Protein 2DB1 (pdb70)

Radius of gyration: 15.0 Å; Cα contacts (8 Å, |Δi|>4): 214; chains: 1; bounding box: 43×42×23 Å

Organism: Mus musculus (NCBI:txid10090)

Solvent-accessible surface area: 7750 Å² total; per-residue (Å²): 132,128,106,49,79,124,51,128,145,141,67,125,121,27,40,110,26,80,0,0,43,0,120,23,1,17,170,96,7,53,55,109,63,0,52,112,20,0,85,61,8,77,21,73,80,26,81,70,0,13,60,25,14,84,47,196,115,37,143,31,58,6,48,0,1,0,28,7,103,52,74,92,9,5,105,59,0,68,146,41,54,177,59,79,14,86,158,106,152,0,66,8,84,142,10,70,101,66,42,5,43,130,13,43,120,104,14,24,73,131,50,86,107,21,95,124,97,129

InterPro domains:
  IPR000504 RNA recognition motif domain [PF28441] (13-97)
  IPR000504 RNA recognition motif domain [PF28441] (113-192)
  IPR000504 RNA recognition motif domain [PF28441] (291-365)
  IPR000504 RNA recognition motif domain [PS50102] (11-90)
  IPR000504 RNA recognition motif domain [PS50102] (111-188)
  IPR000504 RNA recognition motif domain [PS50102] (289-366)
  IPR000504 RNA recognition motif domain [SM00360] (12-86)
  IPR000504 RNA recognition motif domain [SM00360] (112-184)
  IPR000504 RNA recognition motif domain [SM00360] (290-360)
  IPR012677 Nucleotide-binding alpha-beta plait domain superfamily [G3DSA:3.30.70.330] (1-100)
  IPR012677 Nucleotide-binding alpha-beta plait domain superfamily [G3DSA:3.30.70.330] (101-197)
  IPR012677 Nucleotide-binding alpha-beta plait domain superfamily [G3DSA:3.30.70.330] (287-381)
  IPR012996 Zinc finger, CHHC-type [PF08080] (255-290)
  IPR035979 RNA-binding domain superfamily [SSF54928] (6-98)
  IPR035979 RNA-binding domain superfamily [SSF54928] (100-194)
  IPR035979 RNA-binding domain superfamily [SSF54928] (276-365)
  IPR050666 Epithelial Splicing Regulatory [PTHR13976] (10-362)

Secondary structure (DSSP, 8-state):
---S---B-SSS-B----EEEEES--TT--HHHHHHHTTTS-BTTGGGGEEEEE-SSS-EEEEEEEEBSSHHHHHHHGGGTTEEETTEEEEEEEE-HHHHHHHHHTTSS--SSSSS--

GO terms:
  GO:0045202 synapse (C, IDA)
  GO:0045202 synapse (C, EXP)

Sequence (118 aa):
GSSGSSGMMLGPEGGEGYVVKLRGLPWSCSIEDVQNFLSDCTIHDGVAGVHFIYTREGRQSGEAFVELESEDDVKLALKKDRESMGHRYIEVFKSHRTEMDWVLKHSGPNSASGPSSGGSSGSSGMMLGPEGGEGYVVKLRGLPWSCSIEDVQNFLSDCTIHDGVAGVHFIYTREGRQSGEAFVELESEDDVKLALKKDRESMGHRYIEVFKSHRTEMDWVLKHSGPNSASGPSSGGSSGSSGMMLGPEGGEGYVVKLRGLPWSCSIEDVQNFLSDCTIHDGVAGVHFIYTREGRQSGEAFVELESEDDVKLALKKDRESMGHRYIEVFKSHRTEMDWVLKHSGPNSASGPSSGGSSGSSGMMLGPEGGEGYVVKLRGLPWSCSIEDVQNFLSDCTIHDGVAGVHFIYTREGRQSGEAFVELESEDDVKLALKKDRESMGHRYIEVFKSHRTEMDWVLKHSGPNSASGPSSGGSSGSSGMMLGPEGGEGYVVKLRGLPWSCSIEDVQNFLSDCTIHDGVAGVHFIYTREGRQSGEAFVELESEDDVKLALKKDRESMGHRYIEVFKSHRTEMDWVLKHSGPNSASGPSSGGSSGSSGMMLGPEGGEGYVVKLRGLPWSCSIEDVQNFLSDCTIHDGVAGVHFIYTREGRQSGEAFVELESEDDVKLALKKDRESMGHRYIEVFKSHRTEMDWVLKHSGPNSASGPSSGGSSGSSGMMLGPEGGEGYVVKLRGLPWSCSIEDVQNFLSDCTIHDGVAGVHFIYTREGRQSGEAFVELESEDDVKLALKKDRESMGHRYIEVFKSHRTEMDWVLKHSGPNSASGPSSGGSSGSSGMMLGPEGGEGYVVKLRGLPWSCSIEDVQNFLSDCTIHDGVAGVHFIYTREGRQSGEAFVELESEDDVKLALKKDRESMGHRYIEVFKSHRTEMDWVLKHSGPNSASGPSSGGSSGSSGMMLGPEGGEGYVVKLRGLPWSCSIEDVQNFLSDCTIHDGVAGVHFIYTREGRQSGEAFVELESEDDVKLALKKDRESMGHRYIEVFKSHRTEMDWVLKHSGPNSASGPSSGGSSGSSGMMLGPEGGEGYVVKLRGLPWSCSIEDVQNFLSDCTIHDGVAGVHFIYTREGRQSGEAFVELESEDDVKLALKKDRESMGHRYIEVFKSHRTEMDWVLKHSGPNSASGPSSGGSSGSSGMMLGPEGGEGYVVKLRGLPWSCSIEDVQNFLSDCTIHDGVAGVHFIYTREGRQSGEAFVELESEDDVKLALKKDRESMGHRYIEVFKSHRTEMDWVLKHSGPNSASGPSSGGSSGSSGMMLGPEGGEGYVVKLRGLPWSCSIEDVQNFLSDCTIHDGVAGVHFIYTREGRQSGEAFVELESEDDVKLALKKDRESMGHRYIEVFKSHRTEMDWVLKHSGPNSASGPSSGGSSGSSGMMLGPEGGEGYVVKLRGLPWSCSIEDVQNFLSDCTIHDGVAGVHFIYTREGRQSGEAFVELESEDDVKLALKKDRESMGHRYIEVFKSHRTEMDWVLKHSGPNSASGPSSGGSSGSSGMMLGPEGGEGYVVKLRGLPWSCSIEDVQNFLSDCTIHDGVAGVHFIYTREGRQSGEAFVELESEDDVKLALKKDRESMGHRYIEVFKSHRTEMDWVLKHSGPNSASGPSSGGSSGSSGMMLGPEGGEGYVVKLRGLPWSCSIEDVQNFLSDCTIHDGVAGVHFIYTREGRQSGEAFVELESEDDVKLALKKDRESMGHRYIEVFKSHRTEMDWVLKHSGPNSASGPSSGGSSGSSGMMLGPEGGEGYVVKLRGLPWSCSIEDVQNFLSDCTIHDGVAGVHFIYTREGRQSGEAFVELESEDDVKLALKKDRESMGHRYIEVFKSHRTEMDWVLKHSGPNSASGPSSGGSSGSSGMMLGPEGGEGYVVKLRGLPWSCSIEDVQNFLSDCTIHDGVAGVHFIYTREGRQSGEAFVELESEDDVKLALKKDRESMGHRYIEVFKSHRTEMDWVLKHSGPNSASGPSSGGSSGSSGMMLGPEGGEGYVVKLRGLPWSCSIEDVQNFLSDCTIHDGVAGVHFIYTREGRQSGEAFVELESEDDVKLALKKDRESMGHRYIEVFKSHRTEMDWVLKHSGPNSASGPSSGGSSGSSGMMLGPEGGEGYVVKLRGLPWSCSIEDVQNFLSDCTIHDGVAGVHFIYTREGRQSGEAFVELESEDDVKLALKKDRESMGHRYIEVFKSHRTEMDWVLKHSGPNSASGPSSGGSSGSSGMMLGPEGGEGYVVKLRGLPWSCSIEDVQNFLSDCTIHDGVAGVHFIYTREGRQSGEAFVELESEDDVKLALKKDRESMGHRYIEVFKSHRTEMDWVLKHSGPNSASGPSSG

Nearest PDB structures (foldseek):
  2db1-assembly1_A  TM=8.497E-01  e=3.085E-23  Mus musculus
  2lxu-assembly1_A  TM=8.585E-01  e=1.330E-13  Homo sapiens
  4qu6-assembly1_A  TM=8.948E-01  e=1.069E-10  Homo sapiens
  5uzm-assembly2_B  TM=9.431E-01  e=4.079E-09  Drosophila melanogaster
  2lmi-assembly1_A  TM=7.427E-01  e=6.387E-10  Homo sapiens

Foldseek 3Di:
DCDPPDFPPPPPPTPKAFKKKKFWADQPDDLVLVCVLLVVFAFPVRSVFKAFFAALVGTRNGMIMTGGDHDVRNVSQQVCAQHAGDHITMHMGGDIHVVVVVSQCRGGNPDRPDDDDD

CATH classification: 3.30.70.330

Structure (mmCIF, N/CA/C/O backbone):
data_2DB1
#
_entry.id   2DB1
#
loop_
_atom_site.group_PDB
_atom_site.id
_atom_site.type_symbol
_atom_site.label_atom_id
_atom_site.label_alt_id
_atom_site.label_comp_id
_atom_site.label_asym_id
_atom_site.label_entity_id
_atom_site.label_seq_id
_atom_site.pdbx_PDB_ins_code
_atom_site.Cartn_x
_atom_site.Cartn_y
_atom_site.Cartn_z
_atom_site.occupancy
_atom_site.B_iso_or_equiv
_atom_site.auth_seq_id
_atom_site.auth_comp_id
_atom_site.auth_asym_id
_atom_site.auth_atom_id
_atom_site.pdbx_PDB_model_num
ATOM 1 N N . GLY A 1 1 ? 31.155 1.721 -13.222 1.00 0.00 -6 GLY A N 1
ATOM 2 C CA . GLY A 1 1 ? 29.723 1.568 -13.042 1.00 0.00 -6 GLY A CA 1
ATOM 3 C C . GLY A 1 1 ? 29.135 2.636 -12.142 1.00 0.00 -6 GLY A C 1
ATOM 4 O O . GLY A 1 1 ? 29.506 2.747 -10.974 1.00 0.00 -6 GLY A O 1
ATOM 8 N N . SER A 1 2 ? 28.215 3.427 -12.687 1.00 0.00 -5 SER A N 1
ATOM 9 C CA . SER A 1 2 ? 27.578 4.495 -11.926 1.00 0.00 -5 SER A CA 1
ATOM 10 C C . SER A 1 2 ? 26.128 4.145 -11.606 1.00 0.00 -5 SER A C 1
ATOM 11 O O . SER A 1 2 ? 25.218 4.456 -12.374 1.00 0.00 -5 SER A O 1
ATOM 19 N N . SER A 1 3 ? 25.922 3.494 -10.466 1.00 0.00 -4 SER A N 1
ATOM 20 C CA . SER A 1 3 ? 24.583 3.097 -10.044 1.00 0.00 -4 SER A CA 1
ATOM 21 C C . SER A 1 3 ? 24.318 3.524 -8.604 1.00 0.00 -4 SER A C 1
ATOM 22 O O . SER A 1 3 ? 25.237 3.897 -7.876 1.00 0.00 -4 SER A O 1
ATOM 30 N N . GLY A 1 4 ? 23.052 3.468 -8.200 1.00 0.00 -3 GLY A N 1
ATOM 31 C CA . GLY A 1 4 ? 22.687 3.853 -6.849 1.00 0.00 -3 GLY A CA 1
ATOM 32 C C . GLY A 1 4 ? 22.771 5.350 -6.630 1.00 0.00 -3 GLY A C 1
ATOM 33 O O . GLY A 1 4 ? 23.837 5.947 -6.777 1.00 0.00 -3 GLY A O 1
ATOM 37 N N . SER A 1 5 ? 21.643 5.959 -6.278 1.00 0.00 -2 SER A N 1
ATOM 38 C CA . SER A 1 5 ? 21.591 7.397 -6.044 1.00 0.00 -2 SER A CA 1
ATOM 39 C C . SER A 1 5 ? 22.182 7.747 -4.681 1.00 0.00 -2 SER A C 1
ATOM 40 O O . SER A 1 5 ? 21.459 7.878 -3.694 1.00 0.00 -2 SER A O 1
ATOM 48 N N . SER A 1 6 ? 23.502 7.897 -4.637 1.00 0.00 -1 SER A N 1
ATOM 49 C CA . SER A 1 6 ? 24.193 8.227 -3.395 1.00 0.00 -1 SER A CA 1
ATOM 50 C C . SER A 1 6 ? 23.476 9.356 -2.660 1.00 0.00 -1 SER A C 1
ATOM 51 O O . SER A 1 6 ? 23.039 9.191 -1.522 1.00 0.00 -1 SER A O 1
ATOM 59 N N . GLY A 1 7 ? 23.361 10.504 -3.320 1.00 0.00 0 GLY A N 1
ATOM 60 C CA . GLY A 1 7 ? 22.697 11.644 -2.714 1.00 0.00 0 GLY A CA 1
ATOM 61 C C . GLY A 1 7 ? 23.088 12.956 -3.366 1.00 0.00 0 GLY A C 1
ATOM 62 O O . GLY A 1 7 ? 24.270 13.219 -3.587 1.00 0.00 0 GLY A O 1
ATOM 66 N N . MET A 1 8 ? 22.093 13.780 -3.676 1.00 0.00 1 MET A N 1
ATOM 67 C CA . MET A 1 8 ? 22.339 15.072 -4.308 1.00 0.00 1 MET A CA 1
ATOM 68 C C . MET A 1 8 ? 21.170 16.023 -4.073 1.00 0.00 1 MET A C 1
ATOM 69 O O . MET A 1 8 ? 20.008 15.624 -4.148 1.00 0.00 1 MET A O 1
ATOM 83 N N . MET A 1 9 ? 21.486 17.282 -3.789 1.00 0.00 2 MET A N 1
ATOM 84 C CA . MET A 1 9 ? 20.460 18.290 -3.544 1.00 0.00 2 MET A CA 1
ATOM 85 C C . MET A 1 9 ? 20.218 19.133 -4.792 1.00 0.00 2 MET A C 1
ATOM 86 O O . MET A 1 9 ? 19.078 19.303 -5.227 1.00 0.00 2 MET A O 1
ATOM 100 N N . LEU A 1 10 ? 21.296 19.659 -5.364 1.00 0.00 3 LEU A N 1
ATOM 101 C CA . LEU A 1 10 ? 21.200 20.485 -6.563 1.00 0.00 3 LEU A CA 1
ATOM 102 C C . LEU A 1 10 ? 20.440 19.756 -7.667 1.00 0.00 3 LEU A C 1
ATOM 103 O O . LEU A 1 10 ? 20.565 18.542 -7.823 1.00 0.00 3 LEU A O 1
ATOM 119 N N . GLY A 1 11 ? 19.654 20.507 -8.432 1.00 0.00 4 GLY A N 1
ATOM 120 C CA . GLY A 1 11 ? 18.888 19.916 -9.514 1.00 0.00 4 GLY A CA 1
ATOM 121 C C . GLY A 1 11 ? 17.669 19.165 -9.017 1.00 0.00 4 GLY A C 1
ATOM 122 O O . GLY A 1 11 ? 16.977 19.601 -8.096 1.00 0.00 4 GLY A O 1
ATOM 126 N N . PRO A 1 12 ? 17.389 18.008 -9.635 1.00 0.00 5 PRO A N 1
ATOM 127 C CA . PRO A 1 12 ? 16.243 17.170 -9.267 1.00 0.00 5 PRO A CA 1
ATOM 128 C C . PRO A 1 12 ? 16.420 16.512 -7.903 1.00 0.00 5 PRO A C 1
ATOM 129 O O . PRO A 1 12 ? 17.201 15.572 -7.754 1.00 0.00 5 PRO A O 1
ATOM 140 N N . GLU A 1 13 ? 15.691 17.012 -6.911 1.00 0.00 6 GLU A N 1
ATOM 141 C CA . GLU A 1 13 ? 15.769 16.471 -5.559 1.00 0.00 6 GLU A CA 1
ATOM 142 C C . GLU A 1 13 ? 15.999 14.963 -5.588 1.00 0.00 6 GLU A C 1
ATOM 143 O O . GLU A 1 13 ? 15.131 14.199 -6.008 1.00 0.00 6 GLU A O 1
ATOM 155 N N . GLY A 1 14 ? 17.178 14.541 -5.139 1.00 0.00 7 GLY A N 1
ATOM 156 C CA . GLY A 1 14 ? 17.503 13.127 -5.123 1.00 0.00 7 GLY A CA 1
ATOM 157 C C . GLY A 1 14 ? 17.316 12.505 -3.754 1.00 0.00 7 GLY A C 1
ATOM 158 O O . GLY A 1 14 ? 18.289 12.187 -3.071 1.00 0.00 7 GLY A O 1
ATOM 162 N N . GLY A 1 15 ? 16.061 12.332 -3.350 1.00 0.00 8 GLY A N 1
ATOM 163 C CA . GLY A 1 15 ? 15.774 11.746 -2.054 1.00 0.00 8 GLY A CA 1
ATOM 164 C C . GLY A 1 15 ? 14.790 10.596 -2.143 1.00 0.00 8 GLY A C 1
ATOM 165 O O . GLY A 1 15 ? 13.866 10.497 -1.336 1.00 0.00 8 GLY A O 1
ATOM 169 N N . GLU A 1 16 ? 14.988 9.725 -3.127 1.00 0.00 9 GLU A N 1
ATOM 170 C CA . GLU A 1 16 ? 14.109 8.577 -3.319 1.00 0.00 9 GLU A CA 1
ATOM 171 C C . GLU A 1 16 ? 14.664 7.342 -2.615 1.00 0.00 9 GLU A C 1
ATOM 172 O O . GLU A 1 16 ? 15.857 7.264 -2.325 1.00 0.00 9 GLU A O 1
ATOM 184 N N . GLY A 1 17 ? 13.789 6.380 -2.343 1.00 0.00 10 GLY A N 1
ATOM 185 C CA . GLY A 1 17 ? 14.209 5.162 -1.674 1.00 0.00 10 GLY A CA 1
ATOM 186 C C . GLY A 1 17 ? 13.476 3.937 -2.186 1.00 0.00 10 GLY A C 1
ATOM 187 O O . GLY A 1 17 ? 12.343 4.035 -2.657 1.00 0.00 10 GLY A O 1
ATOM 191 N N . TYR A 1 18 ? 14.125 2.782 -2.095 1.00 0.00 11 TYR A N 1
ATOM 192 C CA . TYR A 1 18 ? 13.529 1.533 -2.557 1.00 0.00 11 TYR A CA 1
ATOM 193 C C . TYR A 1 18 ? 12.119 1.364 -2.000 1.00 0.00 11 TYR A C 1
ATOM 194 O O . TYR A 1 18 ? 11.933 1.149 -0.802 1.00 0.00 11 TYR A O 1
ATOM 212 N N . VAL A 1 19 ? 11.127 1.462 -2.880 1.00 0.00 12 VAL A N 1
ATOM 213 C CA . VAL A 1 19 ? 9.733 1.318 -2.479 1.00 0.00 12 VAL A CA 1
ATOM 214 C C . VAL A 1 19 ? 8.936 0.550 -3.527 1.00 0.00 12 VAL A C 1
ATOM 215 O O . VAL A 1 19 ? 9.337 0.465 -4.688 1.00 0.00 12 VAL A O 1
ATOM 228 N N . VAL A 1 20 ? 7.804 -0.008 -3.111 1.00 0.00 13 VAL A N 1
ATOM 229 C CA . VAL A 1 20 ? 6.948 -0.768 -4.014 1.00 0.00 13 VAL A CA 1
ATOM 230 C C . VAL A 1 20 ? 5.474 -0.518 -3.716 1.00 0.00 13 VAL A C 1
ATOM 231 O O . VAL A 1 20 ? 5.091 -0.297 -2.566 1.00 0.00 13 VAL A O 1
ATOM 244 N N . LYS A 1 21 ? 4.650 -0.555 -4.757 1.00 0.00 14 LYS A N 1
ATOM 245 C CA . LYS A 1 21 ? 3.217 -0.335 -4.608 1.00 0.00 14 LYS A CA 1
ATOM 246 C C . LYS A 1 21 ? 2.437 -1.616 -4.886 1.00 0.00 14 LYS A C 1
ATOM 247 O O . LYS A 1 21 ? 2.555 -2.205 -5.962 1.00 0.00 14 LYS A O 1
ATOM 266 N N . LEU A 1 22 ? 1.641 -2.042 -3.913 1.00 0.00 15 LEU A N 1
ATOM 267 C CA . LEU A 1 22 ? 0.840 -3.253 -4.054 1.00 0.00 15 LEU A CA 1
ATOM 268 C C . LEU A 1 22 ? -0.624 -2.912 -4.311 1.00 0.00 15 LEU A C 1
ATOM 269 O O . LEU A 1 22 ? -1.225 -2.122 -3.582 1.00 0.00 15 LEU A O 1
ATOM 285 N N . ARG A 1 23 ? -1.193 -3.513 -5.351 1.00 0.00 16 ARG A N 1
ATOM 286 C CA . ARG A 1 23 ? -2.587 -3.273 -5.704 1.00 0.00 16 ARG A CA 1
ATOM 287 C C . ARG A 1 23 ? -3.388 -4.571 -5.666 1.00 0.00 16 ARG A C 1
ATOM 288 O O . ARG A 1 23 ? -2.826 -5.663 -5.745 1.00 0.00 16 ARG A O 1
ATOM 309 N N . GLY A 1 24 ? -4.706 -4.444 -5.544 1.00 0.00 17 GLY A N 1
ATOM 310 C CA . GLY A 1 24 ? -5.563 -5.614 -5.497 1.00 0.00 17 GLY A CA 1
ATOM 311 C C . GLY A 1 24 ? -5.666 -6.202 -4.104 1.00 0.00 17 GLY A C 1
ATOM 312 O O . GLY A 1 24 ? -6.213 -7.290 -3.920 1.00 0.00 17 GLY A O 1
ATOM 316 N N . LEU A 1 25 ? -5.137 -5.484 -3.120 1.00 0.00 18 LEU A N 1
ATOM 317 C CA . LEU A 1 25 ? -5.169 -5.942 -1.735 1.00 0.00 18 LEU A CA 1
ATOM 318 C C . LEU A 1 25 ? -6.596 -5.947 -1.197 1.00 0.00 18 LEU A C 1
ATOM 319 O O . LEU A 1 25 ? -7.429 -5.120 -1.569 1.00 0.00 18 LEU A O 1
ATOM 335 N N . PRO A 1 26 ? -6.887 -6.898 -0.297 1.00 0.00 19 PRO A N 1
ATOM 336 C CA . PRO A 1 26 ? -8.212 -7.032 0.314 1.00 0.00 19 PRO A CA 1
ATOM 337 C C . PRO A 1 26 ? -8.525 -5.890 1.275 1.00 0.00 19 PRO A C 1
ATOM 338 O O . PRO A 1 26 ? -7.628 -5.346 1.920 1.00 0.00 19 PRO A O 1
ATOM 349 N N . TRP A 1 27 ? -9.800 -5.532 1.367 1.00 0.00 20 TRP A N 1
ATOM 350 C CA . TRP A 1 27 ? -10.231 -4.455 2.251 1.00 0.00 20 TRP A CA 1
ATOM 351 C C . TRP A 1 27 ? -9.866 -4.761 3.699 1.00 0.00 20 TRP A C 1
ATOM 352 O O . TRP A 1 27 ? -9.950 -3.892 4.567 1.00 0.00 20 TRP A O 1
ATOM 373 N N . SER A 1 28 ? -9.461 -6.001 3.954 1.00 0.00 21 SER A N 1
ATOM 374 C CA . SER A 1 28 ? -9.087 -6.422 5.299 1.00 0.00 21 SER A CA 1
ATOM 375 C C . SER A 1 28 ? -7.588 -6.692 5.387 1.00 0.00 21 SER A C 1
ATOM 376 O O . SER A 1 28 ? -7.117 -7.340 6.322 1.00 0.00 21 SER A O 1
ATOM 384 N N . CYS A 1 29 ? -6.845 -6.191 4.407 1.00 0.00 22 CYS A N 1
ATOM 385 C CA . CYS A 1 29 ? -5.399 -6.378 4.371 1.00 0.00 22 CYS A CA 1
ATOM 386 C C . CYS A 1 29 ? -4.728 -5.646 5.528 1.00 0.00 22 CYS A C 1
ATOM 387 O O . CYS A 1 29 ? -5.046 -4.491 5.813 1.00 0.00 22 CYS A O 1
ATOM 395 N N . SER A 1 30 ? -3.799 -6.326 6.193 1.00 0.00 23 SER A N 1
ATOM 396 C CA . SER A 1 30 ? -3.086 -5.741 7.323 1.00 0.00 23 SER A CA 1
ATOM 397 C C . SER A 1 30 ? -1.578 -5.796 7.101 1.00 0.00 23 SER A C 1
ATOM 398 O O . SER A 1 30 ? -1.079 -6.641 6.356 1.00 0.00 23 SER A O 1
ATOM 406 N N . ILE A 1 31 ? -0.857 -4.891 7.753 1.00 0.00 24 ILE A N 1
ATOM 407 C CA . ILE A 1 31 ? 0.595 -4.836 7.629 1.00 0.00 24 ILE A CA 1
ATOM 408 C C . ILE A 1 31 ? 1.200 -6.236 7.633 1.00 0.00 24 ILE A C 1
ATOM 409 O O . ILE A 1 31 ? 2.149 -6.514 6.901 1.00 0.00 24 ILE A O 1
ATOM 425 N N . GLU A 1 32 ? 0.642 -7.113 8.462 1.00 0.00 25 GLU A N 1
ATOM 426 C CA . GLU A 1 32 ? 1.127 -8.484 8.561 1.00 0.00 25 GLU A CA 1
ATOM 427 C C . GLU A 1 32 ? 1.084 -9.176 7.201 1.00 0.00 25 GLU A C 1
ATOM 428 O O . GLU A 1 32 ? 2.085 -9.724 6.739 1.00 0.00 25 GLU A O 1
ATOM 440 N N . ASP A 1 33 ? -0.083 -9.147 6.566 1.00 0.00 26 ASP A N 1
ATOM 441 C CA . ASP A 1 33 ? -0.258 -9.770 5.260 1.00 0.00 26 ASP A CA 1
ATOM 442 C C . ASP A 1 33 ? 0.797 -9.274 4.276 1.00 0.00 26 ASP A C 1
ATOM 443 O O . ASP A 1 33 ? 1.328 -10.047 3.478 1.00 0.00 26 ASP A O 1
ATOM 452 N N . VAL A 1 34 ? 1.095 -7.981 4.337 1.00 0.00 27 VAL A N 1
ATOM 453 C CA . VAL A 1 34 ? 2.087 -7.382 3.452 1.00 0.00 27 VAL A CA 1
ATOM 454 C C . VAL A 1 34 ? 3.489 -7.881 3.780 1.00 0.00 27 VAL A C 1
ATOM 455 O O . VAL A 1 34 ? 4.212 -8.351 2.902 1.00 0.00 27 VAL A O 1
ATOM 468 N N . GLN A 1 35 ? 3.867 -7.776 5.050 1.00 0.00 28 GLN A N 1
ATOM 469 C CA . GLN A 1 35 ? 5.184 -8.217 5.494 1.00 0.00 28 GLN A CA 1
ATOM 470 C C . GLN A 1 35 ? 5.478 -9.631 5.005 1.00 0.00 28 GLN A C 1
ATOM 471 O O . GLN A 1 35 ? 6.535 -9.893 4.433 1.00 0.00 28 GLN A O 1
ATOM 485 N N . ASN A 1 36 ? 4.535 -10.540 5.235 1.00 0.00 29 ASN A N 1
ATOM 486 C CA . ASN A 1 36 ? 4.694 -11.928 4.818 1.00 0.00 29 ASN A CA 1
ATOM 487 C C . ASN A 1 36 ? 4.653 -12.048 3.298 1.00 0.00 29 ASN A C 1
ATOM 488 O O . ASN A 1 36 ? 5.367 -12.861 2.709 1.00 0.00 29 ASN A O 1
ATOM 499 N N . PHE A 1 37 ? 3.815 -11.232 2.667 1.00 0.00 30 PHE A N 1
ATOM 500 C CA . PHE A 1 37 ? 3.681 -11.246 1.215 1.00 0.00 30 PHE A CA 1
ATOM 501 C C . PHE A 1 37 ? 5.016 -10.937 0.543 1.00 0.00 30 PHE A C 1
ATOM 502 O O . PHE A 1 37 ? 5.428 -11.626 -0.391 1.00 0.00 30 PHE A O 1
ATOM 519 N N . LEU A 1 38 ? 5.686 -9.896 1.024 1.00 0.00 31 LEU A N 1
ATOM 520 C CA . LEU A 1 38 ? 6.975 -9.494 0.471 1.00 0.00 31 LEU A CA 1
ATOM 521 C C . LEU A 1 38 ? 8.124 -10.089 1.278 1.00 0.00 31 LEU A C 1
ATOM 522 O O . LEU A 1 38 ? 9.135 -9.429 1.516 1.00 0.00 31 LEU A O 1
ATOM 538 N N . SER A 1 39 ? 7.962 -11.341 1.694 1.00 0.00 32 SER A N 1
ATOM 539 C CA . SER A 1 39 ? 8.986 -12.025 2.476 1.00 0.00 32 SER A CA 1
ATOM 540 C C . SER A 1 39 ? 10.347 -11.923 1.796 1.00 0.00 32 SER A C 1
ATOM 541 O O . SER A 1 39 ? 11.315 -11.442 2.387 1.00 0.00 32 SER A O 1
ATOM 549 N N . ASP A 1 40 ? 10.414 -12.379 0.550 1.00 0.00 33 ASP A N 1
ATOM 550 C CA . ASP A 1 40 ? 11.657 -12.339 -0.213 1.00 0.00 33 ASP A CA 1
ATOM 551 C C . ASP A 1 40 ? 12.293 -10.954 -0.143 1.00 0.00 33 ASP A C 1
ATOM 552 O O . ASP A 1 40 ? 13.485 -10.794 -0.410 1.00 0.00 33 ASP A O 1
ATOM 561 N N . CYS A 1 41 ? 11.492 -9.958 0.217 1.00 0.00 34 CYS A N 1
ATOM 562 C CA . CYS A 1 41 ? 11.976 -8.586 0.320 1.00 0.00 34 CYS A CA 1
ATOM 563 C C . CYS A 1 41 ? 12.224 -8.205 1.776 1.00 0.00 34 CYS A C 1
ATOM 564 O O . CYS A 1 41 ? 11.535 -8.679 2.680 1.00 0.00 34 CYS A O 1
ATOM 572 N N . THR A 1 42 ? 13.214 -7.346 1.998 1.00 0.00 35 THR A N 1
ATOM 573 C CA . THR A 1 42 ? 13.555 -6.903 3.344 1.00 0.00 35 THR A CA 1
ATOM 574 C C . THR A 1 42 ? 12.982 -5.519 3.629 1.00 0.00 35 THR A C 1
ATOM 575 O O . THR A 1 42 ? 13.691 -4.516 3.550 1.00 0.00 35 THR A O 1
ATOM 586 N N . ILE A 1 43 ? 11.697 -5.473 3.962 1.00 0.00 36 ILE A N 1
ATOM 587 C CA . ILE A 1 43 ? 11.030 -4.212 4.261 1.00 0.00 36 ILE A CA 1
ATOM 588 C C . ILE A 1 43 ? 11.812 -3.408 5.294 1.00 0.00 36 ILE A C 1
ATOM 589 O O . ILE A 1 43 ? 12.316 -3.960 6.274 1.00 0.00 36 ILE A O 1
ATOM 605 N N . HIS A 1 44 ? 11.908 -2.102 5.071 1.00 0.00 37 HIS A N 1
ATOM 606 C CA . HIS A 1 44 ? 12.627 -1.221 5.984 1.00 0.00 37 HIS A CA 1
ATOM 607 C C . HIS A 1 44 ? 11.760 -0.861 7.187 1.00 0.00 37 HIS A C 1
ATOM 608 O O . HIS A 1 44 ? 10.636 -0.384 7.034 1.00 0.00 37 HIS A O 1
ATOM 623 N N . ASP A 1 45 ? 12.290 -1.095 8.383 1.00 0.00 38 ASP A N 1
ATOM 624 C CA . ASP A 1 45 ? 11.565 -0.796 9.612 1.00 0.00 38 ASP A CA 1
ATOM 625 C C . ASP A 1 45 ? 10.322 -1.672 9.737 1.00 0.00 38 ASP A C 1
ATOM 626 O O . ASP A 1 45 ? 9.356 -1.305 10.405 1.00 0.00 38 ASP A O 1
ATOM 635 N N . GLY A 1 46 ? 10.353 -2.832 9.087 1.00 0.00 39 GLY A N 1
ATOM 636 C CA . GLY A 1 46 ? 9.224 -3.741 9.137 1.00 0.00 39 GLY A CA 1
ATOM 637 C C . GLY A 1 46 ? 7.893 -3.015 9.112 1.00 0.00 39 GLY A C 1
ATOM 638 O O . GLY A 1 46 ? 7.662 -2.156 8.261 1.00 0.00 39 GLY A O 1
ATOM 642 N N . VAL A 1 47 ? 7.015 -3.359 10.049 1.00 0.00 40 VAL A N 1
ATOM 643 C CA . VAL A 1 47 ? 5.700 -2.735 10.131 1.00 0.00 40 VAL A CA 1
ATOM 644 C C . VAL A 1 47 ? 5.796 -1.225 9.941 1.00 0.00 40 VAL A C 1
ATOM 645 O O . VAL A 1 47 ? 4.879 -0.595 9.416 1.00 0.00 40 VAL A O 1
ATOM 658 N N . ALA A 1 48 ? 6.914 -0.650 10.372 1.00 0.00 41 ALA A N 1
ATOM 659 C CA . ALA A 1 48 ? 7.132 0.786 10.248 1.00 0.00 41 ALA A CA 1
ATOM 660 C C . ALA A 1 48 ? 7.631 1.146 8.853 1.00 0.00 41 ALA A C 1
ATOM 661 O O . ALA A 1 48 ? 8.244 2.194 8.654 1.00 0.00 41 ALA A O 1
ATOM 668 N N . GLY A 1 49 ? 7.364 0.270 7.889 1.00 0.00 42 GLY A N 1
ATOM 669 C CA . GLY A 1 49 ? 7.794 0.515 6.524 1.00 0.00 42 GLY A CA 1
ATOM 670 C C . GLY A 1 49 ? 6.668 0.348 5.523 1.00 0.00 42 GLY A C 1
ATOM 671 O O . GLY A 1 49 ? 6.818 0.683 4.348 1.00 0.00 42 GLY A O 1
ATOM 675 N N . VAL A 1 50 ? 5.537 -0.172 5.988 1.00 0.00 43 VAL A N 1
ATOM 676 C CA . VAL A 1 50 ? 4.381 -0.383 5.125 1.00 0.00 43 VAL A CA 1
ATOM 677 C C . VAL A 1 50 ? 3.393 0.773 5.236 1.00 0.00 43 VAL A C 1
ATOM 678 O O . VAL A 1 50 ? 3.002 1.166 6.336 1.00 0.00 43 VAL A O 1
ATOM 691 N N . HIS A 1 51 ? 2.993 1.315 4.090 1.00 0.00 44 HIS A N 1
ATOM 692 C CA . HIS A 1 51 ? 2.049 2.426 4.059 1.00 0.00 44 HIS A CA 1
ATOM 693 C C . HIS A 1 51 ? 0.841 2.089 3.190 1.00 0.00 44 HIS A C 1
ATOM 694 O O . HIS A 1 51 ? 0.948 2.003 1.967 1.00 0.00 44 HIS A O 1
ATOM 709 N N . PHE A 1 52 ? -0.307 1.897 3.831 1.00 0.00 45 PHE A N 1
ATOM 710 C CA . PHE A 1 52 ? -1.535 1.567 3.118 1.00 0.00 45 PHE A CA 1
ATOM 711 C C . PHE A 1 52 ? -2.175 2.821 2.528 1.00 0.00 45 PHE A C 1
ATOM 712 O O . PHE A 1 52 ? -2.007 3.922 3.053 1.00 0.00 45 PHE A O 1
ATOM 729 N N . ILE A 1 53 ? -2.909 2.644 1.435 1.00 0.00 46 ILE A N 1
ATOM 730 C CA . ILE A 1 53 ? -3.575 3.760 0.774 1.00 0.00 46 ILE A CA 1
ATOM 731 C C . ILE A 1 53 ? -5.062 3.790 1.111 1.00 0.00 46 ILE A C 1
ATOM 732 O O . ILE A 1 53 ? -5.744 2.767 1.050 1.00 0.00 46 ILE A O 1
ATOM 748 N N . TYR A 1 54 ? -5.559 4.971 1.464 1.00 0.00 47 TYR A N 1
ATOM 749 C CA . TYR A 1 54 ? -6.965 5.135 1.811 1.00 0.00 47 TYR A CA 1
ATOM 750 C C . TYR A 1 54 ? -7.612 6.225 0.962 1.00 0.00 47 TYR A C 1
ATOM 751 O O . TYR A 1 54 ? -6.925 7.052 0.361 1.00 0.00 47 TYR A O 1
ATOM 769 N N . THR A 1 55 ? -8.941 6.222 0.918 1.00 0.00 48 THR A N 1
ATOM 770 C CA . THR A 1 55 ? -9.682 7.209 0.144 1.00 0.00 48 THR A CA 1
ATOM 771 C C . THR A 1 55 ? -10.012 8.435 0.987 1.00 0.00 48 THR A C 1
ATOM 772 O O . THR A 1 55 ? -9.838 8.426 2.206 1.00 0.00 48 THR A O 1
ATOM 783 N N . ARG A 1 56 ? -10.490 9.488 0.332 1.00 0.00 49 ARG A N 1
ATOM 784 C CA . ARG A 1 56 ? -10.844 10.722 1.022 1.00 0.00 49 ARG A CA 1
ATOM 785 C C . ARG A 1 56 ? -11.968 10.480 2.025 1.00 0.00 49 ARG A C 1
ATOM 786 O O . ARG A 1 56 ? -12.249 11.328 2.872 1.00 0.00 49 ARG A O 1
ATOM 807 N N . GLU A 1 57 ? -12.607 9.319 1.922 1.00 0.00 50 GLU A N 1
ATOM 808 C CA . GLU A 1 57 ? -13.701 8.968 2.820 1.00 0.00 50 GLU A CA 1
ATOM 809 C C . GLU A 1 57 ? -13.180 8.236 4.053 1.00 0.00 50 GLU A C 1
ATOM 810 O O . GLU A 1 57 ? -13.672 8.437 5.162 1.00 0.00 50 GLU A O 1
ATOM 822 N N . GLY A 1 58 ? -12.179 7.384 3.850 1.00 0.00 51 GLY A N 1
ATOM 823 C CA . GLY A 1 58 ? -11.607 6.634 4.953 1.00 0.00 51 GLY A CA 1
ATOM 824 C C . GLY A 1 58 ? -11.666 5.136 4.727 1.00 0.00 51 GLY A C 1
ATOM 825 O O . GLY A 1 58 ? -11.628 4.357 5.679 1.00 0.00 51 GLY A O 1
ATOM 829 N N . ARG A 1 59 ? -11.762 4.733 3.465 1.00 0.00 52 ARG A N 1
ATOM 830 C CA . ARG A 1 59 ? -11.829 3.318 3.118 1.00 0.00 52 ARG A CA 1
ATOM 831 C C . ARG A 1 59 ? -10.495 2.831 2.560 1.00 0.00 52 ARG A C 1
ATOM 832 O O . ARG A 1 59 ? -9.580 3.622 2.336 1.00 0.00 52 ARG A O 1
ATOM 853 N N . GLN A 1 60 ? -10.394 1.524 2.339 1.00 0.00 53 GLN A N 1
ATOM 854 C CA . GLN A 1 60 ? -9.171 0.932 1.808 1.00 0.00 53 GLN A CA 1
ATOM 855 C C . GLN A 1 60 ? -9.263 0.757 0.296 1.00 0.00 53 GLN A C 1
ATOM 856 O O . GLN A 1 60 ? -9.788 -0.244 -0.192 1.00 0.00 53 GLN A O 1
ATOM 870 N N . SER A 1 61 ? -8.750 1.738 -0.441 1.00 0.00 54 SER A N 1
ATOM 871 C CA . SER A 1 61 ? -8.778 1.694 -1.898 1.00 0.00 54 SER A CA 1
ATOM 872 C C . SER A 1 61 ? -8.149 0.404 -2.415 1.00 0.00 54 SER A C 1
ATOM 873 O O . SER A 1 61 ? -8.520 -0.100 -3.474 1.00 0.00 54 SER A O 1
ATOM 881 N N . GLY A 1 62 ? -7.193 -0.126 -1.657 1.00 0.00 55 GLY A N 1
ATOM 882 C CA . GLY A 1 62 ? -6.527 -1.353 -2.054 1.00 0.00 55 GLY A CA 1
ATOM 883 C C . GLY A 1 62 ? -5.031 -1.173 -2.221 1.00 0.00 55 GLY A C 1
ATOM 884 O O . GLY A 1 62 ? -4.255 -2.085 -1.938 1.00 0.00 55 GLY A O 1
ATOM 888 N N . GLU A 1 63 ? -4.626 0.006 -2.682 1.00 0.00 56 GLU A N 1
ATOM 889 C CA . GLU A 1 63 ? -3.213 0.301 -2.888 1.00 0.00 56 GLU A CA 1
ATOM 890 C C . GLU A 1 63 ? -2.479 0.404 -1.554 1.00 0.00 56 GLU A C 1
ATOM 891 O O . GLU A 1 63 ? -3.046 0.841 -0.553 1.00 0.00 56 GLU A O 1
ATOM 903 N N . ALA A 1 64 ? -1.213 -0.001 -1.549 1.00 0.00 57 ALA A N 1
ATOM 904 C CA . ALA A 1 64 ? -0.401 0.046 -0.340 1.00 0.00 57 ALA A CA 1
ATOM 905 C C . ALA A 1 64 ? 1.086 0.006 -0.676 1.00 0.00 57 ALA A C 1
ATOM 906 O O . ALA A 1 64 ? 1.574 -0.961 -1.262 1.00 0.00 57 ALA A O 1
ATOM 913 N N . PHE A 1 65 ? 1.802 1.061 -0.303 1.00 0.00 58 PHE A N 1
ATOM 914 C CA . PHE A 1 65 ? 3.233 1.147 -0.566 1.00 0.00 58 PHE A CA 1
ATOM 915 C C . PHE A 1 65 ? 4.029 0.415 0.511 1.00 0.00 58 PHE A C 1
ATOM 916 O O . PHE A 1 65 ? 3.541 0.197 1.619 1.00 0.00 58 PHE A O 1
ATOM 933 N N . VAL A 1 66 ? 5.259 0.038 0.176 1.00 0.00 59 VAL A N 1
ATOM 934 C CA . VAL A 1 66 ? 6.124 -0.669 1.113 1.00 0.00 59 VAL A CA 1
ATOM 935 C C . VAL A 1 66 ? 7.590 -0.324 0.875 1.00 0.00 59 VAL A C 1
ATOM 936 O O . VAL A 1 66 ? 8.099 -0.466 -0.236 1.00 0.00 59 VAL A O 1
ATOM 949 N N . GLU A 1 67 ? 8.263 0.131 1.928 1.00 0.00 60 GLU A N 1
ATOM 950 C CA . GLU A 1 67 ? 9.671 0.498 1.833 1.00 0.00 60 GLU A CA 1
ATOM 951 C C . GLU A 1 67 ? 10.562 -0.738 1.927 1.00 0.00 60 GLU A C 1
ATOM 952 O O . GLU A 1 67 ? 10.225 -1.710 2.604 1.00 0.00 60 GLU A O 1
ATOM 964 N N . LEU A 1 68 ? 11.699 -0.693 1.242 1.00 0.00 61 LEU A N 1
ATOM 965 C CA . LEU A 1 68 ? 12.640 -1.808 1.246 1.00 0.00 61 LEU A CA 1
ATOM 966 C C . LEU A 1 68 ? 13.956 -1.408 1.907 1.00 0.00 61 LEU A C 1
ATOM 967 O O . LEU A 1 68 ? 14.173 -0.238 2.219 1.00 0.00 61 LEU A O 1
ATOM 983 N N . GLU A 1 69 ? 14.830 -2.388 2.113 1.00 0.00 62 GLU A N 1
ATOM 984 C CA . GLU A 1 69 ? 16.125 -2.136 2.735 1.00 0.00 62 GLU A CA 1
ATOM 985 C C . GLU A 1 69 ? 17.179 -1.808 1.682 1.00 0.00 62 GLU A C 1
ATOM 986 O O . GLU A 1 69 ? 17.962 -0.872 1.842 1.00 0.00 62 GLU A O 1
ATOM 998 N N . SER A 1 70 ? 17.194 -2.587 0.605 1.00 0.00 63 SER A N 1
ATOM 999 C CA . SER A 1 70 ? 18.155 -2.383 -0.473 1.00 0.00 63 SER A CA 1
ATOM 1000 C C . SER A 1 70 ? 17.478 -2.507 -1.835 1.00 0.00 63 SER A C 1
ATOM 1001 O O . SER A 1 70 ? 16.290 -2.817 -1.923 1.00 0.00 63 SER A O 1
ATOM 1009 N N . GLU A 1 71 ? 18.243 -2.263 -2.894 1.00 0.00 64 GLU A N 1
ATOM 1010 C CA . GLU A 1 71 ? 17.718 -2.346 -4.251 1.00 0.00 64 GLU A CA 1
ATOM 1011 C C . GLU A 1 71 ? 17.202 -3.751 -4.549 1.00 0.00 64 GLU A C 1
ATOM 1012 O O . GLU A 1 71 ? 16.042 -3.933 -4.917 1.00 0.00 64 GLU A O 1
ATOM 1024 N N . ASP A 1 72 ? 18.074 -4.741 -4.389 1.00 0.00 65 ASP A N 1
ATOM 1025 C CA . ASP A 1 72 ? 17.709 -6.130 -4.641 1.00 0.00 65 ASP A CA 1
ATOM 1026 C C . ASP A 1 72 ? 16.262 -6.393 -4.234 1.00 0.00 65 ASP A C 1
ATOM 1027 O O . ASP A 1 72 ? 15.499 -7.006 -4.981 1.00 0.00 65 ASP A O 1
ATOM 1036 N N . ASP A 1 73 ? 15.893 -5.928 -3.046 1.00 0.00 66 ASP A N 1
ATOM 1037 C CA . ASP A 1 73 ? 14.538 -6.113 -2.539 1.00 0.00 66 ASP A CA 1
ATOM 1038 C C . ASP A 1 73 ? 13.506 -5.705 -3.586 1.00 0.00 66 ASP A C 1
ATOM 1039 O O . ASP A 1 73 ? 12.541 -6.427 -3.836 1.00 0.00 66 ASP A O 1
ATOM 1048 N N . VAL A 1 74 ? 13.716 -4.542 -4.195 1.00 0.00 67 VAL A N 1
ATOM 1049 C CA . VAL A 1 74 ? 12.805 -4.037 -5.215 1.00 0.00 67 VAL A CA 1
ATOM 1050 C C . VAL A 1 74 ? 12.617 -5.053 -6.335 1.00 0.00 67 VAL A C 1
ATOM 1051 O O . VAL A 1 74 ? 11.497 -5.474 -6.626 1.00 0.00 67 VAL A O 1
ATOM 1064 N N . LYS A 1 75 ? 13.721 -5.445 -6.963 1.00 0.00 68 LYS A N 1
ATOM 1065 C CA . LYS A 1 75 ? 13.680 -6.414 -8.051 1.00 0.00 68 LYS A CA 1
ATOM 1066 C C . LYS A 1 75 ? 12.927 -7.673 -7.631 1.00 0.00 68 LYS A C 1
ATOM 1067 O O . LYS A 1 75 ? 12.146 -8.228 -8.405 1.00 0.00 68 LYS A O 1
ATOM 1086 N N . LEU A 1 76 ? 13.165 -8.116 -6.402 1.00 0.00 69 LEU A N 1
ATOM 1087 C CA . LEU A 1 76 ? 12.508 -9.309 -5.879 1.00 0.00 69 LEU A CA 1
ATOM 1088 C C . LEU A 1 76 ? 11.008 -9.080 -5.723 1.00 0.00 69 LEU A C 1
ATOM 1089 O O . LEU A 1 76 ? 10.198 -9.914 -6.126 1.00 0.00 69 LEU A O 1
ATOM 1105 N N . ALA A 1 77 ? 10.646 -7.944 -5.136 1.00 0.00 70 ALA A N 1
ATOM 1106 C CA . ALA A 1 77 ? 9.243 -7.603 -4.931 1.00 0.00 70 ALA A CA 1
ATOM 1107 C C . ALA A 1 77 ? 8.463 -7.681 -6.238 1.00 0.00 70 ALA A C 1
ATOM 1108 O O . ALA A 1 77 ? 7.355 -8.217 -6.281 1.00 0.00 70 ALA A O 1
ATOM 1115 N N . LEU A 1 78 ? 9.046 -7.141 -7.303 1.00 0.00 71 LEU A N 1
ATOM 1116 C CA . LEU A 1 78 ? 8.404 -7.149 -8.613 1.00 0.00 71 LEU A CA 1
ATOM 1117 C C . LEU A 1 78 ? 8.080 -8.573 -9.053 1.00 0.00 71 LEU A C 1
ATOM 1118 O O . LEU A 1 78 ? 7.288 -8.786 -9.971 1.00 0.00 71 LEU A O 1
ATOM 1134 N N . LYS A 1 79 ? 8.696 -9.546 -8.390 1.00 0.00 72 LYS A N 1
ATOM 1135 C CA . LYS A 1 79 ? 8.471 -10.951 -8.709 1.00 0.00 72 LYS A CA 1
ATOM 1136 C C . LYS A 1 79 ? 7.162 -11.444 -8.102 1.00 0.00 72 LYS A C 1
ATOM 1137 O O . LYS A 1 79 ? 6.605 -12.452 -8.536 1.00 0.00 72 LYS A O 1
ATOM 1156 N N . LYS A 1 80 ? 6.673 -10.725 -7.097 1.00 0.00 73 LYS A N 1
ATOM 1157 C CA . LYS A 1 80 ? 5.427 -11.087 -6.432 1.00 0.00 73 LYS A CA 1
ATOM 1158 C C . LYS A 1 80 ? 4.225 -10.531 -7.188 1.00 0.00 73 LYS A C 1
ATOM 1159 O O . LYS A 1 80 ? 3.113 -10.490 -6.662 1.00 0.00 73 LYS A O 1
ATOM 1178 N N . ASP A 1 81 ? 4.456 -10.107 -8.426 1.00 0.00 74 ASP A N 1
ATOM 1179 C CA . ASP A 1 81 ? 3.391 -9.556 -9.256 1.00 0.00 74 ASP A CA 1
ATOM 1180 C C . ASP A 1 81 ? 2.280 -10.580 -9.465 1.00 0.00 74 ASP A C 1
ATOM 1181 O O . ASP A 1 81 ? 2.474 -11.775 -9.242 1.00 0.00 74 ASP A O 1
ATOM 1190 N N . ARG A 1 82 ? 1.116 -10.103 -9.894 1.00 0.00 75 ARG A N 1
ATOM 1191 C CA . ARG A 1 82 ? -0.027 -10.977 -10.130 1.00 0.00 75 ARG A CA 1
ATOM 1192 C C . ARG A 1 82 ? -0.010 -12.166 -9.174 1.00 0.00 75 ARG A C 1
ATOM 1193 O O . ARG A 1 82 ? -0.340 -13.288 -9.557 1.00 0.00 75 ARG A O 1
ATOM 1214 N N . GLU A 1 83 ? 0.378 -11.911 -7.928 1.00 0.00 76 GLU A N 1
ATOM 1215 C CA . GLU A 1 83 ? 0.440 -12.961 -6.918 1.00 0.00 76 GLU A CA 1
ATOM 1216 C C . GLU A 1 83 ? -0.938 -13.216 -6.313 1.00 0.00 76 GLU A C 1
ATOM 1217 O O . GLU A 1 83 ? -1.933 -12.628 -6.739 1.00 0.00 76 GLU A O 1
ATOM 1229 N N . SER A 1 84 ? -0.988 -14.096 -5.318 1.00 0.00 77 SER A N 1
ATOM 1230 C CA . SER A 1 84 ? -2.243 -14.433 -4.657 1.00 0.00 77 SER A CA 1
ATOM 1231 C C . SER A 1 84 ? -2.105 -14.325 -3.142 1.00 0.00 77 SER A C 1
ATOM 1232 O O . SER A 1 84 ? -1.454 -15.154 -2.507 1.00 0.00 77 SER A O 1
ATOM 1240 N N . MET A 1 85 ? -2.722 -13.296 -2.569 1.00 0.00 78 MET A N 1
ATOM 1241 C CA . MET A 1 85 ? -2.670 -13.080 -1.128 1.00 0.00 78 MET A CA 1
ATOM 1242 C C . MET A 1 85 ? -3.995 -13.456 -0.473 1.00 0.00 78 MET A C 1
ATOM 1243 O O . MET A 1 85 ? -5.002 -12.773 -0.650 1.00 0.00 78 MET A O 1
ATOM 1257 N N . GLY A 1 86 ? -3.986 -14.549 0.285 1.00 0.00 79 GLY A N 1
ATOM 1258 C CA . GLY A 1 86 ? -5.194 -14.997 0.954 1.00 0.00 79 GLY A CA 1
ATOM 1259 C C . GLY A 1 86 ? -6.216 -15.562 -0.012 1.00 0.00 79 GLY A C 1
ATOM 1260 O O . GLY A 1 86 ? -6.146 -16.734 -0.386 1.00 0.00 79 GLY A O 1
ATOM 1264 N N . HIS A 1 87 ? -7.170 -14.730 -0.415 1.00 0.00 80 HIS A N 1
ATOM 1265 C CA . HIS A 1 87 ? -8.213 -15.155 -1.343 1.00 0.00 80 HIS A CA 1
ATOM 1266 C C . HIS A 1 87 ? -8.362 -14.156 -2.487 1.00 0.00 80 HIS A C 1
ATOM 1267 O O . HIS A 1 87 ? -9.376 -14.145 -3.186 1.00 0.00 80 HIS A O 1
ATOM 1282 N N . ARG A 1 88 ? -7.347 -13.318 -2.671 1.00 0.00 81 ARG A N 1
ATOM 1283 C CA . ARG A 1 88 ? -7.366 -12.315 -3.728 1.00 0.00 81 ARG A CA 1
ATOM 1284 C C . ARG A 1 88 ? -6.027 -12.267 -4.457 1.00 0.00 81 ARG A C 1
ATOM 1285 O O . ARG A 1 88 ? -5.084 -12.970 -4.091 1.00 0.00 81 ARG A O 1
ATOM 1306 N N . TYR A 1 89 ? -5.950 -11.435 -5.490 1.00 0.00 82 TYR A N 1
ATOM 1307 C CA . TYR A 1 89 ? -4.728 -11.298 -6.272 1.00 0.00 82 TYR A CA 1
ATOM 1308 C C . TYR A 1 89 ? -4.026 -9.980 -5.960 1.00 0.00 82 TYR A C 1
ATOM 1309 O O . TYR A 1 89 ? -4.673 -8.946 -5.785 1.00 0.00 82 TYR A O 1
ATOM 1327 N N . ILE A 1 90 ? -2.700 -10.024 -5.893 1.00 0.00 83 ILE A N 1
ATOM 1328 C CA . ILE A 1 90 ? -1.910 -8.834 -5.604 1.00 0.00 83 ILE A CA 1
ATOM 1329 C C . ILE A 1 90 ? -1.055 -8.437 -6.803 1.00 0.00 83 ILE A C 1
ATOM 1330 O O . ILE A 1 90 ? -0.514 -9.293 -7.501 1.00 0.00 83 ILE A O 1
ATOM 1346 N N . GLU A 1 91 ? -0.937 -7.133 -7.033 1.00 0.00 84 GLU A N 1
ATOM 1347 C CA . GLU A 1 91 ? -0.147 -6.623 -8.147 1.00 0.00 84 GLU A CA 1
ATOM 1348 C C . GLU A 1 91 ? 0.943 -5.676 -7.653 1.00 0.00 84 GLU A C 1
ATOM 1349 O O . GLU A 1 91 ? 0.655 -4.636 -7.062 1.00 0.00 84 GLU A O 1
ATOM 1361 N N . VAL A 1 92 ? 2.196 -6.045 -7.900 1.00 0.00 85 VAL A N 1
ATOM 1362 C CA . VAL A 1 92 ? 3.329 -5.229 -7.481 1.00 0.00 85 VAL A CA 1
ATOM 1363 C C . VAL A 1 92 ? 3.652 -4.162 -8.521 1.00 0.00 85 VAL A C 1
ATOM 1364 O O . VAL A 1 92 ? 3.577 -4.410 -9.724 1.00 0.00 85 VAL A O 1
ATOM 1377 N N . PHE A 1 93 ? 4.013 -2.974 -8.048 1.00 0.00 86 PHE A N 1
ATOM 1378 C CA . PHE A 1 93 ? 4.347 -1.867 -8.937 1.00 0.00 86 PHE A CA 1
ATOM 1379 C C . PHE A 1 93 ? 5.605 -1.147 -8.460 1.00 0.00 86 PHE A C 1
ATOM 1380 O O . PHE A 1 93 ? 5.677 -0.686 -7.320 1.00 0.00 86 PHE A O 1
ATOM 1397 N N . LYS A 1 94 ? 6.597 -1.055 -9.339 1.00 0.00 87 LYS A N 1
ATOM 1398 C CA . LYS A 1 94 ? 7.853 -0.392 -9.011 1.00 0.00 87 LYS A CA 1
ATOM 1399 C C . LYS A 1 94 ? 7.641 1.106 -8.811 1.00 0.00 87 LYS A C 1
ATOM 1400 O O . LYS A 1 94 ? 7.252 1.816 -9.738 1.00 0.00 87 LYS A O 1
ATOM 1419 N N . SER A 1 95 ? 7.901 1.579 -7.597 1.00 0.00 88 SER A N 1
ATOM 1420 C CA . SER A 1 95 ? 7.737 2.992 -7.276 1.00 0.00 88 SER A CA 1
ATOM 1421 C C . SER A 1 95 ? 8.830 3.463 -6.321 1.00 0.00 88 SER A C 1
ATOM 1422 O O . SER A 1 95 ? 9.499 2.653 -5.677 1.00 0.00 88 SER A O 1
ATOM 1430 N N . HIS A 1 96 ? 9.005 4.777 -6.234 1.00 0.00 89 HIS A N 1
ATOM 1431 C CA . HIS A 1 96 ? 10.017 5.357 -5.357 1.00 0.00 89 HIS A CA 1
ATOM 1432 C C . HIS A 1 96 ? 9.388 5.859 -4.060 1.00 0.00 89 HIS A C 1
ATOM 1433 O O . HIS A 1 96 ? 8.196 5.664 -3.821 1.00 0.00 89 HIS A O 1
ATOM 1448 N N . ARG A 1 97 ? 10.198 6.504 -3.227 1.00 0.00 90 ARG A N 1
ATOM 1449 C CA . ARG A 1 97 ? 9.721 7.031 -1.954 1.00 0.00 90 ARG A CA 1
ATOM 1450 C C . ARG A 1 97 ? 9.092 8.409 -2.137 1.00 0.00 90 ARG A C 1
ATOM 1451 O O . ARG A 1 97 ? 7.935 8.628 -1.777 1.00 0.00 90 ARG A O 1
ATOM 1472 N N . THR A 1 98 ? 9.862 9.336 -2.699 1.00 0.00 91 THR A N 1
ATOM 1473 C CA . THR A 1 98 ? 9.382 10.692 -2.928 1.00 0.00 91 THR A CA 1
ATOM 1474 C C . THR A 1 98 ? 7.930 10.690 -3.395 1.00 0.00 91 THR A C 1
ATOM 1475 O O . THR A 1 98 ? 7.199 11.655 -3.178 1.00 0.00 91 THR A O 1
ATOM 1486 N N . GLU A 1 99 ? 7.521 9.599 -4.034 1.00 0.00 92 GLU A N 1
ATOM 1487 C CA . GLU A 1 99 ? 6.155 9.473 -4.531 1.00 0.00 92 GLU A CA 1
ATOM 1488 C C . GLU A 1 99 ? 5.216 9.000 -3.425 1.00 0.00 92 GLU A C 1
ATOM 1489 O O . GLU A 1 99 ? 4.206 9.642 -3.138 1.00 0.00 92 GLU A O 1
ATOM 1501 N N . MET A 1 100 ? 5.557 7.873 -2.809 1.00 0.00 93 MET A N 1
ATOM 1502 C CA . MET A 1 100 ? 4.744 7.315 -1.734 1.00 0.00 93 MET A CA 1
ATOM 1503 C C . MET A 1 100 ? 4.414 8.380 -0.693 1.00 0.00 93 MET A C 1
ATOM 1504 O O . MET A 1 100 ? 3.458 8.239 0.071 1.00 0.00 93 MET A O 1
ATOM 1518 N N . ASP A 1 101 ? 5.210 9.443 -0.668 1.00 0.00 94 ASP A N 1
ATOM 1519 C CA . ASP A 1 101 ? 5.001 10.532 0.280 1.00 0.00 94 ASP A CA 1
ATOM 1520 C C . ASP A 1 101 ? 3.780 11.361 -0.106 1.00 0.00 94 ASP A C 1
ATOM 1521 O O . ASP A 1 101 ? 2.907 11.620 0.722 1.00 0.00 94 ASP A O 1
ATOM 1530 N N . TRP A 1 102 ? 3.728 11.776 -1.367 1.00 0.00 95 TRP A N 1
ATOM 1531 C CA . TRP A 1 102 ? 2.615 12.578 -1.862 1.00 0.00 95 TRP A CA 1
ATOM 1532 C C . TRP A 1 102 ? 1.338 11.747 -1.940 1.00 0.00 95 TRP A C 1
ATOM 1533 O O . TRP A 1 102 ? 0.283 12.168 -1.466 1.00 0.00 95 TRP A O 1
ATOM 1554 N N . VAL A 1 103 ? 1.442 10.566 -2.540 1.00 0.00 96 VAL A N 1
ATOM 1555 C CA . VAL A 1 103 ? 0.295 9.676 -2.678 1.00 0.00 96 VAL A CA 1
ATOM 1556 C C . VAL A 1 103 ? -0.414 9.481 -1.343 1.00 0.00 96 VAL A C 1
ATOM 1557 O O . VAL A 1 103 ? -1.628 9.280 -1.295 1.00 0.00 96 VAL A O 1
ATOM 1570 N N . LEU A 1 104 ? 0.352 9.542 -0.258 1.00 0.00 97 LEU A N 1
ATOM 1571 C CA . LEU A 1 104 ? -0.203 9.373 1.080 1.00 0.00 97 LEU A CA 1
ATOM 1572 C C . LEU A 1 104 ? -0.828 10.672 1.579 1.00 0.00 97 LEU A C 1
ATOM 1573 O O . LEU A 1 104 ? -2.024 10.730 1.862 1.00 0.00 97 LEU A O 1
ATOM 1589 N N . LYS A 1 105 ? -0.010 11.714 1.682 1.00 0.00 98 LYS A N 1
ATOM 1590 C CA . LYS A 1 105 ? -0.481 13.015 2.143 1.00 0.00 98 LYS A CA 1
ATOM 1591 C C . LYS A 1 105 ? -1.794 13.390 1.463 1.00 0.00 98 LYS A C 1
ATOM 1592 O O . LYS A 1 105 ? -2.612 14.117 2.027 1.00 0.00 98 LYS A O 1
ATOM 1611 N N . HIS A 1 106 ? -1.990 12.889 0.247 1.00 0.00 99 HIS A N 1
ATOM 1612 C CA . HIS A 1 106 ? -3.205 13.170 -0.509 1.00 0.00 99 HIS A CA 1
ATOM 1613 C C . HIS A 1 106 ? -3.986 11.887 -0.780 1.00 0.00 99 HIS A C 1
ATOM 1614 O O . HIS A 1 106 ? -4.425 11.642 -1.903 1.00 0.00 99 HIS A O 1
ATOM 1629 N N . SER A 1 107 ? -4.154 11.073 0.257 1.00 0.00 100 SER A N 1
ATOM 1630 C CA . SER A 1 107 ? -4.877 9.813 0.130 1.00 0.00 100 SER A CA 1
ATOM 1631 C C . SER A 1 107 ? -5.856 9.629 1.286 1.00 0.00 100 SER A C 1
ATOM 1632 O O . SER A 1 107 ? -7.056 9.460 1.078 1.00 0.00 100 SER A O 1
ATOM 1640 N N . GLY A 1 108 ? -5.332 9.665 2.508 1.00 0.00 101 GLY A N 1
ATOM 1641 C CA . GLY A 1 108 ? -6.172 9.501 3.680 1.00 0.00 101 GLY A CA 1
ATOM 1642 C C . GLY A 1 108 ? -7.414 10.368 3.629 1.00 0.00 101 GLY A C 1
ATOM 1643 O O . GLY A 1 108 ? -7.495 11.329 2.864 1.00 0.00 101 GLY A O 1
ATOM 1647 N N . PRO A 1 109 ? -8.412 10.028 4.459 1.00 0.00 102 PRO A N 1
ATOM 1648 C CA . PRO A 1 109 ? -9.675 10.769 4.523 1.00 0.00 102 PRO A CA 1
ATOM 1649 C C . PRO A 1 109 ? -9.504 12.154 5.138 1.00 0.00 102 PRO A C 1
ATOM 1650 O O . PRO A 1 109 ? -10.439 12.954 5.159 1.00 0.00 102 PRO A O 1
ATOM 1661 N N . ASN A 1 110 ? -8.303 12.431 5.637 1.00 0.00 103 ASN A N 1
ATOM 1662 C CA . ASN A 1 110 ? -8.010 13.720 6.253 1.00 0.00 103 ASN A CA 1
ATOM 1663 C C . ASN A 1 110 ? -6.728 14.317 5.681 1.00 0.00 103 ASN A C 1
ATOM 1664 O O . ASN A 1 110 ? -5.628 14.006 6.138 1.00 0.00 103 ASN A O 1
ATOM 1675 N N . SER A 1 111 ? -6.878 15.177 4.679 1.00 0.00 104 SER A N 1
ATOM 1676 C CA . SER A 1 111 ? -5.732 15.816 4.042 1.00 0.00 104 SER A CA 1
ATOM 1677 C C . SER A 1 111 ? -5.691 17.306 4.367 1.00 0.00 104 SER A C 1
ATOM 1678 O O . SER A 1 111 ? -4.649 17.841 4.743 1.00 0.00 104 SER A O 1
ATOM 1686 N N . ALA A 1 112 ? -6.833 17.969 4.218 1.00 0.00 105 ALA A N 1
ATOM 1687 C CA . ALA A 1 112 ? -6.929 19.396 4.497 1.00 0.00 105 ALA A CA 1
ATOM 1688 C C . ALA A 1 112 ? -5.938 20.189 3.651 1.00 0.00 105 ALA A C 1
ATOM 1689 O O . ALA A 1 112 ? -5.378 21.187 4.106 1.00 0.00 105 ALA A O 1
ATOM 1696 N N . SER A 1 113 ? -5.726 19.739 2.419 1.00 0.00 106 SER A N 1
ATOM 1697 C CA . SER A 1 113 ? -4.799 20.404 1.511 1.00 0.00 106 SER A CA 1
ATOM 1698 C C . SER A 1 113 ? -3.394 20.443 2.102 1.00 0.00 106 SER A C 1
ATOM 1699 O O . SER A 1 113 ? -2.734 21.482 2.095 1.00 0.00 106 SER A O 1
ATOM 1707 N N . GLY A 1 114 ? -2.941 19.303 2.615 1.00 0.00 107 GLY A N 1
ATOM 1708 C CA . GLY A 1 114 ? -1.617 19.228 3.204 1.00 0.00 107 GLY A CA 1
ATOM 1709 C C . GLY A 1 114 ? -1.427 20.224 4.331 1.00 0.00 107 GLY A C 1
ATOM 1710 O O . GLY A 1 114 ? -2.383 20.658 4.973 1.00 0.00 107 GLY A O 1
ATOM 1714 N N . PRO A 1 115 ? -0.165 20.600 4.586 1.00 0.00 108 PRO A N 1
ATOM 1715 C CA . PRO A 1 115 ? 0.178 21.554 5.644 1.00 0.00 108 PRO A CA 1
ATOM 1716 C C . PRO A 1 115 ? -0.282 22.971 5.319 1.00 0.00 108 PRO A C 1
ATOM 1717 O O . PRO A 1 115 ? -0.620 23.277 4.175 1.00 0.00 108 PRO A O 1
ATOM 1728 N N . SER A 1 116 ? -0.292 23.833 6.331 1.00 0.00 109 SER A N 1
ATOM 1729 C CA . SER A 1 116 ? -0.714 25.217 6.152 1.00 0.00 109 SER A CA 1
ATOM 1730 C C . SER A 1 116 ? 0.111 25.900 5.066 1.00 0.00 109 SER A C 1
ATOM 1731 O O . SER A 1 116 ? -0.435 26.446 4.107 1.00 0.00 109 SER A O 1
ATOM 1739 N N . SER A 1 117 ? 1.431 25.866 5.224 1.00 0.00 110 SER A N 1
ATOM 1740 C CA . SER A 1 117 ? 2.332 26.485 4.259 1.00 0.00 110 SER A CA 1
ATOM 1741 C C . SER A 1 117 ? 1.912 26.150 2.831 1.00 0.00 110 SER A C 1
ATOM 1742 O O . SER A 1 117 ? 1.341 25.092 2.571 1.00 0.00 110 SER A O 1
ATOM 1750 N N . GLY A 1 118 ? 2.201 27.062 1.907 1.00 0.00 111 GLY A N 1
ATOM 1751 C CA . GLY A 1 118 ? 1.847 26.847 0.516 1.00 0.00 111 GLY A CA 1
ATOM 1752 C C . GLY A 1 118 ? 2.253 28.007 -0.371 1.00 0.00 111 GLY A C 1
ATOM 1753 O O . GLY A 1 118 ? 3.296 27.963 -1.023 1.00 0.00 111 GLY A O 1
ATOM 1757 N N . GLY A 1 1 ? 20.055 12.175 -3.057 1.00 0.00 -6 GLY A N 2
ATOM 1758 C CA . GLY A 1 1 ? 20.935 11.888 -4.175 1.00 0.00 -6 GLY A CA 2
ATOM 1759 C C . GLY A 1 1 ? 22.398 12.072 -3.824 1.00 0.00 -6 GLY A C 2
ATOM 1760 O O . GLY A 1 1 ? 23.095 11.106 -3.513 1.00 0.00 -6 GLY A O 2
ATOM 1764 N N . SER A 1 2 ? 22.865 13.315 -3.874 1.00 0.00 -5 SER A N 2
ATOM 1765 C CA . SER A 1 2 ? 24.257 13.622 -3.563 1.00 0.00 -5 SER A CA 2
ATOM 1766 C C . SER A 1 2 ? 24.376 14.987 -2.893 1.00 0.00 -5 SER A C 2
ATOM 1767 O O . SER A 1 2 ? 23.462 15.809 -2.966 1.00 0.00 -5 SER A O 2
ATOM 1775 N N . SER A 1 3 ? 25.509 15.222 -2.239 1.00 0.00 -4 SER A N 2
ATOM 1776 C CA . SER A 1 3 ? 25.747 16.486 -1.552 1.00 0.00 -4 SER A CA 2
ATOM 1777 C C . SER A 1 3 ? 26.271 17.541 -2.521 1.00 0.00 -4 SER A C 2
ATOM 1778 O O . SER A 1 3 ? 27.241 18.239 -2.231 1.00 0.00 -4 SER A O 2
ATOM 1786 N N . GLY A 1 4 ? 25.619 17.651 -3.675 1.00 0.00 -3 GLY A N 2
ATOM 1787 C CA . GLY A 1 4 ? 26.033 18.622 -4.671 1.00 0.00 -3 GLY A CA 2
ATOM 1788 C C . GLY A 1 4 ? 25.921 18.087 -6.084 1.00 0.00 -3 GLY A C 2
ATOM 1789 O O . GLY A 1 4 ? 26.868 17.503 -6.611 1.00 0.00 -3 GLY A O 2
ATOM 1793 N N . SER A 1 5 ? 24.760 18.285 -6.701 1.00 0.00 -2 SER A N 2
ATOM 1794 C CA . SER A 1 5 ? 24.526 17.814 -8.060 1.00 0.00 -2 SER A CA 2
ATOM 1795 C C . SER A 1 5 ? 23.602 18.765 -8.814 1.00 0.00 -2 SER A C 2
ATOM 1796 O O . SER A 1 5 ? 22.818 19.496 -8.209 1.00 0.00 -2 SER A O 2
ATOM 1804 N N . SER A 1 6 ? 23.701 18.750 -10.140 1.00 0.00 -1 SER A N 2
ATOM 1805 C CA . SER A 1 6 ? 22.877 19.613 -10.977 1.00 0.00 -1 SER A CA 2
ATOM 1806 C C . SER A 1 6 ? 21.407 19.516 -10.579 1.00 0.00 -1 SER A C 2
ATOM 1807 O O . SER A 1 6 ? 20.724 20.528 -10.432 1.00 0.00 -1 SER A O 2
ATOM 1815 N N . GLY A 1 7 ? 20.928 18.288 -10.405 1.00 0.00 0 GLY A N 2
ATOM 1816 C CA . GLY A 1 7 ? 19.543 18.079 -10.026 1.00 0.00 0 GLY A CA 2
ATOM 1817 C C . GLY A 1 7 ? 18.816 17.148 -10.975 1.00 0.00 0 GLY A C 2
ATOM 1818 O O . GLY A 1 7 ? 18.963 17.254 -12.192 1.00 0.00 0 GLY A O 2
ATOM 1822 N N . MET A 1 8 ? 18.030 16.232 -10.418 1.00 0.00 1 MET A N 2
ATOM 1823 C CA . MET A 1 8 ? 17.277 15.279 -11.225 1.00 0.00 1 MET A CA 2
ATOM 1824 C C . MET A 1 8 ? 16.693 15.954 -12.462 1.00 0.00 1 MET A C 2
ATOM 1825 O O . MET A 1 8 ? 16.814 15.443 -13.574 1.00 0.00 1 MET A O 2
ATOM 1839 N N . MET A 1 9 ? 16.061 17.105 -12.259 1.00 0.00 2 MET A N 2
ATOM 1840 C CA . MET A 1 9 ? 15.460 17.850 -13.359 1.00 0.00 2 MET A CA 2
ATOM 1841 C C . MET A 1 9 ? 14.198 17.155 -13.860 1.00 0.00 2 MET A C 2
ATOM 1842 O O . MET A 1 9 ? 13.956 17.079 -15.066 1.00 0.00 2 MET A O 2
ATOM 1856 N N . LEU A 1 10 ? 13.396 16.650 -12.929 1.00 0.00 3 LEU A N 2
ATOM 1857 C CA . LEU A 1 10 ? 12.158 15.961 -13.277 1.00 0.00 3 LEU A CA 2
ATOM 1858 C C . LEU A 1 10 ? 11.134 16.081 -12.153 1.00 0.00 3 LEU A C 2
ATOM 1859 O O . LEU A 1 10 ? 11.438 16.585 -11.073 1.00 0.00 3 LEU A O 2
ATOM 1875 N N . GLY A 1 11 ? 9.918 15.612 -12.415 1.00 0.00 4 GLY A N 2
ATOM 1876 C CA . GLY A 1 11 ? 8.867 15.674 -11.416 1.00 0.00 4 GLY A CA 2
ATOM 1877 C C . GLY A 1 11 ? 9.388 15.438 -10.012 1.00 0.00 4 GLY A C 2
ATOM 1878 O O . GLY A 1 11 ? 9.413 16.341 -9.176 1.00 0.00 4 GLY A O 2
ATOM 1882 N N . PRO A 1 12 ? 9.815 14.196 -9.737 1.00 0.00 5 PRO A N 2
ATOM 1883 C CA . PRO A 1 12 ? 10.345 13.814 -8.424 1.00 0.00 5 PRO A CA 2
ATOM 1884 C C . PRO A 1 12 ? 11.701 14.450 -8.139 1.00 0.00 5 PRO A C 2
ATOM 1885 O O . PRO A 1 12 ? 12.723 14.016 -8.669 1.00 0.00 5 PRO A O 2
ATOM 1896 N N . GLU A 1 13 ? 11.702 15.479 -7.297 1.00 0.00 6 GLU A N 2
ATOM 1897 C CA . GLU A 1 13 ? 12.934 16.174 -6.943 1.00 0.00 6 GLU A CA 2
ATOM 1898 C C . GLU A 1 13 ? 13.868 15.258 -6.158 1.00 0.00 6 GLU A C 2
ATOM 1899 O O . GLU A 1 13 ? 13.985 15.370 -4.938 1.00 0.00 6 GLU A O 2
ATOM 1911 N N . GLY A 1 14 ? 14.532 14.350 -6.867 1.00 0.00 7 GLY A N 2
ATOM 1912 C CA . GLY A 1 14 ? 15.447 13.427 -6.221 1.00 0.00 7 GLY A CA 2
ATOM 1913 C C . GLY A 1 14 ? 14.912 12.910 -4.900 1.00 0.00 7 GLY A C 2
ATOM 1914 O O . GLY A 1 14 ? 13.702 12.877 -4.683 1.00 0.00 7 GLY A O 2
ATOM 1918 N N . GLY A 1 15 ? 15.817 12.503 -4.015 1.00 0.00 8 GLY A N 2
ATOM 1919 C CA . GLY A 1 15 ? 15.410 11.988 -2.721 1.00 0.00 8 GLY A CA 2
ATOM 1920 C C . GLY A 1 15 ? 14.452 10.820 -2.837 1.00 0.00 8 GLY A C 2
ATOM 1921 O O . GLY A 1 15 ? 13.368 10.838 -2.254 1.00 0.00 8 GLY A O 2
ATOM 1925 N N . GLU A 1 16 ? 14.851 9.802 -3.593 1.00 0.00 9 GLU A N 2
ATOM 1926 C CA . GLU A 1 16 ? 14.017 8.621 -3.785 1.00 0.00 9 GLU A CA 2
ATOM 1927 C C . GLU A 1 16 ? 14.694 7.378 -3.213 1.00 0.00 9 GLU A C 2
ATOM 1928 O O . GLU A 1 16 ? 15.918 7.254 -3.246 1.00 0.00 9 GLU A O 2
ATOM 1940 N N . GLY A 1 17 ? 13.887 6.461 -2.688 1.00 0.00 10 GLY A N 2
ATOM 1941 C CA . GLY A 1 17 ? 14.425 5.241 -2.115 1.00 0.00 10 GLY A CA 2
ATOM 1942 C C . GLY A 1 17 ? 13.706 4.002 -2.611 1.00 0.00 10 GLY A C 2
ATOM 1943 O O . GLY A 1 17 ? 12.762 4.096 -3.396 1.00 0.00 10 GLY A O 2
ATOM 1947 N N . TYR A 1 18 ? 14.155 2.838 -2.155 1.00 0.00 11 TYR A N 2
ATOM 1948 C CA . TYR A 1 18 ? 13.551 1.574 -2.561 1.00 0.00 11 TYR A CA 2
ATOM 1949 C C . TYR A 1 18 ? 12.135 1.444 -2.007 1.00 0.00 11 TYR A C 2
ATOM 1950 O O . TYR A 1 18 ? 11.940 1.289 -0.801 1.00 0.00 11 TYR A O 2
ATOM 1968 N N . VAL A 1 19 ? 11.150 1.508 -2.897 1.00 0.00 12 VAL A N 2
ATOM 1969 C CA . VAL A 1 19 ? 9.752 1.396 -2.499 1.00 0.00 12 VAL A CA 2
ATOM 1970 C C . VAL A 1 19 ? 8.954 0.586 -3.516 1.00 0.00 12 VAL A C 2
ATOM 1971 O O . VAL A 1 19 ? 9.354 0.456 -4.673 1.00 0.00 12 VAL A O 2
ATOM 1984 N N . VAL A 1 20 ? 7.823 0.045 -3.076 1.00 0.00 13 VAL A N 2
ATOM 1985 C CA . VAL A 1 20 ? 6.967 -0.751 -3.948 1.00 0.00 13 VAL A CA 2
ATOM 1986 C C . VAL A 1 20 ? 5.493 -0.507 -3.644 1.00 0.00 13 VAL A C 2
ATOM 1987 O O . VAL A 1 20 ? 5.115 -0.278 -2.495 1.00 0.00 13 VAL A O 2
ATOM 2000 N N . LYS A 1 21 ? 4.665 -0.557 -4.681 1.00 0.00 14 LYS A N 2
ATOM 2001 C CA . LYS A 1 21 ? 3.231 -0.343 -4.526 1.00 0.00 14 LYS A CA 2
ATOM 2002 C C . LYS A 1 21 ? 2.456 -1.627 -4.805 1.00 0.00 14 LYS A C 2
ATOM 2003 O O . LYS A 1 21 ? 2.650 -2.270 -5.837 1.00 0.00 14 LYS A O 2
ATOM 2022 N N . LEU A 1 22 ? 1.577 -1.994 -3.879 1.00 0.00 15 LEU A N 2
ATOM 2023 C CA . LEU A 1 22 ? 0.771 -3.202 -4.026 1.00 0.00 15 LEU A CA 2
ATOM 2024 C C . LEU A 1 22 ? -0.688 -2.852 -4.304 1.00 0.00 15 LEU A C 2
ATOM 2025 O O . LEU A 1 22 ? -1.351 -2.214 -3.486 1.00 0.00 15 LEU A O 2
ATOM 2041 N N . ARG A 1 23 ? -1.181 -3.276 -5.463 1.00 0.00 16 ARG A N 2
ATOM 2042 C CA . ARG A 1 23 ? -2.561 -3.009 -5.850 1.00 0.00 16 ARG A CA 2
ATOM 2043 C C . ARG A 1 23 ? -3.369 -4.301 -5.908 1.00 0.00 16 ARG A C 2
ATOM 2044 O O . ARG A 1 23 ? -2.860 -5.346 -6.310 1.00 0.00 16 ARG A O 2
ATOM 2065 N N . GLY A 1 24 ? -4.634 -4.222 -5.504 1.00 0.00 17 GLY A N 2
ATOM 2066 C CA . GLY A 1 24 ? -5.492 -5.392 -5.518 1.00 0.00 17 GLY A CA 2
ATOM 2067 C C . GLY A 1 24 ? -5.609 -6.042 -4.153 1.00 0.00 17 GLY A C 2
ATOM 2068 O O . GLY A 1 24 ? -6.074 -7.176 -4.035 1.00 0.00 17 GLY A O 2
ATOM 2072 N N . LEU A 1 25 ? -5.184 -5.323 -3.120 1.00 0.00 18 LEU A N 2
ATOM 2073 C CA . LEU A 1 25 ? -5.242 -5.837 -1.755 1.00 0.00 18 LEU A CA 2
ATOM 2074 C C . LEU A 1 25 ? -6.672 -5.818 -1.226 1.00 0.00 18 LEU A C 2
ATOM 2075 O O . LEU A 1 25 ? -7.483 -4.966 -1.590 1.00 0.00 18 LEU A O 2
ATOM 2091 N N . PRO A 1 26 ? -6.990 -6.778 -0.345 1.00 0.00 19 PRO A N 2
ATOM 2092 C CA . PRO A 1 26 ? -8.323 -6.892 0.255 1.00 0.00 19 PRO A CA 2
ATOM 2093 C C . PRO A 1 26 ? -8.616 -5.760 1.234 1.00 0.00 19 PRO A C 2
ATOM 2094 O O . PRO A 1 26 ? -7.699 -5.160 1.795 1.00 0.00 19 PRO A O 2
ATOM 2105 N N . TRP A 1 27 ? -9.897 -5.475 1.434 1.00 0.00 20 TRP A N 2
ATOM 2106 C CA . TRP A 1 27 ? -10.310 -4.414 2.347 1.00 0.00 20 TRP A CA 2
ATOM 2107 C C . TRP A 1 27 ? -9.922 -4.750 3.783 1.00 0.00 20 TRP A C 2
ATOM 2108 O O . TRP A 1 27 ? -10.035 -3.913 4.678 1.00 0.00 20 TRP A O 2
ATOM 2129 N N . SER A 1 28 ? -9.463 -5.979 3.995 1.00 0.00 21 SER A N 2
ATOM 2130 C CA . SER A 1 28 ? -9.061 -6.426 5.324 1.00 0.00 21 SER A CA 2
ATOM 2131 C C . SER A 1 28 ? -7.559 -6.686 5.378 1.00 0.00 21 SER A C 2
ATOM 2132 O O . SER A 1 28 ? -7.068 -7.366 6.280 1.00 0.00 21 SER A O 2
ATOM 2140 N N . CYS A 1 29 ? -6.835 -6.141 4.407 1.00 0.00 22 CYS A N 2
ATOM 2141 C CA . CYS A 1 29 ? -5.388 -6.314 4.342 1.00 0.00 22 CYS A CA 2
ATOM 2142 C C . CYS A 1 29 ? -4.701 -5.582 5.490 1.00 0.00 22 CYS A C 2
ATOM 2143 O O . CYS A 1 29 ? -4.963 -4.404 5.733 1.00 0.00 22 CYS A O 2
ATOM 2151 N N . SER A 1 30 ? -3.822 -6.288 6.194 1.00 0.00 23 SER A N 2
ATOM 2152 C CA . SER A 1 30 ? -3.101 -5.706 7.320 1.00 0.00 23 SER A CA 2
ATOM 2153 C C . SER A 1 30 ? -1.594 -5.762 7.088 1.00 0.00 23 SER A C 2
ATOM 2154 O O . SER A 1 30 ? -1.098 -6.630 6.369 1.00 0.00 23 SER A O 2
ATOM 2162 N N . ILE A 1 31 ? -0.873 -4.829 7.700 1.00 0.00 24 ILE A N 2
ATOM 2163 C CA . ILE A 1 31 ? 0.577 -4.772 7.562 1.00 0.00 24 ILE A CA 2
ATOM 2164 C C . ILE A 1 31 ? 1.179 -6.172 7.496 1.00 0.00 24 ILE A C 2
ATOM 2165 O O . ILE A 1 31 ? 2.010 -6.460 6.636 1.00 0.00 24 ILE A O 2
ATOM 2181 N N . GLU A 1 32 ? 0.751 -7.038 8.409 1.00 0.00 25 GLU A N 2
ATOM 2182 C CA . GLU A 1 32 ? 1.247 -8.408 8.454 1.00 0.00 25 GLU A CA 2
ATOM 2183 C C . GLU A 1 32 ? 1.143 -9.069 7.082 1.00 0.00 25 GLU A C 2
ATOM 2184 O O . GLU A 1 32 ? 2.139 -9.534 6.528 1.00 0.00 25 GLU A O 2
ATOM 2196 N N . ASP A 1 33 ? -0.070 -9.108 6.542 1.00 0.00 26 ASP A N 2
ATOM 2197 C CA . ASP A 1 33 ? -0.306 -9.711 5.235 1.00 0.00 26 ASP A CA 2
ATOM 2198 C C . ASP A 1 33 ? 0.721 -9.225 4.218 1.00 0.00 26 ASP A C 2
ATOM 2199 O O . ASP A 1 33 ? 1.182 -9.990 3.371 1.00 0.00 26 ASP A O 2
ATOM 2208 N N . VAL A 1 34 ? 1.076 -7.947 4.308 1.00 0.00 27 VAL A N 2
ATOM 2209 C CA . VAL A 1 34 ? 2.049 -7.358 3.396 1.00 0.00 27 VAL A CA 2
ATOM 2210 C C . VAL A 1 34 ? 3.454 -7.878 3.681 1.00 0.00 27 VAL A C 2
ATOM 2211 O O . VAL A 1 34 ? 4.136 -8.372 2.784 1.00 0.00 27 VAL A O 2
ATOM 2224 N N . GLN A 1 35 ? 3.879 -7.762 4.935 1.00 0.00 28 GLN A N 2
ATOM 2225 C CA . GLN A 1 35 ? 5.203 -8.221 5.337 1.00 0.00 28 GLN A CA 2
ATOM 2226 C C . GLN A 1 35 ? 5.437 -9.662 4.896 1.00 0.00 28 GLN A C 2
ATOM 2227 O O . GLN A 1 35 ? 6.468 -9.981 4.306 1.00 0.00 28 GLN A O 2
ATOM 2241 N N . ASN A 1 36 ? 4.473 -10.529 5.188 1.00 0.00 29 ASN A N 2
ATOM 2242 C CA . ASN A 1 36 ? 4.575 -11.937 4.823 1.00 0.00 29 ASN A CA 2
ATOM 2243 C C . ASN A 1 36 ? 4.496 -12.114 3.309 1.00 0.00 29 ASN A C 2
ATOM 2244 O O . ASN A 1 36 ? 5.193 -12.949 2.733 1.00 0.00 29 ASN A O 2
ATOM 2255 N N . PHE A 1 37 ? 3.641 -11.321 2.671 1.00 0.00 30 PHE A N 2
ATOM 2256 C CA . PHE A 1 37 ? 3.470 -11.389 1.224 1.00 0.00 30 PHE A CA 2
ATOM 2257 C C . PHE A 1 37 ? 4.788 -11.109 0.507 1.00 0.00 30 PHE A C 2
ATOM 2258 O O . PHE A 1 37 ? 5.153 -11.806 -0.441 1.00 0.00 30 PHE A O 2
ATOM 2275 N N . LEU A 1 38 ? 5.496 -10.082 0.964 1.00 0.00 31 LEU A N 2
ATOM 2276 C CA . LEU A 1 38 ? 6.773 -9.708 0.367 1.00 0.00 31 LEU A CA 2
ATOM 2277 C C . LEU A 1 38 ? 7.939 -10.220 1.207 1.00 0.00 31 LEU A C 2
ATOM 2278 O O . LEU A 1 38 ? 8.944 -9.531 1.378 1.00 0.00 31 LEU A O 2
ATOM 2294 N N . SER A 1 39 ? 7.797 -11.435 1.728 1.00 0.00 32 SER A N 2
ATOM 2295 C CA . SER A 1 39 ? 8.838 -12.039 2.552 1.00 0.00 32 SER A CA 2
ATOM 2296 C C . SER A 1 39 ? 10.173 -12.056 1.814 1.00 0.00 32 SER A C 2
ATOM 2297 O O . SER A 1 39 ? 11.232 -11.890 2.421 1.00 0.00 32 SER A O 2
ATOM 2305 N N . ASP A 1 40 ? 10.115 -12.256 0.503 1.00 0.00 33 ASP A N 2
ATOM 2306 C CA . ASP A 1 40 ? 11.319 -12.293 -0.319 1.00 0.00 33 ASP A CA 2
ATOM 2307 C C . ASP A 1 40 ? 12.087 -10.979 -0.218 1.00 0.00 33 ASP A C 2
ATOM 2308 O O . ASP A 1 40 ? 13.280 -10.921 -0.516 1.00 0.00 33 ASP A O 2
ATOM 2317 N N . CYS A 1 41 ? 11.394 -9.926 0.202 1.00 0.00 34 CYS A N 2
ATOM 2318 C CA . CYS A 1 41 ? 12.010 -8.611 0.341 1.00 0.00 34 CYS A CA 2
ATOM 2319 C C . CYS A 1 41 ? 12.305 -8.300 1.804 1.00 0.00 34 CYS A C 2
ATOM 2320 O O . CYS A 1 41 ? 11.753 -8.929 2.708 1.00 0.00 34 CYS A O 2
ATOM 2328 N N . THR A 1 42 ? 13.181 -7.326 2.032 1.00 0.00 35 THR A N 2
ATOM 2329 C CA . THR A 1 42 ? 13.552 -6.933 3.386 1.00 0.00 35 THR A CA 2
ATOM 2330 C C . THR A 1 42 ? 13.008 -5.550 3.725 1.00 0.00 35 THR A C 2
ATOM 2331 O O . THR A 1 42 ? 13.759 -4.576 3.791 1.00 0.00 35 THR A O 2
ATOM 2342 N N . ILE A 1 43 ? 11.699 -5.471 3.942 1.00 0.00 36 ILE A N 2
ATOM 2343 C CA . ILE A 1 43 ? 11.056 -4.206 4.277 1.00 0.00 36 ILE A CA 2
ATOM 2344 C C . ILE A 1 43 ? 11.843 -3.455 5.345 1.00 0.00 36 ILE A C 2
ATOM 2345 O O . ILE A 1 43 ? 12.286 -4.042 6.333 1.00 0.00 36 ILE A O 2
ATOM 2361 N N . HIS A 1 44 ? 12.013 -2.153 5.141 1.00 0.00 37 HIS A N 2
ATOM 2362 C CA . HIS A 1 44 ? 12.746 -1.320 6.089 1.00 0.00 37 HIS A CA 2
ATOM 2363 C C . HIS A 1 44 ? 11.900 -1.033 7.326 1.00 0.00 37 HIS A C 2
ATOM 2364 O O . HIS A 1 44 ? 10.770 -0.556 7.220 1.00 0.00 37 HIS A O 2
ATOM 2379 N N . ASP A 1 45 ? 12.454 -1.327 8.497 1.00 0.00 38 ASP A N 2
ATOM 2380 C CA . ASP A 1 45 ? 11.751 -1.100 9.754 1.00 0.00 38 ASP A CA 2
ATOM 2381 C C . ASP A 1 45 ? 10.466 -1.920 9.814 1.00 0.00 38 ASP A C 2
ATOM 2382 O O . ASP A 1 45 ? 9.523 -1.565 10.520 1.00 0.00 38 ASP A O 2
ATOM 2391 N N . GLY A 1 46 ? 10.436 -3.019 9.067 1.00 0.00 39 GLY A N 2
ATOM 2392 C CA . GLY A 1 46 ? 9.262 -3.872 9.048 1.00 0.00 39 GLY A CA 2
ATOM 2393 C C . GLY A 1 46 ? 7.970 -3.079 9.073 1.00 0.00 39 GLY A C 2
ATOM 2394 O O . GLY A 1 46 ? 7.777 -2.166 8.271 1.00 0.00 39 GLY A O 2
ATOM 2398 N N . VAL A 1 47 ? 7.080 -3.430 9.997 1.00 0.00 40 VAL A N 2
ATOM 2399 C CA . VAL A 1 47 ? 5.799 -2.746 10.123 1.00 0.00 40 VAL A CA 2
ATOM 2400 C C . VAL A 1 47 ? 5.961 -1.240 9.948 1.00 0.00 40 VAL A C 2
ATOM 2401 O O . VAL A 1 47 ? 5.068 -0.565 9.438 1.00 0.00 40 VAL A O 2
ATOM 2414 N N . ALA A 1 48 ? 7.107 -0.720 10.375 1.00 0.00 41 ALA A N 2
ATOM 2415 C CA . ALA A 1 48 ? 7.387 0.706 10.263 1.00 0.00 41 ALA A CA 2
ATOM 2416 C C . ALA A 1 48 ? 7.889 1.059 8.867 1.00 0.00 41 ALA A C 2
ATOM 2417 O O . ALA A 1 48 ? 8.589 2.054 8.681 1.00 0.00 41 ALA A O 2
ATOM 2424 N N . GLY A 1 49 ? 7.528 0.236 7.887 1.00 0.00 42 GLY A N 2
ATOM 2425 C CA . GLY A 1 49 ? 7.952 0.478 6.520 1.00 0.00 42 GLY A CA 2
ATOM 2426 C C . GLY A 1 49 ? 6.817 0.329 5.527 1.00 0.00 42 GLY A C 2
ATOM 2427 O O . GLY A 1 49 ? 6.981 0.611 4.339 1.00 0.00 42 GLY A O 2
ATOM 2431 N N . VAL A 1 50 ? 5.662 -0.117 6.011 1.00 0.00 43 VAL A N 2
ATOM 2432 C CA . VAL A 1 50 ? 4.496 -0.304 5.157 1.00 0.00 43 VAL A CA 2
ATOM 2433 C C . VAL A 1 50 ? 3.532 0.871 5.278 1.00 0.00 43 VAL A C 2
ATOM 2434 O O . VAL A 1 50 ? 3.231 1.330 6.380 1.00 0.00 43 VAL A O 2
ATOM 2447 N N . HIS A 1 51 ? 3.050 1.354 4.137 1.00 0.00 44 HIS A N 2
ATOM 2448 C CA . HIS A 1 51 ? 2.119 2.476 4.115 1.00 0.00 44 HIS A CA 2
ATOM 2449 C C . HIS A 1 51 ? 0.898 2.152 3.258 1.00 0.00 44 HIS A C 2
ATOM 2450 O O . HIS A 1 51 ? 0.992 2.067 2.033 1.00 0.00 44 HIS A O 2
ATOM 2465 N N . PHE A 1 52 ? -0.245 1.971 3.910 1.00 0.00 45 PHE A N 2
ATOM 2466 C CA . PHE A 1 52 ? -1.484 1.654 3.209 1.00 0.00 45 PHE A CA 2
ATOM 2467 C C . PHE A 1 52 ? -2.116 2.915 2.626 1.00 0.00 45 PHE A C 2
ATOM 2468 O O . PHE A 1 52 ? -1.851 4.025 3.088 1.00 0.00 45 PHE A O 2
ATOM 2485 N N . ILE A 1 53 ? -2.953 2.734 1.609 1.00 0.00 46 ILE A N 2
ATOM 2486 C CA . ILE A 1 53 ? -3.623 3.856 0.964 1.00 0.00 46 ILE A CA 2
ATOM 2487 C C . ILE A 1 53 ? -5.098 3.908 1.346 1.00 0.00 46 ILE A C 2
ATOM 2488 O O . ILE A 1 53 ? -5.782 2.884 1.368 1.00 0.00 46 ILE A O 2
ATOM 2504 N N . TYR A 1 54 ? -5.583 5.108 1.646 1.00 0.00 47 TYR A N 2
ATOM 2505 C CA . TYR A 1 54 ? -6.978 5.295 2.029 1.00 0.00 47 TYR A CA 2
ATOM 2506 C C . TYR A 1 54 ? -7.697 6.207 1.039 1.00 0.00 47 TYR A C 2
ATOM 2507 O O . TYR A 1 54 ? -7.068 6.842 0.192 1.00 0.00 47 TYR A O 2
ATOM 2525 N N . THR A 1 55 ? -9.020 6.268 1.154 1.00 0.00 48 THR A N 2
ATOM 2526 C CA . THR A 1 55 ? -9.826 7.101 0.271 1.00 0.00 48 THR A CA 2
ATOM 2527 C C . THR A 1 55 ? -10.219 8.406 0.953 1.00 0.00 48 THR A C 2
ATOM 2528 O O . THR A 1 55 ? -10.013 8.575 2.155 1.00 0.00 48 THR A O 2
ATOM 2539 N N . ARG A 1 56 ? -10.785 9.326 0.179 1.00 0.00 49 ARG A N 2
ATOM 2540 C CA . ARG A 1 56 ? -11.206 10.617 0.710 1.00 0.00 49 ARG A CA 2
ATOM 2541 C C . ARG A 1 56 ? -12.187 10.436 1.865 1.00 0.00 49 ARG A C 2
ATOM 2542 O O . ARG A 1 56 ? -12.227 11.247 2.790 1.00 0.00 49 ARG A O 2
ATOM 2563 N N . GLU A 1 57 ? -12.975 9.367 1.804 1.00 0.00 50 GLU A N 2
ATOM 2564 C CA . GLU A 1 57 ? -13.955 9.081 2.845 1.00 0.00 50 GLU A CA 2
ATOM 2565 C C . GLU A 1 57 ? -13.306 8.355 4.020 1.00 0.00 50 GLU A C 2
ATOM 2566 O O . GLU A 1 57 ? -13.742 8.487 5.163 1.00 0.00 50 GLU A O 2
ATOM 2578 N N . GLY A 1 58 ? -12.261 7.587 3.728 1.00 0.00 51 GLY A N 2
ATOM 2579 C CA . GLY A 1 58 ? -11.568 6.850 4.770 1.00 0.00 51 GLY A CA 2
ATOM 2580 C C . GLY A 1 58 ? -11.740 5.351 4.631 1.00 0.00 51 GLY A C 2
ATOM 2581 O O . GLY A 1 58 ? -12.070 4.665 5.599 1.00 0.00 51 GLY A O 2
ATOM 2585 N N . ARG A 1 59 ? -11.517 4.840 3.424 1.00 0.00 52 ARG A N 2
ATOM 2586 C CA . ARG A 1 59 ? -11.652 3.413 3.162 1.00 0.00 52 ARG A CA 2
ATOM 2587 C C . ARG A 1 59 ? -10.378 2.852 2.537 1.00 0.00 52 ARG A C 2
ATOM 2588 O O . ARG A 1 59 ? -9.527 3.603 2.062 1.00 0.00 52 ARG A O 2
ATOM 2609 N N . GLN A 1 60 ? -10.256 1.528 2.542 1.00 0.00 53 GLN A N 2
ATOM 2610 C CA . GLN A 1 60 ? -9.085 0.868 1.977 1.00 0.00 53 GLN A CA 2
ATOM 2611 C C . GLN A 1 60 ? -9.211 0.740 0.462 1.00 0.00 53 GLN A C 2
ATOM 2612 O O . GLN A 1 60 ? -9.753 -0.242 -0.045 1.00 0.00 53 GLN A O 2
ATOM 2626 N N . SER A 1 61 ? -8.707 1.739 -0.255 1.00 0.00 54 SER A N 2
ATOM 2627 C CA . SER A 1 61 ? -8.767 1.740 -1.712 1.00 0.00 54 SER A CA 2
ATOM 2628 C C . SER A 1 61 ? -8.190 0.448 -2.281 1.00 0.00 54 SER A C 2
ATOM 2629 O O . SER A 1 61 ? -8.623 -0.031 -3.328 1.00 0.00 54 SER A O 2
ATOM 2637 N N . GLY A 1 62 ? -7.208 -0.113 -1.580 1.00 0.00 55 GLY A N 2
ATOM 2638 C CA . GLY A 1 62 ? -6.586 -1.345 -2.030 1.00 0.00 55 GLY A CA 2
ATOM 2639 C C . GLY A 1 62 ? -5.092 -1.198 -2.239 1.00 0.00 55 GLY A C 2
ATOM 2640 O O . GLY A 1 62 ? -4.334 -2.142 -2.025 1.00 0.00 55 GLY A O 2
ATOM 2644 N N . GLU A 1 63 ? -4.670 -0.009 -2.659 1.00 0.00 56 GLU A N 2
ATOM 2645 C CA . GLU A 1 63 ? -3.256 0.256 -2.900 1.00 0.00 56 GLU A CA 2
ATOM 2646 C C . GLU A 1 63 ? -2.508 0.455 -1.584 1.00 0.00 56 GLU A C 2
ATOM 2647 O O . GLU A 1 63 ? -3.046 1.017 -0.631 1.00 0.00 56 GLU A O 2
ATOM 2659 N N . ALA A 1 64 ? -1.264 -0.011 -1.541 1.00 0.00 57 ALA A N 2
ATOM 2660 C CA . ALA A 1 64 ? -0.442 0.115 -0.345 1.00 0.00 57 ALA A CA 2
ATOM 2661 C C . ALA A 1 64 ? 1.042 0.052 -0.690 1.00 0.00 57 ALA A C 2
ATOM 2662 O O . ALA A 1 64 ? 1.520 -0.940 -1.241 1.00 0.00 57 ALA A O 2
ATOM 2669 N N . PHE A 1 65 ? 1.767 1.117 -0.362 1.00 0.00 58 PHE A N 2
ATOM 2670 C CA . PHE A 1 65 ? 3.197 1.183 -0.639 1.00 0.00 58 PHE A CA 2
ATOM 2671 C C . PHE A 1 65 ? 3.994 0.452 0.438 1.00 0.00 58 PHE A C 2
ATOM 2672 O O . PHE A 1 65 ? 3.475 0.151 1.513 1.00 0.00 58 PHE A O 2
ATOM 2689 N N . VAL A 1 66 ? 5.258 0.170 0.141 1.00 0.00 59 VAL A N 2
ATOM 2690 C CA . VAL A 1 66 ? 6.128 -0.525 1.083 1.00 0.00 59 VAL A CA 2
ATOM 2691 C C . VAL A 1 66 ? 7.588 -0.143 0.867 1.00 0.00 59 VAL A C 2
ATOM 2692 O O . VAL A 1 66 ? 8.071 -0.113 -0.264 1.00 0.00 59 VAL A O 2
ATOM 2705 N N . GLU A 1 67 ? 8.285 0.149 1.960 1.00 0.00 60 GLU A N 2
ATOM 2706 C CA . GLU A 1 67 ? 9.691 0.530 1.890 1.00 0.00 60 GLU A CA 2
ATOM 2707 C C . GLU A 1 67 ? 10.594 -0.694 2.023 1.00 0.00 60 GLU A C 2
ATOM 2708 O O . GLU A 1 67 ? 10.265 -1.648 2.728 1.00 0.00 60 GLU A O 2
ATOM 2720 N N . LEU A 1 68 ? 11.732 -0.658 1.340 1.00 0.00 61 LEU A N 2
ATOM 2721 C CA . LEU A 1 68 ? 12.683 -1.764 1.380 1.00 0.00 61 LEU A CA 2
ATOM 2722 C C . LEU A 1 68 ? 14.001 -1.325 2.010 1.00 0.00 61 LEU A C 2
ATOM 2723 O O . LEU A 1 68 ? 14.155 -0.172 2.410 1.00 0.00 61 LEU A O 2
ATOM 2739 N N . GLU A 1 69 ? 14.949 -2.254 2.093 1.00 0.00 62 GLU A N 2
ATOM 2740 C CA . GLU A 1 69 ? 16.255 -1.962 2.674 1.00 0.00 62 GLU A CA 2
ATOM 2741 C C . GLU A 1 69 ? 17.267 -1.612 1.587 1.00 0.00 62 GLU A C 2
ATOM 2742 O O . GLU A 1 69 ? 17.990 -0.622 1.693 1.00 0.00 62 GLU A O 2
ATOM 2754 N N . SER A 1 70 ? 17.313 -2.434 0.543 1.00 0.00 63 SER A N 2
ATOM 2755 C CA . SER A 1 70 ? 18.240 -2.215 -0.562 1.00 0.00 63 SER A CA 2
ATOM 2756 C C . SER A 1 70 ? 17.540 -2.405 -1.904 1.00 0.00 63 SER A C 2
ATOM 2757 O O . SER A 1 70 ? 16.347 -2.701 -1.956 1.00 0.00 63 SER A O 2
ATOM 2765 N N . GLU A 1 71 ? 18.292 -2.233 -2.986 1.00 0.00 64 GLU A N 2
ATOM 2766 C CA . GLU A 1 71 ? 17.744 -2.385 -4.329 1.00 0.00 64 GLU A CA 2
ATOM 2767 C C . GLU A 1 71 ? 17.207 -3.797 -4.540 1.00 0.00 64 GLU A C 2
ATOM 2768 O O . GLU A 1 71 ? 16.034 -3.985 -4.864 1.00 0.00 64 GLU A O 2
ATOM 2780 N N . ASP A 1 72 ? 18.074 -4.787 -4.357 1.00 0.00 65 ASP A N 2
ATOM 2781 C CA . ASP A 1 72 ? 17.688 -6.183 -4.527 1.00 0.00 65 ASP A CA 2
ATOM 2782 C C . ASP A 1 72 ? 16.243 -6.405 -4.088 1.00 0.00 65 ASP A C 2
ATOM 2783 O O . ASP A 1 72 ? 15.466 -7.058 -4.784 1.00 0.00 65 ASP A O 2
ATOM 2792 N N . ASP A 1 73 ? 15.892 -5.857 -2.930 1.00 0.00 66 ASP A N 2
ATOM 2793 C CA . ASP A 1 73 ? 14.541 -5.995 -2.397 1.00 0.00 66 ASP A CA 2
ATOM 2794 C C . ASP A 1 73 ? 13.501 -5.658 -3.461 1.00 0.00 66 ASP A C 2
ATOM 2795 O O . ASP A 1 73 ? 12.562 -6.420 -3.690 1.00 0.00 66 ASP A O 2
ATOM 2804 N N . VAL A 1 74 ? 13.674 -4.509 -4.107 1.00 0.00 67 VAL A N 2
ATOM 2805 C CA . VAL A 1 74 ? 12.751 -4.070 -5.147 1.00 0.00 67 VAL A CA 2
ATOM 2806 C C . VAL A 1 74 ? 12.582 -5.140 -6.219 1.00 0.00 67 VAL A C 2
ATOM 2807 O O . VAL A 1 74 ? 11.480 -5.641 -6.444 1.00 0.00 67 VAL A O 2
ATOM 2820 N N . LYS A 1 75 ? 13.681 -5.487 -6.880 1.00 0.00 68 LYS A N 2
ATOM 2821 C CA . LYS A 1 75 ? 13.657 -6.499 -7.929 1.00 0.00 68 LYS A CA 2
ATOM 2822 C C . LYS A 1 75 ? 12.887 -7.735 -7.475 1.00 0.00 68 LYS A C 2
ATOM 2823 O O . LYS A 1 75 ? 12.100 -8.302 -8.234 1.00 0.00 68 LYS A O 2
ATOM 2842 N N . LEU A 1 76 ? 13.117 -8.146 -6.233 1.00 0.00 69 LEU A N 2
ATOM 2843 C CA . LEU A 1 76 ? 12.443 -9.315 -5.677 1.00 0.00 69 LEU A CA 2
ATOM 2844 C C . LEU A 1 76 ? 10.945 -9.063 -5.534 1.00 0.00 69 LEU A C 2
ATOM 2845 O O . LEU A 1 76 ? 10.126 -9.888 -5.937 1.00 0.00 69 LEU A O 2
ATOM 2861 N N . ALA A 1 77 ? 10.595 -7.916 -4.961 1.00 0.00 70 ALA A N 2
ATOM 2862 C CA . ALA A 1 77 ? 9.197 -7.553 -4.769 1.00 0.00 70 ALA A CA 2
ATOM 2863 C C . ALA A 1 77 ? 8.428 -7.615 -6.085 1.00 0.00 70 ALA A C 2
ATOM 2864 O O . ALA A 1 77 ? 7.292 -8.089 -6.130 1.00 0.00 70 ALA A O 2
ATOM 2871 N N . LEU A 1 78 ? 9.054 -7.134 -7.153 1.00 0.00 71 LEU A N 2
ATOM 2872 C CA . LEU A 1 78 ? 8.428 -7.134 -8.471 1.00 0.00 71 LEU A CA 2
ATOM 2873 C C . LEU A 1 78 ? 8.120 -8.556 -8.927 1.00 0.00 71 LEU A C 2
ATOM 2874 O O . LEU A 1 78 ? 7.278 -8.772 -9.799 1.00 0.00 71 LEU A O 2
ATOM 2890 N N . LYS A 1 79 ? 8.808 -9.525 -8.332 1.00 0.00 72 LYS A N 2
ATOM 2891 C CA . LYS A 1 79 ? 8.606 -10.928 -8.673 1.00 0.00 72 LYS A CA 2
ATOM 2892 C C . LYS A 1 79 ? 7.295 -11.447 -8.091 1.00 0.00 72 LYS A C 2
ATOM 2893 O O . LYS A 1 79 ? 6.810 -12.511 -8.478 1.00 0.00 72 LYS A O 2
ATOM 2912 N N . LYS A 1 80 ? 6.726 -10.690 -7.159 1.00 0.00 73 LYS A N 2
ATOM 2913 C CA . LYS A 1 80 ? 5.470 -11.071 -6.525 1.00 0.00 73 LYS A CA 2
ATOM 2914 C C . LYS A 1 80 ? 4.278 -10.533 -7.311 1.00 0.00 73 LYS A C 2
ATOM 2915 O O . LYS A 1 80 ? 3.170 -10.432 -6.784 1.00 0.00 73 LYS A O 2
ATOM 2934 N N . ASP A 1 81 ? 4.513 -10.190 -8.572 1.00 0.00 74 ASP A N 2
ATOM 2935 C CA . ASP A 1 81 ? 3.458 -9.665 -9.431 1.00 0.00 74 ASP A CA 2
ATOM 2936 C C . ASP A 1 81 ? 2.460 -10.759 -9.797 1.00 0.00 74 ASP A C 2
ATOM 2937 O O . ASP A 1 81 ? 2.806 -11.940 -9.836 1.00 0.00 74 ASP A O 2
ATOM 2946 N N . ARG A 1 82 ? 1.221 -10.358 -10.063 1.00 0.00 75 ARG A N 2
ATOM 2947 C CA . ARG A 1 82 ? 0.173 -11.305 -10.423 1.00 0.00 75 ARG A CA 2
ATOM 2948 C C . ARG A 1 82 ? 0.130 -12.470 -9.438 1.00 0.00 75 ARG A C 2
ATOM 2949 O O . ARG A 1 82 ? -0.228 -13.589 -9.802 1.00 0.00 75 ARG A O 2
ATOM 2970 N N . GLU A 1 83 ? 0.500 -12.198 -8.190 1.00 0.00 76 GLU A N 2
ATOM 2971 C CA . GLU A 1 83 ? 0.505 -13.224 -7.155 1.00 0.00 76 GLU A CA 2
ATOM 2972 C C . GLU A 1 83 ? -0.870 -13.347 -6.504 1.00 0.00 76 GLU A C 2
ATOM 2973 O O . GLU A 1 83 ? -1.825 -12.690 -6.917 1.00 0.00 76 GLU A O 2
ATOM 2985 N N . SER A 1 84 ? -0.961 -14.194 -5.484 1.00 0.00 77 SER A N 2
ATOM 2986 C CA . SER A 1 84 ? -2.219 -14.408 -4.778 1.00 0.00 77 SER A CA 2
ATOM 2987 C C . SER A 1 84 ? -2.022 -14.289 -3.269 1.00 0.00 77 SER A C 2
ATOM 2988 O O . SER A 1 84 ? -1.268 -15.053 -2.668 1.00 0.00 77 SER A O 2
ATOM 2996 N N . MET A 1 85 ? -2.707 -13.323 -2.664 1.00 0.00 78 MET A N 2
ATOM 2997 C CA . MET A 1 85 ? -2.609 -13.104 -1.226 1.00 0.00 78 MET A CA 2
ATOM 2998 C C . MET A 1 85 ? -3.910 -13.488 -0.528 1.00 0.00 78 MET A C 2
ATOM 2999 O O . MET A 1 85 ? -4.934 -12.827 -0.695 1.00 0.00 78 MET A O 2
ATOM 3013 N N . GLY A 1 86 ? -3.862 -14.561 0.256 1.00 0.00 79 GLY A N 2
ATOM 3014 C CA . GLY A 1 86 ? -5.043 -15.014 0.967 1.00 0.00 79 GLY A CA 2
ATOM 3015 C C . GLY A 1 86 ? -6.084 -15.613 0.041 1.00 0.00 79 GLY A C 2
ATOM 3016 O O . GLY A 1 86 ? -6.016 -16.794 -0.298 1.00 0.00 79 GLY A O 2
ATOM 3020 N N . HIS A 1 87 ? -7.050 -14.797 -0.368 1.00 0.00 80 HIS A N 2
ATOM 3021 C CA . HIS A 1 87 ? -8.110 -15.253 -1.260 1.00 0.00 80 HIS A CA 2
ATOM 3022 C C . HIS A 1 87 ? -8.323 -14.265 -2.402 1.00 0.00 80 HIS A C 2
ATOM 3023 O O . HIS A 1 87 ? -9.366 -14.272 -3.056 1.00 0.00 80 HIS A O 2
ATOM 3038 N N . ARG A 1 88 ? -7.328 -13.415 -2.636 1.00 0.00 81 ARG A N 2
ATOM 3039 C CA . ARG A 1 88 ? -7.407 -12.419 -3.697 1.00 0.00 81 ARG A CA 2
ATOM 3040 C C . ARG A 1 88 ? -6.081 -12.313 -4.444 1.00 0.00 81 ARG A C 2
ATOM 3041 O O . ARG A 1 88 ? -5.096 -12.954 -4.075 1.00 0.00 81 ARG A O 2
ATOM 3062 N N . TYR A 1 89 ? -6.063 -11.501 -5.495 1.00 0.00 82 TYR A N 2
ATOM 3063 C CA . TYR A 1 89 ? -4.858 -11.314 -6.295 1.00 0.00 82 TYR A CA 2
ATOM 3064 C C . TYR A 1 89 ? -4.157 -10.010 -5.928 1.00 0.00 82 TYR A C 2
ATOM 3065 O O . TYR A 1 89 ? -4.804 -9.020 -5.584 1.00 0.00 82 TYR A O 2
ATOM 3083 N N . ILE A 1 90 ? -2.831 -10.017 -6.004 1.00 0.00 83 ILE A N 2
ATOM 3084 C CA . ILE A 1 90 ? -2.041 -8.835 -5.681 1.00 0.00 83 ILE A CA 2
ATOM 3085 C C . ILE A 1 90 ? -1.141 -8.440 -6.847 1.00 0.00 83 ILE A C 2
ATOM 3086 O O . ILE A 1 90 ? -0.605 -9.298 -7.547 1.00 0.00 83 ILE A O 2
ATOM 3102 N N . GLU A 1 91 ? -0.978 -7.136 -7.047 1.00 0.00 84 GLU A N 2
ATOM 3103 C CA . GLU A 1 91 ? -0.141 -6.628 -8.128 1.00 0.00 84 GLU A CA 2
ATOM 3104 C C . GLU A 1 91 ? 0.958 -5.720 -7.584 1.00 0.00 84 GLU A C 2
ATOM 3105 O O . GLU A 1 91 ? 0.682 -4.728 -6.909 1.00 0.00 84 GLU A O 2
ATOM 3117 N N . VAL A 1 92 ? 2.206 -6.068 -7.882 1.00 0.00 85 VAL A N 2
ATOM 3118 C CA . VAL A 1 92 ? 3.348 -5.285 -7.424 1.00 0.00 85 VAL A CA 2
ATOM 3119 C C . VAL A 1 92 ? 3.726 -4.217 -8.444 1.00 0.00 85 VAL A C 2
ATOM 3120 O O . VAL A 1 92 ? 3.723 -4.466 -9.650 1.00 0.00 85 VAL A O 2
ATOM 3133 N N . PHE A 1 93 ? 4.053 -3.026 -7.952 1.00 0.00 86 PHE A N 2
ATOM 3134 C CA . PHE A 1 93 ? 4.434 -1.919 -8.821 1.00 0.00 86 PHE A CA 2
ATOM 3135 C C . PHE A 1 93 ? 5.717 -1.257 -8.327 1.00 0.00 86 PHE A C 2
ATOM 3136 O O . PHE A 1 93 ? 5.882 -1.011 -7.131 1.00 0.00 86 PHE A O 2
ATOM 3153 N N . LYS A 1 94 ? 6.623 -0.970 -9.255 1.00 0.00 87 LYS A N 2
ATOM 3154 C CA . LYS A 1 94 ? 7.892 -0.336 -8.917 1.00 0.00 87 LYS A CA 2
ATOM 3155 C C . LYS A 1 94 ? 7.717 1.169 -8.740 1.00 0.00 87 LYS A C 2
ATOM 3156 O O . LYS A 1 94 ? 7.310 1.870 -9.666 1.00 0.00 87 LYS A O 2
ATOM 3175 N N . SER A 1 95 ? 8.029 1.660 -7.544 1.00 0.00 88 SER A N 2
ATOM 3176 C CA . SER A 1 95 ? 7.904 3.082 -7.246 1.00 0.00 88 SER A CA 2
ATOM 3177 C C . SER A 1 95 ? 8.943 3.513 -6.214 1.00 0.00 88 SER A C 2
ATOM 3178 O O . SER A 1 95 ? 9.549 2.680 -5.540 1.00 0.00 88 SER A O 2
ATOM 3186 N N . HIS A 1 96 ? 9.143 4.822 -6.097 1.00 0.00 89 HIS A N 2
ATOM 3187 C CA . HIS A 1 96 ? 10.107 5.366 -5.147 1.00 0.00 89 HIS A CA 2
ATOM 3188 C C . HIS A 1 96 ? 9.407 5.866 -3.888 1.00 0.00 89 HIS A C 2
ATOM 3189 O O . HIS A 1 96 ? 8.198 5.694 -3.728 1.00 0.00 89 HIS A O 2
ATOM 3204 N N . ARG A 1 97 ? 10.173 6.485 -2.996 1.00 0.00 90 ARG A N 2
ATOM 3205 C CA . ARG A 1 97 ? 9.627 7.008 -1.750 1.00 0.00 90 ARG A CA 2
ATOM 3206 C C . ARG A 1 97 ? 9.043 8.402 -1.955 1.00 0.00 90 ARG A C 2
ATOM 3207 O O . ARG A 1 97 ? 8.024 8.755 -1.359 1.00 0.00 90 ARG A O 2
ATOM 3228 N N . THR A 1 98 ? 9.695 9.193 -2.802 1.00 0.00 91 THR A N 2
ATOM 3229 C CA . THR A 1 98 ? 9.242 10.549 -3.084 1.00 0.00 91 THR A CA 2
ATOM 3230 C C . THR A 1 98 ? 7.827 10.549 -3.650 1.00 0.00 91 THR A C 2
ATOM 3231 O O . THR A 1 98 ? 7.038 11.452 -3.371 1.00 0.00 91 THR A O 2
ATOM 3242 N N . GLU A 1 99 ? 7.512 9.532 -4.445 1.00 0.00 92 GLU A N 2
ATOM 3243 C CA . GLU A 1 99 ? 6.190 9.416 -5.050 1.00 0.00 92 GLU A CA 2
ATOM 3244 C C . GLU A 1 99 ? 5.170 8.905 -4.035 1.00 0.00 92 GLU A C 2
ATOM 3245 O O . GLU A 1 99 ? 3.994 9.262 -4.089 1.00 0.00 92 GLU A O 2
ATOM 3257 N N . MET A 1 100 ? 5.632 8.067 -3.113 1.00 0.00 93 MET A N 2
ATOM 3258 C CA . MET A 1 100 ? 4.761 7.507 -2.086 1.00 0.00 93 MET A CA 2
ATOM 3259 C C . MET A 1 100 ? 4.456 8.543 -1.008 1.00 0.00 93 MET A C 2
ATOM 3260 O O . MET A 1 100 ? 3.474 8.418 -0.275 1.00 0.00 93 MET A O 2
ATOM 3274 N N . ASP A 1 101 ? 5.302 9.563 -0.918 1.00 0.00 94 ASP A N 2
ATOM 3275 C CA . ASP A 1 101 ? 5.122 10.620 0.070 1.00 0.00 94 ASP A CA 2
ATOM 3276 C C . ASP A 1 101 ? 3.943 11.515 -0.300 1.00 0.00 94 ASP A C 2
ATOM 3277 O O . ASP A 1 101 ? 3.269 12.062 0.573 1.00 0.00 94 ASP A O 2
ATOM 3286 N N . TRP A 1 102 ? 3.701 11.659 -1.597 1.00 0.00 95 TRP A N 2
ATOM 3287 C CA . TRP A 1 102 ? 2.604 12.488 -2.083 1.00 0.00 95 TRP A CA 2
ATOM 3288 C C . TRP A 1 102 ? 1.297 11.703 -2.107 1.00 0.00 95 TRP A C 2
ATOM 3289 O O . TRP A 1 102 ? 0.267 12.178 -1.628 1.00 0.00 95 TRP A O 2
ATOM 3310 N N . VAL A 1 103 ? 1.346 10.499 -2.668 1.00 0.00 96 VAL A N 2
ATOM 3311 C CA . VAL A 1 103 ? 0.165 9.647 -2.753 1.00 0.00 96 VAL A CA 2
ATOM 3312 C C . VAL A 1 103 ? -0.481 9.465 -1.384 1.00 0.00 96 VAL A C 2
ATOM 3313 O O . VAL A 1 103 ? -1.697 9.301 -1.276 1.00 0.00 96 VAL A O 2
ATOM 3326 N N . LEU A 1 104 ? 0.340 9.497 -0.339 1.00 0.00 97 LEU A N 2
ATOM 3327 C CA . LEU A 1 104 ? -0.152 9.336 1.025 1.00 0.00 97 LEU A CA 2
ATOM 3328 C C . LEU A 1 104 ? -0.793 10.625 1.528 1.00 0.00 97 LEU A C 2
ATOM 3329 O O . LEU A 1 104 ? -1.989 10.664 1.819 1.00 0.00 97 LEU A O 2
ATOM 3345 N N . LYS A 1 105 ? 0.009 11.680 1.626 1.00 0.00 98 LYS A N 2
ATOM 3346 C CA . LYS A 1 105 ? -0.480 12.973 2.090 1.00 0.00 98 LYS A CA 2
ATOM 3347 C C . LYS A 1 105 ? -1.870 13.261 1.533 1.00 0.00 98 LYS A C 2
ATOM 3348 O O . LYS A 1 105 ? -2.674 13.947 2.166 1.00 0.00 98 LYS A O 2
ATOM 3367 N N . HIS A 1 106 ? -2.148 12.732 0.346 1.00 0.00 99 HIS A N 2
ATOM 3368 C CA . HIS A 1 106 ? -3.443 12.931 -0.296 1.00 0.00 99 HIS A CA 2
ATOM 3369 C C . HIS A 1 106 ? -4.194 11.609 -0.426 1.00 0.00 99 HIS A C 2
ATOM 3370 O O . HIS A 1 106 ? -4.736 11.294 -1.485 1.00 0.00 99 HIS A O 2
ATOM 3385 N N . SER A 1 107 ? -4.220 10.840 0.658 1.00 0.00 100 SER A N 2
ATOM 3386 C CA . SER A 1 107 ? -4.900 9.550 0.663 1.00 0.00 100 SER A CA 2
ATOM 3387 C C . SER A 1 107 ? -5.953 9.495 1.766 1.00 0.00 100 SER A C 2
ATOM 3388 O O . SER A 1 107 ? -7.119 9.197 1.512 1.00 0.00 100 SER A O 2
ATOM 3396 N N . GLY A 1 108 ? -5.531 9.786 2.993 1.00 0.00 101 GLY A N 2
ATOM 3397 C CA . GLY A 1 108 ? -6.448 9.765 4.117 1.00 0.00 101 GLY A CA 2
ATOM 3398 C C . GLY A 1 108 ? -7.553 10.795 3.985 1.00 0.00 101 GLY A C 2
ATOM 3399 O O . GLY A 1 108 ? -7.402 11.813 3.310 1.00 0.00 101 GLY A O 2
ATOM 3403 N N . PRO A 1 109 ? -8.694 10.532 4.639 1.00 0.00 102 PRO A N 2
ATOM 3404 C CA . PRO A 1 109 ? -9.850 11.432 4.605 1.00 0.00 102 PRO A CA 2
ATOM 3405 C C . PRO A 1 109 ? -9.598 12.729 5.366 1.00 0.00 102 PRO A C 2
ATOM 3406 O O . PRO A 1 109 ? -10.483 13.576 5.478 1.00 0.00 102 PRO A O 2
ATOM 3417 N N . ASN A 1 110 ? -8.384 12.878 5.886 1.00 0.00 103 ASN A N 2
ATOM 3418 C CA . ASN A 1 110 ? -8.016 14.073 6.637 1.00 0.00 103 ASN A CA 2
ATOM 3419 C C . ASN A 1 110 ? -6.844 14.791 5.975 1.00 0.00 103 ASN A C 2
ATOM 3420 O O . ASN A 1 110 ? -5.682 14.498 6.258 1.00 0.00 103 ASN A O 2
ATOM 3431 N N . SER A 1 111 ? -7.157 15.735 5.092 1.00 0.00 104 SER A N 2
ATOM 3432 C CA . SER A 1 111 ? -6.131 16.493 4.387 1.00 0.00 104 SER A CA 2
ATOM 3433 C C . SER A 1 111 ? -5.524 17.559 5.294 1.00 0.00 104 SER A C 2
ATOM 3434 O O . SER A 1 111 ? -6.035 18.674 5.388 1.00 0.00 104 SER A O 2
ATOM 3442 N N . ALA A 1 112 ? -4.429 17.207 5.960 1.00 0.00 105 ALA A N 2
ATOM 3443 C CA . ALA A 1 112 ? -3.750 18.133 6.858 1.00 0.00 105 ALA A CA 2
ATOM 3444 C C . ALA A 1 112 ? -2.348 18.458 6.354 1.00 0.00 105 ALA A C 2
ATOM 3445 O O . ALA A 1 112 ? -1.405 18.564 7.138 1.00 0.00 105 ALA A O 2
ATOM 3452 N N . SER A 1 113 ? -2.218 18.615 5.040 1.00 0.00 106 SER A N 2
ATOM 3453 C CA . SER A 1 113 ? -0.930 18.924 4.431 1.00 0.00 106 SER A CA 2
ATOM 3454 C C . SER A 1 113 ? -0.491 20.343 4.780 1.00 0.00 106 SER A C 2
ATOM 3455 O O . SER A 1 113 ? -0.776 21.291 4.048 1.00 0.00 106 SER A O 2
ATOM 3463 N N . GLY A 1 114 ? 0.206 20.481 5.904 1.00 0.00 107 GLY A N 2
ATOM 3464 C CA . GLY A 1 114 ? 0.674 21.787 6.331 1.00 0.00 107 GLY A CA 2
ATOM 3465 C C . GLY A 1 114 ? -0.303 22.894 5.986 1.00 0.00 107 GLY A C 2
ATOM 3466 O O . GLY A 1 114 ? -1.506 22.671 5.854 1.00 0.00 107 GLY A O 2
ATOM 3470 N N . PRO A 1 115 ? 0.217 24.121 5.836 1.00 0.00 108 PRO A N 2
ATOM 3471 C CA . PRO A 1 115 ? -0.600 25.292 5.504 1.00 0.00 108 PRO A CA 2
ATOM 3472 C C . PRO A 1 115 ? -1.136 25.238 4.078 1.00 0.00 108 PRO A C 2
ATOM 3473 O O . PRO A 1 115 ? -0.406 25.491 3.120 1.00 0.00 108 PRO A O 2
ATOM 3484 N N . SER A 1 116 ? -2.417 24.908 3.944 1.00 0.00 109 SER A N 2
ATOM 3485 C CA . SER A 1 116 ? -3.050 24.818 2.633 1.00 0.00 109 SER A CA 2
ATOM 3486 C C . SER A 1 116 ? -2.950 26.147 1.889 1.00 0.00 109 SER A C 2
ATOM 3487 O O . SER A 1 116 ? -2.867 27.210 2.504 1.00 0.00 109 SER A O 2
ATOM 3495 N N . SER A 1 117 ? -2.958 26.076 0.562 1.00 0.00 110 SER A N 2
ATOM 3496 C CA . SER A 1 117 ? -2.865 27.272 -0.267 1.00 0.00 110 SER A CA 2
ATOM 3497 C C . SER A 1 117 ? -4.178 27.529 -1.001 1.00 0.00 110 SER A C 2
ATOM 3498 O O . SER A 1 117 ? -5.065 26.677 -1.025 1.00 0.00 110 SER A O 2
ATOM 3506 N N . GLY A 1 118 ? -4.293 28.711 -1.599 1.00 0.00 111 GLY A N 2
ATOM 3507 C CA . GLY A 1 118 ? -5.500 29.060 -2.325 1.00 0.00 111 GLY A CA 2
ATOM 3508 C C . GLY A 1 118 ? -5.398 30.411 -3.004 1.00 0.00 111 GLY A C 2
ATOM 3509 O O . GLY A 1 118 ? -4.313 30.985 -3.099 1.00 0.00 111 GLY A O 2
ATOM 3513 N N . GLY A 1 1 ? 12.693 25.248 -11.848 1.00 0.00 -6 GLY A N 3
ATOM 3514 C CA . GLY A 1 1 ? 13.451 24.277 -11.081 1.00 0.00 -6 GLY A CA 3
ATOM 3515 C C . GLY A 1 1 ? 12.812 22.902 -11.093 1.00 0.00 -6 GLY A C 3
ATOM 3516 O O . GLY A 1 1 ? 13.455 21.915 -11.448 1.00 0.00 -6 GLY A O 3
ATOM 3520 N N . SER A 1 2 ? 11.543 22.838 -10.702 1.00 0.00 -5 SER A N 3
ATOM 3521 C CA . SER A 1 2 ? 10.819 21.573 -10.664 1.00 0.00 -5 SER A CA 3
ATOM 3522 C C . SER A 1 2 ? 11.688 20.467 -10.072 1.00 0.00 -5 SER A C 3
ATOM 3523 O O . SER A 1 2 ? 11.702 19.341 -10.569 1.00 0.00 -5 SER A O 3
ATOM 3531 N N . SER A 1 3 ? 12.411 20.797 -9.007 1.00 0.00 -4 SER A N 3
ATOM 3532 C CA . SER A 1 3 ? 13.285 19.834 -8.348 1.00 0.00 -4 SER A CA 3
ATOM 3533 C C . SER A 1 3 ? 13.490 20.200 -6.882 1.00 0.00 -4 SER A C 3
ATOM 3534 O O . SER A 1 3 ? 13.855 21.330 -6.557 1.00 0.00 -4 SER A O 3
ATOM 3542 N N . GLY A 1 4 ? 13.252 19.236 -5.998 1.00 0.00 -3 GLY A N 3
ATOM 3543 C CA . GLY A 1 4 ? 13.415 19.475 -4.576 1.00 0.00 -3 GLY A CA 3
ATOM 3544 C C . GLY A 1 4 ? 14.872 19.562 -4.166 1.00 0.00 -3 GLY A C 3
ATOM 3545 O O . GLY A 1 4 ? 15.747 19.789 -5.002 1.00 0.00 -3 GLY A O 3
ATOM 3549 N N . SER A 1 5 ? 15.133 19.383 -2.875 1.00 0.00 -2 SER A N 3
ATOM 3550 C CA . SER A 1 5 ? 16.494 19.447 -2.355 1.00 0.00 -2 SER A CA 3
ATOM 3551 C C . SER A 1 5 ? 16.951 18.079 -1.858 1.00 0.00 -2 SER A C 3
ATOM 3552 O O . SER A 1 5 ? 17.578 17.967 -0.805 1.00 0.00 -2 SER A O 3
ATOM 3560 N N . SER A 1 6 ? 16.632 17.041 -2.625 1.00 0.00 -1 SER A N 3
ATOM 3561 C CA . SER A 1 6 ? 17.006 15.679 -2.262 1.00 0.00 -1 SER A CA 3
ATOM 3562 C C . SER A 1 6 ? 17.787 15.012 -3.389 1.00 0.00 -1 SER A C 3
ATOM 3563 O O . SER A 1 6 ? 17.514 15.237 -4.567 1.00 0.00 -1 SER A O 3
ATOM 3571 N N . GLY A 1 7 ? 18.763 14.188 -3.018 1.00 0.00 0 GLY A N 3
ATOM 3572 C CA . GLY A 1 7 ? 19.570 13.500 -4.009 1.00 0.00 0 GLY A CA 3
ATOM 3573 C C . GLY A 1 7 ? 20.656 14.385 -4.588 1.00 0.00 0 GLY A C 3
ATOM 3574 O O . GLY A 1 7 ? 20.795 15.544 -4.198 1.00 0.00 0 GLY A O 3
ATOM 3578 N N . MET A 1 8 ? 21.428 13.837 -5.521 1.00 0.00 1 MET A N 3
ATOM 3579 C CA . MET A 1 8 ? 22.508 14.585 -6.154 1.00 0.00 1 MET A CA 3
ATOM 3580 C C . MET A 1 8 ? 22.135 14.976 -7.581 1.00 0.00 1 MET A C 3
ATOM 3581 O O . MET A 1 8 ? 21.426 14.243 -8.270 1.00 0.00 1 MET A O 3
ATOM 3595 N N . MET A 1 9 ? 22.615 16.136 -8.017 1.00 0.00 2 MET A N 3
ATOM 3596 C CA . MET A 1 9 ? 22.332 16.622 -9.362 1.00 0.00 2 MET A CA 3
ATOM 3597 C C . MET A 1 9 ? 23.388 16.136 -10.350 1.00 0.00 2 MET A C 3
ATOM 3598 O O . MET A 1 9 ? 23.833 16.887 -11.218 1.00 0.00 2 MET A O 3
ATOM 3612 N N . LEU A 1 10 ? 23.784 14.876 -10.212 1.00 0.00 3 LEU A N 3
ATOM 3613 C CA . LEU A 1 10 ? 24.789 14.289 -11.092 1.00 0.00 3 LEU A CA 3
ATOM 3614 C C . LEU A 1 10 ? 24.140 13.368 -12.121 1.00 0.00 3 LEU A C 3
ATOM 3615 O O . LEU A 1 10 ? 23.370 12.474 -11.771 1.00 0.00 3 LEU A O 3
ATOM 3631 N N . GLY A 1 11 ? 24.458 13.591 -13.392 1.00 0.00 4 GLY A N 3
ATOM 3632 C CA . GLY A 1 11 ? 23.899 12.772 -14.452 1.00 0.00 4 GLY A CA 3
ATOM 3633 C C . GLY A 1 11 ? 22.472 12.349 -14.166 1.00 0.00 4 GLY A C 3
ATOM 3634 O O . GLY A 1 11 ? 21.521 13.094 -14.409 1.00 0.00 4 GLY A O 3
ATOM 3638 N N . PRO A 1 12 ? 22.306 11.127 -13.640 1.00 0.00 5 PRO A N 3
ATOM 3639 C CA . PRO A 1 12 ? 20.987 10.579 -13.311 1.00 0.00 5 PRO A CA 3
ATOM 3640 C C . PRO A 1 12 ? 20.346 11.286 -12.121 1.00 0.00 5 PRO A C 3
ATOM 3641 O O . PRO A 1 12 ? 20.796 11.140 -10.985 1.00 0.00 5 PRO A O 3
ATOM 3652 N N . GLU A 1 13 ? 19.292 12.051 -12.391 1.00 0.00 6 GLU A N 3
ATOM 3653 C CA . GLU A 1 13 ? 18.590 12.780 -11.341 1.00 0.00 6 GLU A CA 3
ATOM 3654 C C . GLU A 1 13 ? 18.151 11.838 -10.224 1.00 0.00 6 GLU A C 3
ATOM 3655 O O . GLU A 1 13 ? 17.129 11.163 -10.333 1.00 0.00 6 GLU A O 3
ATOM 3667 N N . GLY A 1 14 ? 18.934 11.797 -9.150 1.00 0.00 7 GLY A N 3
ATOM 3668 C CA . GLY A 1 14 ? 18.610 10.935 -8.028 1.00 0.00 7 GLY A CA 3
ATOM 3669 C C . GLY A 1 14 ? 17.683 11.602 -7.032 1.00 0.00 7 GLY A C 3
ATOM 3670 O O . GLY A 1 14 ? 17.246 12.733 -7.241 1.00 0.00 7 GLY A O 3
ATOM 3674 N N . GLY A 1 15 ? 17.379 10.898 -5.945 1.00 0.00 8 GLY A N 3
ATOM 3675 C CA . GLY A 1 15 ? 16.498 11.445 -4.930 1.00 0.00 8 GLY A CA 3
ATOM 3676 C C . GLY A 1 15 ? 15.284 10.571 -4.685 1.00 0.00 8 GLY A C 3
ATOM 3677 O O . GLY A 1 15 ? 14.160 11.066 -4.609 1.00 0.00 8 GLY A O 3
ATOM 3681 N N . GLU A 1 16 ? 15.511 9.266 -4.562 1.00 0.00 9 GLU A N 3
ATOM 3682 C CA . GLU A 1 16 ? 14.426 8.322 -4.326 1.00 0.00 9 GLU A CA 3
ATOM 3683 C C . GLU A 1 16 ? 14.897 7.156 -3.462 1.00 0.00 9 GLU A C 3
ATOM 3684 O O . GLU A 1 16 ? 16.068 7.078 -3.091 1.00 0.00 9 GLU A O 3
ATOM 3696 N N . GLY A 1 17 ? 13.976 6.251 -3.145 1.00 0.00 10 GLY A N 3
ATOM 3697 C CA . GLY A 1 17 ? 14.316 5.101 -2.327 1.00 0.00 10 GLY A CA 3
ATOM 3698 C C . GLY A 1 17 ? 13.642 3.830 -2.804 1.00 0.00 10 GLY A C 3
ATOM 3699 O O . GLY A 1 17 ? 12.740 3.874 -3.641 1.00 0.00 10 GLY A O 3
ATOM 3703 N N . TYR A 1 18 ? 14.080 2.695 -2.273 1.00 0.00 11 TYR A N 3
ATOM 3704 C CA . TYR A 1 18 ? 13.516 1.405 -2.653 1.00 0.00 11 TYR A CA 3
ATOM 3705 C C . TYR A 1 18 ? 12.096 1.252 -2.116 1.00 0.00 11 TYR A C 3
ATOM 3706 O O . TYR A 1 18 ? 11.894 0.894 -0.955 1.00 0.00 11 TYR A O 3
ATOM 3724 N N . VAL A 1 19 ? 11.115 1.526 -2.970 1.00 0.00 12 VAL A N 3
ATOM 3725 C CA . VAL A 1 19 ? 9.713 1.418 -2.584 1.00 0.00 12 VAL A CA 3
ATOM 3726 C C . VAL A 1 19 ? 8.922 0.610 -3.607 1.00 0.00 12 VAL A C 3
ATOM 3727 O O . VAL A 1 19 ? 9.300 0.527 -4.775 1.00 0.00 12 VAL A O 3
ATOM 3740 N N . VAL A 1 20 ? 7.820 0.016 -3.159 1.00 0.00 13 VAL A N 3
ATOM 3741 C CA . VAL A 1 20 ? 6.974 -0.784 -4.036 1.00 0.00 13 VAL A CA 3
ATOM 3742 C C . VAL A 1 20 ? 5.497 -0.549 -3.739 1.00 0.00 13 VAL A C 3
ATOM 3743 O O . VAL A 1 20 ? 5.110 -0.330 -2.591 1.00 0.00 13 VAL A O 3
ATOM 3756 N N . LYS A 1 21 ? 4.675 -0.595 -4.782 1.00 0.00 14 LYS A N 3
ATOM 3757 C CA . LYS A 1 21 ? 3.239 -0.389 -4.634 1.00 0.00 14 LYS A CA 3
ATOM 3758 C C . LYS A 1 21 ? 2.473 -1.680 -4.906 1.00 0.00 14 LYS A C 3
ATOM 3759 O O . LYS A 1 21 ? 2.705 -2.351 -5.912 1.00 0.00 14 LYS A O 3
ATOM 3778 N N . LEU A 1 22 ? 1.559 -2.021 -4.005 1.00 0.00 15 LEU A N 3
ATOM 3779 C CA . LEU A 1 22 ? 0.757 -3.231 -4.149 1.00 0.00 15 LEU A CA 3
ATOM 3780 C C . LEU A 1 22 ? -0.698 -2.887 -4.452 1.00 0.00 15 LEU A C 3
ATOM 3781 O O . LEU A 1 22 ? -1.330 -2.121 -3.724 1.00 0.00 15 LEU A O 3
ATOM 3797 N N . ARG A 1 23 ? -1.224 -3.461 -5.529 1.00 0.00 16 ARG A N 3
ATOM 3798 C CA . ARG A 1 23 ? -2.605 -3.216 -5.927 1.00 0.00 16 ARG A CA 3
ATOM 3799 C C . ARG A 1 23 ? -3.412 -4.512 -5.918 1.00 0.00 16 ARG A C 3
ATOM 3800 O O . ARG A 1 23 ? -2.874 -5.591 -6.165 1.00 0.00 16 ARG A O 3
ATOM 3821 N N . GLY A 1 24 ? -4.705 -4.396 -5.632 1.00 0.00 17 GLY A N 3
ATOM 3822 C CA . GLY A 1 24 ? -5.564 -5.566 -5.595 1.00 0.00 17 GLY A CA 3
ATOM 3823 C C . GLY A 1 24 ? -5.713 -6.132 -4.197 1.00 0.00 17 GLY A C 3
ATOM 3824 O O . GLY A 1 24 ? -6.351 -7.168 -4.004 1.00 0.00 17 GLY A O 3
ATOM 3828 N N . LEU A 1 25 ? -5.122 -5.454 -3.220 1.00 0.00 18 LEU A N 3
ATOM 3829 C CA . LEU A 1 25 ? -5.191 -5.897 -1.832 1.00 0.00 18 LEU A CA 3
ATOM 3830 C C . LEU A 1 25 ? -6.628 -5.872 -1.322 1.00 0.00 18 LEU A C 3
ATOM 3831 O O . LEU A 1 25 ? -7.446 -5.050 -1.738 1.00 0.00 18 LEU A O 3
ATOM 3847 N N . PRO A 1 26 ? -6.945 -6.792 -0.399 1.00 0.00 19 PRO A N 3
ATOM 3848 C CA . PRO A 1 26 ? -8.284 -6.894 0.189 1.00 0.00 19 PRO A CA 3
ATOM 3849 C C . PRO A 1 26 ? -8.606 -5.720 1.107 1.00 0.00 19 PRO A C 3
ATOM 3850 O O . PRO A 1 26 ? -7.711 -5.133 1.716 1.00 0.00 19 PRO A O 3
ATOM 3861 N N . TRP A 1 27 ? -9.887 -5.382 1.201 1.00 0.00 20 TRP A N 3
ATOM 3862 C CA . TRP A 1 27 ? -10.325 -4.277 2.046 1.00 0.00 20 TRP A CA 3
ATOM 3863 C C . TRP A 1 27 ? -9.991 -4.544 3.509 1.00 0.00 20 TRP A C 3
ATOM 3864 O O . TRP A 1 27 ? -10.128 -3.663 4.358 1.00 0.00 20 TRP A O 3
ATOM 3885 N N . SER A 1 28 ? -9.552 -5.765 3.798 1.00 0.00 21 SER A N 3
ATOM 3886 C CA . SER A 1 28 ? -9.202 -6.149 5.161 1.00 0.00 21 SER A CA 3
ATOM 3887 C C . SER A 1 28 ? -7.708 -6.438 5.276 1.00 0.00 21 SER A C 3
ATOM 3888 O O . SER A 1 28 ? -7.251 -7.008 6.267 1.00 0.00 21 SER A O 3
ATOM 3896 N N . CYS A 1 29 ? -6.955 -6.040 4.257 1.00 0.00 22 CYS A N 3
ATOM 3897 C CA . CYS A 1 29 ? -5.512 -6.257 4.243 1.00 0.00 22 CYS A CA 3
ATOM 3898 C C . CYS A 1 29 ? -4.855 -5.618 5.462 1.00 0.00 22 CYS A C 3
ATOM 3899 O O . CYS A 1 29 ? -5.142 -4.472 5.806 1.00 0.00 22 CYS A O 3
ATOM 3907 N N . SER A 1 30 ? -3.971 -6.369 6.113 1.00 0.00 23 SER A N 3
ATOM 3908 C CA . SER A 1 30 ? -3.277 -5.878 7.297 1.00 0.00 23 SER A CA 3
ATOM 3909 C C . SER A 1 30 ? -1.765 -5.922 7.097 1.00 0.00 23 SER A C 3
ATOM 3910 O O . SER A 1 30 ? -1.243 -6.810 6.422 1.00 0.00 23 SER A O 3
ATOM 3918 N N . ILE A 1 31 ? -1.068 -4.958 7.689 1.00 0.00 24 ILE A N 3
ATOM 3919 C CA . ILE A 1 31 ? 0.384 -4.886 7.577 1.00 0.00 24 ILE A CA 3
ATOM 3920 C C . ILE A 1 31 ? 1.000 -6.280 7.524 1.00 0.00 24 ILE A C 3
ATOM 3921 O O . ILE A 1 31 ? 1.857 -6.558 6.686 1.00 0.00 24 ILE A O 3
ATOM 3937 N N . GLU A 1 32 ? 0.556 -7.152 8.424 1.00 0.00 25 GLU A N 3
ATOM 3938 C CA . GLU A 1 32 ? 1.064 -8.518 8.478 1.00 0.00 25 GLU A CA 3
ATOM 3939 C C . GLU A 1 32 ? 0.966 -9.190 7.111 1.00 0.00 25 GLU A C 3
ATOM 3940 O O . GLU A 1 32 ? 1.947 -9.734 6.603 1.00 0.00 25 GLU A O 3
ATOM 3952 N N . ASP A 1 33 ? -0.224 -9.148 6.522 1.00 0.00 26 ASP A N 3
ATOM 3953 C CA . ASP A 1 33 ? -0.451 -9.751 5.214 1.00 0.00 26 ASP A CA 3
ATOM 3954 C C . ASP A 1 33 ? 0.571 -9.250 4.199 1.00 0.00 26 ASP A C 3
ATOM 3955 O O . ASP A 1 33 ? 1.004 -9.994 3.319 1.00 0.00 26 ASP A O 3
ATOM 3964 N N . VAL A 1 34 ? 0.952 -7.983 4.327 1.00 0.00 27 VAL A N 3
ATOM 3965 C CA . VAL A 1 34 ? 1.924 -7.382 3.421 1.00 0.00 27 VAL A CA 3
ATOM 3966 C C . VAL A 1 34 ? 3.334 -7.875 3.721 1.00 0.00 27 VAL A C 3
ATOM 3967 O O . VAL A 1 34 ? 4.031 -8.369 2.835 1.00 0.00 27 VAL A O 3
ATOM 3980 N N . GLN A 1 35 ? 3.748 -7.739 4.977 1.00 0.00 28 GLN A N 3
ATOM 3981 C CA . GLN A 1 35 ? 5.077 -8.171 5.394 1.00 0.00 28 GLN A CA 3
ATOM 3982 C C . GLN A 1 35 ? 5.343 -9.609 4.959 1.00 0.00 28 GLN A C 3
ATOM 3983 O O . GLN A 1 35 ? 6.414 -9.923 4.443 1.00 0.00 28 GLN A O 3
ATOM 3997 N N . ASN A 1 36 ? 4.360 -10.478 5.172 1.00 0.00 29 ASN A N 3
ATOM 3998 C CA . ASN A 1 36 ? 4.488 -11.883 4.803 1.00 0.00 29 ASN A CA 3
ATOM 3999 C C . ASN A 1 36 ? 4.493 -12.048 3.286 1.00 0.00 29 ASN A C 3
ATOM 4000 O O . ASN A 1 36 ? 5.175 -12.921 2.748 1.00 0.00 29 ASN A O 3
ATOM 4011 N N . PHE A 1 37 ? 3.728 -11.205 2.602 1.00 0.00 30 PHE A N 3
ATOM 4012 C CA . PHE A 1 37 ? 3.643 -11.257 1.147 1.00 0.00 30 PHE A CA 3
ATOM 4013 C C . PHE A 1 37 ? 4.999 -10.959 0.512 1.00 0.00 30 PHE A C 3
ATOM 4014 O O . PHE A 1 37 ? 5.427 -11.646 -0.416 1.00 0.00 30 PHE A O 3
ATOM 4031 N N . LEU A 1 38 ? 5.668 -9.929 1.018 1.00 0.00 31 LEU A N 3
ATOM 4032 C CA . LEU A 1 38 ? 6.975 -9.538 0.502 1.00 0.00 31 LEU A CA 3
ATOM 4033 C C . LEU A 1 38 ? 8.096 -10.121 1.357 1.00 0.00 31 LEU A C 3
ATOM 4034 O O . LEU A 1 38 ? 9.103 -9.461 1.612 1.00 0.00 31 LEU A O 3
ATOM 4050 N N . SER A 1 39 ? 7.913 -11.362 1.796 1.00 0.00 32 SER A N 3
ATOM 4051 C CA . SER A 1 39 ? 8.908 -12.034 2.624 1.00 0.00 32 SER A CA 3
ATOM 4052 C C . SER A 1 39 ? 10.285 -11.983 1.968 1.00 0.00 32 SER A C 3
ATOM 4053 O O . SER A 1 39 ? 11.256 -11.529 2.573 1.00 0.00 32 SER A O 3
ATOM 4061 N N . ASP A 1 40 ? 10.360 -12.452 0.728 1.00 0.00 33 ASP A N 3
ATOM 4062 C CA . ASP A 1 40 ? 11.616 -12.460 -0.012 1.00 0.00 33 ASP A CA 3
ATOM 4063 C C . ASP A 1 40 ? 12.295 -11.095 0.055 1.00 0.00 33 ASP A C 3
ATOM 4064 O O . ASP A 1 40 ? 13.499 -10.977 -0.177 1.00 0.00 33 ASP A O 3
ATOM 4073 N N . CYS A 1 41 ? 11.515 -10.068 0.372 1.00 0.00 34 CYS A N 3
ATOM 4074 C CA . CYS A 1 41 ? 12.040 -8.710 0.468 1.00 0.00 34 CYS A CA 3
ATOM 4075 C C . CYS A 1 41 ? 12.268 -8.317 1.924 1.00 0.00 34 CYS A C 3
ATOM 4076 O O . CYS A 1 41 ? 11.674 -8.893 2.835 1.00 0.00 34 CYS A O 3
ATOM 4084 N N . THR A 1 42 ? 13.135 -7.332 2.136 1.00 0.00 35 THR A N 3
ATOM 4085 C CA . THR A 1 42 ? 13.445 -6.863 3.481 1.00 0.00 35 THR A CA 3
ATOM 4086 C C . THR A 1 42 ? 12.853 -5.481 3.731 1.00 0.00 35 THR A C 3
ATOM 4087 O O . THR A 1 42 ? 13.542 -4.468 3.609 1.00 0.00 35 THR A O 3
ATOM 4098 N N . ILE A 1 43 ? 11.572 -5.446 4.083 1.00 0.00 36 ILE A N 3
ATOM 4099 C CA . ILE A 1 43 ? 10.888 -4.187 4.352 1.00 0.00 36 ILE A CA 3
ATOM 4100 C C . ILE A 1 43 ? 11.621 -3.380 5.419 1.00 0.00 36 ILE A C 3
ATOM 4101 O O . ILE A 1 43 ? 11.925 -3.889 6.498 1.00 0.00 36 ILE A O 3
ATOM 4117 N N . HIS A 1 44 ? 11.902 -2.118 5.109 1.00 0.00 37 HIS A N 3
ATOM 4118 C CA . HIS A 1 44 ? 12.597 -1.239 6.042 1.00 0.00 37 HIS A CA 3
ATOM 4119 C C . HIS A 1 44 ? 11.699 -0.879 7.222 1.00 0.00 37 HIS A C 3
ATOM 4120 O O . HIS A 1 44 ? 10.577 -0.407 7.038 1.00 0.00 37 HIS A O 3
ATOM 4135 N N . ASP A 1 45 ? 12.200 -1.104 8.431 1.00 0.00 38 ASP A N 3
ATOM 4136 C CA . ASP A 1 45 ? 11.443 -0.802 9.641 1.00 0.00 38 ASP A CA 3
ATOM 4137 C C . ASP A 1 45 ? 10.193 -1.671 9.730 1.00 0.00 38 ASP A C 3
ATOM 4138 O O . ASP A 1 45 ? 9.211 -1.301 10.372 1.00 0.00 38 ASP A O 3
ATOM 4147 N N . GLY A 1 46 ? 10.236 -2.830 9.079 1.00 0.00 39 GLY A N 3
ATOM 4148 C CA . GLY A 1 46 ? 9.100 -3.733 9.097 1.00 0.00 39 GLY A CA 3
ATOM 4149 C C . GLY A 1 46 ? 7.775 -2.998 9.087 1.00 0.00 39 GLY A C 3
ATOM 4150 O O . GLY A 1 46 ? 7.548 -2.122 8.252 1.00 0.00 39 GLY A O 3
ATOM 4154 N N . VAL A 1 47 ? 6.895 -3.355 10.017 1.00 0.00 40 VAL A N 3
ATOM 4155 C CA . VAL A 1 47 ? 5.584 -2.724 10.113 1.00 0.00 40 VAL A CA 3
ATOM 4156 C C . VAL A 1 47 ? 5.689 -1.212 9.948 1.00 0.00 40 VAL A C 3
ATOM 4157 O O . VAL A 1 47 ? 4.784 -0.571 9.415 1.00 0.00 40 VAL A O 3
ATOM 4170 N N . ALA A 1 48 ? 6.801 -0.648 10.409 1.00 0.00 41 ALA A N 3
ATOM 4171 C CA . ALA A 1 48 ? 7.026 0.789 10.311 1.00 0.00 41 ALA A CA 3
ATOM 4172 C C . ALA A 1 48 ? 7.545 1.170 8.928 1.00 0.00 41 ALA A C 3
ATOM 4173 O O . ALA A 1 48 ? 8.171 2.215 8.756 1.00 0.00 41 ALA A O 3
ATOM 4180 N N . GLY A 1 49 ? 7.281 0.314 7.945 1.00 0.00 42 GLY A N 3
ATOM 4181 C CA . GLY A 1 49 ? 7.729 0.579 6.591 1.00 0.00 42 GLY A CA 3
ATOM 4182 C C . GLY A 1 49 ? 6.613 0.446 5.574 1.00 0.00 42 GLY A C 3
ATOM 4183 O O . GLY A 1 49 ? 6.726 0.933 4.449 1.00 0.00 42 GLY A O 3
ATOM 4187 N N . VAL A 1 50 ? 5.531 -0.218 5.969 1.00 0.00 43 VAL A N 3
ATOM 4188 C CA . VAL A 1 50 ? 4.389 -0.415 5.084 1.00 0.00 43 VAL A CA 3
ATOM 4189 C C . VAL A 1 50 ? 3.411 0.750 5.182 1.00 0.00 43 VAL A C 3
ATOM 4190 O O . VAL A 1 50 ? 3.008 1.146 6.276 1.00 0.00 43 VAL A O 3
ATOM 4203 N N . HIS A 1 51 ? 3.031 1.295 4.031 1.00 0.00 44 HIS A N 3
ATOM 4204 C CA . HIS A 1 51 ? 2.097 2.415 3.986 1.00 0.00 44 HIS A CA 3
ATOM 4205 C C . HIS A 1 51 ? 0.866 2.064 3.156 1.00 0.00 44 HIS A C 3
ATOM 4206 O O . HIS A 1 51 ? 0.961 1.850 1.947 1.00 0.00 44 HIS A O 3
ATOM 4221 N N . PHE A 1 52 ? -0.288 2.006 3.813 1.00 0.00 45 PHE A N 3
ATOM 4222 C CA . PHE A 1 52 ? -1.537 1.679 3.135 1.00 0.00 45 PHE A CA 3
ATOM 4223 C C . PHE A 1 52 ? -2.188 2.933 2.560 1.00 0.00 45 PHE A C 3
ATOM 4224 O O . PHE A 1 52 ? -1.995 4.036 3.072 1.00 0.00 45 PHE A O 3
ATOM 4241 N N . ILE A 1 53 ? -2.959 2.755 1.492 1.00 0.00 46 ILE A N 3
ATOM 4242 C CA . ILE A 1 53 ? -3.639 3.871 0.847 1.00 0.00 46 ILE A CA 3
ATOM 4243 C C . ILE A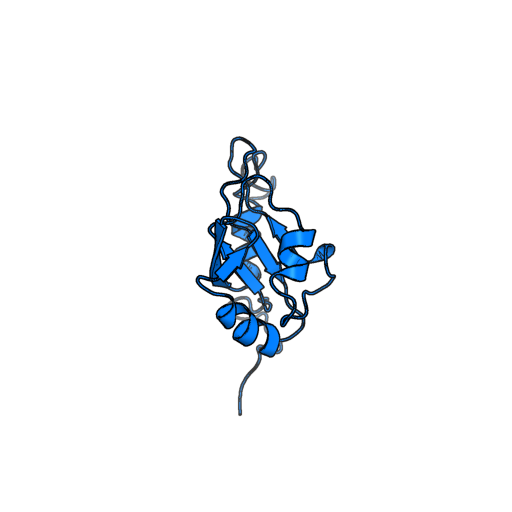 1 53 ? -5.124 3.883 1.192 1.00 0.00 46 ILE A C 3
ATOM 4244 O O . ILE A 1 53 ? -5.818 2.879 1.032 1.00 0.00 46 ILE A O 3
ATOM 4260 N N . TYR A 1 54 ? -5.607 5.027 1.664 1.00 0.00 47 TYR A N 3
ATOM 4261 C CA . TYR A 1 54 ? -7.011 5.171 2.031 1.00 0.00 47 TYR A CA 3
ATOM 4262 C C . TYR A 1 54 ? -7.690 6.240 1.182 1.00 0.00 47 TYR A C 3
ATOM 4263 O O . TYR A 1 54 ? -7.027 7.038 0.518 1.00 0.00 47 TYR A O 3
ATOM 4281 N N . THR A 1 55 ? -9.019 6.252 1.207 1.00 0.00 48 THR A N 3
ATOM 4282 C CA . THR A 1 55 ? -9.790 7.221 0.440 1.00 0.00 48 THR A CA 3
ATOM 4283 C C . THR A 1 55 ? -10.047 8.486 1.252 1.00 0.00 48 THR A C 3
ATOM 4284 O O . THR A 1 55 ? -9.568 8.620 2.378 1.00 0.00 48 THR A O 3
ATOM 4295 N N . ARG A 1 56 ? -10.805 9.411 0.673 1.00 0.00 49 ARG A N 3
ATOM 4296 C CA . ARG A 1 56 ? -11.125 10.666 1.344 1.00 0.00 49 ARG A CA 3
ATOM 4297 C C . ARG A 1 56 ? -12.182 10.452 2.424 1.00 0.00 49 ARG A C 3
ATOM 4298 O O . ARG A 1 56 ? -12.467 11.351 3.213 1.00 0.00 49 ARG A O 3
ATOM 4319 N N . GLU A 1 57 ? -12.758 9.254 2.451 1.00 0.00 50 GLU A N 3
ATOM 4320 C CA . GLU A 1 57 ? -13.784 8.923 3.433 1.00 0.00 50 GLU A CA 3
ATOM 4321 C C . GLU A 1 57 ? -13.189 8.139 4.598 1.00 0.00 50 GLU A C 3
ATOM 4322 O O . GLU A 1 57 ? -13.623 8.279 5.741 1.00 0.00 50 GLU A O 3
ATOM 4334 N N . GLY A 1 58 ? -12.191 7.312 4.300 1.00 0.00 51 GLY A N 3
ATOM 4335 C CA . GLY A 1 58 ? -11.553 6.516 5.332 1.00 0.00 51 GLY A CA 3
ATOM 4336 C C . GLY A 1 58 ? -11.572 5.034 5.017 1.00 0.00 51 GLY A C 3
ATOM 4337 O O . GLY A 1 58 ? -11.523 4.200 5.921 1.00 0.00 51 GLY A O 3
ATOM 4341 N N . ARG A 1 59 ? -11.646 4.705 3.731 1.00 0.00 52 ARG A N 3
ATOM 4342 C CA . ARG A 1 59 ? -11.675 3.312 3.300 1.00 0.00 52 ARG A CA 3
ATOM 4343 C C . ARG A 1 59 ? -10.300 2.866 2.811 1.00 0.00 52 ARG A C 3
ATOM 4344 O O . ARG A 1 59 ? -9.325 3.612 2.906 1.00 0.00 52 ARG A O 3
ATOM 4365 N N . GLN A 1 60 ? -10.230 1.646 2.289 1.00 0.00 53 GLN A N 3
ATOM 4366 C CA . GLN A 1 60 ? -8.975 1.100 1.787 1.00 0.00 53 GLN A CA 3
ATOM 4367 C C . GLN A 1 60 ? -9.037 0.891 0.278 1.00 0.00 53 GLN A C 3
ATOM 4368 O O . GLN A 1 60 ? -9.354 -0.201 -0.195 1.00 0.00 53 GLN A O 3
ATOM 4382 N N . SER A 1 61 ? -8.733 1.944 -0.474 1.00 0.00 54 SER A N 3
ATOM 4383 C CA . SER A 1 61 ? -8.759 1.877 -1.930 1.00 0.00 54 SER A CA 3
ATOM 4384 C C . SER A 1 61 ? -8.143 0.571 -2.425 1.00 0.00 54 SER A C 3
ATOM 4385 O O . SER A 1 61 ? -8.517 0.054 -3.476 1.00 0.00 54 SER A O 3
ATOM 4393 N N . GLY A 1 62 ? -7.194 0.043 -1.657 1.00 0.00 55 GLY A N 3
ATOM 4394 C CA . GLY A 1 62 ? -6.541 -1.197 -2.032 1.00 0.00 55 GLY A CA 3
ATOM 4395 C C . GLY A 1 62 ? -5.043 -1.035 -2.202 1.00 0.00 55 GLY A C 3
ATOM 4396 O O . GLY A 1 62 ? -4.272 -1.919 -1.832 1.00 0.00 55 GLY A O 3
ATOM 4400 N N . GLU A 1 63 ? -4.632 0.097 -2.764 1.00 0.00 56 GLU A N 3
ATOM 4401 C CA . GLU A 1 63 ? -3.216 0.370 -2.984 1.00 0.00 56 GLU A CA 3
ATOM 4402 C C . GLU A 1 63 ? -2.476 0.505 -1.656 1.00 0.00 56 GLU A C 3
ATOM 4403 O O . GLU A 1 63 ? -3.003 1.061 -0.693 1.00 0.00 56 GLU A O 3
ATOM 4415 N N . ALA A 1 64 ? -1.250 -0.008 -1.614 1.00 0.00 57 ALA A N 3
ATOM 4416 C CA . ALA A 1 64 ? -0.437 0.057 -0.407 1.00 0.00 57 ALA A CA 3
ATOM 4417 C C . ALA A 1 64 ? 1.050 -0.008 -0.742 1.00 0.00 57 ALA A C 3
ATOM 4418 O O . ALA A 1 64 ? 1.529 -0.998 -1.295 1.00 0.00 57 ALA A O 3
ATOM 4425 N N . PHE A 1 65 ? 1.774 1.054 -0.405 1.00 0.00 58 PHE A N 3
ATOM 4426 C CA . PHE A 1 65 ? 3.206 1.119 -0.673 1.00 0.00 58 PHE A CA 3
ATOM 4427 C C . PHE A 1 65 ? 3.995 0.391 0.411 1.00 0.00 58 PHE A C 3
ATOM 4428 O O . PHE A 1 65 ? 3.487 0.143 1.504 1.00 0.00 58 PHE A O 3
ATOM 4445 N N . VAL A 1 66 ? 5.242 0.050 0.099 1.00 0.00 59 VAL A N 3
ATOM 4446 C CA . VAL A 1 66 ? 6.103 -0.649 1.046 1.00 0.00 59 VAL A CA 3
ATOM 4447 C C . VAL A 1 66 ? 7.568 -0.290 0.825 1.00 0.00 59 VAL A C 3
ATOM 4448 O O . VAL A 1 66 ? 8.089 -0.424 -0.282 1.00 0.00 59 VAL A O 3
ATOM 4461 N N . GLU A 1 67 ? 8.226 0.166 1.886 1.00 0.00 60 GLU A N 3
ATOM 4462 C CA . GLU A 1 67 ? 9.632 0.544 1.806 1.00 0.00 60 GLU A CA 3
ATOM 4463 C C . GLU A 1 67 ? 10.534 -0.675 1.975 1.00 0.00 60 GLU A C 3
ATOM 4464 O O . GLU A 1 67 ? 10.233 -1.582 2.753 1.00 0.00 60 GLU A O 3
ATOM 4476 N N . LEU A 1 68 ? 11.641 -0.691 1.241 1.00 0.00 61 LEU A N 3
ATOM 4477 C CA . LEU A 1 68 ? 12.588 -1.799 1.308 1.00 0.00 61 LEU A CA 3
ATOM 4478 C C . LEU A 1 68 ? 13.886 -1.366 1.981 1.00 0.00 61 LEU A C 3
ATOM 4479 O O . LEU A 1 68 ? 14.009 -0.231 2.441 1.00 0.00 61 LEU A O 3
ATOM 4495 N N . GLU A 1 69 ? 14.853 -2.277 2.032 1.00 0.00 62 GLU A N 3
ATOM 4496 C CA . GLU A 1 69 ? 16.143 -1.987 2.648 1.00 0.00 62 GLU A CA 3
ATOM 4497 C C . GLU A 1 69 ? 17.192 -1.667 1.588 1.00 0.00 62 GLU A C 3
ATOM 4498 O O . GLU A 1 69 ? 17.905 -0.668 1.686 1.00 0.00 62 GLU A O 3
ATOM 4510 N N . SER A 1 70 ? 17.282 -2.523 0.575 1.00 0.00 63 SER A N 3
ATOM 4511 C CA . SER A 1 70 ? 18.247 -2.335 -0.502 1.00 0.00 63 SER A CA 3
ATOM 4512 C C . SER A 1 70 ? 17.573 -2.466 -1.864 1.00 0.00 63 SER A C 3
ATOM 4513 O O . SER A 1 70 ? 16.371 -2.714 -1.952 1.00 0.00 63 SER A O 3
ATOM 4521 N N . GLU A 1 71 ? 18.357 -2.297 -2.924 1.00 0.00 64 GLU A N 3
ATOM 4522 C CA . GLU A 1 71 ? 17.836 -2.395 -4.283 1.00 0.00 64 GLU A CA 3
ATOM 4523 C C . GLU A 1 71 ? 17.340 -3.808 -4.575 1.00 0.00 64 GLU A C 3
ATOM 4524 O O . GLU A 1 71 ? 16.192 -4.005 -4.973 1.00 0.00 64 GLU A O 3
ATOM 4536 N N . ASP A 1 72 ? 18.214 -4.788 -4.374 1.00 0.00 65 ASP A N 3
ATOM 4537 C CA . ASP A 1 72 ? 17.866 -6.184 -4.615 1.00 0.00 65 ASP A CA 3
ATOM 4538 C C . ASP A 1 72 ? 16.429 -6.467 -4.188 1.00 0.00 65 ASP A C 3
ATOM 4539 O O . ASP A 1 72 ? 15.715 -7.227 -4.842 1.00 0.00 65 ASP A O 3
ATOM 4548 N N . ASP A 1 73 ? 16.013 -5.852 -3.087 1.00 0.00 66 ASP A N 3
ATOM 4549 C CA . ASP A 1 73 ? 14.661 -6.037 -2.572 1.00 0.00 66 ASP A CA 3
ATOM 4550 C C . ASP A 1 73 ? 13.622 -5.676 -3.629 1.00 0.00 66 ASP A C 3
ATOM 4551 O O . ASP A 1 73 ? 12.698 -6.445 -3.895 1.00 0.00 66 ASP A O 3
ATOM 4560 N N . VAL A 1 74 ? 13.779 -4.500 -4.229 1.00 0.00 67 VAL A N 3
ATOM 4561 C CA . VAL A 1 74 ? 12.855 -4.037 -5.257 1.00 0.00 67 VAL A CA 3
ATOM 4562 C C . VAL A 1 74 ? 12.668 -5.090 -6.343 1.00 0.00 67 VAL A C 3
ATOM 4563 O O . VAL A 1 74 ? 11.548 -5.512 -6.628 1.00 0.00 67 VAL A O 3
ATOM 4576 N N . LYS A 1 75 ? 13.774 -5.512 -6.947 1.00 0.00 68 LYS A N 3
ATOM 4577 C CA . LYS A 1 75 ? 13.735 -6.518 -8.001 1.00 0.00 68 LYS A CA 3
ATOM 4578 C C . LYS A 1 75 ? 12.959 -7.751 -7.548 1.00 0.00 68 LYS A C 3
ATOM 4579 O O . LYS A 1 75 ? 12.162 -8.309 -8.304 1.00 0.00 68 LYS A O 3
ATOM 4598 N N . LEU A 1 76 ? 13.194 -8.171 -6.310 1.00 0.00 69 LEU A N 3
ATOM 4599 C CA . LEU A 1 76 ? 12.516 -9.337 -5.755 1.00 0.00 69 LEU A CA 3
ATOM 4600 C C . LEU A 1 76 ? 11.018 -9.081 -5.617 1.00 0.00 69 LEU A C 3
ATOM 4601 O O . LEU A 1 76 ? 10.198 -9.904 -6.022 1.00 0.00 69 LEU A O 3
ATOM 4617 N N . ALA A 1 77 ? 10.670 -7.934 -5.043 1.00 0.00 70 ALA A N 3
ATOM 4618 C CA . ALA A 1 77 ? 9.272 -7.568 -4.855 1.00 0.00 70 ALA A CA 3
ATOM 4619 C C . ALA A 1 77 ? 8.503 -7.645 -6.169 1.00 0.00 70 ALA A C 3
ATOM 4620 O O . ALA A 1 77 ? 7.365 -8.116 -6.209 1.00 0.00 70 ALA A O 3
ATOM 4627 N N . LEU A 1 78 ? 9.129 -7.178 -7.244 1.00 0.00 71 LEU A N 3
ATOM 4628 C CA . LEU A 1 78 ? 8.503 -7.193 -8.561 1.00 0.00 71 LEU A CA 3
ATOM 4629 C C . LEU A 1 78 ? 8.193 -8.620 -9.001 1.00 0.00 71 LEU A C 3
ATOM 4630 O O . LEU A 1 78 ? 7.365 -8.844 -9.884 1.00 0.00 71 LEU A O 3
ATOM 4646 N N . LYS A 1 79 ? 8.862 -9.584 -8.377 1.00 0.00 72 LYS A N 3
ATOM 4647 C CA . LYS A 1 79 ? 8.657 -10.991 -8.700 1.00 0.00 72 LYS A CA 3
ATOM 4648 C C . LYS A 1 79 ? 7.377 -11.516 -8.057 1.00 0.00 72 LYS A C 3
ATOM 4649 O O . LYS A 1 79 ? 6.949 -12.638 -8.327 1.00 0.00 72 LYS A O 3
ATOM 4668 N N . LYS A 1 80 ? 6.769 -10.697 -7.206 1.00 0.00 73 LYS A N 3
ATOM 4669 C CA . LYS A 1 80 ? 5.536 -11.076 -6.526 1.00 0.00 73 LYS A CA 3
ATOM 4670 C C . LYS A 1 80 ? 4.315 -10.609 -7.312 1.00 0.00 73 LYS A C 3
ATOM 4671 O O . LYS A 1 80 ? 3.186 -10.687 -6.828 1.00 0.00 73 LYS A O 3
ATOM 4690 N N . ASP A 1 81 ? 4.549 -10.125 -8.527 1.00 0.00 74 ASP A N 3
ATOM 4691 C CA . ASP A 1 81 ? 3.468 -9.647 -9.381 1.00 0.00 74 ASP A CA 3
ATOM 4692 C C . ASP A 1 81 ? 2.491 -10.774 -9.702 1.00 0.00 74 ASP A C 3
ATOM 4693 O O . ASP A 1 81 ? 2.869 -11.946 -9.735 1.00 0.00 74 ASP A O 3
ATOM 4702 N N . ARG A 1 82 ? 1.234 -10.412 -9.937 1.00 0.00 75 ARG A N 3
ATOM 4703 C CA . ARG A 1 82 ? 0.203 -11.393 -10.253 1.00 0.00 75 ARG A CA 3
ATOM 4704 C C . ARG A 1 82 ? 0.173 -12.506 -9.210 1.00 0.00 75 ARG A C 3
ATOM 4705 O O . ARG A 1 82 ? -0.142 -13.654 -9.522 1.00 0.00 75 ARG A O 3
ATOM 4726 N N . GLU A 1 83 ? 0.504 -12.157 -7.971 1.00 0.00 76 GLU A N 3
ATOM 4727 C CA . GLU A 1 83 ? 0.516 -13.128 -6.882 1.00 0.00 76 GLU A CA 3
ATOM 4728 C C . GLU A 1 83 ? -0.870 -13.265 -6.260 1.00 0.00 76 GLU A C 3
ATOM 4729 O O . GLU A 1 83 ? -1.813 -12.583 -6.662 1.00 0.00 76 GLU A O 3
ATOM 4741 N N . SER A 1 84 ? -0.986 -14.152 -5.277 1.00 0.00 77 SER A N 3
ATOM 4742 C CA . SER A 1 84 ? -2.258 -14.383 -4.602 1.00 0.00 77 SER A CA 3
ATOM 4743 C C . SER A 1 84 ? -2.102 -14.252 -3.090 1.00 0.00 77 SER A C 3
ATOM 4744 O O . SER A 1 84 ? -1.437 -15.068 -2.451 1.00 0.00 77 SER A O 3
ATOM 4752 N N . MET A 1 85 ? -2.719 -13.220 -2.525 1.00 0.00 78 MET A N 3
ATOM 4753 C CA . MET A 1 85 ? -2.650 -12.982 -1.088 1.00 0.00 78 MET A CA 3
ATOM 4754 C C . MET A 1 85 ? -3.915 -13.477 -0.393 1.00 0.00 78 MET A C 3
ATOM 4755 O O . MET A 1 85 ? -4.966 -12.842 -0.470 1.00 0.00 78 MET A O 3
ATOM 4769 N N . GLY A 1 86 ? -3.806 -14.616 0.284 1.00 0.00 79 GLY A N 3
ATOM 4770 C CA . GLY A 1 86 ? -4.949 -15.177 0.981 1.00 0.00 79 GLY A CA 3
ATOM 4771 C C . GLY A 1 86 ? -5.958 -15.798 0.035 1.00 0.00 79 GLY A C 3
ATOM 4772 O O . GLY A 1 86 ? -5.905 -16.997 -0.240 1.00 0.00 79 GLY A O 3
ATOM 4776 N N . HIS A 1 87 ? -6.881 -14.981 -0.463 1.00 0.00 80 HIS A N 3
ATOM 4777 C CA . HIS A 1 87 ? -7.907 -15.458 -1.382 1.00 0.00 80 HIS A CA 3
ATOM 4778 C C . HIS A 1 87 ? -8.048 -14.516 -2.575 1.00 0.00 80 HIS A C 3
ATOM 4779 O O . HIS A 1 87 ? -8.855 -14.754 -3.474 1.00 0.00 80 HIS A O 3
ATOM 4794 N N . ARG A 1 88 ? -7.259 -13.447 -2.575 1.00 0.00 81 ARG A N 3
ATOM 4795 C CA . ARG A 1 88 ? -7.297 -12.469 -3.655 1.00 0.00 81 ARG A CA 3
ATOM 4796 C C . ARG A 1 88 ? -5.953 -12.401 -4.374 1.00 0.00 81 ARG A C 3
ATOM 4797 O O . ARG A 1 88 ? -5.007 -13.100 -4.012 1.00 0.00 81 ARG A O 3
ATOM 4818 N N . TYR A 1 89 ? -5.877 -11.554 -5.395 1.00 0.00 82 TYR A N 3
ATOM 4819 C CA . TYR A 1 89 ? -4.650 -11.396 -6.167 1.00 0.00 82 TYR A CA 3
ATOM 4820 C C . TYR A 1 89 ? -3.986 -10.055 -5.867 1.00 0.00 82 TYR A C 3
ATOM 4821 O O . TYR A 1 89 ? -4.662 -9.063 -5.592 1.00 0.00 82 TYR A O 3
ATOM 4839 N N . ILE A 1 90 ? -2.659 -10.034 -5.922 1.00 0.00 83 ILE A N 3
ATOM 4840 C CA . ILE A 1 90 ? -1.903 -8.816 -5.659 1.00 0.00 83 ILE A CA 3
ATOM 4841 C C . ILE A 1 90 ? -1.032 -8.441 -6.852 1.00 0.00 83 ILE A C 3
ATOM 4842 O O . ILE A 1 90 ? -0.489 -9.309 -7.535 1.00 0.00 83 ILE A O 3
ATOM 4858 N N . GLU A 1 91 ? -0.901 -7.140 -7.097 1.00 0.00 84 GLU A N 3
ATOM 4859 C CA . GLU A 1 91 ? -0.095 -6.650 -8.208 1.00 0.00 84 GLU A CA 3
ATOM 4860 C C . GLU A 1 91 ? 0.992 -5.700 -7.714 1.00 0.00 84 GLU A C 3
ATOM 4861 O O . GLU A 1 91 ? 0.701 -4.625 -7.189 1.00 0.00 84 GLU A O 3
ATOM 4873 N N . VAL A 1 92 ? 2.247 -6.104 -7.886 1.00 0.00 85 VAL A N 3
ATOM 4874 C CA . VAL A 1 92 ? 3.378 -5.290 -7.458 1.00 0.00 85 VAL A CA 3
ATOM 4875 C C . VAL A 1 92 ? 3.716 -4.229 -8.500 1.00 0.00 85 VAL A C 3
ATOM 4876 O O . VAL A 1 92 ? 3.607 -4.468 -9.703 1.00 0.00 85 VAL A O 3
ATOM 4889 N N . PHE A 1 93 ? 4.128 -3.056 -8.030 1.00 0.00 86 PHE A N 3
ATOM 4890 C CA . PHE A 1 93 ? 4.482 -1.957 -8.920 1.00 0.00 86 PHE A CA 3
ATOM 4891 C C . PHE A 1 93 ? 5.746 -1.252 -8.438 1.00 0.00 86 PHE A C 3
ATOM 4892 O O . PHE A 1 93 ? 5.848 -0.861 -7.275 1.00 0.00 86 PHE A O 3
ATOM 4909 N N . LYS A 1 94 ? 6.709 -1.093 -9.340 1.00 0.00 87 LYS A N 3
ATOM 4910 C CA . LYS A 1 94 ? 7.967 -0.434 -9.009 1.00 0.00 87 LYS A CA 3
ATOM 4911 C C . LYS A 1 94 ? 7.771 1.072 -8.865 1.00 0.00 87 LYS A C 3
ATOM 4912 O O . LYS A 1 94 ? 7.424 1.757 -9.827 1.00 0.00 87 LYS A O 3
ATOM 4931 N N . SER A 1 95 ? 7.998 1.581 -7.658 1.00 0.00 88 SER A N 3
ATOM 4932 C CA . SER A 1 95 ? 7.845 3.005 -7.388 1.00 0.00 88 SER A CA 3
ATOM 4933 C C . SER A 1 95 ? 8.913 3.492 -6.413 1.00 0.00 88 SER A C 3
ATOM 4934 O O . SER A 1 95 ? 9.591 2.692 -5.768 1.00 0.00 88 SER A O 3
ATOM 4942 N N . HIS A 1 96 ? 9.057 4.809 -6.312 1.00 0.00 89 HIS A N 3
ATOM 4943 C CA . HIS A 1 96 ? 10.042 5.404 -5.416 1.00 0.00 89 HIS A CA 3
ATOM 4944 C C . HIS A 1 96 ? 9.385 5.869 -4.119 1.00 0.00 89 HIS A C 3
ATOM 4945 O O . HIS A 1 96 ? 8.198 5.633 -3.894 1.00 0.00 89 HIS A O 3
ATOM 4960 N N . ARG A 1 97 ? 10.166 6.530 -3.271 1.00 0.00 90 ARG A N 3
ATOM 4961 C CA . ARG A 1 97 ? 9.661 7.026 -1.996 1.00 0.00 90 ARG A CA 3
ATOM 4962 C C . ARG A 1 97 ? 9.097 8.436 -2.147 1.00 0.00 90 ARG A C 3
ATOM 4963 O O . ARG A 1 97 ? 8.169 8.825 -1.436 1.00 0.00 90 ARG A O 3
ATOM 4984 N N . THR A 1 98 ? 9.664 9.199 -3.076 1.00 0.00 91 THR A N 3
ATOM 4985 C CA . THR A 1 98 ? 9.219 10.565 -3.319 1.00 0.00 91 THR A CA 3
ATOM 4986 C C . THR A 1 98 ? 7.778 10.595 -3.813 1.00 0.00 91 THR A C 3
ATOM 4987 O O . THR A 1 98 ? 7.047 11.553 -3.564 1.00 0.00 91 THR A O 3
ATOM 4998 N N . GLU A 1 99 ? 7.375 9.539 -4.513 1.00 0.00 92 GLU A N 3
ATOM 4999 C CA . GLU A 1 99 ? 6.019 9.446 -5.042 1.00 0.00 92 GLU A CA 3
ATOM 5000 C C . GLU A 1 99 ? 5.050 8.953 -3.971 1.00 0.00 92 GLU A C 3
ATOM 5001 O O . GLU A 1 99 ? 3.899 9.383 -3.916 1.00 0.00 92 GLU A O 3
ATOM 5013 N N . MET A 1 100 ? 5.526 8.047 -3.123 1.00 0.00 93 MET A N 3
ATOM 5014 C CA . MET A 1 100 ? 4.703 7.495 -2.054 1.00 0.00 93 MET A CA 3
ATOM 5015 C C . MET A 1 100 ? 4.459 8.534 -0.964 1.00 0.00 93 MET A C 3
ATOM 5016 O O . MET A 1 100 ? 3.509 8.423 -0.189 1.00 0.00 93 MET A O 3
ATOM 5030 N N . ASP A 1 101 ? 5.321 9.543 -0.911 1.00 0.00 94 ASP A N 3
ATOM 5031 C CA . ASP A 1 101 ? 5.199 10.603 0.083 1.00 0.00 94 ASP A CA 3
ATOM 5032 C C . ASP A 1 101 ? 4.014 11.510 -0.233 1.00 0.00 94 ASP A C 3
ATOM 5033 O O . ASP A 1 101 ? 3.337 12.001 0.670 1.00 0.00 94 ASP A O 3
ATOM 5042 N N . TRP A 1 102 ? 3.771 11.730 -1.521 1.00 0.00 95 TRP A N 3
ATOM 5043 C CA . TRP A 1 102 ? 2.669 12.580 -1.956 1.00 0.00 95 TRP A CA 3
ATOM 5044 C C . TRP A 1 102 ? 1.353 11.809 -1.954 1.00 0.00 95 TRP A C 3
ATOM 5045 O O . TRP A 1 102 ? 0.352 12.272 -1.409 1.00 0.00 95 TRP A O 3
ATOM 5066 N N . VAL A 1 103 ? 1.363 10.630 -2.568 1.00 0.00 96 VAL A N 3
ATOM 5067 C CA . VAL A 1 103 ? 0.170 9.794 -2.636 1.00 0.00 96 VAL A CA 3
ATOM 5068 C C . VAL A 1 103 ? -0.445 9.601 -1.254 1.00 0.00 96 VAL A C 3
ATOM 5069 O O . VAL A 1 103 ? -1.661 9.451 -1.119 1.00 0.00 96 VAL A O 3
ATOM 5082 N N . LEU A 1 104 ? 0.401 9.606 -0.230 1.00 0.00 97 LEU A N 3
ATOM 5083 C CA . LEU A 1 104 ? -0.060 9.433 1.143 1.00 0.00 97 LEU A CA 3
ATOM 5084 C C . LEU A 1 104 ? -0.647 10.731 1.689 1.00 0.00 97 LEU A C 3
ATOM 5085 O O . LEU A 1 104 ? -1.829 10.795 2.029 1.00 0.00 97 LEU A O 3
ATOM 5101 N N . LYS A 1 105 ? 0.185 11.763 1.768 1.00 0.00 98 LYS A N 3
ATOM 5102 C CA . LYS A 1 105 ? -0.251 13.061 2.269 1.00 0.00 98 LYS A CA 3
ATOM 5103 C C . LYS A 1 105 ? -1.606 13.444 1.682 1.00 0.00 98 LYS A C 3
ATOM 5104 O O . LYS A 1 105 ? -2.351 14.226 2.272 1.00 0.00 98 LYS A O 3
ATOM 5123 N N . HIS A 1 106 ? -1.920 12.886 0.516 1.00 0.00 99 HIS A N 3
ATOM 5124 C CA . HIS A 1 106 ? -3.186 13.167 -0.149 1.00 0.00 99 HIS A CA 3
ATOM 5125 C C . HIS A 1 106 ? -3.955 11.877 -0.422 1.00 0.00 99 HIS A C 3
ATOM 5126 O O . HIS A 1 106 ? -4.413 11.640 -1.539 1.00 0.00 99 HIS A O 3
ATOM 5141 N N . SER A 1 107 ? -4.092 11.048 0.608 1.00 0.00 100 SER A N 3
ATOM 5142 C CA . SER A 1 107 ? -4.801 9.780 0.478 1.00 0.00 100 SER A CA 3
ATOM 5143 C C . SER A 1 107 ? -5.807 9.601 1.612 1.00 0.00 100 SER A C 3
ATOM 5144 O O . SER A 1 107 ? -7.001 9.427 1.376 1.00 0.00 100 SER A O 3
ATOM 5152 N N . GLY A 1 108 ? -5.312 9.647 2.845 1.00 0.00 101 GLY A N 3
ATOM 5153 C CA . GLY A 1 108 ? -6.179 9.488 3.998 1.00 0.00 101 GLY A CA 3
ATOM 5154 C C . GLY A 1 108 ? -7.448 10.311 3.887 1.00 0.00 101 GLY A C 3
ATOM 5155 O O . GLY A 1 108 ? -7.560 11.207 3.051 1.00 0.00 101 GLY A O 3
ATOM 5159 N N . PRO A 1 109 ? -8.433 10.006 4.745 1.00 0.00 102 PRO A N 3
ATOM 5160 C CA . PRO A 1 109 ? -9.718 10.711 4.758 1.00 0.00 102 PRO A CA 3
ATOM 5161 C C . PRO A 1 109 ? -9.587 12.144 5.264 1.00 0.00 102 PRO A C 3
ATOM 5162 O O . PRO A 1 109 ? -10.573 12.876 5.345 1.00 0.00 102 PRO A O 3
ATOM 5173 N N . ASN A 1 110 ? -8.364 12.538 5.604 1.00 0.00 103 ASN A N 3
ATOM 5174 C CA . ASN A 1 110 ? -8.105 13.883 6.103 1.00 0.00 103 ASN A CA 3
ATOM 5175 C C . ASN A 1 110 ? -6.904 14.504 5.396 1.00 0.00 103 ASN A C 3
ATOM 5176 O O . ASN A 1 110 ? -6.238 13.850 4.593 1.00 0.00 103 ASN A O 3
ATOM 5187 N N . SER A 1 111 ? -6.633 15.769 5.702 1.00 0.00 104 SER A N 3
ATOM 5188 C CA . SER A 1 111 ? -5.513 16.479 5.094 1.00 0.00 104 SER A CA 3
ATOM 5189 C C . SER A 1 111 ? -4.700 17.217 6.152 1.00 0.00 104 SER A C 3
ATOM 5190 O O . SER A 1 111 ? -5.250 17.740 7.121 1.00 0.00 104 SER A O 3
ATOM 5198 N N . ALA A 1 112 ? -3.385 17.256 5.958 1.00 0.00 105 ALA A N 3
ATOM 5199 C CA . ALA A 1 112 ? -2.495 17.931 6.894 1.00 0.00 105 ALA A CA 3
ATOM 5200 C C . ALA A 1 112 ? -2.136 19.328 6.399 1.00 0.00 105 ALA A C 3
ATOM 5201 O O . ALA A 1 112 ? -2.472 20.328 7.034 1.00 0.00 105 ALA A O 3
ATOM 5208 N N . SER A 1 113 ? -1.451 19.390 5.261 1.00 0.00 106 SER A N 3
ATOM 5209 C CA . SER A 1 113 ? -1.042 20.665 4.684 1.00 0.00 106 SER A CA 3
ATOM 5210 C C . SER A 1 113 ? -1.823 20.958 3.406 1.00 0.00 106 SER A C 3
ATOM 5211 O O . SER A 1 113 ? -2.357 20.050 2.770 1.00 0.00 106 SER A O 3
ATOM 5219 N N . GLY A 1 114 ? -1.884 22.233 3.036 1.00 0.00 107 GLY A N 3
ATOM 5220 C CA . GLY A 1 114 ? -2.601 22.624 1.836 1.00 0.00 107 GLY A CA 3
ATOM 5221 C C . GLY A 1 114 ? -3.839 23.444 2.142 1.00 0.00 107 GLY A C 3
ATOM 5222 O O . GLY A 1 114 ? -4.535 23.212 3.130 1.00 0.00 107 GLY A O 3
ATOM 5226 N N . PRO A 1 115 ? -4.127 24.431 1.280 1.00 0.00 108 PRO A N 3
ATOM 5227 C CA . PRO A 1 115 ? -5.289 25.310 1.443 1.00 0.00 108 PRO A CA 3
ATOM 5228 C C . PRO A 1 115 ? -6.606 24.580 1.199 1.00 0.00 108 PRO A C 3
ATOM 5229 O O . PRO A 1 115 ? -7.632 24.918 1.789 1.00 0.00 108 PRO A O 3
ATOM 5240 N N . SER A 1 116 ? -6.569 23.577 0.328 1.00 0.00 109 SER A N 3
ATOM 5241 C CA . SER A 1 116 ? -7.761 22.801 0.004 1.00 0.00 109 SER A CA 3
ATOM 5242 C C . SER A 1 116 ? -8.481 22.357 1.274 1.00 0.00 109 SER A C 3
ATOM 5243 O O . SER A 1 116 ? -8.099 21.371 1.904 1.00 0.00 109 SER A O 3
ATOM 5251 N N . SER A 1 117 ? -9.525 23.092 1.643 1.00 0.00 110 SER A N 3
ATOM 5252 C CA . SER A 1 117 ? -10.297 22.777 2.839 1.00 0.00 110 SER A CA 3
ATOM 5253 C C . SER A 1 117 ? -9.377 22.409 3.999 1.00 0.00 110 SER A C 3
ATOM 5254 O O . SER A 1 117 ? -9.633 21.454 4.730 1.00 0.00 110 SER A O 3
ATOM 5262 N N . GLY A 1 118 ? -8.302 23.176 4.159 1.00 0.00 111 GLY A N 3
ATOM 5263 C CA . GLY A 1 118 ? -7.359 22.915 5.231 1.00 0.00 111 GLY A CA 3
ATOM 5264 C C . GLY A 1 118 ? -7.150 24.121 6.125 1.00 0.00 111 GLY A C 3
ATOM 5265 O O . GLY A 1 118 ? -7.629 24.152 7.259 1.00 0.00 111 GLY A O 3
ATOM 5269 N N . GLY A 1 1 ? 1.230 21.525 -1.986 1.00 0.00 -6 GLY A N 4
ATOM 5270 C CA . GLY A 1 1 ? 1.221 22.315 -0.769 1.00 0.00 -6 GLY A CA 4
ATOM 5271 C C . GLY A 1 1 ? 2.575 22.925 -0.464 1.00 0.00 -6 GLY A C 4
ATOM 5272 O O . GLY A 1 1 ? 2.935 23.963 -1.020 1.00 0.00 -6 GLY A O 4
ATOM 5276 N N . SER A 1 2 ? 3.327 22.281 0.422 1.00 0.00 -5 SER A N 4
ATOM 5277 C CA . SER A 1 2 ? 4.647 22.770 0.804 1.00 0.00 -5 SER A CA 4
ATOM 5278 C C . SER A 1 2 ? 5.687 22.404 -0.251 1.00 0.00 -5 SER A C 4
ATOM 5279 O O . SER A 1 2 ? 6.520 23.228 -0.628 1.00 0.00 -5 SER A O 4
ATOM 5287 N N . SER A 1 3 ? 5.633 21.162 -0.721 1.00 0.00 -4 SER A N 4
ATOM 5288 C CA . SER A 1 3 ? 6.572 20.685 -1.729 1.00 0.00 -4 SER A CA 4
ATOM 5289 C C . SER A 1 3 ? 5.847 19.900 -2.819 1.00 0.00 -4 SER A C 4
ATOM 5290 O O . SER A 1 3 ? 5.038 19.020 -2.531 1.00 0.00 -4 SER A O 4
ATOM 5298 N N . GLY A 1 4 ? 6.145 20.228 -4.073 1.00 0.00 -3 GLY A N 4
ATOM 5299 C CA . GLY A 1 4 ? 5.514 19.545 -5.187 1.00 0.00 -3 GLY A CA 4
ATOM 5300 C C . GLY A 1 4 ? 5.899 18.081 -5.264 1.00 0.00 -3 GLY A C 4
ATOM 5301 O O . GLY A 1 4 ? 6.219 17.463 -4.248 1.00 0.00 -3 GLY A O 4
ATOM 5305 N N . SER A 1 5 ? 5.866 17.524 -6.470 1.00 0.00 -2 SER A N 4
ATOM 5306 C CA . SER A 1 5 ? 6.208 16.121 -6.674 1.00 0.00 -2 SER A CA 4
ATOM 5307 C C . SER A 1 5 ? 7.570 15.987 -7.348 1.00 0.00 -2 SER A C 4
ATOM 5308 O O . SER A 1 5 ? 8.428 15.230 -6.893 1.00 0.00 -2 SER A O 4
ATOM 5316 N N . SER A 1 6 ? 7.761 16.727 -8.435 1.00 0.00 -1 SER A N 4
ATOM 5317 C CA . SER A 1 6 ? 9.017 16.689 -9.175 1.00 0.00 -1 SER A CA 4
ATOM 5318 C C . SER A 1 6 ? 10.209 16.776 -8.227 1.00 0.00 -1 SER A C 4
ATOM 5319 O O . SER A 1 6 ? 10.284 17.672 -7.386 1.00 0.00 -1 SER A O 4
ATOM 5327 N N . GLY A 1 7 ? 11.140 15.837 -8.368 1.00 0.00 0 GLY A N 4
ATOM 5328 C CA . GLY A 1 7 ? 12.317 15.825 -7.519 1.00 0.00 0 GLY A CA 4
ATOM 5329 C C . GLY A 1 7 ? 13.600 15.658 -8.308 1.00 0.00 0 GLY A C 4
ATOM 5330 O O . GLY A 1 7 ? 14.114 16.618 -8.880 1.00 0.00 0 GLY A O 4
ATOM 5334 N N . MET A 1 8 ? 14.119 14.435 -8.337 1.00 0.00 1 MET A N 4
ATOM 5335 C CA . MET A 1 8 ? 15.352 14.146 -9.062 1.00 0.00 1 MET A CA 4
ATOM 5336 C C . MET A 1 8 ? 15.200 14.471 -10.544 1.00 0.00 1 MET A C 4
ATOM 5337 O O . MET A 1 8 ? 14.823 13.613 -11.342 1.00 0.00 1 MET A O 4
ATOM 5351 N N . MET A 1 9 ? 15.495 15.715 -10.906 1.00 0.00 2 MET A N 4
ATOM 5352 C CA . MET A 1 9 ? 15.392 16.152 -12.293 1.00 0.00 2 MET A CA 4
ATOM 5353 C C . MET A 1 9 ? 16.761 16.155 -12.965 1.00 0.00 2 MET A C 4
ATOM 5354 O O . MET A 1 9 ? 17.037 15.332 -13.839 1.00 0.00 2 MET A O 4
ATOM 5368 N N . LEU A 1 10 ? 17.616 17.086 -12.554 1.00 0.00 3 LEU A N 4
ATOM 5369 C CA . LEU A 1 10 ? 18.957 17.196 -13.117 1.00 0.00 3 LEU A CA 4
ATOM 5370 C C . LEU A 1 10 ? 19.987 16.542 -12.202 1.00 0.00 3 LEU A C 4
ATOM 5371 O O . LEU A 1 10 ? 21.137 16.975 -12.135 1.00 0.00 3 LEU A O 4
ATOM 5387 N N . GLY A 1 11 ? 19.567 15.495 -11.499 1.00 0.00 4 GLY A N 4
ATOM 5388 C CA . GLY A 1 11 ? 20.465 14.796 -10.598 1.00 0.00 4 GLY A CA 4
ATOM 5389 C C . GLY A 1 11 ? 20.760 15.591 -9.341 1.00 0.00 4 GLY A C 4
ATOM 5390 O O . GLY A 1 11 ? 21.901 15.678 -8.889 1.00 0.00 4 GLY A O 4
ATOM 5394 N N . PRO A 1 12 ? 19.712 16.190 -8.756 1.00 0.00 5 PRO A N 4
ATOM 5395 C CA . PRO A 1 12 ? 19.838 16.993 -7.537 1.00 0.00 5 PRO A CA 4
ATOM 5396 C C . PRO A 1 12 ? 20.160 16.142 -6.313 1.00 0.00 5 PRO A C 4
ATOM 5397 O O . PRO A 1 12 ? 20.576 14.991 -6.439 1.0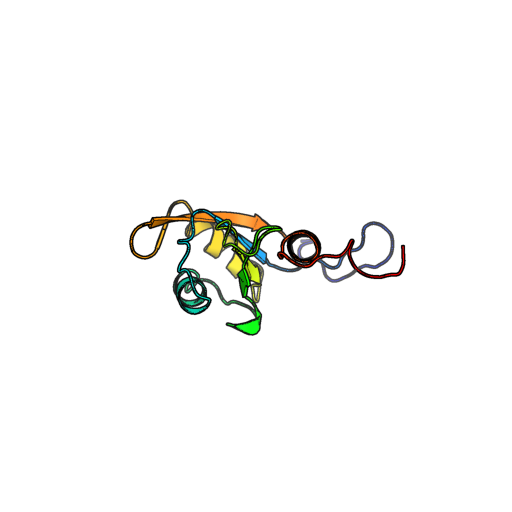0 0.00 5 PRO A O 4
ATOM 5408 N N . GLU A 1 13 ? 19.963 16.717 -5.130 1.00 0.00 6 GLU A N 4
ATOM 5409 C CA . GLU A 1 13 ? 20.233 16.009 -3.884 1.00 0.00 6 GLU A CA 4
ATOM 5410 C C . GLU A 1 13 ? 19.398 14.735 -3.790 1.00 0.00 6 GLU A C 4
ATOM 5411 O O . GLU A 1 13 ? 19.773 13.783 -3.107 1.00 0.00 6 GLU A O 4
ATOM 5423 N N . GLY A 1 14 ? 18.262 14.726 -4.481 1.00 0.00 7 GLY A N 4
ATOM 5424 C CA . GLY A 1 14 ? 17.391 13.566 -4.462 1.00 0.00 7 GLY A CA 4
ATOM 5425 C C . GLY A 1 14 ? 16.938 13.204 -3.061 1.00 0.00 7 GLY A C 4
ATOM 5426 O O . GLY A 1 14 ? 16.615 14.080 -2.260 1.00 0.00 7 GLY A O 4
ATOM 5430 N N . GLY A 1 15 ? 16.912 11.908 -2.765 1.00 0.00 8 GLY A N 4
ATOM 5431 C CA . GLY A 1 15 ? 16.492 11.455 -1.452 1.00 0.00 8 GLY A CA 4
ATOM 5432 C C . GLY A 1 15 ? 15.614 10.221 -1.518 1.00 0.00 8 GLY A C 4
ATOM 5433 O O . GLY A 1 15 ? 15.522 9.465 -0.552 1.00 0.00 8 GLY A O 4
ATOM 5437 N N . GLU A 1 16 ? 14.965 10.019 -2.661 1.00 0.00 9 GLU A N 4
ATOM 5438 C CA . GLU A 1 16 ? 14.087 8.870 -2.847 1.00 0.00 9 GLU A CA 4
ATOM 5439 C C . GLU A 1 16 ? 14.768 7.585 -2.384 1.00 0.00 9 GLU A C 4
ATOM 5440 O O . GLU A 1 16 ? 15.952 7.582 -2.051 1.00 0.00 9 GLU A O 4
ATOM 5452 N N . GLY A 1 17 ? 14.009 6.493 -2.367 1.00 0.00 10 GLY A N 4
ATOM 5453 C CA . GLY A 1 17 ? 14.555 5.217 -1.943 1.00 0.00 10 GLY A CA 4
ATOM 5454 C C . GLY A 1 17 ? 13.780 4.040 -2.502 1.00 0.00 10 GLY A C 4
ATOM 5455 O O . GLY A 1 17 ? 12.779 4.221 -3.195 1.00 0.00 10 GLY A O 4
ATOM 5459 N N . TYR A 1 18 ? 14.244 2.832 -2.202 1.00 0.00 11 TYR A N 4
ATOM 5460 C CA . TYR A 1 18 ? 13.589 1.621 -2.683 1.00 0.00 11 TYR A CA 4
ATOM 5461 C C . TYR A 1 18 ? 12.185 1.493 -2.100 1.00 0.00 11 TYR A C 4
ATOM 5462 O O . TYR A 1 18 ? 12.010 1.397 -0.885 1.00 0.00 11 TYR A O 4
ATOM 5480 N N . VAL A 1 19 ? 11.186 1.491 -2.977 1.00 0.00 12 VAL A N 4
ATOM 5481 C CA . VAL A 1 19 ? 9.796 1.373 -2.552 1.00 0.00 12 VAL A CA 4
ATOM 5482 C C . VAL A 1 19 ? 8.978 0.577 -3.563 1.00 0.00 12 VAL A C 4
ATOM 5483 O O . VAL A 1 19 ? 9.333 0.497 -4.739 1.00 0.00 12 VAL A O 4
ATOM 5496 N N . VAL A 1 20 ? 7.881 -0.010 -3.097 1.00 0.00 13 VAL A N 4
ATOM 5497 C CA . VAL A 1 20 ? 7.010 -0.799 -3.960 1.00 0.00 13 VAL A CA 4
ATOM 5498 C C . VAL A 1 20 ? 5.542 -0.548 -3.637 1.00 0.00 13 VAL A C 4
ATOM 5499 O O . VAL A 1 20 ? 5.173 -0.356 -2.478 1.00 0.00 13 VAL A O 4
ATOM 5512 N N . LYS A 1 21 ? 4.706 -0.551 -4.670 1.00 0.00 14 LYS A N 4
ATOM 5513 C CA . LYS A 1 21 ? 3.275 -0.325 -4.498 1.00 0.00 14 LYS A CA 4
ATOM 5514 C C . LYS A 1 21 ? 2.490 -1.613 -4.726 1.00 0.00 14 LYS A C 4
ATOM 5515 O O . LYS A 1 21 ? 2.671 -2.291 -5.738 1.00 0.00 14 LYS A O 4
ATOM 5534 N N . LEU A 1 22 ? 1.618 -1.944 -3.780 1.00 0.00 15 LEU A N 4
ATOM 5535 C CA . LEU A 1 22 ? 0.803 -3.150 -3.879 1.00 0.00 15 LEU A CA 4
ATOM 5536 C C . LEU A 1 22 ? -0.648 -2.802 -4.198 1.00 0.00 15 LEU A C 4
ATOM 5537 O O . LEU A 1 22 ? -1.375 -2.290 -3.347 1.00 0.00 15 LEU A O 4
ATOM 5553 N N . ARG A 1 23 ? -1.062 -3.086 -5.428 1.00 0.00 16 ARG A N 4
ATOM 5554 C CA . ARG A 1 23 ? -2.426 -2.804 -5.859 1.00 0.00 16 ARG A CA 4
ATOM 5555 C C . ARG A 1 23 ? -3.234 -4.093 -5.982 1.00 0.00 16 ARG A C 4
ATOM 5556 O O . ARG A 1 23 ? -2.733 -5.109 -6.461 1.00 0.00 16 ARG A O 4
ATOM 5577 N N . GLY A 1 24 ? -4.489 -4.043 -5.545 1.00 0.00 17 GLY A N 4
ATOM 5578 C CA . GLY A 1 24 ? -5.346 -5.212 -5.614 1.00 0.00 17 GLY A CA 4
ATOM 5579 C C . GLY A 1 24 ? -5.491 -5.905 -4.274 1.00 0.00 17 GLY A C 4
ATOM 5580 O O . GLY A 1 24 ? -5.871 -7.075 -4.210 1.00 0.00 17 GLY A O 4
ATOM 5584 N N . LEU A 1 25 ? -5.185 -5.184 -3.201 1.00 0.00 18 LEU A N 4
ATOM 5585 C CA . LEU A 1 25 ? -5.280 -5.738 -1.855 1.00 0.00 18 LEU A CA 4
ATOM 5586 C C . LEU A 1 25 ? -6.724 -5.727 -1.363 1.00 0.00 18 LEU A C 4
ATOM 5587 O O . LEU A 1 25 ? -7.524 -4.865 -1.729 1.00 0.00 18 LEU A O 4
ATOM 5603 N N . PRO A 1 26 ? -7.067 -6.705 -0.512 1.00 0.00 19 PRO A N 4
ATOM 5604 C CA . PRO A 1 26 ? -8.415 -6.828 0.051 1.00 0.00 19 PRO A CA 4
ATOM 5605 C C . PRO A 1 26 ? -8.731 -5.717 1.047 1.00 0.00 19 PRO A C 4
ATOM 5606 O O . PRO A 1 26 ? -7.827 -5.106 1.617 1.00 0.00 19 PRO A O 4
ATOM 5617 N N . TRP A 1 27 ? -10.018 -5.460 1.250 1.00 0.00 20 TRP A N 4
ATOM 5618 C CA . TRP A 1 27 ? -10.453 -4.422 2.178 1.00 0.00 20 TRP A CA 4
ATOM 5619 C C . TRP A 1 27 ? -10.108 -4.796 3.615 1.00 0.00 20 TRP A C 4
ATOM 5620 O O . TRP A 1 27 ? -10.319 -4.011 4.539 1.00 0.00 20 TRP A O 4
ATOM 5641 N N . SER A 1 28 ? -9.575 -6.001 3.797 1.00 0.00 21 SER A N 4
ATOM 5642 C CA . SER A 1 28 ? -9.204 -6.480 5.123 1.00 0.00 21 SER A CA 4
ATOM 5643 C C . SER A 1 28 ? -7.701 -6.726 5.210 1.00 0.00 21 SER A C 4
ATOM 5644 O O . SER A 1 28 ? -7.223 -7.400 6.124 1.00 0.00 21 SER A O 4
ATOM 5652 N N . CYS A 1 29 ? -6.961 -6.176 4.254 1.00 0.00 22 CYS A N 4
ATOM 5653 C CA . CYS A 1 29 ? -5.511 -6.335 4.221 1.00 0.00 22 CYS A CA 4
ATOM 5654 C C . CYS A 1 29 ? -4.856 -5.590 5.379 1.00 0.00 22 CYS A C 4
ATOM 5655 O O . CYS A 1 29 ? -5.207 -4.447 5.673 1.00 0.00 22 CYS A O 4
ATOM 5663 N N . SER A 1 30 ? -3.903 -6.245 6.034 1.00 0.00 23 SER A N 4
ATOM 5664 C CA . SER A 1 30 ? -3.202 -5.647 7.165 1.00 0.00 23 SER A CA 4
ATOM 5665 C C . SER A 1 30 ? -1.692 -5.703 6.958 1.00 0.00 23 SER A C 4
ATOM 5666 O O . SER A 1 30 ? -1.183 -6.573 6.251 1.00 0.00 23 SER A O 4
ATOM 5674 N N . ILE A 1 31 ? -0.981 -4.770 7.581 1.00 0.00 24 ILE A N 4
ATOM 5675 C CA . ILE A 1 31 ? 0.471 -4.713 7.468 1.00 0.00 24 ILE A CA 4
ATOM 5676 C C . ILE A 1 31 ? 1.076 -6.113 7.447 1.00 0.00 24 ILE A C 4
ATOM 5677 O O . ILE A 1 31 ? 1.959 -6.406 6.642 1.00 0.00 24 ILE A O 4
ATOM 5693 N N . GLU A 1 32 ? 0.593 -6.973 8.338 1.00 0.00 25 GLU A N 4
ATOM 5694 C CA . GLU A 1 32 ? 1.086 -8.343 8.421 1.00 0.00 25 GLU A CA 4
ATOM 5695 C C . GLU A 1 32 ? 1.039 -9.022 7.055 1.00 0.00 25 GLU A C 4
ATOM 5696 O O . GLU A 1 32 ? 2.058 -9.491 6.548 1.00 0.00 25 GLU A O 4
ATOM 5708 N N . ASP A 1 33 ? -0.151 -9.071 6.466 1.00 0.00 26 ASP A N 4
ATOM 5709 C CA . ASP A 1 33 ? -0.332 -9.692 5.159 1.00 0.00 26 ASP A CA 4
ATOM 5710 C C . ASP A 1 33 ? 0.722 -9.199 4.173 1.00 0.00 26 ASP A C 4
ATOM 5711 O O . ASP A 1 33 ? 1.227 -9.966 3.352 1.00 0.00 26 ASP A O 4
ATOM 5720 N N . VAL A 1 34 ? 1.050 -7.913 4.257 1.00 0.00 27 VAL A N 4
ATOM 5721 C CA . VAL A 1 34 ? 2.044 -7.318 3.373 1.00 0.00 27 VAL A CA 4
ATOM 5722 C C . VAL A 1 34 ? 3.446 -7.813 3.709 1.00 0.00 27 VAL A C 4
ATOM 5723 O O . VAL A 1 34 ? 4.165 -8.307 2.841 1.00 0.00 27 VAL A O 4
ATOM 5736 N N . GLN A 1 35 ? 3.828 -7.677 4.975 1.00 0.00 28 GLN A N 4
ATOM 5737 C CA . GLN A 1 35 ? 5.145 -8.111 5.426 1.00 0.00 28 GLN A CA 4
ATOM 5738 C C . GLN A 1 35 ? 5.432 -9.539 4.973 1.00 0.00 28 GLN A C 4
ATOM 5739 O O . GLN A 1 35 ? 6.500 -9.827 4.435 1.00 0.00 28 GLN A O 4
ATOM 5753 N N . ASN A 1 36 ? 4.471 -10.430 5.196 1.00 0.00 29 ASN A N 4
ATOM 5754 C CA . ASN A 1 36 ? 4.621 -11.829 4.812 1.00 0.00 29 ASN A CA 4
ATOM 5755 C C . ASN A 1 36 ? 4.535 -11.989 3.297 1.00 0.00 29 ASN A C 4
ATOM 5756 O O . ASN A 1 36 ? 5.233 -12.815 2.709 1.00 0.00 29 ASN A O 4
ATOM 5767 N N . PHE A 1 37 ? 3.675 -11.192 2.671 1.00 0.00 30 PHE A N 4
ATOM 5768 C CA . PHE A 1 37 ? 3.497 -11.246 1.225 1.00 0.00 30 PHE A CA 4
ATOM 5769 C C . PHE A 1 37 ? 4.803 -10.924 0.504 1.00 0.00 30 PHE A C 4
ATOM 5770 O O . PHE A 1 37 ? 5.132 -11.539 -0.512 1.00 0.00 30 PHE A O 4
ATOM 5787 N N . LEU A 1 38 ? 5.542 -9.958 1.036 1.00 0.00 31 LEU A N 4
ATOM 5788 C CA . LEU A 1 38 ? 6.813 -9.553 0.443 1.00 0.00 31 LEU A CA 4
ATOM 5789 C C . LEU A 1 38 ? 7.987 -10.063 1.273 1.00 0.00 31 LEU A C 4
ATOM 5790 O O . LEU A 1 38 ? 8.965 -9.348 1.487 1.00 0.00 31 LEU A O 4
ATOM 5806 N N . SER A 1 39 ? 7.883 -11.305 1.735 1.00 0.00 32 SER A N 4
ATOM 5807 C CA . SER A 1 39 ? 8.936 -11.911 2.542 1.00 0.00 32 SER A CA 4
ATOM 5808 C C . SER A 1 39 ? 10.257 -11.939 1.779 1.00 0.00 32 SER A C 4
ATOM 5809 O O . SER A 1 39 ? 11.332 -11.870 2.375 1.00 0.00 32 SER A O 4
ATOM 5817 N N . ASP A 1 40 ? 10.168 -12.041 0.458 1.00 0.00 33 ASP A N 4
ATOM 5818 C CA . ASP A 1 40 ? 11.355 -12.077 -0.388 1.00 0.00 33 ASP A CA 4
ATOM 5819 C C . ASP A 1 40 ? 12.139 -10.772 -0.282 1.00 0.00 33 ASP A C 4
ATOM 5820 O O . ASP A 1 40 ? 13.332 -10.727 -0.581 1.00 0.00 33 ASP A O 4
ATOM 5829 N N . CYS A 1 41 ? 11.459 -9.714 0.146 1.00 0.00 34 CYS A N 4
ATOM 5830 C CA . CYS A 1 41 ? 12.091 -8.407 0.290 1.00 0.00 34 CYS A CA 4
ATOM 5831 C C . CYS A 1 41 ? 12.392 -8.108 1.755 1.00 0.00 34 CYS A C 4
ATOM 5832 O O . CYS A 1 41 ? 11.818 -8.720 2.657 1.00 0.00 34 CYS A O 4
ATOM 5840 N N . THR A 1 42 ? 13.299 -7.163 1.987 1.00 0.00 35 THR A N 4
ATOM 5841 C CA . THR A 1 42 ? 13.679 -6.784 3.342 1.00 0.00 35 THR A CA 4
ATOM 5842 C C . THR A 1 42 ? 13.104 -5.422 3.714 1.00 0.00 35 THR A C 4
ATOM 5843 O O . THR A 1 42 ? 13.833 -4.433 3.799 1.00 0.00 35 THR A O 4
ATOM 5854 N N . ILE A 1 43 ? 11.795 -5.378 3.934 1.00 0.00 36 ILE A N 4
ATOM 5855 C CA . ILE A 1 43 ? 11.123 -4.137 4.299 1.00 0.00 36 ILE A CA 4
ATOM 5856 C C . ILE A 1 43 ? 11.880 -3.407 5.404 1.00 0.00 36 ILE A C 4
ATOM 5857 O O . ILE A 1 43 ? 12.343 -4.022 6.365 1.00 0.00 36 ILE A O 4
ATOM 5873 N N . HIS A 1 44 ? 12.000 -2.091 5.261 1.00 0.00 37 HIS A N 4
ATOM 5874 C CA . HIS A 1 44 ? 12.698 -1.275 6.249 1.00 0.00 37 HIS A CA 4
ATOM 5875 C C . HIS A 1 44 ? 11.773 -0.913 7.407 1.00 0.00 37 HIS A C 4
ATOM 5876 O O . HIS A 1 44 ? 10.671 -0.405 7.198 1.00 0.00 37 HIS A O 4
ATOM 5891 N N . ASP A 1 45 ? 12.227 -1.179 8.626 1.00 0.00 38 ASP A N 4
ATOM 5892 C CA . ASP A 1 45 ? 11.441 -0.881 9.817 1.00 0.00 38 ASP A CA 4
ATOM 5893 C C . ASP A 1 45 ? 10.158 -1.706 9.842 1.00 0.00 38 ASP A C 4
ATOM 5894 O O . ASP A 1 45 ? 9.168 -1.316 10.460 1.00 0.00 38 ASP A O 4
ATOM 5903 N N . GLY A 1 46 ? 10.182 -2.849 9.163 1.00 0.00 39 GLY A N 4
ATOM 5904 C CA . GLY A 1 46 ? 9.015 -3.711 9.118 1.00 0.00 39 GLY A CA 4
ATOM 5905 C C . GLY A 1 46 ? 7.717 -2.928 9.100 1.00 0.00 39 GLY A C 4
ATOM 5906 O O . GLY A 1 46 ? 7.534 -2.033 8.274 1.00 0.00 39 GLY A O 4
ATOM 5910 N N . VAL A 1 47 ? 6.811 -3.266 10.013 1.00 0.00 40 VAL A N 4
ATOM 5911 C CA . VAL A 1 47 ? 5.523 -2.589 10.098 1.00 0.00 40 VAL A CA 4
ATOM 5912 C C . VAL A 1 47 ? 5.681 -1.083 9.921 1.00 0.00 40 VAL A C 4
ATOM 5913 O O . VAL A 1 47 ? 4.814 -0.420 9.350 1.00 0.00 40 VAL A O 4
ATOM 5926 N N . ALA A 1 48 ? 6.793 -0.548 10.414 1.00 0.00 41 ALA A N 4
ATOM 5927 C CA . ALA A 1 48 ? 7.066 0.880 10.308 1.00 0.00 41 ALA A CA 4
ATOM 5928 C C . ALA A 1 48 ? 7.636 1.230 8.937 1.00 0.00 41 ALA A C 4
ATOM 5929 O O . ALA A 1 48 ? 8.320 2.240 8.778 1.00 0.00 41 ALA A O 4
ATOM 5936 N N . GLY A 1 49 ? 7.349 0.387 7.949 1.00 0.00 42 GLY A N 4
ATOM 5937 C CA . GLY A 1 49 ? 7.841 0.625 6.605 1.00 0.00 42 GLY A CA 4
ATOM 5938 C C . GLY A 1 49 ? 6.763 0.453 5.554 1.00 0.00 42 GLY A C 4
ATOM 5939 O O . GLY A 1 49 ? 6.983 0.737 4.376 1.00 0.00 42 GLY A O 4
ATOM 5943 N N . VAL A 1 50 ? 5.594 -0.016 5.978 1.00 0.00 43 VAL A N 4
ATOM 5944 C CA . VAL A 1 50 ? 4.477 -0.226 5.065 1.00 0.00 43 VAL A CA 4
ATOM 5945 C C . VAL A 1 50 ? 3.472 0.917 5.153 1.00 0.00 43 VAL A C 4
ATOM 5946 O O . VAL A 1 50 ? 2.948 1.215 6.226 1.00 0.00 43 VAL A O 4
ATOM 5959 N N . HIS A 1 51 ? 3.207 1.553 4.017 1.00 0.00 44 HIS A N 4
ATOM 5960 C CA . HIS A 1 51 ? 2.263 2.664 3.965 1.00 0.00 44 HIS A CA 4
ATOM 5961 C C . HIS A 1 51 ? 1.025 2.288 3.156 1.00 0.00 44 HIS A C 4
ATOM 5962 O O . HIS A 1 51 ? 1.089 2.148 1.934 1.00 0.00 44 HIS A O 4
ATOM 5977 N N . PHE A 1 52 ? -0.099 2.124 3.845 1.00 0.00 45 PHE A N 4
ATOM 5978 C CA . PHE A 1 52 ? -1.351 1.762 3.191 1.00 0.00 45 PHE A CA 4
ATOM 5979 C C . PHE A 1 52 ? -2.028 2.992 2.593 1.00 0.00 45 PHE A C 4
ATOM 5980 O O . PHE A 1 52 ? -1.803 4.117 3.042 1.00 0.00 45 PHE A O 4
ATOM 5997 N N . ILE A 1 53 ? -2.856 2.770 1.578 1.00 0.00 46 ILE A N 4
ATOM 5998 C CA . ILE A 1 53 ? -3.566 3.859 0.919 1.00 0.00 46 ILE A CA 4
ATOM 5999 C C . ILE A 1 53 ? -5.053 3.828 1.254 1.00 0.00 46 ILE A C 4
ATOM 6000 O O . ILE A 1 53 ? -5.708 2.793 1.124 1.00 0.00 46 ILE A O 4
ATOM 6016 N N . TYR A 1 54 ? -5.581 4.969 1.684 1.00 0.00 47 TYR A N 4
ATOM 6017 C CA . TYR A 1 54 ? -6.992 5.072 2.038 1.00 0.00 47 TYR A CA 4
ATOM 6018 C C . TYR A 1 54 ? -7.748 5.918 1.018 1.00 0.00 47 TYR A C 4
ATOM 6019 O O . TYR A 1 54 ? -7.153 6.502 0.112 1.00 0.00 47 TYR A O 4
ATOM 6037 N N . THR A 1 55 ? -9.067 5.980 1.173 1.00 0.00 48 THR A N 4
ATOM 6038 C CA . THR A 1 55 ? -9.908 6.753 0.267 1.00 0.00 48 THR A CA 4
ATOM 6039 C C . THR A 1 55 ? -10.327 8.075 0.899 1.00 0.00 48 THR A C 4
ATOM 6040 O O . THR A 1 55 ? -9.916 8.399 2.013 1.00 0.00 48 THR A O 4
ATOM 6051 N N . ARG A 1 56 ? -11.149 8.834 0.182 1.00 0.00 49 ARG A N 4
ATOM 6052 C CA . ARG A 1 56 ? -11.624 10.122 0.674 1.00 0.00 49 ARG A CA 4
ATOM 6053 C C . ARG A 1 56 ? -12.585 9.936 1.844 1.00 0.00 49 ARG A C 4
ATOM 6054 O O . ARG A 1 56 ? -12.723 10.817 2.692 1.00 0.00 49 ARG A O 4
ATOM 6075 N N . GLU A 1 57 ? -13.248 8.784 1.882 1.00 0.00 50 GLU A N 4
ATOM 6076 C CA . GLU A 1 57 ? -14.197 8.484 2.947 1.00 0.00 50 GLU A CA 4
ATOM 6077 C C . GLU A 1 57 ? -13.491 7.850 4.143 1.00 0.00 50 GLU A C 4
ATOM 6078 O O . GLU A 1 57 ? -14.003 7.868 5.261 1.00 0.00 50 GLU A O 4
ATOM 6090 N N . GLY A 1 58 ? -12.311 7.289 3.896 1.00 0.00 51 GLY A N 4
ATOM 6091 C CA . GLY A 1 58 ? -11.554 6.657 4.961 1.00 0.00 51 GLY A CA 4
ATOM 6092 C C . GLY A 1 58 ? -11.649 5.144 4.921 1.00 0.00 51 GLY A C 4
ATOM 6093 O O . GLY A 1 58 ? -12.027 4.513 5.908 1.00 0.00 51 GLY A O 4
ATOM 6097 N N . ARG A 1 59 ? -11.308 4.562 3.776 1.00 0.00 52 ARG A N 4
ATOM 6098 C CA . ARG A 1 59 ? -11.360 3.114 3.610 1.00 0.00 52 ARG A CA 4
ATOM 6099 C C . ARG A 1 59 ? -10.156 2.614 2.817 1.00 0.00 52 ARG A C 4
ATOM 6100 O O . ARG A 1 59 ? -9.538 3.369 2.069 1.00 0.00 52 ARG A O 4
ATOM 6121 N N . GLN A 1 60 ? -9.830 1.337 2.989 1.00 0.00 53 GLN A N 4
ATOM 6122 C CA . GLN A 1 60 ? -8.700 0.737 2.290 1.00 0.00 53 GLN A CA 4
ATOM 6123 C C . GLN A 1 60 ? -8.954 0.685 0.787 1.00 0.00 53 GLN A C 4
ATOM 6124 O O . GLN A 1 60 ? -9.588 -0.244 0.287 1.00 0.00 53 GLN A O 4
ATOM 6138 N N . SER A 1 61 ? -8.455 1.688 0.073 1.00 0.00 54 SER A N 4
ATOM 6139 C CA . SER A 1 61 ? -8.632 1.759 -1.373 1.00 0.00 54 SER A CA 4
ATOM 6140 C C . SER A 1 61 ? -8.092 0.503 -2.049 1.00 0.00 54 SER A C 4
ATOM 6141 O O . SER A 1 61 ? -8.576 0.094 -3.103 1.00 0.00 54 SER A O 4
ATOM 6149 N N . GLY A 1 62 ? -7.083 -0.105 -1.433 1.00 0.00 55 GLY A N 4
ATOM 6150 C CA . GLY A 1 62 ? -6.491 -1.309 -1.988 1.00 0.00 55 GLY A CA 4
ATOM 6151 C C . GLY A 1 62 ? -5.000 -1.169 -2.220 1.00 0.00 55 GLY A C 4
ATOM 6152 O O . GLY A 1 62 ? -4.254 -2.140 -2.102 1.00 0.00 55 GLY A O 4
ATOM 6156 N N . GLU A 1 63 ? -4.566 0.043 -2.553 1.00 0.00 56 GLU A N 4
ATOM 6157 C CA . GLU A 1 63 ? -3.154 0.305 -2.805 1.00 0.00 56 GLU A CA 4
ATOM 6158 C C . GLU A 1 63 ? -2.392 0.485 -1.495 1.00 0.00 56 GLU A C 4
ATOM 6159 O O . GLU A 1 63 ? -2.908 1.061 -0.538 1.00 0.00 56 GLU A O 4
ATOM 6171 N N . ALA A 1 64 ? -1.160 -0.013 -1.461 1.00 0.00 57 ALA A N 4
ATOM 6172 C CA . ALA A 1 64 ? -0.326 0.093 -0.270 1.00 0.00 57 ALA A CA 4
ATOM 6173 C C . ALA A 1 64 ? 1.155 0.033 -0.630 1.00 0.00 57 ALA A C 4
ATOM 6174 O O . ALA A 1 64 ? 1.628 -0.954 -1.193 1.00 0.00 57 ALA A O 4
ATOM 6181 N N . PHE A 1 65 ? 1.882 1.096 -0.303 1.00 0.00 58 PHE A N 4
ATOM 6182 C CA . PHE A 1 65 ? 3.309 1.165 -0.593 1.00 0.00 58 PHE A CA 4
ATOM 6183 C C . PHE A 1 65 ? 4.118 0.436 0.476 1.00 0.00 58 PHE A C 4
ATOM 6184 O O . PHE A 1 65 ? 3.589 0.063 1.523 1.00 0.00 58 PHE A O 4
ATOM 6201 N N . VAL A 1 66 ? 5.403 0.237 0.204 1.00 0.00 59 VAL A N 4
ATOM 6202 C CA . VAL A 1 66 ? 6.286 -0.447 1.141 1.00 0.00 59 VAL A CA 4
ATOM 6203 C C . VAL A 1 66 ? 7.740 -0.044 0.921 1.00 0.00 59 VAL A C 4
ATOM 6204 O O . VAL A 1 66 ? 8.217 -0.002 -0.212 1.00 0.00 59 VAL A O 4
ATOM 6217 N N . GLU A 1 67 ? 8.438 0.252 2.013 1.00 0.00 60 GLU A N 4
ATOM 6218 C CA . GLU A 1 67 ? 9.838 0.652 1.938 1.00 0.00 60 GLU A CA 4
ATOM 6219 C C . GLU A 1 67 ? 10.758 -0.560 2.058 1.00 0.00 60 GLU A C 4
ATOM 6220 O O . GLU A 1 67 ? 10.516 -1.460 2.864 1.00 0.00 60 GLU A O 4
ATOM 6232 N N . LEU A 1 68 ? 11.813 -0.576 1.251 1.00 0.00 61 LEU A N 4
ATOM 6233 C CA . LEU A 1 68 ? 12.770 -1.678 1.265 1.00 0.00 61 LEU A CA 4
ATOM 6234 C C . LEU A 1 68 ? 14.099 -1.236 1.869 1.00 0.00 61 LEU A C 4
ATOM 6235 O O . LEU A 1 68 ? 14.254 -0.086 2.277 1.00 0.00 61 LEU A O 4
ATOM 6251 N N . GLU A 1 69 ? 15.055 -2.159 1.921 1.00 0.00 62 GLU A N 4
ATOM 6252 C CA . GLU A 1 69 ? 16.371 -1.863 2.475 1.00 0.00 62 GLU A CA 4
ATOM 6253 C C . GLU A 1 69 ? 17.368 -1.541 1.365 1.00 0.00 62 GLU A C 4
ATOM 6254 O O . GLU A 1 69 ? 18.113 -0.565 1.450 1.00 0.00 62 GLU A O 4
ATOM 6266 N N . SER A 1 70 ? 17.375 -2.369 0.325 1.00 0.00 63 SER A N 4
ATOM 6267 C CA . SER A 1 70 ? 18.283 -2.176 -0.799 1.00 0.00 63 SER A CA 4
ATOM 6268 C C . SER A 1 70 ? 17.565 -2.415 -2.124 1.00 0.00 63 SER A C 4
ATOM 6269 O O . SER A 1 70 ? 16.374 -2.723 -2.149 1.00 0.00 63 SER A O 4
ATOM 6277 N N . GLU A 1 71 ? 18.300 -2.270 -3.223 1.00 0.00 64 GLU A N 4
ATOM 6278 C CA . GLU A 1 71 ? 17.733 -2.469 -4.551 1.00 0.00 64 GLU A CA 4
ATOM 6279 C C . GLU A 1 71 ? 17.220 -3.897 -4.716 1.00 0.00 64 GLU A C 4
ATOM 6280 O O . GLU A 1 71 ? 16.043 -4.115 -5.004 1.00 0.00 64 GLU A O 4
ATOM 6292 N N . ASP A 1 72 ? 18.111 -4.864 -4.531 1.00 0.00 65 ASP A N 4
ATOM 6293 C CA . ASP A 1 72 ? 17.750 -6.271 -4.658 1.00 0.00 65 ASP A CA 4
ATOM 6294 C C . ASP A 1 72 ? 16.317 -6.509 -4.191 1.00 0.00 65 ASP A C 4
ATOM 6295 O O . ASP A 1 72 ? 15.546 -7.207 -4.850 1.00 0.00 65 ASP A O 4
ATOM 6304 N N . ASP A 1 73 ? 15.969 -5.925 -3.050 1.00 0.00 66 ASP A N 4
ATOM 6305 C CA . ASP A 1 73 ? 14.629 -6.073 -2.493 1.00 0.00 66 ASP A CA 4
ATOM 6306 C C . ASP A 1 73 ? 13.567 -5.760 -3.543 1.00 0.00 66 ASP A C 4
ATOM 6307 O O . ASP A 1 73 ? 12.626 -6.529 -3.738 1.00 0.00 66 ASP A O 4
ATOM 6316 N N . VAL A 1 74 ? 13.724 -4.624 -4.215 1.00 0.00 67 VAL A N 4
ATOM 6317 C CA . VAL A 1 74 ? 12.779 -4.208 -5.245 1.00 0.00 67 VAL A CA 4
ATOM 6318 C C . VAL A 1 74 ? 12.576 -5.308 -6.281 1.00 0.00 67 VAL A C 4
ATOM 6319 O O . VAL A 1 74 ? 11.461 -5.790 -6.482 1.00 0.00 67 VAL A O 4
ATOM 6332 N N . LYS A 1 75 ? 13.663 -5.703 -6.937 1.00 0.00 68 LYS A N 4
ATOM 6333 C CA . LYS A 1 75 ? 13.607 -6.748 -7.952 1.00 0.00 68 LYS A CA 4
ATOM 6334 C C . LYS A 1 75 ? 12.824 -7.956 -7.446 1.00 0.00 68 LYS A C 4
ATOM 6335 O O . LYS A 1 75 ? 12.030 -8.546 -8.180 1.00 0.00 68 LYS A O 4
ATOM 6354 N N . LEU A 1 76 ? 13.053 -8.319 -6.189 1.00 0.00 69 LEU A N 4
ATOM 6355 C CA . LEU A 1 76 ? 12.368 -9.457 -5.585 1.00 0.00 69 LEU A CA 4
ATOM 6356 C C . LEU A 1 76 ? 10.873 -9.184 -5.451 1.00 0.00 69 LEU A C 4
ATOM 6357 O O . LEU A 1 76 ? 10.045 -9.988 -5.878 1.00 0.00 69 LEU A O 4
ATOM 6373 N N . ALA A 1 77 ? 10.536 -8.044 -4.857 1.00 0.00 70 ALA A N 4
ATOM 6374 C CA . ALA A 1 77 ? 9.141 -7.663 -4.671 1.00 0.00 70 ALA A CA 4
ATOM 6375 C C . ALA A 1 77 ? 8.366 -7.760 -5.981 1.00 0.00 70 ALA A C 4
ATOM 6376 O O . ALA A 1 77 ? 7.237 -8.251 -6.011 1.00 0.00 70 ALA A O 4
ATOM 6383 N N . LEU A 1 78 ? 8.979 -7.288 -7.061 1.00 0.00 71 LEU A N 4
ATOM 6384 C CA . LEU A 1 78 ? 8.346 -7.321 -8.375 1.00 0.00 71 LEU A CA 4
ATOM 6385 C C . LEU A 1 78 ? 8.014 -8.752 -8.785 1.00 0.00 71 LEU A C 4
ATOM 6386 O O . LEU A 1 78 ? 7.148 -8.984 -9.628 1.00 0.00 71 LEU A O 4
ATOM 6402 N N . LYS A 1 79 ? 8.708 -9.711 -8.180 1.00 0.00 72 LYS A N 4
ATOM 6403 C CA . LYS A 1 79 ? 8.486 -11.120 -8.478 1.00 0.00 72 LYS A CA 4
ATOM 6404 C C . LYS A 1 79 ? 7.168 -11.602 -7.880 1.00 0.00 72 LYS A C 4
ATOM 6405 O O . LYS A 1 79 ? 6.678 -12.680 -8.218 1.00 0.00 72 LYS A O 4
ATOM 6424 N N . LYS A 1 80 ? 6.597 -10.796 -6.992 1.00 0.00 73 LYS A N 4
ATOM 6425 C CA . LYS A 1 80 ? 5.334 -11.137 -6.349 1.00 0.00 73 LYS A CA 4
ATOM 6426 C C . LYS A 1 80 ? 4.155 -10.543 -7.114 1.00 0.00 73 LYS A C 4
ATOM 6427 O O . LYS A 1 80 ? 3.065 -10.380 -6.565 1.00 0.00 73 LYS A O 4
ATOM 6446 N N . ASP A 1 81 ? 4.382 -10.222 -8.383 1.00 0.00 74 ASP A N 4
ATOM 6447 C CA . ASP A 1 81 ? 3.338 -9.649 -9.225 1.00 0.00 74 ASP A CA 4
ATOM 6448 C C . ASP A 1 81 ? 2.226 -10.662 -9.478 1.00 0.00 74 ASP A C 4
ATOM 6449 O O . ASP A 1 81 ? 2.411 -11.863 -9.283 1.00 0.00 74 ASP A O 4
ATOM 6458 N N . ARG A 1 82 ? 1.071 -10.169 -9.913 1.00 0.00 75 ARG A N 4
ATOM 6459 C CA . ARG A 1 82 ? -0.072 -11.032 -10.191 1.00 0.00 75 ARG A CA 4
ATOM 6460 C C . ARG A 1 82 ? -0.099 -12.222 -9.236 1.00 0.00 75 ARG A C 4
ATOM 6461 O O . ARG A 1 82 ? -0.502 -13.322 -9.613 1.00 0.00 75 ARG A O 4
ATOM 6482 N N . GLU A 1 83 ? 0.333 -11.993 -8.000 1.00 0.00 76 GLU A N 4
ATOM 6483 C CA . GLU A 1 83 ? 0.359 -13.048 -6.993 1.00 0.00 76 GLU A CA 4
ATOM 6484 C C . GLU A 1 83 ? -1.024 -13.249 -6.381 1.00 0.00 76 GLU A C 4
ATOM 6485 O O . GLU A 1 83 ? -2.000 -12.635 -6.810 1.00 0.00 76 GLU A O 4
ATOM 6497 N N . SER A 1 84 ? -1.098 -14.115 -5.375 1.00 0.00 77 SER A N 4
ATOM 6498 C CA . SER A 1 84 ? -2.362 -14.401 -4.705 1.00 0.00 77 SER A CA 4
ATOM 6499 C C . SER A 1 84 ? -2.224 -14.241 -3.194 1.00 0.00 77 SER A C 4
ATOM 6500 O O . SER A 1 84 ? -1.526 -15.013 -2.538 1.00 0.00 77 SER A O 4
ATOM 6508 N N . MET A 1 85 ? -2.896 -13.232 -2.649 1.00 0.00 78 MET A N 4
ATOM 6509 C CA . MET A 1 85 ? -2.851 -12.970 -1.216 1.00 0.00 78 MET A CA 4
ATOM 6510 C C . MET A 1 85 ? -4.164 -13.367 -0.548 1.00 0.00 78 MET A C 4
ATOM 6511 O O . MET A 1 85 ? -5.192 -12.720 -0.745 1.00 0.00 78 MET A O 4
ATOM 6525 N N . GLY A 1 86 ? -4.122 -14.436 0.242 1.00 0.00 79 GLY A N 4
ATOM 6526 C CA . GLY A 1 86 ? -5.315 -14.900 0.925 1.00 0.00 79 GLY A CA 4
ATOM 6527 C C . GLY A 1 86 ? -6.339 -15.484 -0.028 1.00 0.00 79 GLY A C 4
ATOM 6528 O O . GLY A 1 86 ? -6.312 -16.678 -0.325 1.00 0.00 79 GLY A O 4
ATOM 6532 N N . HIS A 1 87 ? -7.247 -14.640 -0.508 1.00 0.00 80 HIS A N 4
ATOM 6533 C CA . HIS A 1 87 ? -8.286 -15.079 -1.433 1.00 0.00 80 HIS A CA 4
ATOM 6534 C C . HIS A 1 87 ? -8.420 -14.107 -2.601 1.00 0.00 80 HIS A C 4
ATOM 6535 O O . HIS A 1 87 ? -9.434 -14.096 -3.299 1.00 0.00 80 HIS A O 4
ATOM 6550 N N . ARG A 1 88 ? -7.390 -13.292 -2.808 1.00 0.00 81 ARG A N 4
ATOM 6551 C CA . ARG A 1 88 ? -7.394 -12.315 -3.890 1.00 0.00 81 ARG A CA 4
ATOM 6552 C C . ARG A 1 88 ? -6.027 -12.243 -4.563 1.00 0.00 81 ARG A C 4
ATOM 6553 O O . ARG A 1 88 ? -5.069 -12.875 -4.115 1.00 0.00 81 ARG A O 4
ATOM 6574 N N . TYR A 1 89 ? -5.943 -11.471 -5.640 1.00 0.00 82 TYR A N 4
ATOM 6575 C CA . TYR A 1 89 ? -4.694 -11.319 -6.376 1.00 0.00 82 TYR A CA 4
ATOM 6576 C C . TYR A 1 89 ? -4.033 -9.981 -6.058 1.00 0.00 82 TYR A C 4
ATOM 6577 O O . TYR A 1 89 ? -4.711 -8.992 -5.779 1.00 0.00 82 TYR A O 4
ATOM 6595 N N . ILE A 1 90 ? -2.705 -9.959 -6.102 1.00 0.00 83 ILE A N 4
ATOM 6596 C CA . ILE A 1 90 ? -1.952 -8.744 -5.820 1.00 0.00 83 ILE A CA 4
ATOM 6597 C C . ILE A 1 90 ? -1.028 -8.388 -6.980 1.00 0.00 83 ILE A C 4
ATOM 6598 O O . ILE A 1 90 ? -0.403 -9.263 -7.579 1.00 0.00 83 ILE A O 4
ATOM 6614 N N . GLU A 1 91 ? -0.945 -7.098 -7.290 1.00 0.00 84 GLU A N 4
ATOM 6615 C CA . GLU A 1 91 ? -0.096 -6.628 -8.378 1.00 0.00 84 GLU A CA 4
ATOM 6616 C C . GLU A 1 91 ? 0.982 -5.682 -7.856 1.00 0.00 84 GLU A C 4
ATOM 6617 O O . GLU A 1 91 ? 0.689 -4.570 -7.417 1.00 0.00 84 GLU A O 4
ATOM 6629 N N . VAL A 1 92 ? 2.232 -6.132 -7.908 1.00 0.00 85 VAL A N 4
ATOM 6630 C CA . VAL A 1 92 ? 3.354 -5.327 -7.442 1.00 0.00 85 VAL A CA 4
ATOM 6631 C C . VAL A 1 92 ? 3.720 -4.252 -8.459 1.00 0.00 85 VAL A C 4
ATOM 6632 O O . VAL A 1 92 ? 3.684 -4.488 -9.667 1.00 0.00 85 VAL A O 4
ATOM 6645 N N . PHE A 1 93 ? 4.072 -3.071 -7.963 1.00 0.00 86 PHE A N 4
ATOM 6646 C CA . PHE A 1 93 ? 4.444 -1.958 -8.829 1.00 0.00 86 PHE A CA 4
ATOM 6647 C C . PHE A 1 93 ? 5.727 -1.293 -8.338 1.00 0.00 86 PHE A C 4
ATOM 6648 O O . PHE A 1 93 ? 5.863 -0.976 -7.156 1.00 0.00 86 PHE A O 4
ATOM 6665 N N . LYS A 1 94 ? 6.665 -1.083 -9.255 1.00 0.00 87 LYS A N 4
ATOM 6666 C CA . LYS A 1 94 ? 7.938 -0.455 -8.919 1.00 0.00 87 LYS A CA 4
ATOM 6667 C C . LYS A 1 94 ? 7.779 1.056 -8.782 1.00 0.00 87 LYS A C 4
ATOM 6668 O O . LYS A 1 94 ? 7.400 1.738 -9.733 1.00 0.00 87 LYS A O 4
ATOM 6687 N N . SER A 1 95 ? 8.073 1.572 -7.592 1.00 0.00 88 SER A N 4
ATOM 6688 C CA . SER A 1 95 ? 7.960 3.002 -7.331 1.00 0.00 88 SER A CA 4
ATOM 6689 C C . SER A 1 95 ? 9.048 3.465 -6.366 1.00 0.00 88 SER A C 4
ATOM 6690 O O . SER A 1 95 ? 9.713 2.650 -5.725 1.00 0.00 88 SER A O 4
ATOM 6698 N N . HIS A 1 96 ? 9.223 4.779 -6.267 1.00 0.00 89 HIS A N 4
ATOM 6699 C CA . HIS A 1 96 ? 10.229 5.352 -5.380 1.00 0.00 89 HIS A CA 4
ATOM 6700 C C . HIS A 1 96 ? 9.595 5.833 -4.079 1.00 0.00 89 HIS A C 4
ATOM 6701 O O . HIS A 1 96 ? 8.397 5.653 -3.857 1.00 0.00 89 HIS A O 4
ATOM 6716 N N . ARG A 1 97 ? 10.406 6.444 -3.222 1.00 0.00 90 ARG A N 4
ATOM 6717 C CA . ARG A 1 97 ? 9.925 6.949 -1.942 1.00 0.00 90 ARG A CA 4
ATOM 6718 C C . ARG A 1 97 ? 9.212 8.287 -2.118 1.00 0.00 90 ARG A C 4
ATOM 6719 O O . ARG A 1 97 ? 8.017 8.407 -1.845 1.00 0.00 90 ARG A O 4
ATOM 6740 N N . THR A 1 98 ? 9.953 9.291 -2.577 1.00 0.00 91 THR A N 4
ATOM 6741 C CA . THR A 1 98 ? 9.393 10.619 -2.788 1.00 0.00 91 THR A CA 4
ATOM 6742 C C . THR A 1 98 ? 7.940 10.538 -3.244 1.00 0.00 91 THR A C 4
ATOM 6743 O O . THR A 1 98 ? 7.089 11.289 -2.769 1.00 0.00 91 THR A O 4
ATOM 6754 N N . GLU A 1 99 ? 7.664 9.620 -4.165 1.00 0.00 92 GLU A N 4
ATOM 6755 C CA . GLU A 1 99 ? 6.313 9.442 -4.684 1.00 0.00 92 GLU A CA 4
ATOM 6756 C C . GLU A 1 99 ? 5.361 8.992 -3.579 1.00 0.00 92 GLU A C 4
ATOM 6757 O O . GLU A 1 99 ? 4.423 9.705 -3.226 1.00 0.00 92 GLU A O 4
ATOM 6769 N N . MET A 1 100 ? 5.611 7.804 -3.038 1.00 0.00 93 MET A N 4
ATOM 6770 C CA . MET A 1 100 ? 4.777 7.259 -1.973 1.00 0.00 93 MET A CA 4
ATOM 6771 C C . MET A 1 100 ? 4.453 8.329 -0.935 1.00 0.00 93 MET A C 4
ATOM 6772 O O . MET A 1 100 ? 3.469 8.219 -0.203 1.00 0.00 93 MET A O 4
ATOM 6786 N N . ASP A 1 101 ? 5.286 9.362 -0.877 1.00 0.00 94 ASP A N 4
ATOM 6787 C CA . ASP A 1 101 ? 5.088 10.452 0.071 1.00 0.00 94 ASP A CA 4
ATOM 6788 C C . ASP A 1 101 ? 3.913 11.330 -0.348 1.00 0.00 94 ASP A C 4
ATOM 6789 O O . ASP A 1 101 ? 3.106 11.743 0.484 1.00 0.00 94 ASP A O 4
ATOM 6798 N N . TRP A 1 102 ? 3.825 11.612 -1.643 1.00 0.00 95 TRP A N 4
ATOM 6799 C CA . TRP A 1 102 ? 2.750 12.442 -2.173 1.00 0.00 95 TRP A CA 4
ATOM 6800 C C . TRP A 1 102 ? 1.422 11.693 -2.151 1.00 0.00 95 TRP A C 4
ATOM 6801 O O . TRP A 1 102 ? 0.417 12.205 -1.659 1.00 0.00 95 TRP A O 4
ATOM 6822 N N . VAL A 1 103 ? 1.425 10.476 -2.688 1.00 0.00 96 VAL A N 4
ATOM 6823 C CA . VAL A 1 103 ? 0.221 9.656 -2.729 1.00 0.00 96 VAL A CA 4
ATOM 6824 C C . VAL A 1 103 ? -0.383 9.497 -1.339 1.00 0.00 96 VAL A C 4
ATOM 6825 O O . VAL A 1 103 ? -1.601 9.386 -1.187 1.00 0.00 96 VAL A O 4
ATOM 6838 N N . LEU A 1 104 ? 0.475 9.487 -0.325 1.00 0.00 97 LEU A N 4
ATOM 6839 C CA . LEU A 1 104 ? 0.026 9.342 1.056 1.00 0.00 97 LEU A CA 4
ATOM 6840 C C . LEU A 1 104 ? -0.649 10.619 1.546 1.00 0.00 97 LEU A C 4
ATOM 6841 O O . LEU A 1 104 ? -1.821 10.609 1.922 1.00 0.00 97 LEU A O 4
ATOM 6857 N N . LYS A 1 105 ? 0.098 11.717 1.537 1.00 0.00 98 LYS A N 4
ATOM 6858 C CA . LYS A 1 105 ? -0.428 13.004 1.977 1.00 0.00 98 LYS A CA 4
ATOM 6859 C C . LYS A 1 105 ? -1.845 13.220 1.456 1.00 0.00 98 LYS A C 4
ATOM 6860 O O . LYS A 1 105 ? -2.634 13.950 2.057 1.00 0.00 98 LYS A O 4
ATOM 6879 N N . HIS A 1 106 ? -2.163 12.579 0.336 1.00 0.00 99 HIS A N 4
ATOM 6880 C CA . HIS A 1 106 ? -3.487 12.699 -0.264 1.00 0.00 99 HIS A CA 4
ATOM 6881 C C . HIS A 1 106 ? -4.147 11.330 -0.403 1.00 0.00 99 HIS A C 4
ATOM 6882 O O . HIS A 1 106 ? -4.665 10.985 -1.464 1.00 0.00 99 HIS A O 4
ATOM 6897 N N . SER A 1 107 ? -4.123 10.555 0.677 1.00 0.00 100 SER A N 4
ATOM 6898 C CA . SER A 1 107 ? -4.715 9.223 0.674 1.00 0.00 100 SER A CA 4
ATOM 6899 C C . SER A 1 107 ? -5.832 9.123 1.709 1.00 0.00 100 SER A C 4
ATOM 6900 O O . SER A 1 107 ? -6.827 8.430 1.500 1.00 0.00 100 SER A O 4
ATOM 6908 N N . GLY A 1 108 ? -5.659 9.821 2.827 1.00 0.00 101 GLY A N 4
ATOM 6909 C CA . GLY A 1 108 ? -6.658 9.798 3.879 1.00 0.00 101 GLY A CA 4
ATOM 6910 C C . GLY A 1 108 ? -7.888 10.611 3.528 1.00 0.00 101 GLY A C 4
ATOM 6911 O O . GLY A 1 108 ? -7.861 11.467 2.643 1.00 0.00 101 GLY A O 4
ATOM 6915 N N . PRO A 1 109 ? -8.999 10.345 4.231 1.00 0.00 102 PRO A N 4
ATOM 6916 C CA . PRO A 1 109 ? -10.266 11.048 4.005 1.00 0.00 102 PRO A CA 4
ATOM 6917 C C . PRO A 1 109 ? -10.210 12.503 4.458 1.00 0.00 102 PRO A C 4
ATOM 6918 O O . PRO A 1 109 ? -11.081 13.302 4.119 1.00 0.00 102 PRO A O 4
ATOM 6929 N N . ASN A 1 110 ? -9.179 12.840 5.227 1.00 0.00 103 ASN A N 4
ATOM 6930 C CA . ASN A 1 110 ? -9.010 14.199 5.726 1.00 0.00 103 ASN A CA 4
ATOM 6931 C C . ASN A 1 110 ? -8.626 15.150 4.597 1.00 0.00 103 ASN A C 4
ATOM 6932 O O . ASN A 1 110 ? -9.311 16.142 4.347 1.00 0.00 103 ASN A O 4
ATOM 6943 N N . SER A 1 111 ? -7.528 14.839 3.916 1.00 0.00 104 SER A N 4
ATOM 6944 C CA . SER A 1 111 ? -7.050 15.667 2.815 1.00 0.00 104 SER A CA 4
ATOM 6945 C C . SER A 1 111 ? -6.958 14.856 1.526 1.00 0.00 104 SER A C 4
ATOM 6946 O O . SER A 1 111 ? -5.876 14.428 1.126 1.00 0.00 104 SER A O 4
ATOM 6954 N N . ALA A 1 112 ? -8.101 14.649 0.881 1.00 0.00 105 ALA A N 4
ATOM 6955 C CA . ALA A 1 112 ? -8.150 13.892 -0.363 1.00 0.00 105 ALA A CA 4
ATOM 6956 C C . ALA A 1 112 ? -7.833 14.782 -1.560 1.00 0.00 105 ALA A C 4
ATOM 6957 O O . ALA A 1 112 ? -7.942 16.005 -1.482 1.00 0.00 105 ALA A O 4
ATOM 6964 N N . SER A 1 113 ? -7.439 14.159 -2.666 1.00 0.00 106 SER A N 4
ATOM 6965 C CA . SER A 1 113 ? -7.101 14.895 -3.879 1.00 0.00 106 SER A CA 4
ATOM 6966 C C . SER A 1 113 ? -8.352 15.190 -4.702 1.00 0.00 106 SER A C 4
ATOM 6967 O O . SER A 1 113 ? -8.643 16.343 -5.019 1.00 0.00 106 SER A O 4
ATOM 6975 N N . GLY A 1 114 ? -9.089 14.138 -5.044 1.00 0.00 107 GLY A N 4
ATOM 6976 C CA . GLY A 1 114 ? -10.299 14.304 -5.827 1.00 0.00 107 GLY A CA 4
ATOM 6977 C C . GLY A 1 114 ? -10.234 13.579 -7.157 1.00 0.00 107 GLY A C 4
ATOM 6978 O O . GLY A 1 114 ? -9.429 12.668 -7.353 1.00 0.00 107 GLY A O 4
ATOM 6982 N N . PRO A 1 115 ? -11.098 13.984 -8.100 1.00 0.00 108 PRO A N 4
ATOM 6983 C CA . PRO A 1 115 ? -11.155 13.380 -9.434 1.00 0.00 108 PRO A CA 4
ATOM 6984 C C . PRO A 1 115 ? -9.928 13.715 -10.275 1.00 0.00 108 PRO A C 4
ATOM 6985 O O . PRO A 1 115 ? -9.446 14.848 -10.264 1.00 0.00 108 PRO A O 4
ATOM 6996 N N . SER A 1 116 ? -9.427 12.723 -11.005 1.00 0.00 109 SER A N 4
ATOM 6997 C CA . SER A 1 116 ? -8.254 12.912 -11.850 1.00 0.00 109 SER A CA 4
ATOM 6998 C C . SER A 1 116 ? -8.620 13.658 -13.129 1.00 0.00 109 SER A C 4
ATOM 6999 O O . SER A 1 116 ? -9.795 13.774 -13.478 1.00 0.00 109 SER A O 4
ATOM 7007 N N . SER A 1 117 ? -7.606 14.162 -13.825 1.00 0.00 110 SER A N 4
ATOM 7008 C CA . SER A 1 117 ? -7.820 14.900 -15.064 1.00 0.00 110 SER A CA 4
ATOM 7009 C C . SER A 1 117 ? -6.707 14.613 -16.066 1.00 0.00 110 SER A C 4
ATOM 7010 O O . SER A 1 117 ? -5.573 15.058 -15.896 1.00 0.00 110 SER A O 4
ATOM 7018 N N . GLY A 1 118 ? -7.040 13.865 -17.114 1.00 0.00 111 GLY A N 4
ATOM 7019 C CA . GLY A 1 118 ? -6.059 13.531 -18.130 1.00 0.00 111 GLY A CA 4
ATOM 7020 C C . GLY A 1 118 ? -6.300 14.265 -19.433 1.00 0.00 111 GLY A C 4
ATOM 7021 O O . GLY A 1 118 ? -6.846 13.698 -20.381 1.00 0.00 111 GLY A O 4
ATOM 7025 N N . GLY A 1 1 ? 6.095 6.245 -12.619 1.00 0.00 -6 GLY A N 5
ATOM 7026 C CA . GLY A 1 1 ? 5.716 7.533 -13.172 1.00 0.00 -6 GLY A CA 5
ATOM 7027 C C . GLY A 1 1 ? 6.869 8.516 -13.191 1.00 0.00 -6 GLY A C 5
ATOM 7028 O O . GLY A 1 1 ? 7.307 8.991 -12.143 1.00 0.00 -6 GLY A O 5
ATOM 7032 N N . SER A 1 2 ? 7.363 8.823 -14.387 1.00 0.00 -5 SER A N 5
ATOM 7033 C CA . SER A 1 2 ? 8.477 9.752 -14.538 1.00 0.00 -5 SER A CA 5
ATOM 7034 C C . SER A 1 2 ? 8.072 11.159 -14.108 1.00 0.00 -5 SER A C 5
ATOM 7035 O O . SER A 1 2 ? 7.132 11.740 -14.651 1.00 0.00 -5 SER A O 5
ATOM 7043 N N . SER A 1 3 ? 8.789 11.701 -13.129 1.00 0.00 -4 SER A N 5
ATOM 7044 C CA . SER A 1 3 ? 8.503 13.038 -12.622 1.00 0.00 -4 SER A CA 5
ATOM 7045 C C . SER A 1 3 ? 9.658 13.554 -11.768 1.00 0.00 -4 SER A C 5
ATOM 7046 O O . SER A 1 3 ? 10.373 12.777 -11.137 1.00 0.00 -4 SER A O 5
ATOM 7054 N N . GLY A 1 4 ? 9.833 14.872 -11.755 1.00 0.00 -3 GLY A N 5
ATOM 7055 C CA . GLY A 1 4 ? 10.902 15.470 -10.977 1.00 0.00 -3 GLY A CA 5
ATOM 7056 C C . GLY A 1 4 ? 11.000 14.886 -9.582 1.00 0.00 -3 GLY A C 5
ATOM 7057 O O . GLY A 1 4 ? 9.985 14.640 -8.931 1.00 0.00 -3 GLY A O 5
ATOM 7061 N N . SER A 1 5 ? 12.227 14.660 -9.121 1.00 0.00 -2 SER A N 5
ATOM 7062 C CA . SER A 1 5 ? 12.454 14.095 -7.796 1.00 0.00 -2 SER A CA 5
ATOM 7063 C C . SER A 1 5 ? 12.653 15.198 -6.762 1.00 0.00 -2 SER A C 5
ATOM 7064 O O . SER A 1 5 ? 12.704 16.381 -7.101 1.00 0.00 -2 SER A O 5
ATOM 7072 N N . SER A 1 6 ? 12.766 14.803 -5.498 1.00 0.00 -1 SER A N 5
ATOM 7073 C CA . SER A 1 6 ? 12.956 15.758 -4.412 1.00 0.00 -1 SER A CA 5
ATOM 7074 C C . SER A 1 6 ? 14.387 15.705 -3.887 1.00 0.00 -1 SER A C 5
ATOM 7075 O O . SER A 1 6 ? 14.811 14.706 -3.308 1.00 0.00 -1 SER A O 5
ATOM 7083 N N . GLY A 1 7 ? 15.127 16.790 -4.093 1.00 0.00 0 GLY A N 5
ATOM 7084 C CA . GLY A 1 7 ? 16.503 16.848 -3.634 1.00 0.00 0 GLY A CA 5
ATOM 7085 C C . GLY A 1 7 ? 17.470 17.207 -4.745 1.00 0.00 0 GLY A C 5
ATOM 7086 O O . GLY A 1 7 ? 17.424 18.313 -5.283 1.00 0.00 0 GLY A O 5
ATOM 7090 N N . MET A 1 8 ? 18.349 16.271 -5.088 1.00 0.00 1 MET A N 5
ATOM 7091 C CA . MET A 1 8 ? 19.332 16.496 -6.142 1.00 0.00 1 MET A CA 5
ATOM 7092 C C . MET A 1 8 ? 19.064 15.586 -7.337 1.00 0.00 1 MET A C 5
ATOM 7093 O O . MET A 1 8 ? 18.310 14.619 -7.236 1.00 0.00 1 MET A O 5
ATOM 7107 N N . MET A 1 9 ? 19.688 15.903 -8.467 1.00 0.00 2 MET A N 5
ATOM 7108 C CA . MET A 1 9 ? 19.517 15.113 -9.681 1.00 0.00 2 MET A CA 5
ATOM 7109 C C . MET A 1 9 ? 20.097 13.713 -9.504 1.00 0.00 2 MET A C 5
ATOM 7110 O O . MET A 1 9 ? 20.811 13.443 -8.537 1.00 0.00 2 MET A O 5
ATOM 7124 N N . LEU A 1 10 ? 19.785 12.826 -10.443 1.00 0.00 3 LEU A N 5
ATOM 7125 C CA . LEU A 1 10 ? 20.275 11.453 -10.391 1.00 0.00 3 LEU A CA 5
ATOM 7126 C C . LEU A 1 10 ? 21.784 11.421 -10.171 1.00 0.00 3 LEU A C 5
ATOM 7127 O O . LEU A 1 10 ? 22.559 11.773 -11.060 1.00 0.00 3 LEU A O 5
ATOM 7143 N N . GLY A 1 11 ? 22.195 10.995 -8.980 1.00 0.00 4 GLY A N 5
ATOM 7144 C CA . GLY A 1 11 ? 23.610 10.923 -8.666 1.00 0.00 4 GLY A CA 5
ATOM 7145 C C . GLY A 1 11 ? 23.866 10.426 -7.257 1.00 0.00 4 GLY A C 5
ATOM 7146 O O . GLY A 1 11 ? 24.117 9.242 -7.029 1.00 0.00 4 GLY A O 5
ATOM 7150 N N . PRO A 1 12 ? 23.807 11.345 -6.281 1.00 0.00 5 PRO A N 5
ATOM 7151 C CA . PRO A 1 12 ? 24.033 11.017 -4.871 1.00 0.00 5 PRO A CA 5
ATOM 7152 C C . PRO A 1 12 ? 22.904 10.177 -4.283 1.00 0.00 5 PRO A C 5
ATOM 7153 O O . PRO A 1 12 ? 21.957 9.819 -4.981 1.00 0.00 5 PRO A O 5
ATOM 7164 N N . GLU A 1 13 ? 23.013 9.867 -2.995 1.00 0.00 6 GLU A N 5
ATOM 7165 C CA . GLU A 1 13 ? 22.000 9.068 -2.314 1.00 0.00 6 GLU A CA 5
ATOM 7166 C C . GLU A 1 13 ? 20.598 9.485 -2.745 1.00 0.00 6 GLU A C 5
ATOM 7167 O O . GLU A 1 13 ? 19.764 8.645 -3.080 1.00 0.00 6 GLU A O 5
ATOM 7179 N N . GLY A 1 14 ? 20.345 10.791 -2.734 1.00 0.00 7 GLY A N 5
ATOM 7180 C CA . GLY A 1 14 ? 19.042 11.298 -3.125 1.00 0.00 7 GLY A CA 5
ATOM 7181 C C . GLY A 1 14 ? 17.996 11.103 -2.045 1.00 0.00 7 GLY A C 5
ATOM 7182 O O . GLY A 1 14 ? 18.262 10.479 -1.018 1.00 0.00 7 GLY A O 5
ATOM 7186 N N . GLY A 1 15 ? 16.802 11.639 -2.276 1.00 0.00 8 GLY A N 5
ATOM 7187 C CA . GLY A 1 15 ? 15.731 11.512 -1.306 1.00 0.00 8 GLY A CA 5
ATOM 7188 C C . GLY A 1 15 ? 14.917 10.248 -1.502 1.00 0.00 8 GLY A C 5
ATOM 7189 O O . GLY A 1 15 ? 14.517 9.604 -0.534 1.00 0.00 8 GLY A O 5
ATOM 7193 N N . GLU A 1 16 ? 14.670 9.895 -2.760 1.00 0.00 9 GLU A N 5
ATOM 7194 C CA . GLU A 1 16 ? 13.897 8.701 -3.079 1.00 0.00 9 GLU A CA 5
ATOM 7195 C C . GLU A 1 16 ? 14.538 7.458 -2.470 1.00 0.00 9 GLU A C 5
ATOM 7196 O O . GLU A 1 16 ? 15.711 7.469 -2.099 1.00 0.00 9 GLU A O 5
ATOM 7208 N N . GLY A 1 17 ? 13.758 6.386 -2.368 1.00 0.00 10 GLY A N 5
ATOM 7209 C CA . GLY A 1 17 ? 14.266 5.149 -1.803 1.00 0.00 10 GLY A CA 5
ATOM 7210 C C . GLY A 1 17 ? 13.529 3.930 -2.320 1.00 0.00 10 GLY A C 5
ATOM 7211 O O . GLY A 1 17 ? 12.496 4.052 -2.977 1.00 0.00 10 GLY A O 5
ATOM 7215 N N . TYR A 1 18 ? 14.062 2.749 -2.023 1.00 0.00 11 TYR A N 5
ATOM 7216 C CA . TYR A 1 18 ? 13.450 1.502 -2.466 1.00 0.00 11 TYR A CA 5
ATOM 7217 C C . TYR A 1 18 ? 12.020 1.383 -1.949 1.00 0.00 11 TYR A C 5
ATOM 7218 O O . TYR A 1 18 ? 11.793 1.205 -0.752 1.00 0.00 11 TYR A O 5
ATOM 7236 N N . VAL A 1 19 ? 11.058 1.481 -2.861 1.00 0.00 12 VAL A N 5
ATOM 7237 C CA . VAL A 1 19 ? 9.649 1.383 -2.499 1.00 0.00 12 VAL A CA 5
ATOM 7238 C C . VAL A 1 19 ? 8.864 0.609 -3.552 1.00 0.00 12 VAL A C 5
ATOM 7239 O O . VAL A 1 19 ? 9.234 0.587 -4.726 1.00 0.00 12 VAL A O 5
ATOM 7252 N N . VAL A 1 20 ? 7.776 -0.025 -3.125 1.00 0.00 13 VAL A N 5
ATOM 7253 C CA . VAL A 1 20 ? 6.937 -0.799 -4.031 1.00 0.00 13 VAL A CA 5
ATOM 7254 C C . VAL A 1 20 ? 5.458 -0.570 -3.741 1.00 0.00 13 VAL A C 5
ATOM 7255 O O . VAL A 1 20 ? 5.060 -0.393 -2.589 1.00 0.00 13 VAL A O 5
ATOM 7268 N N . LYS A 1 21 ? 4.646 -0.575 -4.793 1.00 0.00 14 LYS A N 5
ATOM 7269 C CA . LYS A 1 21 ? 3.210 -0.369 -4.653 1.00 0.00 14 LYS A CA 5
ATOM 7270 C C . LYS A 1 21 ? 2.447 -1.665 -4.908 1.00 0.00 14 LYS A C 5
ATOM 7271 O O . LYS A 1 21 ? 2.643 -2.321 -5.932 1.00 0.00 14 LYS A O 5
ATOM 7290 N N . LEU A 1 22 ? 1.577 -2.029 -3.972 1.00 0.00 15 LEU A N 5
ATOM 7291 C CA . LEU A 1 22 ? 0.784 -3.247 -4.097 1.00 0.00 15 LEU A CA 5
ATOM 7292 C C . LEU A 1 22 ? -0.677 -2.917 -4.385 1.00 0.00 15 LEU A C 5
ATOM 7293 O O . LEU A 1 22 ? -1.327 -2.208 -3.616 1.00 0.00 15 LEU A O 5
ATOM 7309 N N . ARG A 1 23 ? -1.188 -3.438 -5.495 1.00 0.00 16 ARG A N 5
ATOM 7310 C CA . ARG A 1 23 ? -2.573 -3.200 -5.884 1.00 0.00 16 ARG A CA 5
ATOM 7311 C C . ARG A 1 23 ? -3.389 -4.487 -5.806 1.00 0.00 16 ARG A C 5
ATOM 7312 O O . ARG A 1 23 ? -2.836 -5.586 -5.819 1.00 0.00 16 ARG A O 5
ATOM 7333 N N . GLY A 1 24 ? -4.708 -4.342 -5.724 1.00 0.00 17 GLY A N 5
ATOM 7334 C CA . GLY A 1 24 ? -5.578 -5.501 -5.644 1.00 0.00 17 GLY A CA 5
ATOM 7335 C C . GLY A 1 24 ? -5.630 -6.092 -4.249 1.00 0.00 17 GLY A C 5
ATOM 7336 O O . GLY A 1 24 ? -5.953 -7.268 -4.076 1.00 0.00 17 GLY A O 5
ATOM 7340 N N . LEU A 1 25 ? -5.310 -5.276 -3.250 1.00 0.00 18 LEU A N 5
ATOM 7341 C CA . LEU A 1 25 ? -5.320 -5.725 -1.862 1.00 0.00 18 LEU A CA 5
ATOM 7342 C C . LEU A 1 25 ? -6.737 -5.717 -1.298 1.00 0.00 18 LEU A C 5
ATOM 7343 O O . LEU A 1 25 ? -7.558 -4.861 -1.628 1.00 0.00 18 LEU A O 5
ATOM 7359 N N . PRO A 1 26 ? -7.031 -6.692 -0.425 1.00 0.00 19 PRO A N 5
ATOM 7360 C CA . PRO A 1 26 ? -8.348 -6.817 0.207 1.00 0.00 19 PRO A CA 5
ATOM 7361 C C . PRO A 1 26 ? -8.619 -5.702 1.210 1.00 0.00 19 PRO A C 5
ATOM 7362 O O . PRO A 1 26 ? -7.693 -5.158 1.812 1.00 0.00 19 PRO A O 5
ATOM 7373 N N . TRP A 1 27 ? -9.892 -5.366 1.386 1.00 0.00 20 TRP A N 5
ATOM 7374 C CA . TRP A 1 27 ? -10.284 -4.315 2.318 1.00 0.00 20 TRP A CA 5
ATOM 7375 C C . TRP A 1 27 ? -9.907 -4.687 3.748 1.00 0.00 20 TRP A C 5
ATOM 7376 O O . TRP A 1 27 ? -10.028 -3.873 4.663 1.00 0.00 20 TRP A O 5
ATOM 7397 N N . SER A 1 28 ? -9.449 -5.921 3.933 1.00 0.00 21 SER A N 5
ATOM 7398 C CA . SER A 1 28 ? -9.058 -6.402 5.253 1.00 0.00 21 SER A CA 5
ATOM 7399 C C . SER A 1 28 ? -7.552 -6.638 5.321 1.00 0.00 21 SER A C 5
ATOM 7400 O O . SER A 1 28 ? -7.052 -7.258 6.260 1.00 0.00 21 SER A O 5
ATOM 7408 N N . CYS A 1 29 ? -6.836 -6.139 4.319 1.00 0.00 22 CYS A N 5
ATOM 7409 C CA . CYS A 1 29 ? -5.387 -6.295 4.263 1.00 0.00 22 CYS A CA 5
ATOM 7410 C C . CYS A 1 29 ? -4.715 -5.550 5.412 1.00 0.00 22 CYS A C 5
ATOM 7411 O O . CYS A 1 29 ? -4.988 -4.373 5.645 1.00 0.00 22 CYS A O 5
ATOM 7419 N N . SER A 1 30 ? -3.836 -6.245 6.128 1.00 0.00 23 SER A N 5
ATOM 7420 C CA . SER A 1 30 ? -3.129 -5.651 7.256 1.00 0.00 23 SER A CA 5
ATOM 7421 C C . SER A 1 30 ? -1.619 -5.737 7.057 1.00 0.00 23 SER A C 5
ATOM 7422 O O . SER A 1 30 ? -1.122 -6.637 6.379 1.00 0.00 23 SER A O 5
ATOM 7430 N N . ILE A 1 31 ? -0.895 -4.796 7.654 1.00 0.00 24 ILE A N 5
ATOM 7431 C CA . ILE A 1 31 ? 0.558 -4.766 7.544 1.00 0.00 24 ILE A CA 5
ATOM 7432 C C . ILE A 1 31 ? 1.138 -6.177 7.537 1.00 0.00 24 ILE A C 5
ATOM 7433 O O . ILE A 1 31 ? 1.991 -6.503 6.712 1.00 0.00 24 ILE A O 5
ATOM 7449 N N . GLU A 1 32 ? 0.667 -7.009 8.460 1.00 0.00 25 GLU A N 5
ATOM 7450 C CA . GLU A 1 32 ? 1.138 -8.385 8.559 1.00 0.00 25 GLU A CA 5
ATOM 7451 C C . GLU A 1 32 ? 1.092 -9.075 7.198 1.00 0.00 25 GLU A C 5
ATOM 7452 O O . GLU A 1 32 ? 2.096 -9.613 6.729 1.00 0.00 25 GLU A O 5
ATOM 7464 N N . ASP A 1 33 ? -0.078 -9.055 6.571 1.00 0.00 26 ASP A N 5
ATOM 7465 C CA . ASP A 1 33 ? -0.256 -9.678 5.264 1.00 0.00 26 ASP A CA 5
ATOM 7466 C C . ASP A 1 33 ? 0.781 -9.163 4.271 1.00 0.00 26 ASP A C 5
ATOM 7467 O O . ASP A 1 33 ? 1.270 -9.911 3.425 1.00 0.00 26 ASP A O 5
ATOM 7476 N N . VAL A 1 34 ? 1.110 -7.880 4.380 1.00 0.00 27 VAL A N 5
ATOM 7477 C CA . VAL A 1 34 ? 2.089 -7.264 3.491 1.00 0.00 27 VAL A CA 5
ATOM 7478 C C . VAL A 1 34 ? 3.500 -7.745 3.811 1.00 0.00 27 VAL A C 5
ATOM 7479 O O . VAL A 1 34 ? 4.264 -8.098 2.913 1.00 0.00 27 VAL A O 5
ATOM 7492 N N . GLN A 1 35 ? 3.839 -7.755 5.096 1.00 0.00 28 GLN A N 5
ATOM 7493 C CA . GLN A 1 35 ? 5.159 -8.192 5.535 1.00 0.00 28 GLN A CA 5
ATOM 7494 C C . GLN A 1 35 ? 5.443 -9.617 5.070 1.00 0.00 28 GLN A C 5
ATOM 7495 O O . GLN A 1 35 ? 6.511 -9.903 4.530 1.00 0.00 28 GLN A O 5
ATOM 7509 N N . ASN A 1 36 ? 4.479 -10.507 5.283 1.00 0.00 29 ASN A N 5
ATOM 7510 C CA . ASN A 1 36 ? 4.626 -11.903 4.887 1.00 0.00 29 ASN A CA 5
ATOM 7511 C C . ASN A 1 36 ? 4.621 -12.040 3.368 1.00 0.00 29 ASN A C 5
ATOM 7512 O O . ASN A 1 36 ? 5.390 -12.817 2.801 1.00 0.00 29 ASN A O 5
ATOM 7523 N N . PHE A 1 37 ? 3.750 -11.280 2.713 1.00 0.00 30 PHE A N 5
ATOM 7524 C CA . PHE A 1 37 ? 3.644 -11.316 1.259 1.00 0.00 30 PHE A CA 5
ATOM 7525 C C . PHE A 1 37 ? 4.989 -11.007 0.608 1.00 0.00 30 PHE A C 5
ATOM 7526 O O . PHE A 1 37 ? 5.432 -11.717 -0.296 1.00 0.00 30 PHE A O 5
ATOM 7543 N N . LEU A 1 38 ? 5.634 -9.943 1.073 1.00 0.00 31 LEU A N 5
ATOM 7544 C CA . LEU A 1 38 ? 6.929 -9.538 0.537 1.00 0.00 31 LEU A CA 5
ATOM 7545 C C . LEU A 1 38 ? 8.068 -10.109 1.376 1.00 0.00 31 LEU A C 5
ATOM 7546 O O . LEU A 1 38 ? 9.081 -9.446 1.599 1.00 0.00 31 LEU A O 5
ATOM 7562 N N . SER A 1 39 ? 7.896 -11.344 1.836 1.00 0.00 32 SER A N 5
ATOM 7563 C CA . SER A 1 39 ? 8.909 -12.004 2.651 1.00 0.00 32 SER A CA 5
ATOM 7564 C C . SER A 1 39 ? 10.261 -12.002 1.944 1.00 0.00 32 SER A C 5
ATOM 7565 O O . SER A 1 39 ? 11.262 -11.546 2.497 1.00 0.00 32 SER A O 5
ATOM 7573 N N . ASP A 1 40 ? 10.282 -12.516 0.719 1.00 0.00 33 ASP A N 5
ATOM 7574 C CA . ASP A 1 40 ? 11.510 -12.574 -0.065 1.00 0.00 33 ASP A CA 5
ATOM 7575 C C . ASP A 1 40 ? 12.248 -11.240 -0.017 1.00 0.00 33 ASP A C 5
ATOM 7576 O O . ASP A 1 40 ? 13.457 -11.179 -0.245 1.00 0.00 33 ASP A O 5
ATOM 7585 N N . CYS A 1 41 ? 11.514 -10.173 0.280 1.00 0.00 34 CYS A N 5
ATOM 7586 C CA . CYS A 1 41 ? 12.099 -8.839 0.357 1.00 0.00 34 CYS A CA 5
ATOM 7587 C C . CYS A 1 41 ? 12.330 -8.429 1.807 1.00 0.00 34 CYS A C 5
ATOM 7588 O O . CYS A 1 41 ? 11.721 -8.980 2.725 1.00 0.00 34 CYS A O 5
ATOM 7596 N N . THR A 1 42 ? 13.216 -7.458 2.009 1.00 0.00 35 THR A N 5
ATOM 7597 C CA . THR A 1 42 ? 13.531 -6.976 3.347 1.00 0.00 35 THR A CA 5
ATOM 7598 C C . THR A 1 42 ? 12.950 -5.586 3.581 1.00 0.00 35 THR A C 5
ATOM 7599 O O . THR A 1 42 ? 13.619 -4.578 3.352 1.00 0.00 35 THR A O 5
ATOM 7610 N N . ILE A 1 43 ? 11.704 -5.539 4.039 1.00 0.00 36 ILE A N 5
ATOM 7611 C CA . ILE A 1 43 ? 11.035 -4.272 4.305 1.00 0.00 36 ILE A CA 5
ATOM 7612 C C . ILE A 1 43 ? 11.807 -3.448 5.330 1.00 0.00 36 ILE A C 5
ATOM 7613 O O . ILE A 1 43 ? 12.201 -3.955 6.381 1.00 0.00 36 ILE A O 5
ATOM 7629 N N . HIS A 1 44 ? 12.020 -2.173 5.018 1.00 0.00 37 HIS A N 5
ATOM 7630 C CA . HIS A 1 44 ? 12.743 -1.277 5.913 1.00 0.00 37 HIS A CA 5
ATOM 7631 C C . HIS A 1 44 ? 11.877 -0.887 7.107 1.00 0.00 37 HIS A C 5
ATOM 7632 O O . HIS A 1 44 ? 10.782 -0.350 6.943 1.00 0.00 37 HIS A O 5
ATOM 7647 N N . ASP A 1 45 ? 12.376 -1.161 8.307 1.00 0.00 38 ASP A N 5
ATOM 7648 C CA . ASP A 1 45 ? 11.648 -0.838 9.529 1.00 0.00 38 ASP A CA 5
ATOM 7649 C C . ASP A 1 45 ? 10.377 -1.674 9.641 1.00 0.00 38 ASP A C 5
ATOM 7650 O O . ASP A 1 45 ? 9.417 -1.277 10.300 1.00 0.00 38 ASP A O 5
ATOM 7659 N N . GLY A 1 46 ? 10.378 -2.835 8.992 1.00 0.00 39 GLY A N 5
ATOM 7660 C CA . GLY A 1 46 ? 9.220 -3.708 9.031 1.00 0.00 39 GLY A CA 5
ATOM 7661 C C . GLY A 1 46 ? 7.914 -2.938 9.034 1.00 0.00 39 GLY A C 5
ATOM 7662 O O . GLY A 1 46 ? 7.698 -2.064 8.195 1.00 0.00 39 GLY A O 5
ATOM 7666 N N . VAL A 1 47 ? 7.039 -3.264 9.980 1.00 0.00 40 VAL A N 5
ATOM 7667 C CA . VAL A 1 47 ? 5.747 -2.598 10.089 1.00 0.00 40 VAL A CA 5
ATOM 7668 C C . VAL A 1 47 ? 5.888 -1.091 9.907 1.00 0.00 40 VAL A C 5
ATOM 7669 O O . VAL A 1 47 ? 4.993 -0.432 9.380 1.00 0.00 40 VAL A O 5
ATOM 7682 N N . ALA A 1 48 ? 7.021 -0.551 10.346 1.00 0.00 41 ALA A N 5
ATOM 7683 C CA . ALA A 1 48 ? 7.282 0.878 10.229 1.00 0.00 41 ALA A CA 5
ATOM 7684 C C . ALA A 1 48 ? 7.796 1.230 8.837 1.00 0.00 41 ALA A C 5
ATOM 7685 O O . ALA A 1 48 ? 8.454 2.252 8.648 1.00 0.00 41 ALA A O 5
ATOM 7692 N N . GLY A 1 49 ? 7.491 0.375 7.865 1.00 0.00 42 GLY A N 5
ATOM 7693 C CA . GLY A 1 49 ? 7.931 0.614 6.503 1.00 0.00 42 GLY A CA 5
ATOM 7694 C C . GLY A 1 49 ? 6.806 0.476 5.497 1.00 0.00 42 GLY A C 5
ATOM 7695 O O . GLY A 1 49 ? 6.931 0.909 4.351 1.00 0.00 42 GLY A O 5
ATOM 7699 N N . VAL A 1 50 ? 5.703 -0.131 5.925 1.00 0.00 43 VAL A N 5
ATOM 7700 C CA . VAL A 1 50 ? 4.551 -0.325 5.053 1.00 0.00 43 VAL A CA 5
ATOM 7701 C C . VAL A 1 50 ? 3.565 0.831 5.179 1.00 0.00 43 VAL A C 5
ATOM 7702 O O . VAL A 1 50 ? 3.201 1.233 6.284 1.00 0.00 43 VAL A O 5
ATOM 7715 N N . HIS A 1 51 ? 3.137 1.363 4.038 1.00 0.00 44 HIS A N 5
ATOM 7716 C CA . HIS A 1 51 ? 2.191 2.474 4.020 1.00 0.00 44 HIS A CA 5
ATOM 7717 C C . HIS A 1 51 ? 0.952 2.119 3.204 1.00 0.00 44 HIS A C 5
ATOM 7718 O O . HIS A 1 51 ? 1.027 1.938 1.988 1.00 0.00 44 HIS A O 5
ATOM 7733 N N . PHE A 1 52 ? -0.188 2.020 3.881 1.00 0.00 45 PHE A N 5
ATOM 7734 C CA . PHE A 1 52 ? -1.443 1.685 3.219 1.00 0.00 45 PHE A CA 5
ATOM 7735 C C . PHE A 1 52 ? -2.108 2.935 2.649 1.00 0.00 45 PHE A C 5
ATOM 7736 O O . PHE A 1 52 ? -1.883 4.045 3.131 1.00 0.00 45 PHE A O 5
ATOM 7753 N N . ILE A 1 53 ? -2.926 2.745 1.619 1.00 0.00 46 ILE A N 5
ATOM 7754 C CA . ILE A 1 53 ? -3.623 3.856 0.984 1.00 0.00 46 ILE A CA 5
ATOM 7755 C C . ILE A 1 53 ? -5.103 3.859 1.352 1.00 0.00 46 ILE A C 5
ATOM 7756 O O . ILE A 1 53 ? -5.772 2.827 1.287 1.00 0.00 46 ILE A O 5
ATOM 7772 N N . TYR A 1 54 ? -5.609 5.025 1.737 1.00 0.00 47 TYR A N 5
ATOM 7773 C CA . TYR A 1 54 ? -7.010 5.163 2.116 1.00 0.00 47 TYR A CA 5
ATOM 7774 C C . TYR A 1 54 ? -7.760 6.043 1.121 1.00 0.00 47 TYR A C 5
ATOM 7775 O O . TYR A 1 54 ? -7.170 6.588 0.187 1.00 0.00 47 TYR A O 5
ATOM 7793 N N . THR A 1 55 ? -9.066 6.179 1.328 1.00 0.00 48 THR A N 5
ATOM 7794 C CA . THR A 1 55 ? -9.898 6.992 0.450 1.00 0.00 48 THR A CA 5
ATOM 7795 C C . THR A 1 55 ? -10.341 8.275 1.145 1.00 0.00 48 THR A C 5
ATOM 7796 O O . THR A 1 55 ? -10.225 8.403 2.364 1.00 0.00 48 THR A O 5
ATOM 7807 N N . ARG A 1 56 ? -10.848 9.221 0.362 1.00 0.00 49 ARG A N 5
ATOM 7808 C CA . ARG A 1 56 ? -11.308 10.495 0.903 1.00 0.00 49 ARG A CA 5
ATOM 7809 C C . ARG A 1 56 ? -12.365 10.278 1.981 1.00 0.00 49 ARG A C 5
ATOM 7810 O O . ARG A 1 56 ? -12.596 11.147 2.821 1.00 0.00 49 ARG A O 5
ATOM 7831 N N . GLU A 1 57 ? -13.005 9.113 1.950 1.00 0.00 50 GLU A N 5
ATOM 7832 C CA . GLU A 1 57 ? -14.039 8.783 2.923 1.00 0.00 50 GLU A CA 5
ATOM 7833 C C . GLU A 1 57 ? -13.458 7.980 4.084 1.00 0.00 50 GLU A C 5
ATOM 7834 O O . GLU A 1 57 ? -14.055 7.897 5.156 1.00 0.00 50 GLU A O 5
ATOM 7846 N N . GLY A 1 58 ? -12.288 7.389 3.859 1.00 0.00 51 GLY A N 5
ATOM 7847 C CA . GLY A 1 58 ? -11.645 6.600 4.894 1.00 0.00 51 GLY A CA 5
ATOM 7848 C C . GLY A 1 58 ? -11.788 5.109 4.659 1.00 0.00 51 GLY A C 5
ATOM 7849 O O . GLY A 1 58 ? -12.060 4.351 5.589 1.00 0.00 51 GLY A O 5
ATOM 7853 N N . ARG A 1 59 ? -11.606 4.689 3.411 1.00 0.00 52 ARG A N 5
ATOM 7854 C CA . ARG A 1 59 ? -11.719 3.279 3.056 1.00 0.00 52 ARG A CA 5
ATOM 7855 C C . ARG A 1 59 ? -10.471 2.802 2.319 1.00 0.00 52 ARG A C 5
ATOM 7856 O O . ARG A 1 59 ? -9.853 3.559 1.572 1.00 0.00 52 ARG A O 5
ATOM 7877 N N . GLN A 1 60 ? -10.107 1.542 2.537 1.00 0.00 53 GLN A N 5
ATOM 7878 C CA . GLN A 1 60 ? -8.932 0.965 1.895 1.00 0.00 53 GLN A CA 5
ATOM 7879 C C . GLN A 1 60 ? -9.093 0.951 0.378 1.00 0.00 53 GLN A C 5
ATOM 7880 O O . GLN A 1 60 ? -9.726 0.055 -0.180 1.00 0.00 53 GLN A O 5
ATOM 7894 N N . SER A 1 61 ? -8.516 1.949 -0.283 1.00 0.00 54 SER A N 5
ATOM 7895 C CA . SER A 1 61 ? -8.599 2.053 -1.735 1.00 0.00 54 SER A CA 5
ATOM 7896 C C . SER A 1 61 ? -8.084 0.781 -2.401 1.00 0.00 54 SER A C 5
ATOM 7897 O O . SER A 1 61 ? -8.553 0.393 -3.471 1.00 0.00 54 SER A O 5
ATOM 7905 N N . GLY A 1 62 ? -7.115 0.135 -1.760 1.00 0.00 55 GLY A N 5
ATOM 7906 C CA . GLY A 1 62 ? -6.551 -1.086 -2.304 1.00 0.00 55 GLY A CA 5
ATOM 7907 C C . GLY A 1 62 ? -5.048 -1.001 -2.483 1.00 0.00 55 GLY A C 5
ATOM 7908 O O . GLY A 1 62 ? -4.345 -2.004 -2.362 1.00 0.00 55 GLY A O 5
ATOM 7912 N N . GLU A 1 63 ? -4.554 0.198 -2.773 1.00 0.00 56 GLU A N 5
ATOM 7913 C CA . GLU A 1 63 ? -3.125 0.408 -2.972 1.00 0.00 56 GLU A CA 5
ATOM 7914 C C . GLU A 1 63 ? -2.396 0.489 -1.633 1.00 0.00 56 GLU A C 5
ATOM 7915 O O . GLU A 1 63 ? -2.926 1.019 -0.657 1.00 0.00 56 GLU A O 5
ATOM 7927 N N . ALA A 1 64 ? -1.178 -0.042 -1.596 1.00 0.00 57 ALA A N 5
ATOM 7928 C CA . ALA A 1 64 ? -0.376 -0.029 -0.380 1.00 0.00 57 ALA A CA 5
ATOM 7929 C C . ALA A 1 64 ? 1.114 -0.040 -0.705 1.00 0.00 57 ALA A C 5
ATOM 7930 O O . ALA A 1 64 ? 1.624 -0.993 -1.295 1.00 0.00 57 ALA A O 5
ATOM 7937 N N . PHE A 1 65 ? 1.808 1.025 -0.316 1.00 0.00 58 PHE A N 5
ATOM 7938 C CA . PHE A 1 65 ? 3.240 1.138 -0.568 1.00 0.00 58 PHE A CA 5
ATOM 7939 C C . PHE A 1 65 ? 4.040 0.410 0.508 1.00 0.00 58 PHE A C 5
ATOM 7940 O O . PHE A 1 65 ? 3.518 0.089 1.576 1.00 0.00 58 PHE A O 5
ATOM 7957 N N . VAL A 1 66 ? 5.311 0.151 0.218 1.00 0.00 59 VAL A N 5
ATOM 7958 C CA . VAL A 1 66 ? 6.185 -0.538 1.160 1.00 0.00 59 VAL A CA 5
ATOM 7959 C C . VAL A 1 66 ? 7.642 -0.142 0.949 1.00 0.00 59 VAL A C 5
ATOM 7960 O O . VAL A 1 66 ? 8.110 -0.043 -0.185 1.00 0.00 59 VAL A O 5
ATOM 7973 N N . GLU A 1 67 ? 8.354 0.084 2.049 1.00 0.00 60 GLU A N 5
ATOM 7974 C CA . GLU A 1 67 ? 9.758 0.470 1.984 1.00 0.00 60 GLU A CA 5
ATOM 7975 C C . GLU A 1 67 ? 10.665 -0.751 2.110 1.00 0.00 60 GLU A C 5
ATOM 7976 O O . GLU A 1 67 ? 10.390 -1.665 2.889 1.00 0.00 60 GLU A O 5
ATOM 7988 N N . LEU A 1 68 ? 11.746 -0.760 1.339 1.00 0.00 61 LEU A N 5
ATOM 7989 C CA . LEU A 1 68 ? 12.694 -1.868 1.363 1.00 0.00 61 LEU A CA 5
ATOM 7990 C C . LEU A 1 68 ? 14.024 -1.435 1.971 1.00 0.00 61 LEU A C 5
ATOM 7991 O O . LEU A 1 68 ? 14.222 -0.260 2.279 1.00 0.00 61 LEU A O 5
ATOM 8007 N N . GLU A 1 69 ? 14.932 -2.391 2.140 1.00 0.00 62 GLU A N 5
ATOM 8008 C CA . GLU A 1 69 ? 16.243 -2.106 2.710 1.00 0.00 62 GLU A CA 5
ATOM 8009 C C . GLU A 1 69 ? 17.241 -1.729 1.619 1.00 0.00 62 GLU A C 5
ATOM 8010 O O . GLU A 1 69 ? 17.914 -0.702 1.707 1.00 0.00 62 GLU A O 5
ATOM 8022 N N . SER A 1 70 ? 17.331 -2.567 0.592 1.00 0.00 63 SER A N 5
ATOM 8023 C CA . SER A 1 70 ? 18.249 -2.325 -0.515 1.00 0.00 63 SER A CA 5
ATOM 8024 C C . SER A 1 70 ? 17.551 -2.533 -1.856 1.00 0.00 63 SER A C 5
ATOM 8025 O O . SER A 1 70 ? 16.368 -2.869 -1.905 1.00 0.00 63 SER A O 5
ATOM 8033 N N . GLU A 1 71 ? 18.293 -2.332 -2.940 1.00 0.00 64 GLU A N 5
ATOM 8034 C CA . GLU A 1 71 ? 17.746 -2.497 -4.281 1.00 0.00 64 GLU A CA 5
ATOM 8035 C C . GLU A 1 71 ? 17.233 -3.919 -4.488 1.00 0.00 64 GLU A C 5
ATOM 8036 O O . GLU A 1 71 ? 16.070 -4.126 -4.836 1.00 0.00 64 GLU A O 5
ATOM 8048 N N . ASP A 1 72 ? 18.109 -4.894 -4.274 1.00 0.00 65 ASP A N 5
ATOM 8049 C CA . ASP A 1 72 ? 17.746 -6.297 -4.436 1.00 0.00 65 ASP A CA 5
ATOM 8050 C C . ASP A 1 72 ? 16.290 -6.531 -4.045 1.00 0.00 65 ASP A C 5
ATOM 8051 O O . ASP A 1 72 ? 15.552 -7.222 -4.746 1.00 0.00 65 ASP A O 5
ATOM 8060 N N . ASP A 1 73 ? 15.885 -5.950 -2.921 1.00 0.00 66 ASP A N 5
ATOM 8061 C CA . ASP A 1 73 ? 14.517 -6.095 -2.436 1.00 0.00 66 ASP A CA 5
ATOM 8062 C C . ASP A 1 73 ? 13.513 -5.723 -3.523 1.00 0.00 66 ASP A C 5
ATOM 8063 O O . ASP A 1 73 ? 12.556 -6.455 -3.776 1.00 0.00 66 ASP A O 5
ATOM 8072 N N . VAL A 1 74 ? 13.737 -4.580 -4.163 1.00 0.00 67 VAL A N 5
ATOM 8073 C CA . VAL A 1 74 ? 12.852 -4.110 -5.222 1.00 0.00 67 VAL A CA 5
ATOM 8074 C C . VAL A 1 74 ? 12.670 -5.175 -6.298 1.00 0.00 67 VAL A C 5
ATOM 8075 O O . VAL A 1 74 ? 11.553 -5.618 -6.566 1.00 0.00 67 VAL A O 5
ATOM 8088 N N . LYS A 1 75 ? 13.776 -5.583 -6.912 1.00 0.00 68 LYS A N 5
ATOM 8089 C CA . LYS A 1 75 ? 13.740 -6.597 -7.958 1.00 0.00 68 LYS A CA 5
ATOM 8090 C C . LYS A 1 75 ? 12.930 -7.810 -7.513 1.00 0.00 68 LYS A C 5
ATOM 8091 O O . LYS A 1 75 ? 12.166 -8.380 -8.293 1.00 0.00 68 LYS A O 5
ATOM 8110 N N . LEU A 1 76 ? 13.100 -8.200 -6.254 1.00 0.00 69 LEU A N 5
ATOM 8111 C CA . LEU A 1 76 ? 12.383 -9.345 -5.704 1.00 0.00 69 LEU A CA 5
ATOM 8112 C C . LEU A 1 76 ? 10.883 -9.073 -5.650 1.00 0.00 69 LEU A C 5
ATOM 8113 O O . LEU A 1 76 ? 10.079 -9.878 -6.118 1.00 0.00 69 LEU A O 5
ATOM 8129 N N . ALA A 1 77 ? 10.514 -7.932 -5.077 1.00 0.00 70 ALA A N 5
ATOM 8130 C CA . ALA A 1 77 ? 9.111 -7.551 -4.965 1.00 0.00 70 ALA A CA 5
ATOM 8131 C C . ALA A 1 77 ? 8.403 -7.665 -6.311 1.00 0.00 70 ALA A C 5
ATOM 8132 O O . ALA A 1 77 ? 7.303 -8.211 -6.401 1.00 0.00 70 ALA A O 5
ATOM 8139 N N . LEU A 1 78 ? 9.040 -7.146 -7.355 1.00 0.00 71 LEU A N 5
ATOM 8140 C CA . LEU A 1 78 ? 8.470 -7.188 -8.697 1.00 0.00 71 LEU A CA 5
ATOM 8141 C C . LEU A 1 78 ? 8.160 -8.623 -9.112 1.00 0.00 71 LEU A C 5
ATOM 8142 O O . LEU A 1 78 ? 7.385 -8.860 -10.039 1.00 0.00 71 LEU A O 5
ATOM 8158 N N . LYS A 1 79 ? 8.770 -9.579 -8.418 1.00 0.00 72 LYS A N 5
ATOM 8159 C CA . LYS A 1 79 ? 8.557 -10.991 -8.711 1.00 0.00 72 LYS A CA 5
ATOM 8160 C C . LYS A 1 79 ? 7.236 -11.476 -8.123 1.00 0.00 72 LYS A C 5
ATOM 8161 O O . LYS A 1 79 ? 6.675 -12.477 -8.571 1.00 0.00 72 LYS A O 5
ATOM 8180 N N . LYS A 1 80 ? 6.743 -10.760 -7.118 1.00 0.00 73 LYS A N 5
ATOM 8181 C CA . LYS A 1 80 ? 5.486 -11.116 -6.470 1.00 0.00 73 LYS A CA 5
ATOM 8182 C C . LYS A 1 80 ? 4.297 -10.569 -7.253 1.00 0.00 73 LYS A C 5
ATOM 8183 O O . LYS A 1 80 ? 3.166 -10.575 -6.766 1.00 0.00 73 LYS A O 5
ATOM 8202 N N . ASP A 1 81 ? 4.559 -10.099 -8.467 1.00 0.00 74 ASP A N 5
ATOM 8203 C CA . ASP A 1 81 ? 3.510 -9.551 -9.319 1.00 0.00 74 ASP A CA 5
ATOM 8204 C C . ASP A 1 81 ? 2.389 -10.567 -9.522 1.00 0.00 74 ASP A C 5
ATOM 8205 O O . ASP A 1 81 ? 2.577 -11.764 -9.305 1.00 0.00 74 ASP A O 5
ATOM 8214 N N . ARG A 1 82 ? 1.225 -10.080 -9.938 1.00 0.00 75 ARG A N 5
ATOM 8215 C CA . ARG A 1 82 ? 0.074 -10.945 -10.168 1.00 0.00 75 ARG A CA 5
ATOM 8216 C C . ARG A 1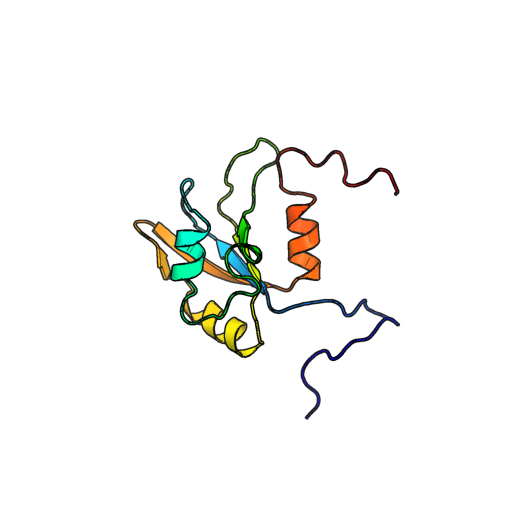 82 ? 0.097 -12.143 -9.223 1.00 0.00 75 ARG A C 5
ATOM 8217 O O . ARG A 1 82 ? -0.138 -13.277 -9.639 1.00 0.00 75 ARG A O 5
ATOM 8238 N N . GLU A 1 83 ? 0.382 -11.882 -7.952 1.00 0.00 76 GLU A N 5
ATOM 8239 C CA . GLU A 1 83 ? 0.437 -12.940 -6.949 1.00 0.00 76 GLU A CA 5
ATOM 8240 C C . GLU A 1 83 ? -0.941 -13.189 -6.344 1.00 0.00 76 GLU A C 5
ATOM 8241 O O . GLU A 1 83 ? -1.930 -12.580 -6.754 1.00 0.00 76 GLU A O 5
ATOM 8253 N N . SER A 1 84 ? -0.999 -14.089 -5.368 1.00 0.00 77 SER A N 5
ATOM 8254 C CA . SER A 1 84 ? -2.257 -14.422 -4.709 1.00 0.00 77 SER A CA 5
ATOM 8255 C C . SER A 1 84 ? -2.121 -14.315 -3.193 1.00 0.00 77 SER A C 5
ATOM 8256 O O . SER A 1 84 ? -1.479 -15.150 -2.557 1.00 0.00 77 SER A O 5
ATOM 8264 N N . MET A 1 85 ? -2.730 -13.281 -2.622 1.00 0.00 78 MET A N 5
ATOM 8265 C CA . MET A 1 85 ? -2.678 -13.065 -1.181 1.00 0.00 78 MET A CA 5
ATOM 8266 C C . MET A 1 85 ? -4.003 -13.446 -0.526 1.00 0.00 78 MET A C 5
ATOM 8267 O O . MET A 1 85 ? -5.012 -12.765 -0.703 1.00 0.00 78 MET A O 5
ATOM 8281 N N . GLY A 1 86 ? -3.991 -14.539 0.231 1.00 0.00 79 GLY A N 5
ATOM 8282 C CA . GLY A 1 86 ? -5.197 -14.991 0.899 1.00 0.00 79 GLY A CA 5
ATOM 8283 C C . GLY A 1 86 ? -6.231 -15.529 -0.070 1.00 0.00 79 GLY A C 5
ATOM 8284 O O . GLY A 1 86 ? -6.132 -16.669 -0.525 1.00 0.00 79 GLY A O 5
ATOM 8288 N N . HIS A 1 87 ? -7.227 -14.707 -0.387 1.00 0.00 80 HIS A N 5
ATOM 8289 C CA . HIS A 1 87 ? -8.284 -15.107 -1.308 1.00 0.00 80 HIS A CA 5
ATOM 8290 C C . HIS A 1 87 ? -8.422 -14.102 -2.447 1.00 0.00 80 HIS A C 5
ATOM 8291 O O . HIS A 1 87 ? -9.452 -14.047 -3.119 1.00 0.00 80 HIS A O 5
ATOM 8306 N N . ARG A 1 88 ? -7.377 -13.308 -2.659 1.00 0.00 81 ARG A N 5
ATOM 8307 C CA . ARG A 1 88 ? -7.382 -12.303 -3.715 1.00 0.00 81 ARG A CA 5
ATOM 8308 C C . ARG A 1 88 ? -6.032 -12.252 -4.424 1.00 0.00 81 ARG A C 5
ATOM 8309 O O . ARG A 1 88 ? -5.109 -12.989 -4.076 1.00 0.00 81 ARG A O 5
ATOM 8330 N N . TYR A 1 89 ? -5.925 -11.378 -5.418 1.00 0.00 82 TYR A N 5
ATOM 8331 C CA . TYR A 1 89 ? -4.689 -11.233 -6.178 1.00 0.00 82 TYR A CA 5
ATOM 8332 C C . TYR A 1 89 ? -3.992 -9.919 -5.839 1.00 0.00 82 TYR A C 5
ATOM 8333 O O . TYR A 1 89 ? -4.638 -8.941 -5.460 1.00 0.00 82 TYR A O 5
ATOM 8351 N N . ILE A 1 90 ? -2.671 -9.904 -5.981 1.00 0.00 83 ILE A N 5
ATOM 8352 C CA . ILE A 1 90 ? -1.886 -8.710 -5.692 1.00 0.00 83 ILE A CA 5
ATOM 8353 C C . ILE A 1 90 ? -0.984 -8.347 -6.867 1.00 0.00 83 ILE A C 5
ATOM 8354 O O . ILE A 1 90 ? -0.334 -9.212 -7.452 1.00 0.00 83 ILE A O 5
ATOM 8370 N N . GLU A 1 91 ? -0.950 -7.062 -7.204 1.00 0.00 84 GLU A N 5
ATOM 8371 C CA . GLU A 1 91 ? -0.126 -6.585 -8.309 1.00 0.00 84 GLU A CA 5
ATOM 8372 C C . GLU A 1 91 ? 0.967 -5.647 -7.807 1.00 0.00 84 GLU A C 5
ATOM 8373 O O . GLU A 1 91 ? 0.685 -4.561 -7.300 1.00 0.00 84 GLU A O 5
ATOM 8385 N N . VAL A 1 92 ? 2.218 -6.074 -7.952 1.00 0.00 85 VAL A N 5
ATOM 8386 C CA . VAL A 1 92 ? 3.355 -5.273 -7.514 1.00 0.00 85 VAL A CA 5
ATOM 8387 C C . VAL A 1 92 ? 3.714 -4.216 -8.552 1.00 0.00 85 VAL A C 5
ATOM 8388 O O . VAL A 1 92 ? 3.649 -4.465 -9.756 1.00 0.00 85 VAL A O 5
ATOM 8401 N N . PHE A 1 93 ? 4.095 -3.035 -8.078 1.00 0.00 86 PHE A N 5
ATOM 8402 C CA . PHE A 1 93 ? 4.465 -1.938 -8.964 1.00 0.00 86 PHE A CA 5
ATOM 8403 C C . PHE A 1 93 ? 5.717 -1.227 -8.458 1.00 0.00 86 PHE A C 5
ATOM 8404 O O . PHE A 1 93 ? 5.783 -0.808 -7.302 1.00 0.00 86 PHE A O 5
ATOM 8421 N N . LYS A 1 94 ? 6.710 -1.096 -9.331 1.00 0.00 87 LYS A N 5
ATOM 8422 C CA . LYS A 1 94 ? 7.960 -0.437 -8.976 1.00 0.00 87 LYS A CA 5
ATOM 8423 C C . LYS A 1 94 ? 7.759 1.068 -8.827 1.00 0.00 87 LYS A C 5
ATOM 8424 O O . LYS A 1 94 ? 7.402 1.754 -9.785 1.00 0.00 87 LYS A O 5
ATOM 8443 N N . SER A 1 95 ? 7.991 1.575 -7.620 1.00 0.00 88 SER A N 5
ATOM 8444 C CA . SER A 1 95 ? 7.833 2.999 -7.346 1.00 0.00 88 SER A CA 5
ATOM 8445 C C . SER A 1 95 ? 8.926 3.495 -6.405 1.00 0.00 88 SER A C 5
ATOM 8446 O O . SER A 1 95 ? 9.630 2.702 -5.779 1.00 0.00 88 SER A O 5
ATOM 8454 N N . HIS A 1 96 ? 9.062 4.814 -6.310 1.00 0.00 89 HIS A N 5
ATOM 8455 C CA . HIS A 1 96 ? 10.069 5.419 -5.445 1.00 0.00 89 HIS A CA 5
ATOM 8456 C C . HIS A 1 96 ? 9.448 5.886 -4.132 1.00 0.00 89 HIS A C 5
ATOM 8457 O O . HIS A 1 96 ? 8.267 5.651 -3.875 1.00 0.00 89 HIS A O 5
ATOM 8472 N N . ARG A 1 97 ? 10.251 6.547 -3.305 1.00 0.00 90 ARG A N 5
ATOM 8473 C CA . ARG A 1 97 ? 9.780 7.045 -2.018 1.00 0.00 90 ARG A CA 5
ATOM 8474 C C . ARG A 1 97 ? 9.073 8.387 -2.180 1.00 0.00 90 ARG A C 5
ATOM 8475 O O . ARG A 1 97 ? 7.906 8.535 -1.815 1.00 0.00 90 ARG A O 5
ATOM 8496 N N . THR A 1 98 ? 9.787 9.364 -2.731 1.00 0.00 91 THR A N 5
ATOM 8497 C CA . THR A 1 98 ? 9.229 10.694 -2.940 1.00 0.00 91 THR A CA 5
ATOM 8498 C C . THR A 1 98 ? 7.757 10.618 -3.329 1.00 0.00 91 THR A C 5
ATOM 8499 O O . THR A 1 98 ? 6.916 11.300 -2.746 1.00 0.00 91 THR A O 5
ATOM 8510 N N . GLU A 1 99 ? 7.453 9.782 -4.317 1.00 0.00 92 GLU A N 5
ATOM 8511 C CA . GLU A 1 99 ? 6.081 9.618 -4.784 1.00 0.00 92 GLU A CA 5
ATOM 8512 C C . GLU A 1 99 ? 5.176 9.140 -3.652 1.00 0.00 92 GLU A C 5
ATOM 8513 O O . GLU A 1 99 ? 4.214 9.814 -3.286 1.00 0.00 92 GLU A O 5
ATOM 8525 N N . MET A 1 100 ? 5.491 7.971 -3.104 1.00 0.00 93 MET A N 5
ATOM 8526 C CA . MET A 1 100 ? 4.707 7.402 -2.014 1.00 0.00 93 MET A CA 5
ATOM 8527 C C . MET A 1 100 ? 4.412 8.455 -0.950 1.00 0.00 93 MET A C 5
ATOM 8528 O O . MET A 1 100 ? 3.472 8.313 -0.167 1.00 0.00 93 MET A O 5
ATOM 8542 N N . ASP A 1 101 ? 5.219 9.509 -0.927 1.00 0.00 94 ASP A N 5
ATOM 8543 C CA . ASP A 1 101 ? 5.044 10.586 0.040 1.00 0.00 94 ASP A CA 5
ATOM 8544 C C . ASP A 1 101 ? 3.817 11.427 -0.299 1.00 0.00 94 ASP A C 5
ATOM 8545 O O . ASP A 1 101 ? 3.032 11.780 0.581 1.00 0.00 94 ASP A O 5
ATOM 8554 N N . TRP A 1 102 ? 3.660 11.745 -1.579 1.00 0.00 95 TRP A N 5
ATOM 8555 C CA . TRP A 1 102 ? 2.529 12.546 -2.033 1.00 0.00 95 TRP A CA 5
ATOM 8556 C C . TRP A 1 102 ? 1.246 11.724 -2.036 1.00 0.00 95 TRP A C 5
ATOM 8557 O O . TRP A 1 102 ? 0.212 12.167 -1.535 1.00 0.00 95 TRP A O 5
ATOM 8578 N N . VAL A 1 103 ? 1.318 10.523 -2.602 1.00 0.00 96 VAL A N 5
ATOM 8579 C CA . VAL A 1 103 ? 0.161 9.638 -2.667 1.00 0.00 96 VAL A CA 5
ATOM 8580 C C . VAL A 1 103 ? -0.447 9.425 -1.285 1.00 0.00 96 VAL A C 5
ATOM 8581 O O . VAL A 1 103 ? -1.658 9.245 -1.149 1.00 0.00 96 VAL A O 5
ATOM 8594 N N . LEU A 1 104 ? 0.400 9.447 -0.263 1.00 0.00 97 LEU A N 5
ATOM 8595 C CA . LEU A 1 104 ? -0.053 9.257 1.111 1.00 0.00 97 LEU A CA 5
ATOM 8596 C C . LEU A 1 104 ? -0.745 10.512 1.635 1.00 0.00 97 LEU A C 5
ATOM 8597 O O . LEU A 1 104 ? -1.920 10.479 2.001 1.00 0.00 97 LEU A O 5
ATOM 8613 N N . LYS A 1 105 ? -0.009 11.617 1.666 1.00 0.00 98 LYS A N 5
ATOM 8614 C CA . LYS A 1 105 ? -0.550 12.885 2.141 1.00 0.00 98 LYS A CA 5
ATOM 8615 C C . LYS A 1 105 ? -1.971 13.096 1.626 1.00 0.00 98 LYS A C 5
ATOM 8616 O O . LYS A 1 105 ? -2.807 13.688 2.309 1.00 0.00 98 LYS A O 5
ATOM 8635 N N . HIS A 1 106 ? -2.237 12.607 0.419 1.00 0.00 99 HIS A N 5
ATOM 8636 C CA . HIS A 1 106 ? -3.558 12.741 -0.185 1.00 0.00 99 HIS A CA 5
ATOM 8637 C C . HIS A 1 106 ? -4.236 11.381 -0.316 1.00 0.00 99 HIS A C 5
ATOM 8638 O O . HIS A 1 106 ? -4.799 11.055 -1.360 1.00 0.00 99 HIS A O 5
ATOM 8653 N N . SER A 1 107 ? -4.177 10.591 0.752 1.00 0.00 100 SER A N 5
ATOM 8654 C CA . SER A 1 107 ? -4.782 9.264 0.755 1.00 0.00 100 SER A CA 5
ATOM 8655 C C . SER A 1 107 ? -5.889 9.174 1.801 1.00 0.00 100 SER A C 5
ATOM 8656 O O . SER A 1 107 ? -6.993 8.713 1.514 1.00 0.00 100 SER A O 5
ATOM 8664 N N . GLY A 1 108 ? -5.584 9.619 3.016 1.00 0.00 101 GLY A N 5
ATOM 8665 C CA . GLY A 1 108 ? -6.562 9.580 4.088 1.00 0.00 101 GLY A CA 5
ATOM 8666 C C . GLY A 1 108 ? -7.800 10.396 3.772 1.00 0.00 101 GLY A C 5
ATOM 8667 O O . GLY A 1 108 ? -7.808 11.225 2.862 1.00 0.00 101 GLY A O 5
ATOM 8671 N N . PRO A 1 109 ? -8.878 10.162 4.535 1.00 0.00 102 PRO A N 5
ATOM 8672 C CA . PRO A 1 109 ? -10.148 10.870 4.350 1.00 0.00 102 PRO A CA 5
ATOM 8673 C C . PRO A 1 109 ? -10.057 12.337 4.756 1.00 0.00 102 PRO A C 5
ATOM 8674 O O . PRO A 1 109 ? -11.048 13.065 4.713 1.00 0.00 102 PRO A O 5
ATOM 8685 N N . ASN A 1 110 ? -8.862 12.765 5.150 1.00 0.00 103 ASN A N 5
ATOM 8686 C CA . ASN A 1 110 ? -8.643 14.146 5.565 1.00 0.00 103 ASN A CA 5
ATOM 8687 C C . ASN A 1 110 ? -7.280 14.645 5.095 1.00 0.00 103 ASN A C 5
ATOM 8688 O O . ASN A 1 110 ? -6.269 13.959 5.250 1.00 0.00 103 ASN A O 5
ATOM 8699 N N . SER A 1 111 ? -7.260 15.843 4.521 1.00 0.00 104 SER A N 5
ATOM 8700 C CA . SER A 1 111 ? -6.022 16.434 4.026 1.00 0.00 104 SER A CA 5
ATOM 8701 C C . SER A 1 111 ? -5.506 17.499 4.988 1.00 0.00 104 SER A C 5
ATOM 8702 O O . SER A 1 111 ? -6.273 18.091 5.746 1.00 0.00 104 SER A O 5
ATOM 8710 N N . ALA A 1 112 ? -4.199 17.739 4.949 1.00 0.00 105 ALA A N 5
ATOM 8711 C CA . ALA A 1 112 ? -3.579 18.735 5.814 1.00 0.00 105 ALA A CA 5
ATOM 8712 C C . ALA A 1 112 ? -3.673 20.129 5.203 1.00 0.00 105 ALA A C 5
ATOM 8713 O O . ALA A 1 112 ? -3.759 20.278 3.984 1.00 0.00 105 ALA A O 5
ATOM 8720 N N . SER A 1 113 ? -3.656 21.147 6.057 1.00 0.00 106 SER A N 5
ATOM 8721 C CA . SER A 1 113 ? -3.744 22.529 5.601 1.00 0.00 106 SER A CA 5
ATOM 8722 C C . SER A 1 113 ? -2.376 23.046 5.167 1.00 0.00 106 SER A C 5
ATOM 8723 O O . SER A 1 113 ? -1.966 24.143 5.544 1.00 0.00 106 SER A O 5
ATOM 8731 N N . GLY A 1 114 ? -1.674 22.246 4.370 1.00 0.00 107 GLY A N 5
ATOM 8732 C CA . GLY A 1 114 ? -0.359 22.639 3.897 1.00 0.00 107 GLY A CA 5
ATOM 8733 C C . GLY A 1 114 ? -0.295 22.747 2.387 1.00 0.00 107 GLY A C 5
ATOM 8734 O O . GLY A 1 114 ? -1.296 23.002 1.718 1.00 0.00 107 GLY A O 5
ATOM 8738 N N . PRO A 1 115 ? 0.908 22.551 1.826 1.00 0.00 108 PRO A N 5
ATOM 8739 C CA . PRO A 1 115 ? 1.128 22.624 0.379 1.00 0.00 108 PRO A CA 5
ATOM 8740 C C . PRO A 1 115 ? 0.483 21.459 -0.365 1.00 0.00 108 PRO A C 5
ATOM 8741 O O . PRO A 1 115 ? 1.133 20.452 -0.644 1.00 0.00 108 PRO A O 5
ATOM 8752 N N . SER A 1 116 ? -0.799 21.605 -0.684 1.00 0.00 109 SER A N 5
ATOM 8753 C CA . SER A 1 116 ? -1.533 20.563 -1.393 1.00 0.00 109 SER A CA 5
ATOM 8754 C C . SER A 1 116 ? -1.756 20.952 -2.851 1.00 0.00 109 SER A C 5
ATOM 8755 O O . SER A 1 116 ? -2.757 21.583 -3.191 1.00 0.00 109 SER A O 5
ATOM 8763 N N . SER A 1 117 ? -0.816 20.571 -3.710 1.00 0.00 110 SER A N 5
ATOM 8764 C CA . SER A 1 117 ? -0.906 20.883 -5.131 1.00 0.00 110 SER A CA 5
ATOM 8765 C C . SER A 1 117 ? -0.814 19.613 -5.973 1.00 0.00 110 SER A C 5
ATOM 8766 O O . SER A 1 117 ? 0.004 18.735 -5.704 1.00 0.00 110 SER A O 5
ATOM 8774 N N . GLY A 1 118 ? -1.661 19.525 -6.994 1.00 0.00 111 GLY A N 5
ATOM 8775 C CA . GLY A 1 118 ? -1.660 18.360 -7.860 1.00 0.00 111 GLY A CA 5
ATOM 8776 C C . GLY A 1 118 ? -2.077 17.097 -7.134 1.00 0.00 111 GLY A C 5
ATOM 8777 O O . GLY A 1 118 ? -2.078 16.012 -7.713 1.00 0.00 111 GLY A O 5
ATOM 8781 N N . GLY A 1 1 ? 5.399 3.576 -15.443 1.00 0.00 -6 GLY A N 6
ATOM 8782 C CA . GLY A 1 1 ? 6.620 4.020 -16.088 1.00 0.00 -6 GLY A CA 6
ATOM 8783 C C . GLY A 1 1 ? 6.722 5.531 -16.162 1.00 0.00 -6 GLY A C 6
ATOM 8784 O O . GLY A 1 1 ? 7.578 6.134 -15.516 1.00 0.00 -6 GLY A O 6
ATOM 8788 N N . SER A 1 2 ? 5.846 6.144 -16.952 1.00 0.00 -5 SER A N 6
ATOM 8789 C CA . SER A 1 2 ? 5.844 7.593 -17.112 1.00 0.00 -5 SER A CA 6
ATOM 8790 C C . SER A 1 2 ? 5.324 8.278 -15.851 1.00 0.00 -5 SER A C 6
ATOM 8791 O O . SER A 1 2 ? 4.168 8.695 -15.790 1.00 0.00 -5 SER A O 6
ATOM 8799 N N . SER A 1 3 ? 6.188 8.389 -14.847 1.00 0.00 -4 SER A N 6
ATOM 8800 C CA . SER A 1 3 ? 5.816 9.019 -13.585 1.00 0.00 -4 SER A CA 6
ATOM 8801 C C . SER A 1 3 ? 5.914 10.538 -13.687 1.00 0.00 -4 SER A C 6
ATOM 8802 O O . SER A 1 3 ? 6.963 11.082 -14.029 1.00 0.00 -4 SER A O 6
ATOM 8810 N N . GLY A 1 4 ? 4.811 11.218 -13.389 1.00 0.00 -3 GLY A N 6
ATOM 8811 C CA . GLY A 1 4 ? 4.793 12.667 -13.453 1.00 0.00 -3 GLY A CA 6
ATOM 8812 C C . GLY A 1 4 ? 5.822 13.301 -12.538 1.00 0.00 -3 GLY A C 6
ATOM 8813 O O . GLY A 1 4 ? 6.407 14.331 -12.871 1.00 0.00 -3 GLY A O 6
ATOM 8817 N N . SER A 1 5 ? 6.042 12.685 -11.381 1.00 0.00 -2 SER A N 6
ATOM 8818 C CA . SER A 1 5 ? 7.004 13.199 -10.412 1.00 0.00 -2 SER A CA 6
ATOM 8819 C C . SER A 1 5 ? 8.105 12.177 -10.146 1.00 0.00 -2 SER A C 6
ATOM 8820 O O . SER A 1 5 ? 8.000 11.358 -9.234 1.00 0.00 -2 SER A O 6
ATOM 8828 N N . SER A 1 6 ? 9.162 12.233 -10.951 1.00 0.00 -1 SER A N 6
ATOM 8829 C CA . SER A 1 6 ? 10.282 11.311 -10.806 1.00 0.00 -1 SER A CA 6
ATOM 8830 C C . SER A 1 6 ? 11.262 11.808 -9.747 1.00 0.00 -1 SER A C 6
ATOM 8831 O O . SER A 1 6 ? 12.453 11.968 -10.014 1.00 0.00 -1 SER A O 6
ATOM 8839 N N . GLY A 1 7 ? 10.751 12.052 -8.544 1.00 0.00 0 GLY A N 6
ATOM 8840 C CA . GLY A 1 7 ? 11.594 12.530 -7.463 1.00 0.00 0 GLY A CA 6
ATOM 8841 C C . GLY A 1 7 ? 11.558 14.038 -7.323 1.00 0.00 0 GLY A C 6
ATOM 8842 O O . GLY A 1 7 ? 10.904 14.570 -6.426 1.00 0.00 0 GLY A O 6
ATOM 8846 N N . MET A 1 8 ? 12.264 14.730 -8.211 1.00 0.00 1 MET A N 6
ATOM 8847 C CA . MET A 1 8 ? 12.310 16.188 -8.182 1.00 0.00 1 MET A CA 6
ATOM 8848 C C . MET A 1 8 ? 11.012 16.784 -8.717 1.00 0.00 1 MET A C 6
ATOM 8849 O O . MET A 1 8 ? 10.835 16.921 -9.927 1.00 0.00 1 MET A O 6
ATOM 8863 N N . MET A 1 9 ? 10.109 17.136 -7.809 1.00 0.00 2 MET A N 6
ATOM 8864 C CA . MET A 1 9 ? 8.828 17.718 -8.191 1.00 0.00 2 MET A CA 6
ATOM 8865 C C . MET A 1 9 ? 8.749 19.182 -7.772 1.00 0.00 2 MET A C 6
ATOM 8866 O O . MET A 1 9 ? 8.842 19.505 -6.587 1.00 0.00 2 MET A O 6
ATOM 8880 N N . LEU A 1 10 ? 8.578 20.065 -8.750 1.00 0.00 3 LEU A N 6
ATOM 8881 C CA . LEU A 1 10 ? 8.487 21.496 -8.482 1.00 0.00 3 LEU A CA 6
ATOM 8882 C C . LEU A 1 10 ? 9.637 21.958 -7.593 1.00 0.00 3 LEU A C 6
ATOM 8883 O O . LEU A 1 10 ? 9.423 22.599 -6.565 1.00 0.00 3 LEU A O 6
ATOM 8899 N N . GLY A 1 11 ? 10.860 21.629 -7.999 1.00 0.00 4 GLY A N 6
ATOM 8900 C CA . GLY A 1 11 ? 12.027 22.020 -7.229 1.00 0.00 4 GLY A CA 6
ATOM 8901 C C . GLY A 1 11 ? 13.052 20.908 -7.126 1.00 0.00 4 GLY A C 6
ATOM 8902 O O . GLY A 1 11 ? 12.770 19.819 -6.626 1.00 0.00 4 GLY A O 6
ATOM 8906 N N . PRO A 1 12 ? 14.275 21.178 -7.608 1.00 0.00 5 PRO A N 6
ATOM 8907 C CA . PRO A 1 12 ? 15.370 20.204 -7.579 1.00 0.00 5 PRO A CA 6
ATOM 8908 C C . PRO A 1 12 ? 15.878 19.944 -6.165 1.00 0.00 5 PRO A C 6
ATOM 8909 O O . PRO A 1 12 ? 16.681 20.710 -5.634 1.00 0.00 5 PRO A O 6
ATOM 8920 N N . GLU A 1 13 ? 15.404 18.859 -5.562 1.00 0.00 6 GLU A N 6
ATOM 8921 C CA . GLU A 1 13 ? 15.811 18.499 -4.208 1.00 0.00 6 GLU A CA 6
ATOM 8922 C C . GLU A 1 13 ? 16.278 17.047 -4.149 1.00 0.00 6 GLU A C 6
ATOM 8923 O O . GLU A 1 13 ? 17.328 16.744 -3.584 1.00 0.00 6 GLU A O 6
ATOM 8935 N N . GLY A 1 14 ? 15.489 16.153 -4.736 1.00 0.00 7 GLY A N 6
ATOM 8936 C CA . GLY A 1 14 ? 15.837 14.744 -4.738 1.00 0.00 7 GLY A CA 6
ATOM 8937 C C . GLY A 1 14 ? 15.649 14.098 -3.380 1.00 0.00 7 GLY A C 6
ATOM 8938 O O . GLY A 1 14 ? 15.776 14.757 -2.348 1.00 0.00 7 GLY A O 6
ATOM 8942 N N . GLY A 1 15 ? 15.343 12.804 -3.378 1.00 0.00 8 GLY A N 6
ATOM 8943 C CA . GLY A 1 15 ? 15.139 12.091 -2.131 1.00 0.00 8 GLY A CA 6
ATOM 8944 C C . GLY A 1 15 ? 14.292 10.847 -2.306 1.00 0.00 8 GLY A C 6
ATOM 8945 O O . GLY A 1 15 ? 13.344 10.624 -1.553 1.00 0.00 8 GLY A O 6
ATOM 8949 N N . GLU A 1 16 ? 14.632 10.036 -3.303 1.00 0.00 9 GLU A N 6
ATOM 8950 C CA . GLU A 1 16 ? 13.892 8.809 -3.575 1.00 0.00 9 GLU A CA 6
ATOM 8951 C C . GLU A 1 16 ? 14.596 7.602 -2.961 1.00 0.00 9 GLU A C 6
ATOM 8952 O O . GLU A 1 16 ? 15.802 7.630 -2.718 1.00 0.00 9 GLU A O 6
ATOM 8964 N N . GLY A 1 17 ? 13.832 6.543 -2.712 1.00 0.00 10 GLY A N 6
ATOM 8965 C CA . GLY A 1 17 ? 14.398 5.341 -2.128 1.00 0.00 10 GLY A CA 6
ATOM 8966 C C . GLY A 1 17 ? 13.677 4.084 -2.573 1.00 0.00 10 GLY A C 6
ATOM 8967 O O . GLY A 1 17 ? 12.740 4.147 -3.370 1.00 0.00 10 GLY A O 6
ATOM 8971 N N . TYR A 1 18 ? 14.115 2.940 -2.061 1.00 0.00 11 TYR A N 6
ATOM 8972 C CA . TYR A 1 18 ? 13.508 1.662 -2.415 1.00 0.00 11 TYR A CA 6
ATOM 8973 C C . TYR A 1 18 ? 12.078 1.575 -1.889 1.00 0.00 11 TYR A C 6
ATOM 8974 O O . TYR A 1 18 ? 11.843 1.626 -0.682 1.00 0.00 11 TYR A O 6
ATOM 8992 N N . VAL A 1 19 ? 11.125 1.442 -2.806 1.00 0.00 12 VAL A N 6
ATOM 8993 C CA . VAL A 1 19 ? 9.717 1.345 -2.437 1.00 0.00 12 VAL A CA 6
ATOM 8994 C C . VAL A 1 19 ? 8.934 0.537 -3.466 1.00 0.00 12 VAL A C 6
ATOM 8995 O O . VAL A 1 19 ? 9.356 0.397 -4.613 1.00 0.00 12 VAL A O 6
ATOM 9008 N N . VAL A 1 20 ? 7.788 0.009 -3.047 1.00 0.00 13 VAL A N 6
ATOM 9009 C CA . VAL A 1 20 ? 6.944 -0.784 -3.932 1.00 0.00 13 VAL A CA 6
ATOM 9010 C C . VAL A 1 20 ? 5.466 -0.550 -3.637 1.00 0.00 13 VAL A C 6
ATOM 9011 O O . VAL A 1 20 ? 5.062 -0.443 -2.479 1.00 0.00 13 VAL A O 6
ATOM 9024 N N . LYS A 1 21 ? 4.663 -0.472 -4.693 1.00 0.00 14 LYS A N 6
ATOM 9025 C CA . LYS A 1 21 ? 3.229 -0.253 -4.548 1.00 0.00 14 LYS A CA 6
ATOM 9026 C C . LYS A 1 21 ? 2.451 -1.536 -4.823 1.00 0.00 14 LYS A C 6
ATOM 9027 O O . LYS A 1 21 ? 2.638 -2.177 -5.858 1.00 0.00 14 LYS A O 6
ATOM 9046 N N . LEU A 1 22 ? 1.579 -1.905 -3.892 1.00 0.00 15 LEU A N 6
ATOM 9047 C CA . LEU A 1 22 ? 0.772 -3.112 -4.035 1.00 0.00 15 LEU A CA 6
ATOM 9048 C C . LEU A 1 22 ? -0.648 -2.768 -4.475 1.00 0.00 15 LEU A C 6
ATOM 9049 O O . LEU A 1 22 ? -1.236 -1.795 -4.003 1.00 0.00 15 LEU A O 6
ATOM 9065 N N . ARG A 1 23 ? -1.193 -3.575 -5.380 1.00 0.00 16 ARG A N 6
ATOM 9066 C CA . ARG A 1 23 ? -2.544 -3.357 -5.882 1.00 0.00 16 ARG A CA 6
ATOM 9067 C C . ARG A 1 23 ? -3.366 -4.640 -5.806 1.00 0.00 16 ARG A C 6
ATOM 9068 O O . ARG A 1 23 ? -2.834 -5.740 -5.950 1.00 0.00 16 ARG A O 6
ATOM 9089 N N . GLY A 1 24 ? -4.668 -4.490 -5.577 1.00 0.00 17 GLY A N 6
ATOM 9090 C CA . GLY A 1 24 ? -5.542 -5.645 -5.485 1.00 0.00 17 GLY A CA 6
ATOM 9091 C C . GLY A 1 24 ? -5.605 -6.213 -4.081 1.00 0.00 17 GLY A C 6
ATOM 9092 O O . GLY A 1 24 ? -6.014 -7.359 -3.885 1.00 0.00 17 GLY A O 6
ATOM 9096 N N . LEU A 1 25 ? -5.197 -5.414 -3.102 1.00 0.00 18 LEU A N 6
ATOM 9097 C CA . LEU A 1 25 ? -5.207 -5.845 -1.708 1.00 0.00 18 LEU A CA 6
ATOM 9098 C C . LEU A 1 25 ? -6.626 -5.841 -1.147 1.00 0.00 18 LEU A C 6
ATOM 9099 O O . LEU A 1 25 ? -7.446 -4.982 -1.472 1.00 0.00 18 LEU A O 6
ATOM 9115 N N . PRO A 1 26 ? -6.923 -6.822 -0.282 1.00 0.00 19 PRO A N 6
ATOM 9116 C CA . PRO A 1 26 ? -8.241 -6.952 0.345 1.00 0.00 19 PRO A CA 6
ATOM 9117 C C . PRO A 1 26 ? -8.514 -5.844 1.356 1.00 0.00 19 PRO A C 6
ATOM 9118 O O . PRO A 1 26 ? -7.588 -5.292 1.950 1.00 0.00 19 PRO A O 6
ATOM 9129 N N . TRP A 1 27 ? -9.789 -5.526 1.548 1.00 0.00 20 TRP A N 6
ATOM 9130 C CA . TRP A 1 27 ? -10.183 -4.484 2.490 1.00 0.00 20 TRP A CA 6
ATOM 9131 C C . TRP A 1 27 ? -9.796 -4.863 3.915 1.00 0.00 20 TRP A C 6
ATOM 9132 O O . TRP A 1 27 ? -9.871 -4.040 4.828 1.00 0.00 20 TRP A O 6
ATOM 9153 N N . SER A 1 28 ? -9.383 -6.113 4.099 1.00 0.00 21 SER A N 6
ATOM 9154 C CA . SER A 1 28 ? -8.988 -6.601 5.414 1.00 0.00 21 SER A CA 6
ATOM 9155 C C . SER A 1 28 ? -7.482 -6.840 5.476 1.00 0.00 21 SER A C 6
ATOM 9156 O O . SER A 1 28 ? -6.978 -7.455 6.416 1.00 0.00 21 SER A O 6
ATOM 9164 N N . CYS A 1 29 ? -6.770 -6.348 4.468 1.00 0.00 22 CYS A N 6
ATOM 9165 C CA . CYS A 1 29 ? -5.321 -6.508 4.405 1.00 0.00 22 CYS A CA 6
ATOM 9166 C C . CYS A 1 29 ? -4.646 -5.806 5.579 1.00 0.00 22 CYS A C 6
ATOM 9167 O O . CYS A 1 29 ? -4.928 -4.643 5.866 1.00 0.00 22 CYS A O 6
ATOM 9175 N N . SER A 1 30 ? -3.755 -6.523 6.256 1.00 0.00 23 SER A N 6
ATOM 9176 C CA . SER A 1 30 ? -3.043 -5.971 7.403 1.00 0.00 23 SER A CA 6
ATOM 9177 C C . SER A 1 30 ? -1.534 -6.013 7.178 1.00 0.00 23 SER A C 6
ATOM 9178 O O . SER A 1 30 ? -1.026 -6.881 6.467 1.00 0.00 23 SER A O 6
ATOM 9186 N N . ILE A 1 31 ? -0.825 -5.069 7.787 1.00 0.00 24 ILE A N 6
ATOM 9187 C CA . ILE A 1 31 ? 0.624 -4.997 7.654 1.00 0.00 24 ILE A CA 6
ATOM 9188 C C . ILE A 1 31 ? 1.243 -6.391 7.625 1.00 0.00 24 ILE A C 6
ATOM 9189 O O . ILE A 1 31 ? 2.111 -6.677 6.802 1.00 0.00 24 ILE A O 6
ATOM 9205 N N . GLU A 1 32 ? 0.788 -7.254 8.528 1.00 0.00 25 GLU A N 6
ATOM 9206 C CA . GLU A 1 32 ? 1.297 -8.618 8.604 1.00 0.00 25 GLU A CA 6
ATOM 9207 C C . GLU A 1 32 ? 1.184 -9.317 7.252 1.00 0.00 25 GLU A C 6
ATOM 9208 O O . GLU A 1 32 ? 2.151 -9.899 6.760 1.00 0.00 25 GLU A O 6
ATOM 9220 N N . ASP A 1 33 ? -0.002 -9.255 6.658 1.00 0.00 26 ASP A N 6
ATOM 9221 C CA . ASP A 1 33 ? -0.242 -9.881 5.363 1.00 0.00 26 ASP A CA 6
ATOM 9222 C C . ASP A 1 33 ? 0.748 -9.370 4.321 1.00 0.00 26 ASP A C 6
ATOM 9223 O O . ASP A 1 33 ? 1.219 -10.127 3.473 1.00 0.00 26 ASP A O 6
ATOM 9232 N N . VAL A 1 34 ? 1.058 -8.079 4.389 1.00 0.00 27 VAL A N 6
ATOM 9233 C CA . VAL A 1 34 ? 1.991 -7.466 3.452 1.00 0.00 27 VAL A CA 6
ATOM 9234 C C . VAL A 1 34 ? 3.421 -7.920 3.724 1.00 0.00 27 VAL A C 6
ATOM 9235 O O . VAL A 1 34 ? 4.148 -8.296 2.804 1.00 0.00 27 VAL A O 6
ATOM 9248 N N . GLN A 1 35 ? 3.817 -7.884 4.992 1.00 0.00 28 GLN A N 6
ATOM 9249 C CA . GLN A 1 35 ? 5.160 -8.292 5.384 1.00 0.00 28 GLN A CA 6
ATOM 9250 C C . GLN A 1 35 ? 5.460 -9.709 4.907 1.00 0.00 28 GLN A C 6
ATOM 9251 O O . GLN A 1 35 ? 6.506 -9.966 4.312 1.00 0.00 28 GLN A O 6
ATOM 9265 N N . ASN A 1 36 ? 4.535 -10.626 5.171 1.00 0.00 29 ASN A N 6
ATOM 9266 C CA . ASN A 1 36 ? 4.700 -12.018 4.769 1.00 0.00 29 ASN A CA 6
ATOM 9267 C C . ASN A 1 36 ? 4.702 -12.148 3.249 1.00 0.00 29 ASN A C 6
ATOM 9268 O O . ASN A 1 36 ? 5.477 -12.918 2.682 1.00 0.00 29 ASN A O 6
ATOM 9279 N N . PHE A 1 37 ? 3.828 -11.390 2.595 1.00 0.00 30 PHE A N 6
ATOM 9280 C CA . PHE A 1 37 ? 3.728 -11.421 1.140 1.00 0.00 30 PHE A CA 6
ATOM 9281 C C . PHE A 1 37 ? 5.071 -11.093 0.495 1.00 0.00 30 PHE A C 6
ATOM 9282 O O . PHE A 1 37 ? 5.546 -11.817 -0.381 1.00 0.00 30 PHE A O 6
ATOM 9299 N N . LEU A 1 38 ? 5.679 -9.996 0.934 1.00 0.00 31 LEU A N 6
ATOM 9300 C CA . LEU A 1 38 ? 6.968 -9.570 0.401 1.00 0.00 31 LEU A CA 6
ATOM 9301 C C . LEU A 1 38 ? 8.116 -10.147 1.224 1.00 0.00 31 LEU A C 6
ATOM 9302 O O . LEU A 1 38 ? 9.130 -9.484 1.442 1.00 0.00 31 LEU A O 6
ATOM 9318 N N . SER A 1 39 ? 7.949 -11.386 1.675 1.00 0.00 32 SER A N 6
ATOM 9319 C CA . SER A 1 39 ? 8.970 -12.051 2.475 1.00 0.00 32 SER A CA 6
ATOM 9320 C C . SER A 1 39 ? 10.331 -11.977 1.790 1.00 0.00 32 SER A C 6
ATOM 9321 O O . SER A 1 39 ? 11.296 -11.461 2.355 1.00 0.00 32 SER A O 6
ATOM 9329 N N . ASP A 1 40 ? 10.401 -12.497 0.569 1.00 0.00 33 ASP A N 6
ATOM 9330 C CA . ASP A 1 40 ? 11.643 -12.489 -0.195 1.00 0.00 33 ASP A CA 6
ATOM 9331 C C . ASP A 1 40 ? 12.321 -11.125 -0.116 1.00 0.00 33 ASP A C 6
ATOM 9332 O O . ASP A 1 40 ? 13.527 -11.008 -0.336 1.00 0.00 33 ASP A O 6
ATOM 9341 N N . CYS A 1 41 ? 11.540 -10.099 0.198 1.00 0.00 34 CYS A N 6
ATOM 9342 C CA . CYS A 1 41 ? 12.065 -8.742 0.305 1.00 0.00 34 CYS A CA 6
ATOM 9343 C C . CYS A 1 41 ? 12.240 -8.340 1.765 1.00 0.00 34 CYS A C 6
ATOM 9344 O O . CYS A 1 41 ? 11.589 -8.890 2.655 1.00 0.00 34 CYS A O 6
ATOM 9352 N N . THR A 1 42 ? 13.124 -7.377 2.007 1.00 0.00 35 THR A N 6
ATOM 9353 C CA . THR A 1 42 ? 13.387 -6.903 3.360 1.00 0.00 35 THR A CA 6
ATOM 9354 C C . THR A 1 42 ? 12.806 -5.510 3.577 1.00 0.00 35 THR A C 6
ATOM 9355 O O . THR A 1 42 ? 13.479 -4.504 3.352 1.00 0.00 35 THR A O 6
ATOM 9366 N N . ILE A 1 43 ? 11.552 -5.459 4.015 1.00 0.00 36 ILE A N 6
ATOM 9367 C CA . ILE A 1 43 ? 10.882 -4.190 4.264 1.00 0.00 36 ILE A CA 6
ATOM 9368 C C . ILE A 1 43 ? 11.636 -3.363 5.300 1.00 0.00 36 ILE A C 6
ATOM 9369 O O . ILE A 1 43 ? 11.990 -3.861 6.370 1.00 0.00 36 ILE A O 6
ATOM 9385 N N . HIS A 1 44 ? 11.878 -2.097 4.977 1.00 0.00 37 HIS A N 6
ATOM 9386 C CA . HIS A 1 44 ? 12.589 -1.200 5.881 1.00 0.00 37 HIS A CA 6
ATOM 9387 C C . HIS A 1 44 ? 11.721 -0.839 7.083 1.00 0.00 37 HIS A C 6
ATOM 9388 O O . HIS A 1 44 ? 10.605 -0.342 6.928 1.00 0.00 37 HIS A O 6
ATOM 9403 N N . ASP A 1 45 ? 12.239 -1.094 8.279 1.00 0.00 38 ASP A N 6
ATOM 9404 C CA . ASP A 1 45 ? 11.512 -0.796 9.507 1.00 0.00 38 ASP A CA 6
ATOM 9405 C C . ASP A 1 45 ? 10.266 -1.669 9.626 1.00 0.00 38 ASP A C 6
ATOM 9406 O O . ASP A 1 45 ? 9.300 -1.302 10.292 1.00 0.00 38 ASP A O 6
ATOM 9415 N N . GLY A 1 46 ? 10.297 -2.828 8.974 1.00 0.00 39 GLY A N 6
ATOM 9416 C CA . GLY A 1 46 ? 9.165 -3.734 9.018 1.00 0.00 39 GLY A CA 6
ATOM 9417 C C . GLY A 1 46 ? 7.838 -3.003 9.062 1.00 0.00 39 GLY A C 6
ATOM 9418 O O . GLY A 1 46 ? 7.586 -2.110 8.252 1.00 0.00 39 GLY A O 6
ATOM 9422 N N . VAL A 1 47 ? 6.985 -3.383 10.008 1.00 0.00 40 VAL A N 6
ATOM 9423 C CA . VAL A 1 47 ? 5.676 -2.758 10.154 1.00 0.00 40 VAL A CA 6
ATOM 9424 C C . VAL A 1 47 ? 5.770 -1.244 9.997 1.00 0.00 40 VAL A C 6
ATOM 9425 O O . VAL A 1 47 ? 4.847 -0.604 9.493 1.00 0.00 40 VAL A O 6
ATOM 9438 N N . ALA A 1 48 ? 6.891 -0.678 10.431 1.00 0.00 41 ALA A N 6
ATOM 9439 C CA . ALA A 1 48 ? 7.107 0.761 10.336 1.00 0.00 41 ALA A CA 6
ATOM 9440 C C . ALA A 1 48 ? 7.595 1.152 8.946 1.00 0.00 41 ALA A C 6
ATOM 9441 O O . ALA A 1 48 ? 8.230 2.192 8.770 1.00 0.00 41 ALA A O 6
ATOM 9448 N N . GLY A 1 49 ? 7.297 0.312 7.960 1.00 0.00 42 GLY A N 6
ATOM 9449 C CA . GLY A 1 49 ? 7.714 0.588 6.598 1.00 0.00 42 GLY A CA 6
ATOM 9450 C C . GLY A 1 49 ? 6.579 0.448 5.604 1.00 0.00 42 GLY A C 6
ATOM 9451 O O . GLY A 1 49 ? 6.658 0.954 4.484 1.00 0.00 42 GLY A O 6
ATOM 9455 N N . VAL A 1 50 ? 5.518 -0.241 6.012 1.00 0.00 43 VAL A N 6
ATOM 9456 C CA . VAL A 1 50 ? 4.361 -0.446 5.149 1.00 0.00 43 VAL A CA 6
ATOM 9457 C C . VAL A 1 50 ? 3.387 0.722 5.249 1.00 0.00 43 VAL A C 6
ATOM 9458 O O . VAL A 1 50 ? 3.055 1.175 6.345 1.00 0.00 43 VAL A O 6
ATOM 9471 N N . HIS A 1 51 ? 2.930 1.205 4.098 1.00 0.00 44 HIS A N 6
ATOM 9472 C CA . HIS A 1 51 ? 1.991 2.321 4.056 1.00 0.00 44 HIS A CA 6
ATOM 9473 C C . HIS A 1 51 ? 0.798 1.993 3.164 1.00 0.00 44 HIS A C 6
ATOM 9474 O O . HIS A 1 51 ? 0.949 1.780 1.961 1.00 0.00 44 HIS A O 6
ATOM 9489 N N . PHE A 1 52 ? -0.389 1.954 3.762 1.00 0.00 45 PHE A N 6
ATOM 9490 C CA . PHE A 1 52 ? -1.608 1.651 3.022 1.00 0.00 45 PHE A CA 6
ATOM 9491 C C . PHE A 1 52 ? -2.232 2.923 2.457 1.00 0.00 45 PHE A C 6
ATOM 9492 O O . PHE A 1 52 ? -2.028 4.016 2.987 1.00 0.00 45 PHE A O 6
ATOM 9509 N N . ILE A 1 53 ? -2.994 2.773 1.379 1.00 0.00 46 ILE A N 6
ATOM 9510 C CA . ILE A 1 53 ? -3.648 3.909 0.742 1.00 0.00 46 ILE A CA 6
ATOM 9511 C C . ILE A 1 53 ? -5.125 3.974 1.117 1.00 0.00 46 ILE A C 6
ATOM 9512 O O . ILE A 1 53 ? -5.848 2.983 1.009 1.00 0.00 46 ILE A O 6
ATOM 9528 N N . TYR A 1 54 ? -5.567 5.147 1.557 1.00 0.00 47 TYR A N 6
ATOM 9529 C CA . TYR A 1 54 ? -6.958 5.341 1.949 1.00 0.00 47 TYR A CA 6
ATOM 9530 C C . TYR A 1 54 ? -7.658 6.317 1.008 1.00 0.00 47 TYR A C 6
ATOM 9531 O O . TYR A 1 54 ? -7.014 7.001 0.211 1.00 0.00 47 TYR A O 6
ATOM 9549 N N . THR A 1 55 ? -8.982 6.378 1.106 1.00 0.00 48 THR A N 6
ATOM 9550 C CA . THR A 1 55 ? -9.771 7.269 0.265 1.00 0.00 48 THR A CA 6
ATOM 9551 C C . THR A 1 55 ? -10.107 8.563 0.998 1.00 0.00 48 THR A C 6
ATOM 9552 O O . THR A 1 55 ? -9.840 8.697 2.192 1.00 0.00 48 THR A O 6
ATOM 9563 N N . ARG A 1 56 ? -10.693 9.512 0.275 1.00 0.00 49 ARG A N 6
ATOM 9564 C CA . ARG A 1 56 ? -11.064 10.796 0.858 1.00 0.00 49 ARG A CA 6
ATOM 9565 C C . ARG A 1 56 ? -12.098 10.612 1.965 1.00 0.00 49 ARG A C 6
ATOM 9566 O O . ARG A 1 56 ? -12.226 11.454 2.852 1.00 0.00 49 ARG A O 6
ATOM 9587 N N . GLU A 1 57 ? -12.832 9.505 1.904 1.00 0.00 50 GLU A N 6
ATOM 9588 C CA . GLU A 1 57 ? -13.855 9.213 2.901 1.00 0.00 50 GLU A CA 6
ATOM 9589 C C . GLU A 1 57 ? -13.249 8.512 4.114 1.00 0.00 50 GLU A C 6
ATOM 9590 O O . GLU A 1 57 ? -13.755 8.629 5.229 1.00 0.00 50 GLU A O 6
ATOM 9602 N N . GLY A 1 58 ? -12.160 7.784 3.886 1.00 0.00 51 GLY A N 6
ATOM 9603 C CA . GLY A 1 58 ? -11.502 7.075 4.968 1.00 0.00 51 GLY A CA 6
ATOM 9604 C C . GLY A 1 58 ? -11.637 5.570 4.841 1.00 0.00 51 GLY A C 6
ATOM 9605 O O . GLY A 1 58 ? -11.761 4.865 5.843 1.00 0.00 51 GLY A O 6
ATOM 9609 N N . ARG A 1 59 ? -11.614 5.077 3.607 1.00 0.00 52 ARG A N 6
ATOM 9610 C CA . ARG A 1 59 ? -11.737 3.647 3.353 1.00 0.00 52 ARG A CA 6
ATOM 9611 C C . ARG A 1 59 ? -10.446 3.086 2.764 1.00 0.00 52 ARG A C 6
ATOM 9612 O O . ARG A 1 59 ? -9.521 3.834 2.450 1.00 0.00 52 ARG A O 6
ATOM 9633 N N . GLN A 1 60 ? -10.393 1.766 2.619 1.00 0.00 53 GLN A N 6
ATOM 9634 C CA . GLN A 1 60 ? -9.215 1.106 2.069 1.00 0.00 53 GLN A CA 6
ATOM 9635 C C . GLN A 1 60 ? -9.331 0.957 0.556 1.00 0.00 53 GLN A C 6
ATOM 9636 O O . GLN A 1 60 ? -9.880 -0.027 0.059 1.00 0.00 53 GLN A O 6
ATOM 9650 N N . SER A 1 61 ? -8.810 1.939 -0.172 1.00 0.00 54 SER A N 6
ATOM 9651 C CA . SER A 1 61 ? -8.859 1.920 -1.629 1.00 0.00 54 SER A CA 6
ATOM 9652 C C . SER A 1 61 ? -8.255 0.630 -2.176 1.00 0.00 54 SER A C 6
ATOM 9653 O O . SER A 1 61 ? -8.644 0.151 -3.240 1.00 0.00 54 SER A O 6
ATOM 9661 N N . GLY A 1 62 ? -7.301 0.071 -1.437 1.00 0.00 55 GLY A N 6
ATOM 9662 C CA . GLY A 1 62 ? -6.658 -1.158 -1.863 1.00 0.00 55 GLY A CA 6
ATOM 9663 C C . GLY A 1 62 ? -5.161 -0.997 -2.046 1.00 0.00 55 GLY A C 6
ATOM 9664 O O . GLY A 1 62 ? -4.381 -1.832 -1.590 1.00 0.00 55 GLY A O 6
ATOM 9668 N N . GLU A 1 63 ? -4.761 0.080 -2.715 1.00 0.00 56 GLU A N 6
ATOM 9669 C CA . GLU A 1 63 ? -3.348 0.345 -2.959 1.00 0.00 56 GLU A CA 6
ATOM 9670 C C . GLU A 1 63 ? -2.595 0.530 -1.645 1.00 0.00 56 GLU A C 6
ATOM 9671 O O . GLU A 1 63 ? -3.141 1.050 -0.672 1.00 0.00 56 GLU A O 6
ATOM 9683 N N . ALA A 1 64 ? -1.338 0.099 -1.624 1.00 0.00 57 ALA A N 6
ATOM 9684 C CA . ALA A 1 64 ? -0.509 0.218 -0.431 1.00 0.00 57 ALA A CA 6
ATOM 9685 C C . ALA A 1 64 ? 0.971 0.102 -0.778 1.00 0.00 57 ALA A C 6
ATOM 9686 O O . ALA A 1 64 ? 1.408 -0.896 -1.352 1.00 0.00 57 ALA A O 6
ATOM 9693 N N . PHE A 1 65 ? 1.739 1.127 -0.425 1.00 0.00 58 PHE A N 6
ATOM 9694 C CA . PHE A 1 65 ? 3.171 1.141 -0.701 1.00 0.00 58 PHE A CA 6
ATOM 9695 C C . PHE A 1 65 ? 3.942 0.403 0.390 1.00 0.00 58 PHE A C 6
ATOM 9696 O O . PHE A 1 65 ? 3.392 0.076 1.442 1.00 0.00 58 PHE A O 6
ATOM 9713 N N . VAL A 1 66 ? 5.219 0.143 0.131 1.00 0.00 59 VAL A N 6
ATOM 9714 C CA . VAL A 1 66 ? 6.067 -0.556 1.090 1.00 0.00 59 VAL A CA 6
ATOM 9715 C C . VAL A 1 66 ? 7.533 -0.182 0.902 1.00 0.00 59 VAL A C 6
ATOM 9716 O O . VAL A 1 66 ? 8.055 -0.219 -0.212 1.00 0.00 59 VAL A O 6
ATOM 9729 N N . GLU A 1 67 ? 8.192 0.176 2.000 1.00 0.00 60 GLU A N 6
ATOM 9730 C CA . GLU A 1 67 ? 9.599 0.557 1.955 1.00 0.00 60 GLU A CA 6
ATOM 9731 C C . GLU A 1 67 ? 10.499 -0.670 2.068 1.00 0.00 60 GLU A C 6
ATOM 9732 O O . GLU A 1 67 ? 10.186 -1.619 2.789 1.00 0.00 60 GLU A O 6
ATOM 9744 N N . LEU A 1 68 ? 11.617 -0.645 1.351 1.00 0.00 61 LEU A N 6
ATOM 9745 C CA . LEU A 1 68 ? 12.563 -1.755 1.370 1.00 0.00 61 LEU A CA 6
ATOM 9746 C C . LEU A 1 68 ? 13.871 -1.345 2.037 1.00 0.00 61 LEU A C 6
ATOM 9747 O O . LEU A 1 68 ? 14.080 -0.172 2.344 1.00 0.00 61 LEU A O 6
ATOM 9763 N N . GLU A 1 69 ? 14.749 -2.319 2.257 1.00 0.00 62 GLU A N 6
ATOM 9764 C CA . GLU A 1 69 ? 16.037 -2.057 2.887 1.00 0.00 62 GLU A CA 6
ATOM 9765 C C . GLU A 1 69 ? 17.092 -1.703 1.843 1.00 0.00 62 GLU A C 6
ATOM 9766 O O . GLU A 1 69 ? 17.850 -0.748 2.010 1.00 0.00 62 GLU A O 6
ATOM 9778 N N . SER A 1 70 ? 17.133 -2.480 0.765 1.00 0.00 63 SER A N 6
ATOM 9779 C CA . SER A 1 70 ? 18.097 -2.252 -0.305 1.00 0.00 63 SER A CA 6
ATOM 9780 C C . SER A 1 70 ? 17.430 -2.374 -1.672 1.00 0.00 63 SER A C 6
ATOM 9781 O O . SER A 1 70 ? 16.239 -2.666 -1.768 1.00 0.00 63 SER A O 6
ATOM 9789 N N . GLU A 1 71 ? 18.208 -2.146 -2.726 1.00 0.00 64 GLU A N 6
ATOM 9790 C CA . GLU A 1 71 ? 17.692 -2.229 -4.087 1.00 0.00 64 GLU A CA 6
ATOM 9791 C C . GLU A 1 71 ? 17.208 -3.642 -4.401 1.00 0.00 64 GLU A C 6
ATOM 9792 O O . GLU A 1 71 ? 16.055 -3.844 -4.781 1.00 0.00 64 GLU A O 6
ATOM 9804 N N . ASP A 1 72 ? 18.097 -4.615 -4.238 1.00 0.00 65 ASP A N 6
ATOM 9805 C CA . ASP A 1 72 ? 17.762 -6.009 -4.503 1.00 0.00 65 ASP A CA 6
ATOM 9806 C C . ASP A 1 72 ? 16.319 -6.306 -4.107 1.00 0.00 65 ASP A C 6
ATOM 9807 O O . ASP A 1 72 ? 15.600 -7.006 -4.820 1.00 0.00 65 ASP A O 6
ATOM 9816 N N . ASP A 1 73 ? 15.902 -5.770 -2.965 1.00 0.00 66 ASP A N 6
ATOM 9817 C CA . ASP A 1 73 ? 14.545 -5.976 -2.473 1.00 0.00 66 ASP A CA 6
ATOM 9818 C C . ASP A 1 73 ? 13.518 -5.596 -3.536 1.00 0.00 66 ASP A C 6
ATOM 9819 O O . ASP A 1 73 ? 12.581 -6.347 -3.806 1.00 0.00 66 ASP A O 6
ATOM 9828 N N . VAL A 1 74 ? 13.701 -4.424 -4.136 1.00 0.00 67 VAL A N 6
ATOM 9829 C CA . VAL A 1 74 ? 12.792 -3.943 -5.169 1.00 0.00 67 VAL A CA 6
ATOM 9830 C C . VAL A 1 74 ? 12.623 -4.977 -6.277 1.00 0.00 67 VAL A C 6
ATOM 9831 O O . VAL A 1 74 ? 11.514 -5.437 -6.548 1.00 0.00 67 VAL A O 6
ATOM 9844 N N . LYS A 1 75 ? 13.731 -5.339 -6.914 1.00 0.00 68 LYS A N 6
ATOM 9845 C CA . LYS A 1 75 ? 13.708 -6.321 -7.992 1.00 0.00 68 LYS A CA 6
ATOM 9846 C C . LYS A 1 75 ? 12.958 -7.579 -7.566 1.00 0.00 68 LYS A C 6
ATOM 9847 O O . LYS A 1 75 ? 12.210 -8.164 -8.351 1.00 0.00 68 LYS A O 6
ATOM 9866 N N . LEU A 1 76 ? 13.162 -7.990 -6.320 1.00 0.00 69 LEU A N 6
ATOM 9867 C CA . LEU A 1 76 ? 12.503 -9.179 -5.789 1.00 0.00 69 LEU A CA 6
ATOM 9868 C C . LEU A 1 76 ? 10.995 -8.970 -5.694 1.00 0.00 69 LEU A C 6
ATOM 9869 O O . LEU A 1 76 ? 10.214 -9.782 -6.187 1.00 0.00 69 LEU A O 6
ATOM 9885 N N . ALA A 1 77 ? 10.594 -7.874 -5.058 1.00 0.00 70 ALA A N 6
ATOM 9886 C CA . ALA A 1 77 ? 9.181 -7.555 -4.902 1.00 0.00 70 ALA A CA 6
ATOM 9887 C C . ALA A 1 77 ? 8.446 -7.652 -6.235 1.00 0.00 70 ALA A C 6
ATOM 9888 O O . ALA A 1 77 ? 7.353 -8.214 -6.313 1.00 0.00 70 ALA A O 6
ATOM 9895 N N . LEU A 1 78 ? 9.052 -7.100 -7.280 1.00 0.00 71 LEU A N 6
ATOM 9896 C CA . LEU A 1 78 ? 8.454 -7.124 -8.611 1.00 0.00 71 LEU A CA 6
ATOM 9897 C C . LEU A 1 78 ? 8.186 -8.556 -9.062 1.00 0.00 71 LEU A C 6
ATOM 9898 O O . LEU A 1 78 ? 7.353 -8.798 -9.936 1.00 0.00 71 LEU A O 6
ATOM 9914 N N . LYS A 1 79 ? 8.896 -9.504 -8.459 1.00 0.00 72 LYS A N 6
ATOM 9915 C CA . LYS A 1 79 ? 8.734 -10.913 -8.795 1.00 0.00 72 LYS A CA 6
ATOM 9916 C C . LYS A 1 79 ? 7.446 -11.470 -8.196 1.00 0.00 72 LYS A C 6
ATOM 9917 O O . LYS A 1 79 ? 6.977 -12.538 -8.591 1.00 0.00 72 LYS A O 6
ATOM 9936 N N . LYS A 1 80 ? 6.878 -10.740 -7.243 1.00 0.00 73 LYS A N 6
ATOM 9937 C CA . LYS A 1 80 ? 5.643 -11.159 -6.591 1.00 0.00 73 LYS A CA 6
ATOM 9938 C C . LYS A 1 80 ? 4.425 -10.659 -7.360 1.00 0.00 73 LYS A C 6
ATOM 9939 O O . LYS A 1 80 ? 3.304 -10.687 -6.852 1.00 0.00 73 LYS A O 6
ATOM 9958 N N . ASP A 1 81 ? 4.652 -10.203 -8.587 1.00 0.00 74 ASP A N 6
ATOM 9959 C CA . ASP A 1 81 ? 3.572 -9.699 -9.428 1.00 0.00 74 ASP A CA 6
ATOM 9960 C C . ASP A 1 81 ? 2.563 -10.801 -9.735 1.00 0.00 74 ASP A C 6
ATOM 9961 O O . ASP A 1 81 ? 2.888 -11.987 -9.678 1.00 0.00 74 ASP A O 6
ATOM 9970 N N . ARG A 1 82 ? 1.338 -10.401 -10.060 1.00 0.00 75 ARG A N 6
ATOM 9971 C CA . ARG A 1 82 ? 0.281 -11.355 -10.374 1.00 0.00 75 ARG A CA 6
ATOM 9972 C C . ARG A 1 82 ? 0.240 -12.480 -9.343 1.00 0.00 75 ARG A C 6
ATOM 9973 O O . ARG A 1 82 ? -0.115 -13.614 -9.663 1.00 0.00 75 ARG A O 6
ATOM 9994 N N . GLU A 1 83 ? 0.605 -12.156 -8.107 1.00 0.00 76 GLU A N 6
ATOM 9995 C CA . GLU A 1 83 ? 0.611 -13.140 -7.031 1.00 0.00 76 GLU A CA 6
ATOM 9996 C C . GLU A 1 83 ? -0.784 -13.301 -6.434 1.00 0.00 76 GLU A C 6
ATOM 9997 O O . GLU A 1 83 ? -1.744 -12.683 -6.895 1.00 0.00 76 GLU A O 6
ATOM 10009 N N . SER A 1 84 ? -0.888 -14.136 -5.405 1.00 0.00 77 SER A N 6
ATOM 10010 C CA . SER A 1 84 ? -2.166 -14.383 -4.747 1.00 0.00 77 SER A CA 6
ATOM 10011 C C . SER A 1 84 ? -2.025 -14.283 -3.231 1.00 0.00 77 SER A C 6
ATOM 10012 O O . SER A 1 84 ? -1.328 -15.084 -2.608 1.00 0.00 77 SER A O 6
ATOM 10020 N N . MET A 1 85 ? -2.691 -13.294 -2.645 1.00 0.00 78 MET A N 6
ATOM 10021 C CA . MET A 1 85 ? -2.641 -13.089 -1.202 1.00 0.00 78 MET A CA 6
ATOM 10022 C C . MET A 1 85 ? -3.965 -13.477 -0.552 1.00 0.00 78 MET A C 6
ATOM 10023 O O . MET A 1 85 ? -4.979 -12.806 -0.738 1.00 0.00 78 MET A O 6
ATOM 10037 N N . GLY A 1 86 ? -3.948 -14.565 0.212 1.00 0.00 79 GLY A N 6
ATOM 10038 C CA . GLY A 1 86 ? -5.154 -15.023 0.878 1.00 0.00 79 GLY A CA 6
ATOM 10039 C C . GLY A 1 86 ? -6.168 -15.598 -0.091 1.00 0.00 79 GLY A C 6
ATOM 10040 O O . GLY A 1 86 ? -6.052 -16.749 -0.513 1.00 0.00 79 GLY A O 6
ATOM 10044 N N . HIS A 1 87 ? -7.167 -14.795 -0.444 1.00 0.00 80 HIS A N 6
ATOM 10045 C CA . HIS A 1 87 ? -8.208 -15.231 -1.369 1.00 0.00 80 HIS A CA 6
ATOM 10046 C C . HIS A 1 87 ? -8.361 -14.241 -2.520 1.00 0.00 80 HIS A C 6
ATOM 10047 O O . HIS A 1 87 ? -9.378 -14.233 -3.213 1.00 0.00 80 HIS A O 6
ATOM 10062 N N . ARG A 1 88 ? -7.344 -13.408 -2.716 1.00 0.00 81 ARG A N 6
ATOM 10063 C CA . ARG A 1 88 ? -7.367 -12.413 -3.782 1.00 0.00 81 ARG A CA 6
ATOM 10064 C C . ARG A 1 88 ? -6.015 -12.340 -4.486 1.00 0.00 81 ARG A C 6
ATOM 10065 O O . ARG A 1 88 ? -5.041 -12.952 -4.047 1.00 0.00 81 ARG A O 6
ATOM 10086 N N . TYR A 1 89 ? -5.964 -11.589 -5.580 1.00 0.00 82 TYR A N 6
ATOM 10087 C CA . TYR A 1 89 ? -4.733 -11.439 -6.347 1.00 0.00 82 TYR A CA 6
ATOM 10088 C C . TYR A 1 89 ? -4.035 -10.126 -6.005 1.00 0.00 82 TYR A C 6
ATOM 10089 O O . TYR A 1 89 ? -4.685 -9.129 -5.688 1.00 0.00 82 TYR A O 6
ATOM 10107 N N . ILE A 1 90 ? -2.708 -10.134 -6.074 1.00 0.00 83 ILE A N 6
ATOM 10108 C CA . ILE A 1 90 ? -1.921 -8.944 -5.773 1.00 0.00 83 ILE A CA 6
ATOM 10109 C C . ILE A 1 90 ? -1.031 -8.562 -6.951 1.00 0.00 83 ILE A C 6
ATOM 10110 O O . ILE A 1 90 ? -0.425 -9.423 -7.588 1.00 0.00 83 ILE A O 6
ATOM 10126 N N . GLU A 1 91 ? -0.956 -7.265 -7.233 1.00 0.00 84 GLU A N 6
ATOM 10127 C CA . GLU A 1 91 ? -0.139 -6.769 -8.334 1.00 0.00 84 GLU A CA 6
ATOM 10128 C C . GLU A 1 91 ? 0.920 -5.793 -7.829 1.00 0.00 84 GLU A C 6
ATOM 10129 O O . GLU A 1 91 ? 0.602 -4.687 -7.390 1.00 0.00 84 GLU A O 6
ATOM 10141 N N . VAL A 1 92 ? 2.180 -6.210 -7.893 1.00 0.00 85 VAL A N 6
ATOM 10142 C CA . VAL A 1 92 ? 3.286 -5.374 -7.443 1.00 0.00 85 VAL A CA 6
ATOM 10143 C C . VAL A 1 92 ? 3.611 -4.294 -8.469 1.00 0.00 85 VAL A C 6
ATOM 10144 O O . VAL A 1 92 ? 3.582 -4.539 -9.675 1.00 0.00 85 VAL A O 6
ATOM 10157 N N . PHE A 1 93 ? 3.921 -3.097 -7.982 1.00 0.00 86 PHE A N 6
ATOM 10158 C CA . PHE A 1 93 ? 4.251 -1.977 -8.857 1.00 0.00 86 PHE A CA 6
ATOM 10159 C C . PHE A 1 93 ? 5.532 -1.287 -8.396 1.00 0.00 86 PHE A C 6
ATOM 10160 O O . PHE A 1 93 ? 5.660 -0.902 -7.234 1.00 0.00 86 PHE A O 6
ATOM 10177 N N . LYS A 1 94 ? 6.477 -1.133 -9.317 1.00 0.00 87 LYS A N 6
ATOM 10178 C CA . LYS A 1 94 ? 7.748 -0.488 -9.008 1.00 0.00 87 LYS A CA 6
ATOM 10179 C C . LYS A 1 94 ? 7.565 1.014 -8.819 1.00 0.00 87 LYS A C 6
ATOM 10180 O O . LYS A 1 94 ? 7.207 1.728 -9.755 1.00 0.00 87 LYS A O 6
ATOM 10199 N N . SER A 1 95 ? 7.814 1.488 -7.602 1.00 0.00 88 SER A N 6
ATOM 10200 C CA . SER A 1 95 ? 7.674 2.905 -7.290 1.00 0.00 88 SER A CA 6
ATOM 10201 C C . SER A 1 95 ? 8.771 3.362 -6.333 1.00 0.00 88 SER A C 6
ATOM 10202 O O . SER A 1 95 ? 9.410 2.546 -5.668 1.00 0.00 88 SER A O 6
ATOM 10210 N N . HIS A 1 96 ? 8.984 4.673 -6.270 1.00 0.00 89 HIS A N 6
ATOM 10211 C CA . HIS A 1 96 ? 10.004 5.240 -5.395 1.00 0.00 89 HIS A CA 6
ATOM 10212 C C . HIS A 1 96 ? 9.379 5.783 -4.113 1.00 0.00 89 HIS A C 6
ATOM 10213 O O . HIS A 1 96 ? 8.180 5.627 -3.881 1.00 0.00 89 HIS A O 6
ATOM 10228 N N . ARG A 1 97 ? 10.199 6.421 -3.285 1.00 0.00 90 ARG A N 6
ATOM 10229 C CA . ARG A 1 97 ? 9.727 6.986 -2.027 1.00 0.00 90 ARG A CA 6
ATOM 10230 C C . ARG A 1 97 ? 8.973 8.291 -2.265 1.00 0.00 90 ARG A C 6
ATOM 10231 O O . ARG A 1 97 ? 7.775 8.386 -2.000 1.00 0.00 90 ARG A O 6
ATOM 10252 N N . THR A 1 98 ? 9.685 9.296 -2.767 1.00 0.00 91 THR A N 6
ATOM 10253 C CA . THR A 1 98 ? 9.085 10.596 -3.039 1.00 0.00 91 THR A CA 6
ATOM 10254 C C . THR A 1 98 ? 7.637 10.449 -3.493 1.00 0.00 91 THR A C 6
ATOM 10255 O O . THR A 1 98 ? 6.751 11.154 -3.012 1.00 0.00 91 THR A O 6
ATOM 10266 N N . GLU A 1 99 ? 7.404 9.527 -4.423 1.00 0.00 92 GLU A N 6
ATOM 10267 C CA . GLU A 1 99 ? 6.062 9.288 -4.941 1.00 0.00 92 GLU A CA 6
ATOM 10268 C C . GLU A 1 99 ? 5.126 8.817 -3.832 1.00 0.00 92 GLU A C 6
ATOM 10269 O O . GLU A 1 99 ? 4.046 9.374 -3.639 1.00 0.00 92 GLU A O 6
ATOM 10281 N N . MET A 1 100 ? 5.549 7.786 -3.107 1.00 0.00 93 MET A N 6
ATOM 10282 C CA . MET A 1 100 ? 4.749 7.240 -2.017 1.00 0.00 93 MET A CA 6
ATOM 10283 C C . MET A 1 100 ? 4.482 8.301 -0.954 1.00 0.00 93 MET A C 6
ATOM 10284 O O . MET A 1 100 ? 3.552 8.174 -0.157 1.00 0.00 93 MET A O 6
ATOM 10298 N N . ASP A 1 101 ? 5.303 9.345 -0.948 1.00 0.00 94 ASP A N 6
ATOM 10299 C CA . ASP A 1 101 ? 5.155 10.428 0.017 1.00 0.00 94 ASP A CA 6
ATOM 10300 C C . ASP A 1 101 ? 3.937 11.286 -0.312 1.00 0.00 94 ASP A C 6
ATOM 10301 O O . ASP A 1 101 ? 3.105 11.558 0.555 1.00 0.00 94 ASP A O 6
ATOM 10310 N N . TRP A 1 102 ? 3.839 11.709 -1.567 1.00 0.00 95 TRP A N 6
ATOM 10311 C CA . TRP A 1 102 ? 2.722 12.537 -2.009 1.00 0.00 95 TRP A CA 6
ATOM 10312 C C . TRP A 1 102 ? 1.424 11.739 -2.020 1.00 0.00 95 TRP A C 6
ATOM 10313 O O . TRP A 1 102 ? 0.407 12.180 -1.483 1.00 0.00 95 TRP A O 6
ATOM 10334 N N . VAL A 1 103 ? 1.463 10.561 -2.635 1.00 0.00 96 VAL A N 6
ATOM 10335 C CA . VAL A 1 103 ? 0.289 9.701 -2.715 1.00 0.00 96 VAL A CA 6
ATOM 10336 C C . VAL A 1 103 ? -0.358 9.525 -1.346 1.00 0.00 96 VAL A C 6
ATOM 10337 O O . VAL A 1 103 ? -1.575 9.368 -1.237 1.00 0.00 96 VAL A O 6
ATOM 10350 N N . LEU A 1 104 ? 0.463 9.553 -0.302 1.00 0.00 97 LEU A N 6
ATOM 10351 C CA . LEU A 1 104 ? -0.028 9.397 1.063 1.00 0.00 97 LEU A CA 6
ATOM 10352 C C . LEU A 1 104 ? -0.604 10.709 1.587 1.00 0.00 97 LEU A C 6
ATOM 10353 O O . LEU A 1 104 ? -1.789 10.795 1.909 1.00 0.00 97 LEU A O 6
ATOM 10369 N N . LYS A 1 105 ? 0.243 11.729 1.669 1.00 0.00 98 LYS A N 6
ATOM 10370 C CA . LYS A 1 105 ? -0.181 13.039 2.151 1.00 0.00 98 LYS A CA 6
ATOM 10371 C C . LYS A 1 105 ? -1.532 13.426 1.557 1.00 0.00 98 LYS A C 6
ATOM 10372 O O . LYS A 1 105 ? -2.310 14.150 2.179 1.00 0.00 98 LYS A O 6
ATOM 10391 N N . HIS A 1 106 ? -1.805 12.937 0.352 1.00 0.00 99 HIS A N 6
ATOM 10392 C CA . HIS A 1 106 ? -3.063 13.231 -0.325 1.00 0.00 99 HIS A CA 6
ATOM 10393 C C . HIS A 1 106 ? -3.879 11.958 -0.531 1.00 0.00 99 HIS A C 6
ATOM 10394 O O . HIS A 1 106 ? -4.390 11.707 -1.623 1.00 0.00 99 HIS A O 6
ATOM 10409 N N . SER A 1 107 ? -3.996 11.158 0.524 1.00 0.00 100 SER A N 6
ATOM 10410 C CA . SER A 1 107 ? -4.745 9.909 0.457 1.00 0.00 100 SER A CA 6
ATOM 10411 C C . SER A 1 107 ? -5.783 9.838 1.573 1.00 0.00 100 SER A C 6
ATOM 10412 O O . SER A 1 107 ? -6.980 9.712 1.316 1.00 0.00 100 SER A O 6
ATOM 10420 N N . GLY A 1 108 ? -5.315 9.919 2.815 1.00 0.00 101 GLY A N 6
ATOM 10421 C CA . GLY A 1 108 ? -6.214 9.861 3.952 1.00 0.00 101 GLY A CA 6
ATOM 10422 C C . GLY A 1 108 ? -7.300 10.917 3.887 1.00 0.00 101 GLY A C 6
ATOM 10423 O O . GLY A 1 108 ? -7.147 11.956 3.243 1.00 0.00 101 GLY A O 6
ATOM 10427 N N . PRO A 1 109 ? -8.427 10.656 4.564 1.00 0.00 102 PRO A N 6
ATOM 10428 C CA . PRO A 1 109 ? -9.565 11.579 4.595 1.00 0.00 102 PRO A CA 6
ATOM 10429 C C . PRO A 1 109 ? -9.264 12.844 5.392 1.00 0.00 102 PRO A C 6
ATOM 10430 O O . PRO A 1 109 ? -10.102 13.738 5.496 1.00 0.00 102 PRO A O 6
ATOM 10441 N N . ASN A 1 110 ? -8.060 12.912 5.952 1.00 0.00 103 ASN A N 6
ATOM 10442 C CA . ASN A 1 110 ? -7.649 14.069 6.740 1.00 0.00 103 ASN A CA 6
ATOM 10443 C C . ASN A 1 110 ? -6.136 14.256 6.681 1.00 0.00 103 ASN A C 6
ATOM 10444 O O . ASN A 1 110 ? -5.386 13.293 6.518 1.00 0.00 103 ASN A O 6
ATOM 10455 N N . SER A 1 111 ? -5.694 15.503 6.815 1.00 0.00 104 SER A N 6
ATOM 10456 C CA . SER A 1 111 ? -4.271 15.818 6.774 1.00 0.00 104 SER A CA 6
ATOM 10457 C C . SER A 1 111 ? -3.856 16.620 8.003 1.00 0.00 104 SER A C 6
ATOM 10458 O O . SER A 1 111 ? -4.207 17.792 8.140 1.00 0.00 104 SER A O 6
ATOM 10466 N N . ALA A 1 112 ? -3.107 15.980 8.895 1.00 0.00 105 ALA A N 6
ATOM 10467 C CA . ALA A 1 112 ? -2.642 16.634 10.112 1.00 0.00 105 ALA A CA 6
ATOM 10468 C C . ALA A 1 112 ? -1.449 17.539 9.828 1.00 0.00 105 ALA A C 6
ATOM 10469 O O . ALA A 1 112 ? -1.528 18.757 9.991 1.00 0.00 105 ALA A O 6
ATOM 10476 N N . SER A 1 113 ? -0.343 16.937 9.403 1.00 0.00 106 SER A N 6
ATOM 10477 C CA . SER A 1 113 ? 0.870 17.689 9.100 1.00 0.00 106 SER A CA 6
ATOM 10478 C C . SER A 1 113 ? 0.954 18.006 7.610 1.00 0.00 106 SER A C 6
ATOM 10479 O O . SER A 1 113 ? 0.786 17.126 6.766 1.00 0.00 106 SER A O 6
ATOM 10487 N N . GLY A 1 114 ? 1.217 19.270 7.294 1.00 0.00 107 GLY A N 6
ATOM 10488 C CA . GLY A 1 114 ? 1.320 19.683 5.907 1.00 0.00 107 GLY A CA 6
ATOM 10489 C C . GLY A 1 114 ? 1.454 21.185 5.756 1.00 0.00 107 GLY A C 6
ATOM 10490 O O . GLY A 1 114 ? 1.358 21.938 6.725 1.00 0.00 107 GLY A O 6
ATOM 10494 N N . PRO A 1 115 ? 1.683 21.641 4.516 1.00 0.00 108 PRO A N 6
ATOM 10495 C CA . PRO A 1 115 ? 1.837 23.067 4.214 1.00 0.00 108 PRO A CA 6
ATOM 10496 C C . PRO A 1 115 ? 0.528 23.836 4.360 1.00 0.00 108 PRO A C 6
ATOM 10497 O O . PRO A 1 115 ? -0.229 23.979 3.400 1.00 0.00 108 PRO A O 6
ATOM 10508 N N . SER A 1 116 ? 0.269 24.329 5.566 1.00 0.00 109 SER A N 6
ATOM 10509 C CA . SER A 1 116 ? -0.951 25.080 5.838 1.00 0.00 109 SER A CA 6
ATOM 10510 C C . SER A 1 116 ? -0.624 26.469 6.380 1.00 0.00 109 SER A C 6
ATOM 10511 O O . SER A 1 116 ? 0.228 26.621 7.255 1.00 0.00 109 SER A O 6
ATOM 10519 N N . SER A 1 117 ? -1.309 27.479 5.853 1.00 0.00 110 SER A N 6
ATOM 10520 C CA . SER A 1 117 ? -1.090 28.856 6.280 1.00 0.00 110 SER A CA 6
ATOM 10521 C C . SER A 1 117 ? -1.087 28.959 7.802 1.00 0.00 110 SER A C 6
ATOM 10522 O O . SER A 1 117 ? -1.608 28.086 8.496 1.00 0.00 110 SER A O 6
ATOM 10530 N N . GLY A 1 118 ? -0.495 30.033 8.315 1.00 0.00 111 GLY A N 6
ATOM 10531 C CA . GLY A 1 118 ? -0.434 30.231 9.752 1.00 0.00 111 GLY A CA 6
ATOM 10532 C C . GLY A 1 118 ? 0.828 29.655 10.364 1.00 0.00 111 GLY A C 6
ATOM 10533 O O . GLY A 1 118 ? 1.754 29.273 9.649 1.00 0.00 111 GLY A O 6
ATOM 10537 N N . GLY A 1 1 ? 6.813 15.193 -17.298 1.00 0.00 -6 GLY A N 7
ATOM 10538 C CA . GLY A 1 1 ? 7.241 14.675 -18.584 1.00 0.00 -6 GLY A CA 7
ATOM 10539 C C . GLY A 1 1 ? 7.150 15.712 -19.686 1.00 0.00 -6 GLY A C 7
ATOM 10540 O O . GLY A 1 1 ? 8.080 15.870 -20.477 1.00 0.00 -6 GLY A O 7
ATOM 10544 N N . SER A 1 2 ? 6.027 16.420 -19.739 1.00 0.00 -5 SER A N 7
ATOM 10545 C CA . SER A 1 2 ? 5.816 17.444 -20.756 1.00 0.00 -5 SER A CA 7
ATOM 10546 C C . SER A 1 2 ? 6.268 18.812 -20.252 1.00 0.00 -5 SER A C 7
ATOM 10547 O O . SER A 1 2 ? 7.095 19.474 -20.878 1.00 0.00 -5 SER A O 7
ATOM 10555 N N . SER A 1 3 ? 5.719 19.228 -19.115 1.00 0.00 -4 SER A N 7
ATOM 10556 C CA . SER A 1 3 ? 6.061 20.517 -18.527 1.00 0.00 -4 SER A CA 7
ATOM 10557 C C . SER A 1 3 ? 7.227 20.377 -17.552 1.00 0.00 -4 SER A C 7
ATOM 10558 O O . SER A 1 3 ? 7.216 20.959 -16.468 1.00 0.00 -4 SER A O 7
ATOM 10566 N N . GLY A 1 4 ? 8.231 19.601 -17.947 1.00 0.00 -3 GLY A N 7
ATOM 10567 C CA . GLY A 1 4 ? 9.390 19.397 -17.098 1.00 0.00 -3 GLY A CA 7
ATOM 10568 C C . GLY A 1 4 ? 9.249 18.179 -16.207 1.00 0.00 -3 GLY A C 7
ATOM 10569 O O . GLY A 1 4 ? 8.137 17.735 -15.921 1.00 0.00 -3 GLY A O 7
ATOM 10573 N N . SER A 1 5 ? 10.380 17.635 -15.768 1.00 0.00 -2 SER A N 7
ATOM 10574 C CA . SER A 1 5 ? 10.378 16.456 -14.909 1.00 0.00 -2 SER A CA 7
ATOM 10575 C C . SER A 1 5 ? 11.371 16.618 -13.763 1.00 0.00 -2 SER A C 7
ATOM 10576 O O . SER A 1 5 ? 12.584 16.632 -13.975 1.00 0.00 -2 SER A O 7
ATOM 10584 N N . SER A 1 6 ? 10.848 16.741 -12.547 1.00 0.00 -1 SER A N 7
ATOM 10585 C CA . SER A 1 6 ? 11.687 16.906 -11.366 1.00 0.00 -1 SER A CA 7
ATOM 10586 C C . SER A 1 6 ? 12.487 15.637 -11.087 1.00 0.00 -1 SER A C 7
ATOM 10587 O O . SER A 1 6 ? 12.006 14.720 -10.422 1.00 0.00 -1 SER A O 7
ATOM 10595 N N . GLY A 1 7 ? 13.713 15.593 -11.600 1.00 0.00 0 GLY A N 7
ATOM 10596 C CA . GLY A 1 7 ? 14.561 14.433 -11.396 1.00 0.00 0 GLY A CA 7
ATOM 10597 C C . GLY A 1 7 ? 15.949 14.807 -10.915 1.00 0.00 0 GLY A C 7
ATOM 10598 O O . GLY A 1 7 ? 16.111 15.748 -10.138 1.00 0.00 0 GLY A O 7
ATOM 10602 N N . MET A 1 8 ? 16.953 14.068 -11.376 1.00 0.00 1 MET A N 7
ATOM 10603 C CA . MET A 1 8 ? 18.334 14.328 -10.987 1.00 0.00 1 MET A CA 7
ATOM 10604 C C . MET A 1 8 ? 18.830 15.640 -11.587 1.00 0.00 1 MET A C 7
ATOM 10605 O O . MET A 1 8 ? 19.708 16.296 -11.027 1.00 0.00 1 MET A O 7
ATOM 10619 N N . MET A 1 9 ? 18.264 16.015 -12.729 1.00 0.00 2 MET A N 7
ATOM 10620 C CA . MET A 1 9 ? 18.649 17.249 -13.404 1.00 0.00 2 MET A CA 7
ATOM 10621 C C . MET A 1 9 ? 18.243 18.468 -12.581 1.00 0.00 2 MET A C 7
ATOM 10622 O O . MET A 1 9 ? 19.053 19.363 -12.338 1.00 0.00 2 MET A O 7
ATOM 10636 N N . LEU A 1 10 ? 16.985 18.496 -12.155 1.00 0.00 3 LEU A N 7
ATOM 10637 C CA . LEU A 1 10 ? 16.471 19.606 -11.360 1.00 0.00 3 LEU A CA 7
ATOM 10638 C C . LEU A 1 10 ? 16.660 19.341 -9.870 1.00 0.00 3 LEU A C 7
ATOM 10639 O O . LEU A 1 10 ? 16.057 18.426 -9.310 1.00 0.00 3 LEU A O 7
ATOM 10655 N N . GLY A 1 11 ? 17.501 20.149 -9.231 1.00 0.00 4 GLY A N 7
ATOM 10656 C CA . GLY A 1 11 ? 17.752 19.987 -7.811 1.00 0.00 4 GLY A CA 7
ATOM 10657 C C . GLY A 1 11 ? 18.884 19.019 -7.530 1.00 0.00 4 GLY A C 7
ATOM 10658 O O . GLY A 1 11 ? 19.789 18.835 -8.345 1.00 0.00 4 GLY A O 7
ATOM 10662 N N . PRO A 1 12 ? 18.845 18.383 -6.350 1.00 0.00 5 PRO A N 7
ATOM 10663 C CA . PRO A 1 12 ? 19.869 17.420 -5.935 1.00 0.00 5 PRO A CA 7
ATOM 10664 C C . PRO A 1 12 ? 19.811 16.128 -6.745 1.00 0.00 5 PRO A C 7
ATOM 10665 O O . PRO A 1 12 ? 19.041 16.017 -7.698 1.00 0.00 5 PRO A O 7
ATOM 10676 N N . GLU A 1 13 ? 20.631 15.156 -6.357 1.00 0.00 6 GLU A N 7
ATOM 10677 C CA . GLU A 1 13 ? 20.672 13.872 -7.049 1.00 0.00 6 GLU A CA 7
ATOM 10678 C C . GLU A 1 13 ? 19.489 12.998 -6.644 1.00 0.00 6 GLU A C 7
ATOM 10679 O O . GLU A 1 13 ? 19.612 12.129 -5.782 1.00 0.00 6 GLU A O 7
ATOM 10691 N N . GLY A 1 14 ? 18.342 13.236 -7.273 1.00 0.00 7 GLY A N 7
ATOM 10692 C CA . GLY A 1 14 ? 17.153 12.463 -6.965 1.00 0.00 7 GLY A CA 7
ATOM 10693 C C . GLY A 1 14 ? 16.753 12.570 -5.507 1.00 0.00 7 GLY A C 7
ATOM 10694 O O . GLY A 1 14 ? 16.079 13.519 -5.109 1.00 0.00 7 GLY A O 7
ATOM 10698 N N . GLY A 1 15 ? 17.170 11.593 -4.707 1.00 0.00 8 GLY A N 7
ATOM 10699 C CA . GLY A 1 15 ? 16.840 11.600 -3.294 1.00 0.00 8 GLY A CA 7
ATOM 10700 C C . GLY A 1 15 ? 15.634 10.739 -2.976 1.00 0.00 8 GLY A C 7
ATOM 10701 O O . GLY A 1 15 ? 14.725 11.170 -2.267 1.00 0.00 8 GLY A O 7
ATOM 10705 N N . GLU A 1 16 ? 15.625 9.518 -3.502 1.00 0.00 9 GLU A N 7
ATOM 10706 C CA . GLU A 1 16 ? 14.520 8.595 -3.271 1.00 0.00 9 GLU A CA 7
ATOM 10707 C C . GLU A 1 16 ? 15.012 7.310 -2.612 1.00 0.00 9 GLU A C 7
ATOM 10708 O O . GLU A 1 16 ? 16.193 7.176 -2.293 1.00 0.00 9 GLU A O 7
ATOM 10720 N N . GLY A 1 17 ? 14.097 6.367 -2.412 1.00 0.00 10 GLY A N 7
ATOM 10721 C CA . GLY A 1 17 ? 14.456 5.105 -1.791 1.00 0.00 10 GLY A CA 7
ATOM 10722 C C . GLY A 1 17 ? 13.705 3.931 -2.387 1.00 0.00 10 GLY A C 7
ATOM 10723 O O . GLY A 1 17 ? 12.728 4.115 -3.115 1.00 0.00 10 GLY A O 7
ATOM 10727 N N . TYR A 1 18 ? 14.161 2.722 -2.081 1.00 0.00 11 TYR A N 7
ATOM 10728 C CA . TYR A 1 18 ? 13.527 1.513 -2.595 1.00 0.00 11 TYR A CA 7
ATOM 10729 C C . TYR A 1 18 ? 12.113 1.362 -2.042 1.00 0.00 11 TYR A C 7
ATOM 10730 O O . TYR A 1 18 ? 11.921 1.153 -0.844 1.00 0.00 11 TYR A O 7
ATOM 10748 N N . VAL A 1 19 ? 11.125 1.469 -2.925 1.00 0.00 12 VAL A N 7
ATOM 10749 C CA . VAL A 1 19 ? 9.728 1.343 -2.528 1.00 0.00 12 VAL A CA 7
ATOM 10750 C C . VAL A 1 19 ? 8.934 0.546 -3.557 1.00 0.00 12 VAL A C 7
ATOM 10751 O O . VAL A 1 19 ? 9.358 0.395 -4.703 1.00 0.00 12 VAL A O 7
ATOM 10764 N N . VAL A 1 20 ? 7.778 0.038 -3.141 1.00 0.00 13 VAL A N 7
ATOM 10765 C CA . VAL A 1 20 ? 6.923 -0.742 -4.027 1.00 0.00 13 VAL A CA 7
ATOM 10766 C C . VAL A 1 20 ? 5.449 -0.517 -3.708 1.00 0.00 13 VAL A C 7
ATOM 10767 O O . VAL A 1 20 ? 5.069 -0.373 -2.546 1.00 0.00 13 VAL A O 7
ATOM 10780 N N . LYS A 1 21 ? 4.622 -0.486 -4.747 1.00 0.00 14 LYS A N 7
ATOM 10781 C CA . LYS A 1 21 ? 3.189 -0.280 -4.580 1.00 0.00 14 LYS A CA 7
ATOM 10782 C C . LYS A 1 21 ? 2.421 -1.576 -4.817 1.00 0.00 14 LYS A C 7
ATOM 10783 O O . LYS A 1 21 ? 2.539 -2.195 -5.876 1.00 0.00 14 LYS A O 7
ATOM 10802 N N . LEU A 1 22 ? 1.633 -1.982 -3.827 1.00 0.00 15 LEU A N 7
ATOM 10803 C CA . LEU A 1 22 ? 0.844 -3.205 -3.929 1.00 0.00 15 LEU A CA 7
ATOM 10804 C C . LEU A 1 22 ? -0.635 -2.884 -4.120 1.00 0.00 15 LEU A C 7
ATOM 10805 O O . LEU A 1 22 ? -1.261 -2.260 -3.263 1.00 0.00 15 LEU A O 7
ATOM 10821 N N . ARG A 1 23 ? -1.188 -3.316 -5.249 1.00 0.00 16 ARG A N 7
ATOM 10822 C CA . ARG A 1 23 ? -2.593 -3.076 -5.552 1.00 0.00 16 ARG A CA 7
ATOM 10823 C C . ARG A 1 23 ? -3.382 -4.382 -5.543 1.00 0.00 16 ARG A C 7
ATOM 10824 O O . ARG A 1 23 ? -2.808 -5.466 -5.628 1.00 0.00 16 ARG A O 7
ATOM 10845 N N . GLY A 1 24 ? -4.703 -4.269 -5.439 1.00 0.00 17 GLY A N 7
ATOM 10846 C CA . GLY A 1 24 ? -5.549 -5.447 -5.420 1.00 0.00 17 GLY A CA 7
ATOM 10847 C C . GLY A 1 24 ? -5.741 -6.001 -4.022 1.00 0.00 17 GLY A C 7
ATOM 10848 O O . GLY A 1 24 ? -6.533 -6.921 -3.813 1.00 0.00 17 GLY A O 7
ATOM 10852 N N . LEU A 1 25 ? -5.012 -5.443 -3.061 1.00 0.00 18 LEU A N 7
ATOM 10853 C CA . LEU A 1 25 ? -5.104 -5.887 -1.675 1.00 0.00 18 LEU A CA 7
ATOM 10854 C C . LEU A 1 25 ? -6.546 -5.834 -1.180 1.00 0.00 18 LEU A C 7
ATOM 10855 O O . LEU A 1 25 ? -7.345 -5.002 -1.610 1.00 0.00 18 LEU A O 7
ATOM 10871 N N . PRO A 1 26 ? -6.887 -6.741 -0.253 1.00 0.00 19 PRO A N 7
ATOM 10872 C CA . PRO A 1 26 ? -8.233 -6.816 0.323 1.00 0.00 19 PRO A CA 7
ATOM 10873 C C . PRO A 1 26 ? -8.543 -5.629 1.229 1.00 0.00 19 PRO A C 7
ATOM 10874 O O . PRO A 1 26 ? -7.652 -5.083 1.879 1.00 0.00 19 PRO A O 7
ATOM 10885 N N . TRP A 1 27 ? -9.811 -5.235 1.267 1.00 0.00 20 TRP A N 7
ATOM 10886 C CA . TRP A 1 27 ? -10.238 -4.113 2.094 1.00 0.00 20 TRP A CA 7
ATOM 10887 C C . TRP A 1 27 ? -9.881 -4.348 3.558 1.00 0.00 20 TRP A C 7
ATOM 10888 O O . TRP A 1 27 ? -9.956 -3.434 4.379 1.00 0.00 20 TRP A O 7
ATOM 10909 N N . SER A 1 28 ? -9.491 -5.578 3.877 1.00 0.00 21 SER A N 7
ATOM 10910 C CA . SER A 1 28 ? -9.126 -5.933 5.243 1.00 0.00 21 SER A CA 7
ATOM 10911 C C . SER A 1 28 ? -7.658 -6.341 5.324 1.00 0.00 21 SER A C 7
ATOM 10912 O O . SER A 1 28 ? -7.256 -7.081 6.223 1.00 0.00 21 SER A O 7
ATOM 10920 N N . CYS A 1 29 ? -6.862 -5.854 4.379 1.00 0.00 22 CYS A N 7
ATOM 10921 C CA . CYS A 1 29 ? -5.438 -6.167 4.341 1.00 0.00 22 CYS A CA 7
ATOM 10922 C C . CYS A 1 29 ? -4.708 -5.521 5.515 1.00 0.00 22 CYS A C 7
ATOM 10923 O O . CYS A 1 29 ? -4.855 -4.326 5.768 1.00 0.00 22 CYS A O 7
ATOM 10931 N N . SER A 1 30 ? -3.923 -6.322 6.229 1.00 0.00 23 SER A N 7
ATOM 10932 C CA . SER A 1 30 ? -3.174 -5.830 7.379 1.00 0.00 23 SER A CA 7
ATOM 10933 C C . SER A 1 30 ? -1.674 -5.865 7.106 1.00 0.00 23 SER A C 7
ATOM 10934 O O . SER A 1 30 ? -1.204 -6.626 6.260 1.00 0.00 23 SER A O 7
ATOM 10942 N N . ILE A 1 31 ? -0.927 -5.037 7.829 1.00 0.00 24 ILE A N 7
ATOM 10943 C CA . ILE A 1 31 ? 0.520 -4.974 7.666 1.00 0.00 24 ILE A CA 7
ATOM 10944 C C . ILE A 1 31 ? 1.130 -6.370 7.626 1.00 0.00 24 ILE A C 7
ATOM 10945 O O . ILE A 1 31 ? 2.004 -6.653 6.807 1.00 0.00 24 ILE A O 7
ATOM 10961 N N . GLU A 1 32 ? 0.661 -7.241 8.514 1.00 0.00 25 GLU A N 7
ATOM 10962 C CA . GLU A 1 32 ? 1.161 -8.610 8.579 1.00 0.00 25 GLU A CA 7
ATOM 10963 C C . GLU A 1 32 ? 1.048 -9.294 7.219 1.00 0.00 25 GLU A C 7
ATOM 10964 O O . GLU A 1 32 ? 1.999 -9.917 6.746 1.00 0.00 25 GLU A O 7
ATOM 10976 N N . ASP A 1 33 ? -0.119 -9.174 6.598 1.00 0.00 26 ASP A N 7
ATOM 10977 C CA . ASP A 1 33 ? -0.357 -9.780 5.293 1.00 0.00 26 ASP A CA 7
ATOM 10978 C C . ASP A 1 33 ? 0.643 -9.264 4.264 1.00 0.00 26 ASP A C 7
ATOM 10979 O O . ASP A 1 33 ? 1.093 -10.008 3.392 1.00 0.00 26 ASP A O 7
ATOM 10988 N N . VAL A 1 34 ? 0.987 -7.984 4.370 1.00 0.00 27 VAL A N 7
ATOM 10989 C CA . VAL A 1 34 ? 1.934 -7.368 3.449 1.00 0.00 27 VAL A CA 7
ATOM 10990 C C . VAL A 1 34 ? 3.355 -7.853 3.714 1.00 0.00 27 VAL A C 7
ATOM 10991 O O . VAL A 1 34 ? 4.045 -8.310 2.803 1.00 0.00 27 VAL A O 7
ATOM 11004 N N . GLN A 1 35 ? 3.784 -7.752 4.968 1.00 0.00 28 GLN A N 7
ATOM 11005 C CA . GLN A 1 35 ? 5.123 -8.181 5.353 1.00 0.00 28 GLN A CA 7
ATOM 11006 C C . GLN A 1 35 ? 5.392 -9.608 4.888 1.00 0.00 28 GLN A C 7
ATOM 11007 O O . GLN A 1 35 ? 6.422 -9.888 4.276 1.00 0.00 28 GLN A O 7
ATOM 11021 N N . ASN A 1 36 ? 4.460 -10.508 5.184 1.00 0.00 29 ASN A N 7
ATOM 11022 C CA . ASN A 1 36 ? 4.597 -11.907 4.796 1.00 0.00 29 ASN A CA 7
ATOM 11023 C C . ASN A 1 36 ? 4.612 -12.052 3.278 1.00 0.00 29 ASN A C 7
ATOM 11024 O O . ASN A 1 36 ? 5.376 -12.845 2.727 1.00 0.00 29 ASN A O 7
ATOM 11035 N N . PHE A 1 37 ? 3.764 -11.280 2.606 1.00 0.00 30 PHE A N 7
ATOM 11036 C CA . PHE A 1 37 ? 3.680 -11.322 1.151 1.00 0.00 30 PHE A CA 7
ATOM 11037 C C . PHE A 1 37 ? 5.038 -11.031 0.519 1.00 0.00 30 PHE A C 7
ATOM 11038 O O . PHE A 1 37 ? 5.533 -11.807 -0.299 1.00 0.00 30 PHE A O 7
ATOM 11055 N N . LEU A 1 38 ? 5.634 -9.908 0.903 1.00 0.00 31 LEU A N 7
ATOM 11056 C CA . LEU A 1 38 ? 6.934 -9.513 0.374 1.00 0.00 31 LEU A CA 7
ATOM 11057 C C . LEU A 1 38 ? 8.065 -10.087 1.222 1.00 0.00 31 LEU A C 7
ATOM 11058 O O . LEU A 1 38 ? 9.075 -9.425 1.459 1.00 0.00 31 LEU A O 7
ATOM 11074 N N . SER A 1 39 ? 7.888 -11.325 1.674 1.00 0.00 32 SER A N 7
ATOM 11075 C CA . SER A 1 39 ? 8.892 -11.989 2.496 1.00 0.00 32 SER A CA 7
ATOM 11076 C C . SER A 1 39 ? 10.260 -11.950 1.821 1.00 0.00 32 SER A C 7
ATOM 11077 O O . SER A 1 39 ? 11.238 -11.478 2.401 1.00 0.00 32 SER A O 7
ATOM 11085 N N . ASP A 1 40 ? 10.320 -12.450 0.592 1.00 0.00 33 ASP A N 7
ATOM 11086 C CA . ASP A 1 40 ? 11.566 -12.472 -0.164 1.00 0.00 33 ASP A CA 7
ATOM 11087 C C . ASP A 1 40 ? 12.274 -11.123 -0.086 1.00 0.00 33 ASP A C 7
ATOM 11088 O O . ASP A 1 40 ? 13.479 -11.029 -0.318 1.00 0.00 33 ASP A O 7
ATOM 11097 N N . CYS A 1 41 ? 11.516 -10.082 0.240 1.00 0.00 34 CYS A N 7
ATOM 11098 C CA . CYS A 1 41 ? 12.070 -8.736 0.346 1.00 0.00 34 CYS A CA 7
ATOM 11099 C C . CYS A 1 41 ? 12.316 -8.364 1.804 1.00 0.00 34 CYS A C 7
ATOM 11100 O O . CYS A 1 41 ? 11.757 -8.974 2.716 1.00 0.00 34 CYS A O 7
ATOM 11108 N N . THR A 1 42 ? 13.159 -7.358 2.019 1.00 0.00 35 THR A N 7
ATOM 11109 C CA . THR A 1 42 ? 13.482 -6.906 3.366 1.00 0.00 35 THR A CA 7
ATOM 11110 C C . THR A 1 42 ? 12.895 -5.526 3.638 1.00 0.00 35 THR A C 7
ATOM 11111 O O . THR A 1 42 ? 13.573 -4.510 3.477 1.00 0.00 35 THR A O 7
ATOM 11122 N N . ILE A 1 43 ? 11.633 -5.496 4.052 1.00 0.00 36 ILE A N 7
ATOM 11123 C CA . ILE A 1 43 ? 10.956 -4.239 4.348 1.00 0.00 36 ILE A CA 7
ATOM 11124 C C . ILE A 1 43 ? 11.715 -3.442 5.403 1.00 0.00 36 ILE A C 7
ATOM 11125 O O . ILE A 1 43 ? 12.070 -3.968 6.458 1.00 0.00 36 ILE A O 7
ATOM 11141 N N . HIS A 1 44 ? 11.959 -2.168 5.112 1.00 0.00 37 HIS A N 7
ATOM 11142 C CA . HIS A 1 44 ? 12.674 -1.296 6.038 1.00 0.00 37 HIS A CA 7
ATOM 11143 C C . HIS A 1 44 ? 11.796 -0.934 7.232 1.00 0.00 37 HIS A C 7
ATOM 11144 O O . HIS A 1 44 ? 10.678 -0.444 7.067 1.00 0.00 37 HIS A O 7
ATOM 11159 N N . ASP A 1 45 ? 12.308 -1.181 8.432 1.00 0.00 38 ASP A N 7
ATOM 11160 C CA . ASP A 1 45 ? 11.571 -0.881 9.655 1.00 0.00 38 ASP A CA 7
ATOM 11161 C C . ASP A 1 45 ? 10.323 -1.751 9.763 1.00 0.00 38 ASP A C 7
ATOM 11162 O O . ASP A 1 45 ? 9.348 -1.378 10.415 1.00 0.00 38 ASP A O 7
ATOM 11171 N N . GLY A 1 46 ? 10.359 -2.913 9.118 1.00 0.00 39 GLY A N 7
ATOM 11172 C CA . GLY A 1 46 ? 9.225 -3.817 9.153 1.00 0.00 39 GLY A CA 7
ATOM 11173 C C . GLY A 1 46 ? 7.898 -3.085 9.120 1.00 0.00 39 GLY A C 7
ATOM 11174 O O . GLY A 1 46 ? 7.675 -2.228 8.264 1.00 0.00 39 GLY A O 7
ATOM 11178 N N . VAL A 1 47 ? 7.013 -3.422 10.053 1.00 0.00 40 VAL A N 7
ATOM 11179 C CA . VAL A 1 47 ? 5.701 -2.791 10.126 1.00 0.00 40 VAL A CA 7
ATOM 11180 C C . VAL A 1 47 ? 5.813 -1.276 10.001 1.00 0.00 40 VAL A C 7
ATOM 11181 O O . VAL A 1 47 ? 4.903 -0.615 9.500 1.00 0.00 40 VAL A O 7
ATOM 11194 N N . ALA A 1 48 ? 6.934 -0.731 10.460 1.00 0.00 41 ALA A N 7
ATOM 11195 C CA . ALA A 1 48 ? 7.167 0.707 10.398 1.00 0.00 41 ALA A CA 7
ATOM 11196 C C . ALA A 1 48 ? 7.676 1.122 9.022 1.00 0.00 41 ALA A C 7
ATOM 11197 O O . ALA A 1 48 ? 8.335 2.150 8.877 1.00 0.00 41 ALA A O 7
ATOM 11204 N N . GLY A 1 49 ? 7.365 0.313 8.012 1.00 0.00 42 GLY A N 7
ATOM 11205 C CA . GLY A 1 49 ? 7.800 0.613 6.661 1.00 0.00 42 GLY A CA 7
ATOM 11206 C C . GLY A 1 49 ? 6.685 0.460 5.645 1.00 0.00 42 GLY A C 7
ATOM 11207 O O . GLY A 1 49 ? 6.855 0.789 4.471 1.00 0.00 42 GLY A O 7
ATOM 11211 N N . VAL A 1 50 ? 5.540 -0.041 6.097 1.00 0.00 43 VAL A N 7
ATOM 11212 C CA . VAL A 1 50 ? 4.393 -0.238 5.219 1.00 0.00 43 VAL A CA 7
ATOM 11213 C C . VAL A 1 50 ? 3.402 0.914 5.344 1.00 0.00 43 VAL A C 7
ATOM 11214 O O . VAL A 1 50 ? 2.999 1.284 6.447 1.00 0.00 43 VAL A O 7
ATOM 11227 N N . HIS A 1 51 ? 3.011 1.477 4.205 1.00 0.00 44 HIS A N 7
ATOM 11228 C CA . HIS A 1 51 ? 2.065 2.587 4.186 1.00 0.00 44 HIS A CA 7
ATOM 11229 C C . HIS A 1 51 ? 0.851 2.252 3.326 1.00 0.00 44 HIS A C 7
ATOM 11230 O O . HIS A 1 51 ? 0.939 2.215 2.098 1.00 0.00 44 HIS A O 7
ATOM 11245 N N . PHE A 1 52 ? -0.281 2.008 3.977 1.00 0.00 45 PHE A N 7
ATOM 11246 C CA . PHE A 1 52 ? -1.513 1.674 3.272 1.00 0.00 45 PHE A CA 7
ATOM 11247 C C . PHE A 1 52 ? -2.150 2.923 2.669 1.00 0.00 45 PHE A C 7
ATOM 11248 O O . PHE A 1 52 ? -1.923 4.038 3.140 1.00 0.00 45 PHE A O 7
ATOM 11265 N N . ILE A 1 53 ? -2.947 2.727 1.624 1.00 0.00 46 ILE A N 7
ATOM 11266 C CA . ILE A 1 53 ? -3.617 3.836 0.956 1.00 0.00 46 ILE A CA 7
ATOM 11267 C C . ILE A 1 53 ? -5.108 3.851 1.276 1.00 0.00 46 ILE A C 7
ATOM 11268 O O . ILE A 1 53 ? -5.769 2.813 1.248 1.00 0.00 46 ILE A O 7
ATOM 11284 N N . TYR A 1 54 ? -5.631 5.034 1.579 1.00 0.00 47 TYR A N 7
ATOM 11285 C CA . TYR A 1 54 ? -7.044 5.184 1.905 1.00 0.00 47 TYR A CA 7
ATOM 11286 C C . TYR A 1 54 ? -7.738 6.106 0.907 1.00 0.00 47 TYR A C 7
ATOM 11287 O O . TYR A 1 54 ? -7.089 6.872 0.194 1.00 0.00 47 TYR A O 7
ATOM 11305 N N . THR A 1 55 ? -9.065 6.027 0.863 1.00 0.00 48 THR A N 7
ATOM 11306 C CA . THR A 1 55 ? -9.849 6.853 -0.047 1.00 0.00 48 THR A CA 7
ATOM 11307 C C . THR A 1 55 ? -10.217 8.184 0.599 1.00 0.00 48 THR A C 7
ATOM 11308 O O . THR A 1 55 ? -9.994 8.389 1.792 1.00 0.00 48 THR A O 7
ATOM 11319 N N . ARG A 1 56 ? -10.783 9.086 -0.197 1.00 0.00 49 ARG A N 7
ATOM 11320 C CA . ARG A 1 56 ? -11.183 10.398 0.298 1.00 0.00 49 ARG A CA 7
ATOM 11321 C C . ARG A 1 56 ? -12.231 10.268 1.400 1.00 0.00 49 ARG A C 7
ATOM 11322 O O . ARG A 1 56 ? -12.341 11.132 2.269 1.00 0.00 49 ARG A O 7
ATOM 11343 N N . GLU A 1 57 ? -12.997 9.182 1.355 1.00 0.00 50 GLU A N 7
ATOM 11344 C CA . GLU A 1 57 ? -14.036 8.941 2.349 1.00 0.00 50 GLU A CA 7
ATOM 11345 C C . GLU A 1 57 ? -13.441 8.363 3.630 1.00 0.00 50 GLU A C 7
ATOM 11346 O O . GLU A 1 57 ? -13.895 8.669 4.731 1.00 0.00 50 GLU A O 7
ATOM 11358 N N . GLY A 1 58 ? -12.420 7.525 3.476 1.00 0.00 51 GLY A N 7
ATOM 11359 C CA . GLY A 1 58 ? -11.779 6.917 4.627 1.00 0.00 51 GLY A CA 7
ATOM 11360 C C . GLY A 1 58 ? -11.815 5.403 4.578 1.00 0.00 51 GLY A C 7
ATOM 11361 O O . GLY A 1 58 ? -11.943 4.744 5.611 1.00 0.00 51 GLY A O 7
ATOM 11365 N N . ARG A 1 59 ? -11.704 4.848 3.376 1.00 0.00 52 ARG A N 7
ATOM 11366 C CA . ARG A 1 59 ? -11.727 3.402 3.196 1.00 0.00 52 ARG A CA 7
ATOM 11367 C C . ARG A 1 59 ? -10.423 2.910 2.575 1.00 0.00 52 ARG A C 7
ATOM 11368 O O . ARG A 1 59 ? -9.708 3.672 1.926 1.00 0.00 52 ARG A O 7
ATOM 11389 N N . GLN A 1 60 ? -10.121 1.632 2.781 1.00 0.00 53 GLN A N 7
ATOM 11390 C CA . GLN A 1 60 ? -8.902 1.040 2.243 1.00 0.00 53 GLN A CA 7
ATOM 11391 C C . GLN A 1 60 ? -8.957 0.971 0.720 1.00 0.00 53 GLN A C 7
ATOM 11392 O O . GLN A 1 60 ? -9.407 -0.023 0.149 1.00 0.00 53 GLN A O 7
ATOM 11406 N N . SER A 1 61 ? -8.496 2.033 0.067 1.00 0.00 54 SER A N 7
ATOM 11407 C CA . SER A 1 61 ? -8.496 2.095 -1.389 1.00 0.00 54 SER A CA 7
ATOM 11408 C C . SER A 1 61 ? -7.985 0.788 -1.989 1.00 0.00 54 SER A C 7
ATOM 11409 O O . SER A 1 61 ? -8.432 0.364 -3.053 1.00 0.00 54 SER A O 7
ATOM 11417 N N . GLY A 1 62 ? -7.044 0.154 -1.296 1.00 0.00 55 GLY A N 7
ATOM 11418 C CA . GLY A 1 62 ? -6.487 -1.097 -1.774 1.00 0.00 55 GLY A CA 7
ATOM 11419 C C . GLY A 1 62 ? -4.985 -1.027 -1.966 1.00 0.00 55 GLY A C 7
ATOM 11420 O O . GLY A 1 62 ? -4.266 -1.971 -1.638 1.00 0.00 55 GLY A O 7
ATOM 11424 N N . GLU A 1 63 ? -4.510 0.093 -2.502 1.00 0.00 56 GLU A N 7
ATOM 11425 C CA . GLU A 1 63 ? -3.084 0.280 -2.740 1.00 0.00 56 GLU A CA 7
ATOM 11426 C C . GLU A 1 63 ? -2.335 0.483 -1.425 1.00 0.00 56 GLU A C 7
ATOM 11427 O O . GLU A 1 63 ? -2.869 1.057 -0.477 1.00 0.00 56 GLU A O 7
ATOM 11439 N N . ALA A 1 64 ? -1.095 0.008 -1.378 1.00 0.00 57 ALA A N 7
ATOM 11440 C CA . ALA A 1 64 ? -0.272 0.138 -0.182 1.00 0.00 57 ALA A CA 7
ATOM 11441 C C . ALA A 1 64 ? 1.212 0.093 -0.529 1.00 0.00 57 ALA A C 7
ATOM 11442 O O . ALA A 1 64 ? 1.710 -0.910 -1.041 1.00 0.00 57 ALA A O 7
ATOM 11449 N N . PHE A 1 65 ? 1.914 1.186 -0.249 1.00 0.00 58 PHE A N 7
ATOM 11450 C CA . PHE A 1 65 ? 3.342 1.272 -0.533 1.00 0.00 58 PHE A CA 7
ATOM 11451 C C . PHE A 1 65 ? 4.155 0.569 0.550 1.00 0.00 58 PHE A C 7
ATOM 11452 O O . PHE A 1 65 ? 3.742 0.501 1.707 1.00 0.00 58 PHE A O 7
ATOM 11469 N N . VAL A 1 66 ? 5.315 0.046 0.165 1.00 0.00 59 VAL A N 7
ATOM 11470 C CA . VAL A 1 66 ? 6.188 -0.651 1.101 1.00 0.00 59 VAL A CA 7
ATOM 11471 C C . VAL A 1 66 ? 7.646 -0.256 0.893 1.00 0.00 59 VAL A C 7
ATOM 11472 O O . VAL A 1 66 ? 8.143 -0.255 -0.232 1.00 0.00 59 VAL A O 7
ATOM 11485 N N . GLU A 1 67 ? 8.325 0.079 1.986 1.00 0.00 60 GLU A N 7
ATOM 11486 C CA . GLU A 1 67 ? 9.726 0.476 1.922 1.00 0.00 60 GLU A CA 7
ATOM 11487 C C . GLU A 1 67 ? 10.643 -0.735 2.069 1.00 0.00 60 GLU A C 7
ATOM 11488 O O . GLU A 1 67 ? 10.442 -1.577 2.946 1.00 0.00 60 GLU A O 7
ATOM 11500 N N . LEU A 1 68 ? 11.649 -0.817 1.206 1.00 0.00 61 LEU A N 7
ATOM 11501 C CA . LEU A 1 68 ? 12.597 -1.925 1.239 1.00 0.00 61 LEU A CA 7
ATOM 11502 C C . LEU A 1 68 ? 13.912 -1.498 1.883 1.00 0.00 61 LEU A C 7
ATOM 11503 O O . LEU A 1 68 ? 14.086 -0.335 2.247 1.00 0.00 61 LEU A O 7
ATOM 11519 N N . GLU A 1 69 ? 14.834 -2.446 2.019 1.00 0.00 62 GLU A N 7
ATOM 11520 C CA . GLU A 1 69 ? 16.133 -2.166 2.619 1.00 0.00 62 GLU A CA 7
ATOM 11521 C C . GLU A 1 69 ? 17.155 -1.785 1.551 1.00 0.00 62 GLU A C 7
ATOM 11522 O O . GLU A 1 69 ? 17.867 -0.790 1.684 1.00 0.00 62 GLU A O 7
ATOM 11534 N N . SER A 1 70 ? 17.220 -2.585 0.491 1.00 0.00 63 SER A N 7
ATOM 11535 C CA . SER A 1 70 ? 18.157 -2.336 -0.598 1.00 0.00 63 SER A CA 7
ATOM 11536 C C . SER A 1 70 ? 17.471 -2.499 -1.952 1.00 0.00 63 SER A C 7
ATOM 11537 O O . SER A 1 70 ? 16.287 -2.824 -2.024 1.00 0.00 63 SER A O 7
ATOM 11545 N N . GLU A 1 71 ? 18.226 -2.269 -3.021 1.00 0.00 64 GLU A N 7
ATOM 11546 C CA . GLU A 1 71 ? 17.692 -2.389 -4.373 1.00 0.00 64 GLU A CA 7
ATOM 11547 C C . GLU A 1 71 ? 17.181 -3.804 -4.632 1.00 0.00 64 GLU A C 7
ATOM 11548 O O . GLU A 1 71 ? 16.011 -4.002 -4.961 1.00 0.00 64 GLU A O 7
ATOM 11560 N N . ASP A 1 72 ? 18.066 -4.783 -4.482 1.00 0.00 65 ASP A N 7
ATOM 11561 C CA . ASP A 1 72 ? 17.705 -6.179 -4.699 1.00 0.00 65 ASP A CA 7
ATOM 11562 C C . ASP A 1 72 ? 16.265 -6.441 -4.271 1.00 0.00 65 ASP A C 7
ATOM 11563 O O . ASP A 1 72 ? 15.510 -7.113 -4.975 1.00 0.00 65 ASP A O 7
ATOM 11572 N N . ASP A 1 73 ? 15.891 -5.908 -3.113 1.00 0.00 66 ASP A N 7
ATOM 11573 C CA . ASP A 1 73 ? 14.541 -6.085 -2.591 1.00 0.00 66 ASP A CA 7
ATOM 11574 C C . ASP A 1 73 ? 13.499 -5.733 -3.648 1.00 0.00 66 ASP A C 7
ATOM 11575 O O . ASP A 1 73 ? 12.571 -6.502 -3.900 1.00 0.00 66 ASP A O 7
ATOM 11584 N N . VAL A 1 74 ? 13.658 -4.565 -4.263 1.00 0.00 67 VAL A N 7
ATOM 11585 C CA . VAL A 1 74 ? 12.731 -4.111 -5.293 1.00 0.00 67 VAL A CA 7
ATOM 11586 C C . VAL A 1 74 ? 12.578 -5.155 -6.393 1.00 0.00 67 VAL A C 7
ATOM 11587 O O . VAL A 1 74 ? 11.486 -5.675 -6.623 1.00 0.00 67 VAL A O 7
ATOM 11600 N N . LYS A 1 75 ? 13.680 -5.459 -7.070 1.00 0.00 68 LYS A N 7
ATOM 11601 C CA . LYS A 1 75 ? 13.670 -6.443 -8.146 1.00 0.00 68 LYS A CA 7
ATOM 11602 C C . LYS A 1 75 ? 12.889 -7.688 -7.738 1.00 0.00 68 LYS A C 7
ATOM 11603 O O . LYS A 1 75 ? 12.079 -8.206 -8.508 1.00 0.00 68 LYS A O 7
ATOM 11622 N N . LEU A 1 76 ? 13.136 -8.164 -6.522 1.00 0.00 69 LEU A N 7
ATOM 11623 C CA . LEU A 1 76 ? 12.455 -9.348 -6.011 1.00 0.00 69 LEU A CA 7
ATOM 11624 C C . LEU A 1 76 ? 10.961 -9.087 -5.844 1.00 0.00 69 LEU A C 7
ATOM 11625 O O . LEU A 1 76 ? 10.130 -9.878 -6.290 1.00 0.00 69 LEU A O 7
ATOM 11641 N N . ALA A 1 77 ? 10.628 -7.973 -5.202 1.00 0.00 70 ALA A N 7
ATOM 11642 C CA . ALA A 1 77 ? 9.235 -7.606 -4.980 1.00 0.00 70 ALA A CA 7
ATOM 11643 C C . ALA A 1 77 ? 8.437 -7.675 -6.278 1.00 0.00 70 ALA A C 7
ATOM 11644 O O . ALA A 1 77 ? 7.335 -8.224 -6.312 1.00 0.00 70 ALA A O 7
ATOM 11651 N N . LEU A 1 78 ? 8.998 -7.114 -7.343 1.00 0.00 71 LEU A N 7
ATOM 11652 C CA . LEU A 1 78 ? 8.338 -7.111 -8.644 1.00 0.00 71 LEU A CA 7
ATOM 11653 C C . LEU A 1 78 ? 8.010 -8.532 -9.091 1.00 0.00 71 LEU A C 7
ATOM 11654 O O . LEU A 1 78 ? 7.115 -8.747 -9.909 1.00 0.00 71 LEU A O 7
ATOM 11670 N N . LYS A 1 79 ? 8.738 -9.501 -8.547 1.00 0.00 72 LYS A N 7
ATOM 11671 C CA . LYS A 1 79 ? 8.523 -10.903 -8.886 1.00 0.00 72 LYS A CA 7
ATOM 11672 C C . LYS A 1 79 ? 7.221 -11.416 -8.279 1.00 0.00 72 LYS A C 7
ATOM 11673 O O . LYS A 1 79 ? 6.682 -12.436 -8.711 1.00 0.00 72 LYS A O 7
ATOM 11692 N N . LYS A 1 80 ? 6.719 -10.702 -7.278 1.00 0.00 73 LYS A N 7
ATOM 11693 C CA . LYS A 1 80 ? 5.478 -11.083 -6.613 1.00 0.00 73 LYS A CA 7
ATOM 11694 C C . LYS A 1 80 ? 4.268 -10.544 -7.370 1.00 0.00 73 LYS A C 7
ATOM 11695 O O . LYS A 1 80 ? 3.175 -10.433 -6.813 1.00 0.00 73 LYS A O 7
ATOM 11714 N N . ASP A 1 81 ? 4.470 -10.212 -8.640 1.00 0.00 74 ASP A N 7
ATOM 11715 C CA . ASP A 1 81 ? 3.395 -9.688 -9.473 1.00 0.00 74 ASP A CA 7
ATOM 11716 C C . ASP A 1 81 ? 2.315 -10.742 -9.695 1.00 0.00 74 ASP A C 7
ATOM 11717 O O . ASP A 1 81 ? 2.537 -11.931 -9.464 1.00 0.00 74 ASP A O 7
ATOM 11726 N N . ARG A 1 82 ? 1.144 -10.298 -10.143 1.00 0.00 75 ARG A N 7
ATOM 11727 C CA . ARG A 1 82 ? 0.029 -11.203 -10.393 1.00 0.00 75 ARG A CA 7
ATOM 11728 C C . ARG A 1 82 ? 0.040 -12.365 -9.404 1.00 0.00 75 ARG A C 7
ATOM 11729 O O . ARG A 1 82 ? -0.292 -13.496 -9.757 1.00 0.00 75 ARG A O 7
ATOM 11750 N N . GLU A 1 83 ? 0.423 -12.077 -8.164 1.00 0.00 76 GLU A N 7
ATOM 11751 C CA . GLU A 1 83 ? 0.477 -13.098 -7.125 1.00 0.00 76 GLU A CA 7
ATOM 11752 C C . GLU A 1 83 ? -0.885 -13.270 -6.458 1.00 0.00 76 GLU A C 7
ATOM 11753 O O . GLU A 1 83 ? -1.862 -12.630 -6.846 1.00 0.00 76 GLU A O 7
ATOM 11765 N N . SER A 1 84 ? -0.940 -14.139 -5.454 1.00 0.00 77 SER A N 7
ATOM 11766 C CA . SER A 1 84 ? -2.183 -14.399 -4.736 1.00 0.00 77 SER A CA 7
ATOM 11767 C C . SER A 1 84 ? -1.964 -14.327 -3.228 1.00 0.00 77 SER A C 7
ATOM 11768 O O . SER A 1 84 ? -1.225 -15.129 -2.658 1.00 0.00 77 SER A O 7
ATOM 11776 N N . MET A 1 85 ? -2.612 -13.359 -2.588 1.00 0.00 78 MET A N 7
ATOM 11777 C CA . MET A 1 85 ? -2.490 -13.182 -1.146 1.00 0.00 78 MET A CA 7
ATOM 11778 C C . MET A 1 85 ? -3.736 -13.690 -0.428 1.00 0.00 78 MET A C 7
ATOM 11779 O O . MET A 1 85 ? -4.779 -13.038 -0.439 1.00 0.00 78 MET A O 7
ATOM 11793 N N . GLY A 1 86 ? -3.620 -14.859 0.195 1.00 0.00 79 GLY A N 7
ATOM 11794 C CA . GLY A 1 86 ? -4.745 -15.434 0.909 1.00 0.00 79 GLY A CA 7
ATOM 11795 C C . GLY A 1 86 ? -5.796 -16.001 -0.025 1.00 0.00 79 GLY A C 7
ATOM 11796 O O . GLY A 1 86 ? -5.774 -17.189 -0.349 1.00 0.00 79 GLY A O 7
ATOM 11800 N N . HIS A 1 87 ? -6.720 -15.150 -0.460 1.00 0.00 80 HIS A N 7
ATOM 11801 C CA . HIS A 1 87 ? -7.785 -15.573 -1.362 1.00 0.00 80 HIS A CA 7
ATOM 11802 C C . HIS A 1 87 ? -7.956 -14.577 -2.506 1.00 0.00 80 HIS A C 7
ATOM 11803 O O . HIS A 1 87 ? -8.809 -14.756 -3.375 1.00 0.00 80 HIS A O 7
ATOM 11818 N N . ARG A 1 88 ? -7.139 -13.528 -2.498 1.00 0.00 81 ARG A N 7
ATOM 11819 C CA . ARG A 1 88 ? -7.202 -12.504 -3.533 1.00 0.00 81 ARG A CA 7
ATOM 11820 C C . ARG A 1 88 ? -5.863 -12.379 -4.256 1.00 0.00 81 ARG A C 7
ATOM 11821 O O . ARG A 1 88 ? -4.888 -13.039 -3.896 1.00 0.00 81 ARG A O 7
ATOM 11842 N N . TYR A 1 89 ? -5.825 -11.529 -5.276 1.00 0.00 82 TYR A N 7
ATOM 11843 C CA . TYR A 1 89 ? -4.608 -11.320 -6.051 1.00 0.00 82 TYR A CA 7
ATOM 11844 C C . TYR A 1 89 ? -3.942 -10.000 -5.674 1.00 0.00 82 TYR A C 7
ATOM 11845 O O . TYR A 1 89 ? -4.614 -9.036 -5.306 1.00 0.00 82 TYR A O 7
ATOM 11863 N N . ILE A 1 90 ? -2.618 -9.964 -5.770 1.00 0.00 83 ILE A N 7
ATOM 11864 C CA . ILE A 1 90 ? -1.860 -8.763 -5.441 1.00 0.00 83 ILE A CA 7
ATOM 11865 C C . ILE A 1 90 ? -0.951 -8.353 -6.595 1.00 0.00 83 ILE A C 7
ATOM 11866 O O . ILE A 1 90 ? -0.121 -9.138 -7.052 1.00 0.00 83 ILE A O 7
ATOM 11882 N N . GLU A 1 91 ? -1.115 -7.118 -7.059 1.00 0.00 84 GLU A N 7
ATOM 11883 C CA . GLU A 1 91 ? -0.308 -6.604 -8.160 1.00 0.00 84 GLU A CA 7
ATOM 11884 C C . GLU A 1 91 ? 0.812 -5.707 -7.640 1.00 0.00 84 GLU A C 7
ATOM 11885 O O . GLU A 1 91 ? 0.564 -4.737 -6.924 1.00 0.00 84 GLU A O 7
ATOM 11897 N N . VAL A 1 92 ? 2.046 -6.039 -8.007 1.00 0.00 85 VAL A N 7
ATOM 11898 C CA . VAL A 1 92 ? 3.205 -5.264 -7.579 1.00 0.00 85 VAL A CA 7
ATOM 11899 C C . VAL A 1 92 ? 3.544 -4.178 -8.593 1.00 0.00 85 VAL A C 7
ATOM 11900 O O . VAL A 1 92 ? 3.494 -4.405 -9.802 1.00 0.00 85 VAL A O 7
ATOM 11913 N N . PHE A 1 93 ? 3.891 -2.997 -8.093 1.00 0.00 86 PHE A N 7
ATOM 11914 C CA . PHE A 1 93 ? 4.239 -1.873 -8.955 1.00 0.00 86 PHE A CA 7
ATOM 11915 C C . PHE A 1 93 ? 5.525 -1.202 -8.482 1.00 0.00 86 PHE A C 7
ATOM 11916 O O . PHE A 1 93 ? 5.663 -0.857 -7.308 1.00 0.00 86 PHE A O 7
ATOM 11933 N N . LYS A 1 94 ? 6.464 -1.020 -9.403 1.00 0.00 87 LYS A N 7
ATOM 11934 C CA . LYS A 1 94 ? 7.739 -0.389 -9.083 1.00 0.00 87 LYS A CA 7
ATOM 11935 C C . LYS A 1 94 ? 7.566 1.111 -8.869 1.00 0.00 87 LYS A C 7
ATOM 11936 O O . LYS A 1 94 ? 7.207 1.842 -9.793 1.00 0.00 87 LYS A O 7
ATOM 11955 N N . SER A 1 95 ? 7.824 1.564 -7.646 1.00 0.00 88 SER A N 7
ATOM 11956 C CA . SER A 1 95 ? 7.694 2.977 -7.311 1.00 0.00 88 SER A CA 7
ATOM 11957 C C . SER A 1 95 ? 8.785 3.407 -6.335 1.00 0.00 88 SER A C 7
ATOM 11958 O O . SER A 1 95 ? 9.430 2.571 -5.700 1.00 0.00 88 SER A O 7
ATOM 11966 N N . HIS A 1 96 ? 8.986 4.715 -6.221 1.00 0.00 89 HIS A N 7
ATOM 11967 C CA . HIS A 1 96 ? 9.999 5.258 -5.322 1.00 0.00 89 HIS A CA 7
ATOM 11968 C C . HIS A 1 96 ? 9.366 5.750 -4.024 1.00 0.00 89 HIS A C 7
ATOM 11969 O O . HIS A 1 96 ? 8.169 5.569 -3.799 1.00 0.00 89 HIS A O 7
ATOM 11984 N N . ARG A 1 97 ? 10.177 6.371 -3.174 1.00 0.00 90 ARG A N 7
ATOM 11985 C CA . ARG A 1 97 ? 9.696 6.887 -1.898 1.00 0.00 90 ARG A CA 7
ATOM 11986 C C . ARG A 1 97 ? 9.047 8.257 -2.075 1.00 0.00 90 ARG A C 7
ATOM 11987 O O . ARG A 1 97 ? 7.849 8.423 -1.845 1.00 0.00 90 ARG A O 7
ATOM 12008 N N . THR A 1 98 ? 9.847 9.236 -2.485 1.00 0.00 91 THR A N 7
ATOM 12009 C CA . THR A 1 98 ? 9.352 10.591 -2.692 1.00 0.00 91 THR A CA 7
ATOM 12010 C C . THR A 1 98 ? 7.908 10.580 -3.183 1.00 0.00 91 THR A C 7
ATOM 12011 O O . THR A 1 98 ? 7.121 11.462 -2.841 1.00 0.00 91 THR A O 7
ATOM 12022 N N . GLU A 1 99 ? 7.569 9.576 -3.985 1.00 0.00 92 GLU A N 7
ATOM 12023 C CA . GLU A 1 99 ? 6.219 9.452 -4.523 1.00 0.00 92 GLU A CA 7
ATOM 12024 C C . GLU A 1 99 ? 5.240 9.009 -3.439 1.00 0.00 92 GLU A C 7
ATOM 12025 O O . GLU A 1 99 ? 4.234 9.671 -3.189 1.00 0.00 92 GLU A O 7
ATOM 12037 N N . MET A 1 100 ? 5.544 7.884 -2.800 1.00 0.00 93 MET A N 7
ATOM 12038 C CA . MET A 1 100 ? 4.692 7.352 -1.743 1.00 0.00 93 MET A CA 7
ATOM 12039 C C . MET A 1 100 ? 4.390 8.421 -0.698 1.00 0.00 93 MET A C 7
ATOM 12040 O O . MET A 1 100 ? 3.422 8.311 0.054 1.00 0.00 93 MET A O 7
ATOM 12054 N N . ASP A 1 101 ? 5.225 9.454 -0.657 1.00 0.00 94 ASP A N 7
ATOM 12055 C CA . ASP A 1 101 ? 5.047 10.543 0.296 1.00 0.00 94 ASP A CA 7
ATOM 12056 C C . ASP A 1 101 ? 3.857 11.415 -0.093 1.00 0.00 94 ASP A C 7
ATOM 12057 O O . ASP A 1 101 ? 3.055 11.802 0.757 1.00 0.00 94 ASP A O 7
ATOM 12066 N N . TRP A 1 102 ? 3.750 11.721 -1.381 1.00 0.00 95 TRP A N 7
ATOM 12067 C CA . TRP A 1 102 ? 2.658 12.549 -1.881 1.00 0.00 95 TRP A CA 7
ATOM 12068 C C . TRP A 1 102 ? 1.355 11.759 -1.931 1.00 0.00 95 TRP A C 7
ATOM 12069 O O . TRP A 1 102 ? 0.321 12.218 -1.445 1.00 0.00 95 TRP A O 7
ATOM 12090 N N . VAL A 1 103 ? 1.411 10.569 -2.520 1.00 0.00 96 VAL A N 7
ATOM 12091 C CA . VAL A 1 103 ? 0.235 9.715 -2.631 1.00 0.00 96 VAL A CA 7
ATOM 12092 C C . VAL A 1 103 ? -0.459 9.556 -1.282 1.00 0.00 96 VAL A C 7
ATOM 12093 O O . VAL A 1 103 ? -1.683 9.435 -1.212 1.00 0.00 96 VAL A O 7
ATOM 12106 N N . LEU A 1 104 ? 0.330 9.558 -0.214 1.00 0.00 97 LEU A N 7
ATOM 12107 C CA . LEU A 1 104 ? -0.207 9.415 1.135 1.00 0.00 97 LEU A CA 7
ATOM 12108 C C . LEU A 1 104 ? -0.835 10.721 1.612 1.00 0.00 97 LEU A C 7
ATOM 12109 O O . LEU A 1 104 ? -2.033 10.782 1.887 1.00 0.00 97 LEU A O 7
ATOM 12125 N N . LYS A 1 105 ? -0.017 11.764 1.707 1.00 0.00 98 LYS A N 7
ATOM 12126 C CA . LYS A 1 105 ? -0.492 13.070 2.147 1.00 0.00 98 LYS A CA 7
ATOM 12127 C C . LYS A 1 105 ? -1.823 13.417 1.489 1.00 0.00 98 LYS A C 7
ATOM 12128 O O . LYS A 1 105 ? -2.648 14.124 2.068 1.00 0.00 98 LYS A O 7
ATOM 12147 N N . HIS A 1 106 ? -2.027 12.912 0.276 1.00 0.00 99 HIS A N 7
ATOM 12148 C CA . HIS A 1 106 ? -3.260 13.167 -0.461 1.00 0.00 99 HIS A CA 7
ATOM 12149 C C . HIS A 1 106 ? -4.012 11.866 -0.728 1.00 0.00 99 HIS A C 7
ATOM 12150 O O . HIS A 1 106 ? -4.426 11.597 -1.855 1.00 0.00 99 HIS A O 7
ATOM 12165 N N . SER A 1 107 ? -4.183 11.062 0.317 1.00 0.00 100 SER A N 7
ATOM 12166 C CA . SER A 1 107 ? -4.881 9.787 0.194 1.00 0.00 100 SER A CA 7
ATOM 12167 C C . SER A 1 107 ? -5.981 9.667 1.244 1.00 0.00 100 SER A C 7
ATOM 12168 O O . SER A 1 107 ? -7.157 9.518 0.913 1.00 0.00 100 SER A O 7
ATOM 12176 N N . GLY A 1 108 ? -5.590 9.733 2.513 1.00 0.00 101 GLY A N 7
ATOM 12177 C CA . GLY A 1 108 ? -6.554 9.630 3.592 1.00 0.00 101 GLY A CA 7
ATOM 12178 C C . GLY A 1 108 ? -7.546 10.776 3.596 1.00 0.00 101 GLY A C 7
ATOM 12179 O O . GLY A 1 108 ? -7.304 11.836 3.018 1.00 0.00 101 GLY A O 7
ATOM 12183 N N . PRO A 1 109 ? -8.694 10.569 4.258 1.00 0.00 102 PRO A N 7
ATOM 12184 C CA . PRO A 1 109 ? -9.749 11.582 4.349 1.00 0.00 102 PRO A CA 7
ATOM 12185 C C . PRO A 1 109 ? -9.345 12.764 5.223 1.00 0.00 102 PRO A C 7
ATOM 12186 O O . PRO A 1 109 ? -9.580 13.918 4.870 1.00 0.00 102 PRO A O 7
ATOM 12197 N N . ASN A 1 110 ? -8.734 12.467 6.366 1.00 0.00 103 ASN A N 7
ATOM 12198 C CA . ASN A 1 110 ? -8.297 13.506 7.291 1.00 0.00 103 ASN A CA 7
ATOM 12199 C C . ASN A 1 110 ? -7.167 14.333 6.685 1.00 0.00 103 ASN A C 7
ATOM 12200 O O . ASN A 1 110 ? -6.573 13.948 5.678 1.00 0.00 103 ASN A O 7
ATOM 12211 N N . SER A 1 111 ? -6.874 15.471 7.307 1.00 0.00 104 SER A N 7
ATOM 12212 C CA . SER A 1 111 ? -5.818 16.354 6.828 1.00 0.00 104 SER A CA 7
ATOM 12213 C C . SER A 1 111 ? -4.829 16.673 7.945 1.00 0.00 104 SER A C 7
ATOM 12214 O O . SER A 1 111 ? -5.175 16.636 9.125 1.00 0.00 104 SER A O 7
ATOM 12222 N N . ALA A 1 112 ? -3.595 16.988 7.563 1.00 0.00 105 ALA A N 7
ATOM 12223 C CA . ALA A 1 112 ? -2.556 17.316 8.530 1.00 0.00 105 ALA A CA 7
ATOM 12224 C C . ALA A 1 112 ? -1.603 18.370 7.977 1.00 0.00 105 ALA A C 7
ATOM 12225 O O . ALA A 1 112 ? -1.387 18.452 6.767 1.00 0.00 105 ALA A O 7
ATOM 12232 N N . SER A 1 113 ? -1.036 19.176 8.869 1.00 0.00 106 SER A N 7
ATOM 12233 C CA . SER A 1 113 ? -0.110 20.229 8.468 1.00 0.00 106 SER A CA 7
ATOM 12234 C C . SER A 1 113 ? 1.200 20.123 9.243 1.00 0.00 106 SER A C 7
ATOM 12235 O O . SER A 1 113 ? 1.315 19.342 10.186 1.00 0.00 106 SER A O 7
ATOM 12243 N N . GLY A 1 114 ? 2.187 20.915 8.835 1.00 0.00 107 GLY A N 7
ATOM 12244 C CA . GLY A 1 114 ? 3.477 20.896 9.500 1.00 0.00 107 GLY A CA 7
ATOM 12245 C C . GLY A 1 114 ? 4.264 22.172 9.276 1.00 0.00 107 GLY A C 7
ATOM 12246 O O . GLY A 1 114 ? 3.733 23.180 8.809 1.00 0.00 107 GLY A O 7
ATOM 12250 N N . PRO A 1 115 ? 5.561 22.138 9.615 1.00 0.00 108 PRO A N 7
ATOM 12251 C CA . PRO A 1 115 ? 6.450 23.293 9.458 1.00 0.00 108 PRO A CA 7
ATOM 12252 C C . PRO A 1 115 ? 6.740 23.607 7.995 1.00 0.00 108 PRO A C 7
ATOM 12253 O O . PRO A 1 115 ? 7.482 24.539 7.685 1.00 0.00 108 PRO A O 7
ATOM 12264 N N . SER A 1 116 ? 6.150 22.823 7.098 1.00 0.00 109 SER A N 7
ATOM 12265 C CA . SER A 1 116 ? 6.348 23.015 5.666 1.00 0.00 109 SER A CA 7
ATOM 12266 C C . SER A 1 116 ? 5.018 23.267 4.963 1.00 0.00 109 SER A C 7
ATOM 12267 O O . SER A 1 116 ? 3.952 23.161 5.570 1.00 0.00 109 SER A O 7
ATOM 12275 N N . SER A 1 117 ? 5.089 23.600 3.678 1.00 0.00 110 SER A N 7
ATOM 12276 C CA . SER A 1 117 ? 3.891 23.871 2.891 1.00 0.00 110 SER A CA 7
ATOM 12277 C C . SER A 1 117 ? 3.769 22.887 1.732 1.00 0.00 110 SER A C 7
ATOM 12278 O O . SER A 1 117 ? 4.434 23.032 0.707 1.00 0.00 110 SER A O 7
ATOM 12286 N N . GLY A 1 118 ? 2.913 21.884 1.902 1.00 0.00 111 GLY A N 7
ATOM 12287 C CA . GLY A 1 118 ? 2.718 20.890 0.863 1.00 0.00 111 GLY A CA 7
ATOM 12288 C C . GLY A 1 118 ? 3.825 19.855 0.837 1.00 0.00 111 GLY A C 7
ATOM 12289 O O . GLY A 1 118 ? 4.501 19.684 -0.178 1.00 0.00 111 GLY A O 7
ATOM 12293 N N . GLY A 1 1 ? 5.934 13.284 -14.710 1.00 0.00 -6 GLY A N 8
ATOM 12294 C CA . GLY A 1 1 ? 5.568 14.636 -15.090 1.00 0.00 -6 GLY A CA 8
ATOM 12295 C C . GLY A 1 1 ? 6.543 15.670 -14.565 1.00 0.00 -6 GLY A C 8
ATOM 12296 O O . GLY A 1 1 ? 6.914 15.645 -13.391 1.00 0.00 -6 GLY A O 8
ATOM 12300 N N . SER A 1 2 ? 6.963 16.582 -15.436 1.00 0.00 -5 SER A N 8
ATOM 12301 C CA . SER A 1 2 ? 7.906 17.627 -15.055 1.00 0.00 -5 SER A CA 8
ATOM 12302 C C . SER A 1 2 ? 7.353 18.466 -13.908 1.00 0.00 -5 SER A C 8
ATOM 12303 O O . SER A 1 2 ? 6.140 18.611 -13.759 1.00 0.00 -5 SER A O 8
ATOM 12311 N N . SER A 1 3 ? 8.252 19.017 -13.099 1.00 0.00 -4 SER A N 8
ATOM 12312 C CA . SER A 1 3 ? 7.856 19.840 -11.962 1.00 0.00 -4 SER A CA 8
ATOM 12313 C C . SER A 1 3 ? 6.828 19.114 -11.099 1.00 0.00 -4 SER A C 8
ATOM 12314 O O . SER A 1 3 ? 5.811 19.686 -10.711 1.00 0.00 -4 SER A O 8
ATOM 12322 N N . GLY A 1 4 ? 7.103 17.847 -10.801 1.00 0.00 -3 GLY A N 8
ATOM 12323 C CA . GLY A 1 4 ? 6.194 17.062 -9.986 1.00 0.00 -3 GLY A CA 8
ATOM 12324 C C . GLY A 1 4 ? 6.767 16.749 -8.618 1.00 0.00 -3 GLY A C 8
ATOM 12325 O O . GLY A 1 4 ? 7.006 15.587 -8.290 1.00 0.00 -3 GLY A O 8
ATOM 12329 N N . SER A 1 5 ? 6.987 17.787 -7.818 1.00 0.00 -2 SER A N 8
ATOM 12330 C CA . SER A 1 5 ? 7.540 17.617 -6.480 1.00 0.00 -2 SER A CA 8
ATOM 12331 C C . SER A 1 5 ? 8.969 17.085 -6.546 1.00 0.00 -2 SER A C 8
ATOM 12332 O O . SER A 1 5 ? 9.360 16.226 -5.756 1.00 0.00 -2 SER A O 8
ATOM 12340 N N . SER A 1 6 ? 9.743 17.602 -7.494 1.00 0.00 -1 SER A N 8
ATOM 12341 C CA . SER A 1 6 ? 11.127 17.177 -7.667 1.00 0.00 -1 SER A CA 8
ATOM 12342 C C . SER A 1 6 ? 12.052 17.944 -6.727 1.00 0.00 -1 SER A C 8
ATOM 12343 O O . SER A 1 6 ? 11.745 19.059 -6.309 1.00 0.00 -1 SER A O 8
ATOM 12351 N N . GLY A 1 7 ? 13.188 17.335 -6.398 1.00 0.00 0 GLY A N 8
ATOM 12352 C CA . GLY A 1 7 ? 14.141 17.974 -5.509 1.00 0.00 0 GLY A CA 8
ATOM 12353 C C . GLY A 1 7 ? 15.434 18.339 -6.212 1.00 0.00 0 GLY A C 8
ATOM 12354 O O . GLY A 1 7 ? 15.752 19.518 -6.366 1.00 0.00 0 GLY A O 8
ATOM 12358 N N . MET A 1 8 ? 16.182 17.326 -6.636 1.00 0.00 1 MET A N 8
ATOM 12359 C CA . MET A 1 8 ? 17.448 17.547 -7.326 1.00 0.00 1 MET A CA 8
ATOM 12360 C C . MET A 1 8 ? 17.233 17.669 -8.831 1.00 0.00 1 MET A C 8
ATOM 12361 O O . MET A 1 8 ? 16.813 16.716 -9.486 1.00 0.00 1 MET A O 8
ATOM 12375 N N . MET A 1 9 ? 17.524 18.848 -9.372 1.00 0.00 2 MET A N 8
ATOM 12376 C CA . MET A 1 9 ? 17.363 19.093 -10.800 1.00 0.00 2 MET A CA 8
ATOM 12377 C C . MET A 1 9 ? 17.919 17.932 -11.617 1.00 0.00 2 MET A C 8
ATOM 12378 O O . MET A 1 9 ? 17.190 17.282 -12.368 1.00 0.00 2 MET A O 8
ATOM 12392 N N . LEU A 1 10 ? 19.214 17.676 -11.468 1.00 0.00 3 LEU A N 8
ATOM 12393 C CA . LEU A 1 10 ? 19.869 16.593 -12.192 1.00 0.00 3 LEU A CA 8
ATOM 12394 C C . LEU A 1 10 ? 19.109 15.282 -12.015 1.00 0.00 3 LEU A C 8
ATOM 12395 O O . LEU A 1 10 ? 19.273 14.588 -11.013 1.00 0.00 3 LEU A O 8
ATOM 12411 N N . GLY A 1 11 ? 18.277 14.948 -12.998 1.00 0.00 4 GLY A N 8
ATOM 12412 C CA . GLY A 1 11 ? 17.506 13.721 -12.932 1.00 0.00 4 GLY A CA 8
ATOM 12413 C C . GLY A 1 11 ? 16.392 13.790 -11.907 1.00 0.00 4 GLY A C 8
ATOM 12414 O O . GLY A 1 11 ? 16.587 14.234 -10.776 1.00 0.00 4 GLY A O 8
ATOM 12418 N N . PRO A 1 12 ? 15.190 13.346 -12.303 1.00 0.00 5 PRO A N 8
ATOM 12419 C CA . PRO A 1 12 ? 14.016 13.350 -11.426 1.00 0.00 5 PRO A CA 8
ATOM 12420 C C . PRO A 1 12 ? 14.131 12.330 -10.298 1.00 0.00 5 PRO A C 8
ATOM 12421 O O . PRO A 1 12 ? 13.288 12.285 -9.402 1.00 0.00 5 PRO A O 8
ATOM 12432 N N . GLU A 1 13 ? 15.178 11.513 -10.350 1.00 0.00 6 GLU A N 8
ATOM 12433 C CA . GLU A 1 13 ? 15.402 10.494 -9.332 1.00 0.00 6 GLU A CA 8
ATOM 12434 C C . GLU A 1 13 ? 16.316 11.018 -8.228 1.00 0.00 6 GLU A C 8
ATOM 12435 O O . GLU A 1 13 ? 17.533 10.845 -8.281 1.00 0.00 6 GLU A O 8
ATOM 12447 N N . GLY A 1 14 ? 15.719 11.660 -7.229 1.00 0.00 7 GLY A N 8
ATOM 12448 C CA . GLY A 1 14 ? 16.494 12.201 -6.127 1.00 0.00 7 GLY A CA 8
ATOM 12449 C C . GLY A 1 14 ? 15.753 12.128 -4.807 1.00 0.00 7 GLY A C 8
ATOM 12450 O O . GLY A 1 14 ? 14.523 12.097 -4.778 1.00 0.00 7 GLY A O 8
ATOM 12454 N N . GLY A 1 15 ? 16.503 12.098 -3.709 1.00 0.00 8 GLY A N 8
ATOM 12455 C CA . GLY A 1 15 ? 15.892 12.026 -2.395 1.00 0.00 8 GLY A CA 8
ATOM 12456 C C . GLY A 1 15 ? 14.778 11.001 -2.328 1.00 0.00 8 GLY A C 8
ATOM 12457 O O . GLY A 1 15 ? 13.690 11.290 -1.831 1.00 0.00 8 GLY A O 8
ATOM 12461 N N . GLU A 1 16 ? 15.049 9.801 -2.832 1.00 0.00 9 GLU A N 8
ATOM 12462 C CA . GLU A 1 16 ? 14.059 8.731 -2.830 1.00 0.00 9 GLU A CA 8
ATOM 12463 C C . GLU A 1 16 ? 14.621 7.471 -2.177 1.00 0.00 9 GLU A C 8
ATOM 12464 O O . GLU A 1 16 ? 15.750 7.462 -1.690 1.00 0.00 9 GLU A O 8
ATOM 12476 N N . GLY A 1 17 ? 13.822 6.408 -2.171 1.00 0.00 10 GLY A N 8
ATOM 12477 C CA . GLY A 1 17 ? 14.256 5.157 -1.576 1.00 0.00 10 GLY A CA 8
ATOM 12478 C C . GLY A 1 17 ? 13.496 3.963 -2.118 1.00 0.00 10 GLY A C 8
ATOM 12479 O O . GLY A 1 17 ? 12.365 4.097 -2.584 1.00 0.00 10 GLY A O 8
ATOM 12483 N N . TYR A 1 18 ? 14.120 2.791 -2.059 1.00 0.00 11 TYR A N 8
ATOM 12484 C CA . TYR A 1 18 ? 13.497 1.569 -2.551 1.00 0.00 11 TYR A CA 8
ATOM 12485 C C . TYR A 1 18 ? 12.079 1.422 -2.007 1.00 0.00 11 TYR A C 8
ATOM 12486 O O . TYR A 1 18 ? 11.879 1.237 -0.806 1.00 0.00 11 TYR A O 8
ATOM 12504 N N . VAL A 1 19 ? 11.098 1.505 -2.900 1.00 0.00 12 VAL A N 8
ATOM 12505 C CA . VAL A 1 19 ? 9.698 1.379 -2.511 1.00 0.00 12 VAL A CA 8
ATOM 12506 C C . VAL A 1 19 ? 8.911 0.579 -3.542 1.00 0.00 12 VAL A C 8
ATOM 12507 O O . VAL A 1 19 ? 9.283 0.521 -4.715 1.00 0.00 12 VAL A O 8
ATOM 12520 N N . VAL A 1 20 ? 7.820 -0.037 -3.098 1.00 0.00 13 VAL A N 8
ATOM 12521 C CA . VAL A 1 20 ? 6.978 -0.834 -3.983 1.00 0.00 13 VAL A CA 8
ATOM 12522 C C . VAL A 1 20 ? 5.500 -0.604 -3.689 1.00 0.00 13 VAL A C 8
ATOM 12523 O O . VAL A 1 20 ? 5.101 -0.454 -2.533 1.00 0.00 13 VAL A O 8
ATOM 12536 N N . LYS A 1 21 ? 4.690 -0.579 -4.741 1.00 0.00 14 LYS A N 8
ATOM 12537 C CA . LYS A 1 21 ? 3.254 -0.371 -4.597 1.00 0.00 14 LYS A CA 8
ATOM 12538 C C . LYS A 1 21 ? 2.489 -1.669 -4.832 1.00 0.00 14 LYS A C 8
ATOM 12539 O O . LYS A 1 21 ? 2.764 -2.401 -5.784 1.00 0.00 14 LYS A O 8
ATOM 12558 N N . LEU A 1 22 ? 1.527 -1.949 -3.960 1.00 0.00 15 LEU A N 8
ATOM 12559 C CA . LEU A 1 22 ? 0.720 -3.160 -4.073 1.00 0.00 15 LEU A CA 8
ATOM 12560 C C . LEU A 1 22 ? -0.734 -2.818 -4.381 1.00 0.00 15 LEU A C 8
ATOM 12561 O O . LEU A 1 22 ? -1.384 -2.091 -3.629 1.00 0.00 15 LEU A O 8
ATOM 12577 N N . ARG A 1 23 ? -1.240 -3.349 -5.489 1.00 0.00 16 ARG A N 8
ATOM 12578 C CA . ARG A 1 23 ? -2.618 -3.101 -5.896 1.00 0.00 16 ARG A CA 8
ATOM 12579 C C . ARG A 1 23 ? -3.425 -4.396 -5.899 1.00 0.00 16 ARG A C 8
ATOM 12580 O O . ARG A 1 23 ? -2.871 -5.485 -6.047 1.00 0.00 16 ARG A O 8
ATOM 12601 N N . GLY A 1 24 ? -4.738 -4.270 -5.734 1.00 0.00 17 GLY A N 8
ATOM 12602 C CA . GLY A 1 24 ? -5.600 -5.437 -5.720 1.00 0.00 17 GLY A CA 8
ATOM 12603 C C . GLY A 1 24 ? -5.702 -6.066 -4.345 1.00 0.00 17 GLY A C 8
ATOM 12604 O O . GLY A 1 24 ? -6.146 -7.207 -4.207 1.00 0.00 17 GLY A O 8
ATOM 12608 N N . LEU A 1 25 ? -5.289 -5.323 -3.324 1.00 0.00 18 LEU A N 8
ATOM 12609 C CA . LEU A 1 25 ? -5.334 -5.816 -1.951 1.00 0.00 18 LEU A CA 8
ATOM 12610 C C . LEU A 1 25 ? -6.761 -5.796 -1.412 1.00 0.00 18 LEU A C 8
ATOM 12611 O O . LEU A 1 25 ? -7.578 -4.953 -1.782 1.00 0.00 18 LEU A O 8
ATOM 12627 N N . PRO A 1 26 ? -7.068 -6.744 -0.515 1.00 0.00 19 PRO A N 8
ATOM 12628 C CA . PRO A 1 26 ? -8.395 -6.855 0.097 1.00 0.00 19 PRO A CA 8
ATOM 12629 C C . PRO A 1 26 ? -8.687 -5.710 1.061 1.00 0.00 19 PRO A C 8
ATOM 12630 O O . PRO A 1 26 ? -7.769 -5.086 1.593 1.00 0.00 19 PRO A O 8
ATOM 12641 N N . TRP A 1 27 ? -9.968 -5.441 1.282 1.00 0.00 20 TRP A N 8
ATOM 12642 C CA . TRP A 1 27 ? -10.380 -4.371 2.184 1.00 0.00 20 TRP A CA 8
ATOM 12643 C C . TRP A 1 27 ? -10.035 -4.714 3.629 1.00 0.00 20 TRP A C 8
ATOM 12644 O O . TRP A 1 27 ? -10.255 -3.912 4.536 1.00 0.00 20 TRP A O 8
ATOM 12665 N N . SER A 1 28 ? -9.495 -5.911 3.836 1.00 0.00 21 SER A N 8
ATOM 12666 C CA . SER A 1 28 ? -9.123 -6.361 5.172 1.00 0.00 21 SER A CA 8
ATOM 12667 C C . SER A 1 28 ? -7.621 -6.611 5.263 1.00 0.00 21 SER A C 8
ATOM 12668 O O . SER A 1 28 ? -7.141 -7.231 6.212 1.00 0.00 21 SER A O 8
ATOM 12676 N N . CYS A 1 29 ? -6.886 -6.124 4.270 1.00 0.00 22 CYS A N 8
ATOM 12677 C CA . CYS A 1 29 ? -5.438 -6.295 4.236 1.00 0.00 22 CYS A CA 8
ATOM 12678 C C . CYS A 1 29 ? -4.774 -5.540 5.383 1.00 0.00 22 CYS A C 8
ATOM 12679 O O . CYS A 1 29 ? -5.123 -4.395 5.669 1.00 0.00 22 CYS A O 8
ATOM 12687 N N . SER A 1 30 ? -3.816 -6.189 6.036 1.00 0.00 23 SER A N 8
ATOM 12688 C CA . SER A 1 30 ? -3.107 -5.581 7.156 1.00 0.00 23 SER A CA 8
ATOM 12689 C C . SER A 1 30 ? -1.597 -5.671 6.956 1.00 0.00 23 SER A C 8
ATOM 12690 O O . SER A 1 30 ? -1.106 -6.542 6.236 1.00 0.00 23 SER A O 8
ATOM 12698 N N . ILE A 1 31 ? -0.866 -4.766 7.598 1.00 0.00 24 ILE A N 8
ATOM 12699 C CA . ILE A 1 31 ? 0.587 -4.743 7.492 1.00 0.00 24 ILE A CA 8
ATOM 12700 C C . ILE A 1 31 ? 1.159 -6.157 7.475 1.00 0.00 24 ILE A C 8
ATOM 12701 O O . ILE A 1 31 ? 2.008 -6.483 6.646 1.00 0.00 24 ILE A O 8
ATOM 12717 N N . GLU A 1 32 ? 0.687 -6.991 8.395 1.00 0.00 25 GLU A N 8
ATOM 12718 C CA . GLU A 1 32 ? 1.151 -8.371 8.485 1.00 0.00 25 GLU A CA 8
ATOM 12719 C C . GLU A 1 32 ? 1.082 -9.058 7.124 1.00 0.00 25 GLU A C 8
ATOM 12720 O O . GLU A 1 32 ? 2.075 -9.603 6.641 1.00 0.00 25 GLU A O 8
ATOM 12732 N N . ASP A 1 33 ? -0.096 -9.027 6.512 1.00 0.00 26 ASP A N 8
ATOM 12733 C CA . ASP A 1 33 ? -0.296 -9.646 5.206 1.00 0.00 26 ASP A CA 8
ATOM 12734 C C . ASP A 1 33 ? 0.759 -9.171 4.213 1.00 0.00 26 ASP A C 8
ATOM 12735 O O . ASP A 1 33 ? 1.256 -9.950 3.399 1.00 0.00 26 ASP A O 8
ATOM 12744 N N . VAL A 1 34 ? 1.097 -7.887 4.284 1.00 0.00 27 VAL A N 8
ATOM 12745 C CA . VAL A 1 34 ? 2.093 -7.308 3.391 1.00 0.00 27 VAL A CA 8
ATOM 12746 C C . VAL A 1 34 ? 3.488 -7.836 3.707 1.00 0.00 27 VAL A C 8
ATOM 12747 O O . VAL A 1 34 ? 4.195 -8.317 2.823 1.00 0.00 27 VAL A O 8
ATOM 12760 N N . GLN A 1 35 ? 3.876 -7.743 4.975 1.00 0.00 28 GLN A N 8
ATOM 12761 C CA . GLN A 1 35 ? 5.187 -8.211 5.408 1.00 0.00 28 GLN A CA 8
ATOM 12762 C C . GLN A 1 35 ? 5.418 -9.656 4.980 1.00 0.00 28 GLN A C 8
ATOM 12763 O O . GLN A 1 35 ? 6.467 -9.991 4.430 1.00 0.00 28 GLN A O 8
ATOM 12777 N N . ASN A 1 36 ? 4.431 -10.509 5.235 1.00 0.00 29 ASN A N 8
ATOM 12778 C CA . ASN A 1 36 ? 4.527 -11.919 4.876 1.00 0.00 29 ASN A CA 8
ATOM 12779 C C . ASN A 1 36 ? 4.461 -12.101 3.362 1.00 0.00 29 ASN A C 8
ATOM 12780 O O . ASN A 1 36 ? 5.168 -12.934 2.795 1.00 0.00 29 ASN A O 8
ATOM 12791 N N . PHE A 1 37 ? 3.607 -11.316 2.714 1.00 0.00 30 PHE A N 8
ATOM 12792 C CA . PHE A 1 37 ? 3.448 -11.390 1.267 1.00 0.00 30 PHE A CA 8
ATOM 12793 C C . PHE A 1 37 ? 4.768 -11.100 0.559 1.00 0.00 30 PHE A C 8
ATOM 12794 O O . PHE A 1 37 ? 5.141 -11.789 -0.392 1.00 0.00 30 PHE A O 8
ATOM 12811 N N . LEU A 1 38 ? 5.472 -10.075 1.028 1.00 0.00 31 LEU A N 8
ATOM 12812 C CA . LEU A 1 38 ? 6.751 -9.692 0.441 1.00 0.00 31 LEU A CA 8
ATOM 12813 C C . LEU A 1 38 ? 7.913 -10.192 1.293 1.00 0.00 31 LEU A C 8
ATOM 12814 O O . LEU A 1 38 ? 8.908 -9.491 1.477 1.00 0.00 31 LEU A O 8
ATOM 12830 N N . SER A 1 39 ? 7.780 -11.409 1.810 1.00 0.00 32 SER A N 8
ATOM 12831 C CA . SER A 1 39 ? 8.819 -12.003 2.645 1.00 0.00 32 SER A CA 8
ATOM 12832 C C . SER A 1 39 ? 10.153 -12.043 1.906 1.00 0.00 32 SER A C 8
ATOM 12833 O O . SER A 1 39 ? 11.217 -11.970 2.519 1.00 0.00 32 SER A O 8
ATOM 12841 N N . ASP A 1 40 ? 10.086 -12.161 0.584 1.00 0.00 33 ASP A N 8
ATOM 12842 C CA . ASP A 1 40 ? 11.288 -12.210 -0.241 1.00 0.00 33 ASP A CA 8
ATOM 12843 C C . ASP A 1 40 ? 12.041 -10.885 -0.183 1.00 0.00 33 ASP A C 8
ATOM 12844 O O . ASP A 1 40 ? 13.205 -10.803 -0.578 1.00 0.00 33 ASP A O 8
ATOM 12853 N N . CYS A 1 41 ? 11.370 -9.850 0.310 1.00 0.00 34 CYS A N 8
ATOM 12854 C CA . CYS A 1 41 ? 11.976 -8.527 0.417 1.00 0.00 34 CYS A CA 8
ATOM 12855 C C . CYS A 1 41 ? 12.251 -8.172 1.875 1.00 0.00 34 CYS A C 8
ATOM 12856 O O . CYS A 1 41 ? 11.593 -8.679 2.784 1.00 0.00 34 CYS A O 8
ATOM 12864 N N . THR A 1 42 ? 13.229 -7.298 2.091 1.00 0.00 35 THR A N 8
ATOM 12865 C CA . THR A 1 42 ? 13.593 -6.877 3.438 1.00 0.00 35 THR A CA 8
ATOM 12866 C C . THR A 1 42 ? 13.029 -5.497 3.754 1.00 0.00 35 THR A C 8
ATOM 12867 O O . THR A 1 42 ? 13.763 -4.508 3.784 1.00 0.00 35 THR A O 8
ATOM 12878 N N . ILE A 1 43 ? 11.723 -5.436 3.990 1.00 0.00 36 ILE A N 8
ATOM 12879 C CA . ILE A 1 43 ? 11.062 -4.176 4.306 1.00 0.00 36 ILE A CA 8
ATOM 12880 C C . ILE A 1 43 ? 11.840 -3.396 5.360 1.00 0.00 36 ILE A C 8
ATOM 12881 O O . ILE A 1 43 ? 12.301 -3.961 6.352 1.00 0.00 36 ILE A O 8
ATOM 12897 N N . HIS A 1 44 ? 11.982 -2.093 5.139 1.00 0.00 37 HIS A N 8
ATOM 12898 C CA . HIS A 1 44 ? 12.702 -1.233 6.071 1.00 0.00 37 HIS A CA 8
ATOM 12899 C C . HIS A 1 44 ? 11.823 -0.866 7.263 1.00 0.00 37 HIS A C 8
ATOM 12900 O O . HIS A 1 44 ? 10.687 -0.421 7.095 1.00 0.00 37 HIS A O 8
ATOM 12915 N N . ASP A 1 45 ? 12.355 -1.056 8.465 1.00 0.00 38 ASP A N 8
ATOM 12916 C CA . ASP A 1 45 ? 11.619 -0.745 9.685 1.00 0.00 38 ASP A CA 8
ATOM 12917 C C . ASP A 1 45 ? 10.356 -1.595 9.789 1.00 0.00 38 ASP A C 8
ATOM 12918 O O . ASP A 1 45 ? 9.389 -1.210 10.445 1.00 0.00 38 ASP A O 8
ATOM 12927 N N . GLY A 1 46 ? 10.373 -2.754 9.137 1.00 0.00 39 GLY A N 8
ATOM 12928 C CA . GLY A 1 46 ? 9.224 -3.640 9.169 1.00 0.00 39 GLY A CA 8
ATOM 12929 C C . GLY A 1 46 ? 7.910 -2.885 9.145 1.00 0.00 39 GLY A C 8
ATOM 12930 O O . GLY A 1 46 ? 7.719 -1.980 8.332 1.00 0.00 39 GLY A O 8
ATOM 12934 N N . VAL A 1 47 ? 6.999 -3.259 10.038 1.00 0.00 40 VAL A N 8
ATOM 12935 C CA . VAL A 1 47 ? 5.694 -2.612 10.116 1.00 0.00 40 VAL A CA 8
ATOM 12936 C C . VAL A 1 47 ? 5.817 -1.103 9.930 1.00 0.00 40 VAL A C 8
ATOM 12937 O O . VAL A 1 47 ? 4.911 -0.456 9.407 1.00 0.00 40 VAL A O 8
ATOM 12950 N N . ALA A 1 48 ? 6.946 -0.550 10.362 1.00 0.00 41 ALA A N 8
ATOM 12951 C CA . ALA A 1 48 ? 7.189 0.882 10.242 1.00 0.00 41 ALA A CA 8
ATOM 12952 C C . ALA A 1 48 ? 7.712 1.235 8.853 1.00 0.00 41 ALA A C 8
ATOM 12953 O O . ALA A 1 48 ? 8.397 2.241 8.674 1.00 0.00 41 ALA A O 8
ATOM 12960 N N . GLY A 1 49 ? 7.384 0.400 7.872 1.00 0.00 42 GLY A N 8
ATOM 12961 C CA . GLY A 1 49 ? 7.830 0.641 6.512 1.00 0.00 42 GLY A CA 8
ATOM 12962 C C . GLY A 1 49 ? 6.727 0.429 5.495 1.00 0.00 42 GLY A C 8
ATOM 12963 O O . GLY A 1 49 ? 6.925 0.646 4.299 1.00 0.00 42 GLY A O 8
ATOM 12967 N N . VAL A 1 50 ? 5.560 0.001 5.968 1.00 0.00 43 VAL A N 8
ATOM 12968 C CA . VAL A 1 50 ? 4.421 -0.241 5.091 1.00 0.00 43 VAL A CA 8
ATOM 12969 C C . VAL A 1 50 ? 3.410 0.896 5.177 1.00 0.00 43 VAL A C 8
ATOM 12970 O O . VAL A 1 50 ? 2.893 1.202 6.252 1.00 0.00 43 VAL A O 8
ATOM 12983 N N . HIS A 1 51 ? 3.130 1.519 4.036 1.00 0.00 44 HIS A N 8
ATOM 12984 C CA . HIS A 1 51 ? 2.178 2.623 3.982 1.00 0.00 44 HIS A CA 8
ATOM 12985 C C . HIS A 1 51 ? 0.936 2.231 3.188 1.00 0.00 44 HIS A C 8
ATOM 12986 O O . HIS A 1 51 ? 1.005 2.000 1.981 1.00 0.00 44 HIS A O 8
ATOM 13001 N N . PHE A 1 52 ? -0.200 2.156 3.874 1.00 0.00 45 PHE A N 8
ATOM 13002 C CA . PHE A 1 52 ? -1.458 1.790 3.233 1.00 0.00 45 PHE A CA 8
ATOM 13003 C C . PHE A 1 52 ? -2.164 3.023 2.678 1.00 0.00 45 PHE A C 8
ATOM 13004 O O . PHE A 1 52 ? -1.952 4.139 3.152 1.00 0.00 45 PHE A O 8
ATOM 13021 N N . ILE A 1 53 ? -3.005 2.812 1.671 1.00 0.00 46 ILE A N 8
ATOM 13022 C CA . ILE A 1 53 ? -3.744 3.906 1.052 1.00 0.00 46 ILE A CA 8
ATOM 13023 C C . ILE A 1 53 ? -5.225 3.839 1.407 1.00 0.00 46 ILE A C 8
ATOM 13024 O O . ILE A 1 53 ? -5.838 2.772 1.363 1.00 0.00 46 ILE A O 8
ATOM 13040 N N . TYR A 1 54 ? -5.796 4.986 1.757 1.00 0.00 47 TYR A N 8
ATOM 13041 C CA . TYR A 1 54 ? -7.206 5.059 2.120 1.00 0.00 47 TYR A CA 8
ATOM 13042 C C . TYR A 1 54 ? -7.973 5.954 1.151 1.00 0.00 47 TYR A C 8
ATOM 13043 O O . TYR A 1 54 ? -7.379 6.681 0.355 1.00 0.00 47 TYR A O 8
ATOM 13061 N N . THR A 1 55 ? -9.299 5.896 1.226 1.00 0.00 48 THR A N 8
ATOM 13062 C CA . THR A 1 55 ? -10.149 6.699 0.357 1.00 0.00 48 THR A CA 8
ATOM 13063 C C . THR A 1 55 ? -10.651 7.945 1.077 1.00 0.00 48 THR A C 8
ATOM 13064 O O . THR A 1 55 ? -10.522 8.063 2.296 1.00 0.00 48 THR A O 8
ATOM 13075 N N . ARG A 1 56 ? -11.225 8.873 0.317 1.00 0.00 49 ARG A N 8
ATOM 13076 C CA . ARG A 1 56 ? -11.745 10.111 0.884 1.00 0.00 49 ARG A CA 8
ATOM 13077 C C . ARG A 1 56 ? -12.843 9.822 1.904 1.00 0.00 49 ARG A C 8
ATOM 13078 O O . ARG A 1 56 ? -13.196 10.682 2.710 1.00 0.00 49 ARG A O 8
ATOM 13099 N N . GLU A 1 57 ? -13.378 8.605 1.862 1.00 0.00 50 GLU A N 8
ATOM 13100 C CA . GLU A 1 57 ? -14.436 8.205 2.782 1.00 0.00 50 GLU A CA 8
ATOM 13101 C C . GLU A 1 57 ? -13.850 7.661 4.082 1.00 0.00 50 GLU A C 8
ATOM 13102 O O . GLU A 1 57 ? -14.400 7.874 5.161 1.00 0.00 50 GLU A O 8
ATOM 13114 N N . GLY A 1 58 ? -12.728 6.956 3.969 1.00 0.00 51 GLY A N 8
ATOM 13115 C CA . GLY A 1 58 ? -12.086 6.391 5.142 1.00 0.00 51 GLY A CA 8
ATOM 13116 C C . GLY A 1 58 ? -11.955 4.883 5.062 1.00 0.00 51 GLY A C 8
ATOM 13117 O O . GLY A 1 58 ? -11.823 4.210 6.084 1.00 0.00 51 GLY A O 8
ATOM 13121 N N . ARG A 1 59 ? -11.993 4.352 3.845 1.00 0.00 52 ARG A N 8
ATOM 13122 C CA . ARG A 1 59 ? -11.880 2.913 3.635 1.00 0.00 52 ARG A CA 8
ATOM 13123 C C . ARG A 1 59 ? -10.572 2.567 2.930 1.00 0.00 52 ARG A C 8
ATOM 13124 O O . ARG A 1 59 ? -9.886 3.446 2.409 1.00 0.00 52 ARG A O 8
ATOM 13145 N N . GLN A 1 60 ? -10.233 1.282 2.919 1.00 0.00 53 GLN A N 8
ATOM 13146 C CA . GLN A 1 60 ? -9.007 0.820 2.280 1.00 0.00 53 GLN A CA 8
ATOM 13147 C C . GLN A 1 60 ? -9.142 0.848 0.761 1.00 0.00 53 GLN A C 8
ATOM 13148 O O . GLN A 1 60 ? -9.724 -0.057 0.163 1.00 0.00 53 GLN A O 8
ATOM 13162 N N . SER A 1 61 ? -8.601 1.893 0.142 1.00 0.00 54 SER A N 8
ATOM 13163 C CA . SER A 1 61 ? -8.665 2.040 -1.307 1.00 0.00 54 SER A CA 8
ATOM 13164 C C . SER A 1 61 ? -8.182 0.772 -2.004 1.00 0.00 54 SER A C 8
ATOM 13165 O O . SER A 1 61 ? -8.697 0.393 -3.055 1.00 0.00 54 SER A O 8
ATOM 13173 N N . GLY A 1 62 ? -7.188 0.119 -1.410 1.00 0.00 55 GLY A N 8
ATOM 13174 C CA . GLY A 1 62 ? -6.651 -1.100 -1.986 1.00 0.00 55 GLY A CA 8
ATOM 13175 C C . GLY A 1 62 ? -5.157 -1.017 -2.230 1.00 0.00 55 GLY A C 8
ATOM 13176 O O . GLY A 1 62 ? -4.440 -2.003 -2.068 1.00 0.00 55 GLY A O 8
ATOM 13180 N N . GLU A 1 63 ? -4.688 0.164 -2.623 1.00 0.00 56 GLU A N 8
ATOM 13181 C CA . GLU A 1 63 ? -3.270 0.370 -2.892 1.00 0.00 56 GLU A CA 8
ATOM 13182 C C . GLU A 1 63 ? -2.498 0.601 -1.596 1.00 0.00 56 GLU A C 8
ATOM 13183 O O . GLU A 1 63 ? -3.008 1.215 -0.659 1.00 0.00 56 GLU A O 8
ATOM 13195 N N . ALA A 1 64 ? -1.266 0.105 -1.551 1.00 0.00 57 ALA A N 8
ATOM 13196 C CA . ALA A 1 64 ? -0.423 0.258 -0.372 1.00 0.00 57 ALA A CA 8
ATOM 13197 C C . ALA A 1 64 ? 1.054 0.162 -0.736 1.00 0.00 57 ALA A C 8
ATOM 13198 O O . ALA A 1 64 ? 1.492 -0.817 -1.341 1.00 0.00 57 ALA A O 8
ATOM 13205 N N . PHE A 1 65 ? 1.818 1.185 -0.367 1.00 0.00 58 PHE A N 8
ATOM 13206 C CA . PHE A 1 65 ? 3.247 1.216 -0.657 1.00 0.00 58 PHE A CA 8
ATOM 13207 C C . PHE A 1 65 ? 4.038 0.487 0.426 1.00 0.00 58 PHE A C 8
ATOM 13208 O O . PHE A 1 65 ? 3.540 0.263 1.529 1.00 0.00 58 PHE A O 8
ATOM 13225 N N . VAL A 1 66 ? 5.273 0.120 0.101 1.00 0.00 59 VAL A N 8
ATOM 13226 C CA . VAL A 1 66 ? 6.134 -0.583 1.045 1.00 0.00 59 VAL A CA 8
ATOM 13227 C C . VAL A 1 66 ? 7.599 -0.223 0.825 1.00 0.00 59 VAL A C 8
ATOM 13228 O O . VAL A 1 66 ? 8.101 -0.280 -0.297 1.00 0.00 59 VAL A O 8
ATOM 13241 N N . GLU A 1 67 ? 8.281 0.147 1.905 1.00 0.00 60 GLU A N 8
ATOM 13242 C CA . GLU A 1 67 ? 9.689 0.516 1.829 1.00 0.00 60 GLU A CA 8
ATOM 13243 C C . GLU A 1 67 ? 10.583 -0.713 1.970 1.00 0.00 60 GLU A C 8
ATOM 13244 O O . GLU A 1 67 ? 10.230 -1.676 2.652 1.00 0.00 60 GLU A O 8
ATOM 13256 N N . LEU A 1 68 ? 11.741 -0.673 1.320 1.00 0.00 61 LEU A N 8
ATOM 13257 C CA . LEU A 1 68 ? 12.686 -1.783 1.372 1.00 0.00 61 LEU A CA 8
ATOM 13258 C C . LEU A 1 68 ? 14.008 -1.344 1.993 1.00 0.00 61 LEU A C 8
ATOM 13259 O O . LEU A 1 68 ? 14.163 -0.192 2.395 1.00 0.00 61 LEU A O 8
ATOM 13275 N N . GLU A 1 69 ? 14.958 -2.271 2.065 1.00 0.00 62 GLU A N 8
ATOM 13276 C CA . GLU A 1 69 ? 16.268 -1.978 2.636 1.00 0.00 62 GLU A CA 8
ATOM 13277 C C . GLU A 1 69 ? 17.272 -1.625 1.542 1.00 0.00 62 GLU A C 8
ATOM 13278 O O . GLU A 1 69 ? 17.983 -0.625 1.636 1.00 0.00 62 GLU A O 8
ATOM 13290 N N . SER A 1 70 ? 17.323 -2.455 0.505 1.00 0.00 63 SER A N 8
ATOM 13291 C CA . SER A 1 70 ? 18.242 -2.234 -0.606 1.00 0.00 63 SER A CA 8
ATOM 13292 C C . SER A 1 70 ? 17.539 -2.443 -1.943 1.00 0.00 63 SER A C 8
ATOM 13293 O O . SER A 1 70 ? 16.346 -2.744 -1.988 1.00 0.00 63 SER A O 8
ATOM 13301 N N . GLU A 1 71 ? 18.287 -2.280 -3.030 1.00 0.00 64 GLU A N 8
ATOM 13302 C CA . GLU A 1 71 ? 17.734 -2.450 -4.369 1.00 0.00 64 GLU A CA 8
ATOM 13303 C C . GLU A 1 71 ? 17.221 -3.873 -4.570 1.00 0.00 64 GLU A C 8
ATOM 13304 O O . GLU A 1 71 ? 16.061 -4.081 -4.923 1.00 0.00 64 GLU A O 8
ATOM 13316 N N . ASP A 1 72 ? 18.095 -4.847 -4.342 1.00 0.00 65 ASP A N 8
ATOM 13317 C CA . ASP A 1 72 ? 17.731 -6.251 -4.498 1.00 0.00 65 ASP A CA 8
ATOM 13318 C C . ASP A 1 72 ? 16.288 -6.490 -4.064 1.00 0.00 65 ASP A C 8
ATOM 13319 O O . ASP A 1 72 ? 15.539 -7.204 -4.731 1.00 0.00 65 ASP A O 8
ATOM 13328 N N . ASP A 1 73 ? 15.906 -5.889 -2.942 1.00 0.00 66 ASP A N 8
ATOM 13329 C CA . ASP A 1 73 ? 14.553 -6.036 -2.419 1.00 0.00 66 ASP A CA 8
ATOM 13330 C C . ASP A 1 73 ? 13.518 -5.697 -3.487 1.00 0.00 66 ASP A C 8
ATOM 13331 O O . ASP A 1 73 ? 12.562 -6.443 -3.699 1.00 0.00 66 ASP A O 8
ATOM 13340 N N . VAL A 1 74 ? 13.713 -4.564 -4.155 1.00 0.00 67 VAL A N 8
ATOM 13341 C CA . VAL A 1 74 ? 12.797 -4.125 -5.200 1.00 0.00 67 VAL A CA 8
ATOM 13342 C C . VAL A 1 74 ? 12.602 -5.212 -6.252 1.00 0.00 67 VAL A C 8
ATOM 13343 O O . VAL A 1 74 ? 11.482 -5.660 -6.498 1.00 0.00 67 VAL A O 8
ATOM 13356 N N . LYS A 1 75 ? 13.701 -5.632 -6.871 1.00 0.00 68 LYS A N 8
ATOM 13357 C CA . LYS A 1 75 ? 13.653 -6.667 -7.896 1.00 0.00 68 LYS A CA 8
ATOM 13358 C C . LYS A 1 75 ? 12.875 -7.884 -7.405 1.00 0.00 68 LYS A C 8
ATOM 13359 O O . LYS A 1 75 ? 12.112 -8.491 -8.158 1.00 0.00 68 LYS A O 8
ATOM 13378 N N . LEU A 1 76 ? 13.071 -8.234 -6.139 1.00 0.00 69 LEU A N 8
ATOM 13379 C CA . LEU A 1 76 ? 12.386 -9.378 -5.546 1.00 0.00 69 LEU A CA 8
ATOM 13380 C C . LEU A 1 76 ? 10.885 -9.122 -5.446 1.00 0.00 69 LEU A C 8
ATOM 13381 O O . LEU A 1 76 ? 10.076 -9.941 -5.878 1.00 0.00 69 LEU A O 8
ATOM 13397 N N . ALA A 1 77 ? 10.522 -7.978 -4.876 1.00 0.00 70 ALA A N 8
ATOM 13398 C CA . ALA A 1 77 ? 9.119 -7.611 -4.723 1.00 0.00 70 ALA A CA 8
ATOM 13399 C C . ALA A 1 77 ? 8.384 -7.690 -6.056 1.00 0.00 70 ALA A C 8
ATOM 13400 O O . ALA A 1 77 ? 7.234 -8.127 -6.118 1.00 0.00 70 ALA A O 8
ATOM 13407 N N . LEU A 1 78 ? 9.052 -7.263 -7.122 1.00 0.00 71 LEU A N 8
ATOM 13408 C CA . LEU A 1 78 ? 8.461 -7.284 -8.455 1.00 0.00 71 LEU A CA 8
ATOM 13409 C C . LEU A 1 78 ? 8.149 -8.712 -8.890 1.00 0.00 71 LEU A C 8
ATOM 13410 O O . LEU A 1 78 ? 7.321 -8.937 -9.773 1.00 0.00 71 LEU A O 8
ATOM 13426 N N . LYS A 1 79 ? 8.815 -9.675 -8.262 1.00 0.00 72 LYS A N 8
ATOM 13427 C CA . LYS A 1 79 ? 8.607 -11.083 -8.580 1.00 0.00 72 LYS A CA 8
ATOM 13428 C C . LYS A 1 79 ? 7.289 -11.583 -7.999 1.00 0.00 72 LYS A C 8
ATOM 13429 O O . LYS A 1 79 ? 6.808 -12.658 -8.358 1.00 0.00 72 LYS A O 8
ATOM 13448 N N . LYS A 1 80 ? 6.708 -10.797 -7.099 1.00 0.00 73 LYS A N 8
ATOM 13449 C CA . LYS A 1 80 ? 5.443 -11.157 -6.469 1.00 0.00 73 LYS A CA 8
ATOM 13450 C C . LYS A 1 80 ? 4.262 -10.649 -7.290 1.00 0.00 73 LYS A C 8
ATOM 13451 O O . LYS A 1 80 ? 3.129 -10.615 -6.809 1.00 0.00 73 LYS A O 8
ATOM 13470 N N . ASP A 1 81 ? 4.534 -10.257 -8.530 1.00 0.00 74 ASP A N 8
ATOM 13471 C CA . ASP A 1 81 ? 3.493 -9.754 -9.418 1.00 0.00 74 ASP A CA 8
ATOM 13472 C C . ASP A 1 81 ? 2.540 -10.872 -9.828 1.00 0.00 74 ASP A C 8
ATOM 13473 O O . ASP A 1 81 ? 2.948 -12.024 -9.980 1.00 0.00 74 ASP A O 8
ATOM 13482 N N . ARG A 1 82 ? 1.269 -10.525 -10.003 1.00 0.00 75 ARG A N 8
ATOM 13483 C CA . ARG A 1 82 ? 0.258 -11.500 -10.392 1.00 0.00 75 ARG A CA 8
ATOM 13484 C C . ARG A 1 82 ? 0.203 -12.654 -9.395 1.00 0.00 75 ARG A C 8
ATOM 13485 O O . ARG A 1 82 ? -0.107 -13.787 -9.760 1.00 0.00 75 ARG A O 8
ATOM 13506 N N . GLU A 1 83 ? 0.506 -12.356 -8.136 1.00 0.00 76 GLU A N 8
ATOM 13507 C CA . GLU A 1 83 ? 0.493 -13.369 -7.087 1.00 0.00 76 GLU A CA 8
ATOM 13508 C C . GLU A 1 83 ? -0.898 -13.497 -6.471 1.00 0.00 76 GLU A C 8
ATOM 13509 O O . GLU A 1 83 ? -1.842 -12.835 -6.902 1.00 0.00 76 GLU A O 8
ATOM 13521 N N . SER A 1 84 ? -1.015 -14.352 -5.461 1.00 0.00 77 SER A N 8
ATOM 13522 C CA . SER A 1 84 ? -2.290 -14.570 -4.788 1.00 0.00 77 SER A CA 8
ATOM 13523 C C . SER A 1 84 ? -2.137 -14.434 -3.276 1.00 0.00 77 SER A C 8
ATOM 13524 O O . SER A 1 84 ? -1.517 -15.276 -2.626 1.00 0.00 77 SER A O 8
ATOM 13532 N N . MET A 1 85 ? -2.705 -13.368 -2.723 1.00 0.00 78 MET A N 8
ATOM 13533 C CA . MET A 1 85 ? -2.633 -13.121 -1.288 1.00 0.00 78 MET A CA 8
ATOM 13534 C C . MET A 1 85 ? -3.941 -13.505 -0.604 1.00 0.00 78 MET A C 8
ATOM 13535 O O . MET A 1 85 ? -4.951 -12.815 -0.740 1.00 0.00 78 MET A O 8
ATOM 13549 N N . GLY A 1 86 ? -3.917 -14.612 0.133 1.00 0.00 79 GLY A N 8
ATOM 13550 C CA . GLY A 1 86 ? -5.107 -15.069 0.826 1.00 0.00 79 GLY A CA 8
ATOM 13551 C C . GLY A 1 86 ? -6.143 -15.646 -0.118 1.00 0.00 79 GLY A C 8
ATOM 13552 O O . GLY A 1 86 ? -6.107 -16.835 -0.439 1.00 0.00 79 GLY A O 8
ATOM 13556 N N . HIS A 1 87 ? -7.069 -14.804 -0.564 1.00 0.00 80 HIS A N 8
ATOM 13557 C CA . HIS A 1 87 ? -8.121 -15.238 -1.477 1.00 0.00 80 HIS A CA 8
ATOM 13558 C C . HIS A 1 87 ? -8.286 -14.248 -2.626 1.00 0.00 80 HIS A C 8
ATOM 13559 O O . HIS A 1 87 ? -9.267 -14.301 -3.368 1.00 0.00 80 HIS A O 8
ATOM 13574 N N . ARG A 1 88 ? -7.321 -13.345 -2.766 1.00 0.00 81 ARG A N 8
ATOM 13575 C CA . ARG A 1 88 ? -7.361 -12.342 -3.823 1.00 0.00 81 ARG A CA 8
ATOM 13576 C C . ARG A 1 88 ? -6.016 -12.252 -4.538 1.00 0.00 81 ARG A C 8
ATOM 13577 O O . ARG A 1 88 ? -5.033 -12.860 -4.112 1.00 0.00 81 ARG A O 8
ATOM 13598 N N . TYR A 1 89 ? -5.980 -11.492 -5.627 1.00 0.00 82 TYR A N 8
ATOM 13599 C CA . TYR A 1 89 ? -4.757 -11.325 -6.403 1.00 0.00 82 TYR A CA 8
ATOM 13600 C C . TYR A 1 89 ? -4.077 -10.001 -6.071 1.00 0.00 82 TYR A C 8
ATOM 13601 O O . TYR A 1 89 ? -4.742 -8.985 -5.861 1.00 0.00 82 TYR A O 8
ATOM 13619 N N . ILE A 1 90 ? -2.750 -10.019 -6.027 1.00 0.00 83 ILE A N 8
ATOM 13620 C CA . ILE A 1 90 ? -1.979 -8.820 -5.722 1.00 0.00 83 ILE A CA 8
ATOM 13621 C C . ILE A 1 90 ? -1.068 -8.442 -6.885 1.00 0.00 83 ILE A C 8
ATOM 13622 O O . ILE A 1 90 ? -0.441 -9.305 -7.500 1.00 0.00 83 ILE A O 8
ATOM 13638 N N . GLU A 1 91 ? -0.999 -7.148 -7.180 1.00 0.00 84 GLU A N 8
ATOM 13639 C CA . GLU A 1 91 ? -0.163 -6.656 -8.269 1.00 0.00 84 GLU A CA 8
ATOM 13640 C C . GLU A 1 91 ? 0.929 -5.729 -7.741 1.00 0.00 84 GLU A C 8
ATOM 13641 O O . GLU A 1 91 ? 0.642 -4.679 -7.167 1.00 0.00 84 GLU A O 8
ATOM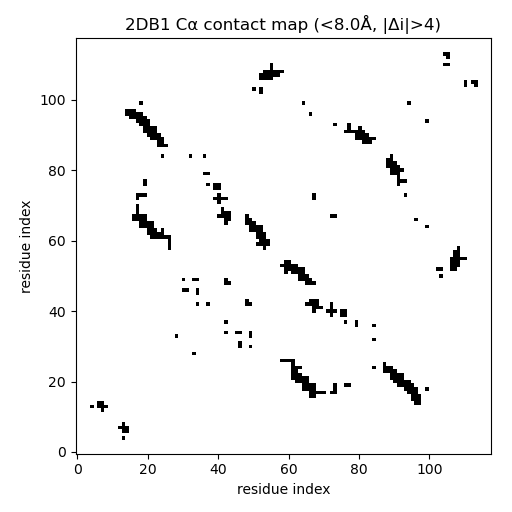 13653 N N . VAL A 1 92 ? 2.182 -6.127 -7.939 1.00 0.00 85 VAL A N 8
ATOM 13654 C CA . VAL A 1 92 ? 3.316 -5.333 -7.484 1.00 0.00 85 VAL A CA 8
ATOM 13655 C C . VAL A 1 92 ? 3.696 -4.276 -8.515 1.00 0.00 85 VAL A C 8
ATOM 13656 O O . VAL A 1 92 ? 3.634 -4.519 -9.721 1.00 0.00 85 VAL A O 8
ATOM 13669 N N . PHE A 1 93 ? 4.091 -3.102 -8.034 1.00 0.00 86 PHE A N 8
ATOM 13670 C CA . PHE A 1 93 ? 4.481 -2.007 -8.914 1.00 0.00 86 PHE A CA 8
ATOM 13671 C C . PHE A 1 93 ? 5.749 -1.326 -8.406 1.00 0.00 86 PHE A C 8
ATOM 13672 O O . PHE A 1 93 ? 5.857 -0.990 -7.226 1.00 0.00 86 PHE A O 8
ATOM 13689 N N . LYS A 1 94 ? 6.707 -1.127 -9.305 1.00 0.00 87 LYS A N 8
ATOM 13690 C CA . LYS A 1 94 ? 7.968 -0.486 -8.951 1.00 0.00 87 LYS A CA 8
ATOM 13691 C C . LYS A 1 94 ? 7.794 1.024 -8.823 1.00 0.00 87 LYS A C 8
ATOM 13692 O O . LYS A 1 94 ? 7.480 1.706 -9.798 1.00 0.00 87 LYS A O 8
ATOM 13711 N N . SER A 1 95 ? 8.002 1.539 -7.616 1.00 0.00 88 SER A N 8
ATOM 13712 C CA . SER A 1 95 ? 7.866 2.968 -7.361 1.00 0.00 88 SER A CA 8
ATOM 13713 C C . SER A 1 95 ? 8.958 3.457 -6.414 1.00 0.00 88 SER A C 8
ATOM 13714 O O . SER A 1 95 ? 9.608 2.663 -5.735 1.00 0.00 88 SER A O 8
ATOM 13722 N N . HIS A 1 96 ? 9.154 4.772 -6.376 1.00 0.00 89 HIS A N 8
ATOM 13723 C CA . HIS A 1 96 ? 10.166 5.369 -5.513 1.00 0.00 89 HIS A CA 8
ATOM 13724 C C . HIS A 1 96 ? 9.535 5.930 -4.242 1.00 0.00 89 HIS A C 8
ATOM 13725 O O . HIS A 1 96 ? 8.329 5.805 -4.029 1.00 0.00 89 HIS A O 8
ATOM 13740 N N . ARG A 1 97 ? 10.358 6.548 -3.401 1.00 0.00 90 ARG A N 8
ATOM 13741 C CA . ARG A 1 97 ? 9.881 7.126 -2.151 1.00 0.00 90 ARG A CA 8
ATOM 13742 C C . ARG A 1 97 ? 9.238 8.489 -2.393 1.00 0.00 90 ARG A C 8
ATOM 13743 O O . ARG A 1 97 ? 8.074 8.707 -2.055 1.00 0.00 90 ARG A O 8
ATOM 13764 N N . THR A 1 98 ? 10.003 9.403 -2.981 1.00 0.00 91 THR A N 8
ATOM 13765 C CA . THR A 1 98 ? 9.509 10.744 -3.267 1.00 0.00 91 THR A CA 8
ATOM 13766 C C . THR A 1 98 ? 8.058 10.708 -3.731 1.00 0.00 91 THR A C 8
ATOM 13767 O O . THR A 1 98 ? 7.302 11.653 -3.507 1.00 0.00 91 THR A O 8
ATOM 13778 N N . GLU A 1 99 ? 7.675 9.612 -4.378 1.00 0.00 92 GLU A N 8
ATOM 13779 C CA . GLU A 1 99 ? 6.313 9.455 -4.874 1.00 0.00 92 GLU A CA 8
ATOM 13780 C C . GLU A 1 99 ? 5.363 9.071 -3.743 1.00 0.00 92 GLU A C 8
ATOM 13781 O O . GLU A 1 99 ? 4.426 9.804 -3.429 1.00 0.00 92 GLU A O 8
ATOM 13793 N N . MET A 1 100 ? 5.613 7.915 -3.135 1.00 0.00 93 MET A N 8
ATOM 13794 C CA . MET A 1 100 ? 4.781 7.434 -2.038 1.00 0.00 93 MET A CA 8
ATOM 13795 C C . MET A 1 100 ? 4.580 8.523 -0.989 1.00 0.00 93 MET A C 8
ATOM 13796 O O . MET A 1 100 ? 3.649 8.460 -0.186 1.00 0.00 93 MET A O 8
ATOM 13810 N N . ASP A 1 101 ? 5.459 9.519 -1.002 1.00 0.00 94 ASP A N 8
ATOM 13811 C CA . ASP A 1 101 ? 5.377 10.623 -0.052 1.00 0.00 94 ASP A CA 8
ATOM 13812 C C . ASP A 1 101 ? 4.195 11.531 -0.374 1.00 0.00 94 ASP A C 8
ATOM 13813 O O . ASP A 1 101 ? 3.464 11.955 0.520 1.00 0.00 94 ASP A O 8
ATOM 13822 N N . TRP A 1 102 ? 4.014 11.825 -1.657 1.00 0.00 95 TRP A N 8
ATOM 13823 C CA . TRP A 1 102 ? 2.921 12.685 -2.097 1.00 0.00 95 TRP A CA 8
ATOM 13824 C C . TRP A 1 102 ? 1.597 11.928 -2.091 1.00 0.00 95 TRP A C 8
ATOM 13825 O O . TRP A 1 102 ? 0.575 12.449 -1.645 1.00 0.00 95 TRP A O 8
ATOM 13846 N N . VAL A 1 103 ? 1.623 10.695 -2.589 1.00 0.00 96 VAL A N 8
ATOM 13847 C CA . VAL A 1 103 ? 0.425 9.866 -2.639 1.00 0.00 96 VAL A CA 8
ATOM 13848 C C . VAL A 1 103 ? -0.175 9.682 -1.250 1.00 0.00 96 VAL A C 8
ATOM 13849 O O . VAL A 1 103 ? -1.386 9.511 -1.102 1.00 0.00 96 VAL A O 8
ATOM 13862 N N . LEU A 1 104 ? 0.679 9.720 -0.233 1.00 0.00 97 LEU A N 8
ATOM 13863 C CA . LEU A 1 104 ? 0.233 9.558 1.147 1.00 0.00 97 LEU A CA 8
ATOM 13864 C C . LEU A 1 104 ? -0.316 10.869 1.699 1.00 0.00 97 LEU A C 8
ATOM 13865 O O . LEU A 1 104 ? -1.489 10.959 2.064 1.00 0.00 97 LEU A O 8
ATOM 13881 N N . LYS A 1 105 ? 0.538 11.885 1.756 1.00 0.00 98 LYS A N 8
ATOM 13882 C CA . LYS A 1 105 ? 0.139 13.194 2.260 1.00 0.00 98 LYS A CA 8
ATOM 13883 C C . LYS A 1 105 ? -1.246 13.575 1.746 1.00 0.00 98 LYS A C 8
ATOM 13884 O O . LYS A 1 105 ? -1.987 14.299 2.411 1.00 0.00 98 LYS A O 8
ATOM 13903 N N . HIS A 1 106 ? -1.589 13.083 0.561 1.00 0.00 99 HIS A N 8
ATOM 13904 C CA . HIS A 1 106 ? -2.886 13.370 -0.041 1.00 0.00 99 HIS A CA 8
ATOM 13905 C C . HIS A 1 106 ? -3.720 12.099 -0.168 1.00 0.00 99 HIS A C 8
ATOM 13906 O O . HIS A 1 106 ? -4.374 11.874 -1.186 1.00 0.00 99 HIS A O 8
ATOM 13921 N N . SER A 1 107 ? -3.691 11.271 0.872 1.00 0.00 100 SER A N 8
ATOM 13922 C CA . SER A 1 107 ? -4.440 10.021 0.874 1.00 0.00 100 SER A CA 8
ATOM 13923 C C . SER A 1 107 ? -5.520 10.036 1.952 1.00 0.00 100 SER A C 8
ATOM 13924 O O . SER A 1 107 ? -5.652 11.004 2.700 1.00 0.00 100 SER A O 8
ATOM 13932 N N . GLY A 1 108 ? -6.290 8.955 2.026 1.00 0.00 101 GLY A N 8
ATOM 13933 C CA . GLY A 1 108 ? -7.348 8.864 3.015 1.00 0.00 101 GLY A CA 8
ATOM 13934 C C . GLY A 1 108 ? -8.210 10.110 3.059 1.00 0.00 101 GLY A C 8
ATOM 13935 O O . GLY A 1 108 ? -8.011 11.055 2.295 1.00 0.00 101 GLY A O 8
ATOM 13939 N N . PRO A 1 109 ? -9.194 10.122 3.969 1.00 0.00 102 PRO A N 8
ATOM 13940 C CA . PRO A 1 109 ? -10.110 11.255 4.131 1.00 0.00 102 PRO A CA 8
ATOM 13941 C C . PRO A 1 109 ? -9.418 12.480 4.720 1.00 0.00 102 PRO A C 8
ATOM 13942 O O . PRO A 1 109 ? -9.743 13.614 4.373 1.00 0.00 102 PRO A O 8
ATOM 13953 N N . ASN A 1 110 ? -8.462 12.242 5.612 1.00 0.00 103 ASN A N 8
ATOM 13954 C CA . ASN A 1 110 ? -7.724 13.327 6.249 1.00 0.00 103 ASN A CA 8
ATOM 13955 C C . ASN A 1 110 ? -6.411 13.594 5.518 1.00 0.00 103 ASN A C 8
ATOM 13956 O O . ASN A 1 110 ? -5.857 12.706 4.871 1.00 0.00 103 ASN A O 8
ATOM 13967 N N . SER A 1 111 ? -5.920 14.824 5.628 1.00 0.00 104 SER A N 8
ATOM 13968 C CA . SER A 1 111 ? -4.674 15.210 4.975 1.00 0.00 104 SER A CA 8
ATOM 13969 C C . SER A 1 111 ? -3.786 16.006 5.927 1.00 0.00 104 SER A C 8
ATOM 13970 O O . SER A 1 111 ? -4.171 17.073 6.405 1.00 0.00 104 SER A O 8
ATOM 13978 N N . ALA A 1 112 ? -2.596 15.479 6.197 1.00 0.00 105 ALA A N 8
ATOM 13979 C CA . ALA A 1 112 ? -1.653 16.141 7.089 1.00 0.00 105 ALA A CA 8
ATOM 13980 C C . ALA A 1 112 ? -0.992 17.332 6.404 1.00 0.00 105 ALA A C 8
ATOM 13981 O O . ALA A 1 112 ? -0.072 17.168 5.603 1.00 0.00 105 ALA A O 8
ATOM 13988 N N . SER A 1 113 ? -1.468 18.531 6.724 1.00 0.00 106 SER A N 8
ATOM 13989 C CA . SER A 1 113 ? -0.926 19.750 6.135 1.00 0.00 106 SER A CA 8
ATOM 13990 C C . SER A 1 113 ? 0.360 20.169 6.840 1.00 0.00 106 SER A C 8
ATOM 13991 O O . SER A 1 113 ? 0.326 20.820 7.884 1.00 0.00 106 SER A O 8
ATOM 13999 N N . GLY A 1 114 ? 1.496 19.789 6.262 1.00 0.00 107 GLY A N 8
ATOM 14000 C CA . GLY A 1 114 ? 2.778 20.132 6.848 1.00 0.00 107 GLY A CA 8
ATOM 14001 C C . GLY A 1 114 ? 3.400 18.974 7.602 1.00 0.00 107 GLY A C 8
ATOM 14002 O O . GLY A 1 114 ? 2.709 18.166 8.222 1.00 0.00 107 GLY A O 8
ATOM 14006 N N . PRO A 1 115 ? 4.738 18.880 7.552 1.00 0.00 108 PRO A N 8
ATOM 14007 C CA . PRO A 1 115 ? 5.482 17.815 8.229 1.00 0.00 108 PRO A CA 8
ATOM 14008 C C . PRO A 1 115 ? 5.451 17.959 9.747 1.00 0.00 108 PRO A C 8
ATOM 14009 O O . PRO A 1 115 ? 5.841 17.047 10.476 1.00 0.00 108 PRO A O 8
ATOM 14020 N N . SER A 1 116 ? 4.983 19.111 10.218 1.00 0.00 109 SER A N 8
ATOM 14021 C CA . SER A 1 116 ? 4.903 19.376 11.649 1.00 0.00 109 SER A CA 8
ATOM 14022 C C . SER A 1 116 ? 3.470 19.699 12.063 1.00 0.00 109 SER A C 8
ATOM 14023 O O . SER A 1 116 ? 2.615 19.971 11.221 1.00 0.00 109 SER A O 8
ATOM 14031 N N . SER A 1 117 ? 3.216 19.666 13.367 1.00 0.00 110 SER A N 8
ATOM 14032 C CA . SER A 1 117 ? 1.887 19.951 13.895 1.00 0.00 110 SER A CA 8
ATOM 14033 C C . SER A 1 117 ? 0.846 19.025 13.273 1.00 0.00 110 SER A C 8
ATOM 14034 O O . SER A 1 117 ? -0.225 19.466 12.859 1.00 0.00 110 SER A O 8
ATOM 14042 N N . GLY A 1 118 ? 1.171 17.737 13.209 1.00 0.00 111 GLY A N 8
ATOM 14043 C CA . GLY A 1 118 ? 0.254 16.768 12.636 1.00 0.00 111 GLY A CA 8
ATOM 14044 C C . GLY A 1 118 ? -0.010 15.600 13.565 1.00 0.00 111 GLY A C 8
ATOM 14045 O O . GLY A 1 118 ? 0.656 15.450 14.590 1.00 0.00 111 GLY A O 8
ATOM 14049 N N . GLY A 1 1 ? 21.179 -2.373 -21.775 1.00 0.00 -6 GLY A N 9
ATOM 14050 C CA . GLY A 1 1 ? 21.022 -2.023 -20.376 1.00 0.00 -6 GLY A CA 9
ATOM 14051 C C . GLY A 1 1 ? 21.723 -0.727 -20.019 1.00 0.00 -6 GLY A C 9
ATOM 14052 O O . GLY A 1 1 ? 22.727 -0.367 -20.634 1.00 0.00 -6 GLY A O 9
ATOM 14056 N N . SER A 1 2 ? 21.193 -0.024 -19.024 1.00 0.00 -5 SER A N 9
ATOM 14057 C CA . SER A 1 2 ? 21.772 1.242 -18.590 1.00 0.00 -5 SER A CA 9
ATOM 14058 C C . SER A 1 2 ? 21.481 1.495 -17.114 1.00 0.00 -5 SER A C 9
ATOM 14059 O O . SER A 1 2 ? 20.428 1.114 -16.603 1.00 0.00 -5 SER A O 9
ATOM 14067 N N . SER A 1 3 ? 22.424 2.140 -16.434 1.00 0.00 -4 SER A N 9
ATOM 14068 C CA . SER A 1 3 ? 22.272 2.441 -15.015 1.00 0.00 -4 SER A CA 9
ATOM 14069 C C . SER A 1 3 ? 21.958 3.919 -14.803 1.00 0.00 -4 SER A C 9
ATOM 14070 O O . SER A 1 3 ? 22.656 4.793 -15.317 1.00 0.00 -4 SER A O 9
ATOM 14078 N N . GLY A 1 4 ? 20.902 4.191 -14.042 1.00 0.00 -3 GLY A N 9
ATOM 14079 C CA . GLY A 1 4 ? 20.514 5.563 -13.776 1.00 0.00 -3 GLY A CA 9
ATOM 14080 C C . GLY A 1 4 ? 19.252 5.657 -12.941 1.00 0.00 -3 GLY A C 9
ATOM 14081 O O . GLY A 1 4 ? 18.326 6.392 -13.283 1.00 0.00 -3 GLY A O 9
ATOM 14085 N N . SER A 1 5 ? 19.214 4.909 -11.843 1.00 0.00 -2 SER A N 9
ATOM 14086 C CA . SER A 1 5 ? 18.054 4.906 -10.959 1.00 0.00 -2 SER A CA 9
ATOM 14087 C C . SER A 1 5 ? 18.019 6.169 -10.104 1.00 0.00 -2 SER A C 9
ATOM 14088 O O . SER A 1 5 ? 18.625 6.224 -9.034 1.00 0.00 -2 SER A O 9
ATOM 14096 N N . SER A 1 6 ? 17.307 7.183 -10.585 1.00 0.00 -1 SER A N 9
ATOM 14097 C CA . SER A 1 6 ? 17.195 8.447 -9.868 1.00 0.00 -1 SER A CA 9
ATOM 14098 C C . SER A 1 6 ? 15.783 9.013 -9.980 1.00 0.00 -1 SER A C 9
ATOM 14099 O O . SER A 1 6 ? 15.070 8.746 -10.946 1.00 0.00 -1 SER A O 9
ATOM 14107 N N . GLY A 1 7 ? 15.385 9.797 -8.982 1.00 0.00 0 GLY A N 9
ATOM 14108 C CA . GLY A 1 7 ? 14.060 10.388 -8.986 1.00 0.00 0 GLY A CA 9
ATOM 14109 C C . GLY A 1 7 ? 13.883 11.407 -10.095 1.00 0.00 0 GLY A C 9
ATOM 14110 O O . GLY A 1 7 ? 13.677 11.045 -11.253 1.00 0.00 0 GLY A O 9
ATOM 14114 N N . MET A 1 8 ? 13.963 12.685 -9.740 1.00 0.00 1 MET A N 9
ATOM 14115 C CA . MET A 1 8 ? 13.809 13.760 -10.714 1.00 0.00 1 MET A CA 9
ATOM 14116 C C . MET A 1 8 ? 14.437 15.052 -10.201 1.00 0.00 1 MET A C 9
ATOM 14117 O O . MET A 1 8 ? 14.788 15.159 -9.027 1.00 0.00 1 MET A O 9
ATOM 14131 N N . MET A 1 9 ? 14.574 16.031 -11.089 1.00 0.00 2 MET A N 9
ATOM 14132 C CA . MET A 1 9 ? 15.159 17.316 -10.725 1.00 0.00 2 MET A CA 9
ATOM 14133 C C . MET A 1 9 ? 14.081 18.389 -10.605 1.00 0.00 2 MET A C 9
ATOM 14134 O O . MET A 1 9 ? 13.649 18.965 -11.605 1.00 0.00 2 MET A O 9
ATOM 14148 N N . LEU A 1 10 ? 13.649 18.653 -9.377 1.00 0.00 3 LEU A N 9
ATOM 14149 C CA . LEU A 1 10 ? 12.621 19.657 -9.126 1.00 0.00 3 LEU A CA 9
ATOM 14150 C C . LEU A 1 10 ? 13.032 20.585 -7.988 1.00 0.00 3 LEU A C 9
ATOM 14151 O O . LEU A 1 10 ? 14.074 20.394 -7.363 1.00 0.00 3 LEU A O 9
ATOM 14167 N N . GLY A 1 11 ? 12.203 21.590 -7.722 1.00 0.00 4 GLY A N 9
ATOM 14168 C CA . GLY A 1 11 ? 12.497 22.532 -6.657 1.00 0.00 4 GLY A CA 9
ATOM 14169 C C . GLY A 1 11 ? 13.188 21.876 -5.478 1.00 0.00 4 GLY A C 9
ATOM 14170 O O . GLY A 1 11 ? 14.321 22.209 -5.132 1.00 0.00 4 GLY A O 9
ATOM 14174 N N . PRO A 1 12 ? 12.496 20.922 -4.838 1.00 0.00 5 PRO A N 9
ATOM 14175 C CA . PRO A 1 12 ? 13.031 20.199 -3.680 1.00 0.00 5 PRO A CA 9
ATOM 14176 C C . PRO A 1 12 ? 14.169 19.258 -4.059 1.00 0.00 5 PRO A C 9
ATOM 14177 O O . PRO A 1 12 ? 14.598 19.222 -5.211 1.00 0.00 5 PRO A O 9
ATOM 14188 N N . GLU A 1 13 ? 14.653 18.497 -3.081 1.00 0.00 6 GLU A N 9
ATOM 14189 C CA . GLU A 1 13 ? 15.742 17.556 -3.314 1.00 0.00 6 GLU A CA 9
ATOM 14190 C C . GLU A 1 13 ? 15.200 16.172 -3.659 1.00 0.00 6 GLU A C 9
ATOM 14191 O O . GLU A 1 13 ? 14.283 15.673 -3.009 1.00 0.00 6 GLU A O 9
ATOM 14203 N N . GLY A 1 14 ? 15.776 15.557 -4.688 1.00 0.00 7 GLY A N 9
ATOM 14204 C CA . GLY A 1 14 ? 15.338 14.237 -5.103 1.00 0.00 7 GLY A CA 9
ATOM 14205 C C . GLY A 1 14 ? 15.768 13.153 -4.135 1.00 0.00 7 GLY A C 9
ATOM 14206 O O . GLY A 1 14 ? 16.727 12.427 -4.391 1.00 0.00 7 GLY A O 9
ATOM 14210 N N . GLY A 1 15 ? 15.057 13.044 -3.016 1.00 0.00 8 GLY A N 9
ATOM 14211 C CA . GLY A 1 15 ? 15.387 12.040 -2.022 1.00 0.00 8 GLY A CA 9
ATOM 14212 C C . GLY A 1 15 ? 14.407 10.884 -2.018 1.00 0.00 8 GLY A C 9
ATOM 14213 O O . GLY A 1 15 ? 13.451 10.876 -1.243 1.00 0.00 8 GLY A O 9
ATOM 14217 N N . GLU A 1 16 ? 14.643 9.906 -2.887 1.00 0.00 9 GLU A N 9
ATOM 14218 C CA . GLU A 1 16 ? 13.770 8.741 -2.981 1.00 0.00 9 GLU A CA 9
ATOM 14219 C C . GLU A 1 16 ? 14.404 7.530 -2.302 1.00 0.00 9 GLU A C 9
ATOM 14220 O O . GLU A 1 16 ? 15.528 7.600 -1.808 1.00 0.00 9 GLU A O 9
ATOM 14232 N N . GLY A 1 17 ? 13.672 6.420 -2.282 1.00 0.00 10 GLY A N 9
ATOM 14233 C CA . GLY A 1 17 ? 14.177 5.210 -1.661 1.00 0.00 10 GLY A CA 9
ATOM 14234 C C . GLY A 1 17 ? 13.467 3.965 -2.155 1.00 0.00 10 GLY A C 9
ATOM 14235 O O . GLY A 1 17 ? 12.392 4.050 -2.748 1.00 0.00 10 GLY A O 9
ATOM 14239 N N . TYR A 1 18 ? 14.070 2.807 -1.911 1.00 0.00 11 TYR A N 9
ATOM 14240 C CA . TYR A 1 18 ? 13.491 1.539 -2.339 1.00 0.00 11 TYR A CA 9
ATOM 14241 C C . TYR A 1 18 ? 12.061 1.393 -1.826 1.00 0.00 11 TYR A C 9
ATOM 14242 O O . TYR A 1 18 ? 11.834 1.201 -0.631 1.00 0.00 11 TYR A O 9
ATOM 14260 N N . VAL A 1 19 ? 11.099 1.484 -2.739 1.00 0.00 12 VAL A N 9
ATOM 14261 C CA . VAL A 1 19 ? 9.691 1.360 -2.381 1.00 0.00 12 VAL A CA 9
ATOM 14262 C C . VAL A 1 19 ? 8.922 0.580 -3.441 1.00 0.00 12 VAL A C 9
ATOM 14263 O O . VAL A 1 19 ? 9.324 0.528 -4.603 1.00 0.00 12 VAL A O 9
ATOM 14276 N N . VAL A 1 20 ? 7.811 -0.025 -3.032 1.00 0.00 13 VAL A N 9
ATOM 14277 C CA . VAL A 1 20 ? 6.983 -0.802 -3.947 1.00 0.00 13 VAL A CA 9
ATOM 14278 C C . VAL A 1 20 ? 5.500 -0.570 -3.677 1.00 0.00 13 VAL A C 9
ATOM 14279 O O . VAL A 1 20 ? 5.080 -0.436 -2.527 1.00 0.00 13 VAL A O 9
ATOM 14292 N N . LYS A 1 21 ? 4.710 -0.525 -4.744 1.00 0.00 14 LYS A N 9
ATOM 14293 C CA . LYS A 1 21 ? 3.273 -0.311 -4.625 1.00 0.00 14 LYS A CA 9
ATOM 14294 C C . LYS A 1 21 ? 2.507 -1.604 -4.885 1.00 0.00 14 LYS A C 9
ATOM 14295 O O . LYS A 1 21 ? 2.705 -2.260 -5.908 1.00 0.00 14 LYS A O 9
ATOM 14314 N N . LEU A 1 22 ? 1.631 -1.965 -3.953 1.00 0.00 15 LEU A N 9
ATOM 14315 C CA . LEU A 1 22 ? 0.834 -3.180 -4.083 1.00 0.00 15 LEU A CA 9
ATOM 14316 C C . LEU A 1 22 ? -0.627 -2.844 -4.367 1.00 0.00 15 LEU A C 9
ATOM 14317 O O . LEU A 1 22 ? -1.232 -2.025 -3.676 1.00 0.00 15 LEU A O 9
ATOM 14333 N N . ARG A 1 23 ? -1.188 -3.485 -5.387 1.00 0.00 16 ARG A N 9
ATOM 14334 C CA . ARG A 1 23 ? -2.578 -3.256 -5.762 1.00 0.00 16 ARG A CA 9
ATOM 14335 C C . ARG A 1 23 ? -3.376 -4.556 -5.715 1.00 0.00 16 ARG A C 9
ATOM 14336 O O . ARG A 1 23 ? -2.811 -5.646 -5.799 1.00 0.00 16 ARG A O 9
ATOM 14357 N N . GLY A 1 24 ? -4.693 -4.432 -5.579 1.00 0.00 17 GLY A N 9
ATOM 14358 C CA . GLY A 1 24 ? -5.546 -5.604 -5.522 1.00 0.00 17 GLY A CA 9
ATOM 14359 C C . GLY A 1 24 ? -5.635 -6.190 -4.127 1.00 0.00 17 GLY A C 9
ATOM 14360 O O . GLY A 1 24 ? -6.141 -7.297 -3.941 1.00 0.00 17 GLY A O 9
ATOM 14364 N N . LEU A 1 25 ? -5.143 -5.446 -3.143 1.00 0.00 18 LEU A N 9
ATOM 14365 C CA . LEU A 1 25 ? -5.167 -5.898 -1.756 1.00 0.00 18 LEU A CA 9
ATOM 14366 C C . LEU A 1 25 ? -6.591 -5.901 -1.210 1.00 0.00 18 LEU A C 9
ATOM 14367 O O . LEU A 1 25 ? -7.436 -5.098 -1.606 1.00 0.00 18 LEU A O 9
ATOM 14383 N N . PRO A 1 26 ? -6.865 -6.825 -0.276 1.00 0.00 19 PRO A N 9
ATOM 14384 C CA . PRO A 1 26 ? -8.186 -6.953 0.347 1.00 0.00 19 PRO A CA 9
ATOM 14385 C C . PRO A 1 26 ? -8.508 -5.783 1.270 1.00 0.00 19 PRO A C 9
ATOM 14386 O O . PRO A 1 26 ? -7.630 -5.265 1.961 1.00 0.00 19 PRO A O 9
ATOM 14397 N N . TRP A 1 27 ? -9.770 -5.371 1.277 1.00 0.00 20 TRP A N 9
ATOM 14398 C CA . TRP A 1 27 ? -10.207 -4.261 2.116 1.00 0.00 20 TRP A CA 9
ATOM 14399 C C . TRP A 1 27 ? -9.848 -4.509 3.577 1.00 0.00 20 TRP A C 9
ATOM 14400 O O . TRP A 1 27 ? -9.894 -3.596 4.401 1.00 0.00 20 TRP A O 9
ATOM 14421 N N . SER A 1 28 ? -9.489 -5.750 3.891 1.00 0.00 21 SER A N 9
ATOM 14422 C CA . SER A 1 28 ? -9.126 -6.118 5.255 1.00 0.00 21 SER A CA 9
ATOM 14423 C C . SER A 1 28 ? -7.649 -6.493 5.340 1.00 0.00 21 SER A C 9
ATOM 14424 O O . SER A 1 28 ? -7.236 -7.229 6.238 1.00 0.00 21 SER A O 9
ATOM 14432 N N . CYS A 1 29 ? -6.861 -5.984 4.401 1.00 0.00 22 CYS A N 9
ATOM 14433 C CA . CYS A 1 29 ? -5.430 -6.266 4.368 1.00 0.00 22 CYS A CA 9
ATOM 14434 C C . CYS A 1 29 ? -4.724 -5.633 5.563 1.00 0.00 22 CYS A C 9
ATOM 14435 O O . CYS A 1 29 ? -4.936 -4.460 5.872 1.00 0.00 22 CYS A O 9
ATOM 14443 N N . SER A 1 30 ? -3.884 -6.417 6.232 1.00 0.00 23 SER A N 9
ATOM 14444 C CA . SER A 1 30 ? -3.151 -5.935 7.396 1.00 0.00 23 SER A CA 9
ATOM 14445 C C . SER A 1 30 ? -1.646 -5.984 7.149 1.00 0.00 23 SER A C 9
ATOM 14446 O O . SER A 1 30 ? -1.160 -6.812 6.378 1.00 0.00 23 SER A O 9
ATOM 14454 N N . ILE A 1 31 ? -0.915 -5.093 7.809 1.00 0.00 24 ILE A N 9
ATOM 14455 C CA . ILE A 1 31 ? 0.534 -5.035 7.662 1.00 0.00 24 ILE A CA 9
ATOM 14456 C C . ILE A 1 31 ? 1.137 -6.434 7.608 1.00 0.00 24 ILE A C 9
ATOM 14457 O O . ILE A 1 31 ? 2.032 -6.704 6.808 1.00 0.00 24 ILE A O 9
ATOM 14473 N N . GLU A 1 32 ? 0.639 -7.321 8.463 1.00 0.00 25 GLU A N 9
ATOM 14474 C CA . GLU A 1 32 ? 1.129 -8.694 8.511 1.00 0.00 25 GLU A CA 9
ATOM 14475 C C . GLU A 1 32 ? 1.071 -9.341 7.130 1.00 0.00 25 GLU A C 9
ATOM 14476 O O . GLU A 1 32 ? 2.063 -9.887 6.648 1.00 0.00 25 GLU A O 9
ATOM 14488 N N . ASP A 1 33 ? -0.097 -9.275 6.501 1.00 0.00 26 ASP A N 9
ATOM 14489 C CA . ASP A 1 33 ? -0.285 -9.853 5.176 1.00 0.00 26 ASP A CA 9
ATOM 14490 C C . ASP A 1 33 ? 0.750 -9.310 4.194 1.00 0.00 26 ASP A C 9
ATOM 14491 O O . ASP A 1 33 ? 1.236 -10.034 3.325 1.00 0.00 26 ASP A O 9
ATOM 14500 N N . VAL A 1 34 ? 1.081 -8.031 4.339 1.00 0.00 27 VAL A N 9
ATOM 14501 C CA . VAL A 1 34 ? 2.058 -7.391 3.466 1.00 0.00 27 VAL A CA 9
ATOM 14502 C C . VAL A 1 34 ? 3.467 -7.898 3.752 1.00 0.00 27 VAL A C 9
ATOM 14503 O O . VAL A 1 34 ? 4.178 -8.327 2.844 1.00 0.00 27 VAL A O 9
ATOM 14516 N N . GLN A 1 35 ? 3.863 -7.846 5.019 1.00 0.00 28 GLN A N 9
ATOM 14517 C CA . GLN A 1 35 ? 5.187 -8.300 5.425 1.00 0.00 28 GLN A CA 9
ATOM 14518 C C . GLN A 1 35 ? 5.449 -9.720 4.935 1.00 0.00 28 GLN A C 9
ATOM 14519 O O . GLN A 1 35 ? 6.483 -9.997 4.328 1.00 0.00 28 GLN A O 9
ATOM 14533 N N . ASN A 1 36 ? 4.506 -10.617 5.203 1.00 0.00 29 ASN A N 9
ATOM 14534 C CA . ASN A 1 36 ? 4.635 -12.010 4.790 1.00 0.00 29 ASN A CA 9
ATOM 14535 C C . ASN A 1 36 ? 4.636 -12.128 3.269 1.00 0.00 29 ASN A C 9
ATOM 14536 O O . ASN A 1 36 ? 5.387 -12.919 2.698 1.00 0.00 29 ASN A O 9
ATOM 14547 N N . PHE A 1 37 ? 3.789 -11.337 2.619 1.00 0.00 30 PHE A N 9
ATOM 14548 C CA . PHE A 1 37 ? 3.691 -11.353 1.164 1.00 0.00 30 PHE A CA 9
ATOM 14549 C C . PHE A 1 37 ? 5.042 -11.046 0.525 1.00 0.00 30 PHE A C 9
ATOM 14550 O O . PHE A 1 37 ? 5.499 -11.764 -0.365 1.00 0.00 30 PHE A O 9
ATOM 14567 N N . LEU A 1 38 ? 5.678 -9.973 0.985 1.00 0.00 31 LEU A N 9
ATOM 14568 C CA . LEU A 1 38 ? 6.977 -9.569 0.458 1.00 0.00 31 LEU A CA 9
ATOM 14569 C C . LEU A 1 38 ? 8.109 -10.150 1.299 1.00 0.00 31 LEU A C 9
ATOM 14570 O O . LEU A 1 38 ? 9.121 -9.489 1.537 1.00 0.00 31 LEU A O 9
ATOM 14586 N N . SER A 1 39 ? 7.933 -11.389 1.745 1.00 0.00 32 SER A N 9
ATOM 14587 C CA . SER A 1 39 ? 8.940 -12.059 2.561 1.00 0.00 32 SER A CA 9
ATOM 14588 C C . SER A 1 39 ? 10.311 -11.992 1.894 1.00 0.00 32 SER A C 9
ATOM 14589 O O . SER A 1 39 ? 11.284 -11.538 2.496 1.00 0.00 32 SER A O 9
ATOM 14597 N N . ASP A 1 40 ? 10.379 -12.449 0.649 1.00 0.00 33 ASP A N 9
ATOM 14598 C CA . ASP A 1 40 ? 11.629 -12.441 -0.102 1.00 0.00 33 ASP A CA 9
ATOM 14599 C C . ASP A 1 40 ? 12.300 -11.073 -0.026 1.00 0.00 33 ASP A C 9
ATOM 14600 O O . ASP A 1 40 ? 13.504 -10.948 -0.254 1.00 0.00 33 ASP A O 9
ATOM 14609 N N . CYS A 1 41 ? 11.513 -10.052 0.293 1.00 0.00 34 CYS A N 9
ATOM 14610 C CA . CYS A 1 41 ? 12.030 -8.692 0.396 1.00 0.00 34 CYS A CA 9
ATOM 14611 C C . CYS A 1 41 ? 12.278 -8.313 1.853 1.00 0.00 34 CYS A C 9
ATOM 14612 O O . CYS A 1 41 ? 11.681 -8.886 2.765 1.00 0.00 34 CYS A O 9
ATOM 14620 N N . THR A 1 42 ? 13.165 -7.346 2.065 1.00 0.00 35 THR A N 9
ATOM 14621 C CA . THR A 1 42 ? 13.494 -6.893 3.411 1.00 0.00 35 THR A CA 9
ATOM 14622 C C . THR A 1 42 ? 12.918 -5.508 3.681 1.00 0.00 35 THR A C 9
ATOM 14623 O O . THR A 1 42 ? 13.639 -4.510 3.657 1.00 0.00 35 THR A O 9
ATOM 14634 N N . ILE A 1 43 ? 11.616 -5.454 3.939 1.00 0.00 36 ILE A N 9
ATOM 14635 C CA . ILE A 1 43 ? 10.943 -4.191 4.216 1.00 0.00 36 ILE A CA 9
ATOM 14636 C C . ILE A 1 43 ? 11.694 -3.389 5.274 1.00 0.00 36 ILE A C 9
ATOM 14637 O O . ILE A 1 43 ? 12.046 -3.912 6.332 1.00 0.00 36 ILE A O 9
ATOM 14653 N N . HIS A 1 44 ? 11.936 -2.115 4.982 1.00 0.00 37 HIS A N 9
ATOM 14654 C CA . HIS A 1 44 ? 12.644 -1.239 5.909 1.00 0.00 37 HIS A CA 9
ATOM 14655 C C . HIS A 1 44 ? 11.760 -0.881 7.100 1.00 0.00 37 HIS A C 9
ATOM 14656 O O . HIS A 1 44 ? 10.656 -0.361 6.932 1.00 0.00 37 HIS A O 9
ATOM 14671 N N . ASP A 1 45 ? 12.251 -1.163 8.301 1.00 0.00 38 ASP A N 9
ATOM 14672 C CA . ASP A 1 45 ? 11.506 -0.871 9.520 1.00 0.00 38 ASP A CA 9
ATOM 14673 C C . ASP A 1 45 ? 10.248 -1.729 9.607 1.00 0.00 38 ASP A C 9
ATOM 14674 O O . ASP A 1 45 ? 9.275 -1.357 10.262 1.00 0.00 38 ASP A O 9
ATOM 14683 N N . GLY A 1 46 ? 10.275 -2.880 8.941 1.00 0.00 39 GLY A N 9
ATOM 14684 C CA . GLY A 1 46 ? 9.131 -3.772 8.955 1.00 0.00 39 GLY A CA 9
ATOM 14685 C C . GLY A 1 46 ? 7.813 -3.024 8.999 1.00 0.00 39 GLY A C 9
ATOM 14686 O O . GLY A 1 46 ? 7.572 -2.127 8.191 1.00 0.00 39 GLY A O 9
ATOM 14690 N N . VAL A 1 47 ? 6.956 -3.394 9.945 1.00 0.00 40 VAL A N 9
ATOM 14691 C CA . VAL A 1 47 ? 5.655 -2.752 10.092 1.00 0.00 40 VAL A CA 9
ATOM 14692 C C . VAL A 1 47 ? 5.769 -1.239 9.948 1.00 0.00 40 VAL A C 9
ATOM 14693 O O . VAL A 1 47 ? 4.860 -0.583 9.441 1.00 0.00 40 VAL A O 9
ATOM 14706 N N . ALA A 1 48 ? 6.893 -0.690 10.397 1.00 0.00 41 ALA A N 9
ATOM 14707 C CA . ALA A 1 48 ? 7.128 0.746 10.316 1.00 0.00 41 ALA A CA 9
ATOM 14708 C C . ALA A 1 48 ? 7.623 1.144 8.930 1.00 0.00 41 ALA A C 9
ATOM 14709 O O . ALA A 1 48 ? 8.303 2.157 8.770 1.00 0.00 41 ALA A O 9
ATOM 14716 N N . GLY A 1 49 ? 7.278 0.339 7.929 1.00 0.00 42 GLY A N 9
ATOM 14717 C CA . GLY A 1 49 ? 7.697 0.624 6.570 1.00 0.00 42 GLY A CA 9
ATOM 14718 C C . GLY A 1 49 ? 6.559 0.503 5.575 1.00 0.00 42 GLY A C 9
ATOM 14719 O O . GLY A 1 49 ? 6.610 1.081 4.489 1.00 0.00 42 GLY A O 9
ATOM 14723 N N . VAL A 1 50 ? 5.530 -0.252 5.945 1.00 0.00 43 VAL A N 9
ATOM 14724 C CA . VAL A 1 50 ? 4.375 -0.448 5.077 1.00 0.00 43 VAL A CA 9
ATOM 14725 C C . VAL A 1 50 ? 3.392 0.711 5.200 1.00 0.00 43 VAL A C 9
ATOM 14726 O O . VAL A 1 50 ? 3.002 1.094 6.304 1.00 0.00 43 VAL A O 9
ATOM 14739 N N . HIS A 1 51 ? 2.994 1.266 4.060 1.00 0.00 44 HIS A N 9
ATOM 14740 C CA . HIS A 1 51 ? 2.055 2.382 4.039 1.00 0.00 44 HIS A CA 9
ATOM 14741 C C . HIS A 1 51 ? 0.836 2.051 3.183 1.00 0.00 44 HIS A C 9
ATOM 14742 O O . HIS A 1 51 ? 0.936 1.931 1.962 1.00 0.00 44 HIS A O 9
ATOM 14757 N N . PHE A 1 52 ? -0.314 1.903 3.832 1.00 0.00 45 PHE A N 9
ATOM 14758 C CA . PHE A 1 52 ? -1.552 1.583 3.131 1.00 0.00 45 PHE A CA 9
ATOM 14759 C C . PHE A 1 52 ? -2.177 2.839 2.530 1.00 0.00 45 PHE A C 9
ATOM 14760 O O . PHE A 1 52 ? -1.971 3.946 3.029 1.00 0.00 45 PHE A O 9
ATOM 14777 N N . ILE A 1 53 ? -2.939 2.658 1.457 1.00 0.00 46 ILE A N 9
ATOM 14778 C CA . ILE A 1 53 ? -3.593 3.776 0.788 1.00 0.00 46 ILE A CA 9
ATOM 14779 C C . ILE A 1 53 ? -5.084 3.812 1.110 1.00 0.00 46 ILE A C 9
ATOM 14780 O O . ILE A 1 53 ? -5.784 2.810 0.970 1.00 0.00 46 ILE A O 9
ATOM 14796 N N . TYR A 1 54 ? -5.562 4.975 1.541 1.00 0.00 47 TYR A N 9
ATOM 14797 C CA . TYR A 1 54 ? -6.969 5.142 1.883 1.00 0.00 47 TYR A CA 9
ATOM 14798 C C . TYR A 1 54 ? -7.600 6.261 1.060 1.00 0.00 47 TYR A C 9
ATOM 14799 O O . TYR A 1 54 ? -6.901 7.088 0.474 1.00 0.00 47 TYR A O 9
ATOM 14817 N N . THR A 1 55 ? -8.929 6.281 1.021 1.00 0.00 48 THR A N 9
ATOM 14818 C CA . THR A 1 55 ? -9.657 7.296 0.271 1.00 0.00 48 THR A CA 9
ATOM 14819 C C . THR A 1 55 ? -10.057 8.462 1.168 1.00 0.00 48 THR A C 9
ATOM 14820 O O . THR A 1 55 ? -10.063 8.341 2.393 1.00 0.00 48 THR A O 9
ATOM 14831 N N . ARG A 1 56 ? -10.391 9.590 0.550 1.00 0.00 49 ARG A N 9
ATOM 14832 C CA . ARG A 1 56 ? -10.792 10.778 1.293 1.00 0.00 49 ARG A CA 9
ATOM 14833 C C . ARG A 1 56 ? -11.927 10.457 2.262 1.00 0.00 49 ARG A C 9
ATOM 14834 O O . ARG A 1 56 ? -12.149 11.179 3.233 1.00 0.00 49 ARG A O 9
ATOM 14855 N N . GLU A 1 57 ? -12.640 9.369 1.989 1.00 0.00 50 GLU A N 9
ATOM 14856 C CA . GLU A 1 57 ? -13.752 8.953 2.835 1.00 0.00 50 GLU A CA 9
ATOM 14857 C C . GLU A 1 57 ? -13.252 8.165 4.043 1.00 0.00 50 GLU A C 9
ATOM 14858 O O . GLU A 1 57 ? -13.921 8.096 5.073 1.00 0.00 50 GLU A O 9
ATOM 14870 N N . GLY A 1 58 ? -12.070 7.572 3.907 1.00 0.00 51 GLY A N 9
ATOM 14871 C CA . GLY A 1 58 ? -11.500 6.797 4.993 1.00 0.00 51 GLY A CA 9
ATOM 14872 C C . GLY A 1 58 ? -11.673 5.304 4.793 1.00 0.00 51 GLY A C 9
ATOM 14873 O O . GLY A 1 58 ? -11.999 4.579 5.733 1.00 0.00 51 GLY A O 9
ATOM 14877 N N . ARG A 1 59 ? -11.456 4.844 3.565 1.00 0.00 52 ARG A N 9
ATOM 14878 C CA . ARG A 1 59 ? -11.592 3.429 3.244 1.00 0.00 52 ARG A CA 9
ATOM 14879 C C . ARG A 1 59 ? -10.267 2.851 2.756 1.00 0.00 52 ARG A C 9
ATOM 1488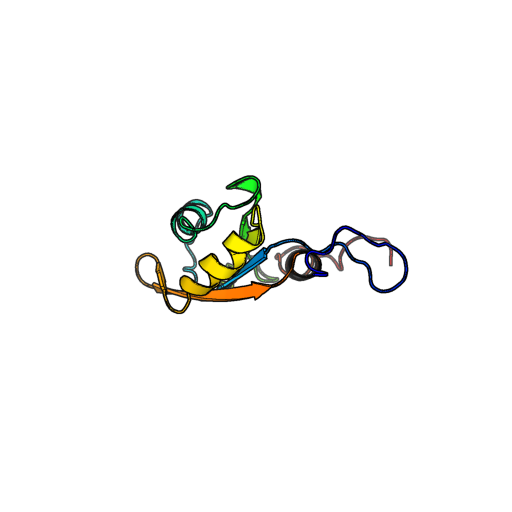0 O O . ARG A 1 59 ? -9.241 3.532 2.768 1.00 0.00 52 ARG A O 9
ATOM 14901 N N . GLN A 1 60 ? -10.297 1.593 2.329 1.00 0.00 53 GLN A N 9
ATOM 14902 C CA . GLN A 1 60 ? -9.097 0.925 1.839 1.00 0.00 53 GLN A CA 9
ATOM 14903 C C . GLN A 1 60 ? -9.149 0.757 0.324 1.00 0.00 53 GLN A C 9
ATOM 14904 O O . GLN A 1 60 ? -9.495 -0.311 -0.181 1.00 0.00 53 GLN A O 9
ATOM 14918 N N . SER A 1 61 ? -8.802 1.819 -0.396 1.00 0.00 54 SER A N 9
ATOM 14919 C CA . SER A 1 61 ? -8.813 1.790 -1.854 1.00 0.00 54 SER A CA 9
ATOM 14920 C C . SER A 1 61 ? -8.197 0.496 -2.377 1.00 0.00 54 SER A C 9
ATOM 14921 O O . SER A 1 61 ? -8.602 -0.022 -3.416 1.00 0.00 54 SER A O 9
ATOM 14929 N N . GLY A 1 62 ? -7.214 -0.022 -1.646 1.00 0.00 55 GLY A N 9
ATOM 14930 C CA . GLY A 1 62 ? -6.557 -1.251 -2.050 1.00 0.00 55 GLY A CA 9
ATOM 14931 C C . GLY A 1 62 ? -5.057 -1.087 -2.194 1.00 0.00 55 GLY A C 9
ATOM 14932 O O . GLY A 1 62 ? -4.291 -1.975 -1.821 1.00 0.00 55 GLY A O 9
ATOM 14936 N N . GLU A 1 63 ? -4.637 0.051 -2.738 1.00 0.00 56 GLU A N 9
ATOM 14937 C CA . GLU A 1 63 ? -3.219 0.327 -2.932 1.00 0.00 56 GLU A CA 9
ATOM 14938 C C . GLU A 1 63 ? -2.496 0.432 -1.592 1.00 0.00 56 GLU A C 9
ATOM 14939 O O . GLU A 1 63 ? -3.080 0.846 -0.591 1.00 0.00 56 GLU A O 9
ATOM 14951 N N . ALA A 1 64 ? -1.222 0.053 -1.582 1.00 0.00 57 ALA A N 9
ATOM 14952 C CA . ALA A 1 64 ? -0.419 0.105 -0.367 1.00 0.00 57 ALA A CA 9
ATOM 14953 C C . ALA A 1 64 ? 1.070 0.051 -0.690 1.00 0.00 57 ALA A C 9
ATOM 14954 O O . ALA A 1 64 ? 1.559 -0.934 -1.243 1.00 0.00 57 ALA A O 9
ATOM 14961 N N . PHE A 1 65 ? 1.786 1.115 -0.341 1.00 0.00 58 PHE A N 9
ATOM 14962 C CA . PHE A 1 65 ? 3.220 1.188 -0.596 1.00 0.00 58 PHE A CA 9
ATOM 14963 C C . PHE A 1 65 ? 4.002 0.445 0.483 1.00 0.00 58 PHE A C 9
ATOM 14964 O O . PHE A 1 65 ? 3.455 0.083 1.525 1.00 0.00 58 PHE A O 9
ATOM 14981 N N . VAL A 1 66 ? 5.287 0.222 0.225 1.00 0.00 59 VAL A N 9
ATOM 14982 C CA . VAL A 1 66 ? 6.147 -0.477 1.173 1.00 0.00 59 VAL A CA 9
ATOM 14983 C C . VAL A 1 66 ? 7.611 -0.111 0.961 1.00 0.00 59 VAL A C 9
ATOM 14984 O O . VAL A 1 66 ? 8.108 -0.129 -0.165 1.00 0.00 59 VAL A O 9
ATOM 14997 N N . GLU A 1 67 ? 8.297 0.221 2.050 1.00 0.00 60 GLU A N 9
ATOM 14998 C CA . GLU A 1 67 ? 9.705 0.591 1.982 1.00 0.00 60 GLU A CA 9
ATOM 14999 C C . GLU A 1 67 ? 10.599 -0.640 2.098 1.00 0.00 60 GLU A C 9
ATOM 15000 O O . GLU A 1 67 ? 10.280 -1.587 2.820 1.00 0.00 60 GLU A O 9
ATOM 15012 N N . LEU A 1 68 ? 11.717 -0.622 1.382 1.00 0.00 61 LEU A N 9
ATOM 15013 C CA . LEU A 1 68 ? 12.658 -1.737 1.403 1.00 0.00 61 LEU A CA 9
ATOM 15014 C C . LEU A 1 68 ? 13.981 -1.322 2.038 1.00 0.00 61 LEU A C 9
ATOM 15015 O O . LEU A 1 68 ? 14.152 -0.172 2.443 1.00 0.00 61 LEU A O 9
ATOM 15031 N N . GLU A 1 69 ? 14.914 -2.265 2.120 1.00 0.00 62 GLU A N 9
ATOM 15032 C CA . GLU A 1 69 ? 16.222 -1.995 2.704 1.00 0.00 62 GLU A CA 9
ATOM 15033 C C . GLU A 1 69 ? 17.243 -1.655 1.622 1.00 0.00 62 GLU A C 9
ATOM 15034 O O . GLU A 1 69 ? 17.994 -0.687 1.744 1.00 0.00 62 GLU A O 9
ATOM 15046 N N . SER A 1 70 ? 17.264 -2.459 0.563 1.00 0.00 63 SER A N 9
ATOM 15047 C CA . SER A 1 70 ? 18.194 -2.246 -0.539 1.00 0.00 63 SER A CA 9
ATOM 15048 C C . SER A 1 70 ? 17.494 -2.428 -1.883 1.00 0.00 63 SER A C 9
ATOM 15049 O O . SER A 1 70 ? 16.310 -2.757 -1.938 1.00 0.00 63 SER A O 9
ATOM 15057 N N . GLU A 1 71 ? 18.237 -2.210 -2.964 1.00 0.00 64 GLU A N 9
ATOM 15058 C CA . GLU A 1 71 ? 17.688 -2.348 -4.308 1.00 0.00 64 GLU A CA 9
ATOM 15059 C C . GLU A 1 71 ? 17.168 -3.764 -4.540 1.00 0.00 64 GLU A C 9
ATOM 15060 O O . GLU A 1 71 ? 15.998 -3.961 -4.869 1.00 0.00 64 GLU A O 9
ATOM 15072 N N . ASP A 1 72 ? 18.045 -4.746 -4.366 1.00 0.00 65 ASP A N 9
ATOM 15073 C CA . ASP A 1 72 ? 17.676 -6.144 -4.555 1.00 0.00 65 ASP A CA 9
ATOM 15074 C C . ASP A 1 72 ? 16.226 -6.383 -4.145 1.00 0.00 65 ASP A C 9
ATOM 15075 O O . ASP A 1 72 ? 15.469 -7.042 -4.858 1.00 0.00 65 ASP A O 9
ATOM 15084 N N . ASP A 1 73 ? 15.847 -5.845 -2.991 1.00 0.00 66 ASP A N 9
ATOM 15085 C CA . ASP A 1 73 ? 14.488 -6.000 -2.485 1.00 0.00 66 ASP A CA 9
ATOM 15086 C C . ASP A 1 73 ? 13.465 -5.633 -3.555 1.00 0.00 66 ASP A C 9
ATOM 15087 O O . ASP A 1 73 ? 12.511 -6.373 -3.797 1.00 0.00 66 ASP A O 9
ATOM 15096 N N . VAL A 1 74 ? 13.669 -4.485 -4.193 1.00 0.00 67 VAL A N 9
ATOM 15097 C CA . VAL A 1 74 ? 12.764 -4.020 -5.238 1.00 0.00 67 VAL A CA 9
ATOM 15098 C C . VAL A 1 74 ? 12.603 -5.069 -6.332 1.00 0.00 67 VAL A C 9
ATOM 15099 O O . VAL A 1 74 ? 11.503 -5.566 -6.574 1.00 0.00 67 VAL A O 9
ATOM 15112 N N . LYS A 1 75 ? 13.706 -5.401 -6.993 1.00 0.00 68 LYS A N 9
ATOM 15113 C CA . LYS A 1 75 ? 13.690 -6.393 -8.062 1.00 0.00 68 LYS A CA 9
ATOM 15114 C C . LYS A 1 75 ? 12.927 -7.642 -7.633 1.00 0.00 68 LYS A C 9
ATOM 15115 O O . LYS A 1 75 ? 12.117 -8.178 -8.391 1.00 0.00 68 LYS A O 9
ATOM 15134 N N . LEU A 1 76 ? 13.189 -8.100 -6.414 1.00 0.00 69 LEU A N 9
ATOM 15135 C CA . LEU A 1 76 ? 12.525 -9.286 -5.884 1.00 0.00 69 LEU A CA 9
ATOM 15136 C C . LEU A 1 76 ? 11.024 -9.054 -5.745 1.00 0.00 69 LEU A C 9
ATOM 15137 O O . LEU A 1 76 ? 10.216 -9.872 -6.184 1.00 0.00 69 LEU A O 9
ATOM 15153 N N . ALA A 1 77 ? 10.658 -7.932 -5.133 1.00 0.00 70 ALA A N 9
ATOM 15154 C CA . ALA A 1 77 ? 9.255 -7.590 -4.940 1.00 0.00 70 ALA A CA 9
ATOM 15155 C C . ALA A 1 77 ? 8.481 -7.688 -6.250 1.00 0.00 70 ALA A C 9
ATOM 15156 O O . ALA A 1 77 ? 7.383 -8.247 -6.295 1.00 0.00 70 ALA A O 9
ATOM 15163 N N . LEU A 1 78 ? 9.057 -7.142 -7.315 1.00 0.00 71 LEU A N 9
ATOM 15164 C CA . LEU A 1 78 ? 8.421 -7.167 -8.627 1.00 0.00 71 LEU A CA 9
ATOM 15165 C C . LEU A 1 78 ? 8.115 -8.599 -9.056 1.00 0.00 71 LEU A C 9
ATOM 15166 O O . LEU A 1 78 ? 7.245 -8.834 -9.895 1.00 0.00 71 LEU A O 9
ATOM 15182 N N . LYS A 1 79 ? 8.833 -9.552 -8.473 1.00 0.00 72 LYS A N 9
ATOM 15183 C CA . LYS A 1 79 ? 8.637 -10.961 -8.792 1.00 0.00 72 LYS A CA 9
ATOM 15184 C C . LYS A 1 79 ? 7.337 -11.480 -8.185 1.00 0.00 72 LYS A C 9
ATOM 15185 O O . LYS A 1 79 ? 6.822 -12.521 -8.593 1.00 0.00 72 LYS A O 9
ATOM 15204 N N . LYS A 1 80 ? 6.811 -10.748 -7.210 1.00 0.00 73 LYS A N 9
ATOM 15205 C CA . LYS A 1 80 ? 5.569 -11.131 -6.549 1.00 0.00 73 LYS A CA 9
ATOM 15206 C C . LYS A 1 80 ? 4.360 -10.605 -7.315 1.00 0.00 73 LYS A C 9
ATOM 15207 O O . LYS A 1 80 ? 3.257 -10.525 -6.773 1.00 0.00 73 LYS A O 9
ATOM 15226 N N . ASP A 1 81 ? 4.573 -10.250 -8.577 1.00 0.00 74 ASP A N 9
ATOM 15227 C CA . ASP A 1 81 ? 3.499 -9.734 -9.418 1.00 0.00 74 ASP A CA 9
ATOM 15228 C C . ASP A 1 81 ? 2.452 -10.811 -9.684 1.00 0.00 74 ASP A C 9
ATOM 15229 O O . ASP A 1 81 ? 2.732 -12.004 -9.567 1.00 0.00 74 ASP A O 9
ATOM 15238 N N . ARG A 1 82 ? 1.247 -10.381 -10.042 1.00 0.00 75 ARG A N 9
ATOM 15239 C CA . ARG A 1 82 ? 0.157 -11.309 -10.322 1.00 0.00 75 ARG A CA 9
ATOM 15240 C C . ARG A 1 82 ? 0.120 -12.432 -9.290 1.00 0.00 75 ARG A C 9
ATOM 15241 O O . ARG A 1 82 ? -0.248 -13.564 -9.604 1.00 0.00 75 ARG A O 9
ATOM 15262 N N . GLU A 1 83 ? 0.505 -12.111 -8.059 1.00 0.00 76 GLU A N 9
ATOM 15263 C CA . GLU A 1 83 ? 0.517 -13.094 -6.982 1.00 0.00 76 GLU A CA 9
ATOM 15264 C C . GLU A 1 83 ? -0.869 -13.238 -6.361 1.00 0.00 76 GLU A C 9
ATOM 15265 O O . GLU A 1 83 ? -1.809 -12.542 -6.747 1.00 0.00 76 GLU A O 9
ATOM 15277 N N . SER A 1 84 ? -0.989 -14.145 -5.398 1.00 0.00 77 SER A N 9
ATOM 15278 C CA . SER A 1 84 ? -2.260 -14.384 -4.726 1.00 0.00 77 SER A CA 9
ATOM 15279 C C . SER A 1 84 ? -2.096 -14.318 -3.210 1.00 0.00 77 SER A C 9
ATOM 15280 O O . SER A 1 84 ? -1.414 -15.150 -2.612 1.00 0.00 77 SER A O 9
ATOM 15288 N N . MET A 1 85 ? -2.725 -13.321 -2.596 1.00 0.00 78 MET A N 9
ATOM 15289 C CA . MET A 1 85 ? -2.649 -13.146 -1.151 1.00 0.00 78 MET A CA 9
ATOM 15290 C C . MET A 1 85 ? -3.964 -13.541 -0.486 1.00 0.00 78 MET A C 9
ATOM 15291 O O . MET A 1 85 ? -4.961 -12.827 -0.586 1.00 0.00 78 MET A O 9
ATOM 15305 N N . GLY A 1 86 ? -3.958 -14.684 0.195 1.00 0.00 79 GLY A N 9
ATOM 15306 C CA . GLY A 1 86 ? -5.156 -15.154 0.866 1.00 0.00 79 GLY A CA 9
ATOM 15307 C C . GLY A 1 86 ? -6.219 -15.624 -0.108 1.00 0.00 79 GLY A C 9
ATOM 15308 O O . GLY A 1 86 ? -6.133 -16.728 -0.646 1.00 0.00 79 GLY A O 9
ATOM 15312 N N . HIS A 1 87 ? -7.226 -14.786 -0.333 1.00 0.00 80 HIS A N 9
ATOM 15313 C CA . HIS A 1 87 ? -8.311 -15.124 -1.247 1.00 0.00 80 HIS A CA 9
ATOM 15314 C C . HIS A 1 87 ? -8.437 -14.077 -2.350 1.00 0.00 80 HIS A C 9
ATOM 15315 O O . HIS A 1 87 ? -9.454 -14.008 -3.041 1.00 0.00 80 HIS A O 9
ATOM 15330 N N . ARG A 1 88 ? -7.398 -13.264 -2.510 1.00 0.00 81 ARG A N 9
ATOM 15331 C CA . ARG A 1 88 ? -7.393 -12.220 -3.527 1.00 0.00 81 ARG A CA 9
ATOM 15332 C C . ARG A 1 88 ? -6.051 -12.172 -4.250 1.00 0.00 81 ARG A C 9
ATOM 15333 O O . ARG A 1 88 ? -5.089 -12.823 -3.841 1.00 0.00 81 ARG A O 9
ATOM 15354 N N . TYR A 1 89 ? -5.992 -11.396 -5.327 1.00 0.00 82 TYR A N 9
ATOM 15355 C CA . TYR A 1 89 ? -4.769 -11.265 -6.109 1.00 0.00 82 TYR A CA 9
ATOM 15356 C C . TYR A 1 89 ? -4.031 -9.977 -5.754 1.00 0.00 82 TYR A C 9
ATOM 15357 O O . TYR A 1 89 ? -4.648 -8.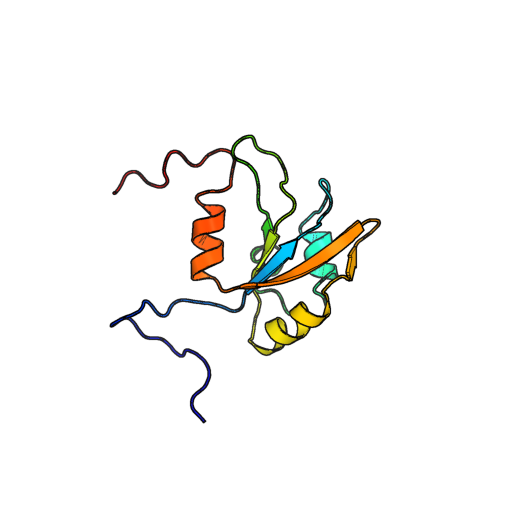975 -5.392 1.00 0.00 82 TYR A O 9
ATOM 15375 N N . ILE A 1 90 ? -2.707 -10.013 -5.861 1.00 0.00 83 ILE A N 9
ATOM 15376 C CA . ILE A 1 90 ? -1.885 -8.849 -5.554 1.00 0.00 83 ILE A CA 9
ATOM 15377 C C . ILE A 1 90 ? -0.994 -8.478 -6.734 1.00 0.00 83 ILE A C 9
ATOM 15378 O O . ILE A 1 90 ? -0.394 -9.346 -7.368 1.00 0.00 83 ILE A O 9
ATOM 15394 N N . GLU A 1 91 ? -0.911 -7.183 -7.023 1.00 0.00 84 GLU A N 9
ATOM 15395 C CA . GLU A 1 91 ? -0.091 -6.698 -8.127 1.00 0.00 84 GLU A CA 9
ATOM 15396 C C . GLU A 1 91 ? 1.012 -5.773 -7.620 1.00 0.00 84 GLU A C 9
ATOM 15397 O O . GLU A 1 91 ? 0.741 -4.767 -6.964 1.00 0.00 84 GLU A O 9
ATOM 15409 N N . VAL A 1 92 ? 2.257 -6.121 -7.929 1.00 0.00 85 VAL A N 9
ATOM 15410 C CA . VAL A 1 92 ? 3.401 -5.323 -7.506 1.00 0.00 85 VAL A CA 9
ATOM 15411 C C . VAL A 1 92 ? 3.732 -4.248 -8.536 1.00 0.00 85 VAL A C 9
ATOM 15412 O O . VAL A 1 92 ? 3.640 -4.479 -9.742 1.00 0.00 85 VAL A O 9
ATOM 15425 N N . PHE A 1 93 ? 4.117 -3.072 -8.052 1.00 0.00 86 PHE A N 9
ATOM 15426 C CA . PHE A 1 93 ? 4.461 -1.960 -8.930 1.00 0.00 86 PHE A CA 9
ATOM 15427 C C . PHE A 1 93 ? 5.714 -1.243 -8.435 1.00 0.00 86 PHE A C 9
ATOM 15428 O O . PHE A 1 93 ? 5.796 -0.844 -7.273 1.00 0.00 86 PHE A O 9
ATOM 15445 N N . LYS A 1 94 ? 6.688 -1.083 -9.324 1.00 0.00 87 LYS A N 9
ATOM 15446 C CA . LYS A 1 94 ? 7.937 -0.414 -8.980 1.00 0.00 87 LYS A CA 9
ATOM 15447 C C . LYS A 1 94 ? 7.718 1.084 -8.793 1.00 0.00 87 LYS A C 9
ATOM 15448 O O . LYS A 1 94 ? 7.374 1.793 -9.738 1.00 0.00 87 LYS A O 9
ATOM 15467 N N . SER A 1 95 ? 7.922 1.559 -7.568 1.00 0.00 88 SER A N 9
ATOM 15468 C CA . SER A 1 95 ? 7.744 2.973 -7.258 1.00 0.00 88 SER A CA 9
ATOM 15469 C C . SER A 1 95 ? 8.834 3.461 -6.308 1.00 0.00 88 SER A C 9
ATOM 15470 O O . SER A 1 95 ? 9.518 2.663 -5.666 1.00 0.00 88 SER A O 9
ATOM 15478 N N . HIS A 1 96 ? 8.990 4.779 -6.224 1.00 0.00 89 HIS A N 9
ATOM 15479 C CA . HIS A 1 96 ? 9.996 5.375 -5.352 1.00 0.00 89 HIS A CA 9
ATOM 15480 C C . HIS A 1 96 ? 9.365 5.875 -4.056 1.00 0.00 89 HIS A C 9
ATOM 15481 O O . HIS A 1 96 ? 8.169 5.695 -3.828 1.00 0.00 89 HIS A O 9
ATOM 15496 N N . ARG A 1 97 ? 10.177 6.501 -3.211 1.00 0.00 90 ARG A N 9
ATOM 15497 C CA . ARG A 1 97 ? 9.698 7.024 -1.937 1.00 0.00 90 ARG A CA 9
ATOM 15498 C C . ARG A 1 97 ? 8.947 8.337 -2.137 1.00 0.00 90 ARG A C 9
ATOM 15499 O O . ARG A 1 97 ? 7.775 8.456 -1.778 1.00 0.00 90 ARG A O 9
ATOM 15520 N N . THR A 1 98 ? 9.630 9.323 -2.713 1.00 0.00 91 THR A N 9
ATOM 15521 C CA . THR A 1 98 ? 9.028 10.627 -2.959 1.00 0.00 91 THR A CA 9
ATOM 15522 C C . THR A 1 98 ? 7.573 10.489 -3.391 1.00 0.00 91 THR A C 9
ATOM 15523 O O . THR A 1 98 ? 6.693 11.169 -2.865 1.00 0.00 91 THR A O 9
ATOM 15534 N N . GLU A 1 99 ? 7.328 9.604 -4.353 1.00 0.00 92 GLU A N 9
ATOM 15535 C CA . GLU A 1 99 ? 5.978 9.378 -4.855 1.00 0.00 92 GLU A CA 9
ATOM 15536 C C . GLU A 1 99 ? 5.050 8.916 -3.735 1.00 0.00 92 GLU A C 9
ATOM 15537 O O . GLU A 1 99 ? 3.960 9.457 -3.555 1.00 0.00 92 GLU A O 9
ATOM 15549 N N . MET A 1 100 ? 5.492 7.913 -2.984 1.00 0.00 93 MET A N 9
ATOM 15550 C CA . MET A 1 100 ? 4.702 7.378 -1.881 1.00 0.00 93 MET A CA 9
ATOM 15551 C C . MET A 1 100 ? 4.416 8.460 -0.844 1.00 0.00 93 MET A C 9
ATOM 15552 O O . MET A 1 100 ? 3.491 8.334 -0.041 1.00 0.00 93 MET A O 9
ATOM 15566 N N . ASP A 1 101 ? 5.214 9.522 -0.867 1.00 0.00 94 ASP A N 9
ATOM 15567 C CA . ASP A 1 101 ? 5.045 10.626 0.071 1.00 0.00 94 ASP A CA 9
ATOM 15568 C C . ASP A 1 101 ? 3.809 11.450 -0.277 1.00 0.00 94 ASP A C 9
ATOM 15569 O O . ASP A 1 101 ? 2.988 11.751 0.589 1.00 0.00 94 ASP A O 9
ATOM 15578 N N . TRP A 1 102 ? 3.686 11.813 -1.549 1.00 0.00 95 TRP A N 9
ATOM 15579 C CA . TRP A 1 102 ? 2.550 12.604 -2.011 1.00 0.00 95 TRP A CA 9
ATOM 15580 C C . TRP A 1 102 ? 1.274 11.770 -2.020 1.00 0.00 95 TRP A C 9
ATOM 15581 O O . TRP A 1 102 ? 0.240 12.195 -1.505 1.00 0.00 95 TRP A O 9
ATOM 15602 N N . VAL A 1 103 ? 1.353 10.581 -2.609 1.00 0.00 96 VAL A N 9
ATOM 15603 C CA . VAL A 1 103 ? 0.204 9.687 -2.684 1.00 0.00 96 VAL A CA 9
ATOM 15604 C C . VAL A 1 103 ? -0.450 9.517 -1.317 1.00 0.00 96 VAL A C 9
ATOM 15605 O O . VAL A 1 103 ? -1.664 9.331 -1.216 1.00 0.00 96 VAL A O 9
ATOM 15618 N N . LEU A 1 104 ? 0.361 9.582 -0.267 1.00 0.00 97 LEU A N 9
ATOM 15619 C CA . LEU A 1 104 ? -0.139 9.436 1.096 1.00 0.00 97 LEU A CA 9
ATOM 15620 C C . LEU A 1 104 ? -0.759 10.739 1.591 1.00 0.00 97 LEU A C 9
ATOM 15621 O O . LEU A 1 104 ? -1.944 10.789 1.920 1.00 0.00 97 LEU A O 9
ATOM 15637 N N . LYS A 1 105 ? 0.050 11.792 1.639 1.00 0.00 98 LYS A N 9
ATOM 15638 C CA . LYS A 1 105 ? -0.418 13.097 2.090 1.00 0.00 98 LYS A CA 9
ATOM 15639 C C . LYS A 1 105 ? -1.765 13.439 1.462 1.00 0.00 98 LYS A C 9
ATOM 15640 O O . LYS A 1 105 ? -2.556 14.190 2.034 1.00 0.00 98 LYS A O 9
ATOM 15659 N N . HIS A 1 106 ? -2.022 12.882 0.282 1.00 0.00 99 HIS A N 9
ATOM 15660 C CA . HIS A 1 106 ? -3.275 13.126 -0.423 1.00 0.00 99 HIS A CA 9
ATOM 15661 C C . HIS A 1 106 ? -4.029 11.821 -0.659 1.00 0.00 99 HIS A C 9
ATOM 15662 O O . HIS A 1 106 ? -4.478 11.544 -1.771 1.00 0.00 99 HIS A O 9
ATOM 15677 N N . SER A 1 107 ? -4.164 11.022 0.395 1.00 0.00 100 SER A N 9
ATOM 15678 C CA . SER A 1 107 ? -4.859 9.744 0.301 1.00 0.00 100 SER A CA 9
ATOM 15679 C C . SER A 1 107 ? -5.831 9.567 1.464 1.00 0.00 100 SER A C 9
ATOM 15680 O O . SER A 1 107 ? -7.040 9.460 1.267 1.00 0.00 100 SER A O 9
ATOM 15688 N N . GLY A 1 108 ? -5.291 9.538 2.679 1.00 0.00 101 GLY A N 9
ATOM 15689 C CA . GLY A 1 108 ? -6.123 9.374 3.857 1.00 0.00 101 GLY A CA 9
ATOM 15690 C C . GLY A 1 108 ? -7.351 10.262 3.827 1.00 0.00 101 GLY A C 9
ATOM 15691 O O . GLY A 1 108 ? -7.440 11.208 3.044 1.00 0.00 101 GLY A O 9
ATOM 15695 N N . PRO A 1 109 ? -8.326 9.959 4.696 1.00 0.00 102 PRO A N 9
ATOM 15696 C CA . PRO A 1 109 ? -9.573 10.724 4.786 1.00 0.00 102 PRO A CA 9
ATOM 15697 C C . PRO A 1 109 ? -9.357 12.119 5.364 1.00 0.00 102 PRO A C 9
ATOM 15698 O O . PRO A 1 109 ? -10.060 13.064 5.009 1.00 0.00 102 PRO A O 9
ATOM 15709 N N . ASN A 1 110 ? -8.380 12.239 6.257 1.00 0.00 103 ASN A N 9
ATOM 15710 C CA . ASN A 1 110 ? -8.072 13.519 6.885 1.00 0.00 103 ASN A CA 9
ATOM 15711 C C . ASN A 1 110 ? -6.572 13.660 7.125 1.00 0.00 103 ASN A C 9
ATOM 15712 O O . ASN A 1 110 ? -5.895 12.693 7.475 1.00 0.00 103 ASN A O 9
ATOM 15723 N N . SER A 1 111 ? -6.059 14.871 6.933 1.00 0.00 104 SER A N 9
ATOM 15724 C CA . SER A 1 111 ? -4.639 15.139 7.126 1.00 0.00 104 SER A CA 9
ATOM 15725 C C . SER A 1 111 ? -4.431 16.382 7.985 1.00 0.00 104 SER A C 9
ATOM 15726 O O . SER A 1 111 ? -4.535 17.509 7.501 1.00 0.00 104 SER A O 9
ATOM 15734 N N . ALA A 1 112 ? -4.138 16.168 9.263 1.00 0.00 105 ALA A N 9
ATOM 15735 C CA . ALA A 1 112 ? -3.914 17.270 10.191 1.00 0.00 105 ALA A CA 9
ATOM 15736 C C . ALA A 1 112 ? -2.665 18.059 9.814 1.00 0.00 105 ALA A C 9
ATOM 15737 O O . ALA A 1 112 ? -2.738 19.252 9.520 1.00 0.00 105 ALA A O 9
ATOM 15744 N N . SER A 1 113 ? -1.519 17.386 9.826 1.00 0.00 106 SER A N 9
ATOM 15745 C CA . SER A 1 113 ? -0.253 18.026 9.490 1.00 0.00 106 SER A CA 9
ATOM 15746 C C . SER A 1 113 ? -0.341 18.729 8.139 1.00 0.00 106 SER A C 9
ATOM 15747 O O . SER A 1 113 ? -1.100 18.318 7.261 1.00 0.00 106 SER A O 9
ATOM 15755 N N . GLY A 1 114 ? 0.442 19.792 7.979 1.00 0.00 107 GLY A N 9
ATOM 15756 C CA . GLY A 1 114 ? 0.438 20.536 6.733 1.00 0.00 107 GLY A CA 9
ATOM 15757 C C . GLY A 1 114 ? 1.809 21.072 6.374 1.00 0.00 107 GLY A C 9
ATOM 15758 O O . GLY A 1 114 ? 2.588 20.425 5.674 1.00 0.00 107 GLY A O 9
ATOM 15762 N N . PRO A 1 115 ? 2.120 22.284 6.858 1.00 0.00 108 PRO A N 9
ATOM 15763 C CA . PRO A 1 115 ? 3.407 22.934 6.595 1.00 0.00 108 PRO A CA 9
ATOM 15764 C C . PRO A 1 115 ? 4.563 22.243 7.311 1.00 0.00 108 PRO A C 9
ATOM 15765 O O . PRO A 1 115 ? 4.655 22.278 8.538 1.00 0.00 108 PRO A O 9
ATOM 15776 N N . SER A 1 116 ? 5.442 21.616 6.537 1.00 0.00 109 SER A N 9
ATOM 15777 C CA . SER A 1 116 ? 6.591 20.914 7.098 1.00 0.00 109 SER A CA 9
ATOM 15778 C C . SER A 1 116 ? 7.530 21.887 7.804 1.00 0.00 109 SER A C 9
ATOM 15779 O O . SER A 1 116 ? 8.033 22.832 7.198 1.00 0.00 109 SER A O 9
ATOM 15787 N N . SER A 1 117 ? 7.762 21.647 9.091 1.00 0.00 110 SER A N 9
ATOM 15788 C CA . SER A 1 117 ? 8.638 22.503 9.883 1.00 0.00 110 SER A CA 9
ATOM 15789 C C . SER A 1 117 ? 10.079 22.006 9.826 1.00 0.00 110 SER A C 9
ATOM 15790 O O . SER A 1 117 ? 10.370 20.868 10.190 1.00 0.00 110 SER A O 9
ATOM 15798 N N . GLY A 1 118 ? 10.979 22.871 9.365 1.00 0.00 111 GLY A N 9
ATOM 15799 C CA . GLY A 1 118 ? 12.379 22.503 9.268 1.00 0.00 111 GLY A CA 9
ATOM 15800 C C . GLY A 1 118 ? 12.718 21.857 7.939 1.00 0.00 111 GLY A C 9
ATOM 15801 O O . GLY A 1 118 ? 12.207 20.785 7.614 1.00 0.00 111 GLY A O 9
ATOM 15805 N N . GLY A 1 1 ? 5.113 11.980 -21.311 1.00 0.00 -6 GLY A N 10
ATOM 15806 C CA . GLY A 1 1 ? 4.889 11.767 -19.893 1.00 0.00 -6 GLY A CA 10
ATOM 15807 C C . GLY A 1 1 ? 6.166 11.436 -19.147 1.00 0.00 -6 GLY A C 10
ATOM 15808 O O . GLY A 1 1 ? 6.895 10.520 -19.528 1.00 0.00 -6 GLY A O 10
ATOM 15812 N N . SER A 1 2 ? 6.439 12.183 -18.083 1.00 0.00 -5 SER A N 10
ATOM 15813 C CA . SER A 1 2 ? 7.640 11.967 -17.285 1.00 0.00 -5 SER A CA 10
ATOM 15814 C C . SER A 1 2 ? 7.285 11.421 -15.905 1.00 0.00 -5 SER A C 10
ATOM 15815 O O . SER A 1 2 ? 7.026 12.181 -14.972 1.00 0.00 -5 SER A O 10
ATOM 15823 N N . SER A 1 3 ? 7.275 10.097 -15.785 1.00 0.00 -4 SER A N 10
ATOM 15824 C CA . SER A 1 3 ? 6.948 9.448 -14.521 1.00 0.00 -4 SER A CA 10
ATOM 15825 C C . SER A 1 3 ? 8.122 9.528 -13.549 1.00 0.00 -4 SER A C 10
ATOM 15826 O O . SER A 1 3 ? 9.226 9.080 -13.854 1.00 0.00 -4 SER A O 10
ATOM 15834 N N . GLY A 1 4 ? 7.873 10.103 -12.377 1.00 0.00 -3 GLY A N 10
ATOM 15835 C CA . GLY A 1 4 ? 8.917 10.233 -11.377 1.00 0.00 -3 GLY A CA 10
ATOM 15836 C C . GLY A 1 4 ? 9.858 11.386 -11.668 1.00 0.00 -3 GLY A C 10
ATOM 15837 O O . GLY A 1 4 ? 9.518 12.546 -11.435 1.00 0.00 -3 GLY A O 10
ATOM 15841 N N . SER A 1 5 ? 11.044 11.067 -12.175 1.00 0.00 -2 SER A N 10
ATOM 15842 C CA . SER A 1 5 ? 12.039 12.085 -12.492 1.00 0.00 -2 SER A CA 10
ATOM 15843 C C . SER A 1 5 ? 12.372 12.921 -11.260 1.00 0.00 -2 SER A C 10
ATOM 15844 O O . SER A 1 5 ? 12.522 14.140 -11.346 1.00 0.00 -2 SER A O 10
ATOM 15852 N N . SER A 1 6 ? 12.487 12.256 -10.115 1.00 0.00 -1 SER A N 10
ATOM 15853 C CA . SER A 1 6 ? 12.798 12.937 -8.864 1.00 0.00 -1 SER A CA 10
ATOM 15854 C C . SER A 1 6 ? 14.283 12.814 -8.534 1.00 0.00 -1 SER A C 10
ATOM 15855 O O . SER A 1 6 ? 14.996 12.001 -9.121 1.00 0.00 -1 SER A O 10
ATOM 15863 N N . GLY A 1 7 ? 14.742 13.628 -7.588 1.00 0.00 0 GLY A N 10
ATOM 15864 C CA . GLY A 1 7 ? 16.139 13.595 -7.195 1.00 0.00 0 GLY A CA 10
ATOM 15865 C C . GLY A 1 7 ? 17.061 14.089 -8.292 1.00 0.00 0 GLY A C 10
ATOM 15866 O O . GLY A 1 7 ? 16.778 13.913 -9.476 1.00 0.00 0 GLY A O 10
ATOM 15870 N N . MET A 1 8 ? 18.167 14.712 -7.897 1.00 0.00 1 MET A N 10
ATOM 15871 C CA . MET A 1 8 ? 19.134 15.234 -8.856 1.00 0.00 1 MET A CA 10
ATOM 15872 C C . MET A 1 8 ? 20.509 14.613 -8.634 1.00 0.00 1 MET A C 10
ATOM 15873 O O . MET A 1 8 ? 20.921 14.384 -7.497 1.00 0.00 1 MET A O 10
ATOM 15887 N N . MET A 1 9 ? 21.215 14.343 -9.727 1.00 0.00 2 MET A N 10
ATOM 15888 C CA . MET A 1 9 ? 22.545 13.749 -9.651 1.00 0.00 2 MET A CA 10
ATOM 15889 C C . MET A 1 9 ? 23.416 14.494 -8.644 1.00 0.00 2 MET A C 10
ATOM 15890 O O . MET A 1 9 ? 24.145 13.880 -7.864 1.00 0.00 2 MET A O 10
ATOM 15904 N N . LEU A 1 10 ? 23.336 15.820 -8.667 1.00 0.00 3 LEU A N 10
ATOM 15905 C CA . LEU A 1 10 ? 24.117 16.649 -7.756 1.00 0.00 3 LEU A CA 10
ATOM 15906 C C . LEU A 1 10 ? 23.748 16.360 -6.304 1.00 0.00 3 LEU A C 10
ATOM 15907 O O . LEU A 1 10 ? 22.633 16.644 -5.868 1.00 0.00 3 LEU A O 10
ATOM 15923 N N . GLY A 1 11 ? 24.694 15.796 -5.559 1.00 0.00 4 GLY A N 10
ATOM 15924 C CA . GLY A 1 11 ? 24.450 15.480 -4.164 1.00 0.00 4 GLY A CA 10
ATOM 15925 C C . GLY A 1 11 ? 23.795 14.125 -3.983 1.00 0.00 4 GLY A C 10
ATOM 15926 O O . GLY A 1 11 ? 22.764 13.824 -4.585 1.00 0.00 4 GLY A O 10
ATOM 15930 N N . PRO A 1 12 ? 24.400 13.280 -3.135 1.00 0.00 5 PRO A N 10
ATOM 15931 C CA . PRO A 1 12 ? 23.887 11.935 -2.857 1.00 0.00 5 PRO A CA 10
ATOM 15932 C C . PRO A 1 12 ? 22.590 11.963 -2.056 1.00 0.00 5 PRO A C 10
ATOM 15933 O O . PRO A 1 12 ? 22.047 10.918 -1.701 1.00 0.00 5 PRO A O 10
ATOM 15944 N N . GLU A 1 13 ? 22.099 13.167 -1.777 1.00 0.00 6 GLU A N 10
ATOM 15945 C CA . GLU A 1 13 ? 20.865 13.329 -1.018 1.00 0.00 6 GLU A CA 10
ATOM 15946 C C . GLU A 1 13 ? 19.646 13.228 -1.931 1.00 0.00 6 GLU A C 10
ATOM 15947 O O . GLU A 1 13 ? 18.670 13.958 -1.765 1.00 0.00 6 GLU A O 10
ATOM 15959 N N . GLY A 1 14 ? 19.712 12.316 -2.897 1.00 0.00 7 GLY A N 10
ATOM 15960 C CA . GLY A 1 14 ? 18.609 12.136 -3.823 1.00 0.00 7 GLY A CA 10
ATOM 15961 C C . GLY A 1 14 ? 17.258 12.248 -3.144 1.00 0.00 7 GLY A C 10
ATOM 15962 O O . GLY A 1 14 ? 16.381 12.974 -3.608 1.00 0.00 7 GLY A O 10
ATOM 15966 N N . GLY A 1 15 ? 17.089 11.523 -2.042 1.00 0.00 8 GLY A N 10
ATOM 15967 C CA . GLY A 1 15 ? 15.832 11.557 -1.318 1.00 0.00 8 GLY A CA 10
ATOM 15968 C C . GLY A 1 15 ? 15.014 10.297 -1.517 1.00 0.00 8 GLY A C 10
ATOM 15969 O O . GLY A 1 15 ? 14.659 9.621 -0.552 1.00 0.00 8 GLY A O 10
ATOM 15973 N N . GLU A 1 16 ? 14.713 9.981 -2.773 1.00 0.00 9 GLU A N 10
ATOM 15974 C CA . GLU A 1 16 ? 13.929 8.795 -3.095 1.00 0.00 9 GLU A CA 10
ATOM 15975 C C . GLU A 1 16 ? 14.564 7.544 -2.494 1.00 0.00 9 GLU A C 10
ATOM 15976 O O . GLU A 1 16 ? 15.749 7.533 -2.164 1.00 0.00 9 GLU A O 10
ATOM 15988 N N . GLY A 1 17 ? 13.765 6.490 -2.354 1.00 0.00 10 GLY A N 10
ATOM 15989 C CA . GLY A 1 17 ? 14.265 5.249 -1.793 1.00 0.00 10 GLY A CA 10
ATOM 15990 C C . GLY A 1 17 ? 13.541 4.033 -2.337 1.00 0.00 10 GLY A C 10
ATOM 15991 O O . GLY A 1 17 ? 12.484 4.157 -2.956 1.00 0.00 10 GLY A O 10
ATOM 15995 N N . TYR A 1 18 ? 14.110 2.855 -2.107 1.00 0.00 11 TYR A N 10
ATOM 15996 C CA . TYR A 1 18 ? 13.514 1.612 -2.582 1.00 0.00 11 TYR A CA 10
ATOM 15997 C C . TYR A 1 18 ? 12.113 1.426 -2.008 1.00 0.00 11 TYR A C 10
ATOM 15998 O O . TYR A 1 18 ? 11.946 1.198 -0.810 1.00 0.00 11 TYR A O 10
ATOM 16016 N N . VAL A 1 19 ? 11.108 1.524 -2.873 1.00 0.00 12 VAL A N 10
ATOM 16017 C CA . VAL A 1 19 ? 9.721 1.364 -2.454 1.00 0.00 12 VAL A CA 10
ATOM 16018 C C . VAL A 1 19 ? 8.924 0.570 -3.483 1.00 0.00 12 VAL A C 10
ATOM 16019 O O . VAL A 1 19 ? 9.314 0.473 -4.646 1.00 0.00 12 VAL A O 10
ATOM 16032 N N . VAL A 1 20 ? 7.804 0.003 -3.046 1.00 0.00 13 VAL A N 10
ATOM 16033 C CA . VAL A 1 20 ? 6.950 -0.783 -3.929 1.00 0.00 13 VAL A CA 10
ATOM 16034 C C . VAL A 1 20 ? 5.477 -0.572 -3.599 1.00 0.00 13 VAL A C 10
ATOM 16035 O O . VAL A 1 20 ? 5.107 -0.409 -2.436 1.00 0.00 13 VAL A O 10
ATOM 16048 N N . LYS A 1 21 ? 4.638 -0.578 -4.630 1.00 0.00 14 LYS A N 10
ATOM 16049 C CA . LYS A 1 21 ? 3.203 -0.390 -4.450 1.00 0.00 14 LYS A CA 10
ATOM 16050 C C . LYS A 1 21 ? 2.448 -1.690 -4.708 1.00 0.00 14 LYS A C 10
ATOM 16051 O O . LYS A 1 21 ? 2.710 -2.388 -5.688 1.00 0.00 14 LYS A O 10
ATOM 16070 N N . LEU A 1 22 ? 1.509 -2.009 -3.824 1.00 0.00 15 LEU A N 10
ATOM 16071 C CA . LEU A 1 22 ? 0.714 -3.224 -3.957 1.00 0.00 15 LEU A CA 10
ATOM 16072 C C . LEU A 1 22 ? -0.743 -2.891 -4.262 1.00 0.00 15 LEU A C 10
ATOM 16073 O O . LEU A 1 22 ? -1.378 -2.121 -3.542 1.00 0.00 15 LEU A O 10
ATOM 16089 N N . ARG A 1 23 ? -1.268 -3.479 -5.332 1.00 0.00 16 ARG A N 10
ATOM 16090 C CA . ARG A 1 23 ? -2.650 -3.246 -5.731 1.00 0.00 16 ARG A CA 10
ATOM 16091 C C . ARG A 1 23 ? -3.453 -4.543 -5.694 1.00 0.00 16 ARG A C 10
ATOM 16092 O O . ARG A 1 23 ? -2.900 -5.632 -5.836 1.00 0.00 16 ARG A O 10
ATOM 16113 N N . GLY A 1 24 ? -4.763 -4.417 -5.501 1.00 0.00 17 GLY A N 10
ATOM 16114 C CA . GLY A 1 24 ? -5.621 -5.586 -5.448 1.00 0.00 17 GLY A CA 10
ATOM 16115 C C . GLY A 1 24 ? -5.697 -6.186 -4.058 1.00 0.00 17 GLY A C 10
ATOM 16116 O O . GLY A 1 24 ? -6.187 -7.303 -3.882 1.00 0.00 17 GLY A O 10
ATOM 16120 N N . LEU A 1 25 ? -5.212 -5.446 -3.068 1.00 0.00 18 LEU A N 10
ATOM 16121 C CA . LEU A 1 25 ? -5.226 -5.912 -1.686 1.00 0.00 18 LEU A CA 10
ATOM 16122 C C . LEU A 1 25 ? -6.646 -5.928 -1.131 1.00 0.00 18 LEU A C 10
ATOM 16123 O O . LEU A 1 25 ? -7.503 -5.139 -1.530 1.00 0.00 18 LEU A O 10
ATOM 16139 N N . PRO A 1 26 ? -6.903 -6.846 -0.187 1.00 0.00 19 PRO A N 10
ATOM 16140 C CA . PRO A 1 26 ? -8.218 -6.984 0.445 1.00 0.00 19 PRO A CA 10
ATOM 16141 C C . PRO A 1 26 ? -8.549 -5.809 1.359 1.00 0.00 19 PRO A C 10
ATOM 16142 O O . PRO A 1 26 ? -7.673 -5.274 2.038 1.00 0.00 19 PRO A O 10
ATOM 16153 N N . TRP A 1 27 ? -9.817 -5.415 1.372 1.00 0.00 20 TRP A N 10
ATOM 16154 C CA . TRP A 1 27 ? -10.263 -4.303 2.204 1.00 0.00 20 TRP A CA 10
ATOM 16155 C C . TRP A 1 27 ? -9.878 -4.526 3.662 1.00 0.00 20 TRP A C 10
ATOM 16156 O O . TRP A 1 27 ? -9.914 -3.600 4.472 1.00 0.00 20 TRP A O 10
ATOM 16177 N N . SER A 1 28 ? -9.511 -5.760 3.991 1.00 0.00 21 SER A N 10
ATOM 16178 C CA . SER A 1 28 ? -9.123 -6.105 5.354 1.00 0.00 21 SER A CA 10
ATOM 16179 C C . SER A 1 28 ? -7.643 -6.470 5.422 1.00 0.00 21 SER A C 10
ATOM 16180 O O . SER A 1 28 ? -7.215 -7.207 6.311 1.00 0.00 21 SER A O 10
ATOM 16188 N N . CYS A 1 29 ? -6.868 -5.950 4.477 1.00 0.00 22 CYS A N 10
ATOM 16189 C CA . CYS A 1 29 ? -5.436 -6.220 4.428 1.00 0.00 22 CYS A CA 10
ATOM 16190 C C . CYS A 1 29 ? -4.721 -5.581 5.614 1.00 0.00 22 CYS A C 10
ATOM 16191 O O . CYS A 1 29 ? -4.898 -4.396 5.893 1.00 0.00 22 CYS A O 10
ATOM 16199 N N . SER A 1 30 ? -3.914 -6.376 6.309 1.00 0.00 23 SER A N 10
ATOM 16200 C CA . SER A 1 30 ? -3.176 -5.889 7.469 1.00 0.00 23 SER A CA 10
ATOM 16201 C C . SER A 1 30 ? -1.673 -5.915 7.207 1.00 0.00 23 SER A C 10
ATOM 16202 O O . SER A 1 30 ? -1.179 -6.745 6.443 1.00 0.00 23 SER A O 10
ATOM 16210 N N . ILE A 1 31 ? -0.952 -5.000 7.846 1.00 0.00 24 ILE A N 10
ATOM 16211 C CA . ILE A 1 31 ? 0.494 -4.917 7.683 1.00 0.00 24 ILE A CA 10
ATOM 16212 C C . ILE A 1 31 ? 1.122 -6.306 7.636 1.00 0.00 24 ILE A C 10
ATOM 16213 O O . ILE A 1 31 ? 2.020 -6.564 6.835 1.00 0.00 24 ILE A O 10
ATOM 16229 N N . GLU A 1 32 ? 0.642 -7.196 8.498 1.00 0.00 25 GLU A N 10
ATOM 16230 C CA . GLU A 1 32 ? 1.156 -8.560 8.554 1.00 0.00 25 GLU A CA 10
ATOM 16231 C C . GLU A 1 32 ? 1.054 -9.236 7.189 1.00 0.00 25 GLU A C 10
ATOM 16232 O O . GLU A 1 32 ? 2.025 -9.808 6.694 1.00 0.00 25 GLU A O 10
ATOM 16244 N N . ASP A 1 33 ? -0.128 -9.165 6.588 1.00 0.00 26 ASP A N 10
ATOM 16245 C CA . ASP A 1 33 ? -0.359 -9.769 5.281 1.00 0.00 26 ASP A CA 10
ATOM 16246 C C . ASP A 1 33 ? 0.639 -9.241 4.255 1.00 0.00 26 ASP A C 10
ATOM 16247 O O . ASP A 1 33 ? 1.082 -9.974 3.370 1.00 0.00 26 ASP A O 10
ATOM 16256 N N . VAL A 1 34 ? 0.989 -7.965 4.379 1.00 0.00 27 VAL A N 10
ATOM 16257 C CA . VAL A 1 34 ? 1.935 -7.339 3.463 1.00 0.00 27 VAL A CA 10
ATOM 16258 C C . VAL A 1 34 ? 3.361 -7.799 3.745 1.00 0.00 27 VAL A C 10
ATOM 16259 O O . VAL A 1 34 ? 4.092 -8.180 2.832 1.00 0.00 27 VAL A O 10
ATOM 16272 N N . GLN A 1 35 ? 3.748 -7.761 5.016 1.00 0.00 28 GLN A N 10
ATOM 16273 C CA . GLN A 1 35 ? 5.087 -8.175 5.418 1.00 0.00 28 GLN A CA 10
ATOM 16274 C C . GLN A 1 35 ? 5.371 -9.606 4.975 1.00 0.00 28 GLN A C 10
ATOM 16275 O O . GLN A 1 35 ? 6.432 -9.897 4.424 1.00 0.00 28 GLN A O 10
ATOM 16289 N N . ASN A 1 36 ? 4.415 -10.497 5.221 1.00 0.00 29 ASN A N 10
ATOM 16290 C CA . ASN A 1 36 ? 4.563 -11.899 4.848 1.00 0.00 29 ASN A CA 10
ATOM 16291 C C . ASN A 1 36 ? 4.593 -12.058 3.331 1.00 0.00 29 ASN A C 10
ATOM 16292 O O . ASN A 1 36 ? 5.367 -12.852 2.794 1.00 0.00 29 ASN A O 10
ATOM 16303 N N . PHE A 1 37 ? 3.746 -11.298 2.644 1.00 0.00 30 PHE A N 10
ATOM 16304 C CA . PHE A 1 37 ? 3.675 -11.354 1.189 1.00 0.00 30 PHE A CA 10
ATOM 16305 C C . PHE A 1 37 ? 5.041 -11.078 0.567 1.00 0.00 30 PHE A C 10
ATOM 16306 O O . PHE A 1 37 ? 5.530 -11.854 -0.256 1.00 0.00 30 PHE A O 10
ATOM 16323 N N . LEU A 1 38 ? 5.651 -9.967 0.964 1.00 0.00 31 LEU A N 10
ATOM 16324 C CA . LEU A 1 38 ? 6.960 -9.586 0.445 1.00 0.00 31 LEU A CA 10
ATOM 16325 C C . LEU A 1 38 ? 8.077 -10.161 1.311 1.00 0.00 31 LEU A C 10
ATOM 16326 O O . LEU A 1 38 ? 9.087 -9.502 1.557 1.00 0.00 31 LEU A O 10
ATOM 16342 N N . SER A 1 39 ? 7.888 -11.394 1.769 1.00 0.00 32 SER A N 10
ATOM 16343 C CA . SER A 1 39 ? 8.879 -12.058 2.608 1.00 0.00 32 SER A CA 10
ATOM 16344 C C . SER A 1 39 ? 10.234 -12.112 1.910 1.00 0.00 32 SER A C 10
ATOM 16345 O O . SER A 1 39 ? 11.280 -12.031 2.554 1.00 0.00 32 SER A O 10
ATOM 16353 N N . ASP A 1 40 ? 10.207 -12.249 0.589 1.00 0.00 33 ASP A N 10
ATOM 16354 C CA . ASP A 1 40 ? 11.432 -12.313 -0.199 1.00 0.00 33 ASP A CA 10
ATOM 16355 C C . ASP A 1 40 ? 12.198 -10.996 -0.122 1.00 0.00 33 ASP A C 10
ATOM 16356 O O . ASP A 1 40 ? 13.402 -10.950 -0.374 1.00 0.00 33 ASP A O 10
ATOM 16365 N N . CYS A 1 41 ? 11.491 -9.927 0.228 1.00 0.00 34 CYS A N 10
ATOM 16366 C CA . CYS A 1 41 ? 12.103 -8.607 0.337 1.00 0.00 34 CYS A CA 10
ATOM 16367 C C . CYS A 1 41 ? 12.311 -8.223 1.798 1.00 0.00 34 CYS A C 10
ATOM 16368 O O . CYS A 1 41 ? 11.630 -8.733 2.689 1.00 0.00 34 CYS A O 10
ATOM 16376 N N . THR A 1 42 ? 13.258 -7.322 2.039 1.00 0.00 35 THR A N 10
ATOM 16377 C CA . THR A 1 42 ? 13.558 -6.871 3.392 1.00 0.00 35 THR A CA 10
ATOM 16378 C C . THR A 1 42 ? 12.960 -5.494 3.658 1.00 0.00 35 THR A C 10
ATOM 16379 O O . THR A 1 42 ? 13.656 -4.481 3.587 1.00 0.00 35 THR A O 10
ATOM 16390 N N . ILE A 1 43 ? 11.668 -5.465 3.967 1.00 0.00 36 ILE A N 10
ATOM 16391 C CA . ILE A 1 43 ? 10.978 -4.212 4.246 1.00 0.00 36 ILE A CA 10
ATOM 16392 C C . ILE A 1 43 ? 11.729 -3.391 5.289 1.00 0.00 36 ILE A C 10
ATOM 16393 O O . ILE A 1 43 ? 12.089 -3.898 6.352 1.00 0.00 36 ILE A O 10
ATOM 16409 N N . HIS A 1 44 ? 11.961 -2.120 4.978 1.00 0.00 37 HIS A N 10
ATOM 16410 C CA . HIS A 1 44 ? 12.668 -1.227 5.890 1.00 0.00 37 HIS A CA 10
ATOM 16411 C C . HIS A 1 44 ? 11.796 -0.876 7.092 1.00 0.00 37 HIS A C 10
ATOM 16412 O O . HIS A 1 44 ? 10.679 -0.382 6.937 1.00 0.00 37 HIS A O 10
ATOM 16427 N N . ASP A 1 45 ? 12.312 -1.137 8.287 1.00 0.00 38 ASP A N 10
ATOM 16428 C CA . ASP A 1 45 ? 11.581 -0.849 9.516 1.00 0.00 38 ASP A CA 10
ATOM 16429 C C . ASP A 1 45 ? 10.334 -1.721 9.623 1.00 0.00 38 ASP A C 10
ATOM 16430 O O . ASP A 1 45 ? 9.366 -1.359 10.289 1.00 0.00 38 ASP A O 10
ATOM 16439 N N . GLY A 1 46 ? 10.365 -2.874 8.960 1.00 0.00 39 GLY A N 10
ATOM 16440 C CA . GLY A 1 46 ? 9.232 -3.779 8.993 1.00 0.00 39 GLY A CA 10
ATOM 16441 C C . GLY A 1 46 ? 7.905 -3.046 9.024 1.00 0.00 39 GLY A C 10
ATOM 16442 O O . GLY A 1 46 ? 7.646 -2.181 8.187 1.00 0.00 39 GLY A O 10
ATOM 16446 N N . VAL A 1 47 ? 7.061 -3.394 9.990 1.00 0.00 40 VAL A N 10
ATOM 16447 C CA . VAL A 1 47 ? 5.753 -2.763 10.126 1.00 0.00 40 VAL A CA 10
ATOM 16448 C C . VAL A 1 47 ? 5.855 -1.250 9.976 1.00 0.00 40 VAL A C 10
ATOM 16449 O O . VAL A 1 47 ? 4.939 -0.603 9.467 1.00 0.00 40 VAL A O 10
ATOM 16462 N N . ALA A 1 48 ? 6.975 -0.690 10.421 1.00 0.00 41 ALA A N 10
ATOM 16463 C CA . ALA A 1 48 ? 7.198 0.748 10.335 1.00 0.00 41 ALA A CA 10
ATOM 16464 C C . ALA A 1 48 ? 7.691 1.144 8.947 1.00 0.00 41 ALA A C 10
ATOM 16465 O O . ALA A 1 48 ? 8.337 2.177 8.779 1.00 0.00 41 ALA A O 10
ATOM 16472 N N . GLY A 1 49 ? 7.383 0.314 7.955 1.00 0.00 42 GLY A N 10
ATOM 16473 C CA . GLY A 1 49 ? 7.804 0.595 6.595 1.00 0.00 42 GLY A CA 10
ATOM 16474 C C . GLY A 1 49 ? 6.671 0.462 5.598 1.00 0.00 42 GLY A C 10
ATOM 16475 O O . GLY A 1 49 ? 6.763 0.952 4.472 1.00 0.00 42 GLY A O 10
ATOM 16479 N N . VAL A 1 50 ? 5.597 -0.205 6.010 1.00 0.00 43 VAL A N 10
ATOM 16480 C CA . VAL A 1 50 ? 4.440 -0.402 5.144 1.00 0.00 43 VAL A CA 10
ATOM 16481 C C . VAL A 1 50 ? 3.474 0.773 5.242 1.00 0.00 43 VAL A C 10
ATOM 16482 O O . VAL A 1 50 ? 3.092 1.188 6.337 1.00 0.00 43 VAL A O 10
ATOM 16495 N N . HIS A 1 51 ? 3.081 1.306 4.090 1.00 0.00 44 HIS A N 10
ATOM 16496 C CA . HIS A 1 51 ? 2.157 2.434 4.045 1.00 0.00 44 HIS A CA 10
ATOM 16497 C C . HIS A 1 51 ? 0.928 2.097 3.206 1.00 0.00 44 HIS A C 10
ATOM 16498 O O . HIS A 1 51 ? 1.030 1.872 2.000 1.00 0.00 44 HIS A O 10
ATOM 16513 N N . PHE A 1 52 ? -0.232 2.062 3.853 1.00 0.00 45 PHE A N 10
ATOM 16514 C CA . PHE A 1 52 ? -1.481 1.751 3.167 1.00 0.00 45 PHE A CA 10
ATOM 16515 C C . PHE A 1 52 ? -2.113 3.013 2.587 1.00 0.00 45 PHE A C 10
ATOM 16516 O O . PHE A 1 52 ? -1.874 4.119 3.074 1.00 0.00 45 PHE A O 10
ATOM 16533 N N . ILE A 1 53 ? -2.919 2.839 1.545 1.00 0.00 46 ILE A N 10
ATOM 16534 C CA . ILE A 1 53 ? -3.586 3.963 0.900 1.00 0.00 46 ILE A CA 10
ATOM 16535 C C . ILE A 1 53 ? -5.062 4.016 1.277 1.00 0.00 46 ILE A C 10
ATOM 16536 O O . ILE A 1 53 ? -5.737 2.988 1.331 1.00 0.00 46 ILE A O 10
ATOM 16552 N N . TYR A 1 54 ? -5.558 5.221 1.535 1.00 0.00 47 TYR A N 10
ATOM 16553 C CA . TYR A 1 54 ? -6.955 5.409 1.907 1.00 0.00 47 TYR A CA 10
ATOM 16554 C C . TYR A 1 54 ? -7.671 6.304 0.900 1.00 0.00 47 TYR A C 10
ATOM 16555 O O . TYR A 1 54 ? -7.037 7.026 0.130 1.00 0.00 47 TYR A O 10
ATOM 16573 N N . THR A 1 55 ? -9.000 6.253 0.912 1.00 0.00 48 THR A N 10
ATOM 16574 C CA . THR A 1 55 ? -9.805 7.057 0.002 1.00 0.00 48 THR A CA 10
ATOM 16575 C C . THR A 1 55 ? -10.237 8.363 0.657 1.00 0.00 48 THR A C 10
ATOM 16576 O O . THR A 1 55 ? -10.224 8.488 1.882 1.00 0.00 48 THR A O 10
ATOM 16587 N N . ARG A 1 56 ? -10.621 9.334 -0.165 1.00 0.00 49 ARG A N 10
ATOM 16588 C CA . ARG A 1 56 ? -11.057 10.632 0.336 1.00 0.00 49 ARG A CA 10
ATOM 16589 C C . ARG A 1 56 ? -12.083 10.466 1.453 1.00 0.00 49 ARG A C 10
ATOM 16590 O O . ARG A 1 56 ? -12.223 11.335 2.313 1.00 0.00 49 ARG A O 10
ATOM 16611 N N . GLU A 1 57 ? -12.798 9.345 1.433 1.00 0.00 50 GLU A N 10
ATOM 16612 C CA . GLU A 1 57 ? -13.811 9.068 2.443 1.00 0.00 50 GLU A CA 10
ATOM 16613 C C . GLU A 1 57 ? -13.211 8.305 3.621 1.00 0.00 50 GLU A C 10
ATOM 16614 O O . GLU A 1 57 ? -13.667 8.435 4.756 1.00 0.00 50 GLU A O 10
ATOM 16626 N N . GLY A 1 58 ? -12.184 7.508 3.341 1.00 0.00 51 GLY A N 10
ATOM 16627 C CA . GLY A 1 58 ? -11.538 6.736 4.386 1.00 0.00 51 GLY A CA 10
ATOM 16628 C C . GLY A 1 58 ? -11.752 5.245 4.222 1.00 0.00 51 GLY A C 10
ATOM 16629 O O . GLY A 1 58 ? -12.076 4.548 5.183 1.00 0.00 51 GLY A O 10
ATOM 16633 N N . ARG A 1 59 ? -11.573 4.754 3.000 1.00 0.00 52 ARG A N 10
ATOM 16634 C CA . ARG A 1 59 ? -11.752 3.336 2.712 1.00 0.00 52 ARG A CA 10
ATOM 16635 C C . ARG A 1 59 ? -10.485 2.740 2.105 1.00 0.00 52 ARG A C 10
ATOM 16636 O O . ARG A 1 59 ? -9.792 3.394 1.328 1.00 0.00 52 ARG A O 10
ATOM 16657 N N . GLN A 1 60 ? -10.190 1.495 2.468 1.00 0.00 53 GLN A N 10
ATOM 16658 C CA . GLN A 1 60 ? -9.006 0.813 1.960 1.00 0.00 53 GLN A CA 10
ATOM 16659 C C . GLN A 1 60 ? -9.109 0.593 0.454 1.00 0.00 53 GLN A C 10
ATOM 16660 O O . GLN A 1 60 ? -9.459 -0.495 -0.002 1.00 0.00 53 GLN A O 10
ATOM 16674 N N . SER A 1 61 ? -8.801 1.634 -0.313 1.00 0.00 54 SER A N 10
ATOM 16675 C CA . SER A 1 61 ? -8.862 1.556 -1.768 1.00 0.00 54 SER A CA 10
ATOM 16676 C C . SER A 1 61 ? -8.185 0.286 -2.273 1.00 0.00 54 SER A C 10
ATOM 16677 O O . SER A 1 61 ? -8.524 -0.231 -3.337 1.00 0.00 54 SER A O 10
ATOM 16685 N N . GLY A 1 62 ? -7.223 -0.212 -1.501 1.00 0.00 55 GLY A N 10
ATOM 16686 C CA . GLY A 1 62 ? -6.512 -1.417 -1.885 1.00 0.00 55 GLY A CA 10
ATOM 16687 C C . GLY A 1 62 ? -5.030 -1.174 -2.093 1.00 0.00 55 GLY A C 10
ATOM 16688 O O . GLY A 1 62 ? -4.204 -2.022 -1.760 1.00 0.00 55 GLY A O 10
ATOM 16692 N N . GLU A 1 63 ? -4.694 -0.013 -2.648 1.00 0.00 56 GLU A N 10
ATOM 16693 C CA . GLU A 1 63 ? -3.302 0.337 -2.902 1.00 0.00 56 GLU A CA 10
ATOM 16694 C C . GLU A 1 63 ? -2.543 0.536 -1.593 1.00 0.00 56 GLU A C 10
ATOM 16695 O O . GLU A 1 63 ? -3.079 1.083 -0.630 1.00 0.00 56 GLU A O 10
ATOM 16707 N N . ALA A 1 64 ? -1.292 0.087 -1.566 1.00 0.00 57 ALA A N 10
ATOM 16708 C CA . ALA A 1 64 ? -0.459 0.217 -0.377 1.00 0.00 57 ALA A CA 10
ATOM 16709 C C . ALA A 1 64 ? 1.021 0.122 -0.731 1.00 0.00 57 ALA A C 10
ATOM 16710 O O . ALA A 1 64 ? 1.466 -0.862 -1.322 1.00 0.00 57 ALA A O 10
ATOM 16717 N N . PHE A 1 65 ? 1.779 1.151 -0.367 1.00 0.00 58 PHE A N 10
ATOM 16718 C CA . PHE A 1 65 ? 3.209 1.184 -0.648 1.00 0.00 58 PHE A CA 10
ATOM 16719 C C . PHE A 1 65 ? 3.987 0.391 0.398 1.00 0.00 58 PHE A C 10
ATOM 16720 O O . PHE A 1 65 ? 3.437 -0.013 1.423 1.00 0.00 58 PHE A O 10
ATOM 16737 N N . VAL A 1 66 ? 5.271 0.171 0.131 1.00 0.00 59 VAL A N 10
ATOM 16738 C CA . VAL A 1 66 ? 6.126 -0.574 1.048 1.00 0.00 59 VAL A CA 10
ATOM 16739 C C . VAL A 1 66 ? 7.592 -0.203 0.856 1.00 0.00 59 VAL A C 10
ATOM 16740 O O . VAL A 1 66 ? 8.110 -0.242 -0.259 1.00 0.00 59 VAL A O 10
ATOM 16753 N N . GLU A 1 67 ? 8.255 0.155 1.951 1.00 0.00 60 GLU A N 10
ATOM 16754 C CA . GLU A 1 67 ? 9.662 0.533 1.902 1.00 0.00 60 GLU A CA 10
ATOM 16755 C C . GLU A 1 67 ? 10.560 -0.697 2.004 1.00 0.00 60 GLU A C 10
ATOM 16756 O O . GLU A 1 67 ? 10.233 -1.662 2.697 1.00 0.00 60 GLU A O 10
ATOM 16768 N N . LEU A 1 68 ? 11.691 -0.656 1.309 1.00 0.00 61 LEU A N 10
ATOM 16769 C CA . LEU A 1 68 ? 12.636 -1.767 1.320 1.00 0.00 61 LEU A CA 10
ATOM 16770 C C . LEU A 1 68 ? 13.943 -1.363 1.994 1.00 0.00 61 LEU A C 10
ATOM 16771 O O . LEU A 1 68 ? 14.114 -0.213 2.399 1.00 0.00 61 LEU A O 10
ATOM 16787 N N . GLU A 1 69 ? 14.864 -2.315 2.109 1.00 0.00 62 GLU A N 10
ATOM 16788 C CA . GLU A 1 69 ? 16.156 -2.057 2.732 1.00 0.00 62 GLU A CA 10
ATOM 16789 C C . GLU A 1 69 ? 17.212 -1.730 1.680 1.00 0.00 62 GLU A C 10
ATOM 16790 O O . GLU A 1 69 ? 18.015 -0.814 1.855 1.00 0.00 62 GLU A O 10
ATOM 16802 N N . SER A 1 70 ? 17.205 -2.488 0.588 1.00 0.00 63 SER A N 10
ATOM 16803 C CA . SER A 1 70 ? 18.165 -2.284 -0.490 1.00 0.00 63 SER A CA 10
ATOM 16804 C C . SER A 1 70 ? 17.489 -2.416 -1.852 1.00 0.00 63 SER A C 10
ATOM 16805 O O . SER A 1 70 ? 16.304 -2.737 -1.939 1.00 0.00 63 SER A O 10
ATOM 16813 N N . GLU A 1 71 ? 18.251 -2.166 -2.911 1.00 0.00 64 GLU A N 10
ATOM 16814 C CA . GLU A 1 71 ? 17.726 -2.257 -4.268 1.00 0.00 64 GLU A CA 10
ATOM 16815 C C . GLU A 1 71 ? 17.235 -3.670 -4.569 1.00 0.00 64 GLU A C 10
ATOM 16816 O O . GLU A 1 71 ? 16.073 -3.874 -4.921 1.00 0.00 64 GLU A O 10
ATOM 16828 N N . ASP A 1 72 ? 18.129 -4.643 -4.427 1.00 0.00 65 ASP A N 10
ATOM 16829 C CA . ASP A 1 72 ? 17.788 -6.038 -4.682 1.00 0.00 65 ASP A CA 10
ATOM 16830 C C . ASP A 1 72 ? 16.344 -6.326 -4.284 1.00 0.00 65 ASP A C 10
ATOM 16831 O O . ASP A 1 72 ? 15.596 -6.954 -5.034 1.00 0.00 65 ASP A O 10
ATOM 16840 N N . ASP A 1 73 ? 15.959 -5.864 -3.100 1.00 0.00 66 ASP A N 10
ATOM 16841 C CA . ASP A 1 73 ? 14.604 -6.071 -2.601 1.00 0.00 66 ASP A CA 10
ATOM 16842 C C . ASP A 1 73 ? 13.572 -5.703 -3.663 1.00 0.00 66 ASP A C 10
ATOM 16843 O O . ASP A 1 73 ? 12.646 -6.467 -3.935 1.00 0.00 66 ASP A O 10
ATOM 16852 N N . VAL A 1 74 ? 13.738 -4.526 -4.259 1.00 0.00 67 VAL A N 10
ATOM 16853 C CA . VAL A 1 74 ? 12.821 -4.056 -5.290 1.00 0.00 67 VAL A CA 10
ATOM 16854 C C . VAL A 1 74 ? 12.653 -5.096 -6.392 1.00 0.00 67 VAL A C 10
ATOM 16855 O O . VAL A 1 74 ? 11.555 -5.601 -6.622 1.00 0.00 67 VAL A O 10
ATOM 16868 N N . LYS A 1 75 ? 13.751 -5.413 -7.071 1.00 0.00 68 LYS A N 10
ATOM 16869 C CA . LYS A 1 75 ? 13.727 -6.394 -8.149 1.00 0.00 68 LYS A CA 10
ATOM 16870 C C . LYS A 1 75 ? 12.960 -7.644 -7.730 1.00 0.00 68 LYS A C 10
ATOM 16871 O O . LYS A 1 75 ? 12.181 -8.197 -8.507 1.00 0.00 68 LYS A O 10
ATOM 16890 N N . LEU A 1 76 ? 13.184 -8.085 -6.497 1.00 0.00 69 LEU A N 10
ATOM 16891 C CA . LEU A 1 76 ? 12.512 -9.269 -5.973 1.00 0.00 69 LEU A CA 10
ATOM 16892 C C . LEU A 1 76 ? 11.014 -9.025 -5.827 1.00 0.00 69 LEU A C 10
ATOM 16893 O O . LEU A 1 76 ? 10.197 -9.828 -6.278 1.00 0.00 69 LEU A O 10
ATOM 16909 N N . ALA A 1 77 ? 10.659 -7.911 -5.197 1.00 0.00 70 ALA A N 10
ATOM 16910 C CA . ALA A 1 77 ? 9.259 -7.559 -4.995 1.00 0.00 70 ALA A CA 10
ATOM 16911 C C . ALA A 1 77 ? 8.482 -7.626 -6.306 1.00 0.00 70 ALA A C 10
ATOM 16912 O O . ALA A 1 77 ? 7.377 -8.166 -6.357 1.00 0.00 70 ALA A O 10
ATOM 16919 N N . LEU A 1 78 ? 9.067 -7.074 -7.363 1.00 0.00 71 LEU A N 10
ATOM 16920 C CA . LEU A 1 78 ? 8.429 -7.071 -8.675 1.00 0.00 71 LEU A CA 10
ATOM 16921 C C . LEU A 1 78 ? 8.114 -8.492 -9.131 1.00 0.00 71 LEU A C 10
ATOM 16922 O O . LEU A 1 78 ? 7.257 -8.705 -9.990 1.00 0.00 71 LEU A O 10
ATOM 16938 N N . LYS A 1 79 ? 8.810 -9.463 -8.549 1.00 0.00 72 LYS A N 10
ATOM 16939 C CA . LYS A 1 79 ? 8.603 -10.865 -8.891 1.00 0.00 72 LYS A CA 10
ATOM 16940 C C . LYS A 1 79 ? 7.310 -11.391 -8.274 1.00 0.00 72 LYS A C 10
ATOM 16941 O O . LYS A 1 79 ? 6.801 -12.439 -8.672 1.00 0.00 72 LYS A O 10
ATOM 16960 N N . LYS A 1 80 ? 6.783 -10.656 -7.301 1.00 0.00 73 LYS A N 10
ATOM 16961 C CA . LYS A 1 80 ? 5.549 -11.046 -6.630 1.00 0.00 73 LYS A CA 10
ATOM 16962 C C . LYS A 1 80 ? 4.331 -10.529 -7.388 1.00 0.00 73 LYS A C 10
ATOM 16963 O O . LYS A 1 80 ? 3.223 -10.492 -6.851 1.00 0.00 73 LYS A O 10
ATOM 16982 N N . ASP A 1 81 ? 4.542 -10.132 -8.638 1.00 0.00 74 ASP A N 10
ATOM 16983 C CA . ASP A 1 81 ? 3.461 -9.619 -9.471 1.00 0.00 74 ASP A CA 10
ATOM 16984 C C . ASP A 1 81 ? 2.415 -10.700 -9.730 1.00 0.00 74 ASP A C 10
ATOM 16985 O O . ASP A 1 81 ? 2.708 -11.893 -9.649 1.00 0.00 74 ASP A O 10
ATOM 16994 N N . ARG A 1 82 ? 1.195 -10.274 -10.040 1.00 0.00 75 ARG A N 10
ATOM 16995 C CA . ARG A 1 82 ? 0.106 -11.205 -10.308 1.00 0.00 75 ARG A CA 10
ATOM 16996 C C . ARG A 1 82 ? 0.093 -12.336 -9.284 1.00 0.00 75 ARG A C 10
ATOM 16997 O O . ARG A 1 82 ? -0.268 -13.468 -9.602 1.00 0.00 75 ARG A O 10
ATOM 17018 N N . GLU A 1 83 ? 0.492 -12.020 -8.056 1.00 0.00 76 GLU A N 10
ATOM 17019 C CA . GLU A 1 83 ? 0.527 -13.011 -6.987 1.00 0.00 76 GLU A CA 10
ATOM 17020 C C . GLU A 1 83 ? -0.859 -13.206 -6.379 1.00 0.00 76 GLU A C 10
ATOM 17021 O O . GLU A 1 83 ? -1.823 -12.554 -6.782 1.00 0.00 76 GLU A O 10
ATOM 17033 N N . SER A 1 84 ? -0.952 -14.108 -5.408 1.00 0.00 77 SER A N 10
ATOM 17034 C CA . SER A 1 84 ? -2.220 -14.393 -4.747 1.00 0.00 77 SER A CA 10
ATOM 17035 C C . SER A 1 84 ? -2.062 -14.358 -3.230 1.00 0.00 77 SER A C 10
ATOM 17036 O O . SER A 1 84 ? -1.392 -15.208 -2.645 1.00 0.00 77 SER A O 10
ATOM 17044 N N . MET A 1 85 ? -2.686 -13.368 -2.600 1.00 0.00 78 MET A N 10
ATOM 17045 C CA . MET A 1 85 ? -2.616 -13.221 -1.150 1.00 0.00 78 MET A CA 10
ATOM 17046 C C . MET A 1 85 ? -3.928 -13.646 -0.497 1.00 0.00 78 MET A C 10
ATOM 17047 O O . MET A 1 85 ? -4.963 -13.010 -0.690 1.00 0.00 78 MET A O 10
ATOM 17061 N N . GLY A 1 86 ? -3.876 -14.727 0.276 1.00 0.00 79 GLY A N 10
ATOM 17062 C CA . GLY A 1 86 ? -5.067 -15.218 0.944 1.00 0.00 79 GLY A CA 10
ATOM 17063 C C . GLY A 1 86 ? -6.120 -15.706 -0.031 1.00 0.00 79 GLY A C 10
ATOM 17064 O O . GLY A 1 86 ? -5.995 -16.791 -0.599 1.00 0.00 79 GLY A O 10
ATOM 17068 N N . HIS A 1 87 ? -7.162 -14.904 -0.225 1.00 0.00 80 HIS A N 10
ATOM 17069 C CA . HIS A 1 87 ? -8.242 -15.260 -1.137 1.00 0.00 80 HIS A CA 10
ATOM 17070 C C . HIS A 1 87 ? -8.410 -14.200 -2.222 1.00 0.00 80 HIS A C 10
ATOM 17071 O O . HIS A 1 87 ? -9.459 -14.112 -2.859 1.00 0.00 80 HIS A O 10
ATOM 17086 N N . ARG A 1 88 ? -7.369 -13.398 -2.424 1.00 0.00 81 ARG A N 10
ATOM 17087 C CA . ARG A 1 88 ? -7.403 -12.343 -3.430 1.00 0.00 81 ARG A CA 10
ATOM 17088 C C . ARG A 1 88 ? -6.079 -12.271 -4.186 1.00 0.00 81 ARG A C 10
ATOM 17089 O O . ARG A 1 88 ? -5.107 -12.931 -3.820 1.00 0.00 81 ARG A O 10
ATOM 17110 N N . TYR A 1 89 ? -6.051 -11.466 -5.242 1.00 0.00 82 TYR A N 10
ATOM 17111 C CA . TYR A 1 89 ? -4.849 -11.310 -6.052 1.00 0.00 82 TYR A CA 10
ATOM 17112 C C . TYR A 1 89 ? -4.124 -10.013 -5.708 1.00 0.00 82 TYR A C 10
ATOM 17113 O O . TYR A 1 89 ? -4.742 -9.041 -5.273 1.00 0.00 82 TYR A O 10
ATOM 17131 N N . ILE A 1 90 ? -2.811 -10.006 -5.907 1.00 0.00 83 ILE A N 10
ATOM 17132 C CA . ILE A 1 90 ? -2.001 -8.828 -5.619 1.00 0.00 83 ILE A CA 10
ATOM 17133 C C . ILE A 1 90 ? -1.155 -8.435 -6.825 1.00 0.00 83 ILE A C 10
ATOM 17134 O O . ILE A 1 90 ? -0.643 -9.294 -7.542 1.00 0.00 83 ILE A O 10
ATOM 17150 N N . GLU A 1 91 ? -1.010 -7.131 -7.040 1.00 0.00 84 GLU A N 10
ATOM 17151 C CA . GLU A 1 91 ? -0.224 -6.625 -8.159 1.00 0.00 84 GLU A CA 10
ATOM 17152 C C . GLU A 1 91 ? 0.876 -5.687 -7.671 1.00 0.00 84 GLU A C 10
ATOM 17153 O O . GLU A 1 91 ? 0.600 -4.624 -7.114 1.00 0.00 84 GLU A O 10
ATOM 17165 N N . VAL A 1 92 ? 2.126 -6.088 -7.883 1.00 0.00 85 VAL A N 10
ATOM 17166 C CA . VAL A 1 92 ? 3.268 -5.284 -7.465 1.00 0.00 85 VAL A CA 10
ATOM 17167 C C . VAL A 1 92 ? 3.566 -4.185 -8.479 1.00 0.00 85 VAL A C 10
ATOM 17168 O O . VAL A 1 92 ? 3.410 -4.378 -9.685 1.00 0.00 85 VAL A O 10
ATOM 17181 N N . PHE A 1 93 ? 3.998 -3.031 -7.981 1.00 0.00 86 PHE A N 10
ATOM 17182 C CA . PHE A 1 93 ? 4.318 -1.899 -8.843 1.00 0.00 86 PHE A CA 10
ATOM 17183 C C . PHE A 1 93 ? 5.586 -1.196 -8.369 1.00 0.00 86 PHE A C 10
ATOM 17184 O O . PHE A 1 93 ? 5.701 -0.816 -7.203 1.00 0.00 86 PHE A O 10
ATOM 17201 N N . LYS A 1 94 ? 6.538 -1.026 -9.281 1.00 0.00 87 LYS A N 10
ATOM 17202 C CA . LYS A 1 94 ? 7.798 -0.368 -8.959 1.00 0.00 87 LYS A CA 10
ATOM 17203 C C . LYS A 1 94 ? 7.593 1.128 -8.745 1.00 0.00 87 LYS A C 10
ATOM 17204 O O . LYS A 1 94 ? 7.186 1.845 -9.659 1.00 0.00 87 LYS A O 10
ATOM 17223 N N . SER A 1 95 ? 7.878 1.593 -7.533 1.00 0.00 88 SER A N 10
ATOM 17224 C CA . SER A 1 95 ? 7.722 3.003 -7.198 1.00 0.00 88 SER A CA 10
ATOM 17225 C C . SER A 1 95 ? 8.833 3.466 -6.262 1.00 0.00 88 SER A C 10
ATOM 17226 O O . SER A 1 95 ? 9.500 2.653 -5.622 1.00 0.00 88 SER A O 10
ATOM 17234 N N . HIS A 1 96 ? 9.027 4.779 -6.187 1.00 0.00 89 HIS A N 10
ATOM 17235 C CA . HIS A 1 96 ? 10.058 5.352 -5.328 1.00 0.00 89 HIS A CA 10
ATOM 17236 C C . HIS A 1 96 ? 9.454 5.869 -4.026 1.00 0.00 89 HIS A C 10
ATOM 17237 O O . HIS A 1 96 ? 8.258 5.711 -3.779 1.00 0.00 89 HIS A O 10
ATOM 17252 N N . ARG A 1 97 ? 10.289 6.487 -3.196 1.00 0.00 90 ARG A N 10
ATOM 17253 C CA . ARG A 1 97 ? 9.838 7.025 -1.919 1.00 0.00 90 ARG A CA 10
ATOM 17254 C C . ARG A 1 97 ? 9.060 8.322 -2.120 1.00 0.00 90 ARG A C 10
ATOM 17255 O O . ARG A 1 97 ? 7.870 8.401 -1.811 1.00 0.00 90 ARG A O 10
ATOM 17276 N N . THR A 1 98 ? 9.740 9.340 -2.639 1.00 0.00 91 THR A N 10
ATOM 17277 C CA . THR A 1 98 ? 9.115 10.634 -2.880 1.00 0.00 91 THR A CA 10
ATOM 17278 C C . THR A 1 98 ? 7.654 10.472 -3.286 1.00 0.00 91 THR A C 10
ATOM 17279 O O . THR A 1 98 ? 6.762 11.060 -2.676 1.00 0.00 91 THR A O 10
ATOM 17290 N N . GLU A 1 99 ? 7.418 9.669 -4.319 1.00 0.00 92 GLU A N 10
ATOM 17291 C CA . GLU A 1 99 ? 6.064 9.431 -4.806 1.00 0.00 92 GLU A CA 10
ATOM 17292 C C . GLU A 1 99 ? 5.151 8.974 -3.672 1.00 0.00 92 GLU A C 10
ATOM 17293 O O . GLU A 1 99 ? 4.103 9.570 -3.427 1.00 0.00 92 GLU A O 10
ATOM 17305 N N . MET A 1 100 ? 5.557 7.911 -2.985 1.00 0.00 93 MET A N 10
ATOM 17306 C CA . MET A 1 100 ? 4.776 7.374 -1.876 1.00 0.00 93 MET A CA 10
ATOM 17307 C C . MET A 1 100 ? 4.516 8.448 -0.824 1.00 0.00 93 MET A C 10
ATOM 17308 O O . MET A 1 100 ? 3.608 8.318 -0.003 1.00 0.00 93 MET A O 10
ATOM 17322 N N . ASP A 1 101 ? 5.319 9.506 -0.854 1.00 0.00 94 ASP A N 10
ATOM 17323 C CA . ASP A 1 101 ? 5.175 10.602 0.097 1.00 0.00 94 ASP A CA 10
ATOM 17324 C C . ASP A 1 101 ? 3.944 11.444 -0.226 1.00 0.00 94 ASP A C 10
ATOM 17325 O O . ASP A 1 101 ? 3.169 11.793 0.663 1.00 0.00 94 ASP A O 10
ATOM 17334 N N . TRP A 1 102 ? 3.774 11.766 -1.503 1.00 0.00 95 TRP A N 10
ATOM 17335 C CA . TRP A 1 102 ? 2.638 12.568 -1.943 1.00 0.00 95 TRP A CA 10
ATOM 17336 C C . TRP A 1 102 ? 1.351 11.751 -1.914 1.00 0.00 95 TRP A C 10
ATOM 17337 O O . TRP A 1 102 ? 0.337 12.192 -1.372 1.00 0.00 95 TRP A O 10
ATOM 17358 N N . VAL A 1 103 ? 1.398 10.559 -2.499 1.00 0.00 96 VAL A N 10
ATOM 17359 C CA . VAL A 1 103 ? 0.235 9.680 -2.539 1.00 0.00 96 VAL A CA 10
ATOM 17360 C C . VAL A 1 103 ? -0.326 9.448 -1.140 1.00 0.00 96 VAL A C 10
ATOM 17361 O O . VAL A 1 103 ? -1.531 9.261 -0.965 1.00 0.00 96 VAL A O 10
ATOM 17374 N N . LEU A 1 104 ? 0.555 9.460 -0.146 1.00 0.00 97 LEU A N 10
ATOM 17375 C CA . LEU A 1 104 ? 0.149 9.252 1.239 1.00 0.00 97 LEU A CA 10
ATOM 17376 C C . LEU A 1 104 ? -0.499 10.508 1.812 1.00 0.00 97 LEU A C 10
ATOM 17377 O O . LEU A 1 104 ? -1.674 10.503 2.178 1.00 0.00 97 LEU A O 10
ATOM 17393 N N . LYS A 1 105 ? 0.276 11.586 1.886 1.00 0.00 98 LYS A N 10
ATOM 17394 C CA . LYS A 1 105 ? -0.222 12.852 2.410 1.00 0.00 98 LYS A CA 10
ATOM 17395 C C . LYS A 1 105 ? -1.638 13.127 1.914 1.00 0.00 98 LYS A C 10
ATOM 17396 O O . LYS A 1 105 ? -2.458 13.699 2.633 1.00 0.00 98 LYS A O 10
ATOM 17415 N N . HIS A 1 106 ? -1.919 12.716 0.682 1.00 0.00 99 HIS A N 10
ATOM 17416 C CA . HIS A 1 106 ? -3.237 12.917 0.090 1.00 0.00 99 HIS A CA 10
ATOM 17417 C C . HIS A 1 106 ? -3.959 11.586 -0.093 1.00 0.00 99 HIS A C 10
ATOM 17418 O O . HIS A 1 106 ? -4.548 11.327 -1.142 1.00 0.00 99 HIS A O 10
ATOM 17433 N N . SER A 1 107 ? -3.908 10.744 0.935 1.00 0.00 100 SER A N 10
ATOM 17434 C CA . SER A 1 107 ? -4.553 9.438 0.886 1.00 0.00 100 SER A CA 10
ATOM 17435 C C . SER A 1 107 ? -5.716 9.368 1.871 1.00 0.00 100 SER A C 10
ATOM 17436 O O . SER A 1 107 ? -6.827 8.981 1.512 1.00 0.00 100 SER A O 10
ATOM 17444 N N . GLY A 1 108 ? -5.450 9.747 3.118 1.00 0.00 101 GLY A N 10
ATOM 17445 C CA . GLY A 1 108 ? -6.483 9.721 4.137 1.00 0.00 101 GLY A CA 10
ATOM 17446 C C . GLY A 1 108 ? -7.552 10.771 3.907 1.00 0.00 101 GLY A C 10
ATOM 17447 O O . GLY A 1 108 ? -7.318 11.796 3.266 1.00 0.00 101 GLY A O 10
ATOM 17451 N N . PRO A 1 109 ? -8.758 10.518 4.436 1.00 0.00 102 PRO A N 10
ATOM 17452 C CA . PRO A 1 109 ? -9.892 11.437 4.296 1.00 0.00 102 PRO A CA 10
ATOM 17453 C C . PRO A 1 109 ? -9.700 12.720 5.098 1.00 0.00 102 PRO A C 10
ATOM 17454 O O . PRO A 1 109 ? -10.581 13.578 5.134 1.00 0.00 102 PRO A O 10
ATOM 17465 N N . ASN A 1 110 ? -8.543 12.845 5.739 1.00 0.00 103 ASN A N 10
ATOM 17466 C CA . ASN A 1 110 ? -8.235 14.024 6.540 1.00 0.00 103 ASN A CA 10
ATOM 17467 C C . ASN A 1 110 ? -6.912 14.647 6.106 1.00 0.00 103 ASN A C 10
ATOM 17468 O O . ASN A 1 110 ? -5.948 13.940 5.815 1.00 0.00 103 ASN A O 10
ATOM 17479 N N . SER A 1 111 ? -6.875 15.975 6.067 1.00 0.00 104 SER A N 10
ATOM 17480 C CA . SER A 1 111 ? -5.671 16.694 5.666 1.00 0.00 104 SER A CA 10
ATOM 17481 C C . SER A 1 111 ? -5.288 17.737 6.712 1.00 0.00 104 SER A C 10
ATOM 17482 O O . SER A 1 111 ? -6.134 18.487 7.196 1.00 0.00 104 SER A O 10
ATOM 17490 N N . ALA A 1 112 ? -4.004 17.778 7.054 1.00 0.00 105 ALA A N 10
ATOM 17491 C CA . ALA A 1 112 ? -3.507 18.729 8.040 1.00 0.00 105 ALA A CA 10
ATOM 17492 C C . ALA A 1 112 ? -1.986 18.834 7.983 1.00 0.00 105 ALA A C 10
ATOM 17493 O O . ALA A 1 112 ? -1.285 17.823 7.964 1.00 0.00 105 ALA A O 10
ATOM 17500 N N . SER A 1 113 ? -1.483 20.064 7.956 1.00 0.00 106 SER A N 10
ATOM 17501 C CA . SER A 1 113 ? -0.046 20.301 7.896 1.00 0.00 106 SER A CA 10
ATOM 17502 C C . SER A 1 113 ? 0.305 21.665 8.485 1.00 0.00 106 SER A C 10
ATOM 17503 O O . SER A 1 113 ? -0.568 22.507 8.692 1.00 0.00 106 SER A O 10
ATOM 17511 N N . GLY A 1 114 ? 1.590 21.874 8.752 1.00 0.00 107 GLY A N 10
ATOM 17512 C CA . GLY A 1 114 ? 2.035 23.136 9.314 1.00 0.00 107 GLY A CA 10
ATOM 17513 C C . GLY A 1 114 ? 2.124 24.235 8.274 1.00 0.00 107 GLY A C 10
ATOM 17514 O O . GLY A 1 114 ? 1.680 24.080 7.136 1.00 0.00 107 GLY A O 10
ATOM 17518 N N . PRO A 1 115 ? 2.708 25.378 8.663 1.00 0.00 108 PRO A N 10
ATOM 17519 C CA . PRO A 1 115 ? 2.866 26.530 7.771 1.00 0.00 108 PRO A CA 10
ATOM 17520 C C . PRO A 1 115 ? 3.884 26.272 6.665 1.00 0.00 108 PRO A C 10
ATOM 17521 O O . PRO A 1 115 ? 4.882 25.583 6.876 1.00 0.00 108 PRO A O 10
ATOM 17532 N N . SER A 1 116 ? 3.624 26.828 5.487 1.00 0.00 109 SER A N 10
ATOM 17533 C CA . SER A 1 116 ? 4.516 26.655 4.346 1.00 0.00 109 SER A CA 10
ATOM 17534 C C . SER A 1 116 ? 5.026 28.003 3.846 1.00 0.00 109 SER A C 10
ATOM 17535 O O . SER A 1 116 ? 4.274 28.975 3.770 1.00 0.00 109 SER A O 10
ATOM 17543 N N . SER A 1 117 ? 6.310 28.054 3.505 1.00 0.00 110 SER A N 10
ATOM 17544 C CA . SER A 1 117 ? 6.923 29.283 3.015 1.00 0.00 110 SER A CA 10
ATOM 17545 C C . SER A 1 117 ? 6.313 29.700 1.680 1.00 0.00 110 SER A C 10
ATOM 17546 O O . SER A 1 117 ? 5.711 30.767 1.566 1.00 0.00 110 SER A O 10
ATOM 17554 N N . GLY A 1 118 ? 6.473 28.848 0.672 1.00 0.00 111 GLY A N 10
ATOM 17555 C CA . GLY A 1 118 ? 5.933 29.145 -0.642 1.00 0.00 111 GLY A CA 10
ATOM 17556 C C . GLY A 1 118 ? 6.983 29.687 -1.592 1.00 0.00 111 GLY A C 10
ATOM 17557 O O . GLY A 1 118 ? 7.786 28.930 -2.137 1.00 0.00 111 GLY A O 10
ATOM 17561 N N . GLY A 1 1 ? 31.984 -1.125 -10.983 1.00 0.00 -6 GLY A N 11
ATOM 17562 C CA . GLY A 1 1 ? 31.659 -1.762 -9.721 1.00 0.00 -6 GLY A CA 11
ATOM 17563 C C . GLY A 1 1 ? 30.215 -1.542 -9.316 1.00 0.00 -6 GLY A C 11
ATOM 17564 O O . GLY A 1 1 ? 29.311 -1.618 -10.148 1.00 0.00 -6 GLY A O 11
ATOM 17568 N N . SER A 1 2 ? 29.996 -1.269 -8.033 1.00 0.00 -5 SER A N 11
ATOM 17569 C CA . SER A 1 2 ? 28.651 -1.043 -7.518 1.00 0.00 -5 SER A CA 11
ATOM 17570 C C . SER A 1 2 ? 28.689 -0.184 -6.258 1.00 0.00 -5 SER A C 11
ATOM 17571 O O . SER A 1 2 ? 29.332 -0.539 -5.270 1.00 0.00 -5 SER A O 11
ATOM 17579 N N . SER A 1 3 ? 27.995 0.949 -6.300 1.00 0.00 -4 SER A N 11
ATOM 17580 C CA . SER A 1 3 ? 27.952 1.862 -5.164 1.00 0.00 -4 SER A CA 11
ATOM 17581 C C . SER A 1 3 ? 26.818 1.492 -4.212 1.00 0.00 -4 SER A C 11
ATOM 17582 O O . SER A 1 3 ? 25.996 0.628 -4.515 1.00 0.00 -4 SER A O 11
ATOM 17590 N N . GLY A 1 4 ? 26.781 2.153 -3.059 1.00 0.00 -3 GLY A N 11
ATOM 17591 C CA . GLY A 1 4 ? 25.745 1.880 -2.080 1.00 0.00 -3 GLY A CA 11
ATOM 17592 C C . GLY A 1 4 ? 24.475 2.662 -2.348 1.00 0.00 -3 GLY A C 11
ATOM 17593 O O . GLY A 1 4 ? 24.280 3.187 -3.444 1.00 0.00 -3 GLY A O 11
ATOM 17597 N N . SER A 1 5 ? 23.606 2.739 -1.344 1.00 0.00 -2 SER A N 11
ATOM 17598 C CA . SER A 1 5 ? 22.345 3.458 -1.479 1.00 0.00 -2 SER A CA 11
ATOM 17599 C C . SER A 1 5 ? 22.532 4.738 -2.287 1.00 0.00 -2 SER A C 11
ATOM 17600 O O . SER A 1 5 ? 23.583 5.376 -2.225 1.00 0.00 -2 SER A O 11
ATOM 17608 N N . SER A 1 6 ? 21.505 5.108 -3.045 1.00 0.00 -1 SER A N 11
ATOM 17609 C CA . SER A 1 6 ? 21.556 6.310 -3.869 1.00 0.00 -1 SER A CA 11
ATOM 17610 C C . SER A 1 6 ? 20.921 7.493 -3.145 1.00 0.00 -1 SER A C 11
ATOM 17611 O O . SER A 1 6 ? 19.731 7.477 -2.833 1.00 0.00 -1 SER A O 11
ATOM 17619 N N . GLY A 1 7 ? 21.724 8.519 -2.882 1.00 0.00 0 GLY A N 11
ATOM 17620 C CA . GLY A 1 7 ? 21.224 9.696 -2.197 1.00 0.00 0 GLY A CA 11
ATOM 17621 C C . GLY A 1 7 ? 22.087 10.089 -1.014 1.00 0.00 0 GLY A C 11
ATOM 17622 O O . GLY A 1 7 ? 21.644 10.027 0.133 1.00 0.00 0 GLY A O 11
ATOM 17626 N N . MET A 1 8 ? 23.322 10.492 -1.293 1.00 0.00 1 MET A N 11
ATOM 17627 C CA . MET A 1 8 ? 24.249 10.896 -0.241 1.00 0.00 1 MET A CA 11
ATOM 17628 C C . MET A 1 8 ? 24.341 12.416 -0.153 1.00 0.00 1 MET A C 11
ATOM 17629 O O . MET A 1 8 ? 25.429 12.973 -0.009 1.00 0.00 1 MET A O 11
ATOM 17643 N N . MET A 1 9 ? 23.193 13.080 -0.240 1.00 0.00 2 MET A N 11
ATOM 17644 C CA . MET A 1 9 ? 23.146 14.536 -0.168 1.00 0.00 2 MET A CA 11
ATOM 17645 C C . MET A 1 9 ? 24.266 15.158 -0.996 1.00 0.00 2 MET A C 11
ATOM 17646 O O . MET A 1 9 ? 24.967 16.058 -0.534 1.00 0.00 2 MET A O 11
ATOM 17660 N N . LEU A 1 10 ? 24.428 14.672 -2.222 1.00 0.00 3 LEU A N 11
ATOM 17661 C CA . LEU A 1 10 ? 25.463 15.180 -3.115 1.00 0.00 3 LEU A CA 11
ATOM 17662 C C . LEU A 1 10 ? 24.854 15.716 -4.407 1.00 0.00 3 LEU A C 11
ATOM 17663 O O . LEU A 1 10 ? 23.823 15.227 -4.868 1.00 0.00 3 LEU A O 11
ATOM 17679 N N . GLY A 1 11 ? 25.499 16.724 -4.987 1.00 0.00 4 GLY A N 11
ATOM 17680 C CA . GLY A 1 11 ? 25.006 17.308 -6.221 1.00 0.00 4 GLY A CA 11
ATOM 17681 C C . GLY A 1 11 ? 23.500 17.479 -6.220 1.00 0.00 4 GLY A C 11
ATOM 17682 O O . GLY A 1 11 ? 22.960 18.405 -5.615 1.00 0.00 4 GLY A O 11
ATOM 17686 N N . PRO A 1 12 ? 22.797 16.572 -6.914 1.00 0.00 5 PRO A N 11
ATOM 17687 C CA . PRO A 1 12 ? 21.335 16.607 -7.008 1.00 0.00 5 PRO A CA 11
ATOM 17688 C C . PRO A 1 12 ? 20.661 16.261 -5.684 1.00 0.00 5 PRO A C 11
ATOM 17689 O O . PRO A 1 12 ? 21.331 15.974 -4.693 1.00 0.00 5 PRO A O 11
ATOM 17700 N N . GLU A 1 13 ? 19.331 16.292 -5.677 1.00 0.00 6 GLU A N 11
ATOM 17701 C CA . GLU A 1 13 ? 18.568 15.982 -4.474 1.00 0.00 6 GLU A CA 11
ATOM 17702 C C . GLU A 1 13 ? 18.214 14.498 -4.420 1.00 0.00 6 GLU A C 11
ATOM 17703 O O . GLU A 1 13 ? 17.200 14.071 -4.969 1.00 0.00 6 GLU A O 11
ATOM 17715 N N . GLY A 1 14 ? 19.061 13.718 -3.755 1.00 0.00 7 GLY A N 11
ATOM 17716 C CA . GLY A 1 14 ? 18.821 12.291 -3.642 1.00 0.00 7 GLY A CA 11
ATOM 17717 C C . GLY A 1 14 ? 17.897 11.947 -2.492 1.00 0.00 7 GLY A C 11
ATOM 17718 O O . GLY A 1 14 ? 18.334 11.832 -1.348 1.00 0.00 7 GLY A O 11
ATOM 17722 N N . GLY A 1 15 ? 16.612 11.784 -2.794 1.00 0.00 8 GLY A N 11
ATOM 17723 C CA . GLY A 1 15 ? 15.644 11.455 -1.765 1.00 0.00 8 GLY A CA 11
ATOM 17724 C C . GLY A 1 15 ? 14.960 10.125 -2.016 1.00 0.00 8 GLY A C 11
ATOM 17725 O O . GLY A 1 15 ? 14.785 9.327 -1.096 1.00 0.00 8 GLY A O 11
ATOM 17729 N N . GLU A 1 16 ? 14.572 9.888 -3.266 1.00 0.00 9 GLU A N 11
ATOM 17730 C CA . GLU A 1 16 ? 13.901 8.646 -3.633 1.00 0.00 9 GLU A CA 11
ATOM 17731 C C . GLU A 1 16 ? 14.525 7.456 -2.910 1.00 0.00 9 GLU A C 11
ATOM 17732 O O . GLU A 1 16 ? 15.663 7.523 -2.449 1.00 0.00 9 GLU A O 11
ATOM 17744 N N . GLY A 1 17 ? 13.769 6.366 -2.815 1.00 0.00 10 GLY A N 11
ATOM 17745 C CA . GLY A 1 17 ? 14.263 5.177 -2.147 1.00 0.00 10 GLY A CA 11
ATOM 17746 C C . GLY A 1 17 ? 13.537 3.921 -2.587 1.00 0.00 10 GLY A C 11
ATOM 17747 O O . GLY A 1 17 ? 12.464 3.993 -3.186 1.00 0.00 10 GLY A O 11
ATOM 17751 N N . TYR A 1 18 ? 14.123 2.766 -2.290 1.00 0.00 11 TYR A N 11
ATOM 17752 C CA . TYR A 1 18 ? 13.527 1.489 -2.662 1.00 0.00 11 TYR A CA 11
ATOM 17753 C C . TYR A 1 18 ? 12.113 1.363 -2.101 1.00 0.00 11 TYR A C 11
ATOM 17754 O O . TYR A 1 18 ? 11.924 1.166 -0.901 1.00 0.00 11 TYR A O 11
ATOM 17772 N N . VAL A 1 19 ? 11.123 1.478 -2.980 1.00 0.00 12 VAL A N 11
ATOM 17773 C CA . VAL A 1 19 ? 9.726 1.376 -2.576 1.00 0.00 12 VAL A CA 11
ATOM 17774 C C . VAL A 1 19 ? 8.909 0.607 -3.608 1.00 0.00 12 VAL A C 11
ATOM 17775 O O . VAL A 1 19 ? 9.256 0.573 -4.789 1.00 0.00 12 VAL A O 11
ATOM 17788 N N . VAL A 1 20 ? 7.821 -0.008 -3.156 1.00 0.00 13 VAL A N 11
ATOM 17789 C CA . VAL A 1 20 ? 6.953 -0.775 -4.041 1.00 0.00 13 VAL A CA 11
ATOM 17790 C C . VAL A 1 20 ? 5.484 -0.530 -3.718 1.00 0.00 13 VAL A C 11
ATOM 17791 O O . VAL A 1 20 ? 5.119 -0.308 -2.563 1.00 0.00 13 VAL A O 11
ATOM 17804 N N . LYS A 1 21 ? 4.643 -0.571 -4.746 1.00 0.00 14 LYS A N 11
ATOM 17805 C CA . LYS A 1 21 ? 3.211 -0.354 -4.573 1.00 0.00 14 LYS A CA 11
ATOM 17806 C C . LYS A 1 21 ? 2.432 -1.642 -4.822 1.00 0.00 14 LYS A C 11
ATOM 17807 O O . LYS A 1 21 ? 2.583 -2.278 -5.866 1.00 0.00 14 LYS A O 11
ATOM 17826 N N . LEU A 1 22 ? 1.599 -2.020 -3.859 1.00 0.00 15 LEU A N 11
ATOM 17827 C CA . LEU A 1 22 ? 0.795 -3.231 -3.975 1.00 0.00 15 LEU A CA 11
ATOM 17828 C C . LEU A 1 22 ? -0.662 -2.891 -4.274 1.00 0.00 15 LEU A C 11
ATOM 17829 O O . LEU A 1 22 ? -1.308 -2.166 -3.518 1.00 0.00 15 LEU A O 11
ATOM 17845 N N . ARG A 1 23 ? -1.173 -3.421 -5.381 1.00 0.00 16 ARG A N 11
ATOM 17846 C CA . ARG A 1 23 ? -2.553 -3.175 -5.779 1.00 0.00 16 ARG A CA 11
ATOM 17847 C C . ARG A 1 23 ? -3.361 -4.470 -5.772 1.00 0.00 16 ARG A C 11
ATOM 17848 O O . ARG A 1 23 ? -2.820 -5.552 -5.995 1.00 0.00 16 ARG A O 11
ATOM 17869 N N . GLY A 1 24 ? -4.660 -4.350 -5.514 1.00 0.00 17 GLY A N 11
ATOM 17870 C CA . GLY A 1 24 ? -5.520 -5.518 -5.482 1.00 0.00 17 GLY A CA 11
ATOM 17871 C C . GLY A 1 24 ? -5.630 -6.120 -4.095 1.00 0.00 17 GLY A C 11
ATOM 17872 O O . GLY A 1 24 ? -6.157 -7.220 -3.927 1.00 0.00 17 GLY A O 11
ATOM 17876 N N . LEU A 1 25 ? -5.129 -5.399 -3.098 1.00 0.00 18 LEU A N 11
ATOM 17877 C CA . LEU A 1 25 ? -5.171 -5.869 -1.717 1.00 0.00 18 LEU A CA 11
ATOM 17878 C C . LEU A 1 25 ? -6.603 -5.886 -1.192 1.00 0.00 18 LEU A C 11
ATOM 17879 O O . LEU A 1 25 ? -7.443 -5.073 -1.579 1.00 0.00 18 LEU A O 11
ATOM 17895 N N . PRO A 1 26 ? -6.889 -6.834 -0.287 1.00 0.00 19 PRO A N 11
ATOM 17896 C CA . PRO A 1 26 ? -8.219 -6.978 0.314 1.00 0.00 19 PRO A CA 11
ATOM 17897 C C . PRO A 1 26 ? -8.554 -5.833 1.262 1.00 0.00 19 PRO A C 11
ATOM 17898 O O . PRO A 1 26 ? -7.676 -5.297 1.939 1.00 0.00 19 PRO A O 11
ATOM 17909 N N . TRP A 1 27 ? -9.829 -5.462 1.307 1.00 0.00 20 TRP A N 11
ATOM 17910 C CA . TRP A 1 27 ? -10.280 -4.379 2.174 1.00 0.00 20 TRP A CA 11
ATOM 17911 C C . TRP A 1 27 ? -9.886 -4.642 3.623 1.00 0.00 20 TRP A C 11
ATOM 17912 O O . TRP A 1 27 ? -9.913 -3.737 4.457 1.00 0.00 20 TRP A O 11
ATOM 17933 N N . SER A 1 28 ? -9.519 -5.885 3.916 1.00 0.00 21 SER A N 11
ATOM 17934 C CA . SER A 1 28 ? -9.122 -6.267 5.266 1.00 0.00 21 SER A CA 11
ATOM 17935 C C . SER A 1 28 ? -7.633 -6.593 5.324 1.00 0.00 21 SER A C 11
ATOM 17936 O O . SER A 1 28 ? -7.178 -7.315 6.211 1.00 0.00 21 SER A O 11
ATOM 17944 N N . CYS A 1 29 ? -6.879 -6.054 4.371 1.00 0.00 22 CYS A N 11
ATOM 17945 C CA . CYS A 1 29 ? -5.441 -6.287 4.311 1.00 0.00 22 CYS A CA 11
ATOM 17946 C C . CYS A 1 29 ? -4.733 -5.619 5.486 1.00 0.00 22 CYS A C 11
ATOM 17947 O O . CYS A 1 29 ? -4.943 -4.438 5.760 1.00 0.00 22 CYS A O 11
ATOM 17955 N N . SER A 1 30 ? -3.894 -6.384 6.177 1.00 0.00 23 SER A N 11
ATOM 17956 C CA . SER A 1 30 ? -3.158 -5.868 7.325 1.00 0.00 23 SER A CA 11
ATOM 17957 C C . SER A 1 30 ? -1.654 -5.911 7.072 1.00 0.00 23 SER A C 11
ATOM 17958 O O . SER A 1 30 ? -1.169 -6.731 6.292 1.00 0.00 23 SER A O 11
ATOM 17966 N N . ILE A 1 31 ? -0.923 -5.023 7.736 1.00 0.00 24 ILE A N 11
ATOM 17967 C CA . ILE A 1 31 ? 0.525 -4.959 7.584 1.00 0.00 24 ILE A CA 11
ATOM 17968 C C . ILE A 1 31 ? 1.138 -6.356 7.571 1.00 0.00 24 ILE A C 11
ATOM 17969 O O . ILE A 1 31 ? 2.040 -6.641 6.785 1.00 0.00 24 ILE A O 11
ATOM 17985 N N . GLU A 1 32 ? 0.640 -7.222 8.448 1.00 0.00 25 GLU A N 11
ATOM 17986 C CA . GLU A 1 32 ? 1.139 -8.590 8.537 1.00 0.00 25 GLU A CA 11
ATOM 17987 C C . GLU A 1 32 ? 1.063 -9.285 7.181 1.00 0.00 25 GLU A C 11
ATOM 17988 O O . GLU A 1 32 ? 2.044 -9.863 6.711 1.00 0.00 25 GLU A O 11
ATOM 18000 N N . ASP A 1 33 ? -0.108 -9.227 6.557 1.00 0.00 26 ASP A N 11
ATOM 18001 C CA . ASP A 1 33 ? -0.313 -9.850 5.255 1.00 0.00 26 ASP A CA 11
ATOM 18002 C C . ASP A 1 33 ? 0.688 -9.318 4.234 1.00 0.00 26 ASP A C 11
ATOM 18003 O O . ASP A 1 33 ? 1.174 -10.060 3.380 1.00 0.00 26 ASP A O 11
ATOM 18012 N N . VAL A 1 34 ? 0.990 -8.027 4.327 1.00 0.00 27 VAL A N 11
ATOM 18013 C CA . VAL A 1 34 ? 1.933 -7.395 3.411 1.00 0.00 27 VAL A CA 11
ATOM 18014 C C . VAL A 1 34 ? 3.361 -7.850 3.692 1.00 0.00 27 VAL A C 11
ATOM 18015 O O . VAL A 1 34 ? 4.101 -8.205 2.775 1.00 0.00 27 VAL A O 11
ATOM 18028 N N . GLN A 1 35 ? 3.740 -7.836 4.966 1.00 0.00 28 GLN A N 11
ATOM 18029 C CA . GLN A 1 35 ? 5.080 -8.248 5.368 1.00 0.00 28 GLN A CA 11
ATOM 18030 C C . GLN A 1 35 ? 5.386 -9.660 4.879 1.00 0.00 28 GLN A C 11
ATOM 18031 O O . GLN A 1 35 ? 6.442 -9.912 4.301 1.00 0.00 28 GLN A O 11
ATOM 18045 N N . ASN A 1 36 ? 4.454 -10.577 5.116 1.00 0.00 29 ASN A N 11
ATOM 18046 C CA . ASN A 1 36 ? 4.624 -11.965 4.700 1.00 0.00 29 ASN A CA 11
ATOM 18047 C C . ASN A 1 36 ? 4.649 -12.078 3.179 1.00 0.00 29 ASN A C 11
ATOM 18048 O O . ASN A 1 36 ? 5.432 -12.843 2.615 1.00 0.00 29 ASN A O 11
ATOM 18059 N N . PHE A 1 37 ? 3.787 -11.311 2.520 1.00 0.00 30 PHE A N 11
ATOM 18060 C CA . PHE A 1 37 ? 3.710 -11.324 1.064 1.00 0.00 30 PHE A CA 11
ATOM 18061 C C . PHE A 1 37 ? 5.064 -10.993 0.444 1.00 0.00 30 PHE A C 11
ATOM 18062 O O . PHE A 1 37 ? 5.538 -11.693 -0.452 1.00 0.00 30 PHE A O 11
ATOM 18079 N N . LEU A 1 38 ? 5.682 -9.921 0.927 1.00 0.00 31 LEU A N 11
ATOM 18080 C CA . LEU A 1 38 ? 6.982 -9.495 0.421 1.00 0.00 31 LEU A CA 11
ATOM 18081 C C . LEU A 1 38 ? 8.112 -10.071 1.268 1.00 0.00 31 LEU A C 11
ATOM 18082 O O . LEU A 1 38 ? 9.100 -9.392 1.547 1.00 0.00 31 LEU A O 11
ATOM 18098 N N . SER A 1 39 ? 7.960 -11.328 1.672 1.00 0.00 32 SER A N 11
ATOM 18099 C CA . SER A 1 39 ? 8.966 -11.996 2.489 1.00 0.00 32 SER A CA 11
ATOM 18100 C C . SER A 1 39 ? 10.328 -11.973 1.800 1.00 0.00 32 SER A C 11
ATOM 18101 O O . SER A 1 39 ? 11.323 -11.540 2.383 1.00 0.00 32 SER A O 11
ATOM 18109 N N . ASP A 1 40 ? 10.363 -12.440 0.558 1.00 0.00 33 ASP A N 11
ATOM 18110 C CA . ASP A 1 40 ? 11.601 -12.473 -0.212 1.00 0.00 33 ASP A CA 11
ATOM 18111 C C . ASP A 1 40 ? 12.326 -11.133 -0.132 1.00 0.00 33 ASP A C 11
ATOM 18112 O O . ASP A 1 40 ? 13.535 -11.056 -0.352 1.00 0.00 33 ASP A O 11
ATOM 18121 N N . CYS A 1 41 ? 11.579 -10.080 0.182 1.00 0.00 34 CYS A N 11
ATOM 18122 C CA . CYS A 1 41 ? 12.151 -8.743 0.290 1.00 0.00 34 CYS A CA 11
ATOM 18123 C C . CYS A 1 41 ? 12.343 -8.349 1.751 1.00 0.00 34 CYS A C 11
ATOM 18124 O O . CYS A 1 41 ? 11.673 -8.875 2.640 1.00 0.00 34 CYS A O 11
ATOM 18132 N N . THR A 1 42 ? 13.263 -7.420 1.992 1.00 0.00 35 THR A N 11
ATOM 18133 C CA . THR A 1 42 ? 13.546 -6.958 3.345 1.00 0.00 35 THR A CA 11
ATOM 18134 C C . THR A 1 42 ? 12.953 -5.575 3.589 1.00 0.00 35 THR A C 11
ATOM 18135 O O . THR A 1 42 ? 13.611 -4.559 3.363 1.00 0.00 35 THR A O 11
ATOM 18146 N N . ILE A 1 43 ? 11.708 -5.543 4.050 1.00 0.00 36 ILE A N 11
ATOM 18147 C CA . ILE A 1 43 ? 11.027 -4.284 4.326 1.00 0.00 36 ILE A CA 11
ATOM 18148 C C . ILE A 1 43 ? 11.802 -3.451 5.341 1.00 0.00 36 ILE A C 11
ATOM 18149 O O . ILE A 1 43 ? 12.259 -3.965 6.363 1.00 0.00 36 ILE A O 11
ATOM 18165 N N . HIS A 1 44 ? 11.946 -2.161 5.054 1.00 0.00 37 HIS A N 11
ATOM 18166 C CA . HIS A 1 44 ? 12.664 -1.255 5.944 1.00 0.00 37 HIS A CA 11
ATOM 18167 C C . HIS A 1 44 ? 11.825 -0.924 7.174 1.00 0.00 37 HIS A C 11
ATOM 18168 O O . HIS A 1 44 ? 10.716 -0.401 7.059 1.00 0.00 37 HIS A O 11
ATOM 18183 N N . ASP A 1 45 ? 12.361 -1.231 8.350 1.00 0.00 38 ASP A N 11
ATOM 18184 C CA . ASP A 1 45 ? 11.662 -0.965 9.602 1.00 0.00 38 ASP A CA 11
ATOM 18185 C C . ASP A 1 45 ? 10.414 -1.834 9.723 1.00 0.00 38 ASP A C 11
ATOM 18186 O O . ASP A 1 45 ? 9.464 -1.481 10.420 1.00 0.00 38 ASP A O 11
ATOM 18195 N N . GLY A 1 46 ? 10.424 -2.973 9.037 1.00 0.00 39 GLY A N 11
ATOM 18196 C CA . GLY A 1 46 ? 9.287 -3.875 9.079 1.00 0.00 39 GLY A CA 11
ATOM 18197 C C . GLY A 1 46 ? 7.962 -3.139 9.056 1.00 0.00 39 GLY A C 11
ATOM 18198 O O . GLY A 1 46 ? 7.738 -2.276 8.207 1.00 0.00 39 GLY A O 11
ATOM 18202 N N . VAL A 1 47 ? 7.081 -3.481 9.990 1.00 0.00 40 VAL A N 11
ATOM 18203 C CA . VAL A 1 47 ? 5.770 -2.847 10.073 1.00 0.00 40 VAL A CA 11
ATOM 18204 C C . VAL A 1 47 ? 5.880 -1.335 9.908 1.00 0.00 40 VAL A C 11
ATOM 18205 O O . VAL A 1 47 ? 4.963 -0.688 9.404 1.00 0.00 40 VAL A O 11
ATOM 18218 N N . ALA A 1 48 ? 7.008 -0.779 10.337 1.00 0.00 41 ALA A N 11
ATOM 18219 C CA . ALA A 1 48 ? 7.239 0.657 10.235 1.00 0.00 41 ALA A CA 11
ATOM 18220 C C . ALA A 1 48 ? 7.747 1.033 8.848 1.00 0.00 41 ALA A C 11
ATOM 18221 O O . ALA A 1 48 ? 8.393 2.066 8.672 1.00 0.00 41 ALA A O 11
ATOM 18228 N N . GLY A 1 49 ? 7.452 0.189 7.864 1.00 0.00 42 GLY A N 11
ATOM 18229 C CA . GLY A 1 49 ? 7.888 0.451 6.505 1.00 0.00 42 GLY A CA 11
ATOM 18230 C C . GLY A 1 49 ? 6.766 0.300 5.497 1.00 0.00 42 GLY A C 11
ATOM 18231 O O . GLY A 1 49 ? 6.899 0.710 4.344 1.00 0.00 42 GLY A O 11
ATOM 18235 N N . VAL A 1 50 ? 5.658 -0.291 5.931 1.00 0.00 43 VAL A N 11
ATOM 18236 C CA . VAL A 1 50 ? 4.508 -0.496 5.058 1.00 0.00 43 VAL A CA 11
ATOM 18237 C C . VAL A 1 50 ? 3.496 0.634 5.209 1.00 0.00 43 VAL A C 11
ATOM 18238 O O . VAL A 1 50 ? 3.179 1.054 6.322 1.00 0.00 43 VAL A O 11
ATOM 18251 N N . HIS A 1 51 ? 2.990 1.123 4.081 1.00 0.00 44 HIS A N 11
ATOM 18252 C CA . HIS A 1 51 ? 2.012 2.205 4.087 1.00 0.00 44 HIS A CA 11
ATOM 18253 C C . HIS A 1 51 ? 0.807 1.852 3.220 1.00 0.00 44 HIS A C 11
ATOM 18254 O O . HIS A 1 51 ? 0.956 1.441 2.069 1.00 0.00 44 HIS A O 11
ATOM 18269 N N . PHE A 1 52 ? -0.387 2.016 3.780 1.00 0.00 45 PHE A N 11
ATOM 18270 C CA . PHE A 1 52 ? -1.618 1.713 3.059 1.00 0.00 45 PHE A CA 11
ATOM 18271 C C . PHE A 1 52 ? -2.254 2.987 2.511 1.00 0.00 45 PHE A C 11
ATOM 18272 O O . PHE A 1 52 ? -1.973 4.088 2.986 1.00 0.00 45 PHE A O 11
ATOM 18289 N N . ILE A 1 53 ? -3.112 2.829 1.509 1.00 0.00 46 ILE A N 11
ATOM 18290 C CA . ILE A 1 53 ? -3.789 3.966 0.897 1.00 0.00 46 ILE A CA 11
ATOM 18291 C C . ILE A 1 53 ? -5.271 3.981 1.255 1.00 0.00 46 ILE A C 11
ATOM 18292 O O . ILE A 1 53 ? -5.895 2.930 1.406 1.00 0.00 46 ILE A O 11
ATOM 18308 N N . TYR A 1 54 ? -5.830 5.179 1.387 1.00 0.00 47 TYR A N 11
ATOM 18309 C CA . TYR A 1 54 ? -7.239 5.331 1.728 1.00 0.00 47 TYR A CA 11
ATOM 18310 C C . TYR A 1 54 ? -7.932 6.289 0.763 1.00 0.00 47 TYR A C 11
ATOM 18311 O O . TYR A 1 54 ? -7.279 7.010 0.008 1.00 0.00 47 TYR A O 11
ATOM 18329 N N . THR A 1 55 ? -9.261 6.291 0.795 1.00 0.00 48 THR A N 11
ATOM 18330 C CA . THR A 1 55 ? -10.045 7.158 -0.076 1.00 0.00 48 THR A CA 11
ATOM 18331 C C . THR A 1 55 ? -10.392 8.469 0.622 1.00 0.00 48 THR A C 11
ATOM 18332 O O . THR A 1 55 ? -10.248 8.593 1.838 1.00 0.00 48 THR A O 11
ATOM 18343 N N . ARG A 1 56 ? -10.850 9.444 -0.156 1.00 0.00 49 ARG A N 11
ATOM 18344 C CA . ARG A 1 56 ? -11.218 10.746 0.388 1.00 0.00 49 ARG A CA 11
ATOM 18345 C C . ARG A 1 56 ? -12.312 10.606 1.442 1.00 0.00 49 ARG A C 11
ATOM 18346 O O . ARG A 1 56 ? -12.432 11.439 2.339 1.00 0.00 49 ARG A O 11
ATOM 18367 N N . GLU A 1 57 ? -13.106 9.546 1.327 1.00 0.00 50 GLU A N 11
ATOM 18368 C CA . GLU A 1 57 ? -14.190 9.298 2.270 1.00 0.00 50 GLU A CA 11
ATOM 18369 C C . GLU A 1 57 ? -13.677 8.573 3.510 1.00 0.00 50 GLU A C 11
ATOM 18370 O O . GLU A 1 57 ? -14.278 8.651 4.581 1.00 0.00 50 GLU A O 11
ATOM 18382 N N . GLY A 1 58 ? -12.562 7.865 3.356 1.00 0.00 51 GLY A N 11
ATOM 18383 C CA . GLY A 1 58 ? -11.986 7.136 4.471 1.00 0.00 51 GLY A CA 11
ATOM 18384 C C . GLY A 1 58 ? -12.096 5.634 4.299 1.00 0.00 51 GLY A C 11
ATOM 18385 O O . GLY A 1 58 ? -12.313 4.905 5.267 1.00 0.00 51 GLY A O 11
ATOM 18389 N N . ARG A 1 59 ? -11.946 5.169 3.063 1.00 0.00 52 ARG A N 11
ATOM 18390 C CA . ARG A 1 59 ? -12.032 3.744 2.767 1.00 0.00 52 ARG A CA 11
ATOM 18391 C C . ARG A 1 59 ? -10.652 3.167 2.466 1.00 0.00 52 ARG A C 11
ATOM 18392 O O . ARG A 1 59 ? -9.641 3.859 2.583 1.00 0.00 52 ARG A O 11
ATOM 18413 N N . GLN A 1 60 ? -10.620 1.896 2.078 1.00 0.00 53 GLN A N 11
ATOM 18414 C CA . GLN A 1 60 ? -9.364 1.226 1.762 1.00 0.00 53 GLN A CA 11
ATOM 18415 C C . GLN A 1 60 ? -9.274 0.912 0.272 1.00 0.00 53 GLN A C 11
ATOM 18416 O O . GLN A 1 60 ? -9.500 -0.223 -0.147 1.00 0.00 53 GLN A O 11
ATOM 18430 N N . SER A 1 61 ? -8.945 1.925 -0.522 1.00 0.00 54 SER A N 11
ATOM 18431 C CA . SER A 1 61 ? -8.830 1.758 -1.967 1.00 0.00 54 SER A CA 11
ATOM 18432 C C . SER A 1 61 ? -8.121 0.451 -2.307 1.00 0.00 54 SER A C 11
ATOM 18433 O O . SER A 1 61 ? -8.359 -0.142 -3.358 1.00 0.00 54 SER A O 11
ATOM 18441 N N . GLY A 1 62 ? -7.246 0.007 -1.409 1.00 0.00 55 GLY A N 11
ATOM 18442 C CA . GLY A 1 62 ? -6.515 -1.227 -1.631 1.00 0.00 55 GLY A CA 11
ATOM 18443 C C . GLY A 1 62 ? -5.032 -0.992 -1.838 1.00 0.00 55 GLY A C 11
ATOM 18444 O O . GLY A 1 62 ? -4.202 -1.752 -1.339 1.00 0.00 55 GLY A O 11
ATOM 18448 N N . GLU A 1 63 ? -4.698 0.061 -2.578 1.00 0.00 56 GLU A N 11
ATOM 18449 C CA . GLU A 1 63 ? -3.305 0.390 -2.852 1.00 0.00 56 GLU A CA 11
ATOM 18450 C C . GLU A 1 63 ? -2.527 0.587 -1.553 1.00 0.00 56 GLU A C 11
ATOM 18451 O O . GLU A 1 63 ? -3.036 1.166 -0.594 1.00 0.00 56 GLU A O 11
ATOM 18463 N N . ALA A 1 64 ? -1.291 0.100 -1.531 1.00 0.00 57 ALA A N 11
ATOM 18464 C CA . ALA A 1 64 ? -0.442 0.223 -0.353 1.00 0.00 57 ALA A CA 11
ATOM 18465 C C . ALA A 1 64 ? 1.032 0.107 -0.724 1.00 0.00 57 ALA A C 11
ATOM 18466 O O . ALA A 1 64 ? 1.456 -0.882 -1.323 1.00 0.00 57 ALA A O 11
ATOM 18473 N N . PHE A 1 65 ? 1.810 1.123 -0.364 1.00 0.00 58 PHE A N 11
ATOM 18474 C CA . PHE A 1 65 ? 3.238 1.135 -0.661 1.00 0.00 58 PHE A CA 11
ATOM 18475 C C . PHE A 1 65 ? 4.022 0.381 0.409 1.00 0.00 58 PHE A C 11
ATOM 18476 O O . PHE A 1 65 ? 3.550 0.204 1.532 1.00 0.00 58 PHE A O 11
ATOM 18493 N N . VAL A 1 66 ? 5.223 -0.062 0.052 1.00 0.00 59 VAL A N 11
ATOM 18494 C CA . VAL A 1 66 ? 6.075 -0.796 0.980 1.00 0.00 59 VAL A CA 11
ATOM 18495 C C . VAL A 1 66 ? 7.538 -0.404 0.812 1.00 0.00 59 VAL A C 11
ATOM 18496 O O . VAL A 1 66 ? 8.078 -0.446 -0.293 1.00 0.00 59 VAL A O 11
ATOM 18509 N N . GLU A 1 67 ? 8.174 -0.023 1.915 1.00 0.00 60 GLU A N 11
ATOM 18510 C CA . GLU A 1 67 ? 9.576 0.377 1.889 1.00 0.00 60 GLU A CA 11
ATOM 18511 C C . GLU A 1 67 ? 10.491 -0.840 1.988 1.00 0.00 60 GLU A C 11
ATOM 18512 O O . GLU A 1 67 ? 10.167 -1.822 2.657 1.00 0.00 60 GLU A O 11
ATOM 18524 N N . LEU A 1 68 ? 11.636 -0.768 1.318 1.00 0.00 61 LEU A N 11
ATOM 18525 C CA . LEU A 1 68 ? 12.599 -1.864 1.329 1.00 0.00 61 LEU A CA 11
ATOM 18526 C C . LEU A 1 68 ? 13.896 -1.441 2.011 1.00 0.00 61 LEU A C 11
ATOM 18527 O O . LEU A 1 68 ? 14.027 -0.305 2.465 1.00 0.00 61 LEU A O 11
ATOM 18543 N N . GLU A 1 69 ? 14.852 -2.363 2.077 1.00 0.00 62 GLU A N 11
ATOM 18544 C CA . GLU A 1 69 ? 16.139 -2.084 2.703 1.00 0.00 62 GLU A CA 11
ATOM 18545 C C . GLU A 1 69 ? 17.187 -1.724 1.654 1.00 0.00 62 GLU A C 11
ATOM 18546 O O . GLU A 1 69 ? 17.922 -0.748 1.805 1.00 0.00 62 GLU A O 11
ATOM 18558 N N . SER A 1 70 ? 17.250 -2.519 0.591 1.00 0.00 63 SER A N 11
ATOM 18559 C CA . SER A 1 70 ? 18.210 -2.287 -0.482 1.00 0.00 63 SER A CA 11
ATOM 18560 C C . SER A 1 70 ? 17.535 -2.389 -1.847 1.00 0.00 63 SER A C 11
ATOM 18561 O O . SER A 1 70 ? 16.322 -2.573 -1.938 1.00 0.00 63 SER A O 11
ATOM 18569 N N . GLU A 1 71 ? 18.332 -2.269 -2.904 1.00 0.00 64 GLU A N 11
ATOM 18570 C CA . GLU A 1 71 ? 17.812 -2.347 -4.264 1.00 0.00 64 GLU A CA 11
ATOM 18571 C C . GLU A 1 71 ? 17.258 -3.739 -4.556 1.00 0.00 64 GLU A C 11
ATOM 18572 O O . GLU A 1 71 ? 16.084 -3.894 -4.890 1.00 0.00 64 GLU A O 11
ATOM 18584 N N . ASP A 1 72 ? 18.113 -4.747 -4.428 1.00 0.00 65 ASP A N 11
ATOM 18585 C CA . ASP A 1 72 ? 17.711 -6.127 -4.677 1.00 0.00 65 ASP A CA 11
ATOM 18586 C C . ASP A 1 72 ? 16.257 -6.350 -4.274 1.00 0.00 65 ASP A C 11
ATOM 18587 O O . ASP A 1 72 ? 15.488 -6.972 -5.008 1.00 0.00 65 ASP A O 11
ATOM 18596 N N . ASP A 1 73 ? 15.888 -5.840 -3.105 1.00 0.00 66 ASP A N 11
ATOM 18597 C CA . ASP A 1 73 ? 14.525 -5.983 -2.604 1.00 0.00 66 ASP A CA 11
ATOM 18598 C C . ASP A 1 73 ? 13.510 -5.590 -3.672 1.00 0.00 66 ASP A C 11
ATOM 18599 O O . ASP A 1 73 ? 12.565 -6.330 -3.947 1.00 0.00 66 ASP A O 11
ATOM 18608 N N . VAL A 1 74 ? 13.710 -4.421 -4.270 1.00 0.00 67 VAL A N 11
ATOM 18609 C CA . VAL A 1 74 ? 12.812 -3.929 -5.308 1.00 0.00 67 VAL A CA 11
ATOM 18610 C C . VAL A 1 74 ? 12.619 -4.969 -6.406 1.00 0.00 67 VAL A C 11
ATOM 18611 O O . VAL A 1 74 ? 11.501 -5.411 -6.669 1.00 0.00 67 VAL A O 11
ATOM 18624 N N . LYS A 1 75 ? 13.717 -5.356 -7.046 1.00 0.00 68 LYS A N 11
ATOM 18625 C CA . LYS A 1 75 ? 13.672 -6.346 -8.115 1.00 0.00 68 LYS A CA 11
ATOM 18626 C C . LYS A 1 75 ? 12.914 -7.593 -7.670 1.00 0.00 68 LYS A C 11
ATOM 18627 O O . LYS A 1 75 ? 12.173 -8.193 -8.450 1.00 0.00 68 LYS A O 11
ATOM 18646 N N . LEU A 1 76 ? 13.103 -7.977 -6.413 1.00 0.00 69 LEU A N 11
ATOM 18647 C CA . LEU A 1 76 ? 12.436 -9.153 -5.863 1.00 0.00 69 LEU A CA 11
ATOM 18648 C C . LEU A 1 76 ? 10.928 -8.935 -5.783 1.00 0.00 69 LEU A C 11
ATOM 18649 O O . LEU A 1 76 ? 10.147 -9.749 -6.276 1.00 0.00 69 LEU A O 11
ATOM 18665 N N . ALA A 1 77 ? 10.527 -7.831 -5.162 1.00 0.00 70 ALA A N 11
ATOM 18666 C CA . ALA A 1 77 ? 9.113 -7.505 -5.022 1.00 0.00 70 ALA A CA 11
ATOM 18667 C C . ALA A 1 77 ? 8.388 -7.620 -6.358 1.00 0.00 70 ALA A C 11
ATOM 18668 O O . ALA A 1 77 ? 7.295 -8.183 -6.437 1.00 0.00 70 ALA A O 11
ATOM 18675 N N . LEU A 1 78 ? 9.001 -7.083 -7.407 1.00 0.00 71 LEU A N 11
ATOM 18676 C CA . LEU A 1 78 ? 8.413 -7.124 -8.741 1.00 0.00 71 LEU A CA 11
ATOM 18677 C C . LEU A 1 78 ? 8.121 -8.561 -9.163 1.00 0.00 71 LEU A C 11
ATOM 18678 O O . LEU A 1 78 ? 7.275 -8.807 -10.023 1.00 0.00 71 LEU A O 11
ATOM 18694 N N . LYS A 1 79 ? 8.823 -9.507 -8.549 1.00 0.00 72 LYS A N 11
ATOM 18695 C CA . LYS A 1 79 ? 8.637 -10.920 -8.857 1.00 0.00 72 LYS A CA 11
ATOM 18696 C C . LYS A 1 79 ? 7.361 -11.453 -8.214 1.00 0.00 72 LYS A C 11
ATOM 18697 O O . LYS A 1 79 ? 6.838 -12.492 -8.618 1.00 0.00 72 LYS A O 11
ATOM 18716 N N . LYS A 1 80 ? 6.863 -10.735 -7.213 1.00 0.00 73 LYS A N 11
ATOM 18717 C CA . LYS A 1 80 ? 5.647 -11.134 -6.516 1.00 0.00 73 LYS A CA 11
ATOM 18718 C C . LYS A 1 80 ? 4.408 -10.643 -7.259 1.00 0.00 73 LYS A C 11
ATOM 18719 O O . LYS A 1 80 ? 3.302 -10.658 -6.718 1.00 0.00 73 LYS A O 11
ATOM 18738 N N . ASP A 1 81 ? 4.601 -10.211 -8.500 1.00 0.00 74 ASP A N 11
ATOM 18739 C CA . ASP A 1 81 ? 3.499 -9.718 -9.318 1.00 0.00 74 ASP A CA 11
ATOM 18740 C C . ASP A 1 81 ? 2.493 -10.829 -9.600 1.00 0.00 74 ASP A C 11
ATOM 18741 O O . ASP A 1 81 ? 2.838 -12.011 -9.585 1.00 0.00 74 ASP A O 11
ATOM 18750 N N . ARG A 1 82 ? 1.248 -10.442 -9.857 1.00 0.00 75 ARG A N 11
ATOM 18751 C CA . ARG A 1 82 ? 0.191 -11.405 -10.140 1.00 0.00 75 ARG A CA 11
ATOM 18752 C C . ARG A 1 82 ? 0.174 -12.516 -9.095 1.00 0.00 75 ARG A C 11
ATOM 18753 O O . ARG A 1 82 ? -0.206 -13.650 -9.387 1.00 0.00 75 ARG A O 11
ATOM 18774 N N . GLU A 1 83 ? 0.588 -12.182 -7.877 1.00 0.00 76 GLU A N 11
ATOM 18775 C CA . GLU A 1 83 ? 0.621 -13.153 -6.789 1.00 0.00 76 GLU A CA 11
ATOM 18776 C C . GLU A 1 83 ? -0.758 -13.303 -6.151 1.00 0.00 76 GLU A C 11
ATOM 18777 O O . GLU A 1 83 ? -1.737 -12.723 -6.621 1.00 0.00 76 GLU A O 11
ATOM 18789 N N . SER A 1 84 ? -0.825 -14.085 -5.079 1.00 0.00 77 SER A N 11
ATOM 18790 C CA . SER A 1 84 ? -2.084 -14.316 -4.379 1.00 0.00 77 SER A CA 11
ATOM 18791 C C . SER A 1 84 ? -1.906 -14.150 -2.873 1.00 0.00 77 SER A C 11
ATOM 18792 O O . SER A 1 84 ? -1.086 -14.828 -2.255 1.00 0.00 77 SER A O 11
ATOM 18800 N N . MET A 1 85 ? -2.680 -13.242 -2.289 1.00 0.00 78 MET A N 11
ATOM 18801 C CA . MET A 1 85 ? -2.610 -12.986 -0.854 1.00 0.00 78 MET A CA 11
ATOM 18802 C C . MET A 1 85 ? -3.901 -13.412 -0.162 1.00 0.00 78 MET A C 11
ATOM 18803 O O . MET A 1 85 ? -4.929 -12.747 -0.282 1.00 0.00 78 MET A O 11
ATOM 18817 N N . GLY A 1 86 ? -3.839 -14.525 0.562 1.00 0.00 79 GLY A N 11
ATOM 18818 C CA . GLY A 1 86 ? -5.010 -15.020 1.262 1.00 0.00 79 GLY A CA 11
ATOM 18819 C C . GLY A 1 86 ? -6.035 -15.623 0.323 1.00 0.00 79 GLY A C 11
ATOM 18820 O O . GLY A 1 86 ? -5.985 -16.816 0.021 1.00 0.00 79 GLY A O 11
ATOM 18824 N N . HIS A 1 87 ? -6.970 -14.799 -0.139 1.00 0.00 80 HIS A N 11
ATOM 18825 C CA . HIS A 1 87 ? -8.013 -15.258 -1.050 1.00 0.00 80 HIS A CA 11
ATOM 18826 C C . HIS A 1 87 ? -8.172 -14.297 -2.223 1.00 0.00 80 HIS A C 11
ATOM 18827 O O . HIS A 1 87 ? -9.131 -14.391 -2.990 1.00 0.00 80 HIS A O 11
ATOM 18842 N N . ARG A 1 88 ? -7.226 -13.372 -2.357 1.00 0.00 81 ARG A N 11
ATOM 18843 C CA . ARG A 1 88 ? -7.263 -12.393 -3.436 1.00 0.00 81 ARG A CA 11
ATOM 18844 C C . ARG A 1 88 ? -5.917 -12.320 -4.151 1.00 0.00 81 ARG A C 11
ATOM 18845 O O . ARG A 1 88 ? -4.942 -12.938 -3.724 1.00 0.00 81 ARG A O 11
ATOM 18866 N N . TYR A 1 89 ? -5.872 -11.562 -5.241 1.00 0.00 82 TYR A N 11
ATOM 18867 C CA . TYR A 1 89 ? -4.646 -11.411 -6.016 1.00 0.00 82 TYR A CA 11
ATOM 18868 C C . TYR A 1 89 ? -3.955 -10.090 -5.691 1.00 0.00 82 TYR A C 11
ATOM 18869 O O . TYR A 1 89 ? -4.602 -9.117 -5.304 1.00 0.00 82 TYR A O 11
ATOM 18887 N N . ILE A 1 90 ? -2.636 -10.065 -5.852 1.00 0.00 83 ILE A N 11
ATOM 18888 C CA . ILE A 1 90 ? -1.856 -8.865 -5.577 1.00 0.00 83 ILE A CA 11
ATOM 18889 C C . ILE A 1 90 ? -0.987 -8.489 -6.772 1.00 0.00 83 ILE A C 11
ATOM 18890 O O . ILE A 1 90 ? -0.403 -9.354 -7.424 1.00 0.00 83 ILE A O 11
ATOM 18906 N N . GLU A 1 91 ? -0.905 -7.192 -7.052 1.00 0.00 84 GLU A N 11
ATOM 18907 C CA . GLU A 1 91 ? -0.106 -6.701 -8.169 1.00 0.00 84 GLU A CA 11
ATOM 18908 C C . GLU A 1 91 ? 0.975 -5.740 -7.684 1.00 0.00 84 GLU A C 11
ATOM 18909 O O . GLU A 1 91 ? 0.678 -4.677 -7.139 1.00 0.00 84 GLU A O 11
ATOM 18921 N N . VAL A 1 92 ? 2.233 -6.123 -7.885 1.00 0.00 85 VAL A N 11
ATOM 18922 C CA . VAL A 1 92 ? 3.359 -5.296 -7.468 1.00 0.00 85 VAL A CA 11
ATOM 18923 C C . VAL A 1 92 ? 3.666 -4.223 -8.507 1.00 0.00 85 VAL A C 11
ATOM 18924 O O . VAL A 1 92 ? 3.585 -4.467 -9.710 1.00 0.00 85 VAL A O 11
ATOM 18937 N N . PHE A 1 93 ? 4.020 -3.033 -8.032 1.00 0.00 86 PHE A N 11
ATOM 18938 C CA . PHE A 1 93 ? 4.339 -1.920 -8.920 1.00 0.00 86 PHE A CA 11
ATOM 18939 C C . PHE A 1 93 ? 5.595 -1.192 -8.449 1.00 0.00 86 PHE A C 11
ATOM 18940 O O . PHE A 1 93 ? 5.691 -0.780 -7.293 1.00 0.00 86 PHE A O 11
ATOM 18957 N N . LYS A 1 94 ? 6.556 -1.038 -9.353 1.00 0.00 87 LYS A N 11
ATOM 18958 C CA . LYS A 1 94 ? 7.806 -0.360 -9.033 1.00 0.00 87 LYS A CA 11
ATOM 18959 C C . LYS A 1 94 ? 7.580 1.136 -8.840 1.00 0.00 87 LYS A C 11
ATOM 18960 O O . LYS A 1 94 ? 7.168 1.836 -9.765 1.00 0.00 87 LYS A O 11
ATOM 18979 N N . SER A 1 95 ? 7.853 1.620 -7.632 1.00 0.00 88 SER A N 11
ATOM 18980 C CA . SER A 1 95 ? 7.676 3.033 -7.317 1.00 0.00 88 SER A CA 11
ATOM 18981 C C . SER A 1 95 ? 8.795 3.530 -6.406 1.00 0.00 88 SER A C 11
ATOM 18982 O O . SER A 1 95 ? 9.500 2.738 -5.780 1.00 0.00 88 SER A O 11
ATOM 18990 N N . HIS A 1 96 ? 8.951 4.848 -6.337 1.00 0.00 89 HIS A N 11
ATOM 18991 C CA . HIS A 1 96 ? 9.983 5.453 -5.502 1.00 0.00 89 HIS A CA 11
ATOM 18992 C C . HIS A 1 96 ? 9.394 5.955 -4.188 1.00 0.00 89 HIS A C 11
ATOM 18993 O O . HIS A 1 96 ? 8.215 5.745 -3.905 1.00 0.00 89 HIS A O 11
ATOM 19008 N N . ARG A 1 97 ? 10.222 6.620 -3.389 1.00 0.00 90 ARG A N 11
ATOM 19009 C CA . ARG A 1 97 ? 9.784 7.150 -2.104 1.00 0.00 90 ARG A CA 11
ATOM 19010 C C . ARG A 1 97 ? 9.099 8.503 -2.279 1.00 0.00 90 ARG A C 11
ATOM 19011 O O . ARG A 1 97 ? 7.935 8.674 -1.914 1.00 0.00 90 ARG A O 11
ATOM 19032 N N . THR A 1 98 ? 9.829 9.461 -2.841 1.00 0.00 91 THR A N 11
ATOM 19033 C CA . THR A 1 98 ? 9.293 10.799 -3.064 1.00 0.00 91 THR A CA 11
ATOM 19034 C C . THR A 1 98 ? 7.815 10.745 -3.431 1.00 0.00 91 THR A C 11
ATOM 19035 O O . THR A 1 98 ? 7.015 11.541 -2.940 1.00 0.00 91 THR A O 11
ATOM 19046 N N . GLU A 1 99 ? 7.459 9.800 -4.296 1.00 0.00 92 GLU A N 11
ATOM 19047 C CA . GLU A 1 99 ? 6.075 9.644 -4.728 1.00 0.00 92 GLU A CA 11
ATOM 19048 C C . GLU A 1 99 ? 5.198 9.152 -3.580 1.00 0.00 92 GLU A C 11
ATOM 19049 O O . GLU A 1 99 ? 4.263 9.834 -3.164 1.00 0.00 92 GLU A O 11
ATOM 19061 N N . MET A 1 100 ? 5.509 7.963 -3.074 1.00 0.00 93 MET A N 11
ATOM 19062 C CA . MET A 1 100 ? 4.750 7.380 -1.973 1.00 0.00 93 MET A CA 11
ATOM 19063 C C . MET A 1 100 ? 4.533 8.401 -0.862 1.00 0.00 93 MET A C 11
ATOM 19064 O O . MET A 1 100 ? 3.634 8.250 -0.034 1.00 0.00 93 MET A O 11
ATOM 19078 N N . ASP A 1 101 ? 5.361 9.440 -0.848 1.00 0.00 94 ASP A N 11
ATOM 19079 C CA . ASP A 1 101 ? 5.258 10.487 0.162 1.00 0.00 94 ASP A CA 11
ATOM 19080 C C . ASP A 1 101 ? 4.036 11.365 -0.088 1.00 0.00 94 ASP A C 11
ATOM 19081 O O . ASP A 1 101 ? 3.294 11.691 0.839 1.00 0.00 94 ASP A O 11
ATOM 19090 N N . TRP A 1 102 ? 3.834 11.744 -1.344 1.00 0.00 95 TRP A N 11
ATOM 19091 C CA . TRP A 1 102 ? 2.702 12.586 -1.716 1.00 0.00 95 TRP A CA 11
ATOM 19092 C C . TRP A 1 102 ? 1.403 11.789 -1.700 1.00 0.00 95 TRP A C 11
ATOM 19093 O O . TRP A 1 102 ? 0.391 12.243 -1.166 1.00 0.00 95 TRP A O 11
ATOM 19114 N N . VAL A 1 103 ? 1.437 10.598 -2.290 1.00 0.00 96 VAL A N 11
ATOM 19115 C CA . VAL A 1 103 ? 0.261 9.737 -2.342 1.00 0.00 96 VAL A CA 11
ATOM 19116 C C . VAL A 1 103 ? -0.287 9.470 -0.945 1.00 0.00 96 VAL A C 11
ATOM 19117 O O . VAL A 1 103 ? -1.490 9.280 -0.764 1.00 0.00 96 VAL A O 11
ATOM 19130 N N . LEU A 1 104 ? 0.603 9.457 0.041 1.00 0.00 97 LEU A N 11
ATOM 19131 C CA . LEU A 1 104 ? 0.210 9.213 1.425 1.00 0.00 97 LEU A CA 11
ATOM 19132 C C . LEU A 1 104 ? -0.430 10.456 2.035 1.00 0.00 97 LEU A C 11
ATOM 19133 O O . LEU A 1 104 ? -1.585 10.427 2.461 1.00 0.00 97 LEU A O 11
ATOM 19149 N N . LYS A 1 105 ? 0.327 11.547 2.074 1.00 0.00 98 LYS A N 11
ATOM 19150 C CA . LYS A 1 105 ? -0.166 12.802 2.629 1.00 0.00 98 LYS A CA 11
ATOM 19151 C C . LYS A 1 105 ? -1.584 13.090 2.148 1.00 0.00 98 LYS A C 11
ATOM 19152 O O . LYS A 1 105 ? -2.378 13.708 2.858 1.00 0.00 98 LYS A O 11
ATOM 19171 N N . HIS A 1 106 ? -1.897 12.637 0.938 1.00 0.00 99 HIS A N 11
ATOM 19172 C CA . HIS A 1 106 ? -3.222 12.844 0.363 1.00 0.00 99 HIS A CA 11
ATOM 19173 C C . HIS A 1 106 ? -3.929 11.512 0.132 1.00 0.00 99 HIS A C 11
ATOM 19174 O O . HIS A 1 106 ? -4.488 11.272 -0.938 1.00 0.00 99 HIS A O 11
ATOM 19189 N N . SER A 1 107 ? -3.899 10.649 1.143 1.00 0.00 100 SER A N 11
ATOM 19190 C CA . SER A 1 107 ? -4.533 9.339 1.049 1.00 0.00 100 SER A CA 11
ATOM 19191 C C . SER A 1 107 ? -5.712 9.236 2.010 1.00 0.00 100 SER A C 11
ATOM 19192 O O . SER A 1 107 ? -6.731 8.621 1.698 1.00 0.00 100 SER A O 11
ATOM 19200 N N . GLY A 1 108 ? -5.566 9.844 3.184 1.00 0.00 101 GLY A N 11
ATOM 19201 C CA . GLY A 1 108 ? -6.626 9.809 4.174 1.00 0.00 101 GLY A CA 11
ATOM 19202 C C . GLY A 1 108 ? -7.766 10.749 3.837 1.00 0.00 101 GLY A C 11
ATOM 19203 O O . GLY A 1 108 ? -7.606 11.707 3.080 1.00 0.00 101 GLY A O 11
ATOM 19207 N N . PRO A 1 109 ? -8.950 10.478 4.406 1.00 0.00 102 PRO A N 11
ATOM 19208 C CA . PRO A 1 109 ? -10.145 11.295 4.174 1.00 0.00 102 PRO A CA 11
ATOM 19209 C C . PRO A 1 109 ? -10.040 12.672 4.821 1.00 0.00 102 PRO A C 11
ATOM 19210 O O . PRO A 1 109 ? -10.835 13.566 4.533 1.00 0.00 102 PRO A O 11
ATOM 19221 N N . ASN A 1 110 ? -9.052 12.836 5.695 1.00 0.00 103 ASN A N 11
ATOM 19222 C CA . ASN A 1 110 ? -8.843 14.106 6.382 1.00 0.00 103 ASN A CA 11
ATOM 19223 C C . ASN A 1 110 ? -7.355 14.414 6.514 1.00 0.00 103 ASN A C 11
ATOM 19224 O O . ASN A 1 110 ? -6.650 13.795 7.310 1.00 0.00 103 ASN A O 11
ATOM 19235 N N . SER A 1 111 ? -6.885 15.377 5.727 1.00 0.00 104 SER A N 11
ATOM 19236 C CA . SER A 1 111 ? -5.480 15.767 5.753 1.00 0.00 104 SER A CA 11
ATOM 19237 C C . SER A 1 111 ? -5.286 17.142 5.122 1.00 0.00 104 SER A C 11
ATOM 19238 O O . SER A 1 111 ? -5.717 17.387 3.996 1.00 0.00 104 SER A O 11
ATOM 19246 N N . ALA A 1 112 ? -4.633 18.037 5.857 1.00 0.00 105 ALA A N 11
ATOM 19247 C CA . ALA A 1 112 ? -4.379 19.387 5.369 1.00 0.00 105 ALA A CA 11
ATOM 19248 C C . ALA A 1 112 ? -3.498 19.365 4.125 1.00 0.00 105 ALA A C 11
ATOM 19249 O O . ALA A 1 112 ? -2.450 18.720 4.106 1.00 0.00 105 ALA A O 11
ATOM 19256 N N . SER A 1 113 ? -3.930 20.074 3.087 1.00 0.00 106 SER A N 11
ATOM 19257 C CA . SER A 1 113 ? -3.182 20.132 1.836 1.00 0.00 106 SER A CA 11
ATOM 19258 C C . SER A 1 113 ? -2.727 21.558 1.541 1.00 0.00 106 SER A C 11
ATOM 19259 O O . SER A 1 113 ? -3.541 22.433 1.251 1.00 0.00 106 SER A O 11
ATOM 19267 N N . GLY A 1 114 ? -1.419 21.783 1.617 1.00 0.00 107 GLY A N 11
ATOM 19268 C CA . GLY A 1 114 ? -0.877 23.103 1.356 1.00 0.00 107 GLY A CA 11
ATOM 19269 C C . GLY A 1 114 ? -1.254 24.107 2.427 1.00 0.00 107 GLY A C 11
ATOM 19270 O O . GLY A 1 114 ? -2.350 24.668 2.424 1.00 0.00 107 GLY A O 11
ATOM 19274 N N . PRO A 1 115 ? -0.332 24.345 3.372 1.00 0.00 108 PRO A N 11
ATOM 19275 C CA . PRO A 1 115 ? -0.551 25.288 4.473 1.00 0.00 108 PRO A CA 11
ATOM 19276 C C . PRO A 1 115 ? -0.580 26.737 3.998 1.00 0.00 108 PRO A C 11
ATOM 19277 O O . PRO A 1 115 ? -0.755 27.658 4.795 1.00 0.00 108 PRO A O 11
ATOM 19288 N N . SER A 1 116 ? -0.408 26.931 2.694 1.00 0.00 109 SER A N 11
ATOM 19289 C CA . SER A 1 116 ? -0.412 28.268 2.113 1.00 0.00 109 SER A CA 11
ATOM 19290 C C . SER A 1 116 ? -1.732 28.548 1.402 1.00 0.00 109 SER A C 11
ATOM 19291 O O . SER A 1 116 ? -2.350 27.645 0.840 1.00 0.00 109 SER A O 11
ATOM 19299 N N . SER A 1 117 ? -2.157 29.807 1.431 1.00 0.00 110 SER A N 11
ATOM 19300 C CA . SER A 1 117 ? -3.405 30.207 0.792 1.00 0.00 110 SER A CA 11
ATOM 19301 C C . SER A 1 117 ? -3.282 30.147 -0.727 1.00 0.00 110 SER A C 11
ATOM 19302 O O . SER A 1 117 ? -4.241 29.823 -1.427 1.00 0.00 110 SER A O 11
ATOM 19310 N N . GLY A 1 118 ? -2.093 30.463 -1.231 1.00 0.00 111 GLY A N 11
ATOM 19311 C CA . GLY A 1 118 ? -1.864 30.439 -2.664 1.00 0.00 111 GLY A CA 11
ATOM 19312 C C . GLY A 1 118 ? -0.942 31.552 -3.123 1.00 0.00 111 GLY A C 11
ATOM 19313 O O . GLY A 1 118 ? -0.105 31.350 -4.003 1.00 0.00 111 GLY A O 11
ATOM 19317 N N . GLY A 1 1 ? 20.067 5.445 -16.957 1.00 0.00 -6 GLY A N 12
ATOM 19318 C CA . GLY A 1 1 ? 21.120 5.078 -16.029 1.00 0.00 -6 GLY A CA 12
ATOM 19319 C C . GLY A 1 1 ? 20.581 4.466 -14.751 1.00 0.00 -6 GLY A C 12
ATOM 19320 O O . GLY A 1 1 ? 20.922 3.336 -14.404 1.00 0.00 -6 GLY A O 12
ATOM 19324 N N . SER A 1 2 ? 19.737 5.215 -14.049 1.00 0.00 -5 SER A N 12
ATOM 19325 C CA . SER A 1 2 ? 19.154 4.742 -12.799 1.00 0.00 -5 SER A CA 12
ATOM 19326 C C . SER A 1 2 ? 20.243 4.394 -11.789 1.00 0.00 -5 SER A C 12
ATOM 19327 O O . SER A 1 2 ? 20.157 3.383 -11.091 1.00 0.00 -5 SER A O 12
ATOM 19335 N N . SER A 1 3 ? 21.267 5.238 -11.717 1.00 0.00 -4 SER A N 12
ATOM 19336 C CA . SER A 1 3 ? 22.375 5.018 -10.795 1.00 0.00 -4 SER A CA 12
ATOM 19337 C C . SER A 1 3 ? 22.449 6.135 -9.758 1.00 0.00 -4 SER A C 12
ATOM 19338 O O . SER A 1 3 ? 22.531 5.879 -8.558 1.00 0.00 -4 SER A O 12
ATOM 19346 N N . GLY A 1 4 ? 22.420 7.377 -10.232 1.00 0.00 -3 GLY A N 12
ATOM 19347 C CA . GLY A 1 4 ? 22.485 8.516 -9.335 1.00 0.00 -3 GLY A CA 12
ATOM 19348 C C . GLY A 1 4 ? 23.132 9.726 -9.978 1.00 0.00 -3 GLY A C 12
ATOM 19349 O O . GLY A 1 4 ? 24.143 10.231 -9.490 1.00 0.00 -3 GLY A O 12
ATOM 19353 N N . SER A 1 5 ? 22.549 10.191 -11.079 1.00 0.00 -2 SER A N 12
ATOM 19354 C CA . SER A 1 5 ? 23.079 11.346 -11.794 1.00 0.00 -2 SER A CA 12
ATOM 19355 C C . SER A 1 5 ? 22.436 12.636 -11.294 1.00 0.00 -2 SER A C 12
ATOM 19356 O O . SER A 1 5 ? 23.124 13.613 -11.001 1.00 0.00 -2 SER A O 12
ATOM 19364 N N . SER A 1 6 ? 21.110 12.631 -11.200 1.00 0.00 -1 SER A N 12
ATOM 19365 C CA . SER A 1 6 ? 20.371 13.801 -10.740 1.00 0.00 -1 SER A CA 12
ATOM 19366 C C . SER A 1 6 ? 20.601 14.037 -9.250 1.00 0.00 -1 SER A C 12
ATOM 19367 O O . SER A 1 6 ? 20.929 15.146 -8.829 1.00 0.00 -1 SER A O 12
ATOM 19375 N N . GLY A 1 7 ? 20.427 12.985 -8.457 1.00 0.00 0 GLY A N 12
ATOM 19376 C CA . GLY A 1 7 ? 20.618 13.097 -7.023 1.00 0.00 0 GLY A CA 12
ATOM 19377 C C . GLY A 1 7 ? 21.779 12.257 -6.526 1.00 0.00 0 GLY A C 12
ATOM 19378 O O . GLY A 1 7 ? 21.778 11.036 -6.673 1.00 0.00 0 GLY A O 12
ATOM 19382 N N . MET A 1 8 ? 22.772 12.914 -5.936 1.00 0.00 1 MET A N 12
ATOM 19383 C CA . MET A 1 8 ? 23.945 12.220 -5.416 1.00 0.00 1 MET A CA 12
ATOM 19384 C C . MET A 1 8 ? 23.743 11.832 -3.955 1.00 0.00 1 MET A C 12
ATOM 19385 O O . MET A 1 8 ? 23.714 10.650 -3.615 1.00 0.00 1 MET A O 12
ATOM 19399 N N . MET A 1 9 ? 23.604 12.836 -3.094 1.00 0.00 2 MET A N 12
ATOM 19400 C CA . MET A 1 9 ? 23.404 12.598 -1.670 1.00 0.00 2 MET A CA 12
ATOM 19401 C C . MET A 1 9 ? 21.953 12.854 -1.274 1.00 0.00 2 MET A C 12
ATOM 19402 O O . MET A 1 9 ? 21.250 11.945 -0.833 1.00 0.00 2 MET A O 12
ATOM 19416 N N . LEU A 1 10 ? 21.512 14.097 -1.434 1.00 0.00 3 LEU A N 12
ATOM 19417 C CA . LEU A 1 10 ? 20.144 14.473 -1.093 1.00 0.00 3 LEU A CA 12
ATOM 19418 C C . LEU A 1 10 ? 19.839 15.894 -1.555 1.00 0.00 3 LEU A C 12
ATOM 19419 O O . LEU A 1 10 ? 20.710 16.763 -1.540 1.00 0.00 3 LEU A O 12
ATOM 19435 N N . GLY A 1 11 ? 18.595 16.125 -1.962 1.00 0.00 4 GLY A N 12
ATOM 19436 C CA . GLY A 1 11 ? 18.196 17.443 -2.420 1.00 0.00 4 GLY A CA 12
ATOM 19437 C C . GLY A 1 11 ? 16.901 17.416 -3.207 1.00 0.00 4 GLY A C 12
ATOM 19438 O O . GLY A 1 11 ? 16.116 16.471 -3.120 1.00 0.00 4 GLY A O 12
ATOM 19442 N N . PRO A 1 12 ? 16.660 18.474 -3.995 1.00 0.00 5 PRO A N 12
ATOM 19443 C CA . PRO A 1 12 ? 15.451 18.592 -4.815 1.00 0.00 5 PRO A CA 12
ATOM 19444 C C . PRO A 1 12 ? 15.437 17.602 -5.974 1.00 0.00 5 PRO A C 12
ATOM 19445 O O . PRO A 1 12 ? 14.447 17.492 -6.696 1.00 0.00 5 PRO A O 12
ATOM 19456 N N . GLU A 1 13 ? 16.542 16.883 -6.146 1.00 0.00 6 GLU A N 12
ATOM 19457 C CA . GLU A 1 13 ? 16.656 15.902 -7.218 1.00 0.00 6 GLU A CA 12
ATOM 19458 C C . GLU A 1 13 ? 16.800 14.492 -6.653 1.00 0.00 6 GLU A C 12
ATOM 19459 O O . GLU A 1 13 ? 16.270 13.531 -7.209 1.00 0.00 6 GLU A O 12
ATOM 19471 N N . GLY A 1 14 ? 17.521 14.377 -5.542 1.00 0.00 7 GLY A N 12
ATOM 19472 C CA . GLY A 1 14 ? 17.723 13.081 -4.919 1.00 0.00 7 GLY A CA 12
ATOM 19473 C C . GLY A 1 14 ? 16.939 12.929 -3.631 1.00 0.00 7 GLY A C 12
ATOM 19474 O O . GLY A 1 14 ? 16.301 13.874 -3.169 1.00 0.00 7 GLY A O 12
ATOM 19478 N N . GLY A 1 15 ? 16.986 11.734 -3.049 1.00 0.00 8 GLY A N 12
ATOM 19479 C CA . GLY A 1 15 ? 16.269 11.483 -1.812 1.00 0.00 8 GLY A CA 12
ATOM 19480 C C . GLY A 1 15 ? 15.404 10.241 -1.886 1.00 0.00 8 GLY A C 12
ATOM 19481 O O . GLY A 1 15 ? 15.271 9.511 -0.905 1.00 0.00 8 GLY A O 12
ATOM 19485 N N . GLU A 1 16 ? 14.812 10.002 -3.052 1.00 0.00 9 GLU A N 12
ATOM 19486 C CA . GLU A 1 16 ? 13.953 8.841 -3.249 1.00 0.00 9 GLU A CA 12
ATOM 19487 C C . GLU A 1 16 ? 14.584 7.589 -2.646 1.00 0.00 9 GLU A C 12
ATOM 19488 O O . GLU A 1 16 ? 15.753 7.592 -2.263 1.00 0.00 9 GLU A O 12
ATOM 19500 N N . GLY A 1 17 ? 13.799 6.518 -2.565 1.00 0.00 10 GLY A N 12
ATOM 19501 C CA . GLY A 1 17 ? 14.297 5.274 -2.007 1.00 0.00 10 GLY A CA 12
ATOM 19502 C C . GLY A 1 17 ? 13.568 4.062 -2.552 1.00 0.00 10 GLY A C 12
ATOM 19503 O O . GLY A 1 17 ? 12.580 4.196 -3.274 1.00 0.00 10 GLY A O 12
ATOM 19507 N N . TYR A 1 18 ? 14.056 2.876 -2.206 1.00 0.00 11 TYR A N 12
ATOM 19508 C CA . TYR A 1 18 ? 13.446 1.635 -2.668 1.00 0.00 11 TYR A CA 12
ATOM 19509 C C . TYR A 1 18 ? 12.036 1.478 -2.106 1.00 0.00 11 TYR A C 12
ATOM 19510 O O . TYR A 1 18 ? 11.853 1.277 -0.905 1.00 0.00 11 TYR A O 12
ATOM 19528 N N . VAL A 1 19 ? 11.042 1.571 -2.984 1.00 0.00 12 VAL A N 12
ATOM 19529 C CA . VAL A 1 19 ? 9.649 1.437 -2.577 1.00 0.00 12 VAL A CA 12
ATOM 19530 C C . VAL A 1 19 ? 8.852 0.634 -3.599 1.00 0.00 12 VAL A C 12
ATOM 19531 O O . VAL A 1 19 ? 9.219 0.564 -4.772 1.00 0.00 12 VAL A O 12
ATOM 19544 N N . VAL A 1 20 ? 7.760 0.027 -3.146 1.00 0.00 13 VAL A N 12
ATOM 19545 C CA . VAL A 1 20 ? 6.910 -0.771 -4.021 1.00 0.00 13 VAL A CA 12
ATOM 19546 C C . VAL A 1 20 ? 5.435 -0.558 -3.698 1.00 0.00 13 VAL A C 12
ATOM 19547 O O . VAL A 1 20 ? 5.058 -0.400 -2.537 1.00 0.00 13 VAL A O 12
ATOM 19560 N N . LYS A 1 21 ? 4.603 -0.555 -4.734 1.00 0.00 14 LYS A N 12
ATOM 19561 C CA . LYS A 1 21 ? 3.168 -0.362 -4.563 1.00 0.00 14 LYS A CA 12
ATOM 19562 C C . LYS A 1 21 ? 2.409 -1.656 -4.841 1.00 0.00 14 LYS A C 12
ATOM 19563 O O . LYS A 1 21 ? 2.622 -2.305 -5.866 1.00 0.00 14 LYS A O 12
ATOM 19582 N N . LEU A 1 22 ? 1.522 -2.025 -3.924 1.00 0.00 15 LEU A N 12
ATOM 19583 C CA . LEU A 1 22 ? 0.729 -3.240 -4.071 1.00 0.00 15 LEU A CA 12
ATOM 19584 C C . LEU A 1 22 ? -0.732 -2.907 -4.356 1.00 0.00 15 LEU A C 12
ATOM 19585 O O . LEU A 1 22 ? -1.349 -2.116 -3.642 1.00 0.00 15 LEU A O 12
ATOM 19601 N N . ARG A 1 23 ? -1.279 -3.517 -5.402 1.00 0.00 16 ARG A N 12
ATOM 19602 C CA . ARG A 1 23 ? -2.668 -3.286 -5.781 1.00 0.00 16 ARG A CA 12
ATOM 19603 C C . ARG A 1 23 ? -3.468 -4.584 -5.735 1.00 0.00 16 ARG A C 12
ATOM 19604 O O . ARG A 1 23 ? -2.900 -5.676 -5.744 1.00 0.00 16 ARG A O 12
ATOM 19625 N N . GLY A 1 24 ? -4.790 -4.458 -5.684 1.00 0.00 17 GLY A N 12
ATOM 19626 C CA . GLY A 1 24 ? -5.646 -5.628 -5.637 1.00 0.00 17 GLY A CA 12
ATOM 19627 C C . GLY A 1 24 ? -5.726 -6.232 -4.249 1.00 0.00 17 GLY A C 12
ATOM 19628 O O . GLY A 1 24 ? -6.221 -7.347 -4.076 1.00 0.00 17 GLY A O 12
ATOM 19632 N N . LEU A 1 25 ? -5.236 -5.497 -3.256 1.00 0.00 18 LEU A N 12
ATOM 19633 C CA . LEU A 1 25 ? -5.252 -5.968 -1.876 1.00 0.00 18 LEU A CA 12
ATOM 19634 C C . LEU A 1 25 ? -6.671 -5.964 -1.316 1.00 0.00 18 LEU A C 12
ATOM 19635 O O . LEU A 1 25 ? -7.500 -5.123 -1.664 1.00 0.00 18 LEU A O 12
ATOM 19651 N N . PRO A 1 26 ? -6.958 -6.925 -0.425 1.00 0.00 19 PRO A N 12
ATOM 19652 C CA . PRO A 1 26 ? -8.276 -7.052 0.205 1.00 0.00 19 PRO A CA 12
ATOM 19653 C C . PRO A 1 26 ? -8.561 -5.920 1.186 1.00 0.00 19 PRO A C 12
ATOM 19654 O O . PRO A 1 26 ? -7.649 -5.396 1.825 1.00 0.00 19 PRO A O 12
ATOM 19665 N N . TRP A 1 27 ? -9.831 -5.549 1.301 1.00 0.00 20 TRP A N 12
ATOM 19666 C CA . TRP A 1 27 ? -10.236 -4.479 2.205 1.00 0.00 20 TRP A CA 12
ATOM 19667 C C . TRP A 1 27 ? -9.878 -4.821 3.647 1.00 0.00 20 TRP A C 12
ATOM 19668 O O . TRP A 1 27 ? -9.969 -3.974 4.536 1.00 0.00 20 TRP A O 12
ATOM 19689 N N . SER A 1 28 ? -9.470 -6.066 3.872 1.00 0.00 21 SER A N 12
ATOM 19690 C CA . SER A 1 28 ? -9.101 -6.519 5.208 1.00 0.00 21 SER A CA 12
ATOM 19691 C C . SER A 1 28 ? -7.604 -6.796 5.294 1.00 0.00 21 SER A C 12
ATOM 19692 O O . SER A 1 28 ? -7.140 -7.490 6.200 1.00 0.00 21 SER A O 12
ATOM 19700 N N . CYS A 1 29 ? -6.852 -6.249 4.345 1.00 0.00 22 CYS A N 12
ATOM 19701 C CA . CYS A 1 29 ? -5.406 -6.437 4.311 1.00 0.00 22 CYS A CA 12
ATOM 19702 C C . CYS A 1 29 ? -4.736 -5.708 5.471 1.00 0.00 22 CYS A C 12
ATOM 19703 O O . CYS A 1 29 ? -5.023 -4.540 5.732 1.00 0.00 22 CYS A O 12
ATOM 19711 N N . SER A 1 30 ? -3.844 -6.407 6.165 1.00 0.00 23 SER A N 12
ATOM 19712 C CA . SER A 1 30 ? -3.136 -5.828 7.302 1.00 0.00 23 SER A CA 12
ATOM 19713 C C . SER A 1 30 ? -1.627 -5.887 7.090 1.00 0.00 23 SER A C 12
ATOM 19714 O O . SER A 1 30 ? -1.122 -6.762 6.385 1.00 0.00 23 SER A O 12
ATOM 19722 N N . ILE A 1 31 ? -0.912 -4.950 7.704 1.00 0.00 24 ILE A N 12
ATOM 19723 C CA . ILE A 1 31 ? 0.539 -4.896 7.584 1.00 0.00 24 ILE A CA 12
ATOM 19724 C C . ILE A 1 31 ? 1.143 -6.296 7.576 1.00 0.00 24 ILE A C 12
ATOM 19725 O O . ILE A 1 31 ? 2.009 -6.604 6.758 1.00 0.00 24 ILE A O 12
ATOM 19741 N N . GLU A 1 32 ? 0.678 -7.141 8.491 1.00 0.00 25 GLU A N 12
ATOM 19742 C CA . GLU A 1 32 ? 1.173 -8.509 8.588 1.00 0.00 25 GLU A CA 12
ATOM 19743 C C . GLU A 1 32 ? 1.068 -9.222 7.243 1.00 0.00 25 GLU A C 12
ATOM 19744 O O . GLU A 1 32 ? 2.032 -9.826 6.772 1.00 0.00 25 GLU A O 12
ATOM 19756 N N . ASP A 1 33 ? -0.109 -9.147 6.631 1.00 0.00 26 ASP A N 12
ATOM 19757 C CA . ASP A 1 33 ? -0.340 -9.784 5.339 1.00 0.00 26 ASP A CA 12
ATOM 19758 C C . ASP A 1 33 ? 0.654 -9.279 4.298 1.00 0.00 26 ASP A C 12
ATOM 19759 O O . ASP A 1 33 ? 1.084 -10.028 3.421 1.00 0.00 26 ASP A O 12
ATOM 19768 N N . VAL A 1 34 ? 1.014 -8.004 4.400 1.00 0.00 27 VAL A N 12
ATOM 19769 C CA . VAL A 1 34 ? 1.957 -7.398 3.468 1.00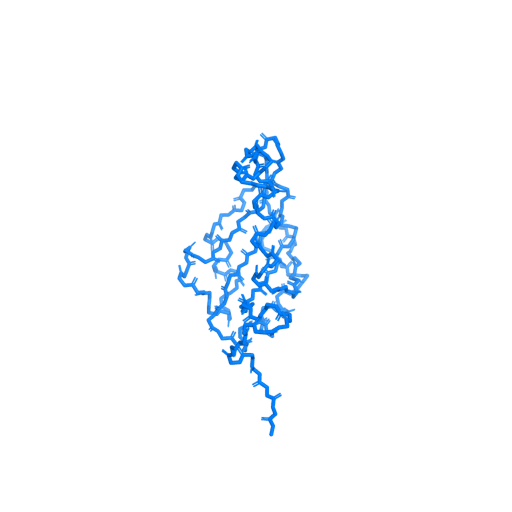 0.00 27 VAL A CA 12
ATOM 19770 C C . VAL A 1 34 ? 3.380 -7.870 3.742 1.00 0.00 27 VAL A C 12
ATOM 19771 O O . VAL A 1 34 ? 4.091 -8.291 2.830 1.00 0.00 27 VAL A O 12
ATOM 19784 N N . GLN A 1 35 ? 3.789 -7.796 5.005 1.00 0.00 28 GLN A N 12
ATOM 19785 C CA . GLN A 1 35 ? 5.129 -8.216 5.399 1.00 0.00 28 GLN A CA 12
ATOM 19786 C C . GLN A 1 35 ? 5.417 -9.636 4.923 1.00 0.00 28 GLN A C 12
ATOM 19787 O O . GLN A 1 35 ? 6.448 -9.896 4.306 1.00 0.00 28 GLN A O 12
ATOM 19801 N N . ASN A 1 36 ? 4.498 -10.550 5.216 1.00 0.00 29 ASN A N 12
ATOM 19802 C CA . ASN A 1 36 ? 4.654 -11.945 4.818 1.00 0.00 29 ASN A CA 12
ATOM 19803 C C . ASN A 1 36 ? 4.580 -12.090 3.301 1.00 0.00 29 ASN A C 12
ATOM 19804 O O . ASN A 1 36 ? 5.324 -12.868 2.704 1.00 0.00 29 ASN A O 12
ATOM 19815 N N . PHE A 1 37 ? 3.679 -11.333 2.683 1.00 0.00 30 PHE A N 12
ATOM 19816 C CA . PHE A 1 37 ? 3.507 -11.377 1.236 1.00 0.00 30 PHE A CA 12
ATOM 19817 C C . PHE A 1 37 ? 4.816 -11.052 0.523 1.00 0.00 30 PHE A C 12
ATOM 19818 O O . PHE A 1 37 ? 5.171 -11.690 -0.470 1.00 0.00 30 PHE A O 12
ATOM 19835 N N . LEU A 1 38 ? 5.531 -10.056 1.035 1.00 0.00 31 LEU A N 12
ATOM 19836 C CA . LEU A 1 38 ? 6.801 -9.645 0.448 1.00 0.00 31 LEU A CA 12
ATOM 19837 C C . LEU A 1 38 ? 7.975 -10.163 1.273 1.00 0.00 31 LEU A C 12
ATOM 19838 O O . LEU A 1 38 ? 8.995 -9.488 1.411 1.00 0.00 31 LEU A O 12
ATOM 19854 N N . SER A 1 39 ? 7.824 -11.366 1.817 1.00 0.00 32 SER A N 12
ATOM 19855 C CA . SER A 1 39 ? 8.871 -11.975 2.629 1.00 0.00 32 SER A CA 12
ATOM 19856 C C . SER A 1 39 ? 10.193 -12.020 1.868 1.00 0.00 32 SER A C 12
ATOM 19857 O O . SER A 1 39 ? 11.268 -11.962 2.464 1.00 0.00 32 SER A O 12
ATOM 19865 N N . ASP A 1 40 ? 10.103 -12.123 0.546 1.00 0.00 33 ASP A N 12
ATOM 19866 C CA . ASP A 1 40 ? 11.291 -12.175 -0.299 1.00 0.00 33 ASP A CA 12
ATOM 19867 C C . ASP A 1 40 ? 12.082 -10.874 -0.205 1.00 0.00 33 ASP A C 12
ATOM 19868 O O . ASP A 1 40 ? 13.283 -10.845 -0.477 1.00 0.00 33 ASP A O 12
ATOM 19877 N N . CYS A 1 41 ? 11.401 -9.800 0.181 1.00 0.00 34 CYS A N 12
ATOM 19878 C CA . CYS A 1 41 ? 12.040 -8.495 0.309 1.00 0.00 34 CYS A CA 12
ATOM 19879 C C . CYS A 1 41 ? 12.321 -8.169 1.772 1.00 0.00 34 CYS A C 12
ATOM 19880 O O . CYS A 1 41 ? 11.750 -8.779 2.677 1.00 0.00 34 CYS A O 12
ATOM 19888 N N . THR A 1 42 ? 13.205 -7.202 1.999 1.00 0.00 35 THR A N 12
ATOM 19889 C CA . THR A 1 42 ? 13.564 -6.796 3.352 1.00 0.00 35 THR A CA 12
ATOM 19890 C C . THR A 1 42 ? 12.970 -5.434 3.692 1.00 0.00 35 THR A C 12
ATOM 19891 O O . THR A 1 42 ? 13.674 -4.423 3.697 1.00 0.00 35 THR A O 12
ATOM 19902 N N . ILE A 1 43 ? 11.673 -5.414 3.978 1.00 0.00 36 ILE A N 12
ATOM 19903 C CA . ILE A 1 43 ? 10.986 -4.175 4.323 1.00 0.00 36 ILE A CA 12
ATOM 19904 C C . ILE A 1 43 ? 11.729 -3.421 5.420 1.00 0.00 36 ILE A C 12
ATOM 19905 O O . ILE A 1 43 ? 12.054 -3.985 6.465 1.00 0.00 36 ILE A O 12
ATOM 19921 N N . HIS A 1 44 ? 11.994 -2.142 5.176 1.00 0.00 37 HIS A N 12
ATOM 19922 C CA . HIS A 1 44 ? 12.698 -1.308 6.144 1.00 0.00 37 HIS A CA 12
ATOM 19923 C C . HIS A 1 44 ? 11.830 -1.055 7.374 1.00 0.00 37 HIS A C 12
ATOM 19924 O O . HIS A 1 44 ? 10.678 -0.639 7.257 1.00 0.00 37 HIS A O 12
ATOM 19939 N N . ASP A 1 45 ? 12.392 -1.309 8.550 1.00 0.00 38 ASP A N 12
ATOM 19940 C CA . ASP A 1 45 ? 11.670 -1.108 9.801 1.00 0.00 38 ASP A CA 12
ATOM 19941 C C . ASP A 1 45 ? 10.396 -1.946 9.834 1.00 0.00 38 ASP A C 12
ATOM 19942 O O . ASP A 1 45 ? 9.440 -1.613 10.533 1.00 0.00 38 ASP A O 12
ATOM 19951 N N . GLY A 1 46 ? 10.390 -3.035 9.071 1.00 0.00 39 GLY A N 12
ATOM 19952 C CA . GLY A 1 46 ? 9.227 -3.903 9.026 1.00 0.00 39 GLY A CA 12
ATOM 19953 C C . GLY A 1 46 ? 7.925 -3.127 9.035 1.00 0.00 39 GLY A C 12
ATOM 19954 O O . GLY A 1 46 ? 7.735 -2.208 8.239 1.00 0.00 39 GLY A O 12
ATOM 19958 N N . VAL A 1 47 ? 7.022 -3.500 9.938 1.00 0.00 40 VAL A N 12
ATOM 19959 C CA . VAL A 1 47 ? 5.730 -2.833 10.047 1.00 0.00 40 VAL A CA 12
ATOM 19960 C C . VAL A 1 47 ? 5.875 -1.324 9.886 1.00 0.00 40 VAL A C 12
ATOM 19961 O O . VAL A 1 47 ? 4.979 -0.656 9.370 1.00 0.00 40 VAL A O 12
ATOM 19974 N N . ALA A 1 48 ? 7.009 -0.793 10.330 1.00 0.00 41 ALA A N 12
ATOM 19975 C CA . ALA A 1 48 ? 7.273 0.637 10.234 1.00 0.00 41 ALA A CA 12
ATOM 19976 C C . ALA A 1 48 ? 7.779 1.009 8.844 1.00 0.00 41 ALA A C 12
ATOM 19977 O O . ALA A 1 48 ? 8.460 2.019 8.671 1.00 0.00 41 ALA A O 12
ATOM 19984 N N . GLY A 1 49 ? 7.442 0.185 7.856 1.00 0.00 42 GLY A N 12
ATOM 19985 C CA . GLY A 1 49 ? 7.872 0.445 6.495 1.00 0.00 42 GLY A CA 12
ATOM 19986 C C . GLY A 1 49 ? 6.738 0.330 5.496 1.00 0.00 42 GLY A C 12
ATOM 19987 O O . GLY A 1 49 ? 6.848 0.798 4.363 1.00 0.00 42 GLY A O 12
ATOM 19991 N N . VAL A 1 50 ? 5.644 -0.298 5.916 1.00 0.00 43 VAL A N 12
ATOM 19992 C CA . VAL A 1 50 ? 4.484 -0.474 5.050 1.00 0.00 43 VAL A CA 12
ATOM 19993 C C . VAL A 1 50 ? 3.510 0.690 5.192 1.00 0.00 43 VAL A C 12
ATOM 19994 O O . VAL A 1 50 ? 3.165 1.094 6.303 1.00 0.00 43 VAL A O 12
ATOM 20007 N N . HIS A 1 51 ? 3.070 1.227 4.058 1.00 0.00 44 HIS A N 12
ATOM 20008 C CA . HIS A 1 51 ? 2.134 2.346 4.055 1.00 0.00 44 HIS A CA 12
ATOM 20009 C C . HIS A 1 51 ? 0.902 2.021 3.215 1.00 0.00 44 HIS A C 12
ATOM 20010 O O . HIS A 1 51 ? 1.002 1.793 2.010 1.00 0.00 44 HIS A O 12
ATOM 20025 N N . PHE A 1 52 ? -0.260 2.002 3.860 1.00 0.00 45 PHE A N 12
ATOM 20026 C CA . PHE A 1 52 ? -1.511 1.704 3.173 1.00 0.00 45 PHE A CA 12
ATOM 20027 C C . PHE A 1 52 ? -2.129 2.972 2.593 1.00 0.00 45 PHE A C 12
ATOM 20028 O O . PHE A 1 52 ? -1.858 4.078 3.062 1.00 0.00 45 PHE A O 12
ATOM 20045 N N . ILE A 1 53 ? -2.959 2.804 1.569 1.00 0.00 46 ILE A N 12
ATOM 20046 C CA . ILE A 1 53 ? -3.615 3.935 0.924 1.00 0.00 46 ILE A CA 12
ATOM 20047 C C . ILE A 1 53 ? -5.095 3.990 1.285 1.00 0.00 46 ILE A C 12
ATOM 20048 O O . ILE A 1 53 ? -5.747 2.956 1.435 1.00 0.00 46 ILE A O 12
ATOM 20064 N N . TYR A 1 54 ? -5.621 5.202 1.422 1.00 0.00 47 TYR A N 12
ATOM 20065 C CA . TYR A 1 54 ? -7.025 5.393 1.765 1.00 0.00 47 TYR A CA 12
ATOM 20066 C C . TYR A 1 54 ? -7.674 6.428 0.852 1.00 0.00 47 TYR A C 12
ATOM 20067 O O . TYR A 1 54 ? -6.991 7.134 0.109 1.00 0.00 47 TYR A O 12
ATOM 20085 N N . THR A 1 55 ? -8.999 6.512 0.911 1.00 0.00 48 THR A N 12
ATOM 20086 C CA . THR A 1 55 ? -9.743 7.459 0.090 1.00 0.00 48 THR A CA 12
ATOM 20087 C C . THR A 1 55 ? -10.174 8.673 0.905 1.00 0.00 48 THR A C 12
ATOM 20088 O O . THR A 1 55 ? -10.088 8.671 2.133 1.00 0.00 48 THR A O 12
ATOM 20099 N N . ARG A 1 56 ? -10.638 9.709 0.214 1.00 0.00 49 ARG A N 12
ATOM 20100 C CA . ARG A 1 56 ? -11.082 10.931 0.874 1.00 0.00 49 ARG A CA 12
ATOM 20101 C C . ARG A 1 56 ? -12.213 10.638 1.856 1.00 0.00 49 ARG A C 12
ATOM 20102 O O . ARG A 1 56 ? -12.499 11.440 2.744 1.00 0.00 49 ARG A O 12
ATOM 20123 N N . GLU A 1 57 ? -12.851 9.483 1.689 1.00 0.00 50 GLU A N 12
ATOM 20124 C CA . GLU A 1 57 ? -13.951 9.086 2.560 1.00 0.00 50 GLU A CA 12
ATOM 20125 C C . GLU A 1 57 ? -13.429 8.378 3.807 1.00 0.00 50 GLU A C 12
ATOM 20126 O O . GLU A 1 57 ? -14.003 8.498 4.888 1.00 0.00 50 GLU A O 12
ATOM 20138 N N . GLY A 1 58 ? -12.335 7.639 3.646 1.00 0.00 51 GLY A N 12
ATOM 20139 C CA . GLY A 1 58 ? -11.754 6.922 4.766 1.00 0.00 51 GLY A CA 12
ATOM 20140 C C . GLY A 1 58 ? -11.862 5.418 4.610 1.00 0.00 51 GLY A C 12
ATOM 20141 O O . GLY A 1 58 ? -12.107 4.702 5.581 1.00 0.00 51 GLY A O 12
ATOM 20145 N N . ARG A 1 59 ? -11.680 4.937 3.384 1.00 0.00 52 ARG A N 12
ATOM 20146 C CA . ARG A 1 59 ? -11.761 3.509 3.104 1.00 0.00 52 ARG A CA 12
ATOM 20147 C C . ARG A 1 59 ? -10.429 2.981 2.578 1.00 0.00 52 ARG A C 12
ATOM 20148 O O . ARG A 1 59 ? -9.521 3.755 2.277 1.00 0.00 52 ARG A O 12
ATOM 20169 N N . GLN A 1 60 ? -10.322 1.661 2.471 1.00 0.00 53 GLN A N 12
ATOM 20170 C CA . GLN A 1 60 ? -9.101 1.031 1.983 1.00 0.00 53 GLN A CA 12
ATOM 20171 C C . GLN A 1 60 ? -9.169 0.808 0.475 1.00 0.00 53 GLN A C 12
ATOM 20172 O O . GLN A 1 60 ? -9.541 -0.271 0.014 1.00 0.00 53 GLN A O 12
ATOM 20186 N N . SER A 1 61 ? -8.809 1.835 -0.287 1.00 0.00 54 SER A N 12
ATOM 20187 C CA . SER A 1 61 ? -8.833 1.752 -1.743 1.00 0.00 54 SER A CA 12
ATOM 20188 C C . SER A 1 61 ? -8.191 0.454 -2.224 1.00 0.00 54 SER A C 12
ATOM 20189 O O . SER A 1 61 ? -8.540 -0.070 -3.280 1.00 0.00 54 SER A O 12
ATOM 20197 N N . GLY A 1 62 ? -7.249 -0.059 -1.438 1.00 0.00 55 GLY A N 12
ATOM 20198 C CA . GLY A 1 62 ? -6.572 -1.291 -1.800 1.00 0.00 55 GLY A CA 12
ATOM 20199 C C . GLY A 1 62 ? -5.079 -1.101 -1.982 1.00 0.00 55 GLY A C 12
ATOM 20200 O O . GLY A 1 62 ? -4.284 -1.931 -1.545 1.00 0.00 55 GLY A O 12
ATOM 20204 N N . GLU A 1 63 ? -4.699 -0.005 -2.632 1.00 0.00 56 GLU A N 12
ATOM 20205 C CA . GLU A 1 63 ? -3.291 0.289 -2.873 1.00 0.00 56 GLU A CA 12
ATOM 20206 C C . GLU A 1 63 ? -2.538 0.460 -1.557 1.00 0.00 56 GLU A C 12
ATOM 20207 O O . GLU A 1 63 ? -3.048 1.058 -0.610 1.00 0.00 56 GLU A O 12
ATOM 20219 N N . ALA A 1 64 ? -1.321 -0.071 -1.505 1.00 0.00 57 ALA A N 12
ATOM 20220 C CA . ALA A 1 64 ? -0.496 0.023 -0.307 1.00 0.00 57 ALA A CA 12
ATOM 20221 C C . ALA A 1 64 ? 0.987 -0.049 -0.654 1.00 0.00 57 ALA A C 12
ATOM 20222 O O . ALA A 1 64 ? 1.463 -1.054 -1.183 1.00 0.00 57 ALA A O 12
ATOM 20229 N N . PHE A 1 65 ? 1.713 1.023 -0.354 1.00 0.00 58 PHE A N 12
ATOM 20230 C CA . PHE A 1 65 ? 3.142 1.082 -0.636 1.00 0.00 58 PHE A CA 12
ATOM 20231 C C . PHE A 1 65 ? 3.933 0.281 0.394 1.00 0.00 58 PHE A C 12
ATOM 20232 O O . PHE A 1 65 ? 3.376 -0.213 1.374 1.00 0.00 58 PHE A O 12
ATOM 20249 N N . VAL A 1 66 ? 5.237 0.156 0.164 1.00 0.00 59 VAL A N 12
ATOM 20250 C CA . VAL A 1 66 ? 6.106 -0.585 1.071 1.00 0.00 59 VAL A CA 12
ATOM 20251 C C . VAL A 1 66 ? 7.560 -0.155 0.912 1.00 0.00 59 VAL A C 12
ATOM 20252 O O . VAL A 1 66 ? 8.086 -0.113 -0.199 1.00 0.00 59 VAL A O 12
ATOM 20265 N N . GLU A 1 67 ? 8.203 0.163 2.031 1.00 0.00 60 GLU A N 12
ATOM 20266 C CA . GLU A 1 67 ? 9.597 0.590 2.015 1.00 0.00 60 GLU A CA 12
ATOM 20267 C C . GLU A 1 67 ? 10.535 -0.610 2.108 1.00 0.00 60 GLU A C 12
ATOM 20268 O O . GLU A 1 67 ? 10.302 -1.536 2.886 1.00 0.00 60 GLU A O 12
ATOM 20280 N N . LEU A 1 68 ? 11.595 -0.587 1.308 1.00 0.00 61 LEU A N 12
ATOM 20281 C CA . LEU A 1 68 ? 12.569 -1.673 1.298 1.00 0.00 61 LEU A CA 12
ATOM 20282 C C . LEU A 1 68 ? 13.871 -1.243 1.966 1.00 0.00 61 LEU A C 12
ATOM 20283 O O . LEU A 1 68 ? 14.010 -0.098 2.396 1.00 0.00 61 LEU A O 12
ATOM 20299 N N . GLU A 1 69 ? 14.822 -2.168 2.048 1.00 0.00 62 GLU A N 12
ATOM 20300 C CA . GLU A 1 69 ? 16.113 -1.883 2.663 1.00 0.00 62 GLU A CA 12
ATOM 20301 C C . GLU A 1 69 ? 17.151 -1.517 1.605 1.00 0.00 62 GLU A C 12
ATOM 20302 O O . GLU A 1 69 ? 17.903 -0.556 1.765 1.00 0.00 62 GLU A O 12
ATOM 20314 N N . SER A 1 70 ? 17.184 -2.291 0.525 1.00 0.00 63 SER A N 12
ATOM 20315 C CA . SER A 1 70 ? 18.131 -2.052 -0.558 1.00 0.00 63 SER A CA 12
ATOM 20316 C C . SER A 1 70 ? 17.463 -2.244 -1.916 1.00 0.00 63 SER A C 12
ATOM 20317 O O . SER A 1 70 ? 16.262 -2.495 -1.998 1.00 0.00 63 SER A O 12
ATOM 20325 N N . GLU A 1 71 ? 18.253 -2.123 -2.979 1.00 0.00 64 GLU A N 12
ATOM 20326 C CA . GLU A 1 71 ? 17.738 -2.283 -4.334 1.00 0.00 64 GLU A CA 12
ATOM 20327 C C . GLU A 1 71 ? 17.202 -3.695 -4.549 1.00 0.00 64 GLU A C 12
ATOM 20328 O O . GLU A 1 71 ? 16.027 -3.882 -4.865 1.00 0.00 64 GLU A O 12
ATOM 20340 N N . ASP A 1 72 ? 18.071 -4.684 -4.377 1.00 0.00 65 ASP A N 12
ATOM 20341 C CA . ASP A 1 72 ? 17.686 -6.080 -4.552 1.00 0.00 65 ASP A CA 12
ATOM 20342 C C . ASP A 1 72 ? 16.240 -6.303 -4.117 1.00 0.00 65 ASP A C 12
ATOM 20343 O O . ASP A 1 72 ? 15.453 -6.917 -4.837 1.00 0.00 65 ASP A O 12
ATOM 20352 N N . ASP A 1 73 ? 15.900 -5.802 -2.935 1.00 0.00 66 ASP A N 12
ATOM 20353 C CA . ASP A 1 73 ? 14.549 -5.946 -2.404 1.00 0.00 66 ASP A CA 12
ATOM 20354 C C . ASP A 1 73 ? 13.508 -5.631 -3.473 1.00 0.00 66 ASP A C 12
ATOM 20355 O O . ASP A 1 73 ? 12.566 -6.395 -3.683 1.00 0.00 66 ASP A O 12
ATOM 20364 N N . VAL A 1 74 ? 13.684 -4.498 -4.147 1.00 0.00 67 VAL A N 12
ATOM 20365 C CA . VAL A 1 74 ? 12.760 -4.081 -5.195 1.00 0.00 67 VAL A CA 12
ATOM 20366 C C . VAL A 1 74 ? 12.578 -5.180 -6.236 1.00 0.00 67 VAL A C 12
ATOM 20367 O O . VAL A 1 74 ? 11.486 -5.727 -6.393 1.00 0.00 67 VAL A O 12
ATOM 20380 N N . LYS A 1 75 ? 13.654 -5.498 -6.947 1.00 0.00 68 LYS A N 12
ATOM 20381 C CA . LYS A 1 75 ? 13.616 -6.533 -7.973 1.00 0.00 68 LYS A CA 12
ATOM 20382 C C . LYS A 1 75 ? 12.889 -7.775 -7.467 1.00 0.00 68 LYS A C 12
ATOM 20383 O O . LYS A 1 75 ? 12.099 -8.383 -8.191 1.00 0.00 68 LYS A O 12
ATOM 20402 N N . LEU A 1 76 ? 13.159 -8.145 -6.220 1.00 0.00 69 LEU A N 12
ATOM 20403 C CA . LEU A 1 76 ? 12.529 -9.314 -5.616 1.00 0.00 69 LEU A CA 12
ATOM 20404 C C . LEU A 1 76 ? 11.027 -9.103 -5.458 1.00 0.00 69 LEU A C 12
ATOM 20405 O O . LEU A 1 76 ? 10.229 -9.983 -5.778 1.00 0.00 69 LEU A O 12
ATOM 20421 N N . ALA A 1 77 ? 10.649 -7.928 -4.964 1.00 0.00 70 ALA A N 12
ATOM 20422 C CA . ALA A 1 77 ? 9.242 -7.599 -4.767 1.00 0.00 70 ALA A CA 12
ATOM 20423 C C . ALA A 1 77 ? 8.474 -7.665 -6.083 1.00 0.00 70 ALA A C 12
ATOM 20424 O O . ALA A 1 77 ? 7.345 -8.155 -6.131 1.00 0.00 70 ALA A O 12
ATOM 20431 N N . LEU A 1 78 ? 9.092 -7.168 -7.149 1.00 0.00 71 LEU A N 12
ATOM 20432 C CA . LEU A 1 78 ? 8.466 -7.170 -8.466 1.00 0.00 71 LEU A CA 12
ATOM 20433 C C . LEU A 1 78 ? 8.159 -8.593 -8.922 1.00 0.00 71 LEU A C 12
ATOM 20434 O O . LEU A 1 78 ? 7.405 -8.804 -9.872 1.00 0.00 71 LEU A O 12
ATOM 20450 N N . LYS A 1 79 ? 8.748 -9.567 -8.237 1.00 0.00 72 LYS A N 12
ATOM 20451 C CA . LYS A 1 79 ? 8.536 -10.972 -8.567 1.00 0.00 72 LYS A CA 12
ATOM 20452 C C . LYS A 1 79 ? 7.226 -11.479 -7.974 1.00 0.00 72 LYS A C 12
ATOM 20453 O O . LYS A 1 79 ? 6.684 -12.493 -8.413 1.00 0.00 72 LYS A O 12
ATOM 20472 N N . LYS A 1 80 ? 6.720 -10.766 -6.973 1.00 0.00 73 LYS A N 12
ATOM 20473 C CA . LYS A 1 80 ? 5.471 -11.141 -6.320 1.00 0.00 73 LYS A CA 12
ATOM 20474 C C . LYS A 1 80 ? 4.273 -10.547 -7.054 1.00 0.00 73 LYS A C 12
ATOM 20475 O O . LYS A 1 80 ? 3.178 -10.454 -6.500 1.00 0.00 73 LYS A O 12
ATOM 20494 N N . ASP A 1 81 ? 4.489 -10.148 -8.303 1.00 0.00 74 ASP A N 12
ATOM 20495 C CA . ASP A 1 81 ? 3.426 -9.565 -9.113 1.00 0.00 74 ASP A CA 12
ATOM 20496 C C . ASP A 1 81 ? 2.346 -10.598 -9.418 1.00 0.00 74 ASP A C 12
ATOM 20497 O O . ASP A 1 81 ? 2.564 -11.801 -9.270 1.00 0.00 74 ASP A O 12
ATOM 20506 N N . ARG A 1 82 ? 1.180 -10.121 -9.842 1.00 0.00 75 ARG A N 12
ATOM 20507 C CA . ARG A 1 82 ? 0.065 -11.003 -10.165 1.00 0.00 75 ARG A CA 12
ATOM 20508 C C . ARG A 1 82 ? 0.078 -12.242 -9.275 1.00 0.00 75 ARG A C 12
ATOM 20509 O O . ARG A 1 82 ? -0.240 -13.343 -9.724 1.00 0.00 75 ARG A O 12
ATOM 20530 N N . GLU A 1 83 ? 0.447 -12.054 -8.012 1.00 0.00 76 GLU A N 12
ATOM 20531 C CA . GLU A 1 83 ? 0.502 -13.158 -7.060 1.00 0.00 76 GLU A CA 12
ATOM 20532 C C . GLU A 1 83 ? -0.866 -13.401 -6.429 1.00 0.00 76 GLU A C 12
ATOM 20533 O O . GLU A 1 83 ? -1.856 -12.773 -6.806 1.00 0.00 76 GLU A O 12
ATOM 20545 N N . SER A 1 84 ? -0.913 -14.317 -5.467 1.00 0.00 77 SER A N 12
ATOM 20546 C CA . SER A 1 84 ? -2.160 -14.647 -4.787 1.00 0.00 77 SER A CA 12
ATOM 20547 C C . SER A 1 84 ? -2.011 -14.495 -3.276 1.00 0.00 77 SER A C 12
ATOM 20548 O O . SER A 1 84 ? -1.337 -15.293 -2.625 1.00 0.00 77 SER A O 12
ATOM 20556 N N . MET A 1 85 ? -2.644 -13.464 -2.726 1.00 0.00 78 MET A N 12
ATOM 20557 C CA . MET A 1 85 ? -2.583 -13.208 -1.291 1.00 0.00 78 MET A CA 12
ATOM 20558 C C . MET A 1 85 ? -3.854 -13.690 -0.598 1.00 0.00 78 MET A C 12
ATOM 20559 O O . MET A 1 85 ? -4.939 -13.159 -0.832 1.00 0.00 78 MET A O 12
ATOM 20573 N N . GLY A 1 86 ? -3.711 -14.699 0.255 1.00 0.00 79 GLY A N 12
ATOM 20574 C CA . GLY A 1 86 ? -4.855 -15.235 0.968 1.00 0.00 79 GLY A CA 12
ATOM 20575 C C . GLY A 1 86 ? -5.897 -15.820 0.036 1.00 0.00 79 GLY A C 12
ATOM 20576 O O . GLY A 1 86 ? -5.848 -17.005 -0.298 1.00 0.00 79 GLY A O 12
ATOM 20580 N N . HIS A 1 87 ? -6.845 -14.989 -0.386 1.00 0.00 80 HIS A N 12
ATOM 20581 C CA . HIS A 1 87 ? -7.905 -15.431 -1.285 1.00 0.00 80 HIS A CA 12
ATOM 20582 C C . HIS A 1 87 ? -8.120 -14.423 -2.409 1.00 0.00 80 HIS A C 12
ATOM 20583 O O . HIS A 1 87 ? -9.152 -14.437 -3.080 1.00 0.00 80 HIS A O 12
ATOM 20598 N N . ARG A 1 88 ? -7.140 -13.548 -2.608 1.00 0.00 81 ARG A N 12
ATOM 20599 C CA . ARG A 1 88 ? -7.222 -12.531 -3.649 1.00 0.00 81 ARG A CA 12
ATOM 20600 C C . ARG A 1 88 ? -5.893 -12.397 -4.386 1.00 0.00 81 ARG A C 12
ATOM 20601 O O . ARG A 1 88 ? -4.892 -12.998 -3.996 1.00 0.00 81 ARG A O 12
ATOM 20622 N N . TYR A 1 89 ? -5.891 -11.607 -5.454 1.00 0.00 82 TYR A N 12
ATOM 20623 C CA . TYR A 1 89 ? -4.686 -11.397 -6.247 1.00 0.00 82 TYR A CA 12
ATOM 20624 C C . TYR A 1 89 ? -4.033 -10.061 -5.904 1.00 0.00 82 TYR A C 12
ATOM 20625 O O . TYR A 1 89 ? -4.715 -9.096 -5.555 1.00 0.00 82 TYR A O 12
ATOM 20643 N N . ILE A 1 90 ? -2.709 -10.013 -6.005 1.00 0.00 83 ILE A N 12
ATOM 20644 C CA . ILE A 1 90 ? -1.964 -8.796 -5.707 1.00 0.00 83 ILE A CA 12
ATOM 20645 C C . ILE A 1 90 ? -1.059 -8.407 -6.871 1.00 0.00 83 ILE A C 12
ATOM 20646 O O . ILE A 1 90 ? -0.375 -9.253 -7.447 1.00 0.00 83 ILE A O 12
ATOM 20662 N N . GLU A 1 91 ? -1.060 -7.122 -7.210 1.00 0.00 84 GLU A N 12
ATOM 20663 C CA . GLU A 1 91 ? -0.237 -6.621 -8.305 1.00 0.00 84 GLU A CA 12
ATOM 20664 C C . GLU A 1 91 ? 0.839 -5.671 -7.787 1.00 0.00 84 GLU A C 12
ATOM 20665 O O . GLU A 1 91 ? 0.536 -4.610 -7.242 1.00 0.00 84 GLU A O 12
ATOM 20677 N N . VAL A 1 92 ? 2.098 -6.061 -7.960 1.00 0.00 85 VAL A N 12
ATOM 20678 C CA . VAL A 1 92 ? 3.220 -5.246 -7.511 1.00 0.00 85 VAL A CA 12
ATOM 20679 C C . VAL A 1 92 ? 3.562 -4.170 -8.536 1.00 0.00 85 VAL A C 12
ATOM 20680 O O . VAL A 1 92 ? 3.474 -4.397 -9.743 1.00 0.00 85 VAL A O 12
ATOM 20693 N N . PHE A 1 93 ? 3.954 -2.998 -8.047 1.00 0.00 86 PHE A N 12
ATOM 20694 C CA . PHE A 1 93 ? 4.310 -1.886 -8.921 1.00 0.00 86 PHE A CA 12
ATOM 20695 C C . PHE A 1 93 ? 5.588 -1.205 -8.441 1.00 0.00 86 PHE A C 12
ATOM 20696 O O . PHE A 1 93 ? 5.703 -0.826 -7.275 1.00 0.00 86 PHE A O 12
ATOM 20713 N N . LYS A 1 94 ? 6.547 -1.053 -9.348 1.00 0.00 87 LYS A N 12
ATOM 20714 C CA . LYS A 1 94 ? 7.818 -0.417 -9.019 1.00 0.00 87 LYS A CA 12
ATOM 20715 C C . LYS A 1 94 ? 7.648 1.092 -8.870 1.00 0.00 87 LYS A C 12
ATOM 20716 O O . LYS A 1 94 ? 7.310 1.786 -9.828 1.00 0.00 87 LYS A O 12
ATOM 20735 N N . SER A 1 95 ? 7.887 1.593 -7.662 1.00 0.00 88 SER A N 12
ATOM 20736 C CA . SER A 1 95 ? 7.759 3.019 -7.386 1.00 0.00 88 SER A CA 12
ATOM 20737 C C . SER A 1 95 ? 8.872 3.496 -6.459 1.00 0.00 88 SER A C 12
ATOM 20738 O O . SER A 1 95 ? 9.555 2.690 -5.824 1.00 0.00 88 SER A O 12
ATOM 20746 N N . HIS A 1 96 ? 9.050 4.811 -6.385 1.00 0.00 89 HIS A N 12
ATOM 20747 C CA . HIS A 1 96 ? 10.080 5.396 -5.534 1.00 0.00 89 HIS A CA 12
ATOM 20748 C C . HIS A 1 96 ? 9.480 5.906 -4.227 1.00 0.00 89 HIS A C 12
ATOM 20749 O O . HIS A 1 96 ? 8.287 5.739 -3.974 1.00 0.00 89 HIS A O 12
ATOM 20764 N N . ARG A 1 97 ? 10.316 6.528 -3.401 1.00 0.00 90 ARG A N 12
ATOM 20765 C CA . ARG A 1 97 ? 9.868 7.060 -2.120 1.00 0.00 90 ARG A CA 12
ATOM 20766 C C . ARG A 1 97 ? 9.100 8.364 -2.311 1.00 0.00 90 ARG A C 12
ATOM 20767 O O . ARG A 1 97 ? 7.917 8.455 -1.979 1.00 0.00 90 ARG A O 12
ATOM 20788 N N . THR A 1 98 ? 9.779 9.372 -2.848 1.00 0.00 91 THR A N 12
ATOM 20789 C CA . THR A 1 98 ? 9.162 10.672 -3.082 1.00 0.00 91 THR A CA 12
ATOM 20790 C C . THR A 1 98 ? 7.692 10.522 -3.456 1.00 0.00 91 THR A C 12
ATOM 20791 O O . THR A 1 98 ? 6.817 11.101 -2.812 1.00 0.00 91 THR A O 12
ATOM 20802 N N . GLU A 1 99 ? 7.427 9.742 -4.499 1.00 0.00 92 GLU A N 12
ATOM 20803 C CA . GLU A 1 99 ? 6.061 9.518 -4.958 1.00 0.00 92 GLU A CA 12
ATOM 20804 C C . GLU A 1 99 ? 5.170 9.059 -3.807 1.00 0.00 92 GLU A C 12
ATOM 20805 O O . GLU A 1 99 ? 4.141 9.673 -3.523 1.00 0.00 92 GLU A O 12
ATOM 20817 N N . MET A 1 100 ? 5.572 7.977 -3.150 1.00 0.00 93 MET A N 12
ATOM 20818 C CA . MET A 1 100 ? 4.810 7.436 -2.030 1.00 0.00 93 MET A CA 12
ATOM 20819 C C . MET A 1 100 ? 4.584 8.501 -0.962 1.00 0.00 93 MET A C 12
ATOM 20820 O O . MET A 1 100 ? 3.695 8.370 -0.120 1.00 0.00 93 MET A O 12
ATOM 20834 N N . ASP A 1 101 ? 5.393 9.554 -1.002 1.00 0.00 94 ASP A N 12
ATOM 20835 C CA . ASP A 1 101 ? 5.280 10.642 -0.038 1.00 0.00 94 ASP A CA 12
ATOM 20836 C C . ASP A 1 101 ? 4.034 11.480 -0.308 1.00 0.00 94 ASP A C 12
ATOM 20837 O O . ASP A 1 101 ? 3.255 11.762 0.603 1.00 0.00 94 ASP A O 12
ATOM 20846 N N . TRP A 1 102 ? 3.854 11.876 -1.562 1.00 0.00 95 TRP A N 12
ATOM 20847 C CA . TRP A 1 102 ? 2.703 12.683 -1.952 1.00 0.00 95 TRP A CA 12
ATOM 20848 C C . TRP A 1 102 ? 1.427 11.848 -1.951 1.00 0.00 95 TRP A C 12
ATOM 20849 O O . TRP A 1 102 ? 0.387 12.287 -1.460 1.00 0.00 95 TRP A O 12
ATOM 20870 N N . VAL A 1 103 ? 1.514 10.642 -2.503 1.00 0.00 96 VAL A N 12
ATOM 20871 C CA . VAL A 1 103 ? 0.366 9.745 -2.565 1.00 0.00 96 VAL A CA 12
ATOM 20872 C C . VAL A 1 103 ? -0.220 9.506 -1.177 1.00 0.00 96 VAL A C 12
ATOM 20873 O O . VAL A 1 103 ? -1.421 9.276 -1.030 1.00 0.00 96 VAL A O 12
ATOM 20886 N N . LEU A 1 104 ? 0.636 9.562 -0.163 1.00 0.00 97 LEU A N 12
ATOM 20887 C CA . LEU A 1 104 ? 0.204 9.352 1.215 1.00 0.00 97 LEU A CA 12
ATOM 20888 C C . LEU A 1 104 ? -0.416 10.621 1.790 1.00 0.00 97 LEU A C 12
ATOM 20889 O O . LEU A 1 104 ? -1.574 10.625 2.208 1.00 0.00 97 LEU A O 12
ATOM 20905 N N . LYS A 1 105 ? 0.362 11.698 1.807 1.00 0.00 98 LYS A N 12
ATOM 20906 C CA . LYS A 1 105 ? -0.111 12.975 2.328 1.00 0.00 98 LYS A CA 12
ATOM 20907 C C . LYS A 1 105 ? -1.510 13.290 1.809 1.00 0.00 98 LYS A C 12
ATOM 20908 O O . LYS A 1 105 ? -2.269 14.022 2.446 1.00 0.00 98 LYS A O 12
ATOM 20927 N N . HIS A 1 106 ? -1.847 12.732 0.650 1.00 0.00 99 HIS A N 12
ATOM 20928 C CA . HIS A 1 106 ? -3.157 12.952 0.048 1.00 0.00 99 HIS A CA 12
ATOM 20929 C C . HIS A 1 106 ? -3.896 11.631 -0.141 1.00 0.00 99 HIS A C 12
ATOM 20930 O O . HIS A 1 106 ? -4.434 11.358 -1.214 1.00 0.00 99 HIS A O 12
ATOM 20945 N N . SER A 1 107 ? -3.918 10.815 0.908 1.00 0.00 100 SER A N 12
ATOM 20946 C CA . SER A 1 107 ? -4.588 9.520 0.855 1.00 0.00 100 SER A CA 12
ATOM 20947 C C . SER A 1 107 ? -5.725 9.456 1.870 1.00 0.00 100 SER A C 12
ATOM 20948 O O . SER A 1 107 ? -6.886 9.267 1.507 1.00 0.00 100 SER A O 12
ATOM 20956 N N . GLY A 1 108 ? -5.383 9.615 3.145 1.00 0.00 101 GLY A N 12
ATOM 20957 C CA . GLY A 1 108 ? -6.385 9.571 4.193 1.00 0.00 101 GLY A CA 12
ATOM 20958 C C . GLY A 1 108 ? -7.592 10.432 3.877 1.00 0.00 101 GLY A C 12
ATOM 20959 O O . GLY A 1 108 ? -7.552 11.299 3.003 1.00 0.00 101 GLY A O 12
ATOM 20963 N N . PRO A 1 109 ? -8.699 10.194 4.598 1.00 0.00 102 PRO A N 12
ATOM 20964 C CA . PRO A 1 109 ? -9.944 10.943 4.406 1.00 0.00 102 PRO A CA 12
ATOM 20965 C C . PRO A 1 109 ? -9.829 12.389 4.877 1.00 0.00 102 PRO A C 12
ATOM 20966 O O . PRO A 1 109 ? -10.289 13.310 4.203 1.00 0.00 102 PRO A O 12
ATOM 20977 N N . ASN A 1 110 ? -9.212 12.581 6.039 1.00 0.00 103 ASN A N 12
ATOM 20978 C CA . ASN A 1 110 ? -9.037 13.916 6.600 1.00 0.00 103 ASN A CA 12
ATOM 20979 C C . ASN A 1 110 ? -8.150 13.872 7.840 1.00 0.00 103 ASN A C 12
ATOM 20980 O O . ASN A 1 110 ? -8.088 12.859 8.536 1.00 0.00 103 ASN A O 12
ATOM 20991 N N . SER A 1 111 ? -7.466 14.979 8.111 1.00 0.00 104 SER A N 12
ATOM 20992 C CA . SER A 1 111 ? -6.579 15.067 9.266 1.00 0.00 104 SER A CA 12
ATOM 20993 C C . SER A 1 111 ? -7.190 15.945 10.354 1.00 0.00 104 SER A C 12
ATOM 20994 O O . SER A 1 111 ? -7.600 17.077 10.096 1.00 0.00 104 SER A O 12
ATOM 21002 N N . ALA A 1 112 ? -7.247 15.415 11.571 1.00 0.00 105 ALA A N 12
ATOM 21003 C CA . ALA A 1 112 ? -7.806 16.150 12.699 1.00 0.00 105 ALA A CA 12
ATOM 21004 C C . ALA A 1 112 ? -6.722 16.509 13.710 1.00 0.00 105 ALA A C 12
ATOM 21005 O O . ALA A 1 112 ? -6.685 17.628 14.223 1.00 0.00 105 ALA A O 12
ATOM 21012 N N . SER A 1 113 ? -5.842 15.554 13.993 1.00 0.00 106 SER A N 12
ATOM 21013 C CA . SER A 1 113 ? -4.760 15.769 14.947 1.00 0.00 106 SER A CA 12
ATOM 21014 C C . SER A 1 113 ? -3.540 16.370 14.257 1.00 0.00 106 SER A C 12
ATOM 21015 O O . SER A 1 113 ? -2.731 15.655 13.666 1.00 0.00 106 SER A O 12
ATOM 21023 N N . GLY A 1 114 ? -3.414 17.692 14.337 1.00 0.00 107 GLY A N 12
ATOM 21024 C CA . GLY A 1 114 ? -2.290 18.368 13.716 1.00 0.00 107 GLY A CA 12
ATOM 21025 C C . GLY A 1 114 ? -2.708 19.618 12.966 1.00 0.00 107 GLY A C 12
ATOM 21026 O O . GLY A 1 114 ? -2.836 19.619 11.742 1.00 0.00 107 GLY A O 12
ATOM 21030 N N . PRO A 1 115 ? -2.928 20.713 13.709 1.00 0.00 108 PRO A N 12
ATOM 21031 C CA . PRO A 1 115 ? -3.339 21.994 13.128 1.00 0.00 108 PRO A CA 12
ATOM 21032 C C . PRO A 1 115 ? -2.223 22.648 12.320 1.00 0.00 108 PRO A C 12
ATOM 21033 O O . PRO A 1 115 ? -1.053 22.587 12.698 1.00 0.00 108 PRO A O 12
ATOM 21044 N N . SER A 1 116 ? -2.593 23.274 11.208 1.00 0.00 109 SER A N 12
ATOM 21045 C CA . SER A 1 116 ? -1.622 23.937 10.345 1.00 0.00 109 SER A CA 12
ATOM 21046 C C . SER A 1 116 ? -1.549 25.429 10.654 1.00 0.00 109 SER A C 12
ATOM 21047 O O . SER A 1 116 ? -2.480 26.180 10.365 1.00 0.00 109 SER A O 12
ATOM 21055 N N . SER A 1 117 ? -0.435 25.850 11.246 1.00 0.00 110 SER A N 12
ATOM 21056 C CA . SER A 1 117 ? -0.241 27.251 11.599 1.00 0.00 110 SER A CA 12
ATOM 21057 C C . SER A 1 117 ? 1.242 27.567 11.771 1.00 0.00 110 SER A C 12
ATOM 21058 O O . SER A 1 117 ? 1.906 27.023 12.652 1.00 0.00 110 SER A O 12
ATOM 21066 N N . GLY A 1 118 ? 1.755 28.453 10.922 1.00 0.00 111 GLY A N 12
ATOM 21067 C CA . GLY A 1 118 ? 3.155 28.827 10.996 1.00 0.00 111 GLY A CA 12
ATOM 21068 C C . GLY A 1 118 ? 4.053 27.862 10.247 1.00 0.00 111 GLY A C 12
ATOM 21069 O O . GLY A 1 118 ? 4.916 28.279 9.475 1.00 0.00 111 GLY A O 12
ATOM 21073 N N . GLY A 1 1 ? 22.344 16.933 -15.348 1.00 0.00 -6 GLY A N 13
ATOM 21074 C CA . GLY A 1 1 ? 20.949 17.288 -15.537 1.00 0.00 -6 GLY A CA 13
ATOM 21075 C C . GLY A 1 1 ? 20.611 18.642 -14.945 1.00 0.00 -6 GLY A C 13
ATOM 21076 O O . GLY A 1 1 ? 20.136 19.534 -15.649 1.00 0.00 -6 GLY A O 13
ATOM 21080 N N . SER A 1 2 ? 20.854 18.796 -13.647 1.00 0.00 -5 SER A N 13
ATOM 21081 C CA . SER A 1 2 ? 20.566 20.050 -12.959 1.00 0.00 -5 SER A CA 13
ATOM 21082 C C . SER A 1 2 ? 21.729 20.453 -12.058 1.00 0.00 -5 SER A C 13
ATOM 21083 O O . SER A 1 2 ? 22.619 19.651 -11.777 1.00 0.00 -5 SER A O 13
ATOM 21091 N N . SER A 1 3 ? 21.713 21.704 -11.607 1.00 0.00 -4 SER A N 13
ATOM 21092 C CA . SER A 1 3 ? 22.767 22.217 -10.740 1.00 0.00 -4 SER A CA 13
ATOM 21093 C C . SER A 1 3 ? 22.856 21.403 -9.452 1.00 0.00 -4 SER A C 13
ATOM 21094 O O . SER A 1 3 ? 21.882 20.781 -9.030 1.00 0.00 -4 SER A O 13
ATOM 21102 N N . GLY A 1 4 ? 24.032 21.414 -8.832 1.00 0.00 -3 GLY A N 13
ATOM 21103 C CA . GLY A 1 4 ? 24.228 20.674 -7.599 1.00 0.00 -3 GLY A CA 13
ATOM 21104 C C . GLY A 1 4 ? 24.008 19.185 -7.776 1.00 0.00 -3 GLY A C 13
ATOM 21105 O O . GLY A 1 4 ? 23.010 18.763 -8.361 1.00 0.00 -3 GLY A O 13
ATOM 21109 N N . SER A 1 5 ? 24.942 18.386 -7.271 1.00 0.00 -2 SER A N 13
ATOM 21110 C CA . SER A 1 5 ? 24.849 16.935 -7.381 1.00 0.00 -2 SER A CA 13
ATOM 21111 C C . SER A 1 5 ? 24.203 16.336 -6.135 1.00 0.00 -2 SER A C 13
ATOM 21112 O O . SER A 1 5 ? 24.787 16.350 -5.052 1.00 0.00 -2 SER A O 13
ATOM 21120 N N . SER A 1 6 ? 22.992 15.812 -6.298 1.00 0.00 -1 SER A N 13
ATOM 21121 C CA . SER A 1 6 ? 22.264 15.211 -5.187 1.00 0.00 -1 SER A CA 13
ATOM 21122 C C . SER A 1 6 ? 21.814 13.795 -5.534 1.00 0.00 -1 SER A C 13
ATOM 21123 O O . SER A 1 6 ? 21.949 12.874 -4.730 1.00 0.00 -1 SER A O 13
ATOM 21131 N N . GLY A 1 7 ? 21.277 13.630 -6.739 1.00 0.00 0 GLY A N 13
ATOM 21132 C CA . GLY A 1 7 ? 20.815 12.325 -7.173 1.00 0.00 0 GLY A CA 13
ATOM 21133 C C . GLY A 1 7 ? 20.620 12.248 -8.674 1.00 0.00 0 GLY A C 13
ATOM 21134 O O . GLY A 1 7 ? 21.153 11.354 -9.331 1.00 0.00 0 GLY A O 13
ATOM 21138 N N . MET A 1 8 ? 19.854 13.187 -9.219 1.00 0.00 1 MET A N 13
ATOM 21139 C CA . MET A 1 8 ? 19.590 13.221 -10.653 1.00 0.00 1 MET A CA 13
ATOM 21140 C C . MET A 1 8 ? 18.682 12.067 -11.066 1.00 0.00 1 MET A C 13
ATOM 21141 O O . MET A 1 8 ? 18.881 11.453 -12.114 1.00 0.00 1 MET A O 13
ATOM 21155 N N . MET A 1 9 ? 17.685 11.778 -10.236 1.00 0.00 2 MET A N 13
ATOM 21156 C CA . MET A 1 9 ? 16.747 10.698 -10.517 1.00 0.00 2 MET A CA 13
ATOM 21157 C C . MET A 1 9 ? 15.310 11.150 -10.279 1.00 0.00 2 MET A C 13
ATOM 21158 O O . MET A 1 9 ? 14.897 11.368 -9.139 1.00 0.00 2 MET A O 13
ATOM 21172 N N . LEU A 1 10 ? 14.551 11.291 -11.361 1.00 0.00 3 LEU A N 13
ATOM 21173 C CA . LEU A 1 10 ? 13.160 11.718 -11.270 1.00 0.00 3 LEU A CA 13
ATOM 21174 C C . LEU A 1 10 ? 13.030 12.970 -10.408 1.00 0.00 3 LEU A C 13
ATOM 21175 O O . LEU A 1 10 ? 12.122 13.079 -9.585 1.00 0.00 3 LEU A O 13
ATOM 21191 N N . GLY A 1 11 ? 13.944 13.916 -10.605 1.00 0.00 4 GLY A N 13
ATOM 21192 C CA . GLY A 1 11 ? 13.913 15.149 -9.841 1.00 0.00 4 GLY A CA 13
ATOM 21193 C C . GLY A 1 11 ? 15.275 15.525 -9.291 1.00 0.00 4 GLY A C 13
ATOM 21194 O O . GLY A 1 11 ? 16.013 14.686 -8.776 1.00 0.00 4 GLY A O 13
ATOM 21198 N N . PRO A 1 12 ? 15.625 16.815 -9.401 1.00 0.00 5 PRO A N 13
ATOM 21199 C CA . PRO A 1 12 ? 16.910 17.330 -8.918 1.00 0.00 5 PRO A CA 13
ATOM 21200 C C . PRO A 1 12 ? 16.998 17.334 -7.396 1.00 0.00 5 PRO A C 13
ATOM 21201 O O . PRO A 1 12 ? 18.031 17.683 -6.826 1.00 0.00 5 PRO A O 13
ATOM 21212 N N . GLU A 1 13 ? 15.907 16.943 -6.744 1.00 0.00 6 GLU A N 13
ATOM 21213 C CA . GLU A 1 13 ? 15.862 16.903 -5.287 1.00 0.00 6 GLU A CA 13
ATOM 21214 C C . GLU A 1 13 ? 16.725 15.766 -4.747 1.00 0.00 6 GLU A C 13
ATOM 21215 O O . GLU A 1 13 ? 17.506 15.953 -3.815 1.00 0.00 6 GLU A O 13
ATOM 21227 N N . GLY A 1 14 ? 16.577 14.585 -5.341 1.00 0.00 7 GLY A N 13
ATOM 21228 C CA . GLY A 1 14 ? 17.348 13.435 -4.907 1.00 0.00 7 GLY A CA 13
ATOM 21229 C C . GLY A 1 14 ? 16.900 12.912 -3.556 1.00 0.00 7 GLY A C 13
ATOM 21230 O O . GLY A 1 14 ? 17.664 12.928 -2.592 1.00 0.00 7 GLY A O 13
ATOM 21234 N N . GLY A 1 15 ? 15.655 12.449 -3.486 1.00 0.00 8 GLY A N 13
ATOM 21235 C CA . GLY A 1 15 ? 15.127 11.928 -2.239 1.00 0.00 8 GLY A CA 13
ATOM 21236 C C . GLY A 1 15 ? 14.240 10.717 -2.446 1.00 0.00 8 GLY A C 13
ATOM 21237 O O . GLY A 1 15 ? 13.166 10.618 -1.853 1.00 0.00 8 GLY A O 13
ATOM 21241 N N . GLU A 1 16 ? 14.688 9.794 -3.291 1.00 0.00 9 GLU A N 13
ATOM 21242 C CA . GLU A 1 16 ? 13.925 8.585 -3.577 1.00 0.00 9 GLU A CA 13
ATOM 21243 C C . GLU A 1 16 ? 14.530 7.378 -2.865 1.00 0.00 9 GLU A C 13
ATOM 21244 O O . GLU A 1 16 ? 15.739 7.314 -2.648 1.00 0.00 9 GLU A O 13
ATOM 21256 N N . GLY A 1 17 ? 13.678 6.424 -2.502 1.00 0.00 10 GLY A N 13
ATOM 21257 C CA . GLY A 1 17 ? 14.146 5.233 -1.817 1.00 0.00 10 GLY A CA 13
ATOM 21258 C C . GLY A 1 17 ? 13.418 3.982 -2.267 1.00 0.00 10 GLY A C 13
ATOM 21259 O O . GLY A 1 17 ? 12.300 4.055 -2.776 1.00 0.00 10 GLY A O 13
ATOM 21263 N N . TYR A 1 18 ? 14.054 2.830 -2.082 1.00 0.00 11 TYR A N 13
ATOM 21264 C CA . TYR A 1 18 ? 13.462 1.558 -2.476 1.00 0.00 11 TYR A CA 13
ATOM 21265 C C . TYR A 1 18 ? 12.035 1.435 -1.951 1.00 0.00 11 TYR A C 13
ATOM 21266 O O . TYR A 1 18 ? 11.815 1.267 -0.751 1.00 0.00 11 TYR A O 13
ATOM 21284 N N . VAL A 1 19 ? 11.068 1.520 -2.859 1.00 0.00 12 VAL A N 13
ATOM 21285 C CA . VAL A 1 19 ? 9.661 1.417 -2.489 1.00 0.00 12 VAL A CA 13
ATOM 21286 C C . VAL A 1 19 ? 8.873 0.638 -3.536 1.00 0.00 12 VAL A C 13
ATOM 21287 O O . VAL A 1 19 ? 9.243 0.606 -4.710 1.00 0.00 12 VAL A O 13
ATOM 21300 N N . VAL A 1 20 ? 7.785 0.010 -3.104 1.00 0.00 13 VAL A N 13
ATOM 21301 C CA . VAL A 1 20 ? 6.942 -0.769 -4.004 1.00 0.00 13 VAL A CA 13
ATOM 21302 C C . VAL A 1 20 ? 5.464 -0.521 -3.725 1.00 0.00 13 VAL A C 13
ATOM 21303 O O . VAL A 1 20 ? 5.059 -0.339 -2.577 1.00 0.00 13 VAL A O 13
ATOM 21316 N N . LYS A 1 21 ? 4.661 -0.516 -4.784 1.00 0.00 14 LYS A N 13
ATOM 21317 C CA . LYS A 1 21 ? 3.226 -0.293 -4.655 1.00 0.00 14 LYS A CA 13
ATOM 21318 C C . LYS A 1 21 ? 2.450 -1.580 -4.914 1.00 0.00 14 LYS A C 13
ATOM 21319 O O . LYS A 1 21 ? 2.692 -2.275 -5.901 1.00 0.00 14 LYS A O 13
ATOM 21338 N N . LEU A 1 22 ? 1.516 -1.891 -4.022 1.00 0.00 15 LEU A N 13
ATOM 21339 C CA . LEU A 1 22 ? 0.702 -3.095 -4.155 1.00 0.00 15 LEU A CA 13
ATOM 21340 C C . LEU A 1 22 ? -0.751 -2.740 -4.453 1.00 0.00 15 LEU A C 13
ATOM 21341 O O . LEU A 1 22 ? -1.311 -1.821 -3.855 1.00 0.00 15 LEU A O 13
ATOM 21357 N N . ARG A 1 23 ? -1.356 -3.475 -5.380 1.00 0.00 16 ARG A N 13
ATOM 21358 C CA . ARG A 1 23 ? -2.745 -3.238 -5.757 1.00 0.00 16 ARG A CA 13
ATOM 21359 C C . ARG A 1 23 ? -3.553 -4.531 -5.693 1.00 0.00 16 ARG A C 13
ATOM 21360 O O . ARG A 1 23 ? -3.000 -5.626 -5.778 1.00 0.00 16 ARG A O 13
ATOM 21381 N N . GLY A 1 24 ? -4.867 -4.394 -5.542 1.00 0.00 17 GLY A N 13
ATOM 21382 C CA . GLY A 1 24 ? -5.731 -5.558 -5.469 1.00 0.00 17 GLY A CA 13
ATOM 21383 C C . GLY A 1 24 ? -5.833 -6.116 -4.064 1.00 0.00 17 GLY A C 13
ATOM 21384 O O . GLY A 1 24 ? -6.459 -7.154 -3.844 1.00 0.00 17 GLY A O 13
ATOM 21388 N N . LEU A 1 25 ? -5.216 -5.428 -3.109 1.00 0.00 18 LEU A N 13
ATOM 21389 C CA . LEU A 1 25 ? -5.239 -5.862 -1.717 1.00 0.00 18 LEU A CA 13
ATOM 21390 C C . LEU A 1 25 ? -6.665 -5.880 -1.175 1.00 0.00 18 LEU A C 13
ATOM 21391 O O . LEU A 1 25 ? -7.502 -5.051 -1.533 1.00 0.00 18 LEU A O 13
ATOM 21407 N N . PRO A 1 26 ? -6.950 -6.846 -0.289 1.00 0.00 19 PRO A N 13
ATOM 21408 C CA . PRO A 1 26 ? -8.274 -6.994 0.323 1.00 0.00 19 PRO A CA 13
ATOM 21409 C C . PRO A 1 26 ? -8.588 -5.868 1.302 1.00 0.00 19 PRO A C 13
ATOM 21410 O O . PRO A 1 26 ? -7.693 -5.335 1.958 1.00 0.00 19 PRO A O 13
ATOM 21421 N N . TRP A 1 27 ? -9.864 -5.512 1.396 1.00 0.00 20 TRP A N 13
ATOM 21422 C CA . TRP A 1 27 ? -10.296 -4.449 2.296 1.00 0.00 20 TRP A CA 13
ATOM 21423 C C . TRP A 1 27 ? -9.943 -4.782 3.741 1.00 0.00 20 TRP A C 13
ATOM 21424 O O . TRP A 1 27 ? -10.023 -3.927 4.623 1.00 0.00 20 TRP A O 13
ATOM 21445 N N . SER A 1 28 ? -9.553 -6.031 3.978 1.00 0.00 21 SER A N 13
ATOM 21446 C CA . SER A 1 28 ? -9.191 -6.478 5.318 1.00 0.00 21 SER A CA 13
ATOM 21447 C C . SER A 1 28 ? -7.692 -6.742 5.416 1.00 0.00 21 SER A C 13
ATOM 21448 O O . SER A 1 28 ? -7.223 -7.373 6.364 1.00 0.00 21 SER A O 13
ATOM 21456 N N . CYS A 1 29 ? -6.946 -6.255 4.431 1.00 0.00 22 CYS A N 13
ATOM 21457 C CA . CYS A 1 29 ? -5.499 -6.438 4.405 1.00 0.00 22 CYS A CA 13
ATOM 21458 C C . CYS A 1 29 ? -4.846 -5.783 5.617 1.00 0.00 22 CYS A C 13
ATOM 21459 O O . CYS A 1 29 ? -5.216 -4.677 6.013 1.00 0.00 22 CYS A O 13
ATOM 21467 N N . SER A 1 30 ? -3.874 -6.473 6.205 1.00 0.00 23 SER A N 13
ATOM 21468 C CA . SER A 1 30 ? -3.173 -5.961 7.376 1.00 0.00 23 SER A CA 13
ATOM 21469 C C . SER A 1 30 ? -1.662 -6.012 7.170 1.00 0.00 23 SER A C 13
ATOM 21470 O O . SER A 1 30 ? -1.148 -6.896 6.484 1.00 0.00 23 SER A O 13
ATOM 21478 N N . ILE A 1 31 ? -0.957 -5.058 7.769 1.00 0.00 24 ILE A N 13
ATOM 21479 C CA . ILE A 1 31 ? 0.494 -4.994 7.653 1.00 0.00 24 ILE A CA 13
ATOM 21480 C C . ILE A 1 31 ? 1.106 -6.391 7.629 1.00 0.00 24 ILE A C 13
ATOM 21481 O O . ILE A 1 31 ? 1.989 -6.678 6.821 1.00 0.00 24 ILE A O 13
ATOM 21497 N N . GLU A 1 32 ? 0.628 -7.256 8.518 1.00 0.00 25 GLU A N 13
ATOM 21498 C CA . GLU A 1 32 ? 1.128 -8.623 8.597 1.00 0.00 25 GLU A CA 13
ATOM 21499 C C . GLU A 1 32 ? 1.053 -9.310 7.237 1.00 0.00 25 GLU A C 13
ATOM 21500 O O . GLU A 1 32 ? 2.032 -9.889 6.766 1.00 0.00 25 GLU A O 13
ATOM 21512 N N . ASP A 1 33 ? -0.117 -9.241 6.610 1.00 0.00 26 ASP A N 13
ATOM 21513 C CA . ASP A 1 33 ? -0.321 -9.855 5.303 1.00 0.00 26 ASP A CA 13
ATOM 21514 C C . ASP A 1 33 ? 0.708 -9.348 4.298 1.00 0.00 26 ASP A C 13
ATOM 21515 O O . ASP A 1 33 ? 1.181 -10.100 3.445 1.00 0.00 26 ASP A O 13
ATOM 21524 N N . VAL A 1 34 ? 1.050 -8.068 4.403 1.00 0.00 27 VAL A N 13
ATOM 21525 C CA . VAL A 1 34 ? 2.023 -7.461 3.503 1.00 0.00 27 VAL A CA 13
ATOM 21526 C C . VAL A 1 34 ? 3.436 -7.941 3.816 1.00 0.00 27 VAL A C 13
ATOM 21527 O O . VAL A 1 34 ? 4.149 -8.416 2.933 1.00 0.00 27 VAL A O 13
ATOM 21540 N N . GLN A 1 35 ? 3.832 -7.813 5.078 1.00 0.00 28 GLN A N 13
ATOM 21541 C CA . GLN A 1 35 ? 5.160 -8.234 5.507 1.00 0.00 28 GLN A CA 13
ATOM 21542 C C . GLN A 1 35 ? 5.467 -9.647 5.021 1.00 0.00 28 GLN A C 13
ATOM 21543 O O . GLN A 1 35 ? 6.549 -9.912 4.499 1.00 0.00 28 GLN A O 13
ATOM 21557 N N . ASN A 1 36 ? 4.508 -10.549 5.197 1.00 0.00 29 ASN A N 13
ATOM 21558 C CA . ASN A 1 36 ? 4.676 -11.936 4.776 1.00 0.00 29 ASN A CA 13
ATOM 21559 C C . ASN A 1 36 ? 4.642 -12.051 3.255 1.00 0.00 29 ASN A C 13
ATOM 21560 O O . ASN A 1 36 ? 5.407 -12.812 2.662 1.00 0.00 29 ASN A O 13
ATOM 21571 N N . PHE A 1 37 ? 3.751 -11.289 2.630 1.00 0.00 30 PHE A N 13
ATOM 21572 C CA . PHE A 1 37 ? 3.616 -11.306 1.178 1.00 0.00 30 PHE A CA 13
ATOM 21573 C C . PHE A 1 37 ? 4.949 -10.989 0.505 1.00 0.00 30 PHE A C 13
ATOM 21574 O O . PHE A 1 37 ? 5.322 -11.618 -0.487 1.00 0.00 30 PHE A O 13
ATOM 21591 N N . LEU A 1 38 ? 5.661 -10.009 1.049 1.00 0.00 31 LEU A N 13
ATOM 21592 C CA . LEU A 1 38 ? 6.952 -9.607 0.502 1.00 0.00 31 LEU A CA 13
ATOM 21593 C C . LEU A 1 38 ? 8.097 -10.195 1.319 1.00 0.00 31 LEU A C 13
ATOM 21594 O O . LEU A 1 38 ? 9.125 -9.549 1.523 1.00 0.00 31 LEU A O 13
ATOM 21610 N N . SER A 1 39 ? 7.914 -11.428 1.783 1.00 0.00 32 SER A N 13
ATOM 21611 C CA . SER A 1 39 ? 8.931 -12.104 2.580 1.00 0.00 32 SER A CA 13
ATOM 21612 C C . SER A 1 39 ? 10.298 -12.012 1.907 1.00 0.00 32 SER A C 13
ATOM 21613 O O . SER A 1 39 ? 11.279 -11.597 2.524 1.00 0.00 32 SER A O 13
ATOM 21621 N N . ASP A 1 40 ? 10.353 -12.403 0.639 1.00 0.00 33 ASP A N 13
ATOM 21622 C CA . ASP A 1 40 ? 11.598 -12.364 -0.120 1.00 0.00 33 ASP A CA 13
ATOM 21623 C C . ASP A 1 40 ? 12.255 -10.992 -0.016 1.00 0.00 33 ASP A C 13
ATOM 21624 O O . ASP A 1 40 ? 13.457 -10.850 -0.245 1.00 0.00 33 ASP A O 13
ATOM 21633 N N . CYS A 1 41 ? 11.460 -9.985 0.329 1.00 0.00 34 CYS A N 13
ATOM 21634 C CA . CYS A 1 41 ? 11.965 -8.623 0.462 1.00 0.00 34 CYS A CA 13
ATOM 21635 C C . CYS A 1 41 ? 12.215 -8.276 1.926 1.00 0.00 34 CYS A C 13
ATOM 21636 O O . CYS A 1 41 ? 11.590 -8.839 2.825 1.00 0.00 34 CYS A O 13
ATOM 21644 N N . THR A 1 42 ? 13.135 -7.345 2.159 1.00 0.00 35 THR A N 13
ATOM 21645 C CA . THR A 1 42 ? 13.470 -6.924 3.513 1.00 0.00 35 THR A CA 13
ATOM 21646 C C . THR A 1 42 ? 12.890 -5.549 3.822 1.00 0.00 35 THR A C 13
ATOM 21647 O O . THR A 1 42 ? 13.619 -4.559 3.894 1.00 0.00 35 THR A O 13
ATOM 21658 N N . ILE A 1 43 ? 11.574 -5.494 4.003 1.00 0.00 36 ILE A N 13
ATOM 21659 C CA . ILE A 1 43 ? 10.897 -4.240 4.305 1.00 0.00 36 ILE A CA 13
ATOM 21660 C C . ILE A 1 43 ? 11.656 -3.447 5.364 1.00 0.00 36 ILE A C 13
ATOM 21661 O O . ILE A 1 43 ? 12.010 -3.977 6.417 1.00 0.00 36 ILE A O 13
ATOM 21677 N N . HIS A 1 44 ? 11.901 -2.172 5.077 1.00 0.00 37 HIS A N 13
ATOM 21678 C CA . HIS A 1 44 ? 12.616 -1.304 6.006 1.00 0.00 37 HIS A CA 13
ATOM 21679 C C . HIS A 1 44 ? 11.731 -0.930 7.191 1.00 0.00 37 HIS A C 13
ATOM 21680 O O . HIS A 1 44 ? 10.620 -0.430 7.016 1.00 0.00 37 HIS A O 13
ATOM 21695 N N . ASP A 1 45 ? 12.231 -1.178 8.397 1.00 0.00 38 ASP A N 13
ATOM 21696 C CA . ASP A 1 45 ? 11.486 -0.868 9.612 1.00 0.00 38 ASP A CA 13
ATOM 21697 C C . ASP A 1 45 ? 10.228 -1.725 9.712 1.00 0.00 38 ASP A C 13
ATOM 21698 O O . ASP A 1 45 ? 9.255 -1.344 10.361 1.00 0.00 38 ASP A O 13
ATOM 21707 N N . GLY A 1 46 ? 10.256 -2.886 9.064 1.00 0.00 39 GLY A N 13
ATOM 21708 C CA . GLY A 1 46 ? 9.112 -3.778 9.091 1.00 0.00 39 GLY A CA 13
ATOM 21709 C C . GLY A 1 46 ? 7.793 -3.031 9.078 1.00 0.00 39 GLY A C 13
ATOM 21710 O O . GLY A 1 46 ? 7.568 -2.170 8.227 1.00 0.00 39 GLY A O 13
ATOM 21714 N N . VAL A 1 47 ? 6.918 -3.361 10.022 1.00 0.00 40 VAL A N 13
ATOM 21715 C CA . VAL A 1 47 ? 5.614 -2.716 10.115 1.00 0.00 40 VAL A CA 13
ATOM 21716 C C . VAL A 1 47 ? 5.737 -1.204 9.961 1.00 0.00 40 VAL A C 13
ATOM 21717 O O . VAL A 1 47 ? 4.837 -0.548 9.437 1.00 0.00 40 VAL A O 13
ATOM 21730 N N . ALA A 1 48 ? 6.857 -0.657 10.421 1.00 0.00 41 ALA A N 13
ATOM 21731 C CA . ALA A 1 48 ? 7.099 0.777 10.332 1.00 0.00 41 ALA A CA 13
ATOM 21732 C C . ALA A 1 48 ? 7.616 1.162 8.950 1.00 0.00 41 ALA A C 13
ATOM 21733 O O . ALA A 1 48 ? 8.268 2.192 8.785 1.00 0.00 41 ALA A O 13
ATOM 21740 N N . GLY A 1 49 ? 7.319 0.327 7.959 1.00 0.00 42 GLY A N 13
ATOM 21741 C CA . GLY A 1 49 ? 7.762 0.598 6.603 1.00 0.00 42 GLY A CA 13
ATOM 21742 C C . GLY A 1 49 ? 6.638 0.484 5.592 1.00 0.00 42 GLY A C 13
ATOM 21743 O O . GLY A 1 49 ? 6.742 0.995 4.477 1.00 0.00 42 GLY A O 13
ATOM 21747 N N . VAL A 1 50 ? 5.561 -0.190 5.981 1.00 0.00 43 VAL A N 13
ATOM 21748 C CA . VAL A 1 50 ? 4.413 -0.371 5.101 1.00 0.00 43 VAL A CA 13
ATOM 21749 C C . VAL A 1 50 ? 3.459 0.815 5.191 1.00 0.00 43 VAL A C 13
ATOM 21750 O O . VAL A 1 50 ? 3.156 1.300 6.282 1.00 0.00 43 VAL A O 13
ATOM 21763 N N . HIS A 1 51 ? 2.988 1.277 4.037 1.00 0.00 44 HIS A N 13
ATOM 21764 C CA . HIS A 1 51 ? 2.066 2.406 3.986 1.00 0.00 44 HIS A CA 13
ATOM 21765 C C . HIS A 1 51 ? 0.841 2.070 3.140 1.00 0.00 44 HIS A C 13
ATOM 21766 O O . HIS A 1 51 ? 0.939 1.914 1.923 1.00 0.00 44 HIS A O 13
ATOM 21781 N N . PHE A 1 52 ? -0.310 1.959 3.794 1.00 0.00 45 PHE A N 13
ATOM 21782 C CA . PHE A 1 52 ? -1.554 1.639 3.102 1.00 0.00 45 PHE A CA 13
ATOM 21783 C C . PHE A 1 52 ? -2.196 2.899 2.527 1.00 0.00 45 PHE A C 13
ATOM 21784 O O . PHE A 1 52 ? -2.021 3.995 3.059 1.00 0.00 45 PHE A O 13
ATOM 21801 N N . ILE A 1 53 ? -2.937 2.732 1.437 1.00 0.00 46 ILE A N 13
ATOM 21802 C CA . ILE A 1 53 ? -3.605 3.854 0.790 1.00 0.00 46 ILE A CA 13
ATOM 21803 C C . ILE A 1 53 ? -5.085 3.899 1.156 1.00 0.00 46 ILE A C 13
ATOM 21804 O O . ILE A 1 53 ? -5.810 2.921 0.975 1.00 0.00 46 ILE A O 13
ATOM 21820 N N . TYR A 1 54 ? -5.527 5.041 1.670 1.00 0.00 47 TYR A N 13
ATOM 21821 C CA . TYR A 1 54 ? -6.920 5.214 2.063 1.00 0.00 47 TYR A CA 13
ATOM 21822 C C . TYR A 1 54 ? -7.608 6.257 1.186 1.00 0.00 47 TYR A C 13
ATOM 21823 O O . TYR A 1 54 ? -6.951 7.063 0.527 1.00 0.00 47 TYR A O 13
ATOM 21841 N N . THR A 1 55 ? -8.937 6.235 1.184 1.00 0.00 48 THR A N 13
ATOM 21842 C CA . THR A 1 55 ? -9.716 7.176 0.389 1.00 0.00 48 THR A CA 13
ATOM 21843 C C . THR A 1 55 ? -10.123 8.389 1.218 1.00 0.00 48 THR A C 13
ATOM 21844 O O . THR A 1 55 ? -10.084 8.354 2.448 1.00 0.00 48 THR A O 13
ATOM 21855 N N . ARG A 1 56 ? -10.515 9.461 0.536 1.00 0.00 49 ARG A N 13
ATOM 21856 C CA . ARG A 1 56 ? -10.929 10.685 1.210 1.00 0.00 49 ARG A CA 13
ATOM 21857 C C . ARG A 1 56 ? -11.998 10.394 2.259 1.00 0.00 49 ARG A C 13
ATOM 21858 O O . ARG A 1 56 ? -12.183 11.164 3.200 1.00 0.00 49 ARG A O 13
ATOM 21879 N N . GLU A 1 57 ? -12.699 9.277 2.088 1.00 0.00 50 GLU A N 13
ATOM 21880 C CA . GLU A 1 57 ? -13.750 8.885 3.020 1.00 0.00 50 GLU A CA 13
ATOM 21881 C C . GLU A 1 57 ? -13.161 8.189 4.243 1.00 0.00 50 GLU A C 13
ATOM 21882 O O . GLU A 1 57 ? -13.623 8.386 5.366 1.00 0.00 50 GLU A O 13
ATOM 21894 N N . GLY A 1 58 ? -12.136 7.372 4.016 1.00 0.00 51 GLY A N 13
ATOM 21895 C CA . GLY A 1 58 ? -11.501 6.658 5.108 1.00 0.00 51 GLY A CA 13
ATOM 21896 C C . GLY A 1 58 ? -11.517 5.156 4.906 1.00 0.00 51 GLY A C 13
ATOM 21897 O O . GLY A 1 58 ? -11.486 4.392 5.871 1.00 0.00 51 GLY A O 13
ATOM 21901 N N . ARG A 1 59 ? -11.566 4.730 3.648 1.00 0.00 52 ARG A N 13
ATOM 21902 C CA . ARG A 1 59 ? -11.589 3.309 3.322 1.00 0.00 52 ARG A CA 13
ATOM 21903 C C . ARG A 1 59 ? -10.295 2.889 2.632 1.00 0.00 52 ARG A C 13
ATOM 21904 O O . ARG A 1 59 ? -9.541 3.729 2.143 1.00 0.00 52 ARG A O 13
ATOM 21925 N N . GLN A 1 60 ? -10.045 1.584 2.598 1.00 0.00 53 GLN A N 13
ATOM 21926 C CA . GLN A 1 60 ? -8.842 1.052 1.970 1.00 0.00 53 GLN A CA 13
ATOM 21927 C C . GLN A 1 60 ? -9.076 0.784 0.487 1.00 0.00 53 GLN A C 13
ATOM 21928 O O . GLN A 1 60 ? -9.440 -0.326 0.097 1.00 0.00 53 GLN A O 13
ATOM 21942 N N . SER A 1 61 ? -8.864 1.807 -0.335 1.00 0.00 54 SER A N 13
ATOM 21943 C CA . SER A 1 61 ? -9.056 1.682 -1.776 1.00 0.00 54 SER A CA 13
ATOM 21944 C C . SER A 1 61 ? -8.458 0.377 -2.292 1.00 0.00 54 SER A C 13
ATOM 21945 O O . SER A 1 61 ? -8.965 -0.218 -3.242 1.00 0.00 54 SER A O 13
ATOM 21953 N N . GLY A 1 62 ? -7.374 -0.062 -1.659 1.00 0.00 55 GLY A N 13
ATOM 21954 C CA . GLY A 1 62 ? -6.723 -1.292 -2.068 1.00 0.00 55 GLY A CA 13
ATOM 21955 C C . GLY A 1 62 ? -5.231 -1.119 -2.271 1.00 0.00 55 GLY A C 13
ATOM 21956 O O . GLY A 1 62 ? -4.460 -2.061 -2.088 1.00 0.00 55 GLY A O 13
ATOM 21960 N N . GLU A 1 63 ? -4.823 0.087 -2.651 1.00 0.00 56 GLU A N 13
ATOM 21961 C CA . GLU A 1 63 ? -3.413 0.378 -2.882 1.00 0.00 56 GLU A CA 13
ATOM 21962 C C . GLU A 1 63 ? -2.659 0.499 -1.560 1.00 0.00 56 GLU A C 13
ATOM 21963 O O . GLU A 1 63 ? -3.222 0.916 -0.548 1.00 0.00 56 GLU A O 13
ATOM 21975 N N . ALA A 1 64 ? -1.382 0.130 -1.578 1.00 0.00 57 ALA A N 13
ATOM 21976 C CA . ALA A 1 64 ? -0.551 0.197 -0.383 1.00 0.00 57 ALA A CA 13
ATOM 21977 C C . ALA A 1 64 ? 0.927 0.069 -0.734 1.00 0.00 57 ALA A C 13
ATOM 21978 O O . ALA A 1 64 ? 1.362 -0.949 -1.273 1.00 0.00 57 ALA A O 13
ATOM 21985 N N . PHE A 1 65 ? 1.696 1.108 -0.427 1.00 0.00 58 PHE A N 13
ATOM 21986 C CA . PHE A 1 65 ? 3.126 1.113 -0.712 1.00 0.00 58 PHE A CA 13
ATOM 21987 C C . PHE A 1 65 ? 3.900 0.376 0.377 1.00 0.00 58 PHE A C 13
ATOM 21988 O O . PHE A 1 65 ? 3.368 0.096 1.451 1.00 0.00 58 PHE A O 13
ATOM 22005 N N . VAL A 1 66 ? 5.161 0.065 0.091 1.00 0.00 59 VAL A N 13
ATOM 22006 C CA . VAL A 1 66 ? 6.009 -0.638 1.046 1.00 0.00 59 VAL A CA 13
ATOM 22007 C C . VAL A 1 66 ? 7.475 -0.262 0.859 1.00 0.00 59 VAL A C 13
ATOM 22008 O O . VAL A 1 66 ? 7.999 -0.300 -0.253 1.00 0.00 59 VAL A O 13
ATOM 22021 N N . GLU A 1 67 ? 8.131 0.101 1.957 1.00 0.00 60 GLU A N 13
ATOM 22022 C CA . GLU A 1 67 ? 9.537 0.485 1.914 1.00 0.00 60 GLU A CA 13
ATOM 22023 C C . GLU A 1 67 ? 10.440 -0.741 2.014 1.00 0.00 60 GLU A C 13
ATOM 22024 O O . GLU A 1 67 ? 10.097 -1.726 2.670 1.00 0.00 60 GLU A O 13
ATOM 22036 N N . LEU A 1 68 ? 11.593 -0.674 1.359 1.00 0.00 61 LEU A N 13
ATOM 22037 C CA . LEU A 1 68 ? 12.546 -1.779 1.374 1.00 0.00 61 LEU A CA 13
ATOM 22038 C C . LEU A 1 68 ? 13.846 -1.368 2.058 1.00 0.00 61 LEU A C 13
ATOM 22039 O O . LEU A 1 68 ? 14.016 -0.213 2.445 1.00 0.00 61 LEU A O 13
ATOM 22055 N N . GLU A 1 69 ? 14.761 -2.322 2.200 1.00 0.00 62 GLU A N 13
ATOM 22056 C CA . GLU A 1 69 ? 16.046 -2.058 2.836 1.00 0.00 62 GLU A CA 13
ATOM 22057 C C . GLU A 1 69 ? 17.098 -1.675 1.799 1.00 0.00 62 GLU A C 13
ATOM 22058 O O . GLU A 1 69 ? 17.827 -0.698 1.970 1.00 0.00 62 GLU A O 13
ATOM 22070 N N . SER A 1 70 ? 17.171 -2.453 0.724 1.00 0.00 63 SER A N 13
ATOM 22071 C CA . SER A 1 70 ? 18.136 -2.199 -0.339 1.00 0.00 63 SER A CA 13
ATOM 22072 C C . SER A 1 70 ? 17.481 -2.333 -1.711 1.00 0.00 63 SER A C 13
ATOM 22073 O O . SER A 1 70 ? 16.274 -2.547 -1.815 1.00 0.00 63 SER A O 13
ATOM 22081 N N . GLU A 1 71 ? 18.288 -2.206 -2.760 1.00 0.00 64 GLU A N 13
ATOM 22082 C CA . GLU A 1 71 ? 17.787 -2.313 -4.125 1.00 0.00 64 GLU A CA 13
ATOM 22083 C C . GLU A 1 71 ? 17.272 -3.721 -4.407 1.00 0.00 64 GLU A C 13
ATOM 22084 O O . GLU A 1 71 ? 16.112 -3.907 -4.777 1.00 0.00 64 GLU A O 13
ATOM 22096 N N . ASP A 1 72 ? 18.142 -4.709 -4.231 1.00 0.00 65 ASP A N 13
ATOM 22097 C CA . ASP A 1 72 ? 17.776 -6.101 -4.466 1.00 0.00 65 ASP A CA 13
ATOM 22098 C C . ASP A 1 72 ? 16.318 -6.350 -4.091 1.00 0.00 65 ASP A C 13
ATOM 22099 O O . ASP A 1 72 ? 15.586 -7.022 -4.819 1.00 0.00 65 ASP A O 13
ATOM 22108 N N . ASP A 1 73 ? 15.905 -5.807 -2.952 1.00 0.00 66 ASP A N 13
ATOM 22109 C CA . ASP A 1 73 ? 14.534 -5.970 -2.480 1.00 0.00 66 ASP A CA 13
ATOM 22110 C C . ASP A 1 73 ? 13.536 -5.591 -3.570 1.00 0.00 66 ASP A C 13
ATOM 22111 O O . ASP A 1 73 ? 12.597 -6.336 -3.852 1.00 0.00 66 ASP A O 13
ATOM 22120 N N . VAL A 1 74 ? 13.744 -4.428 -4.178 1.00 0.00 67 VAL A N 13
ATOM 22121 C CA . VAL A 1 74 ? 12.862 -3.950 -5.236 1.00 0.00 67 VAL A CA 13
ATOM 22122 C C . VAL A 1 74 ? 12.691 -5.002 -6.326 1.00 0.00 67 VAL A C 13
ATOM 22123 O O . VAL A 1 74 ? 11.575 -5.426 -6.625 1.00 0.00 67 VAL A O 13
ATOM 22136 N N . LYS A 1 75 ? 13.806 -5.420 -6.917 1.00 0.00 68 LYS A N 13
ATOM 22137 C CA . LYS A 1 75 ? 13.781 -6.424 -7.973 1.00 0.00 68 LYS A CA 13
ATOM 22138 C C . LYS A 1 75 ? 13.024 -7.669 -7.523 1.00 0.00 68 LYS A C 13
ATOM 22139 O O . LYS A 1 75 ? 12.252 -8.249 -8.288 1.00 0.00 68 LYS A O 13
ATOM 22158 N N . LEU A 1 76 ? 13.248 -8.074 -6.278 1.00 0.00 69 LEU A N 13
ATOM 22159 C CA . LEU A 1 76 ? 12.586 -9.251 -5.725 1.00 0.00 69 LEU A CA 13
ATOM 22160 C C . LEU A 1 76 ? 11.079 -9.032 -5.630 1.00 0.00 69 LEU A C 13
ATOM 22161 O O . LEU A 1 76 ? 10.291 -9.882 -6.046 1.00 0.00 69 LEU A O 13
ATOM 22177 N N . ALA A 1 77 ? 10.686 -7.887 -5.082 1.00 0.00 70 ALA A N 13
ATOM 22178 C CA . ALA A 1 77 ? 9.274 -7.555 -4.937 1.00 0.00 70 ALA A CA 13
ATOM 22179 C C . ALA A 1 77 ? 8.540 -7.680 -6.268 1.00 0.00 70 ALA A C 13
ATOM 22180 O O . ALA A 1 77 ? 7.450 -8.249 -6.337 1.00 0.00 70 ALA A O 13
ATOM 22187 N N . LEU A 1 78 ? 9.145 -7.146 -7.324 1.00 0.00 71 LEU A N 13
ATOM 22188 C CA . LEU A 1 78 ? 8.548 -7.198 -8.654 1.00 0.00 71 LEU A CA 13
ATOM 22189 C C . LEU A 1 78 ? 8.251 -8.637 -9.062 1.00 0.00 71 LEU A C 13
ATOM 22190 O O . LEU A 1 78 ? 7.438 -8.886 -9.952 1.00 0.00 71 LEU A O 13
ATOM 22206 N N . LYS A 1 79 ? 8.913 -9.582 -8.404 1.00 0.00 72 LYS A N 13
ATOM 22207 C CA . LYS A 1 79 ? 8.718 -10.998 -8.694 1.00 0.00 72 LYS A CA 13
ATOM 22208 C C . LYS A 1 79 ? 7.392 -11.492 -8.125 1.00 0.00 72 LYS A C 13
ATOM 22209 O O . LYS A 1 79 ? 6.852 -12.504 -8.572 1.00 0.00 72 LYS A O 13
ATOM 22228 N N . LYS A 1 80 ? 6.871 -10.771 -7.139 1.00 0.00 73 LYS A N 13
ATOM 22229 C CA . LYS A 1 80 ? 5.606 -11.134 -6.510 1.00 0.00 73 LYS A CA 13
ATOM 22230 C C . LYS A 1 80 ? 4.427 -10.548 -7.282 1.00 0.00 73 LYS A C 13
ATOM 22231 O O . LYS A 1 80 ? 3.352 -10.335 -6.722 1.00 0.00 73 LYS A O 13
ATOM 22250 N N . ASP A 1 81 ? 4.637 -10.292 -8.568 1.00 0.00 74 ASP A N 13
ATOM 22251 C CA . ASP A 1 81 ? 3.591 -9.734 -9.417 1.00 0.00 74 ASP A CA 13
ATOM 22252 C C . ASP A 1 81 ? 2.469 -10.745 -9.633 1.00 0.00 74 ASP A C 13
ATOM 22253 O O . ASP A 1 81 ? 2.639 -11.939 -9.385 1.00 0.00 74 ASP A O 13
ATOM 22262 N N . ARG A 1 82 ? 1.322 -10.258 -10.095 1.00 0.00 75 ARG A N 13
ATOM 22263 C CA . ARG A 1 82 ? 0.171 -11.119 -10.342 1.00 0.00 75 ARG A CA 13
ATOM 22264 C C . ARG A 1 82 ? 0.087 -12.228 -9.297 1.00 0.00 75 ARG A C 13
ATOM 22265 O O . ARG A 1 82 ? -0.399 -13.323 -9.578 1.00 0.00 75 ARG A O 13
ATOM 22286 N N . GLU A 1 83 ? 0.565 -11.935 -8.092 1.00 0.00 76 GLU A N 13
ATOM 22287 C CA . GLU A 1 83 ? 0.545 -12.908 -7.006 1.00 0.00 76 GLU A CA 13
ATOM 22288 C C . GLU A 1 83 ? -0.849 -13.014 -6.396 1.00 0.00 76 GLU A C 13
ATOM 22289 O O . GLU A 1 83 ? -1.774 -12.313 -6.808 1.00 0.00 76 GLU A O 13
ATOM 22301 N N . SER A 1 84 ? -0.993 -13.894 -5.410 1.00 0.00 77 SER A N 13
ATOM 22302 C CA . SER A 1 84 ? -2.275 -14.095 -4.745 1.00 0.00 77 SER A CA 13
ATOM 22303 C C . SER A 1 84 ? -2.104 -14.116 -3.230 1.00 0.00 77 SER A C 13
ATOM 22304 O O . SER A 1 84 ? -1.373 -14.945 -2.688 1.00 0.00 77 SER A O 13
ATOM 22312 N N . MET A 1 85 ? -2.782 -13.196 -2.551 1.00 0.00 78 MET A N 13
ATOM 22313 C CA . MET A 1 85 ? -2.706 -13.108 -1.098 1.00 0.00 78 MET A CA 13
ATOM 22314 C C . MET A 1 85 ? -3.980 -13.647 -0.453 1.00 0.00 78 MET A C 13
ATOM 22315 O O . MET A 1 85 ? -5.011 -12.978 -0.440 1.00 0.00 78 MET A O 13
ATOM 22329 N N . GLY A 1 86 ? -3.899 -14.863 0.080 1.00 0.00 79 GLY A N 13
ATOM 22330 C CA . GLY A 1 86 ? -5.052 -15.471 0.718 1.00 0.00 79 GLY A CA 13
ATOM 22331 C C . GLY A 1 86 ? -6.086 -15.946 -0.284 1.00 0.00 79 GLY A C 13
ATOM 22332 O O . GLY A 1 86 ? -6.010 -17.071 -0.779 1.00 0.00 79 GLY A O 13
ATOM 22336 N N . HIS A 1 87 ? -7.056 -15.088 -0.584 1.00 0.00 80 HIS A N 13
ATOM 22337 C CA . HIS A 1 87 ? -8.110 -15.427 -1.533 1.00 0.00 80 HIS A CA 13
ATOM 22338 C C . HIS A 1 87 ? -8.247 -14.346 -2.601 1.00 0.00 80 HIS A C 13
ATOM 22339 O O . HIS A 1 87 ? -9.169 -14.379 -3.417 1.00 0.00 80 HIS A O 13
ATOM 22354 N N . ARG A 1 88 ? -7.325 -13.389 -2.590 1.00 0.00 81 ARG A N 13
ATOM 22355 C CA . ARG A 1 88 ? -7.345 -12.298 -3.557 1.00 0.00 81 ARG A CA 13
ATOM 22356 C C . ARG A 1 88 ? -6.017 -12.208 -4.303 1.00 0.00 81 ARG A C 13
ATOM 22357 O O . ARG A 1 88 ? -5.041 -12.863 -3.935 1.00 0.00 81 ARG A O 13
ATOM 22378 N N . TYR A 1 89 ? -5.988 -11.395 -5.353 1.00 0.00 82 TYR A N 13
ATOM 22379 C CA . TYR A 1 89 ? -4.781 -11.222 -6.152 1.00 0.00 82 TYR A CA 13
ATOM 22380 C C . TYR A 1 89 ? -4.087 -9.906 -5.814 1.00 0.00 82 TYR A C 13
ATOM 22381 O O . TYR A 1 89 ? -4.740 -8.911 -5.497 1.00 0.00 82 TYR A O 13
ATOM 22399 N N . ILE A 1 90 ? -2.760 -9.909 -5.885 1.00 0.00 83 ILE A N 13
ATOM 22400 C CA . ILE A 1 90 ? -1.977 -8.716 -5.588 1.00 0.00 83 ILE A CA 13
ATOM 22401 C C . ILE A 1 90 ? -1.080 -8.341 -6.763 1.00 0.00 83 ILE A C 13
ATOM 22402 O O . ILE A 1 90 ? -0.423 -9.198 -7.353 1.00 0.00 83 ILE A O 13
ATOM 22418 N N . GLU A 1 91 ? -1.059 -7.054 -7.097 1.00 0.00 84 GLU A N 13
ATOM 22419 C CA . GLU A 1 91 ? -0.241 -6.566 -8.201 1.00 0.00 84 GLU A CA 13
ATOM 22420 C C . GLU A 1 91 ? 0.877 -5.661 -7.692 1.00 0.00 84 GLU A C 13
ATOM 22421 O O . GLU A 1 91 ? 0.623 -4.649 -7.038 1.00 0.00 84 GLU A O 13
ATOM 22433 N N . VAL A 1 92 ? 2.116 -6.034 -7.995 1.00 0.00 85 VAL A N 13
ATOM 22434 C CA . VAL A 1 92 ? 3.275 -5.258 -7.569 1.00 0.00 85 VAL A CA 13
ATOM 22435 C C . VAL A 1 92 ? 3.621 -4.182 -8.593 1.00 0.00 85 VAL A C 13
ATOM 22436 O O . VAL A 1 92 ? 3.501 -4.396 -9.799 1.00 0.00 85 VAL A O 13
ATOM 22449 N N . PHE A 1 93 ? 4.053 -3.025 -8.103 1.00 0.00 86 PHE A N 13
ATOM 22450 C CA . PHE A 1 93 ? 4.418 -1.914 -8.975 1.00 0.00 86 PHE A CA 13
ATOM 22451 C C . PHE A 1 93 ? 5.673 -1.212 -8.465 1.00 0.00 86 PHE A C 13
ATOM 22452 O O . PHE A 1 93 ? 5.747 -0.811 -7.304 1.00 0.00 86 PHE A O 13
ATOM 22469 N N . LYS A 1 94 ? 6.660 -1.068 -9.343 1.00 0.00 87 LYS A N 13
ATOM 22470 C CA . LYS A 1 94 ? 7.914 -0.415 -8.986 1.00 0.00 87 LYS A CA 13
ATOM 22471 C C . LYS A 1 94 ? 7.720 1.090 -8.835 1.00 0.00 87 LYS A C 13
ATOM 22472 O O . LYS A 1 94 ? 7.399 1.784 -9.801 1.00 0.00 87 LYS A O 13
ATOM 22491 N N . SER A 1 95 ? 7.917 1.589 -7.620 1.00 0.00 88 SER A N 13
ATOM 22492 C CA . SER A 1 95 ? 7.762 3.013 -7.343 1.00 0.00 88 SER A CA 13
ATOM 22493 C C . SER A 1 95 ? 8.873 3.513 -6.426 1.00 0.00 88 SER A C 13
ATOM 22494 O O . SER A 1 95 ? 9.554 2.724 -5.769 1.00 0.00 88 SER A O 13
ATOM 22502 N N . HIS A 1 96 ? 9.052 4.829 -6.386 1.00 0.00 89 HIS A N 13
ATOM 22503 C CA . HIS A 1 96 ? 10.081 5.436 -5.549 1.00 0.00 89 HIS A CA 13
ATOM 22504 C C . HIS A 1 96 ? 9.477 5.991 -4.262 1.00 0.00 89 HIS A C 13
ATOM 22505 O O . HIS A 1 96 ? 8.290 5.806 -3.992 1.00 0.00 89 HIS A O 13
ATOM 22520 N N . ARG A 1 97 ? 10.302 6.671 -3.473 1.00 0.00 90 ARG A N 13
ATOM 22521 C CA . ARG A 1 97 ? 9.849 7.250 -2.214 1.00 0.00 90 ARG A CA 13
ATOM 22522 C C . ARG A 1 97 ? 9.092 8.553 -2.456 1.00 0.00 90 ARG A C 13
ATOM 22523 O O . ARG A 1 97 ? 7.909 8.665 -2.133 1.00 0.00 90 ARG A O 13
ATOM 22544 N N . THR A 1 98 ? 9.782 9.536 -3.026 1.00 0.00 91 THR A N 13
ATOM 22545 C CA . THR A 1 98 ? 9.175 10.830 -3.310 1.00 0.00 91 THR A CA 13
ATOM 22546 C C . THR A 1 98 ? 7.718 10.675 -3.729 1.00 0.00 91 THR A C 13
ATOM 22547 O O . THR A 1 98 ? 6.859 11.455 -3.320 1.00 0.00 91 THR A O 13
ATOM 22558 N N . GLU A 1 99 ? 7.446 9.661 -4.545 1.00 0.00 92 GLU A N 13
ATOM 22559 C CA . GLU A 1 99 ? 6.091 9.405 -5.019 1.00 0.00 92 GLU A CA 13
ATOM 22560 C C . GLU A 1 99 ? 5.190 8.956 -3.872 1.00 0.00 92 GLU A C 13
ATOM 22561 O O . GLU A 1 99 ? 4.173 9.587 -3.584 1.00 0.00 92 GLU A O 13
ATOM 22573 N N . MET A 1 100 ? 5.571 7.862 -3.221 1.00 0.00 93 MET A N 13
ATOM 22574 C CA . MET A 1 100 ? 4.798 7.329 -2.105 1.00 0.00 93 MET A CA 13
ATOM 22575 C C . MET A 1 100 ? 4.562 8.402 -1.046 1.00 0.00 93 MET A C 13
ATOM 22576 O O . MET A 1 100 ? 3.652 8.286 -0.224 1.00 0.00 93 MET A O 13
ATOM 22590 N N . ASP A 1 101 ? 5.385 9.444 -1.071 1.00 0.00 94 ASP A N 13
ATOM 22591 C CA . ASP A 1 101 ? 5.265 10.537 -0.114 1.00 0.00 94 ASP A CA 13
ATOM 22592 C C . ASP A 1 101 ? 4.037 11.390 -0.415 1.00 0.00 94 ASP A C 13
ATOM 22593 O O . ASP A 1 101 ? 3.260 11.716 0.483 1.00 0.00 94 ASP A O 13
ATOM 22602 N N . TRP A 1 102 ? 3.868 11.748 -1.682 1.00 0.00 95 TRP A N 13
ATOM 22603 C CA . TRP A 1 102 ? 2.735 12.565 -2.101 1.00 0.00 95 TRP A CA 13
ATOM 22604 C C . TRP A 1 102 ? 1.447 11.748 -2.104 1.00 0.00 95 TRP A C 13
ATOM 22605 O O . TRP A 1 102 ? 0.420 12.188 -1.585 1.00 0.00 95 TRP A O 13
ATOM 22626 N N . VAL A 1 103 ? 1.508 10.557 -2.690 1.00 0.00 96 VAL A N 13
ATOM 22627 C CA . VAL A 1 103 ? 0.346 9.678 -2.758 1.00 0.00 96 VAL A CA 13
ATOM 22628 C C . VAL A 1 103 ? -0.276 9.482 -1.380 1.00 0.00 96 VAL A C 13
ATOM 22629 O O . VAL A 1 103 ? -1.488 9.299 -1.254 1.00 0.00 96 VAL A O 13
ATOM 22642 N N . LEU A 1 104 ? 0.561 9.520 -0.349 1.00 0.00 97 LEU A N 13
ATOM 22643 C CA . LEU A 1 104 ? 0.093 9.346 1.022 1.00 0.00 97 LEU A CA 13
ATOM 22644 C C . LEU A 1 104 ? -0.511 10.640 1.559 1.00 0.00 97 LEU A C 13
ATOM 22645 O O . LEU A 1 104 ? -1.683 10.682 1.933 1.00 0.00 97 LEU A O 13
ATOM 22661 N N . LYS A 1 105 ? 0.296 11.695 1.593 1.00 0.00 98 LYS A N 13
ATOM 22662 C CA . LYS A 1 105 ? -0.159 12.991 2.080 1.00 0.00 98 LYS A CA 13
ATOM 22663 C C . LYS A 1 105 ? -1.528 13.339 1.505 1.00 0.00 98 LYS A C 13
ATOM 22664 O O . LYS A 1 105 ? -2.328 14.020 2.148 1.00 0.00 98 LYS A O 13
ATOM 22683 N N . HIS A 1 106 ? -1.793 12.867 0.291 1.00 0.00 99 HIS A N 13
ATOM 22684 C CA . HIS A 1 106 ? -3.067 13.126 -0.369 1.00 0.00 99 HIS A CA 13
ATOM 22685 C C . HIS A 1 106 ? -3.846 11.830 -0.575 1.00 0.00 99 HIS A C 13
ATOM 22686 O O . HIS A 1 106 ? -4.366 11.573 -1.661 1.00 0.00 99 HIS A O 13
ATOM 22701 N N . SER A 1 107 ? -3.922 11.018 0.474 1.00 0.00 100 SER A N 13
ATOM 22702 C CA . SER A 1 107 ? -4.633 9.747 0.407 1.00 0.00 100 SER A CA 13
ATOM 22703 C C . SER A 1 107 ? -5.638 9.625 1.548 1.00 0.00 100 SER A C 13
ATOM 22704 O O . SER A 1 107 ? -6.826 9.401 1.323 1.00 0.00 100 SER A O 13
ATOM 22712 N N . GLY A 1 108 ? -5.150 9.775 2.776 1.00 0.00 101 GLY A N 13
ATOM 22713 C CA . GLY A 1 108 ? -6.017 9.679 3.936 1.00 0.00 101 GLY A CA 13
ATOM 22714 C C . GLY A 1 108 ? -7.156 10.678 3.892 1.00 0.00 101 GLY A C 13
ATOM 22715 O O . GLY A 1 108 ? -7.083 11.707 3.219 1.00 0.00 101 GLY A O 13
ATOM 22719 N N . PRO A 1 109 ? -8.240 10.378 4.623 1.00 0.00 102 PRO A N 13
ATOM 22720 C CA . PRO A 1 109 ? -9.421 11.245 4.680 1.00 0.00 102 PRO A CA 13
ATOM 22721 C C . PRO A 1 109 ? -9.152 12.542 5.435 1.00 0.00 102 PRO A C 13
ATOM 22722 O O . PRO A 1 109 ? -9.744 13.578 5.137 1.00 0.00 102 PRO A O 13
ATOM 22733 N N . ASN A 1 110 ? -8.254 12.477 6.412 1.00 0.00 103 ASN A N 13
ATOM 22734 C CA . ASN A 1 110 ? -7.906 13.648 7.210 1.00 0.00 103 ASN A CA 13
ATOM 22735 C C . ASN A 1 110 ? -6.393 13.836 7.268 1.00 0.00 103 ASN A C 13
ATOM 22736 O O . ASN A 1 110 ? -5.716 13.243 8.107 1.00 0.00 103 ASN A O 13
ATOM 22747 N N . SER A 1 111 ? -5.871 14.667 6.371 1.00 0.00 104 SER A N 13
ATOM 22748 C CA . SER A 1 111 ? -4.438 14.931 6.319 1.00 0.00 104 SER A CA 13
ATOM 22749 C C . SER A 1 111 ? -4.149 16.198 5.519 1.00 0.00 104 SER A C 13
ATOM 22750 O O . SER A 1 111 ? -4.694 16.399 4.434 1.00 0.00 104 SER A O 13
ATOM 22758 N N . ALA A 1 112 ? -3.286 17.050 6.063 1.00 0.00 105 ALA A N 13
ATOM 22759 C CA . ALA A 1 112 ? -2.921 18.296 5.401 1.00 0.00 105 ALA A CA 13
ATOM 22760 C C . ALA A 1 112 ? -1.407 18.434 5.286 1.00 0.00 105 ALA A C 13
ATOM 22761 O O . ALA A 1 112 ? -0.698 18.462 6.292 1.00 0.00 105 ALA A O 13
ATOM 22768 N N . SER A 1 113 ? -0.917 18.520 4.053 1.00 0.00 106 SER A N 13
ATOM 22769 C CA . SER A 1 113 ? 0.514 18.651 3.806 1.00 0.00 106 SER A CA 13
ATOM 22770 C C . SER A 1 113 ? 1.140 19.661 4.763 1.00 0.00 106 SER A C 13
ATOM 22771 O O . SER A 1 113 ? 0.743 20.825 4.802 1.00 0.00 106 SER A O 13
ATOM 22779 N N . GLY A 1 114 ? 2.122 19.205 5.535 1.00 0.00 107 GLY A N 13
ATOM 22780 C CA . GLY A 1 114 ? 2.788 20.081 6.482 1.00 0.00 107 GLY A CA 13
ATOM 22781 C C . GLY A 1 114 ? 4.296 20.052 6.336 1.00 0.00 107 GLY A C 13
ATOM 22782 O O . GLY A 1 114 ? 4.832 19.866 5.243 1.00 0.00 107 GLY A O 13
ATOM 22786 N N . PRO A 1 115 ? 5.007 20.242 7.458 1.00 0.00 108 PRO A N 13
ATOM 22787 C CA . PRO A 1 115 ? 6.473 20.243 7.476 1.00 0.00 108 PRO A CA 13
ATOM 22788 C C . PRO A 1 115 ? 7.056 18.857 7.224 1.00 0.00 108 PRO A C 13
ATOM 22789 O O . PRO A 1 115 ? 6.504 17.850 7.668 1.00 0.00 108 PRO A O 13
ATOM 22800 N N . SER A 1 116 ? 8.176 18.812 6.508 1.00 0.00 109 SER A N 13
ATOM 22801 C CA . SER A 1 116 ? 8.833 17.548 6.195 1.00 0.00 109 SER A CA 13
ATOM 22802 C C . SER A 1 116 ? 10.247 17.515 6.765 1.00 0.00 109 SER A C 13
ATOM 22803 O O . SER A 1 116 ? 11.214 17.835 6.074 1.00 0.00 109 SER A O 13
ATOM 22811 N N . SER A 1 117 ? 10.359 17.125 8.031 1.00 0.00 110 SER A N 13
ATOM 22812 C CA . SER A 1 117 ? 11.655 17.053 8.697 1.00 0.00 110 SER A CA 13
ATOM 22813 C C . SER A 1 117 ? 11.969 15.621 9.120 1.00 0.00 110 SER A C 13
ATOM 22814 O O . SER A 1 117 ? 11.177 14.977 9.806 1.00 0.00 110 SER A O 13
ATOM 22822 N N . GLY A 1 118 ? 13.133 15.130 8.704 1.00 0.00 111 GLY A N 13
ATOM 22823 C CA . GLY A 1 118 ? 13.533 13.778 9.049 1.00 0.00 111 GLY A CA 13
ATOM 22824 C C . GLY A 1 118 ? 14.210 13.062 7.897 1.00 0.00 111 GLY A C 13
ATOM 22825 O O . GLY A 1 118 ? 14.081 13.470 6.743 1.00 0.00 111 GLY A O 13
ATOM 22829 N N . GLY A 1 1 ? 13.148 23.698 -17.871 1.00 0.00 -6 GLY A N 14
ATOM 22830 C CA . GLY A 1 1 ? 12.369 22.685 -17.183 1.00 0.00 -6 GLY A CA 14
ATOM 22831 C C . GLY A 1 1 ? 13.239 21.678 -16.458 1.00 0.00 -6 GLY A C 14
ATOM 22832 O O . GLY A 1 1 ? 13.172 21.555 -15.235 1.00 0.00 -6 GLY A O 14
ATOM 22836 N N . SER A 1 2 ? 14.058 20.953 -17.214 1.00 0.00 -5 SER A N 14
ATOM 22837 C CA . SER A 1 2 ? 14.941 19.946 -16.636 1.00 0.00 -5 SER A CA 14
ATOM 22838 C C . SER A 1 2 ? 16.398 20.245 -16.973 1.00 0.00 -5 SER A C 14
ATOM 22839 O O . SER A 1 2 ? 16.758 20.402 -18.139 1.00 0.00 -5 SER A O 14
ATOM 22847 N N . SER A 1 3 ? 17.233 20.323 -15.941 1.00 0.00 -4 SER A N 14
ATOM 22848 C CA . SER A 1 3 ? 18.652 20.607 -16.126 1.00 0.00 -4 SER A CA 14
ATOM 22849 C C . SER A 1 3 ? 19.423 20.389 -14.827 1.00 0.00 -4 SER A C 14
ATOM 22850 O O . SER A 1 3 ? 19.149 21.031 -13.814 1.00 0.00 -4 SER A O 14
ATOM 22858 N N . GLY A 1 4 ? 20.389 19.476 -14.866 1.00 0.00 -3 GLY A N 14
ATOM 22859 C CA . GLY A 1 4 ? 21.185 19.188 -13.687 1.00 0.00 -3 GLY A CA 14
ATOM 22860 C C . GLY A 1 4 ? 20.805 17.872 -13.038 1.00 0.00 -3 GLY A C 14
ATOM 22861 O O . GLY A 1 4 ? 20.801 16.829 -13.691 1.00 0.00 -3 GLY A O 14
ATOM 22865 N N . SER A 1 5 ? 20.487 17.921 -11.748 1.00 0.00 -2 SER A N 14
ATOM 22866 C CA . SER A 1 5 ? 20.109 16.722 -11.009 1.00 0.00 -2 SER A CA 14
ATOM 22867 C C . SER A 1 5 ? 18.604 16.689 -10.760 1.00 0.00 -2 SER A C 14
ATOM 22868 O O . SER A 1 5 ? 18.152 16.363 -9.662 1.00 0.00 -2 SER A O 14
ATOM 22876 N N . SER A 1 6 ? 17.833 17.029 -11.788 1.00 0.00 -1 SER A N 14
ATOM 22877 C CA . SER A 1 6 ? 16.379 17.043 -11.681 1.00 0.00 -1 SER A CA 14
ATOM 22878 C C . SER A 1 6 ? 15.843 15.644 -11.389 1.00 0.00 -1 SER A C 14
ATOM 22879 O O . SER A 1 6 ? 16.136 14.691 -12.109 1.00 0.00 -1 SER A O 14
ATOM 22887 N N . GLY A 1 7 ? 15.054 15.531 -10.324 1.00 0.00 0 GLY A N 14
ATOM 22888 C CA . GLY A 1 7 ? 14.489 14.246 -9.954 1.00 0.00 0 GLY A CA 14
ATOM 22889 C C . GLY A 1 7 ? 12.999 14.169 -10.223 1.00 0.00 0 GLY A C 14
ATOM 22890 O O . GLY A 1 7 ? 12.572 13.596 -11.225 1.00 0.00 0 GLY A O 14
ATOM 22894 N N . MET A 1 8 ? 12.206 14.746 -9.326 1.00 0.00 1 MET A N 14
ATOM 22895 C CA . MET A 1 8 ? 10.755 14.739 -9.472 1.00 0.00 1 MET A CA 14
ATOM 22896 C C . MET A 1 8 ? 10.225 16.152 -9.696 1.00 0.00 1 MET A C 14
ATOM 22897 O O . MET A 1 8 ? 10.874 17.133 -9.335 1.00 0.00 1 MET A O 14
ATOM 22911 N N . MET A 1 9 ? 9.041 16.247 -10.293 1.00 0.00 2 MET A N 14
ATOM 22912 C CA . MET A 1 9 ? 8.424 17.540 -10.563 1.00 0.00 2 MET A CA 14
ATOM 22913 C C . MET A 1 9 ? 8.086 18.264 -9.263 1.00 0.00 2 MET A C 14
ATOM 22914 O O . MET A 1 9 ? 8.202 19.487 -9.173 1.00 0.00 2 MET A O 14
ATOM 22928 N N . LEU A 1 10 ? 7.668 17.502 -8.258 1.00 0.00 3 LEU A N 14
ATOM 22929 C CA . LEU A 1 10 ? 7.313 18.070 -6.963 1.00 0.00 3 LEU A CA 14
ATOM 22930 C C . LEU A 1 10 ? 8.417 17.823 -5.939 1.00 0.00 3 LEU A C 14
ATOM 22931 O O . LEU A 1 10 ? 8.543 16.724 -5.401 1.00 0.00 3 LEU A O 14
ATOM 22947 N N . GLY A 1 11 ? 9.213 18.855 -5.673 1.00 0.00 4 GLY A N 14
ATOM 22948 C CA . GLY A 1 11 ? 10.294 18.729 -4.713 1.00 0.00 4 GLY A CA 14
ATOM 22949 C C . GLY A 1 11 ? 11.544 18.129 -5.323 1.00 0.00 4 GLY A C 14
ATOM 22950 O O . GLY A 1 11 ? 11.751 16.915 -5.301 1.00 0.00 4 GLY A O 14
ATOM 22954 N N . PRO A 1 12 ? 12.406 18.990 -5.885 1.00 0.00 5 PRO A N 14
ATOM 22955 C CA . PRO A 1 12 ? 13.657 18.560 -6.516 1.00 0.00 5 PRO A CA 14
ATOM 22956 C C . PRO A 1 12 ? 14.675 18.054 -5.499 1.00 0.00 5 PRO A C 14
ATOM 22957 O O . PRO A 1 12 ? 15.799 17.703 -5.856 1.00 0.00 5 PRO A O 14
ATOM 22968 N N . GLU A 1 13 ? 14.272 18.019 -4.233 1.00 0.00 6 GLU A N 14
ATOM 22969 C CA . GLU A 1 13 ? 15.151 17.556 -3.165 1.00 0.00 6 GLU A CA 14
ATOM 22970 C C . GLU A 1 13 ? 15.998 16.376 -3.632 1.00 0.00 6 GLU A C 14
ATOM 22971 O O . GLU A 1 13 ? 17.203 16.328 -3.388 1.00 0.00 6 GLU A O 14
ATOM 22983 N N . GLY A 1 14 ? 15.358 15.424 -4.305 1.00 0.00 7 GLY A N 14
ATOM 22984 C CA . GLY A 1 14 ? 16.068 14.257 -4.794 1.00 0.00 7 GLY A CA 14
ATOM 22985 C C . GLY A 1 14 ? 16.412 13.281 -3.687 1.00 0.00 7 GLY A C 14
ATOM 22986 O O . GLY A 1 14 ? 17.541 12.800 -3.603 1.00 0.00 7 GLY A O 14
ATOM 22990 N N . GLY A 1 15 ? 15.436 12.989 -2.833 1.00 0.00 8 GLY A N 14
ATOM 22991 C CA . GLY A 1 15 ? 15.662 12.067 -1.735 1.00 0.00 8 GLY A CA 14
ATOM 22992 C C . GLY A 1 15 ? 14.703 10.893 -1.757 1.00 0.00 8 GLY A C 14
ATOM 22993 O O . GLY A 1 15 ? 13.930 10.698 -0.820 1.00 0.00 8 GLY A O 14
ATOM 22997 N N . GLU A 1 16 ? 14.752 10.110 -2.831 1.00 0.00 9 GLU A N 14
ATOM 22998 C CA . GLU A 1 16 ? 13.879 8.951 -2.971 1.00 0.00 9 GLU A CA 14
ATOM 22999 C C . GLU A 1 16 ? 14.522 7.708 -2.362 1.00 0.00 9 GLU A C 14
ATOM 23000 O O . GLU A 1 16 ? 15.642 7.761 -1.855 1.00 0.00 9 GLU A O 14
ATOM 23012 N N . GLY A 1 17 ? 13.804 6.591 -2.416 1.00 0.00 10 GLY A N 14
ATOM 23013 C CA . GLY A 1 17 ? 14.319 5.351 -1.866 1.00 0.00 10 GLY A CA 14
ATOM 23014 C C . GLY A 1 17 ? 13.555 4.137 -2.356 1.00 0.00 10 GLY A C 14
ATOM 23015 O O . GLY A 1 17 ? 12.490 4.268 -2.961 1.00 0.00 10 GLY A O 14
ATOM 23019 N N . TYR A 1 18 ? 14.099 2.953 -2.098 1.00 0.00 11 TYR A N 14
ATOM 23020 C CA . TYR A 1 18 ? 13.464 1.711 -2.521 1.00 0.00 11 TYR A CA 14
ATOM 23021 C C . TYR A 1 18 ? 12.035 1.623 -1.995 1.00 0.00 11 TYR A C 14
ATOM 23022 O O . TYR A 1 18 ? 11.803 1.644 -0.787 1.00 0.00 11 TYR A O 14
ATOM 23040 N N . VAL A 1 19 ? 11.078 1.525 -2.913 1.00 0.00 12 VAL A N 14
ATOM 23041 C CA . VAL A 1 19 ? 9.671 1.433 -2.544 1.00 0.00 12 VAL A CA 14
ATOM 23042 C C . VAL A 1 19 ? 8.887 0.616 -3.566 1.00 0.00 12 VAL A C 14
ATOM 23043 O O . VAL A 1 19 ? 9.276 0.519 -4.730 1.00 0.00 12 VAL A O 14
ATOM 23056 N N . VAL A 1 20 ? 7.780 0.029 -3.122 1.00 0.00 13 VAL A N 14
ATOM 23057 C CA . VAL A 1 20 ? 6.940 -0.779 -3.998 1.00 0.00 13 VAL A CA 14
ATOM 23058 C C . VAL A 1 20 ? 5.462 -0.562 -3.695 1.00 0.00 13 VAL A C 14
ATOM 23059 O O . VAL A 1 20 ? 5.062 -0.462 -2.534 1.00 0.00 13 VAL A O 14
ATOM 23072 N N . LYS A 1 21 ? 4.652 -0.491 -4.746 1.00 0.00 14 LYS A N 14
ATOM 23073 C CA . LYS A 1 21 ? 3.216 -0.288 -4.594 1.00 0.00 14 LYS A CA 14
ATOM 23074 C C . LYS A 1 21 ? 2.452 -1.579 -4.867 1.00 0.00 14 LYS A C 14
ATOM 23075 O O . LYS A 1 21 ? 2.643 -2.218 -5.902 1.00 0.00 14 LYS A O 14
ATOM 23094 N N . LEU A 1 22 ? 1.585 -1.956 -3.934 1.00 0.00 15 LEU A N 14
ATOM 23095 C CA . LEU A 1 22 ? 0.790 -3.172 -4.075 1.00 0.00 15 LEU A CA 14
ATOM 23096 C C . LEU A 1 22 ? -0.677 -2.836 -4.323 1.00 0.00 15 LEU A C 14
ATOM 23097 O O . LEU A 1 22 ? -1.340 -2.240 -3.474 1.00 0.00 15 LEU A O 14
ATOM 23113 N N . ARG A 1 23 ? -1.179 -3.226 -5.491 1.00 0.00 16 ARG A N 14
ATOM 23114 C CA . ARG A 1 23 ? -2.568 -2.968 -5.850 1.00 0.00 16 ARG A CA 14
ATOM 23115 C C . ARG A 1 23 ? -3.384 -4.256 -5.824 1.00 0.00 16 ARG A C 14
ATOM 23116 O O . ARG A 1 23 ? -2.849 -5.347 -6.021 1.00 0.00 16 ARG A O 14
ATOM 23137 N N . GLY A 1 24 ? -4.685 -4.122 -5.579 1.00 0.00 17 GLY A N 14
ATOM 23138 C CA . GLY A 1 24 ? -5.554 -5.283 -5.531 1.00 0.00 17 GLY A CA 14
ATOM 23139 C C . GLY A 1 24 ? -5.590 -5.925 -4.159 1.00 0.00 17 GLY A C 14
ATOM 23140 O O . GLY A 1 24 ? -5.866 -7.118 -4.029 1.00 0.00 17 GLY A O 14
ATOM 23144 N N . LEU A 1 25 ? -5.308 -5.133 -3.130 1.00 0.00 18 LEU A N 14
ATOM 23145 C CA . LEU A 1 25 ? -5.307 -5.630 -1.759 1.00 0.00 18 LEU A CA 14
ATOM 23146 C C . LEU A 1 25 ? -6.720 -5.644 -1.184 1.00 0.00 18 LEU A C 14
ATOM 23147 O O . LEU A 1 25 ? -7.573 -4.834 -1.548 1.00 0.00 18 LEU A O 14
ATOM 23163 N N . PRO A 1 26 ? -6.975 -6.584 -0.262 1.00 0.00 19 PRO A N 14
ATOM 23164 C CA . PRO A 1 26 ? -8.282 -6.724 0.386 1.00 0.00 19 PRO A CA 14
ATOM 23165 C C . PRO A 1 26 ? -8.585 -5.571 1.336 1.00 0.00 19 PRO A C 14
ATOM 23166 O O . PRO A 1 26 ? -7.685 -5.032 1.980 1.00 0.00 19 PRO A O 14
ATOM 23177 N N . TRP A 1 27 ? -9.857 -5.198 1.420 1.00 0.00 20 TRP A N 14
ATOM 23178 C CA . TRP A 1 27 ? -10.278 -4.108 2.293 1.00 0.00 20 TRP A CA 14
ATOM 23179 C C . TRP A 1 27 ? -9.885 -4.387 3.740 1.00 0.00 20 TRP A C 14
ATOM 23180 O O . TRP A 1 27 ? -9.910 -3.491 4.583 1.00 0.00 20 TRP A O 14
ATOM 23201 N N . SER A 1 28 ? -9.523 -5.635 4.020 1.00 0.00 21 SER A N 14
ATOM 23202 C CA . SER A 1 28 ? -9.128 -6.032 5.367 1.00 0.00 21 SER A CA 14
ATOM 23203 C C . SER A 1 28 ? -7.637 -6.351 5.424 1.00 0.00 21 SER A C 14
ATOM 23204 O O . SER A 1 28 ? -7.175 -7.053 6.324 1.00 0.00 21 SER A O 14
ATOM 23212 N N . CYS A 1 29 ? -6.890 -5.831 4.457 1.00 0.00 22 CYS A N 14
ATOM 23213 C CA . CYS A 1 29 ? -5.451 -6.060 4.395 1.00 0.00 22 CYS A CA 14
ATOM 23214 C C . CYS A 1 29 ? -4.746 -5.417 5.585 1.00 0.00 22 CYS A C 14
ATOM 23215 O O . CYS A 1 29 ? -4.998 -4.258 5.916 1.00 0.00 22 CYS A O 14
ATOM 23223 N N . SER A 1 30 ? -3.864 -6.177 6.225 1.00 0.00 23 SER A N 14
ATOM 23224 C CA . SER A 1 30 ? -3.126 -5.683 7.382 1.00 0.00 23 SER A CA 14
ATOM 23225 C C . SER A 1 30 ? -1.622 -5.766 7.144 1.00 0.00 23 SER A C 14
ATOM 23226 O O . SER A 1 30 ? -1.149 -6.607 6.378 1.00 0.00 23 SER A O 14
ATOM 23234 N N . ILE A 1 31 ? -0.875 -4.887 7.804 1.00 0.00 24 ILE A N 14
ATOM 23235 C CA . ILE A 1 31 ? 0.576 -4.861 7.666 1.00 0.00 24 ILE A CA 14
ATOM 23236 C C . ILE A 1 31 ? 1.149 -6.273 7.620 1.00 0.00 24 ILE A C 14
ATOM 23237 O O . ILE A 1 31 ? 2.055 -6.561 6.839 1.00 0.00 24 ILE A O 14
ATOM 23253 N N . GLU A 1 32 ? 0.613 -7.151 8.462 1.00 0.00 25 GLU A N 14
ATOM 23254 C CA . GLU A 1 32 ? 1.071 -8.534 8.517 1.00 0.00 25 GLU A CA 14
ATOM 23255 C C . GLU A 1 32 ? 0.973 -9.195 7.145 1.00 0.00 25 GLU A C 14
ATOM 23256 O O . GLU A 1 32 ? 1.946 -9.758 6.644 1.00 0.00 25 GLU A O 14
ATOM 23268 N N . ASP A 1 33 ? -0.209 -9.122 6.544 1.00 0.00 26 ASP A N 14
ATOM 23269 C CA . ASP A 1 33 ? -0.436 -9.712 5.230 1.00 0.00 26 ASP A CA 14
ATOM 23270 C C . ASP A 1 33 ? 0.578 -9.190 4.217 1.00 0.00 26 ASP A C 14
ATOM 23271 O O . ASP A 1 33 ? 1.011 -9.919 3.324 1.00 0.00 26 ASP A O 14
ATOM 23280 N N . VAL A 1 34 ? 0.953 -7.923 4.362 1.00 0.00 27 VAL A N 14
ATOM 23281 C CA . VAL A 1 34 ? 1.917 -7.303 3.461 1.00 0.00 27 VAL A CA 14
ATOM 23282 C C . VAL A 1 34 ? 3.328 -7.817 3.726 1.00 0.00 27 VAL A C 14
ATOM 23283 O O . VAL A 1 34 ? 4.040 -8.207 2.802 1.00 0.00 27 VAL A O 14
ATOM 23296 N N . GLN A 1 35 ? 3.723 -7.815 4.995 1.00 0.00 28 GLN A N 14
ATOM 23297 C CA . GLN A 1 35 ? 5.049 -8.281 5.382 1.00 0.00 28 GLN A CA 14
ATOM 23298 C C . GLN A 1 35 ? 5.298 -9.698 4.876 1.00 0.00 28 GLN A C 14
ATOM 23299 O O . GLN A 1 35 ? 6.352 -9.991 4.314 1.00 0.00 28 GLN A O 14
ATOM 23313 N N . ASN A 1 36 ? 4.319 -10.574 5.080 1.00 0.00 29 ASN A N 14
ATOM 23314 C CA . ASN A 1 36 ? 4.432 -11.961 4.644 1.00 0.00 29 ASN A CA 14
ATOM 23315 C C . ASN A 1 36 ? 4.436 -12.055 3.122 1.00 0.00 29 ASN A C 14
ATOM 23316 O O . ASN A 1 36 ? 5.171 -12.854 2.540 1.00 0.00 29 ASN A O 14
ATOM 23327 N N . PHE A 1 37 ? 3.611 -11.234 2.481 1.00 0.00 30 PHE A N 14
ATOM 23328 C CA . PHE A 1 37 ? 3.518 -11.224 1.026 1.00 0.00 30 PHE A CA 14
ATOM 23329 C C . PHE A 1 37 ? 4.887 -10.979 0.396 1.00 0.00 30 PHE A C 14
ATOM 23330 O O . PHE A 1 37 ? 5.243 -11.604 -0.604 1.00 0.00 30 PHE A O 14
ATOM 23347 N N . LEU A 1 38 ? 5.649 -10.066 0.987 1.00 0.00 31 LEU A N 14
ATOM 23348 C CA . LEU A 1 38 ? 6.978 -9.738 0.485 1.00 0.00 31 LEU A CA 14
ATOM 23349 C C . LEU A 1 38 ? 8.061 -10.328 1.383 1.00 0.00 31 LEU A C 14
ATOM 23350 O O . LEU A 1 38 ? 9.062 -9.675 1.677 1.00 0.00 31 LEU A O 14
ATOM 23366 N N . SER A 1 39 ? 7.854 -11.569 1.813 1.00 0.00 32 SER A N 14
ATOM 23367 C CA . SER A 1 39 ? 8.812 -12.247 2.679 1.00 0.00 32 SER A CA 14
ATOM 23368 C C . SER A 1 39 ? 10.172 -12.365 1.997 1.00 0.00 32 SER A C 14
ATOM 23369 O O . SER A 1 39 ? 11.187 -12.607 2.651 1.00 0.00 32 SER A O 14
ATOM 23377 N N . ASP A 1 40 ? 10.183 -12.191 0.680 1.00 0.00 33 ASP A N 14
ATOM 23378 C CA . ASP A 1 40 ? 11.418 -12.276 -0.091 1.00 0.00 33 ASP A CA 14
ATOM 23379 C C . ASP A 1 40 ? 12.195 -10.965 -0.020 1.00 0.00 33 ASP A C 14
ATOM 23380 O O . ASP A 1 40 ? 13.402 -10.934 -0.263 1.00 0.00 33 ASP A O 14
ATOM 23389 N N . CYS A 1 41 ? 11.495 -9.886 0.313 1.00 0.00 34 CYS A N 14
ATOM 23390 C CA . CYS A 1 41 ? 12.119 -8.572 0.414 1.00 0.00 34 CYS A CA 14
ATOM 23391 C C . CYS A 1 41 ? 12.305 -8.169 1.873 1.00 0.00 34 CYS A C 14
ATOM 23392 O O . CYS A 1 41 ? 11.587 -8.640 2.756 1.00 0.00 34 CYS A O 14
ATOM 23400 N N . THR A 1 42 ? 13.276 -7.296 2.122 1.00 0.00 35 THR A N 14
ATOM 23401 C CA . THR A 1 42 ? 13.559 -6.832 3.474 1.00 0.00 35 THR A CA 14
ATOM 23402 C C . THR A 1 42 ? 12.939 -5.462 3.727 1.00 0.00 35 THR A C 14
ATOM 23403 O O . THR A 1 42 ? 13.608 -4.436 3.605 1.00 0.00 35 THR A O 14
ATOM 23414 N N . ILE A 1 43 ? 11.658 -5.454 4.079 1.00 0.00 36 ILE A N 14
ATOM 23415 C CA . ILE A 1 43 ? 10.949 -4.210 4.350 1.00 0.00 36 ILE A CA 14
ATOM 23416 C C . ILE A 1 43 ? 11.682 -3.377 5.396 1.00 0.00 36 ILE A C 14
ATOM 23417 O O . ILE A 1 43 ? 11.977 -3.855 6.492 1.00 0.00 36 ILE A O 14
ATOM 23433 N N . HIS A 1 44 ? 11.971 -2.126 5.052 1.00 0.00 37 HIS A N 14
ATOM 23434 C CA . HIS A 1 44 ? 12.667 -1.224 5.962 1.00 0.00 37 HIS A CA 14
ATOM 23435 C C . HIS A 1 44 ? 11.786 -0.870 7.157 1.00 0.00 37 HIS A C 14
ATOM 23436 O O . HIS A 1 44 ? 10.675 -0.365 6.993 1.00 0.00 37 HIS A O 14
ATOM 23451 N N . ASP A 1 45 ? 12.288 -1.140 8.357 1.00 0.00 38 ASP A N 14
ATOM 23452 C CA . ASP A 1 45 ? 11.547 -0.850 9.578 1.00 0.00 38 ASP A CA 14
ATOM 23453 C C . ASP A 1 45 ? 10.302 -1.726 9.680 1.00 0.00 38 ASP A C 14
ATOM 23454 O O . ASP A 1 45 ? 9.328 -1.365 10.338 1.00 0.00 38 ASP A O 14
ATOM 23463 N N . GLY A 1 46 ? 10.342 -2.881 9.022 1.00 0.00 39 GLY A N 14
ATOM 23464 C CA . GLY A 1 46 ? 9.212 -3.790 9.049 1.00 0.00 39 GLY A CA 14
ATOM 23465 C C . GLY A 1 46 ? 7.882 -3.063 9.037 1.00 0.00 39 GLY A C 14
ATOM 23466 O O . GLY A 1 46 ? 7.648 -2.196 8.195 1.00 0.00 39 GLY A O 14
ATOM 23470 N N . VAL A 1 47 ? 7.007 -3.417 9.972 1.00 0.00 40 VAL A N 14
ATOM 23471 C CA . VAL A 1 47 ? 5.693 -2.792 10.065 1.00 0.00 40 VAL A CA 14
ATOM 23472 C C . VAL A 1 47 ? 5.795 -1.276 9.940 1.00 0.00 40 VAL A C 14
ATOM 23473 O O . VAL A 1 47 ? 4.882 -0.622 9.436 1.00 0.00 40 VAL A O 14
ATOM 23486 N N . ALA A 1 48 ? 6.912 -0.724 10.401 1.00 0.00 41 ALA A N 14
ATOM 23487 C CA . ALA A 1 48 ? 7.136 0.715 10.338 1.00 0.00 41 ALA A CA 14
ATOM 23488 C C . ALA A 1 48 ? 7.641 1.133 8.961 1.00 0.00 41 ALA A C 14
ATOM 23489 O O . ALA A 1 48 ? 8.262 2.184 8.809 1.00 0.00 41 ALA A O 14
ATOM 23496 N N . GLY A 1 49 ? 7.372 0.301 7.959 1.00 0.00 42 GLY A N 14
ATOM 23497 C CA . GLY A 1 49 ? 7.808 0.601 6.608 1.00 0.00 42 GLY A CA 14
ATOM 23498 C C . GLY A 1 49 ? 6.686 0.477 5.596 1.00 0.00 42 GLY A C 14
ATOM 23499 O O . GLY A 1 49 ? 6.797 0.967 4.472 1.00 0.00 42 GLY A O 14
ATOM 23503 N N . VAL A 1 50 ? 5.603 -0.183 5.993 1.00 0.00 43 VAL A N 14
ATOM 23504 C CA . VAL A 1 50 ? 4.456 -0.371 5.112 1.00 0.00 43 VAL A CA 14
ATOM 23505 C C . VAL A 1 50 ? 3.482 0.797 5.221 1.00 0.00 43 VAL A C 14
ATOM 23506 O O . VAL A 1 50 ? 3.060 1.167 6.317 1.00 0.00 43 VAL A O 14
ATOM 23519 N N . HIS A 1 51 ? 3.129 1.374 4.077 1.00 0.00 44 HIS A N 14
ATOM 23520 C CA . HIS A 1 51 ? 2.203 2.500 4.043 1.00 0.00 44 HIS A CA 14
ATOM 23521 C C . HIS A 1 51 ? 0.955 2.154 3.236 1.00 0.00 44 HIS A C 14
ATOM 23522 O O . HIS A 1 51 ? 1.023 1.959 2.022 1.00 0.00 44 HIS A O 14
ATOM 23537 N N . PHE A 1 52 ? -0.183 2.079 3.918 1.00 0.00 45 PHE A N 14
ATOM 23538 C CA . PHE A 1 52 ? -1.446 1.754 3.264 1.00 0.00 45 PHE A CA 14
ATOM 23539 C C . PHE A 1 52 ? -2.074 2.999 2.647 1.00 0.00 45 PHE A C 14
ATOM 23540 O O . PHE A 1 52 ? -1.766 4.124 3.042 1.00 0.00 45 PHE A O 14
ATOM 23557 N N . ILE A 1 53 ? -2.956 2.790 1.675 1.00 0.00 46 ILE A N 14
ATOM 23558 C CA . ILE A 1 53 ? -3.629 3.895 1.003 1.00 0.00 46 ILE A CA 14
ATOM 23559 C C . ILE A 1 53 ? -5.103 3.955 1.386 1.00 0.00 46 ILE A C 14
ATOM 23560 O O . ILE A 1 53 ? -5.755 2.924 1.555 1.00 0.00 46 ILE A O 14
ATOM 23576 N N . TYR A 1 54 ? -5.624 5.170 1.520 1.00 0.00 47 TYR A N 14
ATOM 23577 C CA . TYR A 1 54 ? -7.023 5.366 1.884 1.00 0.00 47 TYR A CA 14
ATOM 23578 C C . TYR A 1 54 ? -7.731 6.254 0.866 1.00 0.00 47 TYR A C 14
ATOM 23579 O O . TYR A 1 54 ? -7.100 6.825 -0.024 1.00 0.00 47 TYR A O 14
ATOM 23597 N N . THR A 1 55 ? -9.049 6.368 1.004 1.00 0.00 48 THR A N 14
ATOM 23598 C CA . THR A 1 55 ? -9.845 7.185 0.098 1.00 0.00 48 THR A CA 14
ATOM 23599 C C . THR A 1 55 ? -10.395 8.417 0.808 1.00 0.00 48 THR A C 14
ATOM 23600 O O . THR A 1 55 ? -10.069 8.674 1.967 1.00 0.00 48 THR A O 14
ATOM 23611 N N . ARG A 1 56 ? -11.230 9.175 0.106 1.00 0.00 49 ARG A N 14
ATOM 23612 C CA . ARG A 1 56 ? -11.825 10.381 0.670 1.00 0.00 49 ARG A CA 14
ATOM 23613 C C . ARG A 1 56 ? -12.691 10.045 1.881 1.00 0.00 49 ARG A C 14
ATOM 23614 O O . ARG A 1 56 ? -12.764 10.816 2.837 1.00 0.00 49 ARG A O 14
ATOM 23635 N N . GLU A 1 57 ? -13.345 8.888 1.831 1.00 0.00 50 GLU A N 14
ATOM 23636 C CA . GLU A 1 57 ? -14.207 8.452 2.924 1.00 0.00 50 GLU A CA 14
ATOM 23637 C C . GLU A 1 57 ? -13.381 7.897 4.081 1.00 0.00 50 GLU A C 14
ATOM 23638 O O . GLU A 1 57 ? -13.728 8.076 5.247 1.00 0.00 50 GLU A O 14
ATOM 23650 N N . GLY A 1 58 ? -12.284 7.223 3.747 1.00 0.00 51 GLY A N 14
ATOM 23651 C CA . GLY A 1 58 ? -11.425 6.652 4.768 1.00 0.00 51 GLY A CA 14
ATOM 23652 C C . GLY A 1 58 ? -11.388 5.138 4.715 1.00 0.00 51 GLY A C 14
ATOM 23653 O O . GLY A 1 58 ? -11.339 4.474 5.751 1.00 0.00 51 GLY A O 14
ATOM 23657 N N . ARG A 1 59 ? -11.414 4.589 3.504 1.00 0.00 52 ARG A N 14
ATOM 23658 C CA . ARG A 1 59 ? -11.386 3.143 3.320 1.00 0.00 52 ARG A CA 14
ATOM 23659 C C . ARG A 1 59 ? -10.185 2.726 2.476 1.00 0.00 52 ARG A C 14
ATOM 23660 O O . ARG A 1 59 ? -9.699 3.496 1.648 1.00 0.00 52 ARG A O 14
ATOM 23681 N N . GLN A 1 60 ? -9.711 1.503 2.694 1.00 0.00 53 GLN A N 14
ATOM 23682 C CA . GLN A 1 60 ? -8.567 0.985 1.954 1.00 0.00 53 GLN A CA 14
ATOM 23683 C C . GLN A 1 60 ? -8.904 0.817 0.476 1.00 0.00 53 GLN A C 14
ATOM 23684 O O . GLN A 1 60 ? -9.520 -0.172 0.078 1.00 0.00 53 GLN A O 14
ATOM 23698 N N . SER A 1 61 ? -8.498 1.791 -0.333 1.00 0.00 54 SER A N 14
ATOM 23699 C CA . SER A 1 61 ? -8.761 1.753 -1.767 1.00 0.00 54 SER A CA 14
ATOM 23700 C C . SER A 1 61 ? -8.231 0.461 -2.382 1.00 0.00 54 SER A C 14
ATOM 23701 O O . SER A 1 61 ? -8.778 -0.043 -3.362 1.00 0.00 54 SER A O 14
ATOM 23709 N N . GLY A 1 62 ? -7.161 -0.069 -1.799 1.00 0.00 55 GLY A N 14
ATOM 23710 C CA . GLY A 1 62 ? -6.573 -1.297 -2.303 1.00 0.00 55 GLY A CA 14
ATOM 23711 C C . GLY A 1 62 ? -5.076 -1.182 -2.506 1.00 0.00 55 GLY A C 14
ATOM 23712 O O . GLY A 1 62 ? -4.362 -2.185 -2.486 1.00 0.00 55 GLY A O 14
ATOM 23716 N N . GLU A 1 63 ? -4.599 0.042 -2.705 1.00 0.00 56 GLU A N 14
ATOM 23717 C CA . GLU A 1 63 ? -3.176 0.283 -2.916 1.00 0.00 56 GLU A CA 14
ATOM 23718 C C . GLU A 1 63 ? -2.446 0.433 -1.584 1.00 0.00 56 GLU A C 14
ATOM 23719 O O . GLU A 1 63 ? -2.997 0.962 -0.619 1.00 0.00 56 GLU A O 14
ATOM 23731 N N . ALA A 1 64 ? -1.204 -0.038 -1.540 1.00 0.00 57 ALA A N 14
ATOM 23732 C CA . ALA A 1 64 ? -0.399 0.044 -0.328 1.00 0.00 57 ALA A CA 14
ATOM 23733 C C . ALA A 1 64 ? 1.090 -0.027 -0.653 1.00 0.00 57 ALA A C 14
ATOM 23734 O O . ALA A 1 64 ? 1.572 -1.026 -1.187 1.00 0.00 57 ALA A O 14
ATOM 23741 N N . PHE A 1 65 ? 1.813 1.040 -0.328 1.00 0.00 58 PHE A N 14
ATOM 23742 C CA . PHE A 1 65 ? 3.246 1.100 -0.587 1.00 0.00 58 PHE A CA 14
ATOM 23743 C C . PHE A 1 65 ? 4.026 0.356 0.494 1.00 0.00 58 PHE A C 14
ATOM 23744 O O . PHE A 1 65 ? 3.490 0.043 1.557 1.00 0.00 58 PHE A O 14
ATOM 23761 N N . VAL A 1 66 ? 5.294 0.075 0.213 1.00 0.00 59 VAL A N 14
ATOM 23762 C CA . VAL A 1 66 ? 6.148 -0.632 1.160 1.00 0.00 59 VAL A CA 14
ATOM 23763 C C . VAL A 1 66 ? 7.606 -0.212 1.004 1.00 0.00 59 VAL A C 14
ATOM 23764 O O . VAL A 1 66 ? 8.143 -0.200 -0.103 1.00 0.00 59 VAL A O 14
ATOM 23777 N N . GLU A 1 67 ? 8.240 0.130 2.122 1.00 0.00 60 GLU A N 14
ATOM 23778 C CA . GLU A 1 67 ? 9.636 0.550 2.108 1.00 0.00 60 GLU A CA 14
ATOM 23779 C C . GLU A 1 67 ? 10.568 -0.654 2.211 1.00 0.00 60 GLU A C 14
ATOM 23780 O O . GLU A 1 67 ? 10.346 -1.558 3.017 1.00 0.00 60 GLU A O 14
ATOM 23792 N N . LEU A 1 68 ? 11.611 -0.659 1.388 1.00 0.00 61 LEU A N 14
ATOM 23793 C CA . LEU A 1 68 ? 12.577 -1.752 1.384 1.00 0.00 61 LEU A CA 14
ATOM 23794 C C . LEU A 1 68 ? 13.889 -1.321 2.031 1.00 0.00 61 LEU A C 14
ATOM 23795 O O . LEU A 1 68 ? 14.032 -0.178 2.465 1.00 0.00 61 LEU A O 14
ATOM 23811 N N . GLU A 1 69 ? 14.845 -2.243 2.090 1.00 0.00 62 GLU A N 14
ATOM 23812 C CA . GLU A 1 69 ? 16.146 -1.956 2.683 1.00 0.00 62 GLU A CA 14
ATOM 23813 C C . GLU A 1 69 ? 17.169 -1.606 1.606 1.00 0.00 62 GLU A C 14
ATOM 23814 O O . GLU A 1 69 ? 17.909 -0.630 1.732 1.00 0.00 62 GLU A O 14
ATOM 23826 N N . SER A 1 70 ? 17.206 -2.410 0.549 1.00 0.00 63 SER A N 14
ATOM 23827 C CA . SER A 1 70 ? 18.141 -2.189 -0.548 1.00 0.00 63 SER A CA 14
ATOM 23828 C C . SER A 1 70 ? 17.453 -2.383 -1.896 1.00 0.00 63 SER A C 14
ATOM 23829 O O . SER A 1 70 ? 16.272 -2.724 -1.958 1.00 0.00 63 SER A O 14
ATOM 23837 N N . GLU A 1 71 ? 18.201 -2.163 -2.972 1.00 0.00 64 GLU A N 14
ATOM 23838 C CA . GLU A 1 71 ? 17.663 -2.312 -4.320 1.00 0.00 64 GLU A CA 14
ATOM 23839 C C . GLU A 1 71 ? 17.167 -3.737 -4.552 1.00 0.00 64 GLU A C 14
ATOM 23840 O O . GLU A 1 71 ? 16.004 -3.953 -4.893 1.00 0.00 64 GLU A O 14
ATOM 23852 N N . ASP A 1 72 ? 18.058 -4.705 -4.366 1.00 0.00 65 ASP A N 14
ATOM 23853 C CA . ASP A 1 72 ? 17.712 -6.109 -4.555 1.00 0.00 65 ASP A CA 14
ATOM 23854 C C . ASP A 1 72 ? 16.266 -6.372 -4.147 1.00 0.00 65 ASP A C 14
ATOM 23855 O O . ASP A 1 72 ? 15.525 -7.054 -4.855 1.00 0.00 65 ASP A O 14
ATOM 23864 N N . ASP A 1 73 ? 15.872 -5.827 -3.002 1.00 0.00 66 ASP A N 14
ATOM 23865 C CA . ASP A 1 73 ? 14.514 -6.003 -2.499 1.00 0.00 66 ASP A CA 14
ATOM 23866 C C . ASP A 1 73 ? 13.488 -5.651 -3.571 1.00 0.00 66 ASP A C 14
ATOM 23867 O O . ASP A 1 73 ? 12.541 -6.401 -3.809 1.00 0.00 66 ASP A O 14
ATOM 23876 N N . VAL A 1 74 ? 13.682 -4.504 -4.215 1.00 0.00 67 VAL A N 14
ATOM 23877 C CA . VAL A 1 74 ? 12.773 -4.052 -5.262 1.00 0.00 67 VAL A CA 14
ATOM 23878 C C . VAL A 1 74 ? 12.598 -5.120 -6.336 1.00 0.00 67 VAL A C 14
ATOM 23879 O O . VAL A 1 74 ? 11.487 -5.587 -6.587 1.00 0.00 67 VAL A O 14
ATOM 23892 N N . LYS A 1 75 ? 13.702 -5.503 -6.967 1.00 0.00 68 LYS A N 14
ATOM 23893 C CA . LYS A 1 75 ? 13.673 -6.517 -8.014 1.00 0.00 68 LYS A CA 14
ATOM 23894 C C . LYS A 1 75 ? 12.903 -7.752 -7.554 1.00 0.00 68 LYS A C 14
ATOM 23895 O O . LYS A 1 75 ? 12.122 -8.327 -8.313 1.00 0.00 68 LYS A O 14
ATOM 23914 N N . LEU A 1 76 ? 13.127 -8.152 -6.307 1.00 0.00 69 LEU A N 14
ATOM 23915 C CA . LEU A 1 76 ? 12.454 -9.318 -5.745 1.00 0.00 69 LEU A CA 14
ATOM 23916 C C . LEU A 1 76 ? 10.953 -9.072 -5.621 1.00 0.00 69 LEU A C 14
ATOM 23917 O O . LEU A 1 76 ? 10.143 -9.887 -6.061 1.00 0.00 69 LEU A O 14
ATOM 23933 N N . ALA A 1 77 ? 10.591 -7.943 -5.021 1.00 0.00 70 ALA A N 14
ATOM 23934 C CA . ALA A 1 77 ? 9.189 -7.588 -4.844 1.00 0.00 70 ALA A CA 14
ATOM 23935 C C . ALA A 1 77 ? 8.427 -7.684 -6.161 1.00 0.00 70 ALA A C 14
ATOM 23936 O O . ALA A 1 77 ? 7.309 -8.199 -6.207 1.00 0.00 70 ALA A O 14
ATOM 23943 N N . LEU A 1 78 ? 9.038 -7.186 -7.230 1.00 0.00 71 LEU A N 14
ATOM 23944 C CA . LEU A 1 78 ? 8.417 -7.215 -8.550 1.00 0.00 71 LEU A CA 14
ATOM 23945 C C . LEU A 1 78 ? 8.109 -8.647 -8.975 1.00 0.00 71 LEU A C 14
ATOM 23946 O O . LEU A 1 78 ? 7.257 -8.883 -9.832 1.00 0.00 71 LEU A O 14
ATOM 23962 N N . LYS A 1 79 ? 8.806 -9.602 -8.369 1.00 0.00 72 LYS A N 14
ATOM 23963 C CA . LYS A 1 79 ? 8.606 -11.012 -8.681 1.00 0.00 72 LYS A CA 14
ATOM 23964 C C . LYS A 1 79 ? 7.300 -11.522 -8.081 1.00 0.00 72 LYS A C 14
ATOM 23965 O O . LYS A 1 79 ? 6.821 -12.599 -8.435 1.00 0.00 72 LYS A O 14
ATOM 23984 N N . LYS A 1 80 ? 6.728 -10.741 -7.171 1.00 0.00 73 LYS A N 14
ATOM 23985 C CA . LYS A 1 80 ? 5.476 -11.112 -6.522 1.00 0.00 73 LYS A CA 14
ATOM 23986 C C . LYS A 1 80 ? 4.280 -10.574 -7.302 1.00 0.00 73 LYS A C 14
ATOM 23987 O O . LYS A 1 80 ? 3.164 -10.520 -6.785 1.00 0.00 73 LYS A O 14
ATOM 24006 N N . ASP A 1 81 ? 4.520 -10.181 -8.548 1.00 0.00 74 ASP A N 14
ATOM 24007 C CA . ASP A 1 81 ? 3.462 -9.650 -9.400 1.00 0.00 74 ASP A CA 14
ATOM 24008 C C . ASP A 1 81 ? 2.429 -10.727 -9.717 1.00 0.00 74 ASP A C 14
ATOM 24009 O O . ASP A 1 81 ? 2.725 -11.920 -9.665 1.00 0.00 74 ASP A O 14
ATOM 24018 N N . ARG A 1 82 ? 1.215 -10.296 -10.044 1.00 0.00 75 ARG A N 14
ATOM 24019 C CA . ARG A 1 82 ? 0.137 -11.223 -10.368 1.00 0.00 75 ARG A CA 14
ATOM 24020 C C . ARG A 1 82 ? 0.098 -12.380 -9.374 1.00 0.00 75 ARG A C 14
ATOM 24021 O O . ARG A 1 82 ? -0.207 -13.514 -9.739 1.00 0.00 75 ARG A O 14
ATOM 24042 N N . GLU A 1 83 ? 0.411 -12.084 -8.116 1.00 0.00 76 GLU A N 14
ATOM 24043 C CA . GLU A 1 83 ? 0.413 -13.100 -7.070 1.00 0.00 76 GLU A CA 14
ATOM 24044 C C . GLU A 1 83 ? -0.966 -13.224 -6.430 1.00 0.00 76 GLU A C 14
ATOM 24045 O O . GLU A 1 83 ? -1.907 -12.532 -6.817 1.00 0.00 76 GLU A O 14
ATOM 24057 N N . SER A 1 84 ? -1.078 -14.113 -5.447 1.00 0.00 77 SER A N 14
ATOM 24058 C CA . SER A 1 84 ? -2.342 -14.332 -4.755 1.00 0.00 77 SER A CA 14
ATOM 24059 C C . SER A 1 84 ? -2.148 -14.294 -3.242 1.00 0.00 77 SER A C 14
ATOM 24060 O O . SER A 1 84 ? -1.486 -15.158 -2.669 1.00 0.00 77 SER A O 14
ATOM 24068 N N . MET A 1 85 ? -2.729 -13.284 -2.603 1.00 0.00 78 MET A N 14
ATOM 24069 C CA . MET A 1 85 ? -2.621 -13.133 -1.156 1.00 0.00 78 MET A CA 14
ATOM 24070 C C . MET A 1 85 ? -3.878 -13.647 -0.460 1.00 0.00 78 MET A C 14
ATOM 24071 O O . MET A 1 85 ? -4.918 -12.990 -0.472 1.00 0.00 78 MET A O 14
ATOM 24085 N N . GLY A 1 86 ? -3.773 -14.826 0.145 1.00 0.00 79 GLY A N 14
ATOM 24086 C CA . GLY A 1 86 ? -4.909 -15.408 0.837 1.00 0.00 79 GLY A CA 14
ATOM 24087 C C . GLY A 1 86 ? -5.953 -15.951 -0.118 1.00 0.00 79 GLY A C 14
ATOM 24088 O O . GLY A 1 86 ? -5.927 -17.130 -0.473 1.00 0.00 79 GLY A O 14
ATOM 24092 N N . HIS A 1 87 ? -6.877 -15.091 -0.533 1.00 0.00 80 HIS A N 14
ATOM 24093 C CA . HIS A 1 87 ? -7.937 -15.491 -1.452 1.00 0.00 80 HIS A CA 14
ATOM 24094 C C . HIS A 1 87 ? -8.086 -14.479 -2.584 1.00 0.00 80 HIS A C 14
ATOM 24095 O O . HIS A 1 87 ? -8.906 -14.658 -3.485 1.00 0.00 80 HIS A O 14
ATOM 24110 N N . ARG A 1 88 ? -7.289 -13.417 -2.531 1.00 0.00 81 ARG A N 14
ATOM 24111 C CA . ARG A 1 88 ? -7.334 -12.376 -3.550 1.00 0.00 81 ARG A CA 14
ATOM 24112 C C . ARG A 1 88 ? -6.003 -12.283 -4.291 1.00 0.00 81 ARG A C 14
ATOM 24113 O O . ARG A 1 88 ? -5.035 -12.955 -3.936 1.00 0.00 81 ARG A O 14
ATOM 24134 N N . TYR A 1 89 ? -5.963 -11.446 -5.322 1.00 0.00 82 TYR A N 14
ATOM 24135 C CA . TYR A 1 89 ? -4.752 -11.267 -6.115 1.00 0.00 82 TYR A CA 14
ATOM 24136 C C . TYR A 1 89 ? -4.062 -9.952 -5.766 1.00 0.00 82 TYR A C 14
ATOM 24137 O O . TYR A 1 89 ? -4.715 -8.971 -5.409 1.00 0.00 82 TYR A O 14
ATOM 24155 N N . ILE A 1 90 ? -2.738 -9.940 -5.872 1.00 0.00 83 ILE A N 14
ATOM 24156 C CA . ILE A 1 90 ? -1.958 -8.747 -5.569 1.00 0.00 83 ILE A CA 14
ATOM 24157 C C . ILE A 1 90 ? -1.024 -8.394 -6.721 1.00 0.00 83 ILE A C 14
ATOM 24158 O O . ILE A 1 90 ? -0.307 -9.251 -7.236 1.00 0.00 83 ILE A O 14
ATOM 24174 N N . GLU A 1 91 ? -1.037 -7.125 -7.120 1.00 0.00 84 GLU A N 14
ATOM 24175 C CA . GLU A 1 91 ? -0.189 -6.659 -8.211 1.00 0.00 84 GLU A CA 14
ATOM 24176 C C . GLU A 1 91 ? 0.905 -5.730 -7.692 1.00 0.00 84 GLU A C 14
ATOM 24177 O O . GLU A 1 91 ? 0.621 -4.692 -7.094 1.00 0.00 84 GLU A O 14
ATOM 24189 N N . VAL A 1 92 ? 2.157 -6.112 -7.924 1.00 0.00 85 VAL A N 14
ATOM 24190 C CA . VAL A 1 92 ? 3.294 -5.314 -7.481 1.00 0.00 85 VAL A CA 14
ATOM 24191 C C . VAL A 1 92 ? 3.643 -4.240 -8.504 1.00 0.00 85 VAL A C 14
ATOM 24192 O O . VAL A 1 92 ? 3.598 -4.478 -9.711 1.00 0.00 85 VAL A O 14
ATOM 24205 N N . PHE A 1 93 ? 3.992 -3.055 -8.014 1.00 0.00 86 PHE A N 14
ATOM 24206 C CA . PHE A 1 93 ? 4.350 -1.942 -8.886 1.00 0.00 86 PHE A CA 14
ATOM 24207 C C . PHE A 1 93 ? 5.636 -1.271 -8.412 1.00 0.00 86 PHE A C 14
ATOM 24208 O O . PHE A 1 93 ? 5.781 -0.942 -7.235 1.00 0.00 86 PHE A O 14
ATOM 24225 N N . LYS A 1 94 ? 6.568 -1.072 -9.338 1.00 0.00 87 LYS A N 14
ATOM 24226 C CA . LYS A 1 94 ? 7.842 -0.440 -9.018 1.00 0.00 87 LYS A CA 14
ATOM 24227 C C . LYS A 1 94 ? 7.678 1.068 -8.863 1.00 0.00 87 LYS A C 14
ATOM 24228 O O . LYS A 1 94 ? 7.334 1.766 -9.818 1.00 0.00 87 LYS A O 14
ATOM 24247 N N . SER A 1 95 ? 7.927 1.565 -7.656 1.00 0.00 88 SER A N 14
ATOM 24248 C CA . SER A 1 95 ? 7.805 2.991 -7.376 1.00 0.00 88 SER A CA 14
ATOM 24249 C C . SER A 1 95 ? 8.909 3.456 -6.432 1.00 0.00 88 SER A C 14
ATOM 24250 O O . SER A 1 95 ? 9.567 2.645 -5.780 1.00 0.00 88 SER A O 14
ATOM 24258 N N . HIS A 1 96 ? 9.107 4.769 -6.364 1.00 0.00 89 HIS A N 14
ATOM 24259 C CA . HIS A 1 96 ? 10.131 5.344 -5.499 1.00 0.00 89 HIS A CA 14
ATOM 24260 C C . HIS A 1 96 ? 9.519 5.857 -4.199 1.00 0.00 89 HIS A C 14
ATOM 24261 O O . HIS A 1 96 ? 8.326 5.681 -3.952 1.00 0.00 89 HIS A O 14
ATOM 24276 N N . ARG A 1 97 ? 10.344 6.491 -3.372 1.00 0.00 90 ARG A N 14
ATOM 24277 C CA . ARG A 1 97 ? 9.884 7.028 -2.097 1.00 0.00 90 ARG A CA 14
ATOM 24278 C C . ARG A 1 97 ? 9.153 8.352 -2.297 1.00 0.00 90 ARG A C 14
ATOM 24279 O O . ARG A 1 97 ? 7.976 8.482 -1.959 1.00 0.00 90 ARG A O 14
ATOM 24300 N N . THR A 1 98 ? 9.859 9.335 -2.847 1.00 0.00 91 THR A N 14
ATOM 24301 C CA . THR A 1 98 ? 9.279 10.650 -3.090 1.00 0.00 91 THR A CA 14
ATOM 24302 C C . THR A 1 98 ? 7.802 10.541 -3.451 1.00 0.00 91 THR A C 14
ATOM 24303 O O . THR A 1 98 ? 6.952 11.166 -2.818 1.00 0.00 91 THR A O 14
ATOM 24314 N N . GLU A 1 99 ? 7.504 9.742 -4.471 1.00 0.00 92 GLU A N 14
ATOM 24315 C CA . GLU A 1 99 ? 6.128 9.552 -4.915 1.00 0.00 92 GLU A CA 14
ATOM 24316 C C . GLU A 1 99 ? 5.247 9.070 -3.766 1.00 0.00 92 GLU A C 14
ATOM 24317 O O . GLU A 1 99 ? 4.258 9.714 -3.416 1.00 0.00 92 GLU A O 14
ATOM 24329 N N . MET A 1 100 ? 5.614 7.934 -3.183 1.00 0.00 93 MET A N 14
ATOM 24330 C CA . MET A 1 100 ? 4.858 7.366 -2.073 1.00 0.00 93 MET A CA 14
ATOM 24331 C C . MET A 1 100 ? 4.604 8.415 -0.995 1.00 0.00 93 MET A C 14
ATOM 24332 O O . MET A 1 100 ? 3.711 8.259 -0.162 1.00 0.00 93 MET A O 14
ATOM 24346 N N . ASP A 1 101 ? 5.394 9.482 -1.017 1.00 0.00 94 ASP A N 14
ATOM 24347 C CA . ASP A 1 101 ? 5.254 10.558 -0.042 1.00 0.00 94 ASP A CA 14
ATOM 24348 C C . ASP A 1 101 ? 4.009 11.391 -0.328 1.00 0.00 94 ASP A C 14
ATOM 24349 O O . ASP A 1 101 ? 3.222 11.679 0.575 1.00 0.00 94 ASP A O 14
ATOM 24358 N N . TRP A 1 102 ? 3.837 11.776 -1.587 1.00 0.00 95 TRP A N 14
ATOM 24359 C CA . TRP A 1 102 ? 2.688 12.578 -1.991 1.00 0.00 95 TRP A CA 14
ATOM 24360 C C . TRP A 1 102 ? 1.412 11.743 -1.985 1.00 0.00 95 TRP A C 14
ATOM 24361 O O . TRP A 1 102 ? 0.378 12.175 -1.476 1.00 0.00 95 TRP A O 14
ATOM 24382 N N . VAL A 1 103 ? 1.492 10.544 -2.553 1.00 0.00 96 VAL A N 14
ATOM 24383 C CA . VAL A 1 103 ? 0.343 9.648 -2.612 1.00 0.00 96 VAL A CA 14
ATOM 24384 C C . VAL A 1 103 ? -0.249 9.422 -1.225 1.00 0.00 96 VAL A C 14
ATOM 24385 O O . VAL A 1 103 ? -1.453 9.211 -1.079 1.00 0.00 96 VAL A O 14
ATOM 24398 N N . LEU A 1 104 ? 0.606 9.468 -0.209 1.00 0.00 97 LEU A N 14
ATOM 24399 C CA . LEU A 1 104 ? 0.167 9.268 1.168 1.00 0.00 97 LEU A CA 14
ATOM 24400 C C . LEU A 1 104 ? -0.480 10.534 1.722 1.00 0.00 97 LEU A C 14
ATOM 24401 O O . LEU A 1 104 ? -1.646 10.526 2.117 1.00 0.00 97 LEU A O 14
ATOM 24417 N N . LYS A 1 105 ? 0.284 11.620 1.747 1.00 0.00 98 LYS A N 14
ATOM 24418 C CA . LYS A 1 105 ? -0.215 12.895 2.249 1.00 0.00 98 LYS A CA 14
ATOM 24419 C C . LYS A 1 105 ? -1.621 13.173 1.727 1.00 0.00 98 LYS A C 14
ATOM 24420 O O . LYS A 1 105 ? -2.403 13.880 2.364 1.00 0.00 98 LYS A O 14
ATOM 24439 N N . HIS A 1 106 ? -1.938 12.610 0.565 1.00 0.00 99 HIS A N 14
ATOM 24440 C CA . HIS A 1 106 ? -3.252 12.795 -0.041 1.00 0.00 99 HIS A CA 14
ATOM 24441 C C . HIS A 1 106 ? -3.959 11.456 -0.225 1.00 0.00 99 HIS A C 14
ATOM 24442 O O . HIS A 1 106 ? -4.481 11.162 -1.300 1.00 0.00 99 HIS A O 14
ATOM 24457 N N . SER A 1 107 ? -3.972 10.649 0.831 1.00 0.00 100 SER A N 14
ATOM 24458 C CA . SER A 1 107 ? -4.610 9.339 0.784 1.00 0.00 100 SER A CA 14
ATOM 24459 C C . SER A 1 107 ? -5.726 9.241 1.820 1.00 0.00 100 SER A C 14
ATOM 24460 O O . SER A 1 107 ? -6.753 8.606 1.584 1.00 0.00 100 SER A O 14
ATOM 24468 N N . GLY A 1 108 ? -5.516 9.877 2.969 1.00 0.00 101 GLY A N 14
ATOM 24469 C CA . GLY A 1 108 ? -6.512 9.850 4.024 1.00 0.00 101 GLY A CA 14
ATOM 24470 C C . GLY A 1 108 ? -7.719 10.709 3.705 1.00 0.00 101 GLY A C 14
ATOM 24471 O O . GLY A 1 108 ? -7.661 11.613 2.870 1.00 0.00 101 GLY A O 14
ATOM 24475 N N . PRO A 1 109 ? -8.844 10.430 4.378 1.00 0.00 102 PRO A N 14
ATOM 24476 C CA . PRO A 1 109 ? -10.092 11.172 4.178 1.00 0.00 102 PRO A CA 14
ATOM 24477 C C . PRO A 1 109 ? -10.010 12.598 4.712 1.00 0.00 102 PRO A C 14
ATOM 24478 O O . PRO A 1 109 ? -10.421 13.546 4.044 1.00 0.00 102 PRO A O 14
ATOM 24489 N N . ASN A 1 110 ? -9.477 12.742 5.921 1.00 0.00 103 ASN A N 14
ATOM 24490 C CA . ASN A 1 110 ? -9.342 14.054 6.545 1.00 0.00 103 ASN A CA 14
ATOM 24491 C C . ASN A 1 110 ? -7.895 14.535 6.492 1.00 0.00 103 ASN A C 14
ATOM 24492 O O . ASN A 1 110 ? -6.961 13.738 6.579 1.00 0.00 103 ASN A O 14
ATOM 24503 N N . SER A 1 111 ? -7.718 15.844 6.348 1.00 0.00 104 SER A N 14
ATOM 24504 C CA . SER A 1 111 ? -6.385 16.432 6.280 1.00 0.00 104 SER A CA 14
ATOM 24505 C C . SER A 1 111 ? -6.001 17.064 7.615 1.00 0.00 104 SER A C 14
ATOM 24506 O O . SER A 1 111 ? -6.624 18.026 8.061 1.00 0.00 104 SER A O 14
ATOM 24514 N N . ALA A 1 112 ? -4.969 16.513 8.247 1.00 0.00 105 ALA A N 14
ATOM 24515 C CA . ALA A 1 112 ? -4.499 17.023 9.529 1.00 0.00 105 ALA A CA 14
ATOM 24516 C C . ALA A 1 112 ? -4.302 18.534 9.481 1.00 0.00 105 ALA A C 14
ATOM 24517 O O . ALA A 1 112 ? -4.744 19.257 10.374 1.00 0.00 105 ALA A O 14
ATOM 24524 N N . SER A 1 113 ? -3.635 19.006 8.432 1.00 0.00 106 SER A N 14
ATOM 24525 C CA . SER A 1 113 ? -3.375 20.431 8.270 1.00 0.00 106 SER A CA 14
ATOM 24526 C C . SER A 1 113 ? -4.282 21.030 7.199 1.00 0.00 106 SER A C 14
ATOM 24527 O O . SER A 1 113 ? -5.115 20.338 6.617 1.00 0.00 106 SER A O 14
ATOM 24535 N N . GLY A 1 114 ? -4.113 22.325 6.946 1.00 0.00 107 GLY A N 14
ATOM 24536 C CA . GLY A 1 114 ? -4.922 22.997 5.946 1.00 0.00 107 GLY A CA 14
ATOM 24537 C C . GLY A 1 114 ? -4.180 24.129 5.265 1.00 0.00 107 GLY A C 14
ATOM 24538 O O . GLY A 1 114 ? -3.815 24.044 4.092 1.00 0.00 107 GLY A O 14
ATOM 24542 N N . PRO A 1 115 ? -3.948 25.222 6.008 1.00 0.00 108 PRO A N 14
ATOM 24543 C CA . PRO A 1 115 ? -3.244 26.398 5.488 1.00 0.00 108 PRO A CA 14
ATOM 24544 C C . PRO A 1 115 ? -1.763 26.127 5.247 1.00 0.00 108 PRO A C 14
ATOM 24545 O O . PRO A 1 115 ? -1.017 27.019 4.844 1.00 0.00 108 PRO A O 14
ATOM 24556 N N . SER A 1 116 ? -1.344 24.890 5.497 1.00 0.00 109 SER A N 14
ATOM 24557 C CA . SER A 1 116 ? 0.050 24.503 5.310 1.00 0.00 109 SER A CA 14
ATOM 24558 C C . SER A 1 116 ? 0.610 25.096 4.021 1.00 0.00 109 SER A C 14
ATOM 24559 O O . SER A 1 116 ? -0.140 25.534 3.149 1.00 0.00 109 SER A O 14
ATOM 24567 N N . SER A 1 117 ? 1.935 25.107 3.909 1.00 0.00 110 SER A N 14
ATOM 24568 C CA . SER A 1 117 ? 2.598 25.649 2.729 1.00 0.00 110 SER A CA 14
ATOM 24569 C C . SER A 1 117 ? 3.172 24.530 1.866 1.00 0.00 110 SER A C 14
ATOM 24570 O O . SER A 1 117 ? 4.205 23.948 2.191 1.00 0.00 110 SER A O 14
ATOM 24578 N N . GLY A 1 118 ? 2.491 24.235 0.762 1.00 0.00 111 GLY A N 14
ATOM 24579 C CA . GLY A 1 118 ? 2.947 23.186 -0.132 1.00 0.00 111 GLY A CA 14
ATOM 24580 C C . GLY A 1 118 ? 1.997 22.006 -0.174 1.00 0.00 111 GLY A C 14
ATOM 24581 O O . GLY A 1 118 ? 1.938 21.283 -1.168 1.00 0.00 111 GLY A O 14
ATOM 24585 N N . GLY A 1 1 ? 20.889 -2.902 -15.040 1.00 0.00 -6 GLY A N 15
ATOM 24586 C CA . GLY A 1 1 ? 21.603 -2.186 -16.081 1.00 0.00 -6 GLY A CA 15
ATOM 24587 C C . GLY A 1 1 ? 22.699 -1.297 -15.526 1.00 0.00 -6 GLY A C 15
ATOM 24588 O O . GLY A 1 1 ? 23.644 -1.781 -14.904 1.00 0.00 -6 GLY A O 15
ATOM 24592 N N . SER A 1 2 ? 22.573 0.006 -15.753 1.00 0.00 -5 SER A N 15
ATOM 24593 C CA . SER A 1 2 ? 23.563 0.965 -15.276 1.00 0.00 -5 SER A CA 15
ATOM 24594 C C . SER A 1 2 ? 23.086 1.649 -13.999 1.00 0.00 -5 SER A C 15
ATOM 24595 O O . SER A 1 2 ? 22.470 2.714 -14.045 1.00 0.00 -5 SER A O 15
ATOM 24603 N N . SER A 1 3 ? 23.375 1.029 -12.859 1.00 0.00 -4 SER A N 15
ATOM 24604 C CA . SER A 1 3 ? 22.972 1.575 -11.568 1.00 0.00 -4 SER A CA 15
ATOM 24605 C C . SER A 1 3 ? 21.455 1.714 -11.487 1.00 0.00 -4 SER A C 15
ATOM 24606 O O . SER A 1 3 ? 20.938 2.713 -10.989 1.00 0.00 -4 SER A O 15
ATOM 24614 N N . GLY A 1 4 ? 20.747 0.702 -11.979 1.00 0.00 -3 GLY A N 15
ATOM 24615 C CA . GLY A 1 4 ? 19.296 0.730 -11.953 1.00 0.00 -3 GLY A CA 15
ATOM 24616 C C . GLY A 1 4 ? 18.733 2.049 -12.445 1.00 0.00 -3 GLY A C 15
ATOM 24617 O O . GLY A 1 4 ? 19.293 2.674 -13.345 1.00 0.00 -3 GLY A O 15
ATOM 24621 N N . SER A 1 5 ? 17.620 2.472 -11.854 1.00 0.00 -2 SER A N 15
ATOM 24622 C CA . SER A 1 5 ? 16.977 3.722 -12.241 1.00 0.00 -2 SER A CA 15
ATOM 24623 C C . SER A 1 5 ? 16.936 4.698 -11.069 1.00 0.00 -2 SER A C 15
ATOM 24624 O O . SER A 1 5 ? 15.942 4.778 -10.348 1.00 0.00 -2 SER A O 15
ATOM 24632 N N . SER A 1 6 ? 18.025 5.438 -10.886 1.00 0.00 -1 SER A N 15
ATOM 24633 C CA . SER A 1 6 ? 18.117 6.407 -9.800 1.00 0.00 -1 SER A CA 15
ATOM 24634 C C . SER A 1 6 ? 18.044 7.833 -10.336 1.00 0.00 -1 SER A C 15
ATOM 24635 O O . SER A 1 6 ? 18.274 8.076 -11.520 1.00 0.00 -1 SER A O 15
ATOM 24643 N N . GLY A 1 7 ? 17.722 8.775 -9.454 1.00 0.00 0 GLY A N 15
ATOM 24644 C CA . GLY A 1 7 ? 17.624 10.166 -9.856 1.00 0.00 0 GLY A CA 15
ATOM 24645 C C . GLY A 1 7 ? 18.656 10.541 -10.901 1.00 0.00 0 GLY A C 15
ATOM 24646 O O . GLY A 1 7 ? 18.332 10.680 -12.080 1.00 0.00 0 GLY A O 15
ATOM 24650 N N . MET A 1 8 ? 19.901 10.708 -10.468 1.00 0.00 1 MET A N 15
ATOM 24651 C CA . MET A 1 8 ? 20.983 11.070 -11.375 1.00 0.00 1 MET A CA 15
ATOM 24652 C C . MET A 1 8 ? 22.342 10.854 -10.715 1.00 0.00 1 MET A C 15
ATOM 24653 O O . MET A 1 8 ? 22.439 10.757 -9.492 1.00 0.00 1 MET A O 15
ATOM 24667 N N . MET A 1 9 ? 23.387 10.778 -11.533 1.00 0.00 2 MET A N 15
ATOM 24668 C CA . MET A 1 9 ? 24.739 10.574 -11.027 1.00 0.00 2 MET A CA 15
ATOM 24669 C C . MET A 1 9 ? 25.084 11.611 -9.963 1.00 0.00 2 MET A C 15
ATOM 24670 O O . MET A 1 9 ? 24.424 12.645 -9.853 1.00 0.00 2 MET A O 15
ATOM 24684 N N . LEU A 1 10 ? 26.119 11.327 -9.180 1.00 0.00 3 LEU A N 15
ATOM 24685 C CA . LEU A 1 10 ? 26.551 12.235 -8.124 1.00 0.00 3 LEU A CA 15
ATOM 24686 C C . LEU A 1 10 ? 26.341 13.689 -8.535 1.00 0.00 3 LEU A C 15
ATOM 24687 O O . LEU A 1 10 ? 26.734 14.099 -9.626 1.00 0.00 3 LEU A O 15
ATOM 24703 N N . GLY A 1 11 ? 25.719 14.465 -7.652 1.00 0.00 4 GLY A N 15
ATOM 24704 C CA . GLY A 1 11 ? 25.468 15.865 -7.941 1.00 0.00 4 GLY A CA 15
ATOM 24705 C C . GLY A 1 11 ? 24.238 16.393 -7.230 1.00 0.00 4 GLY A C 15
ATOM 24706 O O . GLY A 1 11 ? 24.317 16.933 -6.127 1.00 0.00 4 GLY A O 15
ATOM 24710 N N . PRO A 1 12 ? 23.069 16.239 -7.869 1.00 0.00 5 PRO A N 15
ATOM 24711 C CA . PRO A 1 12 ? 21.795 16.699 -7.309 1.00 0.00 5 PRO A CA 15
ATOM 24712 C C . PRO A 1 12 ? 21.358 15.871 -6.106 1.00 0.00 5 PRO A C 15
ATOM 24713 O O . PRO A 1 12 ? 22.074 14.972 -5.667 1.00 0.00 5 PRO A O 15
ATOM 24724 N N . GLU A 1 13 ? 20.178 16.181 -5.577 1.00 0.00 6 GLU A N 15
ATOM 24725 C CA . GLU A 1 13 ? 19.647 15.465 -4.423 1.00 0.00 6 GLU A CA 15
ATOM 24726 C C . GLU A 1 13 ? 18.432 14.629 -4.814 1.00 0.00 6 GLU A C 15
ATOM 24727 O O . GLU A 1 13 ? 17.290 15.046 -4.624 1.00 0.00 6 GLU A O 15
ATOM 24739 N N . GLY A 1 14 ? 18.687 13.445 -5.363 1.00 0.00 7 GLY A N 15
ATOM 24740 C CA . GLY A 1 14 ? 17.605 12.569 -5.773 1.00 0.00 7 GLY A CA 15
ATOM 24741 C C . GLY A 1 14 ? 16.493 12.501 -4.746 1.00 0.00 7 GLY A C 15
ATOM 24742 O O . GLY A 1 14 ? 15.487 13.200 -4.863 1.00 0.00 7 GLY A O 15
ATOM 24746 N N . GLY A 1 15 ? 16.672 11.655 -3.736 1.00 0.00 8 GLY A N 15
ATOM 24747 C CA . GLY A 1 15 ? 15.666 11.512 -2.700 1.00 0.00 8 GLY A CA 15
ATOM 24748 C C . GLY A 1 15 ? 14.946 10.181 -2.770 1.00 0.00 8 GLY A C 15
ATOM 24749 O O . GLY A 1 15 ? 14.814 9.486 -1.763 1.00 0.00 8 GLY A O 15
ATOM 24753 N N . GLU A 1 16 ? 14.477 9.826 -3.962 1.00 0.00 9 GLU A N 15
ATOM 24754 C CA . GLU A 1 16 ? 13.763 8.569 -4.158 1.00 0.00 9 GLU A CA 15
ATOM 24755 C C . GLU A 1 16 ? 14.526 7.406 -3.530 1.00 0.00 9 GLU A C 15
ATOM 24756 O O . GLU A 1 16 ? 15.728 7.499 -3.285 1.00 0.00 9 GLU A O 15
ATOM 24768 N N . GLY A 1 17 ? 13.817 6.312 -3.272 1.00 0.00 10 GLY A N 15
ATOM 24769 C CA . GLY A 1 17 ? 14.443 5.147 -2.674 1.00 0.00 10 GLY A CA 15
ATOM 24770 C C . GLY A 1 17 ? 13.754 3.854 -3.065 1.00 0.00 10 GLY A C 15
ATOM 24771 O O . GLY A 1 17 ? 12.857 3.851 -3.908 1.00 0.00 10 GLY A O 15
ATOM 24775 N N . TYR A 1 18 ? 14.175 2.753 -2.453 1.00 0.00 11 TYR A N 15
ATOM 24776 C CA . TYR A 1 18 ? 13.596 1.447 -2.745 1.00 0.00 11 TYR A CA 15
ATOM 24777 C C . TYR A 1 18 ? 12.182 1.340 -2.182 1.00 0.00 11 TYR A C 15
ATOM 24778 O O . TYR A 1 18 ? 11.992 1.178 -0.977 1.00 0.00 11 TYR A O 15
ATOM 24796 N N . VAL A 1 19 ? 11.192 1.431 -3.065 1.00 0.00 12 VAL A N 15
ATOM 24797 C CA . VAL A 1 19 ? 9.795 1.343 -2.658 1.00 0.00 12 VAL A CA 15
ATOM 24798 C C . VAL A 1 19 ? 8.982 0.528 -3.658 1.00 0.00 12 VAL A C 15
ATOM 24799 O O . VAL A 1 19 ? 9.388 0.350 -4.807 1.00 0.00 12 VAL A O 15
ATOM 24812 N N . VAL A 1 20 ? 7.830 0.035 -3.214 1.00 0.00 13 VAL A N 15
ATOM 24813 C CA . VAL A 1 20 ? 6.958 -0.760 -4.071 1.00 0.00 13 VAL A CA 15
ATOM 24814 C C . VAL A 1 20 ? 5.491 -0.517 -3.737 1.00 0.00 13 VAL A C 15
ATOM 24815 O O . VAL A 1 20 ? 5.134 -0.293 -2.580 1.00 0.00 13 VAL A O 15
ATOM 24828 N N . LYS A 1 21 ? 4.642 -0.564 -4.758 1.00 0.00 14 LYS A N 15
ATOM 24829 C CA . LYS A 1 21 ? 3.211 -0.351 -4.574 1.00 0.00 14 LYS A CA 15
ATOM 24830 C C . LYS A 1 21 ? 2.432 -1.638 -4.829 1.00 0.00 14 LYS A C 15
ATOM 24831 O O . LYS A 1 21 ? 2.619 -2.296 -5.854 1.00 0.00 14 LYS A O 15
ATOM 24850 N N . LEU A 1 22 ? 1.559 -1.991 -3.893 1.00 0.00 15 LEU A N 15
ATOM 24851 C CA . LEU A 1 22 ? 0.751 -3.199 -4.017 1.00 0.00 15 LEU A CA 15
ATOM 24852 C C . LEU A 1 22 ? -0.711 -2.852 -4.280 1.00 0.00 15 LEU A C 15
ATOM 24853 O O . LEU A 1 22 ? -1.361 -2.200 -3.462 1.00 0.00 15 LEU A O 15
ATOM 24869 N N . ARG A 1 23 ? -1.222 -3.292 -5.424 1.00 0.00 16 ARG A N 15
ATOM 24870 C CA . ARG A 1 23 ? -2.607 -3.029 -5.794 1.00 0.00 16 ARG A CA 15
ATOM 24871 C C . ARG A 1 23 ? -3.413 -4.324 -5.843 1.00 0.00 16 ARG A C 15
ATOM 24872 O O . ARG A 1 23 ? -2.929 -5.351 -6.317 1.00 0.00 16 ARG A O 15
ATOM 24893 N N . GLY A 1 24 ? -4.646 -4.266 -5.348 1.00 0.00 17 GLY A N 15
ATOM 24894 C CA . GLY A 1 24 ? -5.499 -5.441 -5.344 1.00 0.00 17 GLY A CA 15
ATOM 24895 C C . GLY A 1 24 ? -5.606 -6.074 -3.971 1.00 0.00 17 GLY A C 15
ATOM 24896 O O . GLY A 1 24 ? -6.120 -7.185 -3.830 1.00 0.00 17 GLY A O 15
ATOM 24900 N N . LEU A 1 25 ? -5.119 -5.369 -2.956 1.00 0.00 18 LEU A N 15
ATOM 24901 C CA . LEU A 1 25 ? -5.160 -5.870 -1.587 1.00 0.00 18 LEU A CA 15
ATOM 24902 C C . LEU A 1 25 ? -6.591 -5.890 -1.058 1.00 0.00 18 LEU A C 15
ATOM 24903 O O . LEU A 1 25 ? -7.427 -5.065 -1.426 1.00 0.00 18 LEU A O 15
ATOM 24919 N N . PRO A 1 26 ? -6.880 -6.854 -0.171 1.00 0.00 19 PRO A N 15
ATOM 24920 C CA . PRO A 1 26 ? -8.209 -7.004 0.430 1.00 0.00 19 PRO A CA 15
ATOM 24921 C C . PRO A 1 26 ? -8.536 -5.876 1.402 1.00 0.00 19 PRO A C 15
ATOM 24922 O O . PRO A 1 26 ? -7.650 -5.347 2.074 1.00 0.00 19 PRO A O 15
ATOM 24933 N N . TRP A 1 27 ? -9.811 -5.513 1.472 1.00 0.00 20 TRP A N 15
ATOM 24934 C CA . TRP A 1 27 ? -10.254 -4.446 2.364 1.00 0.00 20 TRP A CA 15
ATOM 24935 C C . TRP A 1 27 ? -9.867 -4.747 3.807 1.00 0.00 20 TRP A C 15
ATOM 24936 O O . TRP A 1 27 ? -9.915 -3.869 4.668 1.00 0.00 20 TRP A O 15
ATOM 24957 N N . SER A 1 28 ? -9.482 -5.993 4.065 1.00 0.00 21 SER A N 15
ATOM 24958 C CA . SER A 1 28 ? -9.090 -6.410 5.406 1.00 0.00 21 SER A CA 15
ATOM 24959 C C . SER A 1 28 ? -7.594 -6.707 5.466 1.00 0.00 21 SER A C 15
ATOM 24960 O O . SER A 1 28 ? -7.125 -7.406 6.366 1.00 0.00 21 SER A O 15
ATOM 24968 N N . CYS A 1 29 ? -6.852 -6.172 4.503 1.00 0.00 22 CYS A N 15
ATOM 24969 C CA . CYS A 1 29 ? -5.410 -6.380 4.445 1.00 0.00 22 CYS A CA 15
ATOM 24970 C C . CYS A 1 29 ? -4.715 -5.701 5.621 1.00 0.00 22 CYS A C 15
ATOM 24971 O O . CYS A 1 29 ? -4.937 -4.520 5.888 1.00 0.00 22 CYS A O 15
ATOM 24979 N N . SER A 1 30 ? -3.874 -6.455 6.321 1.00 0.00 23 SER A N 15
ATOM 24980 C CA . SER A 1 30 ? -3.150 -5.928 7.472 1.00 0.00 23 SER A CA 15
ATOM 24981 C C . SER A 1 30 ? -1.645 -5.951 7.224 1.00 0.00 23 SER A C 15
ATOM 24982 O O . SER A 1 30 ? -1.135 -6.818 6.514 1.00 0.00 23 SER A O 15
ATOM 24990 N N . ILE A 1 31 ? -0.940 -4.992 7.815 1.00 0.00 24 ILE A N 15
ATOM 24991 C CA . ILE A 1 31 ? 0.507 -4.903 7.661 1.00 0.00 24 ILE A CA 15
ATOM 24992 C C . ILE A 1 31 ? 1.137 -6.289 7.568 1.00 0.00 24 ILE A C 15
ATOM 24993 O O . ILE A 1 31 ? 1.960 -6.550 6.692 1.00 0.00 24 ILE A O 15
ATOM 25009 N N . GLU A 1 32 ? 0.742 -7.174 8.478 1.00 0.00 25 GLU A N 15
ATOM 25010 C CA . GLU A 1 32 ? 1.268 -8.534 8.498 1.00 0.00 25 GLU A CA 15
ATOM 25011 C C . GLU A 1 32 ? 1.146 -9.185 7.124 1.00 0.00 25 GLU A C 15
ATOM 25012 O O . GLU A 1 32 ? 2.131 -9.664 6.562 1.00 0.00 25 GLU A O 15
ATOM 25024 N N . ASP A 1 33 ? -0.069 -9.198 6.588 1.00 0.00 26 ASP A N 15
ATOM 25025 C CA . ASP A 1 33 ? -0.322 -9.789 5.279 1.00 0.00 26 ASP A CA 15
ATOM 25026 C C . ASP A 1 33 ? 0.635 -9.223 4.234 1.00 0.00 26 ASP A C 15
ATOM 25027 O O . ASP A 1 33 ? 1.021 -9.915 3.291 1.00 0.00 26 ASP A O 15
ATOM 25036 N N . VAL A 1 34 ? 1.013 -7.961 4.406 1.00 0.00 27 VAL A N 15
ATOM 25037 C CA . VAL A 1 34 ? 1.925 -7.302 3.479 1.00 0.00 27 VAL A CA 15
ATOM 25038 C C . VAL A 1 34 ? 3.364 -7.743 3.716 1.00 0.00 27 VAL A C 15
ATOM 25039 O O . VAL A 1 34 ? 4.082 -8.084 2.777 1.00 0.00 27 VAL A O 15
ATOM 25052 N N . GLN A 1 35 ? 3.780 -7.733 4.979 1.00 0.00 28 GLN A N 15
ATOM 25053 C CA . GLN A 1 35 ? 5.135 -8.132 5.340 1.00 0.00 28 GLN A CA 15
ATOM 25054 C C . GLN A 1 35 ? 5.434 -9.547 4.853 1.00 0.00 28 GLN A C 15
ATOM 25055 O O . GLN A 1 35 ? 6.459 -9.791 4.219 1.00 0.00 28 GLN A O 15
ATOM 25069 N N . ASN A 1 36 ? 4.531 -10.474 5.155 1.00 0.00 29 ASN A N 15
ATOM 25070 C CA . ASN A 1 36 ? 4.699 -11.865 4.748 1.00 0.00 29 ASN A CA 15
ATOM 25071 C C . ASN A 1 36 ? 4.656 -11.996 3.229 1.00 0.00 29 ASN A C 15
ATOM 25072 O O . ASN A 1 36 ? 5.352 -12.829 2.648 1.00 0.00 29 ASN A O 15
ATOM 25083 N N . PHE A 1 37 ? 3.836 -11.168 2.591 1.00 0.00 30 PHE A N 15
ATOM 25084 C CA . PHE A 1 37 ? 3.702 -11.191 1.139 1.00 0.00 30 PHE A CA 15
ATOM 25085 C C . PHE A 1 37 ? 5.042 -10.909 0.465 1.00 0.00 30 PHE A C 15
ATOM 25086 O O . PHE A 1 37 ? 5.426 -11.590 -0.487 1.00 0.00 30 PHE A O 15
ATOM 25103 N N . LEU A 1 38 ? 5.748 -9.901 0.964 1.00 0.00 31 LEU A N 15
ATOM 25104 C CA . LEU A 1 38 ? 7.045 -9.527 0.411 1.00 0.00 31 LEU A CA 15
ATOM 25105 C C . LEU A 1 38 ? 8.181 -10.108 1.246 1.00 0.00 31 LEU A C 15
ATOM 25106 O O . LEU A 1 38 ? 9.170 -9.430 1.524 1.00 0.00 31 LEU A O 15
ATOM 25122 N N . SER A 1 39 ? 8.033 -11.369 1.642 1.00 0.00 32 SER A N 15
ATOM 25123 C CA . SER A 1 39 ? 9.047 -12.041 2.446 1.00 0.00 32 SER A CA 15
ATOM 25124 C C . SER A 1 39 ? 10.411 -11.975 1.768 1.00 0.00 32 SER A C 15
ATOM 25125 O O . SER A 1 39 ? 11.389 -11.516 2.359 1.00 0.00 32 SER A O 15
ATOM 25133 N N . ASP A 1 40 ? 10.469 -12.437 0.524 1.00 0.00 33 ASP A N 15
ATOM 25134 C CA . ASP A 1 40 ? 11.713 -12.429 -0.237 1.00 0.00 33 ASP A CA 15
ATOM 25135 C C . ASP A 1 40 ? 12.408 -11.076 -0.130 1.00 0.00 33 ASP A C 15
ATOM 25136 O O . ASP A 1 40 ? 13.621 -10.973 -0.317 1.00 0.00 33 ASP A O 15
ATOM 25145 N N . CYS A 1 41 ? 11.632 -10.040 0.170 1.00 0.00 34 CYS A N 15
ATOM 25146 C CA . CYS A 1 41 ? 12.172 -8.692 0.300 1.00 0.00 34 CYS A CA 15
ATOM 25147 C C . CYS A 1 41 ? 12.362 -8.321 1.767 1.00 0.00 34 CYS A C 15
ATOM 25148 O O . CYS A 1 41 ? 11.720 -8.890 2.651 1.00 0.00 34 CYS A O 15
ATOM 25156 N N . THR A 1 42 ? 13.249 -7.364 2.020 1.00 0.00 35 THR A N 15
ATOM 25157 C CA . THR A 1 42 ? 13.526 -6.919 3.380 1.00 0.00 35 THR A CA 15
ATOM 25158 C C . THR A 1 42 ? 12.940 -5.534 3.636 1.00 0.00 35 THR A C 15
ATOM 25159 O O . THR A 1 42 ? 13.634 -4.524 3.511 1.00 0.00 35 THR A O 15
ATOM 25170 N N . ILE A 1 43 ? 11.662 -5.495 3.994 1.00 0.00 36 ILE A N 15
ATOM 25171 C CA . ILE A 1 43 ? 10.984 -4.234 4.269 1.00 0.00 36 ILE A CA 15
ATOM 25172 C C . ILE A 1 43 ? 11.745 -3.416 5.307 1.00 0.00 36 ILE A C 15
ATOM 25173 O O . ILE A 1 43 ? 12.141 -3.934 6.352 1.00 0.00 36 ILE A O 15
ATOM 25189 N N . HIS A 1 44 ? 11.944 -2.135 5.014 1.00 0.00 37 HIS A N 15
ATOM 25190 C CA . HIS A 1 44 ? 12.655 -1.244 5.923 1.00 0.00 37 HIS A CA 15
ATOM 25191 C C . HIS A 1 44 ? 11.774 -0.861 7.108 1.00 0.00 37 HIS A C 15
ATOM 25192 O O . HIS A 1 44 ? 10.652 -0.385 6.932 1.00 0.00 37 HIS A O 15
ATOM 25207 N N . ASP A 1 45 ? 12.288 -1.071 8.315 1.00 0.00 38 ASP A N 15
ATOM 25208 C CA . ASP A 1 45 ? 11.548 -0.748 9.529 1.00 0.00 38 ASP A CA 15
ATOM 25209 C C . ASP A 1 45 ? 10.304 -1.622 9.656 1.00 0.00 38 ASP A C 15
ATOM 25210 O O . ASP A 1 45 ? 9.330 -1.243 10.305 1.00 0.00 38 ASP A O 15
ATOM 25219 N N . GLY A 1 46 ? 10.345 -2.795 9.032 1.00 0.00 39 GLY A N 15
ATOM 25220 C CA . GLY A 1 46 ? 9.215 -3.704 9.087 1.00 0.00 39 GLY A CA 15
ATOM 25221 C C . GLY A 1 46 ? 7.885 -2.977 9.077 1.00 0.00 39 GLY A C 15
ATOM 25222 O O . GLY A 1 46 ? 7.641 -2.125 8.223 1.00 0.00 39 GLY A O 15
ATOM 25226 N N . VAL A 1 47 ? 7.021 -3.316 10.029 1.00 0.00 40 VAL A N 15
ATOM 25227 C CA . VAL A 1 47 ? 5.707 -2.690 10.126 1.00 0.00 40 VAL A CA 15
ATOM 25228 C C . VAL A 1 47 ? 5.802 -1.181 9.930 1.00 0.00 40 VAL A C 15
ATOM 25229 O O . VAL A 1 47 ? 4.886 -0.556 9.397 1.00 0.00 40 VAL A O 15
ATOM 25242 N N . ALA A 1 48 ? 6.917 -0.602 10.364 1.00 0.00 41 ALA A N 15
ATOM 25243 C CA . ALA A 1 48 ? 7.132 0.834 10.234 1.00 0.00 41 ALA A CA 15
ATOM 25244 C C . ALA A 1 48 ? 7.629 1.190 8.837 1.00 0.00 41 ALA A C 15
ATOM 25245 O O . ALA A 1 48 ? 8.242 2.236 8.633 1.00 0.00 41 ALA A O 15
ATOM 25252 N N . GLY A 1 49 ? 7.360 0.310 7.876 1.00 0.00 42 GLY A N 15
ATOM 25253 C CA . GLY A 1 49 ? 7.787 0.550 6.510 1.00 0.00 42 GLY A CA 15
ATOM 25254 C C . GLY A 1 49 ? 6.659 0.385 5.512 1.00 0.00 42 GLY A C 15
ATOM 25255 O O . GLY A 1 49 ? 6.797 0.742 4.342 1.00 0.00 42 GLY A O 15
ATOM 25259 N N . VAL A 1 50 ? 5.537 -0.159 5.974 1.00 0.00 43 VAL A N 15
ATOM 25260 C CA . VAL A 1 50 ? 4.380 -0.371 5.113 1.00 0.00 43 VAL A CA 15
ATOM 25261 C C . VAL A 1 50 ? 3.396 0.789 5.218 1.00 0.00 43 VAL A C 15
ATOM 25262 O O . VAL A 1 50 ? 3.101 1.270 6.312 1.00 0.00 43 VAL A O 15
ATOM 25275 N N . HIS A 1 51 ? 2.891 1.235 4.072 1.00 0.00 44 HIS A N 15
ATOM 25276 C CA . HIS A 1 51 ? 1.939 2.339 4.035 1.00 0.00 44 HIS A CA 15
ATOM 25277 C C . HIS A 1 51 ? 0.739 1.993 3.159 1.00 0.00 44 HIS A C 15
ATOM 25278 O O . HIS A 1 51 ? 0.885 1.720 1.967 1.00 0.00 44 HIS A O 15
ATOM 25293 N N . PHE A 1 52 ? -0.447 2.004 3.757 1.00 0.00 45 PHE A N 15
ATOM 25294 C CA . PHE A 1 52 ? -1.673 1.689 3.032 1.00 0.00 45 PHE A CA 15
ATOM 25295 C C . PHE A 1 52 ? -2.291 2.950 2.436 1.00 0.00 45 PHE A C 15
ATOM 25296 O O . PHE A 1 52 ? -1.990 4.065 2.865 1.00 0.00 45 PHE A O 15
ATOM 25313 N N . ILE A 1 53 ? -3.155 2.766 1.444 1.00 0.00 46 ILE A N 15
ATOM 25314 C CA . ILE A 1 53 ? -3.816 3.887 0.788 1.00 0.00 46 ILE A CA 15
ATOM 25315 C C . ILE A 1 53 ? -5.306 3.913 1.112 1.00 0.00 46 ILE A C 15
ATOM 25316 O O . ILE A 1 53 ? -5.977 2.881 1.077 1.00 0.00 46 ILE A O 15
ATOM 25332 N N . TYR A 1 54 ? -5.818 5.099 1.424 1.00 0.00 47 TYR A N 15
ATOM 25333 C CA . TYR A 1 54 ? -7.229 5.259 1.754 1.00 0.00 47 TYR A CA 15
ATOM 25334 C C . TYR A 1 54 ? -7.894 6.272 0.827 1.00 0.00 47 TYR A C 15
ATOM 25335 O O . TYR A 1 54 ? -7.221 6.984 0.080 1.00 0.00 47 TYR A O 15
ATOM 25353 N N . THR A 1 55 ? -9.221 6.331 0.880 1.00 0.00 48 THR A N 15
ATOM 25354 C CA . THR A 1 55 ? -9.979 7.254 0.046 1.00 0.00 48 THR A CA 15
ATOM 25355 C C . THR A 1 55 ? -10.271 8.553 0.789 1.00 0.00 48 THR A C 15
ATOM 25356 O O . THR A 1 55 ? -10.085 8.640 2.003 1.00 0.00 48 THR A O 15
ATOM 25367 N N . ARG A 1 56 ? -10.730 9.560 0.053 1.00 0.00 49 ARG A N 15
ATOM 25368 C CA . ARG A 1 56 ? -11.048 10.855 0.643 1.00 0.00 49 ARG A CA 15
ATOM 25369 C C . ARG A 1 56 ? -12.119 10.713 1.721 1.00 0.00 49 ARG A C 15
ATOM 25370 O O . ARG A 1 56 ? -12.182 11.512 2.655 1.00 0.00 49 ARG A O 15
ATOM 25391 N N . GLU A 1 57 ? -12.958 9.691 1.584 1.00 0.00 50 GLU A N 15
ATOM 25392 C CA . GLU A 1 57 ? -14.026 9.446 2.546 1.00 0.00 50 GLU A CA 15
ATOM 25393 C C . GLU A 1 57 ? -13.499 8.696 3.766 1.00 0.00 50 GLU A C 15
ATOM 25394 O O . GLU A 1 57 ? -13.979 8.889 4.882 1.00 0.00 50 GLU A O 15
ATOM 25406 N N . GLY A 1 58 ? -12.506 7.840 3.543 1.00 0.00 51 GLY A N 15
ATOM 25407 C CA . GLY A 1 58 ? -11.930 7.074 4.633 1.00 0.00 51 GLY A CA 15
ATOM 25408 C C . GLY A 1 58 ? -12.086 5.579 4.436 1.00 0.00 51 GLY A C 15
ATOM 25409 O O . GLY A 1 58 ? -12.411 4.853 5.376 1.00 0.00 51 GLY A O 15
ATOM 25413 N N . ARG A 1 59 ? -11.856 5.117 3.211 1.00 0.00 52 ARG A N 15
ATOM 25414 C CA . ARG A 1 59 ? -11.976 3.699 2.894 1.00 0.00 52 ARG A CA 15
ATOM 25415 C C . ARG A 1 59 ? -10.615 3.102 2.550 1.00 0.00 52 ARG A C 15
ATOM 25416 O O . ARG A 1 59 ? -9.588 3.773 2.654 1.00 0.00 52 ARG A O 15
ATOM 25437 N N . GLN A 1 60 ? -10.616 1.837 2.141 1.00 0.00 53 GLN A N 15
ATOM 25438 C CA . GLN A 1 60 ? -9.381 1.150 1.783 1.00 0.00 53 GLN A CA 15
ATOM 25439 C C . GLN A 1 60 ? -9.318 0.890 0.281 1.00 0.00 53 GLN A C 15
ATOM 25440 O O . GLN A 1 60 ? -9.611 -0.213 -0.180 1.00 0.00 53 GLN A O 15
ATOM 25454 N N . SER A 1 61 ? -8.934 1.912 -0.476 1.00 0.00 54 SER A N 15
ATOM 25455 C CA . SER A 1 61 ? -8.836 1.795 -1.926 1.00 0.00 54 SER A CA 15
ATOM 25456 C C . SER A 1 61 ? -8.156 0.488 -2.322 1.00 0.00 54 SER A C 15
ATOM 25457 O O . SER A 1 61 ? -8.412 -0.059 -3.394 1.00 0.00 54 SER A O 15
ATOM 25465 N N . GLY A 1 62 ? -7.288 -0.009 -1.446 1.00 0.00 55 GLY A N 15
ATOM 25466 C CA . GLY A 1 62 ? -6.583 -1.248 -1.720 1.00 0.00 55 GLY A CA 15
ATOM 25467 C C . GLY A 1 62 ? -5.094 -1.039 -1.907 1.00 0.00 55 GLY A C 15
ATOM 25468 O O . GLY A 1 62 ? -4.284 -1.824 -1.415 1.00 0.00 55 GLY A O 15
ATOM 25472 N N . GLU A 1 63 ? -4.732 0.022 -2.622 1.00 0.00 56 GLU A N 15
ATOM 25473 C CA . GLU A 1 63 ? -3.329 0.330 -2.874 1.00 0.00 56 GLU A CA 15
ATOM 25474 C C . GLU A 1 63 ? -2.560 0.479 -1.564 1.00 0.00 56 GLU A C 15
ATOM 25475 O O . GLU A 1 63 ? -3.097 0.965 -0.569 1.00 0.00 56 GLU A O 15
ATOM 25487 N N . ALA A 1 64 ? -1.300 0.057 -1.573 1.00 0.00 57 ALA A N 15
ATOM 25488 C CA . ALA A 1 64 ? -0.457 0.145 -0.387 1.00 0.00 57 ALA A CA 15
ATOM 25489 C C . ALA A 1 64 ? 1.019 0.045 -0.755 1.00 0.00 57 ALA A C 15
ATOM 25490 O O . ALA A 1 64 ? 1.452 -0.929 -1.370 1.00 0.00 57 ALA A O 15
ATOM 25497 N N . PHE A 1 65 ? 1.789 1.060 -0.375 1.00 0.00 58 PHE A N 15
ATOM 25498 C CA . PHE A 1 65 ? 3.218 1.087 -0.666 1.00 0.00 58 PHE A CA 15
ATOM 25499 C C . PHE A 1 65 ? 4.006 0.339 0.405 1.00 0.00 58 PHE A C 15
ATOM 25500 O O . PHE A 1 65 ? 3.490 0.056 1.487 1.00 0.00 58 PHE A O 15
ATOM 25517 N N . VAL A 1 66 ? 5.259 0.021 0.096 1.00 0.00 59 VAL A N 15
ATOM 25518 C CA . VAL A 1 66 ? 6.119 -0.693 1.031 1.00 0.00 59 VAL A CA 15
ATOM 25519 C C . VAL A 1 66 ? 7.582 -0.311 0.834 1.00 0.00 59 VAL A C 15
ATOM 25520 O O . VAL A 1 66 ? 8.108 -0.385 -0.276 1.00 0.00 59 VAL A O 15
ATOM 25533 N N . GLU A 1 67 ? 8.233 0.097 1.919 1.00 0.00 60 GLU A N 15
ATOM 25534 C CA . GLU A 1 67 ? 9.636 0.491 1.864 1.00 0.00 60 GLU A CA 15
ATOM 25535 C C . GLU A 1 67 ? 10.548 -0.724 2.002 1.00 0.00 60 GLU A C 15
ATOM 25536 O O . GLU A 1 67 ? 10.262 -1.646 2.768 1.00 0.00 60 GLU A O 15
ATOM 25548 N N . LEU A 1 68 ? 11.646 -0.720 1.255 1.00 0.00 61 LEU A N 15
ATOM 25549 C CA . LEU A 1 68 ? 12.602 -1.822 1.293 1.00 0.00 61 LEU A CA 15
ATOM 25550 C C . LEU A 1 68 ? 13.903 -1.391 1.961 1.00 0.00 61 LEU A C 15
ATOM 25551 O O . LEU A 1 68 ? 14.053 -0.238 2.364 1.00 0.00 61 LEU A O 15
ATOM 25567 N N . GLU A 1 69 ? 14.842 -2.326 2.074 1.00 0.00 62 GLU A N 15
ATOM 25568 C CA . GLU A 1 69 ? 16.131 -2.042 2.693 1.00 0.00 62 GLU A CA 15
ATOM 25569 C C . GLU A 1 69 ? 17.168 -1.660 1.640 1.00 0.00 62 GLU A C 15
ATOM 25570 O O . GLU A 1 69 ? 17.861 -0.652 1.774 1.00 0.00 62 GLU A O 15
ATOM 25582 N N . SER A 1 70 ? 17.267 -2.473 0.594 1.00 0.00 63 SER A N 15
ATOM 25583 C CA . SER A 1 70 ? 18.221 -2.224 -0.480 1.00 0.00 63 SER A CA 15
ATOM 25584 C C . SER A 1 70 ? 17.554 -2.367 -1.844 1.00 0.00 63 SER A C 15
ATOM 25585 O O . SER A 1 70 ? 16.343 -2.569 -1.936 1.00 0.00 63 SER A O 15
ATOM 25593 N N . GLU A 1 71 ? 18.353 -2.261 -2.902 1.00 0.00 64 GLU A N 15
ATOM 25594 C CA . GLU A 1 71 ? 17.839 -2.378 -4.261 1.00 0.00 64 GLU A CA 15
ATOM 25595 C C . GLU A 1 71 ? 17.296 -3.781 -4.519 1.00 0.00 64 GLU A C 15
ATOM 25596 O O . GLU A 1 71 ? 16.125 -3.952 -4.858 1.00 0.00 64 GLU A O 15
ATOM 25608 N N . ASP A 1 72 ? 18.156 -4.781 -4.356 1.00 0.00 65 ASP A N 15
ATOM 25609 C CA . ASP A 1 72 ? 17.764 -6.169 -4.570 1.00 0.00 65 ASP A CA 15
ATOM 25610 C C . ASP A 1 72 ? 16.312 -6.393 -4.159 1.00 0.00 65 ASP A C 15
ATOM 25611 O O . ASP A 1 72 ? 15.542 -7.025 -4.883 1.00 0.00 65 ASP A O 15
ATOM 25620 N N . ASP A 1 73 ? 15.945 -5.872 -2.994 1.00 0.00 66 ASP A N 15
ATOM 25621 C CA . ASP A 1 73 ? 14.585 -6.015 -2.486 1.00 0.00 66 ASP A CA 15
ATOM 25622 C C . ASP A 1 73 ? 13.564 -5.653 -3.560 1.00 0.00 66 ASP A C 15
ATOM 25623 O O . ASP A 1 73 ? 12.623 -6.405 -3.816 1.00 0.00 66 ASP A O 15
ATOM 25632 N N . VAL A 1 74 ? 13.754 -4.496 -4.185 1.00 0.00 67 VAL A N 15
ATOM 25633 C CA . VAL A 1 74 ? 12.850 -4.034 -5.232 1.00 0.00 67 VAL A CA 15
ATOM 25634 C C . VAL A 1 74 ? 12.683 -5.089 -6.319 1.00 0.00 67 VAL A C 15
ATOM 25635 O O . VAL A 1 74 ? 11.577 -5.567 -6.572 1.00 0.00 67 VAL A O 15
ATOM 25648 N N . LYS A 1 75 ? 13.789 -5.449 -6.961 1.00 0.00 68 LYS A N 15
ATOM 25649 C CA . LYS A 1 75 ? 13.768 -6.450 -8.021 1.00 0.00 68 LYS A CA 15
ATOM 25650 C C . LYS A 1 75 ? 13.010 -7.697 -7.577 1.00 0.00 68 LYS A C 15
ATOM 25651 O O . LYS A 1 75 ? 12.255 -8.286 -8.352 1.00 0.00 68 LYS A O 15
ATOM 25670 N N . LEU A 1 76 ? 13.214 -8.094 -6.326 1.00 0.00 69 LEU A N 15
ATOM 25671 C CA . LEU A 1 76 ? 12.548 -9.270 -5.778 1.00 0.00 69 LEU A CA 15
ATOM 25672 C C . LEU A 1 76 ? 11.042 -9.047 -5.678 1.00 0.00 69 LEU A C 15
ATOM 25673 O O . LEU A 1 76 ? 10.251 -9.879 -6.118 1.00 0.00 69 LEU A O 15
ATOM 25689 N N . ALA A 1 77 ? 10.655 -7.916 -5.097 1.00 0.00 70 ALA A N 15
ATOM 25690 C CA . ALA A 1 77 ? 9.245 -7.581 -4.943 1.00 0.00 70 ALA A CA 15
ATOM 25691 C C . ALA A 1 77 ? 8.509 -7.678 -6.275 1.00 0.00 70 ALA A C 15
ATOM 25692 O O . ALA A 1 77 ? 7.405 -8.220 -6.348 1.00 0.00 70 ALA A O 15
ATOM 25699 N N . LEU A 1 78 ? 9.125 -7.149 -7.326 1.00 0.00 71 LEU A N 15
ATOM 25700 C CA . LEU A 1 78 ? 8.528 -7.176 -8.657 1.00 0.00 71 LEU A CA 15
ATOM 25701 C C . LEU A 1 78 ? 8.219 -8.607 -9.087 1.00 0.00 71 LEU A C 15
ATOM 25702 O O . LEU A 1 78 ? 7.403 -8.836 -9.979 1.00 0.00 71 LEU A O 15
ATOM 25718 N N . LYS A 1 79 ? 8.877 -9.566 -8.444 1.00 0.00 72 LYS A N 15
ATOM 25719 C CA . LYS A 1 79 ? 8.671 -10.976 -8.757 1.00 0.00 72 LYS A CA 15
ATOM 25720 C C . LYS A 1 79 ? 7.359 -11.479 -8.164 1.00 0.00 72 LYS A C 15
ATOM 25721 O O . LYS A 1 79 ? 6.830 -12.508 -8.584 1.00 0.00 72 LYS A O 15
ATOM 25740 N N . LYS A 1 80 ? 6.837 -10.746 -7.186 1.00 0.00 73 LYS A N 15
ATOM 25741 C CA . LYS A 1 80 ? 5.585 -11.115 -6.537 1.00 0.00 73 LYS A CA 15
ATOM 25742 C C . LYS A 1 80 ? 4.390 -10.544 -7.294 1.00 0.00 73 LYS A C 15
ATOM 25743 O O . LYS A 1 80 ? 3.308 -10.379 -6.731 1.00 0.00 73 LYS A O 15
ATOM 25762 N N . ASP A 1 81 ? 4.594 -10.245 -8.572 1.00 0.00 74 ASP A N 15
ATOM 25763 C CA . ASP A 1 81 ? 3.532 -9.694 -9.407 1.00 0.00 74 ASP A CA 15
ATOM 25764 C C . ASP A 1 81 ? 2.428 -10.722 -9.630 1.00 0.00 74 ASP A C 15
ATOM 25765 O O . ASP A 1 81 ? 2.617 -11.914 -9.387 1.00 0.00 74 ASP A O 15
ATOM 25774 N N . ARG A 1 82 ? 1.273 -10.252 -10.092 1.00 0.00 75 ARG A N 15
ATOM 25775 C CA . ARG A 1 82 ? 0.137 -11.130 -10.345 1.00 0.00 75 ARG A CA 15
ATOM 25776 C C . ARG A 1 82 ? 0.093 -12.269 -9.329 1.00 0.00 75 ARG A C 15
ATOM 25777 O O . ARG A 1 82 ? -0.322 -13.382 -9.649 1.00 0.00 75 ARG A O 15
ATOM 25798 N N . GLU A 1 83 ? 0.525 -11.980 -8.106 1.00 0.00 76 GLU A N 15
ATOM 25799 C CA . GLU A 1 83 ? 0.535 -12.980 -7.045 1.00 0.00 76 GLU A CA 15
ATOM 25800 C C . GLU A 1 83 ? -0.846 -13.114 -6.409 1.00 0.00 76 GLU A C 15
ATOM 25801 O O . GLU A 1 83 ? -1.811 -12.499 -6.861 1.00 0.00 76 GLU A O 15
ATOM 25813 N N . SER A 1 84 ? -0.931 -13.923 -5.358 1.00 0.00 77 SER A N 15
ATOM 25814 C CA . SER A 1 84 ? -2.194 -14.142 -4.662 1.00 0.00 77 SER A CA 15
ATOM 25815 C C . SER A 1 84 ? -1.993 -14.115 -3.150 1.00 0.00 77 SER A C 15
ATOM 25816 O O . SER A 1 84 ? -1.217 -14.897 -2.602 1.00 0.00 77 SER A O 15
ATOM 25824 N N . MET A 1 85 ? -2.698 -13.207 -2.482 1.00 0.00 78 MET A N 15
ATOM 25825 C CA . MET A 1 85 ? -2.598 -13.078 -1.033 1.00 0.00 78 MET A CA 15
ATOM 25826 C C . MET A 1 85 ? -3.899 -13.502 -0.358 1.00 0.00 78 MET A C 15
ATOM 25827 O O . MET A 1 85 ? -4.931 -12.852 -0.516 1.00 0.00 78 MET A O 15
ATOM 25841 N N . GLY A 1 86 ? -3.841 -14.597 0.394 1.00 0.00 79 GLY A N 15
ATOM 25842 C CA . GLY A 1 86 ? -5.022 -15.088 1.081 1.00 0.00 79 GLY A CA 15
ATOM 25843 C C . GLY A 1 86 ? -6.033 -15.698 0.130 1.00 0.00 79 GLY A C 15
ATOM 25844 O O . GLY A 1 86 ? -5.963 -16.886 -0.184 1.00 0.00 79 GLY A O 15
ATOM 25848 N N . HIS A 1 87 ? -6.979 -14.884 -0.328 1.00 0.00 80 HIS A N 15
ATOM 25849 C CA . HIS A 1 87 ? -8.010 -15.350 -1.247 1.00 0.00 80 HIS A CA 15
ATOM 25850 C C . HIS A 1 87 ? -8.210 -14.358 -2.389 1.00 0.00 80 HIS A C 15
ATOM 25851 O O . HIS A 1 87 ? -9.238 -14.376 -3.067 1.00 0.00 80 HIS A O 15
ATOM 25866 N N . ARG A 1 88 ? -7.222 -13.494 -2.595 1.00 0.00 81 ARG A N 15
ATOM 25867 C CA . ARG A 1 88 ? -7.290 -12.493 -3.653 1.00 0.00 81 ARG A CA 15
ATOM 25868 C C . ARG A 1 88 ? -5.950 -12.370 -4.372 1.00 0.00 81 ARG A C 15
ATOM 25869 O O . ARG A 1 88 ? -4.950 -12.948 -3.946 1.00 0.00 81 ARG A O 15
ATOM 25890 N N . TYR A 1 89 ? -5.938 -11.614 -5.464 1.00 0.00 82 TYR A N 15
ATOM 25891 C CA . TYR A 1 89 ? -4.722 -11.417 -6.244 1.00 0.00 82 TYR A CA 15
ATOM 25892 C C . TYR A 1 89 ? -4.050 -10.096 -5.882 1.00 0.00 82 TYR A C 15
ATOM 25893 O O . TYR A 1 89 ? -4.721 -9.105 -5.590 1.00 0.00 82 TYR A O 15
ATOM 25911 N N . ILE A 1 90 ? -2.721 -10.090 -5.903 1.00 0.00 83 ILE A N 15
ATOM 25912 C CA . ILE A 1 90 ? -1.958 -8.891 -5.579 1.00 0.00 83 ILE A CA 15
ATOM 25913 C C . ILE A 1 90 ? -1.048 -8.490 -6.735 1.00 0.00 83 ILE A C 15
ATOM 25914 O O . ILE A 1 90 ? -0.336 -9.323 -7.295 1.00 0.00 83 ILE A O 15
ATOM 25930 N N . GLU A 1 91 ? -1.075 -7.208 -7.085 1.00 0.00 84 GLU A N 15
ATOM 25931 C CA . GLU A 1 91 ? -0.251 -6.696 -8.174 1.00 0.00 84 GLU A CA 15
ATOM 25932 C C . GLU A 1 91 ? 0.845 -5.777 -7.641 1.00 0.00 84 GLU A C 15
ATOM 25933 O O . GLU A 1 91 ? 0.569 -4.816 -6.922 1.00 0.00 84 GLU A O 15
ATOM 25945 N N . VAL A 1 92 ? 2.089 -6.079 -7.999 1.00 0.00 85 VAL A N 15
ATOM 25946 C CA . VAL A 1 92 ? 3.226 -5.280 -7.559 1.00 0.00 85 VAL A CA 15
ATOM 25947 C C . VAL A 1 92 ? 3.566 -4.198 -8.578 1.00 0.00 85 VAL A C 15
ATOM 25948 O O . VAL A 1 92 ? 3.462 -4.414 -9.785 1.00 0.00 85 VAL A O 15
ATOM 25961 N N . PHE A 1 93 ? 3.972 -3.034 -8.083 1.00 0.00 86 PHE A N 15
ATOM 25962 C CA . PHE A 1 93 ? 4.327 -1.917 -8.950 1.00 0.00 86 PHE A CA 15
ATOM 25963 C C . PHE A 1 93 ? 5.599 -1.231 -8.461 1.00 0.00 86 PHE A C 15
ATOM 25964 O O . PHE A 1 93 ? 5.700 -0.841 -7.298 1.00 0.00 86 PHE A O 15
ATOM 25981 N N . LYS A 1 94 ? 6.569 -1.088 -9.358 1.00 0.00 87 LYS A N 15
ATOM 25982 C CA . LYS A 1 94 ? 7.836 -0.449 -9.020 1.00 0.00 87 LYS A CA 15
ATOM 25983 C C . LYS A 1 94 ? 7.655 1.055 -8.836 1.00 0.00 87 LYS A C 15
ATOM 25984 O O . LYS A 1 94 ? 7.272 1.762 -9.768 1.00 0.00 87 LYS A O 15
ATOM 26003 N N . SER A 1 95 ? 7.933 1.536 -7.629 1.00 0.00 88 SER A N 15
ATOM 26004 C CA . SER A 1 95 ? 7.798 2.956 -7.323 1.00 0.00 88 SER A CA 15
ATOM 26005 C C . SER A 1 95 ? 8.864 3.400 -6.326 1.00 0.00 88 SER A C 15
ATOM 26006 O O . SER A 1 95 ? 9.519 2.573 -5.690 1.00 0.00 88 SER A O 15
ATOM 26014 N N . HIS A 1 96 ? 9.033 4.712 -6.194 1.00 0.00 89 HIS A N 15
ATOM 26015 C CA . HIS A 1 96 ? 10.019 5.268 -5.275 1.00 0.00 89 HIS A CA 15
ATOM 26016 C C . HIS A 1 96 ? 9.356 5.729 -3.981 1.00 0.00 89 HIS A C 15
ATOM 26017 O O . HIS A 1 96 ? 8.160 5.521 -3.776 1.00 0.00 89 HIS A O 15
ATOM 26032 N N . ARG A 1 97 ? 10.141 6.355 -3.110 1.00 0.00 90 ARG A N 15
ATOM 26033 C CA . ARG A 1 97 ? 9.630 6.844 -1.835 1.00 0.00 90 ARG A CA 15
ATOM 26034 C C . ARG A 1 97 ? 9.039 8.243 -1.986 1.00 0.00 90 ARG A C 15
ATOM 26035 O O . ARG A 1 97 ? 8.033 8.575 -1.358 1.00 0.00 90 ARG A O 15
ATOM 26056 N N . THR A 1 98 ? 9.671 9.059 -2.824 1.00 0.00 91 THR A N 15
ATOM 26057 C CA . THR A 1 98 ? 9.209 10.422 -3.056 1.00 0.00 91 THR A CA 15
ATOM 26058 C C . THR A 1 98 ? 7.768 10.437 -3.552 1.00 0.00 91 THR A C 15
ATOM 26059 O O . THR A 1 98 ? 6.970 11.280 -3.143 1.00 0.00 91 THR A O 15
ATOM 26070 N N . GLU A 1 99 ? 7.441 9.499 -4.436 1.00 0.00 92 GLU A N 15
ATOM 26071 C CA . GLU A 1 99 ? 6.094 9.406 -4.987 1.00 0.00 92 GLU A CA 15
ATOM 26072 C C . GLU A 1 99 ? 5.114 8.877 -3.943 1.00 0.00 92 GLU A C 15
ATOM 26073 O O . GLU A 1 99 ? 3.936 9.234 -3.946 1.00 0.00 92 GLU A O 15
ATOM 26085 N N . MET A 1 100 ? 5.610 8.025 -3.053 1.00 0.00 93 MET A N 15
ATOM 26086 C CA . MET A 1 100 ? 4.779 7.447 -2.003 1.00 0.00 93 MET A CA 15
ATOM 26087 C C . MET A 1 100 ? 4.547 8.452 -0.879 1.00 0.00 93 MET A C 15
ATOM 26088 O O . MET A 1 100 ? 3.589 8.333 -0.115 1.00 0.00 93 MET A O 15
ATOM 26102 N N . ASP A 1 101 ? 5.429 9.441 -0.783 1.00 0.00 94 ASP A N 15
ATOM 26103 C CA . ASP A 1 101 ? 5.320 10.467 0.247 1.00 0.00 94 ASP A CA 15
ATOM 26104 C C . ASP A 1 101 ? 4.142 11.395 -0.033 1.00 0.00 94 ASP A C 15
ATOM 26105 O O . ASP A 1 101 ? 3.513 11.911 0.890 1.00 0.00 94 ASP A O 15
ATOM 26114 N N . TRP A 1 102 ? 3.851 11.603 -1.312 1.00 0.00 95 TRP A N 15
ATOM 26115 C CA . TRP A 1 102 ? 2.749 12.470 -1.714 1.00 0.00 95 TRP A CA 15
ATOM 26116 C C . TRP A 1 102 ? 1.435 11.698 -1.752 1.00 0.00 95 TRP A C 15
ATOM 26117 O O . TRP A 1 102 ? 0.420 12.156 -1.227 1.00 0.00 95 TRP A O 15
ATOM 26138 N N . VAL A 1 103 ? 1.460 10.525 -2.376 1.00 0.00 96 VAL A N 15
ATOM 26139 C CA . VAL A 1 103 ? 0.270 9.689 -2.481 1.00 0.00 96 VAL A CA 15
ATOM 26140 C C . VAL A 1 103 ? -0.339 9.426 -1.108 1.00 0.00 96 VAL A C 15
ATOM 26141 O O . VAL A 1 103 ? -1.555 9.280 -0.974 1.00 0.00 96 VAL A O 15
ATOM 26154 N N . LEU A 1 104 ? 0.512 9.367 -0.090 1.00 0.00 97 LEU A N 15
ATOM 26155 C CA . LEU A 1 104 ? 0.058 9.123 1.274 1.00 0.00 97 LEU A CA 15
ATOM 26156 C C . LEU A 1 104 ? -0.563 10.380 1.875 1.00 0.00 97 LEU A C 15
ATOM 26157 O O . LEU A 1 104 ? -1.752 10.406 2.195 1.00 0.00 97 LEU A O 15
ATOM 26173 N N . LYS A 1 105 ? 0.249 11.421 2.025 1.00 0.00 98 LYS A N 15
ATOM 26174 C CA . LYS A 1 105 ? -0.220 12.683 2.584 1.00 0.00 98 LYS A CA 15
ATOM 26175 C C . LYS A 1 105 ? -1.614 13.022 2.067 1.00 0.00 98 LYS A C 15
ATOM 26176 O O . LYS A 1 105 ? -2.407 13.659 2.762 1.00 0.00 98 LYS A O 15
ATOM 26195 N N . HIS A 1 106 ? -1.908 12.592 0.845 1.00 0.00 99 HIS A N 15
ATOM 26196 C CA . HIS A 1 106 ? -3.209 12.849 0.236 1.00 0.00 99 HIS A CA 15
ATOM 26197 C C . HIS A 1 106 ? -3.960 11.544 -0.011 1.00 0.00 99 HIS A C 15
ATOM 26198 O O . HIS A 1 106 ? -4.486 11.316 -1.101 1.00 0.00 99 HIS A O 15
ATOM 26213 N N . SER A 1 107 ? -4.006 10.691 1.007 1.00 0.00 100 SER A N 15
ATOM 26214 C CA . SER A 1 107 ? -4.689 9.408 0.899 1.00 0.00 100 SER A CA 15
ATOM 26215 C C . SER A 1 107 ? -5.806 9.298 1.933 1.00 0.00 100 SER A C 15
ATOM 26216 O O . SER A 1 107 ? -6.941 8.956 1.603 1.00 0.00 100 SER A O 15
ATOM 26224 N N . GLY A 1 108 ? -5.474 9.590 3.187 1.00 0.00 101 GLY A N 15
ATOM 26225 C CA . GLY A 1 108 ? -6.459 9.518 4.251 1.00 0.00 101 GLY A CA 15
ATOM 26226 C C . GLY A 1 108 ? -7.532 10.581 4.120 1.00 0.00 101 GLY A C 15
ATOM 26227 O O . GLY A 1 108 ? -7.336 11.617 3.484 1.00 0.00 101 GLY A O 15
ATOM 26231 N N . PRO A 1 109 ? -8.699 10.327 4.731 1.00 0.00 102 PRO A N 15
ATOM 26232 C CA . PRO A 1 109 ? -9.831 11.257 4.693 1.00 0.00 102 PRO A CA 15
ATOM 26233 C C . PRO A 1 109 ? -9.569 12.522 5.504 1.00 0.00 102 PRO A C 15
ATOM 26234 O O . PRO A 1 109 ? -10.393 13.435 5.530 1.00 0.00 102 PRO A O 15
ATOM 26245 N N . ASN A 1 110 ? -8.417 12.568 6.164 1.00 0.00 103 ASN A N 15
ATOM 26246 C CA . ASN A 1 110 ? -8.047 13.722 6.976 1.00 0.00 103 ASN A CA 15
ATOM 26247 C C . ASN A 1 110 ? -6.606 14.141 6.700 1.00 0.00 103 ASN A C 15
ATOM 26248 O O . ASN A 1 110 ? -5.744 13.303 6.435 1.00 0.00 103 ASN A O 15
ATOM 26259 N N . SER A 1 111 ? -6.352 15.445 6.765 1.00 0.00 104 SER A N 15
ATOM 26260 C CA . SER A 1 111 ? -5.017 15.976 6.520 1.00 0.00 104 SER A CA 15
ATOM 26261 C C . SER A 1 111 ? -3.961 15.150 7.247 1.00 0.00 104 SER A C 15
ATOM 26262 O O . SER A 1 111 ? -3.844 15.211 8.471 1.00 0.00 104 SER A O 15
ATOM 26270 N N . ALA A 1 112 ? -3.194 14.378 6.484 1.00 0.00 105 ALA A N 15
ATOM 26271 C CA . ALA A 1 112 ? -2.146 13.540 7.055 1.00 0.00 105 ALA A CA 15
ATOM 26272 C C . ALA A 1 112 ? -0.788 14.230 6.975 1.00 0.00 105 ALA A C 15
ATOM 26273 O O . ALA A 1 112 ? -0.038 14.036 6.019 1.00 0.00 105 ALA A O 15
ATOM 26280 N N . SER A 1 113 ? -0.479 15.036 7.986 1.00 0.00 106 SER A N 15
ATOM 26281 C CA . SER A 1 113 ? 0.787 15.758 8.028 1.00 0.00 106 SER A CA 15
ATOM 26282 C C . SER A 1 113 ? 1.230 15.995 9.468 1.00 0.00 106 SER A C 15
ATOM 26283 O O . SER A 1 113 ? 0.516 16.613 10.256 1.00 0.00 106 SER A O 15
ATOM 26291 N N . GLY A 1 114 ? 2.416 15.497 9.806 1.00 0.00 107 GLY A N 15
ATOM 26292 C CA . GLY A 1 114 ? 2.935 15.664 11.151 1.00 0.00 107 GLY A CA 15
ATOM 26293 C C . GLY A 1 114 ? 2.227 14.781 12.159 1.00 0.00 107 GLY A C 15
ATOM 26294 O O . GLY A 1 114 ? 1.009 14.843 12.323 1.00 0.00 107 GLY A O 15
ATOM 26298 N N . PRO A 1 115 ? 3.000 13.934 12.855 1.00 0.00 108 PRO A N 15
ATOM 26299 C CA . PRO A 1 115 ? 2.461 13.017 13.864 1.00 0.00 108 PRO A CA 15
ATOM 26300 C C . PRO A 1 115 ? 1.971 13.748 15.109 1.00 0.00 108 PRO A C 15
ATOM 26301 O O . PRO A 1 115 ? 1.368 13.146 15.997 1.00 0.00 108 PRO A O 15
ATOM 26312 N N . SER A 1 116 ? 2.234 15.050 15.167 1.00 0.00 109 SER A N 15
ATOM 26313 C CA . SER A 1 116 ? 1.823 15.863 16.306 1.00 0.00 109 SER A CA 15
ATOM 26314 C C . SER A 1 116 ? 0.366 15.593 16.668 1.00 0.00 109 SER A C 15
ATOM 26315 O O . SER A 1 116 ? 0.055 15.219 17.799 1.00 0.00 109 SER A O 15
ATOM 26323 N N . SER A 1 117 ? -0.524 15.784 15.699 1.00 0.00 110 SER A N 15
ATOM 26324 C CA . SER A 1 117 ? -1.949 15.565 15.916 1.00 0.00 110 SER A CA 15
ATOM 26325 C C . SER A 1 117 ? -2.614 15.023 14.654 1.00 0.00 110 SER A C 15
ATOM 26326 O O . SER A 1 117 ? -2.067 15.129 13.557 1.00 0.00 110 SER A O 15
ATOM 26334 N N . GLY A 1 118 ? -3.798 14.442 14.819 1.00 0.00 111 GLY A N 15
ATOM 26335 C CA . GLY A 1 118 ? -4.519 13.892 13.686 1.00 0.00 111 GLY A CA 15
ATOM 26336 C C . GLY A 1 118 ? -5.989 14.261 13.698 1.00 0.00 111 GLY A C 15
ATOM 26337 O O . GLY A 1 118 ? -6.765 13.720 14.485 1.00 0.00 111 GLY A O 15
ATOM 26341 N N . GLY A 1 1 ? 14.775 -4.486 -18.715 1.00 0.00 -6 GLY A N 16
ATOM 26342 C CA . GLY A 1 1 ? 15.213 -3.362 -19.521 1.00 0.00 -6 GLY A CA 16
ATOM 26343 C C . GLY A 1 1 ? 16.179 -2.458 -18.780 1.00 0.00 -6 GLY A C 16
ATOM 26344 O O . GLY A 1 1 ? 17.197 -2.917 -18.263 1.00 0.00 -6 GLY A O 16
ATOM 26348 N N . SER A 1 2 ? 15.859 -1.169 -18.728 1.00 0.00 -5 SER A N 16
ATOM 26349 C CA . SER A 1 2 ? 16.709 -0.197 -18.049 1.00 0.00 -5 SER A CA 16
ATOM 26350 C C . SER A 1 2 ? 15.874 0.748 -17.191 1.00 0.00 -5 SER A C 16
ATOM 26351 O O . SER A 1 2 ? 14.799 1.187 -17.597 1.00 0.00 -5 SER A O 16
ATOM 26359 N N . SER A 1 3 ? 16.379 1.056 -16.000 1.00 0.00 -4 SER A N 16
ATOM 26360 C CA . SER A 1 3 ? 15.679 1.946 -15.081 1.00 0.00 -4 SER A CA 16
ATOM 26361 C C . SER A 1 3 ? 16.208 3.373 -15.198 1.00 0.00 -4 SER A C 16
ATOM 26362 O O . SER A 1 3 ? 15.436 4.329 -15.271 1.00 0.00 -4 SER A O 16
ATOM 26370 N N . GLY A 1 4 ? 17.530 3.508 -15.215 1.00 0.00 -3 GLY A N 16
ATOM 26371 C CA . GLY A 1 4 ? 18.141 4.820 -15.323 1.00 0.00 -3 GLY A CA 16
ATOM 26372 C C . GLY A 1 4 ? 17.685 5.763 -14.228 1.00 0.00 -3 GLY A C 16
ATOM 26373 O O . GLY A 1 4 ? 16.841 6.630 -14.457 1.00 0.00 -3 GLY A O 16
ATOM 26377 N N . SER A 1 5 ? 18.242 5.594 -13.033 1.00 0.00 -2 SER A N 16
ATOM 26378 C CA . SER A 1 5 ? 17.884 6.435 -11.896 1.00 0.00 -2 SER A CA 16
ATOM 26379 C C . SER A 1 5 ? 18.920 7.535 -11.686 1.00 0.00 -2 SER A C 16
ATOM 26380 O O . SER A 1 5 ? 19.305 7.832 -10.555 1.00 0.00 -2 SER A O 16
ATOM 26388 N N . SER A 1 6 ? 19.366 8.136 -12.784 1.00 0.00 -1 SER A N 16
ATOM 26389 C CA . SER A 1 6 ? 20.360 9.202 -12.722 1.00 0.00 -1 SER A CA 16
ATOM 26390 C C . SER A 1 6 ? 20.107 10.111 -11.523 1.00 0.00 -1 SER A C 16
ATOM 26391 O O . SER A 1 6 ? 21.028 10.447 -10.780 1.00 0.00 -1 SER A O 16
ATOM 26399 N N . GLY A 1 7 ? 18.850 10.505 -11.341 1.00 0.00 0 GLY A N 16
ATOM 26400 C CA . GLY A 1 7 ? 18.498 11.372 -10.232 1.00 0.00 0 GLY A CA 16
ATOM 26401 C C . GLY A 1 7 ? 17.381 12.335 -10.581 1.00 0.00 0 GLY A C 16
ATOM 26402 O O . GLY A 1 7 ? 16.962 12.418 -11.735 1.00 0.00 0 GLY A O 16
ATOM 26406 N N . MET A 1 8 ? 16.896 13.064 -9.581 1.00 0.00 1 MET A N 16
ATOM 26407 C CA . MET A 1 8 ? 15.820 14.026 -9.789 1.00 0.00 1 MET A CA 16
ATOM 26408 C C . MET A 1 8 ? 16.372 15.443 -9.905 1.00 0.00 1 MET A C 16
ATOM 26409 O O . MET A 1 8 ? 17.059 15.927 -9.006 1.00 0.00 1 MET A O 16
ATOM 26423 N N . MET A 1 9 ? 16.068 16.103 -11.018 1.00 0.00 2 MET A N 16
ATOM 26424 C CA . MET A 1 9 ? 16.534 17.465 -11.250 1.00 0.00 2 MET A CA 16
ATOM 26425 C C . MET A 1 9 ? 15.664 18.472 -10.504 1.00 0.00 2 MET A C 16
ATOM 26426 O O . MET A 1 9 ? 16.157 19.240 -9.677 1.00 0.00 2 MET A O 16
ATOM 26440 N N . LEU A 1 10 ? 14.369 18.463 -10.801 1.00 0.00 3 LEU A N 16
ATOM 26441 C CA . LEU A 1 10 ? 13.431 19.376 -10.158 1.00 0.00 3 LEU A CA 16
ATOM 26442 C C . LEU A 1 10 ? 12.955 18.815 -8.821 1.00 0.00 3 LEU A C 16
ATOM 26443 O O . LEU A 1 10 ? 11.976 18.072 -8.761 1.00 0.00 3 LEU A O 16
ATOM 26459 N N . GLY A 1 11 ? 13.654 19.179 -7.750 1.00 0.00 4 GLY A N 16
ATOM 26460 C CA . GLY A 1 11 ? 13.287 18.705 -6.429 1.00 0.00 4 GLY A CA 16
ATOM 26461 C C . GLY A 1 11 ? 14.424 18.822 -5.434 1.00 0.00 4 GLY A C 16
ATOM 26462 O O . GLY A 1 11 ? 15.343 19.625 -5.601 1.00 0.00 4 GLY A O 16
ATOM 26466 N N . PRO A 1 12 ? 14.371 18.008 -4.370 1.00 0.00 5 PRO A N 16
ATOM 26467 C CA . PRO A 1 12 ? 15.397 18.005 -3.322 1.00 0.00 5 PRO A CA 16
ATOM 26468 C C . PRO A 1 12 ? 16.724 17.438 -3.813 1.00 0.00 5 PRO A C 16
ATOM 26469 O O . PRO A 1 12 ? 17.687 17.342 -3.052 1.00 0.00 5 PRO A O 16
ATOM 26480 N N . GLU A 1 13 ? 16.768 17.064 -5.087 1.00 0.00 6 GLU A N 16
ATOM 26481 C CA . GLU A 1 13 ? 17.979 16.506 -5.678 1.00 0.00 6 GLU A CA 16
ATOM 26482 C C . GLU A 1 13 ? 18.459 15.291 -4.888 1.00 0.00 6 GLU A C 16
ATOM 26483 O O . GLU A 1 13 ? 19.652 15.137 -4.631 1.00 0.00 6 GLU A O 16
ATOM 26495 N N . GLY A 1 14 ? 17.519 14.431 -4.507 1.00 0.00 7 GLY A N 16
ATOM 26496 C CA . GLY A 1 14 ? 17.865 13.242 -3.750 1.00 0.00 7 GLY A CA 16
ATOM 26497 C C . GLY A 1 14 ? 16.862 12.939 -2.655 1.00 0.00 7 GLY A C 16
ATOM 26498 O O . GLY A 1 14 ? 16.241 13.847 -2.104 1.00 0.00 7 GLY A O 16
ATOM 26502 N N . GLY A 1 15 ? 16.700 11.657 -2.340 1.00 0.00 8 GLY A N 16
ATOM 26503 C CA . GLY A 1 15 ? 15.762 11.260 -1.307 1.00 0.00 8 GLY A CA 16
ATOM 26504 C C . GLY A 1 15 ? 15.071 9.949 -1.625 1.00 0.00 8 GLY A C 16
ATOM 26505 O O . GLY A 1 15 ? 14.875 9.114 -0.742 1.00 0.00 8 GLY A O 16
ATOM 26509 N N . GLU A 1 16 ? 14.698 9.769 -2.888 1.00 0.00 9 GLU A N 16
ATOM 26510 C CA . GLU A 1 16 ? 14.022 8.550 -3.318 1.00 0.00 9 GLU A CA 16
ATOM 26511 C C . GLU A 1 16 ? 14.663 7.320 -2.683 1.00 0.00 9 GLU A C 16
ATOM 26512 O O . GLU A 1 16 ? 15.858 7.310 -2.390 1.00 0.00 9 GLU A O 16
ATOM 26524 N N . GLY A 1 17 ? 13.858 6.282 -2.473 1.00 0.00 10 GLY A N 16
ATOM 26525 C CA . GLY A 1 17 ? 14.363 5.061 -1.874 1.00 0.00 10 GLY A CA 16
ATOM 26526 C C . GLY A 1 17 ? 13.632 3.828 -2.366 1.00 0.00 10 GLY A C 16
ATOM 26527 O O . GLY A 1 17 ? 12.601 3.933 -3.031 1.00 0.00 10 GLY A O 16
ATOM 26531 N N . TYR A 1 18 ? 14.165 2.656 -2.040 1.00 0.00 11 TYR A N 16
ATOM 26532 C CA . TYR A 1 18 ? 13.558 1.397 -2.457 1.00 0.00 11 TYR A CA 16
ATOM 26533 C C . TYR A 1 18 ? 12.129 1.283 -1.937 1.00 0.00 11 TYR A C 16
ATOM 26534 O O . TYR A 1 18 ? 11.905 0.999 -0.760 1.00 0.00 11 TYR A O 16
ATOM 26552 N N . VAL A 1 19 ? 11.164 1.505 -2.823 1.00 0.00 12 VAL A N 16
ATOM 26553 C CA . VAL A 1 19 ? 9.755 1.425 -2.455 1.00 0.00 12 VAL A CA 16
ATOM 26554 C C . VAL A 1 19 ? 8.962 0.630 -3.486 1.00 0.00 12 VAL A C 16
ATOM 26555 O O . VAL A 1 19 ? 9.353 0.537 -4.650 1.00 0.00 12 VAL A O 16
ATOM 26568 N N . VAL A 1 20 ? 7.844 0.058 -3.051 1.00 0.00 13 VAL A N 16
ATOM 26569 C CA . VAL A 1 20 ? 6.993 -0.729 -3.937 1.00 0.00 13 VAL A CA 16
ATOM 26570 C C . VAL A 1 20 ? 5.518 -0.497 -3.631 1.00 0.00 13 VAL A C 16
ATOM 26571 O O . VAL A 1 20 ? 5.136 -0.293 -2.479 1.00 0.00 13 VAL A O 16
ATOM 26584 N N . LYS A 1 21 ? 4.692 -0.529 -4.672 1.00 0.00 14 LYS A N 16
ATOM 26585 C CA . LYS A 1 21 ? 3.257 -0.323 -4.516 1.00 0.00 14 LYS A CA 16
ATOM 26586 C C . LYS A 1 21 ? 2.491 -1.617 -4.774 1.00 0.00 14 LYS A C 16
ATOM 26587 O O . LYS A 1 21 ? 2.703 -2.285 -5.787 1.00 0.00 14 LYS A O 16
ATOM 26606 N N . LEU A 1 22 ? 1.600 -1.966 -3.852 1.00 0.00 15 LEU A N 16
ATOM 26607 C CA . LEU A 1 22 ? 0.801 -3.179 -3.981 1.00 0.00 15 LEU A CA 16
ATOM 26608 C C . LEU A 1 22 ? -0.657 -2.843 -4.276 1.00 0.00 15 LEU A C 16
ATOM 26609 O O . LEU A 1 22 ? -1.283 -2.064 -3.556 1.00 0.00 15 LEU A O 16
ATOM 26625 N N . ARG A 1 23 ? -1.193 -3.436 -5.338 1.00 0.00 16 ARG A N 16
ATOM 26626 C CA . ARG A 1 23 ? -2.578 -3.200 -5.727 1.00 0.00 16 ARG A CA 16
ATOM 26627 C C . ARG A 1 23 ? -3.380 -4.497 -5.696 1.00 0.00 16 ARG A C 16
ATOM 26628 O O . ARG A 1 23 ? -2.816 -5.589 -5.750 1.00 0.00 16 ARG A O 16
ATOM 26649 N N . GLY A 1 24 ? -4.701 -4.369 -5.608 1.00 0.00 17 GLY A N 16
ATOM 26650 C CA . GLY A 1 24 ? -5.559 -5.538 -5.570 1.00 0.00 17 GLY A CA 16
ATOM 26651 C C . GLY A 1 24 ? -5.660 -6.138 -4.182 1.00 0.00 17 GLY A C 16
ATOM 26652 O O . GLY A 1 24 ? -6.202 -7.231 -4.008 1.00 0.00 17 GLY A O 16
ATOM 26656 N N . LEU A 1 25 ? -5.137 -5.425 -3.191 1.00 0.00 18 LEU A N 16
ATOM 26657 C CA . LEU A 1 25 ? -5.169 -5.894 -1.811 1.00 0.00 18 LEU A CA 16
ATOM 26658 C C . LEU A 1 25 ? -6.596 -5.899 -1.270 1.00 0.00 18 LEU A C 16
ATOM 26659 O O . LEU A 1 25 ? -7.433 -5.081 -1.653 1.00 0.00 18 LEU A O 16
ATOM 26675 N N . PRO A 1 26 ? -6.880 -6.839 -0.357 1.00 0.00 19 PRO A N 16
ATOM 26676 C CA . PRO A 1 26 ? -8.204 -6.971 0.258 1.00 0.00 19 PRO A CA 16
ATOM 26677 C C . PRO A 1 26 ? -8.521 -5.817 1.203 1.00 0.00 19 PRO A C 16
ATOM 26678 O O . PRO A 1 26 ? -7.631 -5.279 1.862 1.00 0.00 19 PRO A O 16
ATOM 26689 N N . TRP A 1 27 ? -9.794 -5.443 1.266 1.00 0.00 20 TRP A N 16
ATOM 26690 C CA . TRP A 1 27 ? -10.228 -4.353 2.133 1.00 0.00 20 TRP A CA 16
ATOM 26691 C C . TRP A 1 27 ? -9.846 -4.626 3.584 1.00 0.00 20 TRP A C 16
ATOM 26692 O O . TRP A 1 27 ? -9.872 -3.725 4.422 1.00 0.00 20 TRP A O 16
ATOM 26713 N N . SER A 1 28 ? -9.491 -5.874 3.873 1.00 0.00 21 SER A N 16
ATOM 26714 C CA . SER A 1 28 ? -9.107 -6.265 5.224 1.00 0.00 21 SER A CA 16
ATOM 26715 C C . SER A 1 28 ? -7.611 -6.555 5.301 1.00 0.00 21 SER A C 16
ATOM 26716 O O . SER A 1 28 ? -7.143 -7.220 6.227 1.00 0.00 21 SER A O 16
ATOM 26724 N N . CYS A 1 29 ? -6.867 -6.052 4.323 1.00 0.00 22 CYS A N 16
ATOM 26725 C CA . CYS A 1 29 ? -5.423 -6.257 4.278 1.00 0.00 22 CYS A CA 16
ATOM 26726 C C . CYS A 1 29 ? -4.740 -5.570 5.456 1.00 0.00 22 CYS A C 16
ATOM 26727 O O . CYS A 1 29 ? -4.990 -4.397 5.734 1.00 0.00 22 CYS A O 16
ATOM 26735 N N . SER A 1 30 ? -3.877 -6.309 6.146 1.00 0.00 23 SER A N 16
ATOM 26736 C CA . SER A 1 30 ? -3.161 -5.773 7.297 1.00 0.00 23 SER A CA 16
ATOM 26737 C C . SER A 1 30 ? -1.652 -5.837 7.077 1.00 0.00 23 SER A C 16
ATOM 26738 O O . SER A 1 30 ? -1.159 -6.682 6.331 1.00 0.00 23 SER A O 16
ATOM 26746 N N . ILE A 1 31 ? -0.927 -4.937 7.733 1.00 0.00 24 ILE A N 16
ATOM 26747 C CA . ILE A 1 31 ? 0.525 -4.892 7.610 1.00 0.00 24 ILE A CA 16
ATOM 26748 C C . ILE A 1 31 ? 1.119 -6.296 7.588 1.00 0.00 24 ILE A C 16
ATOM 26749 O O . ILE A 1 31 ? 2.021 -6.586 6.803 1.00 0.00 24 ILE A O 16
ATOM 26765 N N . GLU A 1 32 ? 0.606 -7.163 8.455 1.00 0.00 25 GLU A N 16
ATOM 26766 C CA . GLU A 1 32 ? 1.086 -8.538 8.534 1.00 0.00 25 GLU A CA 16
ATOM 26767 C C . GLU A 1 32 ? 1.041 -9.210 7.165 1.00 0.00 25 GLU A C 16
ATOM 26768 O O . GLU A 1 32 ? 2.033 -9.779 6.708 1.00 0.00 25 GLU A O 16
ATOM 26780 N N . ASP A 1 33 ? -0.116 -9.139 6.516 1.00 0.00 26 ASP A N 16
ATOM 26781 C CA . ASP A 1 33 ? -0.291 -9.739 5.199 1.00 0.00 26 ASP A CA 16
ATOM 26782 C C . ASP A 1 33 ? 0.762 -9.225 4.222 1.00 0.00 26 ASP A C 16
ATOM 26783 O O . ASP A 1 33 ? 1.266 -9.974 3.385 1.00 0.00 26 ASP A O 16
ATOM 26792 N N . VAL A 1 34 ? 1.091 -7.942 4.335 1.00 0.00 27 VAL A N 16
ATOM 26793 C CA . VAL A 1 34 ? 2.084 -7.327 3.463 1.00 0.00 27 VAL A CA 16
ATOM 26794 C C . VAL A 1 34 ? 3.486 -7.831 3.786 1.00 0.00 27 VAL A C 16
ATOM 26795 O O . VAL A 1 34 ? 4.220 -8.263 2.899 1.00 0.00 27 VAL A O 16
ATOM 26808 N N . GLN A 1 35 ? 3.850 -7.772 5.063 1.00 0.00 28 GLN A N 16
ATOM 26809 C CA . GLN A 1 35 ? 5.165 -8.223 5.504 1.00 0.00 28 GLN A CA 16
ATOM 26810 C C . GLN A 1 35 ? 5.440 -9.646 5.030 1.00 0.00 28 GLN A C 16
ATOM 26811 O O . GLN A 1 35 ? 6.492 -9.928 4.458 1.00 0.00 28 GLN A O 16
ATOM 26825 N N . ASN A 1 36 ? 4.486 -10.540 5.273 1.00 0.00 29 ASN A N 16
ATOM 26826 C CA . ASN A 1 36 ? 4.627 -11.935 4.871 1.00 0.00 29 ASN A CA 16
ATOM 26827 C C . ASN A 1 36 ? 4.632 -12.066 3.351 1.00 0.00 29 ASN A C 16
ATOM 26828 O O . ASN A 1 36 ? 5.395 -12.851 2.788 1.00 0.00 29 ASN A O 16
ATOM 26839 N N . PHE A 1 37 ? 3.778 -11.290 2.693 1.00 0.00 30 PHE A N 16
ATOM 26840 C CA . PHE A 1 37 ? 3.684 -11.319 1.238 1.00 0.00 30 PHE A CA 16
ATOM 26841 C C . PHE A 1 37 ? 5.037 -11.017 0.599 1.00 0.00 30 PHE A C 16
ATOM 26842 O O . PHE A 1 37 ? 5.540 -11.795 -0.213 1.00 0.00 30 PHE A O 16
ATOM 26859 N N . LEU A 1 38 ? 5.620 -9.883 0.972 1.00 0.00 31 LEU A N 16
ATOM 26860 C CA . LEU A 1 38 ? 6.915 -9.477 0.436 1.00 0.00 31 LEU A CA 16
ATOM 26861 C C . LEU A 1 38 ? 8.054 -10.046 1.275 1.00 0.00 31 LEU A C 16
ATOM 26862 O O . LEU A 1 38 ? 9.055 -9.372 1.520 1.00 0.00 31 LEU A O 16
ATOM 26878 N N . SER A 1 39 ? 7.896 -11.292 1.711 1.00 0.00 32 SER A N 16
ATOM 26879 C CA . SER A 1 39 ? 8.911 -11.951 2.525 1.00 0.00 32 SER A CA 16
ATOM 26880 C C . SER A 1 39 ? 10.270 -11.915 1.833 1.00 0.00 32 SER A C 16
ATOM 26881 O O . SER A 1 39 ? 11.262 -11.472 2.411 1.00 0.00 32 SER A O 16
ATOM 26889 N N . ASP A 1 40 ? 10.307 -12.384 0.590 1.00 0.00 33 ASP A N 16
ATOM 26890 C CA . ASP A 1 40 ? 11.543 -12.405 -0.183 1.00 0.00 33 ASP A CA 16
ATOM 26891 C C . ASP A 1 40 ? 12.265 -11.064 -0.090 1.00 0.00 33 ASP A C 16
ATOM 26892 O O . ASP A 1 40 ? 13.475 -10.983 -0.302 1.00 0.00 33 ASP A O 16
ATOM 26901 N N . CYS A 1 41 ? 11.514 -10.014 0.225 1.00 0.00 34 CYS A N 16
ATOM 26902 C CA . CYS A 1 41 ? 12.081 -8.676 0.344 1.00 0.00 34 CYS A CA 16
ATOM 26903 C C . CYS A 1 41 ? 12.278 -8.297 1.808 1.00 0.00 34 CYS A C 16
ATOM 26904 O O . CYS A 1 41 ? 11.633 -8.853 2.697 1.00 0.00 34 CYS A O 16
ATOM 26912 N N . THR A 1 42 ? 13.174 -7.345 2.052 1.00 0.00 35 THR A N 16
ATOM 26913 C CA . THR A 1 42 ? 13.458 -6.893 3.408 1.00 0.00 35 THR A CA 16
ATOM 26914 C C . THR A 1 42 ? 12.861 -5.514 3.664 1.00 0.00 35 THR A C 16
ATOM 26915 O O . THR A 1 42 ? 13.541 -4.497 3.525 1.00 0.00 35 THR A O 16
ATOM 26926 N N . ILE A 1 43 ? 11.587 -5.486 4.040 1.00 0.00 36 ILE A N 16
ATOM 26927 C CA . ILE A 1 43 ? 10.900 -4.231 4.317 1.00 0.00 36 ILE A CA 16
ATOM 26928 C C . ILE A 1 43 ? 11.658 -3.406 5.351 1.00 0.00 36 ILE A C 16
ATOM 26929 O O . ILE A 1 43 ? 12.041 -3.912 6.406 1.00 0.00 36 ILE A O 16
ATOM 26945 N N . HIS A 1 44 ? 11.871 -2.131 5.042 1.00 0.00 37 HIS A N 16
ATOM 26946 C CA . HIS A 1 44 ? 12.583 -1.233 5.945 1.00 0.00 37 HIS A CA 16
ATOM 26947 C C . HIS A 1 44 ? 11.713 -0.869 7.144 1.00 0.00 37 HIS A C 16
ATOM 26948 O O . HIS A 1 44 ? 10.593 -0.382 6.986 1.00 0.00 37 HIS A O 16
ATOM 26963 N N . ASP A 1 45 ? 12.235 -1.108 8.342 1.00 0.00 38 ASP A N 16
ATOM 26964 C CA . ASP A 1 45 ? 11.506 -0.804 9.568 1.00 0.00 38 ASP A CA 16
ATOM 26965 C C . ASP A 1 45 ? 10.254 -1.667 9.684 1.00 0.00 38 ASP A C 16
ATOM 26966 O O . ASP A 1 45 ? 9.281 -1.284 10.333 1.00 0.00 38 ASP A O 16
ATOM 26975 N N . GLY A 1 46 ? 10.285 -2.835 9.048 1.00 0.00 39 GLY A N 16
ATOM 26976 C CA . GLY A 1 46 ? 9.146 -3.733 9.091 1.00 0.00 39 GLY A CA 16
ATOM 26977 C C . GLY A 1 46 ? 7.823 -2.995 9.047 1.00 0.00 39 GLY A C 16
ATOM 26978 O O . GLY A 1 46 ? 7.607 -2.143 8.184 1.00 0.00 39 GLY A O 16
ATOM 26982 N N . VAL A 1 47 ? 6.932 -3.322 9.978 1.00 0.00 40 VAL A N 16
ATOM 26983 C CA . VAL A 1 47 ? 5.623 -2.684 10.041 1.00 0.00 40 VAL A CA 16
ATOM 26984 C C . VAL A 1 47 ? 5.739 -1.174 9.874 1.00 0.00 40 VAL A C 16
ATOM 26985 O O . VAL A 1 47 ? 4.830 -0.525 9.357 1.00 0.00 40 VAL A O 16
ATOM 26998 N N . ALA A 1 48 ? 6.863 -0.620 10.314 1.00 0.00 41 ALA A N 16
ATOM 26999 C CA . ALA A 1 48 ? 7.100 0.815 10.211 1.00 0.00 41 ALA A CA 16
ATOM 27000 C C . ALA A 1 48 ? 7.601 1.190 8.821 1.00 0.00 41 ALA A C 16
ATOM 27001 O O . ALA A 1 48 ? 8.238 2.227 8.638 1.00 0.00 41 ALA A O 16
ATOM 27008 N N . GLY A 1 49 ? 7.310 0.338 7.842 1.00 0.00 42 GLY A N 16
ATOM 27009 C CA . GLY A 1 49 ? 7.741 0.598 6.480 1.00 0.00 42 GLY A CA 16
ATOM 27010 C C . GLY A 1 49 ? 6.612 0.457 5.479 1.00 0.00 42 GLY A C 16
ATOM 27011 O O . GLY A 1 49 ? 6.742 0.863 4.324 1.00 0.00 42 GLY A O 16
ATOM 27015 N N . VAL A 1 50 ? 5.499 -0.121 5.920 1.00 0.00 43 VAL A N 16
ATOM 27016 C CA . VAL A 1 50 ? 4.342 -0.316 5.054 1.00 0.00 43 VAL A CA 16
ATOM 27017 C C . VAL A 1 50 ? 3.351 0.834 5.196 1.00 0.00 43 VAL A C 16
ATOM 27018 O O . VAL A 1 50 ? 2.884 1.133 6.295 1.00 0.00 43 VAL A O 16
ATOM 27031 N N . HIS A 1 51 ? 3.033 1.475 4.076 1.00 0.00 44 HIS A N 16
ATOM 27032 C CA . HIS A 1 51 ? 2.094 2.592 4.075 1.00 0.00 44 HIS A CA 16
ATOM 27033 C C . HIS A 1 51 ? 0.858 2.262 3.244 1.00 0.00 44 HIS A C 16
ATOM 27034 O O . HIS A 1 51 ? 0.931 2.154 2.019 1.00 0.00 44 HIS A O 16
ATOM 27049 N N . PHE A 1 52 ? -0.276 2.102 3.917 1.00 0.00 45 PHE A N 16
ATOM 27050 C CA . PHE A 1 52 ? -1.528 1.783 3.241 1.00 0.00 45 PHE A CA 16
ATOM 27051 C C . PHE A 1 52 ? -2.196 3.047 2.707 1.00 0.00 45 PHE A C 16
ATOM 27052 O O . PHE A 1 52 ? -2.086 4.119 3.303 1.00 0.00 45 PHE A O 16
ATOM 27069 N N . ILE A 1 53 ? -2.887 2.912 1.580 1.00 0.00 46 ILE A N 16
ATOM 27070 C CA . ILE A 1 53 ? -3.573 4.042 0.966 1.00 0.00 46 ILE A CA 16
ATOM 27071 C C . ILE A 1 53 ? -5.061 4.027 1.295 1.00 0.00 46 ILE A C 16
ATOM 27072 O O . ILE A 1 53 ? -5.745 3.025 1.082 1.00 0.00 46 ILE A O 16
ATOM 27088 N N . TYR A 1 54 ? -5.558 5.145 1.813 1.00 0.00 47 TYR A N 16
ATOM 27089 C CA . TYR A 1 54 ? -6.967 5.260 2.172 1.00 0.00 47 TYR A CA 16
ATOM 27090 C C . TYR A 1 54 ? -7.701 6.184 1.206 1.00 0.00 47 TYR A C 16
ATOM 27091 O O . TYR A 1 54 ? -7.084 6.977 0.494 1.00 0.00 47 TYR A O 16
ATOM 27109 N N . THR A 1 55 ? -9.026 6.077 1.186 1.00 0.00 48 THR A N 16
ATOM 27110 C CA . THR A 1 55 ? -9.847 6.901 0.308 1.00 0.00 48 THR A CA 16
ATOM 27111 C C . THR A 1 55 ? -10.385 8.123 1.044 1.00 0.00 48 THR A C 16
ATOM 27112 O O . THR A 1 55 ? -10.057 8.351 2.209 1.00 0.00 48 THR A O 16
ATOM 27123 N N . ARG A 1 56 ? -11.213 8.904 0.359 1.00 0.00 49 ARG A N 16
ATOM 27124 C CA . ARG A 1 56 ? -11.796 10.103 0.949 1.00 0.00 49 ARG A CA 16
ATOM 27125 C C . ARG A 1 56 ? -12.881 9.740 1.959 1.00 0.00 49 ARG A C 16
ATOM 27126 O O . ARG A 1 56 ? -13.279 10.566 2.779 1.00 0.00 49 ARG A O 16
ATOM 27147 N N . GLU A 1 57 ? -13.354 8.500 1.891 1.00 0.00 50 GLU A N 16
ATOM 27148 C CA . GLU A 1 57 ? -14.394 8.029 2.798 1.00 0.00 50 GLU A CA 16
ATOM 27149 C C . GLU A 1 57 ? -13.782 7.420 4.057 1.00 0.00 50 GLU A C 16
ATOM 27150 O O . GLU A 1 57 ? -14.422 7.362 5.106 1.00 0.00 50 GLU A O 16
ATOM 27162 N N . GLY A 1 58 ? -12.537 6.966 3.943 1.00 0.00 51 GLY A N 16
ATOM 27163 C CA . GLY A 1 58 ? -11.860 6.367 5.078 1.00 0.00 51 GLY A CA 16
ATOM 27164 C C . GLY A 1 58 ? -11.785 4.856 4.977 1.00 0.00 51 GLY A C 16
ATOM 27165 O O . GLY A 1 58 ? -11.730 4.161 5.991 1.00 0.00 51 GLY A O 16
ATOM 27169 N N . ARG A 1 59 ? -11.783 4.346 3.749 1.00 0.00 52 ARG A N 16
ATOM 27170 C CA . ARG A 1 59 ? -11.717 2.908 3.519 1.00 0.00 52 ARG A CA 16
ATOM 27171 C C . ARG A 1 59 ? -10.454 2.539 2.746 1.00 0.00 52 ARG A C 16
ATOM 27172 O O . ARG A 1 59 ? -9.833 3.390 2.111 1.00 0.00 52 ARG A O 16
ATOM 27193 N N . GLN A 1 60 ? -10.082 1.264 2.806 1.00 0.00 53 GLN A N 16
ATOM 27194 C CA . GLN A 1 60 ? -8.893 0.783 2.113 1.00 0.00 53 GLN A CA 16
ATOM 27195 C C . GLN A 1 60 ? -9.150 0.655 0.615 1.00 0.00 53 GLN A C 16
ATOM 27196 O O . GLN A 1 60 ? -9.796 -0.291 0.165 1.00 0.00 53 GLN A O 16
ATOM 27210 N N . SER A 1 61 ? -8.641 1.614 -0.152 1.00 0.00 54 SER A N 16
ATOM 27211 C CA . SER A 1 61 ? -8.820 1.610 -1.599 1.00 0.00 54 SER A CA 16
ATOM 27212 C C . SER A 1 61 ? -8.201 0.361 -2.220 1.00 0.00 54 SER A C 16
ATOM 27213 O O . SER A 1 61 ? -8.690 -0.154 -3.224 1.00 0.00 54 SER A O 16
ATOM 27221 N N . GLY A 1 62 ? -7.120 -0.120 -1.613 1.00 0.00 55 GLY A N 16
ATOM 27222 C CA . GLY A 1 62 ? -6.451 -1.304 -2.119 1.00 0.00 55 GLY A CA 16
ATOM 27223 C C . GLY A 1 62 ? -4.966 -1.086 -2.329 1.00 0.00 55 GLY A C 16
ATOM 27224 O O . GLY A 1 62 ? -4.166 -2.004 -2.149 1.00 0.00 55 GLY A O 16
ATOM 27228 N N . GLU A 1 63 ? -4.596 0.132 -2.711 1.00 0.00 56 GLU A N 16
ATOM 27229 C CA . GLU A 1 63 ? -3.197 0.467 -2.948 1.00 0.00 56 GLU A CA 16
ATOM 27230 C C . GLU A 1 63 ? -2.448 0.638 -1.629 1.00 0.00 56 GLU A C 16
ATOM 27231 O O . GLU A 1 63 ? -2.952 1.259 -0.693 1.00 0.00 56 GLU A O 16
ATOM 27243 N N . ALA A 1 64 ? -1.243 0.082 -1.564 1.00 0.00 57 ALA A N 16
ATOM 27244 C CA . ALA A 1 64 ? -0.423 0.174 -0.361 1.00 0.00 57 ALA A CA 16
ATOM 27245 C C . ALA A 1 64 ? 1.061 0.111 -0.703 1.00 0.00 57 ALA A C 16
ATOM 27246 O O . ALA A 1 64 ? 1.526 -0.846 -1.322 1.00 0.00 57 ALA A O 16
ATOM 27253 N N . PHE A 1 65 ? 1.801 1.138 -0.296 1.00 0.00 58 PHE A N 16
ATOM 27254 C CA . PHE A 1 65 ? 3.234 1.199 -0.561 1.00 0.00 58 PHE A CA 16
ATOM 27255 C C . PHE A 1 65 ? 4.021 0.491 0.538 1.00 0.00 58 PHE A C 16
ATOM 27256 O O . PHE A 1 65 ? 3.495 0.217 1.617 1.00 0.00 58 PHE A O 16
ATOM 27273 N N . VAL A 1 66 ? 5.286 0.196 0.255 1.00 0.00 59 VAL A N 16
ATOM 27274 C CA . VAL A 1 66 ? 6.147 -0.480 1.218 1.00 0.00 59 VAL A CA 16
ATOM 27275 C C . VAL A 1 66 ? 7.615 -0.158 0.964 1.00 0.00 59 VAL A C 16
ATOM 27276 O O . VAL A 1 66 ? 8.090 -0.234 -0.169 1.00 0.00 59 VAL A O 16
ATOM 27289 N N . GLU A 1 67 ? 8.330 0.201 2.026 1.00 0.00 60 GLU A N 16
ATOM 27290 C CA . GLU A 1 67 ? 9.745 0.535 1.916 1.00 0.00 60 GLU A CA 16
ATOM 27291 C C . GLU A 1 67 ? 10.611 -0.713 2.063 1.00 0.00 60 GLU A C 16
ATOM 27292 O O . GLU A 1 67 ? 10.280 -1.627 2.820 1.00 0.00 60 GLU A O 16
ATOM 27304 N N . LEU A 1 68 ? 11.721 -0.744 1.334 1.00 0.00 61 LEU A N 16
ATOM 27305 C CA . LEU A 1 68 ? 12.636 -1.879 1.381 1.00 0.00 61 LEU A CA 16
ATOM 27306 C C . LEU A 1 68 ? 13.957 -1.487 2.036 1.00 0.00 61 LEU A C 16
ATOM 27307 O O . LEU A 1 68 ? 14.135 -0.345 2.458 1.00 0.00 61 LEU A O 16
ATOM 27323 N N . GLU A 1 69 ? 14.879 -2.441 2.113 1.00 0.00 62 GLU A N 16
ATOM 27324 C CA . GLU A 1 69 ? 16.184 -2.194 2.715 1.00 0.00 62 GLU A CA 16
ATOM 27325 C C . GLU A 1 69 ? 17.217 -1.843 1.648 1.00 0.00 62 GLU A C 16
ATOM 27326 O O . GLU A 1 69 ? 17.935 -0.850 1.767 1.00 0.00 62 GLU A O 16
ATOM 27338 N N . SER A 1 70 ? 17.286 -2.665 0.606 1.00 0.00 63 SER A N 16
ATOM 27339 C CA . SER A 1 70 ? 18.234 -2.445 -0.481 1.00 0.00 63 SER A CA 16
ATOM 27340 C C . SER A 1 70 ? 17.552 -2.602 -1.836 1.00 0.00 63 SER A C 16
ATOM 27341 O O . SER A 1 70 ? 16.363 -2.910 -1.913 1.00 0.00 63 SER A O 16
ATOM 27349 N N . GLU A 1 71 ? 18.315 -2.388 -2.904 1.00 0.00 64 GLU A N 16
ATOM 27350 C CA . GLU A 1 71 ? 17.785 -2.506 -4.257 1.00 0.00 64 GLU A CA 16
ATOM 27351 C C . GLU A 1 71 ? 17.218 -3.902 -4.500 1.00 0.00 64 GLU A C 16
ATOM 27352 O O . GLU A 1 71 ? 16.047 -4.056 -4.847 1.00 0.00 64 GLU A O 16
ATOM 27364 N N . ASP A 1 72 ? 18.058 -4.915 -4.316 1.00 0.00 65 ASP A N 16
ATOM 27365 C CA . ASP A 1 72 ? 17.642 -6.298 -4.515 1.00 0.00 65 ASP A CA 16
ATOM 27366 C C . ASP A 1 72 ? 16.182 -6.489 -4.115 1.00 0.00 65 ASP A C 16
ATOM 27367 O O . ASP A 1 72 ? 15.401 -7.095 -4.850 1.00 0.00 65 ASP A O 16
ATOM 27376 N N . ASP A 1 73 ? 15.821 -5.970 -2.947 1.00 0.00 66 ASP A N 16
ATOM 27377 C CA . ASP A 1 73 ? 14.455 -6.083 -2.450 1.00 0.00 66 ASP A CA 16
ATOM 27378 C C . ASP A 1 73 ? 13.449 -5.710 -3.534 1.00 0.00 66 ASP A C 16
ATOM 27379 O O . ASP A 1 73 ? 12.485 -6.435 -3.779 1.00 0.00 66 ASP A O 16
ATOM 27388 N N . VAL A 1 74 ? 13.679 -4.571 -4.181 1.00 0.00 67 VAL A N 16
ATOM 27389 C CA . VAL A 1 74 ? 12.794 -4.101 -5.239 1.00 0.00 67 VAL A CA 16
ATOM 27390 C C . VAL A 1 74 ? 12.617 -5.161 -6.320 1.00 0.00 67 VAL A C 16
ATOM 27391 O O . VAL A 1 74 ? 11.513 -5.658 -6.544 1.00 0.00 67 VAL A O 16
ATOM 27404 N N . LYS A 1 75 ? 13.712 -5.504 -6.989 1.00 0.00 68 LYS A N 16
ATOM 27405 C CA . LYS A 1 75 ? 13.681 -6.507 -8.047 1.00 0.00 68 LYS A CA 16
ATOM 27406 C C . LYS A 1 75 ? 12.856 -7.719 -7.623 1.00 0.00 68 LYS A C 16
ATOM 27407 O O . LYS A 1 75 ? 12.052 -8.237 -8.399 1.00 0.00 68 LYS A O 16
ATOM 27426 N N . LEU A 1 76 ? 13.059 -8.164 -6.389 1.00 0.00 69 LEU A N 16
ATOM 27427 C CA . LEU A 1 76 ? 12.333 -9.314 -5.861 1.00 0.00 69 LEU A CA 16
ATOM 27428 C C . LEU A 1 76 ? 10.841 -9.015 -5.756 1.00 0.00 69 LEU A C 16
ATOM 27429 O O . LEU A 1 76 ? 10.008 -9.782 -6.237 1.00 0.00 69 LEU A O 16
ATOM 27445 N N . ALA A 1 77 ? 10.511 -7.892 -5.126 1.00 0.00 70 ALA A N 16
ATOM 27446 C CA . ALA A 1 77 ? 9.120 -7.489 -4.962 1.00 0.00 70 ALA A CA 16
ATOM 27447 C C . ALA A 1 77 ? 8.359 -7.594 -6.279 1.00 0.00 70 ALA A C 16
ATOM 27448 O O . ALA A 1 77 ? 7.254 -8.137 -6.328 1.00 0.00 70 ALA A O 16
ATOM 27455 N N . LEU A 1 78 ? 8.955 -7.071 -7.345 1.00 0.00 71 LEU A N 16
ATOM 27456 C CA . LEU A 1 78 ? 8.333 -7.106 -8.664 1.00 0.00 71 LEU A CA 16
ATOM 27457 C C . LEU A 1 78 ? 8.005 -8.538 -9.074 1.00 0.00 71 LEU A C 16
ATOM 27458 O O . LEU A 1 78 ? 7.111 -8.773 -9.887 1.00 0.00 71 LEU A O 16
ATOM 27474 N N . LYS A 1 79 ? 8.733 -9.492 -8.504 1.00 0.00 72 LYS A N 16
ATOM 27475 C CA . LYS A 1 79 ? 8.518 -10.902 -8.806 1.00 0.00 72 LYS A CA 16
ATOM 27476 C C . LYS A 1 79 ? 7.214 -11.398 -8.191 1.00 0.00 72 LYS A C 16
ATOM 27477 O O . LYS A 1 79 ? 6.669 -12.421 -8.606 1.00 0.00 72 LYS A O 16
ATOM 27496 N N . LYS A 1 80 ? 6.717 -10.667 -7.199 1.00 0.00 73 LYS A N 16
ATOM 27497 C CA . LYS A 1 80 ? 5.475 -11.030 -6.527 1.00 0.00 73 LYS A CA 16
ATOM 27498 C C . LYS A 1 80 ? 4.267 -10.502 -7.295 1.00 0.00 73 LYS A C 16
ATOM 27499 O O . LYS A 1 80 ? 3.160 -10.437 -6.760 1.00 0.00 73 LYS A O 16
ATOM 27518 N N . ASP A 1 81 ? 4.487 -10.128 -8.550 1.00 0.00 74 ASP A N 16
ATOM 27519 C CA . ASP A 1 81 ? 3.415 -9.609 -9.392 1.00 0.00 74 ASP A CA 16
ATOM 27520 C C . ASP A 1 81 ? 2.378 -10.689 -9.680 1.00 0.00 74 ASP A C 16
ATOM 27521 O O . ASP A 1 81 ? 2.670 -11.882 -9.594 1.00 0.00 74 ASP A O 16
ATOM 27530 N N . ARG A 1 82 ? 1.166 -10.263 -10.022 1.00 0.00 75 ARG A N 16
ATOM 27531 C CA . ARG A 1 82 ? 0.085 -11.195 -10.321 1.00 0.00 75 ARG A CA 16
ATOM 27532 C C . ARG A 1 82 ? 0.057 -12.337 -9.309 1.00 0.00 75 ARG A C 16
ATOM 27533 O O . ARG A 1 82 ? -0.355 -13.452 -9.630 1.00 0.00 75 ARG A O 16
ATOM 27554 N N . GLU A 1 83 ? 0.497 -12.051 -8.088 1.00 0.00 76 GLU A N 16
ATOM 27555 C CA . GLU A 1 83 ? 0.523 -13.055 -7.031 1.00 0.00 76 GLU A CA 16
ATOM 27556 C C . GLU A 1 83 ? -0.866 -13.246 -6.428 1.00 0.00 76 GLU A C 16
ATOM 27557 O O . GLU A 1 83 ? -1.827 -12.594 -6.837 1.00 0.00 76 GLU A O 16
ATOM 27569 N N . SER A 1 84 ? -0.963 -14.144 -5.454 1.00 0.00 77 SER A N 16
ATOM 27570 C CA . SER A 1 84 ? -2.234 -14.425 -4.797 1.00 0.00 77 SER A CA 16
ATOM 27571 C C . SER A 1 84 ? -2.086 -14.367 -3.279 1.00 0.00 77 SER A C 16
ATOM 27572 O O . SER A 1 84 ? -1.440 -15.222 -2.675 1.00 0.00 77 SER A O 16
ATOM 27580 N N . MET A 1 85 ? -2.689 -13.351 -2.671 1.00 0.00 78 MET A N 16
ATOM 27581 C CA . MET A 1 85 ? -2.625 -13.181 -1.224 1.00 0.00 78 MET A CA 16
ATOM 27582 C C . MET A 1 85 ? -3.944 -13.584 -0.571 1.00 0.00 78 MET A C 16
ATOM 27583 O O . MET A 1 85 ? -4.955 -12.899 -0.717 1.00 0.00 78 MET A O 16
ATOM 27597 N N . GLY A 1 86 ? -3.925 -14.702 0.150 1.00 0.00 79 GLY A N 16
ATOM 27598 C CA . GLY A 1 86 ? -5.125 -15.176 0.814 1.00 0.00 79 GLY A CA 16
ATOM 27599 C C . GLY A 1 86 ? -6.177 -15.658 -0.165 1.00 0.00 79 GLY A C 16
ATOM 27600 O O . GLY A 1 86 ? -6.050 -16.737 -0.744 1.00 0.00 79 GLY A O 16
ATOM 27604 N N . HIS A 1 87 ? -7.221 -14.856 -0.351 1.00 0.00 80 HIS A N 16
ATOM 27605 C CA . HIS A 1 87 ? -8.302 -15.207 -1.266 1.00 0.00 80 HIS A CA 16
ATOM 27606 C C . HIS A 1 87 ? -8.442 -14.160 -2.367 1.00 0.00 80 HIS A C 16
ATOM 27607 O O . HIS A 1 87 ? -9.478 -14.076 -3.028 1.00 0.00 80 HIS A O 16
ATOM 27622 N N . ARG A 1 88 ? -7.395 -13.365 -2.558 1.00 0.00 81 ARG A N 16
ATOM 27623 C CA . ARG A 1 88 ? -7.403 -12.322 -3.577 1.00 0.00 81 ARG A CA 16
ATOM 27624 C C . ARG A 1 88 ? -6.058 -12.254 -4.295 1.00 0.00 81 ARG A C 16
ATOM 27625 O O . ARG A 1 88 ? -5.094 -12.905 -3.893 1.00 0.00 81 ARG A O 16
ATOM 27646 N N . TYR A 1 89 ? -6.002 -11.462 -5.361 1.00 0.00 82 TYR A N 16
ATOM 27647 C CA . TYR A 1 89 ? -4.777 -11.311 -6.137 1.00 0.00 82 TYR A CA 16
ATOM 27648 C C . TYR A 1 89 ? -4.064 -10.010 -5.781 1.00 0.00 82 TYR A C 16
ATOM 27649 O O . TYR A 1 89 ? -4.698 -9.027 -5.397 1.00 0.00 82 TYR A O 16
ATOM 27667 N N . ILE A 1 90 ? -2.742 -10.014 -5.912 1.00 0.00 83 ILE A N 16
ATOM 27668 C CA . ILE A 1 90 ? -1.941 -8.835 -5.606 1.00 0.00 83 ILE A CA 16
ATOM 27669 C C . ILE A 1 90 ? -1.058 -8.448 -6.787 1.00 0.00 83 ILE A C 16
ATOM 27670 O O . ILE A 1 90 ? -0.478 -9.309 -7.448 1.00 0.00 83 ILE A O 16
ATOM 27686 N N . GLU A 1 91 ? -0.959 -7.148 -7.045 1.00 0.00 84 GLU A N 16
ATOM 27687 C CA . GLU A 1 91 ? -0.144 -6.648 -8.147 1.00 0.00 84 GLU A CA 16
ATOM 27688 C C . GLU A 1 91 ? 0.944 -5.709 -7.636 1.00 0.00 84 GLU A C 16
ATOM 27689 O O . GLU A 1 91 ? 0.656 -4.686 -7.013 1.00 0.00 84 GLU A O 16
ATOM 27701 N N . VAL A 1 92 ? 2.197 -6.063 -7.903 1.00 0.00 85 VAL A N 16
ATOM 27702 C CA . VAL A 1 92 ? 3.330 -5.253 -7.471 1.00 0.00 85 VAL A CA 16
ATOM 27703 C C . VAL A 1 92 ? 3.650 -4.168 -8.494 1.00 0.00 85 VAL A C 16
ATOM 27704 O O . VAL A 1 92 ? 3.530 -4.382 -9.700 1.00 0.00 85 VAL A O 16
ATOM 27717 N N . PHE A 1 93 ? 4.060 -3.003 -8.003 1.00 0.00 86 PHE A N 16
ATOM 27718 C CA . PHE A 1 93 ? 4.398 -1.883 -8.874 1.00 0.00 86 PHE A CA 16
ATOM 27719 C C . PHE A 1 93 ? 5.659 -1.176 -8.386 1.00 0.00 86 PHE A C 16
ATOM 27720 O O . PHE A 1 93 ? 5.748 -0.771 -7.227 1.00 0.00 86 PHE A O 16
ATOM 27737 N N . LYS A 1 94 ? 6.632 -1.031 -9.279 1.00 0.00 87 LYS A N 16
ATOM 27738 C CA . LYS A 1 94 ? 7.889 -0.373 -8.942 1.00 0.00 87 LYS A CA 16
ATOM 27739 C C . LYS A 1 94 ? 7.681 1.125 -8.740 1.00 0.00 87 LYS A C 16
ATOM 27740 O O . LYS A 1 94 ? 7.261 1.832 -9.656 1.00 0.00 87 LYS A O 16
ATOM 27759 N N . SER A 1 95 ? 7.980 1.602 -7.536 1.00 0.00 88 SER A N 16
ATOM 27760 C CA . SER A 1 95 ? 7.824 3.016 -7.214 1.00 0.00 88 SER A CA 16
ATOM 27761 C C . SER A 1 95 ? 8.948 3.492 -6.299 1.00 0.00 88 SER A C 16
ATOM 27762 O O . SER A 1 95 ? 9.635 2.687 -5.669 1.00 0.00 88 SER A O 16
ATOM 27770 N N . HIS A 1 96 ? 9.130 4.807 -6.230 1.00 0.00 89 HIS A N 16
ATOM 27771 C CA . HIS A 1 96 ? 10.171 5.392 -5.392 1.00 0.00 89 HIS A CA 16
ATOM 27772 C C . HIS A 1 96 ? 9.587 5.901 -4.077 1.00 0.00 89 HIS A C 16
ATOM 27773 O O . HIS A 1 96 ? 8.403 5.709 -3.797 1.00 0.00 89 HIS A O 16
ATOM 27788 N N . ARG A 1 97 ? 10.424 6.549 -3.275 1.00 0.00 90 ARG A N 16
ATOM 27789 C CA . ARG A 1 97 ? 9.992 7.083 -1.989 1.00 0.00 90 ARG A CA 16
ATOM 27790 C C . ARG A 1 97 ? 9.303 8.434 -2.166 1.00 0.00 90 ARG A C 16
ATOM 27791 O O . ARG A 1 97 ? 8.186 8.640 -1.691 1.00 0.00 90 ARG A O 16
ATOM 27812 N N . THR A 1 98 ? 9.978 9.351 -2.852 1.00 0.00 91 THR A N 16
ATOM 27813 C CA . THR A 1 98 ? 9.432 10.682 -3.089 1.00 0.00 91 THR A CA 16
ATOM 27814 C C . THR A 1 98 ? 7.974 10.608 -3.526 1.00 0.00 91 THR A C 16
ATOM 27815 O O . THR A 1 98 ? 7.167 11.468 -3.173 1.00 0.00 91 THR A O 16
ATOM 27826 N N . GLU A 1 99 ? 7.642 9.576 -4.295 1.00 0.00 92 GLU A N 16
ATOM 27827 C CA . GLU A 1 99 ? 6.279 9.391 -4.779 1.00 0.00 92 GLU A CA 16
ATOM 27828 C C . GLU A 1 99 ? 5.351 8.969 -3.644 1.00 0.00 92 GLU A C 16
ATOM 27829 O O . GLU A 1 99 ? 4.404 9.679 -3.305 1.00 0.00 92 GLU A O 16
ATOM 27841 N N . MET A 1 100 ? 5.629 7.808 -3.060 1.00 0.00 93 MET A N 16
ATOM 27842 C CA . MET A 1 100 ? 4.820 7.291 -1.963 1.00 0.00 93 MET A CA 16
ATOM 27843 C C . MET A 1 100 ? 4.549 8.379 -0.928 1.00 0.00 93 MET A C 16
ATOM 27844 O O . MET A 1 100 ? 3.604 8.281 -0.144 1.00 0.00 93 MET A O 16
ATOM 27858 N N . ASP A 1 101 ? 5.383 9.413 -0.931 1.00 0.00 94 ASP A N 16
ATOM 27859 C CA . ASP A 1 101 ? 5.232 10.519 0.007 1.00 0.00 94 ASP A CA 16
ATOM 27860 C C . ASP A 1 101 ? 4.027 11.380 -0.357 1.00 0.00 94 ASP A C 16
ATOM 27861 O O . ASP A 1 101 ? 3.206 11.710 0.499 1.00 0.00 94 ASP A O 16
ATOM 27870 N N . TRP A 1 102 ? 3.928 11.741 -1.631 1.00 0.00 95 TRP A N 16
ATOM 27871 C CA . TRP A 1 102 ? 2.823 12.565 -2.108 1.00 0.00 95 TRP A CA 16
ATOM 27872 C C . TRP A 1 102 ? 1.523 11.769 -2.136 1.00 0.00 95 TRP A C 16
ATOM 27873 O O . TRP A 1 102 ? 0.491 12.230 -1.648 1.00 0.00 95 TRP A O 16
ATOM 27894 N N . VAL A 1 103 ? 1.580 10.572 -2.711 1.00 0.00 96 VAL A N 16
ATOM 27895 C CA . VAL A 1 103 ? 0.406 9.712 -2.801 1.00 0.00 96 VAL A CA 16
ATOM 27896 C C . VAL A 1 103 ? -0.269 9.559 -1.443 1.00 0.00 96 VAL A C 16
ATOM 27897 O O . VAL A 1 103 ? -1.459 9.251 -1.361 1.00 0.00 96 VAL A O 16
ATOM 27910 N N . LEU A 1 104 ? 0.496 9.777 -0.380 1.00 0.00 97 LEU A N 16
ATOM 27911 C CA . LEU A 1 104 ? -0.028 9.664 0.977 1.00 0.00 97 LEU A CA 16
ATOM 27912 C C . LEU A 1 104 ? -0.547 11.010 1.473 1.00 0.00 97 LEU A C 16
ATOM 27913 O O . LEU A 1 104 ? -1.728 11.153 1.791 1.00 0.00 97 LEU A O 16
ATOM 27929 N N . LYS A 1 105 ? 0.342 11.995 1.535 1.00 0.00 98 LYS A N 16
ATOM 27930 C CA . LYS A 1 105 ? -0.026 13.331 1.989 1.00 0.00 98 LYS A CA 16
ATOM 27931 C C . LYS A 1 105 ? -1.327 13.788 1.337 1.00 0.00 98 LYS A C 16
ATOM 27932 O O . LYS A 1 105 ? -2.059 14.605 1.896 1.00 0.00 98 LYS A O 16
ATOM 27951 N N . HIS A 1 106 ? -1.609 13.255 0.152 1.00 0.00 99 HIS A N 16
ATOM 27952 C CA . HIS A 1 106 ? -2.824 13.607 -0.574 1.00 0.00 99 HIS A CA 16
ATOM 27953 C C . HIS A 1 106 ? -3.752 12.403 -0.697 1.00 0.00 99 HIS A C 16
ATOM 27954 O O . HIS A 1 106 ? -4.331 12.158 -1.755 1.00 0.00 99 HIS A O 16
ATOM 27969 N N . SER A 1 107 ? -3.889 11.654 0.393 1.00 0.00 100 SER A N 16
ATOM 27970 C CA . SER A 1 107 ? -4.744 10.473 0.407 1.00 0.00 100 SER A CA 16
ATOM 27971 C C . SER A 1 107 ? -5.577 10.419 1.684 1.00 0.00 100 SER A C 16
ATOM 27972 O O . SER A 1 107 ? -5.485 11.302 2.536 1.00 0.00 100 SER A O 16
ATOM 27980 N N . GLY A 1 108 ? -6.391 9.375 1.809 1.00 0.00 101 GLY A N 16
ATOM 27981 C CA . GLY A 1 108 ? -7.229 9.225 2.984 1.00 0.00 101 GLY A CA 16
ATOM 27982 C C . GLY A 1 108 ? -8.312 10.282 3.062 1.00 0.00 101 GLY A C 16
ATOM 27983 O O . GLY A 1 108 ? -8.358 11.215 2.261 1.00 0.00 101 GLY A O 16
ATOM 27987 N N . PRO A 1 109 ? -9.212 10.141 4.047 1.00 0.00 102 PRO A N 16
ATOM 27988 C CA . PRO A 1 109 ? -10.318 11.081 4.250 1.00 0.00 102 PRO A CA 16
ATOM 27989 C C . PRO A 1 109 ? -9.839 12.440 4.750 1.00 0.00 102 PRO A C 16
ATOM 27990 O O . PRO A 1 109 ? -10.640 13.344 4.981 1.00 0.00 102 PRO A O 16
ATOM 28001 N N . ASN A 1 110 ? -8.527 12.577 4.913 1.00 0.00 103 ASN A N 16
ATOM 28002 C CA . ASN A 1 110 ? -7.941 13.826 5.385 1.00 0.00 103 ASN A CA 16
ATOM 28003 C C . ASN A 1 110 ? -6.519 13.994 4.857 1.00 0.00 103 ASN A C 16
ATOM 28004 O O . ASN A 1 110 ? -5.666 13.130 5.057 1.00 0.00 103 ASN A O 16
ATOM 28015 N N . SER A 1 111 ? -6.273 15.112 4.182 1.00 0.00 104 SER A N 16
ATOM 28016 C CA . SER A 1 111 ? -4.956 15.393 3.622 1.00 0.00 104 SER A CA 16
ATOM 28017 C C . SER A 1 111 ? -4.469 16.776 4.045 1.00 0.00 104 SER A C 16
ATOM 28018 O O . SER A 1 111 ? -4.843 17.786 3.449 1.00 0.00 104 SER A O 16
ATOM 28026 N N . ALA A 1 112 ? -3.634 16.812 5.077 1.00 0.00 105 ALA A N 16
ATOM 28027 C CA . ALA A 1 112 ? -3.094 18.070 5.579 1.00 0.00 105 ALA A CA 16
ATOM 28028 C C . ALA A 1 112 ? -1.595 17.959 5.839 1.00 0.00 105 ALA A C 16
ATOM 28029 O O . ALA A 1 112 ? -1.048 16.859 5.914 1.00 0.00 105 ALA A O 16
ATOM 28036 N N . SER A 1 113 ? -0.937 19.106 5.975 1.00 0.00 106 SER A N 16
ATOM 28037 C CA . SER A 1 113 ? 0.500 19.137 6.222 1.00 0.00 106 SER A CA 16
ATOM 28038 C C . SER A 1 113 ? 0.795 19.543 7.663 1.00 0.00 106 SER A C 16
ATOM 28039 O O . SER A 1 113 ? 1.687 20.349 7.922 1.00 0.00 106 SER A O 16
ATOM 28047 N N . GLY A 1 114 ? 0.037 18.978 8.597 1.00 0.00 107 GLY A N 16
ATOM 28048 C CA . GLY A 1 114 ? 0.231 19.293 10.001 1.00 0.00 107 GLY A CA 16
ATOM 28049 C C . GLY A 1 114 ? 1.690 19.511 10.349 1.00 0.00 107 GLY A C 16
ATOM 28050 O O . GLY A 1 114 ? 2.579 18.820 9.852 1.00 0.00 107 GLY A O 16
ATOM 28054 N N . PRO A 1 115 ? 1.953 20.494 11.223 1.00 0.00 108 PRO A N 16
ATOM 28055 C CA . PRO A 1 115 ? 3.314 20.826 11.656 1.00 0.00 108 PRO A CA 16
ATOM 28056 C C . PRO A 1 115 ? 3.919 19.743 12.543 1.00 0.00 108 PRO A C 16
ATOM 28057 O O . PRO A 1 115 ? 5.044 19.879 13.024 1.00 0.00 108 PRO A O 16
ATOM 28068 N N . SER A 1 116 ? 3.167 18.668 12.754 1.00 0.00 109 SER A N 16
ATOM 28069 C CA . SER A 1 116 ? 3.629 17.563 13.585 1.00 0.00 109 SER A CA 16
ATOM 28070 C C . SER A 1 116 ? 5.131 17.352 13.424 1.00 0.00 109 SER A C 16
ATOM 28071 O O . SER A 1 116 ? 5.645 17.301 12.306 1.00 0.00 109 SER A O 16
ATOM 28079 N N . SER A 1 117 ? 5.830 17.232 14.548 1.00 0.00 110 SER A N 16
ATOM 28080 C CA . SER A 1 117 ? 7.274 17.031 14.533 1.00 0.00 110 SER A CA 16
ATOM 28081 C C . SER A 1 117 ? 7.684 15.959 15.538 1.00 0.00 110 SER A C 16
ATOM 28082 O O . SER A 1 117 ? 7.176 15.915 16.657 1.00 0.00 110 SER A O 16
ATOM 28090 N N . GLY A 1 118 ? 8.609 15.096 15.129 1.00 0.00 111 GLY A N 16
ATOM 28091 C CA . GLY A 1 118 ? 9.073 14.035 16.005 1.00 0.00 111 GLY A CA 16
ATOM 28092 C C . GLY A 1 118 ? 9.579 12.829 15.238 1.00 0.00 111 GLY A C 16
ATOM 28093 O O . GLY A 1 118 ? 8.792 12.074 14.668 1.00 0.00 111 GLY A O 16
ATOM 28097 N N . GLY A 1 1 ? 14.723 -4.677 -18.276 1.00 0.00 -6 GLY A N 17
ATOM 28098 C CA . GLY A 1 1 ? 14.531 -4.982 -19.682 1.00 0.00 -6 GLY A CA 17
ATOM 28099 C C . GLY A 1 1 ? 15.033 -3.876 -20.589 1.00 0.00 -6 GLY A C 17
ATOM 28100 O O . GLY A 1 1 ? 16.213 -3.836 -20.936 1.00 0.00 -6 GLY A O 17
ATOM 28104 N N . SER A 1 2 ? 14.134 -2.976 -20.974 1.00 0.00 -5 SER A N 17
ATOM 28105 C CA . SER A 1 2 ? 14.490 -1.866 -21.851 1.00 0.00 -5 SER A CA 17
ATOM 28106 C C . SER A 1 2 ? 15.118 -0.725 -21.056 1.00 0.00 -5 SER A C 17
ATOM 28107 O O . SER A 1 2 ? 14.676 -0.406 -19.952 1.00 0.00 -5 SER A O 17
ATOM 28115 N N . SER A 1 3 ? 16.151 -0.114 -21.626 1.00 0.00 -4 SER A N 17
ATOM 28116 C CA . SER A 1 3 ? 16.844 0.989 -20.969 1.00 0.00 -4 SER A CA 17
ATOM 28117 C C . SER A 1 3 ? 15.856 2.065 -20.529 1.00 0.00 -4 SER A C 17
ATOM 28118 O O . SER A 1 3 ? 14.816 2.264 -21.156 1.00 0.00 -4 SER A O 17
ATOM 28126 N N . GLY A 1 4 ? 16.189 2.757 -19.443 1.00 0.00 -3 GLY A N 17
ATOM 28127 C CA . GLY A 1 4 ? 15.322 3.804 -18.936 1.00 0.00 -3 GLY A CA 17
ATOM 28128 C C . GLY A 1 4 ? 15.669 4.207 -17.516 1.00 0.00 -3 GLY A C 17
ATOM 28129 O O . GLY A 1 4 ? 16.250 5.269 -17.290 1.00 0.00 -3 GLY A O 17
ATOM 28133 N N . SER A 1 5 ? 15.311 3.359 -16.558 1.00 0.00 -2 SER A N 17
ATOM 28134 C CA . SER A 1 5 ? 15.584 3.635 -15.152 1.00 0.00 -2 SER A CA 17
ATOM 28135 C C . SER A 1 5 ? 16.996 4.182 -14.970 1.00 0.00 -2 SER A C 17
ATOM 28136 O O . SER A 1 5 ? 17.974 3.557 -15.381 1.00 0.00 -2 SER A O 17
ATOM 28144 N N . SER A 1 6 ? 17.094 5.354 -14.350 1.00 0.00 -1 SER A N 17
ATOM 28145 C CA . SER A 1 6 ? 18.386 5.989 -14.116 1.00 0.00 -1 SER A CA 17
ATOM 28146 C C . SER A 1 6 ? 18.921 5.638 -12.731 1.00 0.00 -1 SER A C 17
ATOM 28147 O O . SER A 1 6 ? 18.323 4.844 -12.005 1.00 0.00 -1 SER A O 17
ATOM 28155 N N . GLY A 1 7 ? 20.052 6.236 -12.371 1.00 0.00 0 GLY A N 17
ATOM 28156 C CA . GLY A 1 7 ? 20.650 5.975 -11.075 1.00 0.00 0 GLY A CA 17
ATOM 28157 C C . GLY A 1 7 ? 20.864 7.241 -10.269 1.00 0.00 0 GLY A C 17
ATOM 28158 O O . GLY A 1 7 ? 21.761 8.029 -10.565 1.00 0.00 0 GLY A O 17
ATOM 28162 N N . MET A 1 8 ? 20.036 7.438 -9.248 1.00 0.00 1 MET A N 17
ATOM 28163 C CA . MET A 1 8 ? 20.139 8.618 -8.397 1.00 0.00 1 MET A CA 17
ATOM 28164 C C . MET A 1 8 ? 20.303 9.881 -9.237 1.00 0.00 1 MET A C 17
ATOM 28165 O O . MET A 1 8 ? 21.036 10.795 -8.862 1.00 0.00 1 MET A O 17
ATOM 28179 N N . MET A 1 9 ? 19.617 9.923 -10.375 1.00 0.00 2 MET A N 17
ATOM 28180 C CA . MET A 1 9 ? 19.688 11.074 -11.267 1.00 0.00 2 MET A CA 17
ATOM 28181 C C . MET A 1 9 ? 18.594 12.086 -10.936 1.00 0.00 2 MET A C 17
ATOM 28182 O O . MET A 1 9 ? 18.854 13.285 -10.836 1.00 0.00 2 MET A O 17
ATOM 28196 N N . LEU A 1 10 ? 17.371 11.594 -10.769 1.00 0.00 3 LEU A N 17
ATOM 28197 C CA . LEU A 1 10 ? 16.238 12.456 -10.450 1.00 0.00 3 LEU A CA 17
ATOM 28198 C C . LEU A 1 10 ? 16.328 12.965 -9.014 1.00 0.00 3 LEU A C 17
ATOM 28199 O O . LEU A 1 10 ? 16.546 12.191 -8.083 1.00 0.00 3 LEU A O 17
ATOM 28215 N N . GLY A 1 11 ? 16.156 14.272 -8.844 1.00 0.00 4 GLY A N 17
ATOM 28216 C CA . GLY A 1 11 ? 16.220 14.862 -7.519 1.00 0.00 4 GLY A CA 17
ATOM 28217 C C . GLY A 1 11 ? 17.632 14.904 -6.970 1.00 0.00 4 GLY A C 17
ATOM 28218 O O . GLY A 1 11 ? 18.608 14.710 -7.694 1.00 0.00 4 GLY A O 17
ATOM 28222 N N . PRO A 1 12 ? 17.754 15.164 -5.660 1.00 0.00 5 PRO A N 17
ATOM 28223 C CA . PRO A 1 12 ? 19.053 15.237 -4.985 1.00 0.00 5 PRO A CA 17
ATOM 28224 C C . PRO A 1 12 ? 19.729 13.875 -4.878 1.00 0.00 5 PRO A C 17
ATOM 28225 O O . PRO A 1 12 ? 19.223 12.879 -5.394 1.00 0.00 5 PRO A O 17
ATOM 28236 N N . GLU A 1 13 ? 20.874 13.838 -4.203 1.00 0.00 6 GLU A N 17
ATOM 28237 C CA . GLU A 1 13 ? 21.618 12.597 -4.029 1.00 0.00 6 GLU A CA 17
ATOM 28238 C C . GLU A 1 13 ? 20.678 11.441 -3.700 1.00 0.00 6 GLU A C 17
ATOM 28239 O O . GLU A 1 13 ? 20.255 11.276 -2.557 1.00 0.00 6 GLU A O 17
ATOM 28251 N N . GLY A 1 14 ? 20.355 10.641 -4.713 1.00 0.00 7 GLY A N 17
ATOM 28252 C CA . GLY A 1 14 ? 19.467 9.511 -4.512 1.00 0.00 7 GLY A CA 17
ATOM 28253 C C . GLY A 1 14 ? 18.278 9.857 -3.637 1.00 0.00 7 GLY A C 17
ATOM 28254 O O . GLY A 1 14 ? 17.969 9.139 -2.686 1.00 0.00 7 GLY A O 17
ATOM 28258 N N . GLY A 1 15 ? 17.610 10.961 -3.957 1.00 0.00 8 GLY A N 17
ATOM 28259 C CA . GLY A 1 15 ? 16.457 11.381 -3.182 1.00 0.00 8 GLY A CA 17
ATOM 28260 C C . GLY A 1 15 ? 15.457 10.261 -2.976 1.00 0.00 8 GLY A C 17
ATOM 28261 O O . GLY A 1 15 ? 15.013 10.016 -1.855 1.00 0.00 8 GLY A O 17
ATOM 28265 N N . GLU A 1 16 ? 15.101 9.581 -4.062 1.00 0.00 9 GLU A N 17
ATOM 28266 C CA . GLU A 1 16 ? 14.144 8.483 -3.994 1.00 0.00 9 GLU A CA 17
ATOM 28267 C C . GLU A 1 16 ? 14.708 7.319 -3.185 1.00 0.00 9 GLU A C 17
ATOM 28268 O O . GLU A 1 16 ? 15.870 7.335 -2.781 1.00 0.00 9 GLU A O 17
ATOM 28280 N N . GLY A 1 17 ? 13.876 6.309 -2.952 1.00 0.00 10 GLY A N 17
ATOM 28281 C CA . GLY A 1 17 ? 14.308 5.151 -2.192 1.00 0.00 10 GLY A CA 17
ATOM 28282 C C . GLY A 1 17 ? 13.590 3.882 -2.608 1.00 0.00 10 GLY A C 17
ATOM 28283 O O . GLY A 1 17 ? 12.598 3.933 -3.336 1.00 0.00 10 GLY A O 17
ATOM 28287 N N . TYR A 1 18 ? 14.093 2.742 -2.148 1.00 0.00 11 TYR A N 17
ATOM 28288 C CA . TYR A 1 18 ? 13.495 1.454 -2.481 1.00 0.00 11 TYR A CA 17
ATOM 28289 C C . TYR A 1 18 ? 12.059 1.372 -1.972 1.00 0.00 11 TYR A C 17
ATOM 28290 O O . TYR A 1 18 ? 11.820 1.210 -0.775 1.00 0.00 11 TYR A O 17
ATOM 28308 N N . VAL A 1 19 ? 11.105 1.485 -2.891 1.00 0.00 12 VAL A N 17
ATOM 28309 C CA . VAL A 1 19 ? 9.692 1.422 -2.538 1.00 0.00 12 VAL A CA 17
ATOM 28310 C C . VAL A 1 19 ? 8.904 0.616 -3.564 1.00 0.00 12 VAL A C 17
ATOM 28311 O O . VAL A 1 19 ? 9.284 0.539 -4.733 1.00 0.00 12 VAL A O 17
ATOM 28324 N N . VAL A 1 20 ? 7.804 0.017 -3.120 1.00 0.00 13 VAL A N 17
ATOM 28325 C CA . VAL A 1 20 ? 6.961 -0.783 -4.000 1.00 0.00 13 VAL A CA 17
ATOM 28326 C C . VAL A 1 20 ? 5.483 -0.546 -3.709 1.00 0.00 13 VAL A C 17
ATOM 28327 O O . VAL A 1 20 ? 5.082 -0.393 -2.555 1.00 0.00 13 VAL A O 17
ATOM 28340 N N . LYS A 1 21 ? 4.675 -0.518 -4.764 1.00 0.00 14 LYS A N 17
ATOM 28341 C CA . LYS A 1 21 ? 3.240 -0.302 -4.624 1.00 0.00 14 LYS A CA 17
ATOM 28342 C C . LYS A 1 21 ? 2.466 -1.585 -4.910 1.00 0.00 14 LYS A C 17
ATOM 28343 O O . LYS A 1 21 ? 2.595 -2.173 -5.985 1.00 0.00 14 LYS A O 17
ATOM 28362 N N . LEU A 1 22 ? 1.661 -2.013 -3.944 1.00 0.00 15 LEU A N 17
ATOM 28363 C CA . LEU A 1 22 ? 0.865 -3.226 -4.093 1.00 0.00 15 LEU A CA 17
ATOM 28364 C C . LEU A 1 22 ? -0.585 -2.888 -4.426 1.00 0.00 15 LEU A C 17
ATOM 28365 O O . LEU A 1 22 ? -1.195 -2.029 -3.789 1.00 0.00 15 LEU A O 17
ATOM 28381 N N . ARG A 1 23 ? -1.131 -3.570 -5.427 1.00 0.00 16 ARG A N 17
ATOM 28382 C CA . ARG A 1 23 ? -2.510 -3.343 -5.844 1.00 0.00 16 ARG A CA 17
ATOM 28383 C C . ARG A 1 23 ? -3.322 -4.632 -5.763 1.00 0.00 16 ARG A C 17
ATOM 28384 O O . ARG A 1 23 ? -2.766 -5.730 -5.771 1.00 0.00 16 ARG A O 17
ATOM 28405 N N . GLY A 1 24 ? -4.642 -4.491 -5.685 1.00 0.00 17 GLY A N 17
ATOM 28406 C CA . GLY A 1 24 ? -5.509 -5.652 -5.603 1.00 0.00 17 GLY A CA 17
ATOM 28407 C C . GLY A 1 24 ? -5.608 -6.202 -4.194 1.00 0.00 17 GLY A C 17
ATOM 28408 O O . GLY A 1 24 ? -6.084 -7.320 -3.988 1.00 0.00 17 GLY A O 17
ATOM 28412 N N . LEU A 1 25 ? -5.158 -5.418 -3.221 1.00 0.00 18 LEU A N 17
ATOM 28413 C CA . LEU A 1 25 ? -5.197 -5.834 -1.823 1.00 0.00 18 LEU A CA 17
ATOM 28414 C C . LEU A 1 25 ? -6.626 -5.813 -1.289 1.00 0.00 18 LEU A C 17
ATOM 28415 O O . LEU A 1 25 ? -7.444 -4.975 -1.668 1.00 0.00 18 LEU A O 17
ATOM 28431 N N . PRO A 1 26 ? -6.933 -6.755 -0.385 1.00 0.00 19 PRO A N 17
ATOM 28432 C CA . PRO A 1 26 ? -8.263 -6.864 0.224 1.00 0.00 19 PRO A CA 17
ATOM 28433 C C . PRO A 1 26 ? -8.560 -5.712 1.178 1.00 0.00 19 PRO A C 17
ATOM 28434 O O . PRO A 1 26 ? -7.653 -5.163 1.805 1.00 0.00 19 PRO A O 17
ATOM 28445 N N . TRP A 1 27 ? -9.833 -5.350 1.283 1.00 0.00 20 TRP A N 17
ATOM 28446 C CA . TRP A 1 27 ? -10.249 -4.263 2.161 1.00 0.00 20 TRP A CA 17
ATOM 28447 C C . TRP A 1 27 ? -9.916 -4.580 3.615 1.00 0.00 20 TRP A C 17
ATOM 28448 O O . TRP A 1 27 ? -10.034 -3.722 4.490 1.00 0.00 20 TRP A O 17
ATOM 28469 N N . SER A 1 28 ? -9.498 -5.817 3.866 1.00 0.00 21 SER A N 17
ATOM 28470 C CA . SER A 1 28 ? -9.151 -6.247 5.215 1.00 0.00 21 SER A CA 17
ATOM 28471 C C . SER A 1 28 ? -7.661 -6.559 5.319 1.00 0.00 21 SER A C 17
ATOM 28472 O O . SER A 1 28 ? -7.220 -7.234 6.250 1.00 0.00 21 SER A O 17
ATOM 28480 N N . CYS A 1 29 ? -6.890 -6.062 4.358 1.00 0.00 22 CYS A N 17
ATOM 28481 C CA . CYS A 1 29 ? -5.449 -6.287 4.339 1.00 0.00 22 CYS A CA 17
ATOM 28482 C C . CYS A 1 29 ? -4.774 -5.579 5.510 1.00 0.00 22 CYS A C 17
ATOM 28483 O O . CYS A 1 29 ? -5.072 -4.422 5.804 1.00 0.00 22 CYS A O 17
ATOM 28491 N N . SER A 1 30 ? -3.863 -6.283 6.174 1.00 0.00 23 SER A N 17
ATOM 28492 C CA . SER A 1 30 ? -3.149 -5.725 7.316 1.00 0.00 23 SER A CA 17
ATOM 28493 C C . SER A 1 30 ? -1.640 -5.813 7.109 1.00 0.00 23 SER A C 17
ATOM 28494 O O . SER A 1 30 ? -1.150 -6.693 6.400 1.00 0.00 23 SER A O 17
ATOM 28502 N N . ILE A 1 31 ? -0.909 -4.896 7.733 1.00 0.00 24 ILE A N 17
ATOM 28503 C CA . ILE A 1 31 ? 0.544 -4.870 7.618 1.00 0.00 24 ILE A CA 17
ATOM 28504 C C . ILE A 1 31 ? 1.120 -6.282 7.616 1.00 0.00 24 ILE A C 17
ATOM 28505 O O . ILE A 1 31 ? 2.001 -6.602 6.819 1.00 0.00 24 ILE A O 17
ATOM 28521 N N . GLU A 1 32 ? 0.616 -7.122 8.515 1.00 0.00 25 GLU A N 17
ATOM 28522 C CA . GLU A 1 32 ? 1.081 -8.501 8.615 1.00 0.00 25 GLU A CA 17
ATOM 28523 C C . GLU A 1 32 ? 1.031 -9.193 7.256 1.00 0.00 25 GLU A C 17
ATOM 28524 O O . GLU A 1 32 ? 2.015 -9.784 6.812 1.00 0.00 25 GLU A O 17
ATOM 28536 N N . ASP A 1 33 ? -0.123 -9.115 6.601 1.00 0.00 26 ASP A N 17
ATOM 28537 C CA . ASP A 1 33 ? -0.302 -9.732 5.292 1.00 0.00 26 ASP A CA 17
ATOM 28538 C C . ASP A 1 33 ? 0.739 -9.219 4.302 1.00 0.00 26 ASP A C 17
ATOM 28539 O O . ASP A 1 33 ? 1.224 -9.966 3.453 1.00 0.00 26 ASP A O 17
ATOM 28548 N N . VAL A 1 34 ? 1.077 -7.939 4.417 1.00 0.00 27 VAL A N 17
ATOM 28549 C CA . VAL A 1 34 ? 2.060 -7.325 3.532 1.00 0.00 27 VAL A CA 17
ATOM 28550 C C . VAL A 1 34 ? 3.463 -7.846 3.824 1.00 0.00 27 VAL A C 17
ATOM 28551 O O . VAL A 1 34 ? 4.188 -8.246 2.914 1.00 0.00 27 VAL A O 17
ATOM 28564 N N . GLN A 1 35 ? 3.837 -7.838 5.099 1.00 0.00 28 GLN A N 17
ATOM 28565 C CA . GLN A 1 35 ? 5.154 -8.309 5.511 1.00 0.00 28 GLN A CA 17
ATOM 28566 C C . GLN A 1 35 ? 5.395 -9.737 5.033 1.00 0.00 28 GLN A C 17
ATOM 28567 O O . GLN A 1 35 ? 6.442 -10.043 4.464 1.00 0.00 28 GLN A O 17
ATOM 28581 N N . ASN A 1 36 ? 4.418 -10.607 5.268 1.00 0.00 29 ASN A N 17
ATOM 28582 C CA . ASN A 1 36 ? 4.525 -12.004 4.862 1.00 0.00 29 ASN A CA 17
ATOM 28583 C C . ASN A 1 36 ? 4.530 -12.130 3.341 1.00 0.00 29 ASN A C 17
ATOM 28584 O O . ASN A 1 36 ? 5.277 -12.928 2.776 1.00 0.00 29 ASN A O 17
ATOM 28595 N N . PHE A 1 37 ? 3.690 -11.335 2.685 1.00 0.00 30 PHE A N 17
ATOM 28596 C CA . PHE A 1 37 ? 3.597 -11.357 1.230 1.00 0.00 30 PHE A CA 17
ATOM 28597 C C . PHE A 1 37 ? 4.955 -11.079 0.593 1.00 0.00 30 PHE A C 17
ATOM 28598 O O . PHE A 1 37 ? 5.439 -11.857 -0.230 1.00 0.00 30 PHE A O 17
ATOM 28615 N N . LEU A 1 38 ? 5.566 -9.964 0.980 1.00 0.00 31 LEU A N 17
ATOM 28616 C CA . LEU A 1 38 ? 6.869 -9.581 0.447 1.00 0.00 31 LEU A CA 17
ATOM 28617 C C . LEU A 1 38 ? 7.995 -10.160 1.297 1.00 0.00 31 LEU A C 17
ATOM 28618 O O . LEU A 1 38 ? 8.990 -9.487 1.569 1.00 0.00 31 LEU A O 17
ATOM 28634 N N . SER A 1 39 ? 7.834 -11.412 1.712 1.00 0.00 32 SER A N 17
ATOM 28635 C CA . SER A 1 39 ? 8.837 -12.082 2.532 1.00 0.00 32 SER A CA 17
ATOM 28636 C C . SER A 1 39 ? 10.197 -12.070 1.842 1.00 0.00 32 SER A C 17
ATOM 28637 O O . SER A 1 39 ? 11.203 -11.680 2.436 1.00 0.00 32 SER A O 17
ATOM 28645 N N . ASP A 1 40 ? 10.221 -12.501 0.586 1.00 0.00 33 ASP A N 17
ATOM 28646 C CA . ASP A 1 40 ? 11.457 -12.541 -0.186 1.00 0.00 33 ASP A CA 17
ATOM 28647 C C . ASP A 1 40 ? 12.188 -11.204 -0.110 1.00 0.00 33 ASP A C 17
ATOM 28648 O O . ASP A 1 40 ? 13.392 -11.129 -0.357 1.00 0.00 33 ASP A O 17
ATOM 28657 N N . CYS A 1 41 ? 11.452 -10.152 0.232 1.00 0.00 34 CYS A N 17
ATOM 28658 C CA . CYS A 1 41 ? 12.030 -8.817 0.338 1.00 0.00 34 CYS A CA 17
ATOM 28659 C C . CYS A 1 41 ? 12.252 -8.436 1.798 1.00 0.00 34 CYS A C 17
ATOM 28660 O O . CYS A 1 41 ? 11.663 -9.028 2.703 1.00 0.00 34 CYS A O 17
ATOM 28668 N N . THR A 1 42 ? 13.108 -7.443 2.022 1.00 0.00 35 THR A N 17
ATOM 28669 C CA . THR A 1 42 ? 13.411 -6.984 3.372 1.00 0.00 35 THR A CA 17
ATOM 28670 C C . THR A 1 42 ? 12.831 -5.597 3.624 1.00 0.00 35 THR A C 17
ATOM 28671 O O . THR A 1 42 ? 13.522 -4.589 3.475 1.00 0.00 35 THR A O 17
ATOM 28682 N N . ILE A 1 43 ? 11.560 -5.553 4.008 1.00 0.00 36 ILE A N 17
ATOM 28683 C CA . ILE A 1 43 ? 10.889 -4.288 4.282 1.00 0.00 36 ILE A CA 17
ATOM 28684 C C . ILE A 1 43 ? 11.670 -3.461 5.297 1.00 0.00 36 ILE A C 17
ATOM 28685 O O . ILE A 1 43 ? 12.073 -3.964 6.346 1.00 0.00 36 ILE A O 17
ATOM 28701 N N . HIS A 1 44 ? 11.878 -2.187 4.979 1.00 0.00 37 HIS A N 17
ATOM 28702 C CA . HIS A 1 44 ? 12.609 -1.288 5.865 1.00 0.00 37 HIS A CA 17
ATOM 28703 C C . HIS A 1 44 ? 11.745 -0.874 7.053 1.00 0.00 37 HIS A C 17
ATOM 28704 O O . HIS A 1 44 ? 10.621 -0.403 6.881 1.00 0.00 37 HIS A O 17
ATOM 28719 N N . ASP A 1 45 ? 12.277 -1.054 8.256 1.00 0.00 38 ASP A N 17
ATOM 28720 C CA . ASP A 1 45 ? 11.555 -0.699 9.473 1.00 0.00 38 ASP A CA 17
ATOM 28721 C C . ASP A 1 45 ? 10.292 -1.541 9.619 1.00 0.00 38 ASP A C 17
ATOM 28722 O O . ASP A 1 45 ? 9.332 -1.130 10.271 1.00 0.00 38 ASP A O 17
ATOM 28731 N N . GLY A 1 46 ? 10.299 -2.722 9.008 1.00 0.00 39 GLY A N 17
ATOM 28732 C CA . GLY A 1 46 ? 9.147 -3.602 9.082 1.00 0.00 39 GLY A CA 17
ATOM 28733 C C . GLY A 1 46 ? 7.836 -2.843 9.078 1.00 0.00 39 GLY A C 17
ATOM 28734 O O . GLY A 1 46 ? 7.616 -1.971 8.237 1.00 0.00 39 GLY A O 17
ATOM 28738 N N . VAL A 1 47 ? 6.959 -3.174 10.021 1.00 0.00 40 VAL A N 17
ATOM 28739 C CA . VAL A 1 47 ? 5.661 -2.518 10.124 1.00 0.00 40 VAL A CA 17
ATOM 28740 C C . VAL A 1 47 ? 5.786 -1.015 9.895 1.00 0.00 40 VAL A C 17
ATOM 28741 O O . VAL A 1 47 ? 4.876 -0.381 9.363 1.00 0.00 40 VAL A O 17
ATOM 28754 N N . ALA A 1 48 ? 6.920 -0.453 10.300 1.00 0.00 41 ALA A N 17
ATOM 28755 C CA . ALA A 1 48 ? 7.165 0.975 10.137 1.00 0.00 41 ALA A CA 17
ATOM 28756 C C . ALA A 1 48 ? 7.657 1.290 8.729 1.00 0.00 41 ALA A C 17
ATOM 28757 O O . ALA A 1 48 ? 8.317 2.303 8.503 1.00 0.00 41 ALA A O 17
ATOM 28764 N N . GLY A 1 49 ? 7.331 0.414 7.783 1.00 0.00 42 GLY A N 17
ATOM 28765 C CA . GLY A 1 49 ? 7.749 0.617 6.408 1.00 0.00 42 GLY A CA 17
ATOM 28766 C C . GLY A 1 49 ? 6.606 0.455 5.425 1.00 0.00 42 GLY A C 17
ATOM 28767 O O . GLY A 1 49 ? 6.674 0.944 4.297 1.00 0.00 42 GLY A O 17
ATOM 28771 N N . VAL A 1 50 ? 5.553 -0.235 5.852 1.00 0.00 43 VAL A N 17
ATOM 28772 C CA . VAL A 1 50 ? 4.391 -0.460 5.001 1.00 0.00 43 VAL A CA 17
ATOM 28773 C C . VAL A 1 50 ? 3.376 0.668 5.147 1.00 0.00 43 VAL A C 17
ATOM 28774 O O . VAL A 1 50 ? 2.909 0.959 6.248 1.00 0.00 43 VAL A O 17
ATOM 28787 N N . HIS A 1 51 ? 3.038 1.301 4.027 1.00 0.00 44 HIS A N 17
ATOM 28788 C CA . HIS A 1 51 ? 2.077 2.397 4.029 1.00 0.00 44 HIS A CA 17
ATOM 28789 C C . HIS A 1 51 ? 0.856 2.051 3.183 1.00 0.00 44 HIS A C 17
ATOM 28790 O O . HIS A 1 51 ? 0.974 1.773 1.989 1.00 0.00 44 HIS A O 17
ATOM 28805 N N . PHE A 1 52 ? -0.317 2.069 3.809 1.00 0.00 45 PHE A N 17
ATOM 28806 C CA . PHE A 1 52 ? -1.559 1.755 3.113 1.00 0.00 45 PHE A CA 17
ATOM 28807 C C . PHE A 1 52 ? -2.209 3.021 2.563 1.00 0.00 45 PHE A C 17
ATOM 28808 O O . PHE A 1 52 ? -2.003 4.116 3.087 1.00 0.00 45 PHE A O 17
ATOM 28825 N N . ILE A 1 53 ? -2.994 2.863 1.502 1.00 0.00 46 ILE A N 17
ATOM 28826 C CA . ILE A 1 53 ? -3.674 3.993 0.881 1.00 0.00 46 ILE A CA 17
ATOM 28827 C C . ILE A 1 53 ? -5.146 4.033 1.275 1.00 0.00 46 ILE A C 17
ATOM 28828 O O . ILE A 1 53 ? -5.834 3.012 1.251 1.00 0.00 46 ILE A O 17
ATOM 28844 N N . TYR A 1 54 ? -5.624 5.218 1.637 1.00 0.00 47 TYR A N 17
ATOM 28845 C CA . TYR A 1 54 ? -7.015 5.391 2.038 1.00 0.00 47 TYR A CA 17
ATOM 28846 C C . TYR A 1 54 ? -7.725 6.386 1.125 1.00 0.00 47 TYR A C 17
ATOM 28847 O O . TYR A 1 54 ? -7.097 7.047 0.297 1.00 0.00 47 TYR A O 17
ATOM 28865 N N . THR A 1 55 ? -9.042 6.488 1.281 1.00 0.00 48 THR A N 17
ATOM 28866 C CA . THR A 1 55 ? -9.839 7.401 0.472 1.00 0.00 48 THR A CA 17
ATOM 28867 C C . THR A 1 55 ? -10.352 8.570 1.305 1.00 0.00 48 THR A C 17
ATOM 28868 O O . THR A 1 55 ? -10.451 8.476 2.529 1.00 0.00 48 THR A O 17
ATOM 28879 N N . ARG A 1 56 ? -10.677 9.670 0.635 1.00 0.00 49 ARG A N 17
ATOM 28880 C CA . ARG A 1 56 ? -11.179 10.858 1.315 1.00 0.00 49 ARG A CA 17
ATOM 28881 C C . ARG A 1 56 ? -12.304 10.497 2.281 1.00 0.00 49 ARG A C 17
ATOM 28882 O O . ARG A 1 56 ? -12.649 11.279 3.166 1.00 0.00 49 ARG A O 17
ATOM 28903 N N . GLU A 1 57 ? -12.871 9.308 2.103 1.00 0.00 50 GLU A N 17
ATOM 28904 C CA . GLU A 1 57 ? -13.958 8.845 2.958 1.00 0.00 50 GLU A CA 17
ATOM 28905 C C . GLU A 1 57 ? -13.416 8.055 4.146 1.00 0.00 50 GLU A C 17
ATOM 28906 O O . GLU A 1 57 ? -14.009 8.050 5.224 1.00 0.00 50 GLU A O 17
ATOM 28918 N N . GLY A 1 58 ? -12.285 7.387 3.939 1.00 0.00 51 GLY A N 17
ATOM 28919 C CA . GLY A 1 58 ? -11.682 6.603 5.001 1.00 0.00 51 GLY A CA 17
ATOM 28920 C C . GLY A 1 58 ? -11.743 5.113 4.727 1.00 0.00 51 GLY A C 17
ATOM 28921 O O . GLY A 1 58 ? -11.856 4.309 5.652 1.00 0.00 51 GLY A O 17
ATOM 28925 N N . ARG A 1 59 ? -11.669 4.744 3.452 1.00 0.00 52 ARG A N 17
ATOM 28926 C CA . ARG A 1 59 ? -11.720 3.341 3.059 1.00 0.00 52 ARG A CA 17
ATOM 28927 C C . ARG A 1 59 ? -10.398 2.904 2.433 1.00 0.00 52 ARG A C 17
ATOM 28928 O O . ARG A 1 59 ? -9.636 3.730 1.931 1.00 0.00 52 ARG A O 17
ATOM 28949 N N . GLN A 1 60 ? -10.135 1.602 2.467 1.00 0.00 53 GLN A N 17
ATOM 28950 C CA . GLN A 1 60 ? -8.906 1.056 1.904 1.00 0.00 53 GLN A CA 17
ATOM 28951 C C . GLN A 1 60 ? -9.000 0.957 0.385 1.00 0.00 53 GLN A C 17
ATOM 28952 O O . GLN A 1 60 ? -9.415 -0.067 -0.156 1.00 0.00 53 GLN A O 17
ATOM 28966 N N . SER A 1 61 ? -8.611 2.029 -0.298 1.00 0.00 54 SER A N 17
ATOM 28967 C CA . SER A 1 61 ? -8.655 2.065 -1.755 1.00 0.00 54 SER A CA 17
ATOM 28968 C C . SER A 1 61 ? -8.119 0.765 -2.347 1.00 0.00 54 SER A C 17
ATOM 28969 O O . SER A 1 61 ? -8.564 0.320 -3.404 1.00 0.00 54 SER A O 17
ATOM 28977 N N . GLY A 1 62 ? -7.158 0.160 -1.656 1.00 0.00 55 GLY A N 17
ATOM 28978 C CA . GLY A 1 62 ? -6.575 -1.083 -2.127 1.00 0.00 55 GLY A CA 17
ATOM 28979 C C . GLY A 1 62 ? -5.073 -0.986 -2.311 1.00 0.00 55 GLY A C 17
ATOM 28980 O O . GLY A 1 62 ? -4.347 -1.943 -2.045 1.00 0.00 55 GLY A O 17
ATOM 28984 N N . GLU A 1 63 ? -4.608 0.172 -2.769 1.00 0.00 56 GLU A N 17
ATOM 28985 C CA . GLU A 1 63 ? -3.183 0.388 -2.991 1.00 0.00 56 GLU A CA 17
ATOM 28986 C C . GLU A 1 63 ? -2.449 0.575 -1.667 1.00 0.00 56 GLU A C 17
ATOM 28987 O O . GLU A 1 63 ? -2.976 1.179 -0.733 1.00 0.00 56 GLU A O 17
ATOM 28999 N N . ALA A 1 64 ? -1.229 0.053 -1.595 1.00 0.00 57 ALA A N 17
ATOM 29000 C CA . ALA A 1 64 ? -0.421 0.163 -0.386 1.00 0.00 57 ALA A CA 17
ATOM 29001 C C . ALA A 1 64 ? 1.066 0.069 -0.710 1.00 0.00 57 ALA A C 17
ATOM 29002 O O . ALA A 1 64 ? 1.537 -0.946 -1.221 1.00 0.00 57 ALA A O 17
ATOM 29009 N N . PHE A 1 65 ? 1.801 1.135 -0.410 1.00 0.00 58 PHE A N 17
ATOM 29010 C CA . PHE A 1 65 ? 3.235 1.174 -0.670 1.00 0.00 58 PHE A CA 17
ATOM 29011 C C . PHE A 1 65 ? 4.007 0.454 0.431 1.00 0.00 58 PHE A C 17
ATOM 29012 O O . PHE A 1 65 ? 3.493 0.242 1.530 1.00 0.00 58 PHE A O 17
ATOM 29029 N N . VAL A 1 66 ? 5.247 0.080 0.130 1.00 0.00 59 VAL A N 17
ATOM 29030 C CA . VAL A 1 66 ? 6.091 -0.616 1.093 1.00 0.00 59 VAL A CA 17
ATOM 29031 C C . VAL A 1 66 ? 7.559 -0.251 0.901 1.00 0.00 59 VAL A C 17
ATOM 29032 O O . VAL A 1 66 ? 8.075 -0.281 -0.216 1.00 0.00 59 VAL A O 17
ATOM 29045 N N . GLU A 1 67 ? 8.227 0.093 1.998 1.00 0.00 60 GLU A N 17
ATOM 29046 C CA . GLU A 1 67 ? 9.636 0.463 1.950 1.00 0.00 60 GLU A CA 17
ATOM 29047 C C . GLU A 1 67 ? 10.527 -0.769 2.078 1.00 0.00 60 GLU A C 17
ATOM 29048 O O . GLU A 1 67 ? 10.247 -1.672 2.867 1.00 0.00 60 GLU A O 17
ATOM 29060 N N . LEU A 1 68 ? 11.602 -0.798 1.298 1.00 0.00 61 LEU A N 17
ATOM 29061 C CA . LEU A 1 68 ? 12.536 -1.919 1.323 1.00 0.00 61 LEU A CA 17
ATOM 29062 C C . LEU A 1 68 ? 13.840 -1.525 2.009 1.00 0.00 61 LEU A C 17
ATOM 29063 O O . LEU A 1 68 ? 14.048 -0.360 2.345 1.00 0.00 61 LEU A O 17
ATOM 29079 N N . GLU A 1 69 ? 14.716 -2.505 2.210 1.00 0.00 62 GLU A N 17
ATOM 29080 C CA . GLU A 1 69 ? 16.000 -2.260 2.855 1.00 0.00 62 GLU A CA 17
ATOM 29081 C C . GLU A 1 69 ? 17.065 -1.894 1.824 1.00 0.00 62 GLU A C 17
ATOM 29082 O O . GLU A 1 69 ? 17.798 -0.920 1.993 1.00 0.00 62 GLU A O 17
ATOM 29094 N N . SER A 1 70 ? 17.143 -2.683 0.758 1.00 0.00 63 SER A N 17
ATOM 29095 C CA . SER A 1 70 ? 18.120 -2.446 -0.299 1.00 0.00 63 SER A CA 17
ATOM 29096 C C . SER A 1 70 ? 17.467 -2.539 -1.674 1.00 0.00 63 SER A C 17
ATOM 29097 O O . SER A 1 70 ? 16.270 -2.800 -1.787 1.00 0.00 63 SER A O 17
ATOM 29105 N N . GLU A 1 71 ? 18.263 -2.324 -2.717 1.00 0.00 64 GLU A N 17
ATOM 29106 C CA . GLU A 1 71 ? 17.762 -2.383 -4.085 1.00 0.00 64 GLU A CA 17
ATOM 29107 C C . GLU A 1 71 ? 17.239 -3.778 -4.413 1.00 0.00 64 GLU A C 17
ATOM 29108 O O . GLU A 1 71 ? 16.085 -3.942 -4.809 1.00 0.00 64 GLU A O 17
ATOM 29120 N N . ASP A 1 72 ? 18.096 -4.779 -4.246 1.00 0.00 65 ASP A N 17
ATOM 29121 C CA . ASP A 1 72 ? 17.721 -6.161 -4.523 1.00 0.00 65 ASP A CA 17
ATOM 29122 C C . ASP A 1 72 ? 16.256 -6.407 -4.174 1.00 0.00 65 ASP A C 17
ATOM 29123 O O . ASP A 1 72 ? 15.504 -6.968 -4.971 1.00 0.00 65 ASP A O 17
ATOM 29132 N N . ASP A 1 73 ? 15.859 -5.985 -2.979 1.00 0.00 66 ASP A N 17
ATOM 29133 C CA . ASP A 1 73 ? 14.485 -6.159 -2.524 1.00 0.00 66 ASP A CA 17
ATOM 29134 C C . ASP A 1 73 ? 13.496 -5.724 -3.602 1.00 0.00 66 ASP A C 17
ATOM 29135 O O . ASP A 1 73 ? 12.565 -6.457 -3.937 1.00 0.00 66 ASP A O 17
ATOM 29144 N N . VAL A 1 74 ? 13.705 -4.527 -4.140 1.00 0.00 67 VAL A N 17
ATOM 29145 C CA . VAL A 1 74 ? 12.832 -3.994 -5.180 1.00 0.00 67 VAL A CA 17
ATOM 29146 C C . VAL A 1 74 ? 12.635 -5.005 -6.303 1.00 0.00 67 VAL A C 17
ATOM 29147 O O . VAL A 1 74 ? 11.505 -5.342 -6.659 1.00 0.00 67 VAL A O 17
ATOM 29160 N N . LYS A 1 75 ? 13.741 -5.488 -6.859 1.00 0.00 68 LYS A N 17
ATOM 29161 C CA . LYS A 1 75 ? 13.692 -6.463 -7.941 1.00 0.00 68 LYS A CA 17
ATOM 29162 C C . LYS A 1 75 ? 12.910 -7.704 -7.521 1.00 0.00 68 LYS A C 17
ATOM 29163 O O . LYS A 1 75 ? 12.158 -8.274 -8.313 1.00 0.00 68 LYS A O 17
ATOM 29182 N N . LEU A 1 76 ? 13.090 -8.116 -6.271 1.00 0.00 69 LEU A N 17
ATOM 29183 C CA . LEU A 1 76 ? 12.400 -9.288 -5.745 1.00 0.00 69 LEU A CA 17
ATOM 29184 C C . LEU A 1 76 ? 10.895 -9.048 -5.673 1.00 0.00 69 LEU A C 17
ATOM 29185 O O . LEU A 1 76 ? 10.103 -9.863 -6.145 1.00 0.00 69 LEU A O 17
ATOM 29201 N N . ALA A 1 77 ? 10.508 -7.922 -5.082 1.00 0.00 70 ALA A N 17
ATOM 29202 C CA . ALA A 1 77 ? 9.099 -7.572 -4.953 1.00 0.00 70 ALA A CA 17
ATOM 29203 C C . ALA A 1 77 ? 8.384 -7.672 -6.296 1.00 0.00 70 ALA A C 17
ATOM 29204 O O . ALA A 1 77 ? 7.284 -8.220 -6.387 1.00 0.00 70 ALA A O 17
ATOM 29211 N N . LEU A 1 78 ? 9.012 -7.138 -7.337 1.00 0.00 71 LEU A N 17
ATOM 29212 C CA . LEU A 1 78 ? 8.435 -7.166 -8.677 1.00 0.00 71 LEU A CA 17
ATOM 29213 C C . LEU A 1 78 ? 8.113 -8.595 -9.101 1.00 0.00 71 LEU A C 17
ATOM 29214 O O . LEU A 1 78 ? 7.287 -8.821 -9.985 1.00 0.00 71 LEU A O 17
ATOM 29230 N N . LYS A 1 79 ? 8.771 -9.558 -8.464 1.00 0.00 72 LYS A N 17
ATOM 29231 C CA . LYS A 1 79 ? 8.553 -10.967 -8.772 1.00 0.00 72 LYS A CA 17
ATOM 29232 C C . LYS A 1 79 ? 7.248 -11.463 -8.157 1.00 0.00 72 LYS A C 17
ATOM 29233 O O . LYS A 1 79 ? 6.684 -12.464 -8.598 1.00 0.00 72 LYS A O 17
ATOM 29252 N N . LYS A 1 80 ? 6.773 -10.755 -7.138 1.00 0.00 73 LYS A N 17
ATOM 29253 C CA . LYS A 1 80 ? 5.532 -11.121 -6.465 1.00 0.00 73 LYS A CA 17
ATOM 29254 C C . LYS A 1 80 ? 4.324 -10.559 -7.207 1.00 0.00 73 LYS A C 17
ATOM 29255 O O . LYS A 1 80 ? 3.228 -10.475 -6.653 1.00 0.00 73 LYS A O 17
ATOM 29274 N N . ASP A 1 81 ? 4.531 -10.179 -8.463 1.00 0.00 74 ASP A N 17
ATOM 29275 C CA . ASP A 1 81 ? 3.458 -9.628 -9.282 1.00 0.00 74 ASP A CA 17
ATOM 29276 C C . ASP A 1 81 ? 2.360 -10.663 -9.506 1.00 0.00 74 ASP A C 17
ATOM 29277 O O . ASP A 1 81 ? 2.561 -11.856 -9.278 1.00 0.00 74 ASP A O 17
ATOM 29286 N N . ARG A 1 82 ? 1.198 -10.198 -9.953 1.00 0.00 75 ARG A N 17
ATOM 29287 C CA . ARG A 1 82 ? 0.067 -11.083 -10.206 1.00 0.00 75 ARG A CA 17
ATOM 29288 C C . ARG A 1 82 ? 0.072 -12.262 -9.237 1.00 0.00 75 ARG A C 17
ATOM 29289 O O . ARG A 1 82 ? -0.288 -13.380 -9.604 1.00 0.00 75 ARG A O 17
ATOM 29310 N N . GLU A 1 83 ? 0.483 -12.002 -7.999 1.00 0.00 76 GLU A N 17
ATOM 29311 C CA . GLU A 1 83 ? 0.536 -13.043 -6.979 1.00 0.00 76 GLU A CA 17
ATOM 29312 C C . GLU A 1 83 ? -0.834 -13.247 -6.338 1.00 0.00 76 GLU A C 17
ATOM 29313 O O . GLU A 1 83 ? -1.817 -12.624 -6.739 1.00 0.00 76 GLU A O 17
ATOM 29325 N N . SER A 1 84 ? -0.889 -14.123 -5.340 1.00 0.00 77 SER A N 17
ATOM 29326 C CA . SER A 1 84 ? -2.138 -14.413 -4.646 1.00 0.00 77 SER A CA 17
ATOM 29327 C C . SER A 1 84 ? -1.964 -14.279 -3.136 1.00 0.00 77 SER A C 17
ATOM 29328 O O . SER A 1 84 ? -1.261 -15.071 -2.509 1.00 0.00 77 SER A O 17
ATOM 29336 N N . MET A 1 85 ? -2.610 -13.271 -2.559 1.00 0.00 78 MET A N 17
ATOM 29337 C CA . MET A 1 85 ? -2.528 -13.034 -1.123 1.00 0.00 78 MET A CA 17
ATOM 29338 C C . MET A 1 85 ? -3.779 -13.543 -0.415 1.00 0.00 78 MET A C 17
ATOM 29339 O O . MET A 1 85 ? -4.824 -12.893 -0.435 1.00 0.00 78 MET A O 17
ATOM 29353 N N . GLY A 1 86 ? -3.666 -14.711 0.210 1.00 0.00 79 GLY A N 17
ATOM 29354 C CA . GLY A 1 86 ? -4.796 -15.288 0.915 1.00 0.00 79 GLY A CA 17
ATOM 29355 C C . GLY A 1 86 ? -5.836 -15.861 -0.028 1.00 0.00 79 GLY A C 17
ATOM 29356 O O . GLY A 1 86 ? -5.822 -17.056 -0.327 1.00 0.00 79 GLY A O 17
ATOM 29360 N N . HIS A 1 87 ? -6.742 -15.009 -0.496 1.00 0.00 80 HIS A N 17
ATOM 29361 C CA . HIS A 1 87 ? -7.795 -15.438 -1.410 1.00 0.00 80 HIS A CA 17
ATOM 29362 C C . HIS A 1 87 ? -7.936 -14.462 -2.574 1.00 0.00 80 HIS A C 17
ATOM 29363 O O . HIS A 1 87 ? -8.793 -14.634 -3.441 1.00 0.00 80 HIS A O 17
ATOM 29378 N N . ARG A 1 88 ? -7.090 -13.437 -2.585 1.00 0.00 81 ARG A N 17
ATOM 29379 C CA . ARG A 1 88 ? -7.122 -12.432 -3.641 1.00 0.00 81 ARG A CA 17
ATOM 29380 C C . ARG A 1 88 ? -5.772 -12.342 -4.347 1.00 0.00 81 ARG A C 17
ATOM 29381 O O . ARG A 1 88 ? -4.802 -12.981 -3.938 1.00 0.00 81 ARG A O 17
ATOM 29402 N N . TYR A 1 89 ? -5.717 -11.546 -5.409 1.00 0.00 82 TYR A N 17
ATOM 29403 C CA . TYR A 1 89 ? -4.487 -11.375 -6.174 1.00 0.00 82 TYR A CA 17
ATOM 29404 C C . TYR A 1 89 ? -3.838 -10.029 -5.867 1.00 0.00 82 TYR A C 17
ATOM 29405 O O . TYR A 1 89 ? -4.522 -9.056 -5.548 1.00 0.00 82 TYR A O 17
ATOM 29423 N N . ILE A 1 90 ? -2.514 -9.982 -5.966 1.00 0.00 83 ILE A N 17
ATOM 29424 C CA . ILE A 1 90 ? -1.771 -8.756 -5.701 1.00 0.00 83 ILE A CA 17
ATOM 29425 C C . ILE A 1 90 ? -0.861 -8.401 -6.872 1.00 0.00 83 ILE A C 17
ATOM 29426 O O . ILE A 1 90 ? -0.154 -9.257 -7.402 1.00 0.00 83 ILE A O 17
ATOM 29442 N N . GLU A 1 91 ? -0.885 -7.132 -7.269 1.00 0.00 84 GLU A N 17
ATOM 29443 C CA . GLU A 1 91 ? -0.060 -6.664 -8.377 1.00 0.00 84 GLU A CA 17
ATOM 29444 C C . GLU A 1 91 ? 1.014 -5.698 -7.886 1.00 0.00 84 GLU A C 17
ATOM 29445 O O . GLU A 1 91 ? 0.714 -4.579 -7.469 1.00 0.00 84 GLU A O 17
ATOM 29457 N N . VAL A 1 92 ? 2.267 -6.139 -7.937 1.00 0.00 85 VAL A N 17
ATOM 29458 C CA . VAL A 1 92 ? 3.386 -5.314 -7.499 1.00 0.00 85 VAL A CA 17
ATOM 29459 C C . VAL A 1 92 ? 3.712 -4.237 -8.527 1.00 0.00 85 VAL A C 17
ATOM 29460 O O . VAL A 1 92 ? 3.652 -4.477 -9.733 1.00 0.00 85 VAL A O 17
ATOM 29473 N N . PHE A 1 93 ? 4.057 -3.049 -8.042 1.00 0.00 86 PHE A N 17
ATOM 29474 C CA . PHE A 1 93 ? 4.392 -1.933 -8.919 1.00 0.00 86 PHE A CA 17
ATOM 29475 C C . PHE A 1 93 ? 5.656 -1.225 -8.441 1.00 0.00 86 PHE A C 17
ATOM 29476 O O . PHE A 1 93 ? 5.752 -0.815 -7.284 1.00 0.00 86 PHE A O 17
ATOM 29493 N N . LYS A 1 94 ? 6.625 -1.086 -9.339 1.00 0.00 87 LYS A N 17
ATOM 29494 C CA . LYS A 1 94 ? 7.884 -0.428 -9.011 1.00 0.00 87 LYS A CA 17
ATOM 29495 C C . LYS A 1 94 ? 7.687 1.076 -8.852 1.00 0.00 87 LYS A C 17
ATOM 29496 O O . LYS A 1 94 ? 7.332 1.769 -9.806 1.00 0.00 87 LYS A O 17
ATOM 29515 N N . SER A 1 95 ? 7.920 1.575 -7.643 1.00 0.00 88 SER A N 17
ATOM 29516 C CA . SER A 1 95 ? 7.765 2.997 -7.359 1.00 0.00 88 SER A CA 17
ATOM 29517 C C . SER A 1 95 ? 8.854 3.483 -6.407 1.00 0.00 88 SER A C 17
ATOM 29518 O O . SER A 1 95 ? 9.550 2.683 -5.782 1.00 0.00 88 SER A O 17
ATOM 29526 N N . HIS A 1 96 ? 8.994 4.801 -6.303 1.00 0.00 89 HIS A N 17
ATOM 29527 C CA . HIS A 1 96 ? 9.998 5.395 -5.427 1.00 0.00 89 HIS A CA 17
ATOM 29528 C C . HIS A 1 96 ? 9.369 5.860 -4.117 1.00 0.00 89 HIS A C 17
ATOM 29529 O O . HIS A 1 96 ? 8.187 5.624 -3.867 1.00 0.00 89 HIS A O 17
ATOM 29544 N N . ARG A 1 97 ? 10.166 6.522 -3.285 1.00 0.00 90 ARG A N 17
ATOM 29545 C CA . ARG A 1 97 ? 9.688 7.018 -2.000 1.00 0.00 90 ARG A CA 17
ATOM 29546 C C . ARG A 1 97 ? 9.103 8.420 -2.143 1.00 0.00 90 ARG A C 17
ATOM 29547 O O . ARG A 1 97 ? 8.170 8.792 -1.430 1.00 0.00 90 ARG A O 17
ATOM 29568 N N . THR A 1 98 ? 9.657 9.196 -3.069 1.00 0.00 91 THR A N 17
ATOM 29569 C CA . THR A 1 98 ? 9.192 10.557 -3.305 1.00 0.00 91 THR A CA 17
ATOM 29570 C C . THR A 1 98 ? 7.735 10.571 -3.751 1.00 0.00 91 THR A C 17
ATOM 29571 O O . THR A 1 98 ? 6.961 11.437 -3.346 1.00 0.00 91 THR A O 17
ATOM 29582 N N . GLU A 1 99 ? 7.368 9.605 -4.588 1.00 0.00 92 GLU A N 17
ATOM 29583 C CA . GLU A 1 99 ? 6.002 9.508 -5.089 1.00 0.00 92 GLU A CA 17
ATOM 29584 C C . GLU A 1 99 ? 5.052 9.036 -3.992 1.00 0.00 92 GLU A C 17
ATOM 29585 O O . GLU A 1 99 ? 3.942 9.549 -3.855 1.00 0.00 92 GLU A O 17
ATOM 29597 N N . MET A 1 100 ? 5.498 8.056 -3.213 1.00 0.00 93 MET A N 17
ATOM 29598 C CA . MET A 1 100 ? 4.688 7.516 -2.127 1.00 0.00 93 MET A CA 17
ATOM 29599 C C . MET A 1 100 ? 4.464 8.565 -1.042 1.00 0.00 93 MET A C 17
ATOM 29600 O O . MET A 1 100 ? 3.517 8.470 -0.261 1.00 0.00 93 MET A O 17
ATOM 29614 N N . ASP A 1 101 ? 5.340 9.562 -1.000 1.00 0.00 94 ASP A N 17
ATOM 29615 C CA . ASP A 1 101 ? 5.237 10.629 -0.011 1.00 0.00 94 ASP A CA 17
ATOM 29616 C C . ASP A 1 101 ? 4.038 11.527 -0.303 1.00 0.00 94 ASP A C 17
ATOM 29617 O O . ASP A 1 101 ? 3.396 12.039 0.614 1.00 0.00 94 ASP A O 17
ATOM 29626 N N . TRP A 1 102 ? 3.742 11.712 -1.584 1.00 0.00 95 TRP A N 17
ATOM 29627 C CA . TRP A 1 102 ? 2.621 12.548 -1.997 1.00 0.00 95 TRP A CA 17
ATOM 29628 C C . TRP A 1 102 ? 1.320 11.754 -1.995 1.00 0.00 95 TRP A C 17
ATOM 29629 O O . TRP A 1 102 ? 0.304 12.209 -1.469 1.00 0.00 95 TRP A O 17
ATOM 29650 N N . VAL A 1 103 ? 1.357 10.564 -2.587 1.00 0.00 96 VAL A N 17
ATOM 29651 C CA . VAL A 1 103 ? 0.180 9.706 -2.652 1.00 0.00 96 VAL A CA 17
ATOM 29652 C C . VAL A 1 103 ? -0.404 9.468 -1.264 1.00 0.00 96 VAL A C 17
ATOM 29653 O O . VAL A 1 103 ? -1.612 9.284 -1.110 1.00 0.00 96 VAL A O 17
ATOM 29666 N N . LEU A 1 104 ? 0.460 9.474 -0.255 1.00 0.00 97 LEU A N 17
ATOM 29667 C CA . LEU A 1 104 ? 0.030 9.260 1.122 1.00 0.00 97 LEU A CA 17
ATOM 29668 C C . LEU A 1 104 ? -0.602 10.523 1.698 1.00 0.00 97 LEU A C 17
ATOM 29669 O O . LEU A 1 104 ? -1.783 10.536 2.046 1.00 0.00 97 LEU A O 17
ATOM 29685 N N . LYS A 1 105 ? 0.191 11.585 1.794 1.00 0.00 98 LYS A N 17
ATOM 29686 C CA . LYS A 1 105 ? -0.291 12.855 2.324 1.00 0.00 98 LYS A CA 17
ATOM 29687 C C . LYS A 1 105 ? -1.701 13.153 1.824 1.00 0.00 98 LYS A C 17
ATOM 29688 O O . LYS A 1 105 ? -2.489 13.804 2.511 1.00 0.00 98 LYS A O 17
ATOM 29707 N N . HIS A 1 106 ? -2.012 12.673 0.624 1.00 0.00 99 HIS A N 17
ATOM 29708 C CA . HIS A 1 106 ? -3.329 12.887 0.033 1.00 0.00 99 HIS A CA 17
ATOM 29709 C C . HIS A 1 106 ? -4.071 11.564 -0.134 1.00 0.00 99 HIS A C 17
ATOM 29710 O O . HIS A 1 106 ? -4.636 11.288 -1.192 1.00 0.00 99 HIS A O 17
ATOM 29725 N N . SER A 1 107 ? -4.064 10.750 0.916 1.00 0.00 100 SER A N 17
ATOM 29726 C CA . SER A 1 107 ? -4.732 9.455 0.884 1.00 0.00 100 SER A CA 17
ATOM 29727 C C . SER A 1 107 ? -5.815 9.375 1.956 1.00 0.00 100 SER A C 17
ATOM 29728 O O . SER A 1 107 ? -6.978 9.104 1.660 1.00 0.00 100 SER A O 17
ATOM 29736 N N . GLY A 1 108 ? -5.422 9.613 3.204 1.00 0.00 101 GLY A N 17
ATOM 29737 C CA . GLY A 1 108 ? -6.370 9.563 4.302 1.00 0.00 101 GLY A CA 17
ATOM 29738 C C . GLY A 1 108 ? -7.686 10.234 3.962 1.00 0.00 101 GLY A C 17
ATOM 29739 O O . GLY A 1 108 ? -7.801 10.960 2.975 1.00 0.00 101 GLY A O 17
ATOM 29743 N N . PRO A 1 109 ? -8.710 9.990 4.793 1.00 0.00 102 PRO A N 17
ATOM 29744 C CA . PRO A 1 109 ? -10.044 10.566 4.596 1.00 0.00 102 PRO A CA 17
ATOM 29745 C C . PRO A 1 109 ? -10.069 12.070 4.848 1.00 0.00 102 PRO A C 17
ATOM 29746 O O . PRO A 1 109 ? -11.115 12.709 4.740 1.00 0.00 102 PRO A O 17
ATOM 29757 N N . ASN A 1 110 ? -8.911 12.628 5.185 1.00 0.00 103 ASN A N 17
ATOM 29758 C CA . ASN A 1 110 ? -8.801 14.058 5.453 1.00 0.00 103 ASN A CA 17
ATOM 29759 C C . ASN A 1 110 ? -7.356 14.527 5.318 1.00 0.00 103 ASN A C 17
ATOM 29760 O O . ASN A 1 110 ? -6.450 13.962 5.931 1.00 0.00 103 ASN A O 17
ATOM 29771 N N . SER A 1 111 ? -7.148 15.563 4.513 1.00 0.00 104 SER A N 17
ATOM 29772 C CA . SER A 1 111 ? -5.812 16.107 4.295 1.00 0.00 104 SER A CA 17
ATOM 29773 C C . SER A 1 111 ? -5.769 17.594 4.635 1.00 0.00 104 SER A C 17
ATOM 29774 O O . SER A 1 111 ? -6.807 18.242 4.766 1.00 0.00 104 SER A O 17
ATOM 29782 N N . ALA A 1 112 ? -4.560 18.127 4.775 1.00 0.00 105 ALA A N 17
ATOM 29783 C CA . ALA A 1 112 ? -4.380 19.537 5.097 1.00 0.00 105 ALA A CA 17
ATOM 29784 C C . ALA A 1 112 ? -3.065 20.065 4.534 1.00 0.00 105 ALA A C 17
ATOM 29785 O O . ALA A 1 112 ? -2.050 19.368 4.543 1.00 0.00 105 ALA A O 17
ATOM 29792 N N . SER A 1 113 ? -3.090 21.300 4.043 1.00 0.00 106 SER A N 17
ATOM 29793 C CA . SER A 1 113 ? -1.901 21.920 3.471 1.00 0.00 106 SER A CA 17
ATOM 29794 C C . SER A 1 113 ? -1.617 23.265 4.133 1.00 0.00 106 SER A C 17
ATOM 29795 O O . SER A 1 113 ? -2.534 24.030 4.429 1.00 0.00 106 SER A O 17
ATOM 29803 N N . GLY A 1 114 ? -0.338 23.546 4.364 1.00 0.00 107 GLY A N 17
ATOM 29804 C CA . GLY A 1 114 ? 0.046 24.798 4.990 1.00 0.00 107 GLY A CA 17
ATOM 29805 C C . GLY A 1 114 ? 1.527 24.857 5.308 1.00 0.00 107 GLY A C 17
ATOM 29806 O O . GLY A 1 114 ? 1.932 24.936 6.467 1.00 0.00 107 GLY A O 17
ATOM 29810 N N . PRO A 1 115 ? 2.363 24.818 4.259 1.00 0.00 108 PRO A N 17
ATOM 29811 C CA . PRO A 1 115 ? 3.820 24.866 4.407 1.00 0.00 108 PRO A CA 17
ATOM 29812 C C . PRO A 1 115 ? 4.311 26.232 4.872 1.00 0.00 108 PRO A C 17
ATOM 29813 O O . PRO A 1 115 ? 4.276 27.205 4.118 1.00 0.00 108 PRO A O 17
ATOM 29824 N N . SER A 1 116 ? 4.769 26.299 6.118 1.00 0.00 109 SER A N 17
ATOM 29825 C CA . SER A 1 116 ? 5.265 27.548 6.685 1.00 0.00 109 SER A CA 17
ATOM 29826 C C . SER A 1 116 ? 6.747 27.735 6.375 1.00 0.00 109 SER A C 17
ATOM 29827 O O . SER A 1 116 ? 7.611 27.226 7.088 1.00 0.00 109 SER A O 17
ATOM 29835 N N . SER A 1 117 ? 7.032 28.469 5.304 1.00 0.00 110 SER A N 17
ATOM 29836 C CA . SER A 1 117 ? 8.409 28.722 4.896 1.00 0.00 110 SER A CA 17
ATOM 29837 C C . SER A 1 117 ? 9.041 29.812 5.757 1.00 0.00 110 SER A C 17
ATOM 29838 O O . SER A 1 117 ? 10.124 29.631 6.312 1.00 0.00 110 SER A O 17
ATOM 29846 N N . GLY A 1 118 ? 8.354 30.945 5.863 1.00 0.00 111 GLY A N 17
ATOM 29847 C CA . GLY A 1 118 ? 8.862 32.048 6.657 1.00 0.00 111 GLY A CA 17
ATOM 29848 C C . GLY A 1 118 ? 7.754 32.847 7.315 1.00 0.00 111 GLY A C 17
ATOM 29849 O O . GLY A 1 118 ? 6.922 33.446 6.633 1.00 0.00 111 GLY A O 17
ATOM 29853 N N . GLY A 1 1 ? 21.992 3.237 11.855 1.00 0.00 -6 GLY A N 18
ATOM 29854 C CA . GLY A 1 1 ? 21.509 4.428 11.182 1.00 0.00 -6 GLY A CA 18
ATOM 29855 C C . GLY A 1 1 ? 22.329 4.775 9.956 1.00 0.00 -6 GLY A C 18
ATOM 29856 O O . GLY A 1 1 ? 23.319 4.108 9.654 1.00 0.00 -6 GLY A O 18
ATOM 29860 N N . SER A 1 2 ? 21.917 5.821 9.246 1.00 0.00 -5 SER A N 18
ATOM 29861 C CA . SER A 1 2 ? 22.617 6.252 8.042 1.00 0.00 -5 SER A CA 18
ATOM 29862 C C . SER A 1 2 ? 22.783 5.092 7.065 1.00 0.00 -5 SER A C 18
ATOM 29863 O O . SER A 1 2 ? 23.843 4.918 6.464 1.00 0.00 -5 SER A O 18
ATOM 29871 N N . SER A 1 3 ? 21.726 4.299 6.913 1.00 0.00 -4 SER A N 18
ATOM 29872 C CA . SER A 1 3 ? 21.754 3.153 6.012 1.00 0.00 -4 SER A CA 18
ATOM 29873 C C . SER A 1 3 ? 21.112 3.499 4.672 1.00 0.00 -4 SER A C 18
ATOM 29874 O O . SER A 1 3 ? 19.992 4.006 4.620 1.00 0.00 -4 SER A O 18
ATOM 29882 N N . GLY A 1 4 ? 21.831 3.220 3.589 1.00 0.00 -3 GLY A N 18
ATOM 29883 C CA . GLY A 1 4 ? 21.317 3.509 2.263 1.00 0.00 -3 GLY A CA 18
ATOM 29884 C C . GLY A 1 4 ? 21.536 4.953 1.857 1.00 0.00 -3 GLY A C 18
ATOM 29885 O O . GLY A 1 4 ? 21.700 5.826 2.710 1.00 0.00 -3 GLY A O 18
ATOM 29889 N N . SER A 1 5 ? 21.540 5.205 0.552 1.00 0.00 -2 SER A N 18
ATOM 29890 C CA . SER A 1 5 ? 21.747 6.553 0.035 1.00 0.00 -2 SER A CA 18
ATOM 29891 C C . SER A 1 5 ? 20.414 7.218 -0.294 1.00 0.00 -2 SER A C 18
ATOM 29892 O O . SER A 1 5 ? 19.419 6.543 -0.560 1.00 0.00 -2 SER A O 18
ATOM 29900 N N . SER A 1 6 ? 20.402 8.547 -0.274 1.00 0.00 -1 SER A N 18
ATOM 29901 C CA . SER A 1 6 ? 19.191 9.306 -0.566 1.00 0.00 -1 SER A CA 18
ATOM 29902 C C . SER A 1 6 ? 18.991 9.450 -2.071 1.00 0.00 -1 SER A C 18
ATOM 29903 O O . SER A 1 6 ? 17.889 9.260 -2.583 1.00 0.00 -1 SER A O 18
ATOM 29911 N N . GLY A 1 7 ? 20.067 9.788 -2.776 1.00 0.00 0 GLY A N 18
ATOM 29912 C CA . GLY A 1 7 ? 19.990 9.953 -4.215 1.00 0.00 0 GLY A CA 18
ATOM 29913 C C . GLY A 1 7 ? 20.705 11.200 -4.696 1.00 0.00 0 GLY A C 18
ATOM 29914 O O . GLY A 1 7 ? 21.676 11.115 -5.448 1.00 0.00 0 GLY A O 18
ATOM 29918 N N . MET A 1 8 ? 20.225 12.360 -4.262 1.00 0.00 1 MET A N 18
ATOM 29919 C CA . MET A 1 8 ? 20.826 13.630 -4.653 1.00 0.00 1 MET A CA 18
ATOM 29920 C C . MET A 1 8 ? 20.672 14.668 -3.547 1.00 0.00 1 MET A C 18
ATOM 29921 O O . MET A 1 8 ? 20.038 14.410 -2.524 1.00 0.00 1 MET A O 18
ATOM 29935 N N . MET A 1 9 ? 21.256 15.843 -3.758 1.00 0.00 2 MET A N 18
ATOM 29936 C CA . MET A 1 9 ? 21.182 16.921 -2.778 1.00 0.00 2 MET A CA 18
ATOM 29937 C C . MET A 1 9 ? 21.013 18.271 -3.466 1.00 0.00 2 MET A C 18
ATOM 29938 O O . MET A 1 9 ? 21.002 18.356 -4.695 1.00 0.00 2 MET A O 18
ATOM 29952 N N . LEU A 1 10 ? 20.882 19.325 -2.668 1.00 0.00 3 LEU A N 18
ATOM 29953 C CA . LEU A 1 10 ? 20.713 20.672 -3.201 1.00 0.00 3 LEU A CA 18
ATOM 29954 C C . LEU A 1 10 ? 19.917 20.648 -4.501 1.00 0.00 3 LEU A C 18
ATOM 29955 O O . LEU A 1 10 ? 20.257 21.337 -5.462 1.00 0.00 3 LEU A O 18
ATOM 29971 N N . GLY A 1 11 ? 18.853 19.851 -4.523 1.00 0.00 4 GLY A N 18
ATOM 29972 C CA . GLY A 1 11 ? 18.023 19.754 -5.709 1.00 0.00 4 GLY A CA 18
ATOM 29973 C C . GLY A 1 11 ? 16.557 19.555 -5.377 1.00 0.00 4 GLY A C 18
ATOM 29974 O O . GLY A 1 11 ? 16.097 19.880 -4.282 1.00 0.00 4 GLY A O 18
ATOM 29978 N N . PRO A 1 12 ? 15.797 19.010 -6.338 1.00 0.00 5 PRO A N 18
ATOM 29979 C CA . PRO A 1 12 ? 14.363 18.757 -6.166 1.00 0.00 5 PRO A CA 18
ATOM 29980 C C . PRO A 1 12 ? 14.088 17.632 -5.175 1.00 0.00 5 PRO A C 18
ATOM 29981 O O . PRO A 1 12 ? 14.002 16.465 -5.555 1.00 0.00 5 PRO A O 18
ATOM 29992 N N . GLU A 1 13 ? 13.951 17.991 -3.902 1.00 0.00 6 GLU A N 18
ATOM 29993 C CA . GLU A 1 13 ? 13.686 17.009 -2.856 1.00 0.00 6 GLU A CA 18
ATOM 29994 C C . GLU A 1 13 ? 14.218 15.635 -3.253 1.00 0.00 6 GLU A C 18
ATOM 29995 O O . GLU A 1 13 ? 13.500 14.638 -3.191 1.00 0.00 6 GLU A O 18
ATOM 30007 N N . GLY A 1 14 ? 15.483 15.592 -3.660 1.00 0.00 7 GLY A N 18
ATOM 30008 C CA . GLY A 1 14 ? 16.090 14.336 -4.062 1.00 0.00 7 GLY A CA 18
ATOM 30009 C C . GLY A 1 14 ? 16.301 13.395 -2.893 1.00 0.00 7 GLY A C 18
ATOM 30010 O O . GLY A 1 14 ? 17.403 13.297 -2.356 1.00 0.00 7 GLY A O 18
ATOM 30014 N N . GLY A 1 15 ? 15.239 12.699 -2.496 1.00 0.00 8 GLY A N 18
ATOM 30015 C CA . GLY A 1 15 ? 15.333 11.771 -1.384 1.00 0.00 8 GLY A CA 18
ATOM 30016 C C . GLY A 1 15 ? 14.507 10.520 -1.602 1.00 0.00 8 GLY A C 18
ATOM 30017 O O . GLY A 1 15 ? 13.814 10.060 -0.695 1.00 0.00 8 GLY A O 18
ATOM 30021 N N . GLU A 1 16 ? 14.578 9.968 -2.809 1.00 0.00 9 GLU A N 18
ATOM 30022 C CA . GLU A 1 16 ? 13.828 8.763 -3.144 1.00 0.00 9 GLU A CA 18
ATOM 30023 C C . GLU A 1 16 ? 14.484 7.527 -2.535 1.00 0.00 9 GLU A C 18
ATOM 30024 O O . GLU A 1 16 ? 15.632 7.573 -2.094 1.00 0.00 9 GLU A O 18
ATOM 30036 N N . GLY A 1 17 ? 13.745 6.422 -2.513 1.00 0.00 10 GLY A N 18
ATOM 30037 C CA . GLY A 1 17 ? 14.270 5.189 -1.956 1.00 0.00 10 GLY A CA 18
ATOM 30038 C C . GLY A 1 17 ? 13.533 3.964 -2.460 1.00 0.00 10 GLY A C 18
ATOM 30039 O O . GLY A 1 17 ? 12.433 4.073 -3.003 1.00 0.00 10 GLY A O 18
ATOM 30043 N N . TYR A 1 18 ? 14.140 2.796 -2.283 1.00 0.00 11 TYR A N 18
ATOM 30044 C CA . TYR A 1 18 ? 13.536 1.546 -2.728 1.00 0.00 11 TYR A CA 18
ATOM 30045 C C . TYR A 1 18 ? 12.126 1.391 -2.166 1.00 0.00 11 TYR A C 18
ATOM 30046 O O . TYR A 1 18 ? 11.942 1.189 -0.966 1.00 0.00 11 TYR A O 18
ATOM 30064 N N . VAL A 1 19 ? 11.133 1.489 -3.044 1.00 0.00 12 VAL A N 18
ATOM 30065 C CA . VAL A 1 19 ? 9.738 1.359 -2.638 1.00 0.00 12 VAL A CA 18
ATOM 30066 C C . VAL A 1 19 ? 8.941 0.555 -3.659 1.00 0.00 12 VAL A C 18
ATOM 30067 O O . VAL A 1 19 ? 9.313 0.476 -4.830 1.00 0.00 12 VAL A O 18
ATOM 30080 N N . VAL A 1 20 ? 7.842 -0.041 -3.208 1.00 0.00 13 VAL A N 18
ATOM 30081 C CA . VAL A 1 20 ? 6.990 -0.838 -4.082 1.00 0.00 13 VAL A CA 18
ATOM 30082 C C . VAL A 1 20 ? 5.515 -0.596 -3.782 1.00 0.00 13 VAL A C 18
ATOM 30083 O O . VAL A 1 20 ? 5.124 -0.428 -2.627 1.00 0.00 13 VAL A O 18
ATOM 30096 N N . LYS A 1 21 ? 4.699 -0.579 -4.831 1.00 0.00 14 LYS A N 18
ATOM 30097 C CA . LYS A 1 21 ? 3.265 -0.359 -4.681 1.00 0.00 14 LYS A CA 18
ATOM 30098 C C . LYS A 1 21 ? 2.487 -1.643 -4.953 1.00 0.00 14 LYS A C 18
ATOM 30099 O O . LYS A 1 21 ? 2.711 -2.316 -5.959 1.00 0.00 14 LYS A O 18
ATOM 30118 N N . LEU A 1 22 ? 1.571 -1.976 -4.050 1.00 0.00 15 LEU A N 18
ATOM 30119 C CA . LEU A 1 22 ? 0.758 -3.178 -4.193 1.00 0.00 15 LEU A CA 18
ATOM 30120 C C . LEU A 1 22 ? -0.696 -2.821 -4.488 1.00 0.00 15 LEU A C 18
ATOM 30121 O O . LEU A 1 22 ? -1.277 -1.953 -3.836 1.00 0.00 15 LEU A O 18
ATOM 30137 N N . ARG A 1 23 ? -1.277 -3.497 -5.473 1.00 0.00 16 ARG A N 18
ATOM 30138 C CA . ARG A 1 23 ? -2.663 -3.251 -5.854 1.00 0.00 16 ARG A CA 18
ATOM 30139 C C . ARG A 1 23 ? -3.487 -4.533 -5.764 1.00 0.00 16 ARG A C 18
ATOM 30140 O O . ARG A 1 23 ? -2.945 -5.636 -5.822 1.00 0.00 16 ARG A O 18
ATOM 30161 N N . GLY A 1 24 ? -4.800 -4.378 -5.622 1.00 0.00 17 GLY A N 18
ATOM 30162 C CA . GLY A 1 24 ? -5.676 -5.530 -5.526 1.00 0.00 17 GLY A CA 18
ATOM 30163 C C . GLY A 1 24 ? -5.751 -6.086 -4.118 1.00 0.00 17 GLY A C 18
ATOM 30164 O O . GLY A 1 24 ? -6.172 -7.226 -3.914 1.00 0.00 17 GLY A O 18
ATOM 30168 N N . LEU A 1 25 ? -5.341 -5.282 -3.144 1.00 0.00 18 LEU A N 18
ATOM 30169 C CA . LEU A 1 25 ? -5.362 -5.700 -1.746 1.00 0.00 18 LEU A CA 18
ATOM 30170 C C . LEU A 1 25 ? -6.787 -5.710 -1.202 1.00 0.00 18 LEU A C 18
ATOM 30171 O O . LEU A 1 25 ? -7.616 -4.869 -1.550 1.00 0.00 18 LEU A O 18
ATOM 30187 N N . PRO A 1 26 ? -7.079 -6.682 -0.326 1.00 0.00 19 PRO A N 18
ATOM 30188 C CA . PRO A 1 26 ? -8.403 -6.824 0.288 1.00 0.00 19 PRO A CA 18
ATOM 30189 C C . PRO A 1 26 ? -8.705 -5.705 1.279 1.00 0.00 19 PRO A C 18
ATOM 30190 O O . PRO A 1 26 ? -7.806 -5.201 1.953 1.00 0.00 19 PRO A O 18
ATOM 30201 N N . TRP A 1 27 ? -9.973 -5.321 1.363 1.00 0.00 20 TRP A N 18
ATOM 30202 C CA . TRP A 1 27 ? -10.393 -4.262 2.273 1.00 0.00 20 TRP A CA 18
ATOM 30203 C C . TRP A 1 27 ? -10.021 -4.602 3.712 1.00 0.00 20 TRP A C 18
ATOM 30204 O O . TRP A 1 27 ? -10.091 -3.750 4.598 1.00 0.00 20 TRP A O 18
ATOM 30225 N N . SER A 1 28 ? -9.626 -5.850 3.938 1.00 0.00 21 SER A N 18
ATOM 30226 C CA . SER A 1 28 ? -9.247 -6.303 5.271 1.00 0.00 21 SER A CA 18
ATOM 30227 C C . SER A 1 28 ? -7.756 -6.625 5.331 1.00 0.00 21 SER A C 18
ATOM 30228 O O . SER A 1 28 ? -7.305 -7.366 6.206 1.00 0.00 21 SER A O 18
ATOM 30236 N N . CYS A 1 29 ? -6.998 -6.063 4.397 1.00 0.00 22 CYS A N 18
ATOM 30237 C CA . CYS A 1 29 ? -5.558 -6.290 4.343 1.00 0.00 22 CYS A CA 18
ATOM 30238 C C . CYS A 1 29 ? -4.860 -5.642 5.534 1.00 0.00 22 CYS A C 18
ATOM 30239 O O . CYS A 1 29 ? -5.103 -4.478 5.850 1.00 0.00 22 CYS A O 18
ATOM 30247 N N . SER A 1 30 ? -3.992 -6.405 6.191 1.00 0.00 23 SER A N 18
ATOM 30248 C CA . SER A 1 30 ? -3.262 -5.907 7.351 1.00 0.00 23 SER A CA 18
ATOM 30249 C C . SER A 1 30 ? -1.757 -5.951 7.106 1.00 0.00 23 SER A C 18
ATOM 30250 O O . SER A 1 30 ? -1.252 -6.856 6.441 1.00 0.00 23 SER A O 18
ATOM 30258 N N . ILE A 1 31 ? -1.047 -4.967 7.648 1.00 0.00 24 ILE A N 18
ATOM 30259 C CA . ILE A 1 31 ? 0.400 -4.893 7.489 1.00 0.00 24 ILE A CA 18
ATOM 30260 C C . ILE A 1 31 ? 1.019 -6.286 7.441 1.00 0.00 24 ILE A C 18
ATOM 30261 O O . ILE A 1 31 ? 1.852 -6.576 6.583 1.00 0.00 24 ILE A O 18
ATOM 30277 N N . GLU A 1 32 ? 0.605 -7.144 8.368 1.00 0.00 25 GLU A N 18
ATOM 30278 C CA . GLU A 1 32 ? 1.119 -8.507 8.430 1.00 0.00 25 GLU A CA 18
ATOM 30279 C C . GLU A 1 32 ? 1.030 -9.185 7.065 1.00 0.00 25 GLU A C 18
ATOM 30280 O O . GLU A 1 32 ? 2.015 -9.726 6.564 1.00 0.00 25 GLU A O 18
ATOM 30292 N N . ASP A 1 33 ? -0.157 -9.151 6.471 1.00 0.00 26 ASP A N 18
ATOM 30293 C CA . ASP A 1 33 ? -0.377 -9.761 5.165 1.00 0.00 26 ASP A CA 18
ATOM 30294 C C . ASP A 1 33 ? 0.618 -9.224 4.141 1.00 0.00 26 ASP A C 18
ATOM 30295 O O . ASP A 1 33 ? 1.045 -9.943 3.237 1.00 0.00 26 ASP A O 18
ATOM 30304 N N . VAL A 1 34 ? 0.983 -7.954 4.287 1.00 0.00 27 VAL A N 18
ATOM 30305 C CA . VAL A 1 34 ? 1.928 -7.320 3.375 1.00 0.00 27 VAL A CA 18
ATOM 30306 C C . VAL A 1 34 ? 3.350 -7.806 3.632 1.00 0.00 27 VAL A C 18
ATOM 30307 O O . VAL A 1 34 ? 4.037 -8.255 2.715 1.00 0.00 27 VAL A O 18
ATOM 30320 N N . GLN A 1 35 ? 3.784 -7.712 4.885 1.00 0.00 28 GLN A N 18
ATOM 30321 C CA . GLN A 1 35 ? 5.126 -8.142 5.262 1.00 0.00 28 GLN A CA 18
ATOM 30322 C C . GLN A 1 35 ? 5.387 -9.573 4.804 1.00 0.00 28 GLN A C 18
ATOM 30323 O O . GLN A 1 35 ? 6.417 -9.862 4.197 1.00 0.00 28 GLN A O 18
ATOM 30337 N N . ASN A 1 36 ? 4.448 -10.465 5.101 1.00 0.00 29 ASN A N 18
ATOM 30338 C CA . ASN A 1 36 ? 4.577 -11.867 4.721 1.00 0.00 29 ASN A CA 18
ATOM 30339 C C . ASN A 1 36 ? 4.503 -12.029 3.206 1.00 0.00 29 ASN A C 18
ATOM 30340 O O . ASN A 1 36 ? 5.195 -12.867 2.626 1.00 0.00 29 ASN A O 18
ATOM 30351 N N . PHE A 1 37 ? 3.661 -11.221 2.570 1.00 0.00 30 PHE A N 18
ATOM 30352 C CA . PHE A 1 37 ? 3.496 -11.275 1.122 1.00 0.00 30 PHE A CA 18
ATOM 30353 C C . PHE A 1 37 ? 4.819 -10.999 0.414 1.00 0.00 30 PHE A C 18
ATOM 30354 O O . PHE A 1 37 ? 5.142 -11.633 -0.592 1.00 0.00 30 PHE A O 18
ATOM 30371 N N . LEU A 1 38 ? 5.581 -10.049 0.945 1.00 0.00 31 LEU A N 18
ATOM 30372 C CA . LEU A 1 38 ? 6.870 -9.688 0.364 1.00 0.00 31 LEU A CA 18
ATOM 30373 C C . LEU A 1 38 ? 8.018 -10.204 1.225 1.00 0.00 31 LEU A C 18
ATOM 30374 O O . LEU A 1 38 ? 9.029 -9.524 1.401 1.00 0.00 31 LEU A O 18
ATOM 30390 N N . SER A 1 39 ? 7.857 -11.412 1.756 1.00 0.00 32 SER A N 18
ATOM 30391 C CA . SER A 1 39 ? 8.880 -12.019 2.599 1.00 0.00 32 SER A CA 18
ATOM 30392 C C . SER A 1 39 ? 10.224 -12.060 1.879 1.00 0.00 32 SER A C 18
ATOM 30393 O O . SER A 1 39 ? 11.281 -12.024 2.510 1.00 0.00 32 SER A O 18
ATOM 30401 N N . ASP A 1 40 ? 10.175 -12.136 0.554 1.00 0.00 33 ASP A N 18
ATOM 30402 C CA . ASP A 1 40 ? 11.388 -12.181 -0.255 1.00 0.00 33 ASP A CA 18
ATOM 30403 C C . ASP A 1 40 ? 12.164 -10.872 -0.145 1.00 0.00 33 ASP A C 18
ATOM 30404 O O . ASP A 1 40 ? 13.376 -10.837 -0.358 1.00 0.00 33 ASP A O 18
ATOM 30413 N N . CYS A 1 41 ? 11.457 -9.798 0.188 1.00 0.00 34 CYS A N 18
ATOM 30414 C CA . CYS A 1 41 ? 12.078 -8.485 0.325 1.00 0.00 34 CYS A CA 18
ATOM 30415 C C . CYS A 1 41 ? 12.338 -8.157 1.791 1.00 0.00 34 CYS A C 18
ATOM 30416 O O . CYS A 1 41 ? 11.702 -8.714 2.686 1.00 0.00 34 CYS A O 18
ATOM 30424 N N . THR A 1 42 ? 13.280 -7.249 2.031 1.00 0.00 35 THR A N 18
ATOM 30425 C CA . THR A 1 42 ? 13.627 -6.848 3.388 1.00 0.00 35 THR A CA 18
ATOM 30426 C C . THR A 1 42 ? 13.055 -5.474 3.719 1.00 0.00 35 THR A C 18
ATOM 30427 O O . THR A 1 42 ? 13.773 -4.473 3.706 1.00 0.00 35 THR A O 18
ATOM 30438 N N . ILE A 1 43 ? 11.761 -5.432 4.015 1.00 0.00 36 ILE A N 18
ATOM 30439 C CA . ILE A 1 43 ? 11.094 -4.180 4.351 1.00 0.00 36 ILE A CA 18
ATOM 30440 C C . ILE A 1 43 ? 11.838 -3.441 5.458 1.00 0.00 36 ILE A C 18
ATOM 30441 O O . ILE A 1 43 ? 12.197 -4.028 6.479 1.00 0.00 36 ILE A O 18
ATOM 30457 N N . HIS A 1 44 ? 12.067 -2.148 5.249 1.00 0.00 37 HIS A N 18
ATOM 30458 C CA . HIS A 1 44 ? 12.767 -1.327 6.231 1.00 0.00 37 HIS A CA 18
ATOM 30459 C C . HIS A 1 44 ? 11.850 -0.979 7.400 1.00 0.00 37 HIS A C 18
ATOM 30460 O O . HIS A 1 44 ? 10.728 -0.512 7.204 1.00 0.00 37 HIS A O 18
ATOM 30475 N N . ASP A 1 45 ? 12.336 -1.211 8.615 1.00 0.00 38 ASP A N 18
ATOM 30476 C CA . ASP A 1 45 ? 11.561 -0.922 9.816 1.00 0.00 38 ASP A CA 18
ATOM 30477 C C . ASP A 1 45 ? 10.295 -1.772 9.863 1.00 0.00 38 ASP A C 18
ATOM 30478 O O . ASP A 1 45 ? 9.307 -1.398 10.494 1.00 0.00 38 ASP A O 18
ATOM 30487 N N . GLY A 1 46 ? 10.332 -2.919 9.191 1.00 0.00 39 GLY A N 18
ATOM 30488 C CA . GLY A 1 46 ? 9.182 -3.803 9.169 1.00 0.00 39 GLY A CA 18
ATOM 30489 C C . GLY A 1 46 ? 7.870 -3.047 9.120 1.00 0.00 39 GLY A C 18
ATOM 30490 O O . GLY A 1 46 ? 7.698 -2.137 8.309 1.00 0.00 39 GLY A O 18
ATOM 30494 N N . VAL A 1 47 ? 6.939 -3.424 9.991 1.00 0.00 40 VAL A N 18
ATOM 30495 C CA . VAL A 1 47 ? 5.634 -2.775 10.044 1.00 0.00 40 VAL A CA 18
ATOM 30496 C C . VAL A 1 47 ? 5.764 -1.265 9.880 1.00 0.00 40 VAL A C 18
ATOM 30497 O O . VAL A 1 47 ? 4.875 -0.611 9.337 1.00 0.00 40 VAL A O 18
ATOM 30510 N N . ALA A 1 48 ? 6.879 -0.718 10.353 1.00 0.00 41 ALA A N 18
ATOM 30511 C CA . ALA A 1 48 ? 7.127 0.715 10.257 1.00 0.00 41 ALA A CA 18
ATOM 30512 C C . ALA A 1 48 ? 7.672 1.087 8.882 1.00 0.00 41 ALA A C 18
ATOM 30513 O O . ALA A 1 48 ? 8.339 2.108 8.722 1.00 0.00 41 ALA A O 18
ATOM 30520 N N . GLY A 1 49 ? 7.383 0.249 7.890 1.00 0.00 42 GLY A N 18
ATOM 30521 C CA . GLY A 1 49 ? 7.853 0.507 6.541 1.00 0.00 42 GLY A CA 18
ATOM 30522 C C . GLY A 1 49 ? 6.749 0.381 5.509 1.00 0.00 42 GLY A C 18
ATOM 30523 O O . GLY A 1 49 ? 6.926 0.759 4.351 1.00 0.00 42 GLY A O 18
ATOM 30527 N N . VAL A 1 50 ? 5.607 -0.153 5.929 1.00 0.00 43 VAL A N 18
ATOM 30528 C CA . VAL A 1 50 ? 4.470 -0.329 5.033 1.00 0.00 43 VAL A CA 18
ATOM 30529 C C . VAL A 1 50 ? 3.489 0.831 5.156 1.00 0.00 43 VAL A C 18
ATOM 30530 O O . VAL A 1 50 ? 3.110 1.223 6.260 1.00 0.00 43 VAL A O 18
ATOM 30543 N N . HIS A 1 51 ? 3.079 1.376 4.015 1.00 0.00 44 HIS A N 18
ATOM 30544 C CA . HIS A 1 51 ? 2.140 2.492 3.995 1.00 0.00 44 HIS A CA 18
ATOM 30545 C C . HIS A 1 51 ? 0.909 2.151 3.160 1.00 0.00 44 HIS A C 18
ATOM 30546 O O . HIS A 1 51 ? 0.999 1.986 1.943 1.00 0.00 44 HIS A O 18
ATOM 30561 N N . PHE A 1 52 ? -0.239 2.046 3.821 1.00 0.00 45 PHE A N 18
ATOM 30562 C CA . PHE A 1 52 ? -1.487 1.723 3.140 1.00 0.00 45 PHE A CA 18
ATOM 30563 C C . PHE A 1 52 ? -2.138 2.980 2.572 1.00 0.00 45 PHE A C 18
ATOM 30564 O O . PHE A 1 52 ? -1.895 4.088 3.051 1.00 0.00 45 PHE A O 18
ATOM 30581 N N . ILE A 1 53 ? -2.964 2.800 1.547 1.00 0.00 46 ILE A N 18
ATOM 30582 C CA . ILE A 1 53 ? -3.650 3.919 0.913 1.00 0.00 46 ILE A CA 18
ATOM 30583 C C . ILE A 1 53 ? -5.138 3.912 1.248 1.00 0.00 46 ILE A C 18
ATOM 30584 O O . ILE A 1 53 ? -5.783 2.864 1.235 1.00 0.00 46 ILE A O 18
ATOM 30600 N N . TYR A 1 54 ? -5.677 5.089 1.545 1.00 0.00 47 TYR A N 18
ATOM 30601 C CA . TYR A 1 54 ? -7.089 5.220 1.883 1.00 0.00 47 TYR A CA 18
ATOM 30602 C C . TYR A 1 54 ? -7.784 6.207 0.950 1.00 0.00 47 TYR A C 18
ATOM 30603 O O . TYR A 1 54 ? -7.133 6.983 0.250 1.00 0.00 47 TYR A O 18
ATOM 30621 N N . THR A 1 55 ? -9.113 6.172 0.945 1.00 0.00 48 THR A N 18
ATOM 30622 C CA . THR A 1 55 ? -9.898 7.061 0.099 1.00 0.00 48 THR A CA 18
ATOM 30623 C C . THR A 1 55 ? -10.294 8.327 0.850 1.00 0.00 48 THR A C 18
ATOM 30624 O O . THR A 1 55 ? -10.164 8.401 2.072 1.00 0.00 48 THR A O 18
ATOM 30635 N N . ARG A 1 56 ? -10.778 9.321 0.112 1.00 0.00 49 ARG A N 18
ATOM 30636 C CA . ARG A 1 56 ? -11.193 10.584 0.710 1.00 0.00 49 ARG A CA 18
ATOM 30637 C C . ARG A 1 56 ? -12.309 10.365 1.727 1.00 0.00 49 ARG A C 18
ATOM 30638 O O . ARG A 1 56 ? -12.574 11.225 2.566 1.00 0.00 49 ARG A O 18
ATOM 30659 N N . GLU A 1 57 ? -12.959 9.208 1.644 1.00 0.00 50 GLU A N 18
ATOM 30660 C CA . GLU A 1 57 ? -14.047 8.877 2.556 1.00 0.00 50 GLU A CA 18
ATOM 30661 C C . GLU A 1 57 ? -13.508 8.272 3.849 1.00 0.00 50 GLU A C 18
ATOM 30662 O O . GLU A 1 57 ? -14.003 8.563 4.937 1.00 0.00 50 GLU A O 18
ATOM 30674 N N . GLY A 1 58 ? -12.489 7.428 3.721 1.00 0.00 51 GLY A N 18
ATOM 30675 C CA . GLY A 1 58 ? -11.900 6.794 4.886 1.00 0.00 51 GLY A CA 18
ATOM 30676 C C . GLY A 1 58 ? -11.914 5.281 4.792 1.00 0.00 51 GLY A C 18
ATOM 30677 O O . GLY A 1 58 ? -12.083 4.592 5.798 1.00 0.00 51 GLY A O 18
ATOM 30681 N N . ARG A 1 59 ? -11.738 4.763 3.581 1.00 0.00 52 ARG A N 18
ATOM 30682 C CA . ARG A 1 59 ? -11.734 3.322 3.360 1.00 0.00 52 ARG A CA 18
ATOM 30683 C C . ARG A 1 59 ? -10.415 2.871 2.739 1.00 0.00 52 ARG A C 18
ATOM 30684 O O . ARG A 1 59 ? -9.582 3.695 2.362 1.00 0.00 52 ARG A O 18
ATOM 30705 N N . GLN A 1 60 ? -10.233 1.558 2.636 1.00 0.00 53 GLN A N 18
ATOM 30706 C CA . GLN A 1 60 ? -9.016 0.999 2.062 1.00 0.00 53 GLN A CA 18
ATOM 30707 C C . GLN A 1 60 ? -9.073 1.019 0.538 1.00 0.00 53 GLN A C 18
ATOM 30708 O O . GLN A 1 60 ? -9.546 0.071 -0.088 1.00 0.00 53 GLN A O 18
ATOM 30722 N N . SER A 1 61 ? -8.587 2.106 -0.053 1.00 0.00 54 SER A N 18
ATOM 30723 C CA . SER A 1 61 ? -8.587 2.252 -1.504 1.00 0.00 54 SER A CA 18
ATOM 30724 C C . SER A 1 61 ? -8.123 0.965 -2.179 1.00 0.00 54 SER A C 18
ATOM 30725 O O . SER A 1 61 ? -8.599 0.610 -3.256 1.00 0.00 54 SER A O 18
ATOM 30733 N N . GLY A 1 62 ? -7.190 0.270 -1.536 1.00 0.00 55 GLY A N 18
ATOM 30734 C CA . GLY A 1 62 ? -6.676 -0.970 -2.088 1.00 0.00 55 GLY A CA 18
ATOM 30735 C C . GLY A 1 62 ? -5.180 -0.922 -2.328 1.00 0.00 55 GLY A C 18
ATOM 30736 O O . GLY A 1 62 ? -4.496 -1.940 -2.228 1.00 0.00 55 GLY A O 18
ATOM 30740 N N . GLU A 1 63 ? -4.671 0.264 -2.647 1.00 0.00 56 GLU A N 18
ATOM 30741 C CA . GLU A 1 63 ? -3.246 0.439 -2.904 1.00 0.00 56 GLU A CA 18
ATOM 30742 C C . GLU A 1 63 ? -2.469 0.570 -1.597 1.00 0.00 56 GLU A C 18
ATOM 30743 O O . GLU A 1 63 ? -2.981 1.097 -0.609 1.00 0.00 56 GLU A O 18
ATOM 30755 N N . ALA A 1 64 ? -1.231 0.087 -1.600 1.00 0.00 57 ALA A N 18
ATOM 30756 C CA . ALA A 1 64 ? -0.383 0.151 -0.416 1.00 0.00 57 ALA A CA 18
ATOM 30757 C C . ALA A 1 64 ? 1.092 0.077 -0.794 1.00 0.00 57 ALA A C 18
ATOM 30758 O O . ALA A 1 64 ? 1.528 -0.869 -1.450 1.00 0.00 57 ALA A O 18
ATOM 30765 N N . PHE A 1 65 ? 1.857 1.080 -0.375 1.00 0.00 58 PHE A N 18
ATOM 30766 C CA . PHE A 1 65 ? 3.284 1.128 -0.671 1.00 0.00 58 PHE A CA 18
ATOM 30767 C C . PHE A 1 65 ? 4.087 0.400 0.403 1.00 0.00 58 PHE A C 18
ATOM 30768 O O . PHE A 1 65 ? 3.556 0.040 1.454 1.00 0.00 58 PHE A O 18
ATOM 30785 N N . VAL A 1 66 ? 5.370 0.185 0.131 1.00 0.00 59 VAL A N 18
ATOM 30786 C CA . VAL A 1 66 ? 6.248 -0.499 1.072 1.00 0.00 59 VAL A CA 18
ATOM 30787 C C . VAL A 1 66 ? 7.702 -0.090 0.866 1.00 0.00 59 VAL A C 18
ATOM 30788 O O . VAL A 1 66 ? 8.179 -0.010 -0.265 1.00 0.00 59 VAL A O 18
ATOM 30801 N N . GLU A 1 67 ? 8.400 0.168 1.967 1.00 0.00 60 GLU A N 18
ATOM 30802 C CA . GLU A 1 67 ? 9.801 0.569 1.906 1.00 0.00 60 GLU A CA 18
ATOM 30803 C C . GLU A 1 67 ? 10.720 -0.641 2.041 1.00 0.00 60 GLU A C 18
ATOM 30804 O O . GLU A 1 67 ? 10.467 -1.541 2.843 1.00 0.00 60 GLU A O 18
ATOM 30816 N N . LEU A 1 68 ? 11.788 -0.656 1.251 1.00 0.00 61 LEU A N 18
ATOM 30817 C CA . LEU A 1 68 ? 12.747 -1.756 1.281 1.00 0.00 61 LEU A CA 18
ATOM 30818 C C . LEU A 1 68 ? 14.070 -1.308 1.893 1.00 0.00 61 LEU A C 18
ATOM 30819 O O . LEU A 1 68 ? 14.259 -0.130 2.192 1.00 0.00 61 LEU A O 18
ATOM 30835 N N . GLU A 1 69 ? 14.983 -2.257 2.075 1.00 0.00 62 GLU A N 18
ATOM 30836 C CA . GLU A 1 69 ? 16.289 -1.959 2.650 1.00 0.00 62 GLU A CA 18
ATOM 30837 C C . GLU A 1 69 ? 17.285 -1.564 1.564 1.00 0.00 62 GLU A C 18
ATOM 30838 O O . GLU A 1 69 ? 17.966 -0.544 1.672 1.00 0.00 62 GLU A O 18
ATOM 30850 N N . SER A 1 70 ? 17.365 -2.380 0.517 1.00 0.00 63 SER A N 18
ATOM 30851 C CA . SER A 1 70 ? 18.280 -2.119 -0.587 1.00 0.00 63 SER A CA 18
ATOM 30852 C C . SER A 1 70 ? 17.581 -2.312 -1.929 1.00 0.00 63 SER A C 18
ATOM 30853 O O . SER A 1 70 ? 16.379 -2.569 -1.983 1.00 0.00 63 SER A O 18
ATOM 30861 N N . GLU A 1 71 ? 18.344 -2.186 -3.011 1.00 0.00 64 GLU A N 18
ATOM 30862 C CA . GLU A 1 71 ? 17.797 -2.345 -4.353 1.00 0.00 64 GLU A CA 18
ATOM 30863 C C . GLU A 1 71 ? 17.290 -3.768 -4.569 1.00 0.00 64 GLU A C 18
ATOM 30864 O O . GLU A 1 71 ? 16.120 -3.980 -4.888 1.00 0.00 64 GLU A O 18
ATOM 30876 N N . ASP A 1 72 ? 18.180 -4.739 -4.394 1.00 0.00 65 ASP A N 18
ATOM 30877 C CA . ASP A 1 72 ? 17.824 -6.142 -4.569 1.00 0.00 65 ASP A CA 18
ATOM 30878 C C . ASP A 1 72 ? 16.388 -6.398 -4.123 1.00 0.00 65 ASP A C 18
ATOM 30879 O O . ASP A 1 72 ? 15.617 -7.056 -4.823 1.00 0.00 65 ASP A O 18
ATOM 30888 N N . ASP A 1 73 ? 16.035 -5.876 -2.953 1.00 0.00 66 ASP A N 18
ATOM 30889 C CA . ASP A 1 73 ? 14.691 -6.048 -2.413 1.00 0.00 66 ASP A CA 18
ATOM 30890 C C . ASP A 1 73 ? 13.637 -5.733 -3.469 1.00 0.00 66 ASP A C 18
ATOM 30891 O O . ASP A 1 73 ? 12.711 -6.515 -3.690 1.00 0.00 66 ASP A O 18
ATOM 30900 N N . VAL A 1 74 ? 13.782 -4.583 -4.120 1.00 0.00 67 VAL A N 18
ATOM 30901 C CA . VAL A 1 74 ? 12.843 -4.165 -5.153 1.00 0.00 67 VAL A CA 18
ATOM 30902 C C . VAL A 1 74 ? 12.705 -5.230 -6.235 1.00 0.00 67 VAL A C 18
ATOM 30903 O O . VAL A 1 74 ? 11.627 -5.787 -6.440 1.00 0.00 67 VAL A O 18
ATOM 30916 N N . LYS A 1 75 ? 13.806 -5.509 -6.925 1.00 0.00 68 LYS A N 18
ATOM 30917 C CA . LYS A 1 75 ? 13.811 -6.509 -7.986 1.00 0.00 68 LYS A CA 18
ATOM 30918 C C . LYS A 1 75 ? 13.054 -7.762 -7.557 1.00 0.00 68 LYS A C 18
ATOM 30919 O O . LYS A 1 75 ? 12.300 -8.343 -8.339 1.00 0.00 68 LYS A O 18
ATOM 30938 N N . LEU A 1 76 ? 13.257 -8.172 -6.310 1.00 0.00 69 LEU A N 18
ATOM 30939 C CA . LEU A 1 76 ? 12.592 -9.356 -5.776 1.00 0.00 69 LEU A CA 18
ATOM 30940 C C . LEU A 1 76 ? 11.090 -9.122 -5.642 1.00 0.00 69 LEU A C 18
ATOM 30941 O O . LEU A 1 76 ? 10.283 -9.924 -6.111 1.00 0.00 69 LEU A O 18
ATOM 30957 N N . ALA A 1 77 ? 10.723 -8.018 -5.000 1.00 0.00 70 ALA A N 18
ATOM 30958 C CA . ALA A 1 77 ? 9.319 -7.677 -4.808 1.00 0.00 70 ALA A CA 18
ATOM 30959 C C . ALA A 1 77 ? 8.555 -7.735 -6.127 1.00 0.00 70 ALA A C 18
ATOM 30960 O O . ALA A 1 77 ? 7.443 -8.261 -6.189 1.00 0.00 70 ALA A O 18
ATOM 30967 N N . LEU A 1 78 ? 9.157 -7.190 -7.178 1.00 0.00 71 LEU A N 18
ATOM 30968 C CA . LEU A 1 78 ? 8.533 -7.179 -8.496 1.00 0.00 71 LEU A CA 18
ATOM 30969 C C . LEU A 1 78 ? 8.238 -8.598 -8.971 1.00 0.00 71 LEU A C 18
ATOM 30970 O O . LEU A 1 78 ? 7.417 -8.808 -9.864 1.00 0.00 71 LEU A O 18
ATOM 30986 N N . LYS A 1 79 ? 8.912 -9.571 -8.367 1.00 0.00 72 LYS A N 18
ATOM 30987 C CA . LYS A 1 79 ? 8.721 -10.972 -8.724 1.00 0.00 72 LYS A CA 18
ATOM 30988 C C . LYS A 1 79 ? 7.421 -11.511 -8.137 1.00 0.00 72 LYS A C 18
ATOM 30989 O O . LYS A 1 79 ? 6.944 -12.576 -8.530 1.00 0.00 72 LYS A O 18
ATOM 31008 N N . LYS A 1 80 ? 6.851 -10.768 -7.194 1.00 0.00 73 LYS A N 18
ATOM 31009 C CA . LYS A 1 80 ? 5.604 -11.170 -6.554 1.00 0.00 73 LYS A CA 18
ATOM 31010 C C . LYS A 1 80 ? 4.400 -10.668 -7.345 1.00 0.00 73 LYS A C 18
ATOM 31011 O O . LYS A 1 80 ? 3.294 -10.567 -6.813 1.00 0.00 73 LYS A O 18
ATOM 31030 N N . ASP A 1 81 ? 4.622 -10.357 -8.617 1.00 0.00 74 ASP A N 18
ATOM 31031 C CA . ASP A 1 81 ? 3.554 -9.869 -9.482 1.00 0.00 74 ASP A CA 18
ATOM 31032 C C . ASP A 1 81 ? 2.549 -10.976 -9.783 1.00 0.00 74 ASP A C 18
ATOM 31033 O O . ASP A 1 81 ? 2.880 -12.161 -9.727 1.00 0.00 74 ASP A O 18
ATOM 31042 N N . ARG A 1 82 ? 1.320 -10.583 -10.101 1.00 0.00 75 ARG A N 18
ATOM 31043 C CA . ARG A 1 82 ? 0.266 -11.542 -10.409 1.00 0.00 75 ARG A CA 18
ATOM 31044 C C . ARG A 1 82 ? 0.190 -12.628 -9.339 1.00 0.00 75 ARG A C 18
ATOM 31045 O O . ARG A 1 82 ? -0.183 -13.765 -9.622 1.00 0.00 75 ARG A O 18
ATOM 31066 N N . GLU A 1 83 ? 0.548 -12.267 -8.110 1.00 0.00 76 GLU A N 18
ATOM 31067 C CA . GLU A 1 83 ? 0.521 -13.210 -6.999 1.00 0.00 76 GLU A CA 18
ATOM 31068 C C . GLU A 1 83 ? -0.869 -13.274 -6.373 1.00 0.00 76 GLU A C 18
ATOM 31069 O O . GLU A 1 83 ? -1.813 -12.658 -6.867 1.00 0.00 76 GLU A O 18
ATOM 31081 N N . SER A 1 84 ? -0.987 -14.025 -5.282 1.00 0.00 77 SER A N 18
ATOM 31082 C CA . SER A 1 84 ? -2.262 -14.173 -4.590 1.00 0.00 77 SER A CA 18
ATOM 31083 C C . SER A 1 84 ? -2.069 -14.111 -3.078 1.00 0.00 77 SER A C 18
ATOM 31084 O O . SER A 1 84 ? -1.401 -14.961 -2.491 1.00 0.00 77 SER A O 18
ATOM 31092 N N . MET A 1 85 ? -2.661 -13.098 -2.454 1.00 0.00 78 MET A N 18
ATOM 31093 C CA . MET A 1 85 ? -2.556 -12.924 -1.010 1.00 0.00 78 MET A CA 18
ATOM 31094 C C . MET A 1 85 ? -3.858 -13.317 -0.319 1.00 0.00 78 MET A C 18
ATOM 31095 O O . MET A 1 85 ? -4.887 -12.666 -0.496 1.00 0.00 78 MET A O 18
ATOM 31109 N N . GLY A 1 86 ? -3.805 -14.387 0.469 1.00 0.00 79 GLY A N 18
ATOM 31110 C CA . GLY A 1 86 ? -4.987 -14.848 1.173 1.00 0.00 79 GLY A CA 18
ATOM 31111 C C . GLY A 1 86 ? -6.002 -15.487 0.247 1.00 0.00 79 GLY A C 18
ATOM 31112 O O . GLY A 1 86 ? -5.932 -16.685 -0.031 1.00 0.00 79 GLY A O 18
ATOM 31116 N N . HIS A 1 87 ? -6.950 -14.687 -0.232 1.00 0.00 80 HIS A N 18
ATOM 31117 C CA . HIS A 1 87 ? -7.985 -15.182 -1.132 1.00 0.00 80 HIS A CA 18
ATOM 31118 C C . HIS A 1 87 ? -8.190 -14.225 -2.303 1.00 0.00 80 HIS A C 18
ATOM 31119 O O . HIS A 1 87 ? -9.203 -14.289 -2.999 1.00 0.00 80 HIS A O 18
ATOM 31134 N N . ARG A 1 88 ? -7.222 -13.340 -2.513 1.00 0.00 81 ARG A N 18
ATOM 31135 C CA . ARG A 1 88 ? -7.297 -12.369 -3.598 1.00 0.00 81 ARG A CA 18
ATOM 31136 C C . ARG A 1 88 ? -5.951 -12.239 -4.306 1.00 0.00 81 ARG A C 18
ATOM 31137 O O . ARG A 1 88 ? -4.926 -12.696 -3.801 1.00 0.00 81 ARG A O 18
ATOM 31158 N N . TYR A 1 89 ? -5.963 -11.613 -5.478 1.00 0.00 82 TYR A N 18
ATOM 31159 C CA . TYR A 1 89 ? -4.745 -11.426 -6.257 1.00 0.00 82 TYR A CA 18
ATOM 31160 C C . TYR A 1 89 ? -4.075 -10.100 -5.909 1.00 0.00 82 TYR A C 18
ATOM 31161 O O . TYR A 1 89 ? -4.747 -9.112 -5.611 1.00 0.00 82 TYR A O 18
ATOM 31179 N N . ILE A 1 90 ? -2.747 -10.087 -5.951 1.00 0.00 83 ILE A N 18
ATOM 31180 C CA . ILE A 1 90 ? -1.985 -8.883 -5.643 1.00 0.00 83 ILE A CA 18
ATOM 31181 C C . ILE A 1 90 ? -1.087 -8.488 -6.810 1.00 0.00 83 ILE A C 18
ATOM 31182 O O . ILE A 1 90 ? -0.421 -9.332 -7.407 1.00 0.00 83 ILE A O 18
ATOM 31198 N N . GLU A 1 91 ? -1.073 -7.197 -7.128 1.00 0.00 84 GLU A N 18
ATOM 31199 C CA . GLU A 1 91 ? -0.255 -6.689 -8.223 1.00 0.00 84 GLU A CA 18
ATOM 31200 C C . GLU A 1 91 ? 0.857 -5.786 -7.698 1.00 0.00 84 GLU A C 18
ATOM 31201 O O . GLU A 1 91 ? 0.598 -4.799 -7.010 1.00 0.00 84 GLU A O 18
ATOM 31213 N N . VAL A 1 92 ? 2.098 -6.132 -8.028 1.00 0.00 85 VAL A N 18
ATOM 31214 C CA . VAL A 1 92 ? 3.250 -5.354 -7.591 1.00 0.00 85 VAL A CA 18
ATOM 31215 C C . VAL A 1 92 ? 3.606 -4.278 -8.611 1.00 0.00 85 VAL A C 18
ATOM 31216 O O . VAL A 1 92 ? 3.473 -4.483 -9.818 1.00 0.00 85 VAL A O 18
ATOM 31229 N N . PHE A 1 93 ? 4.058 -3.130 -8.118 1.00 0.00 86 PHE A N 18
ATOM 31230 C CA . PHE A 1 93 ? 4.433 -2.020 -8.987 1.00 0.00 86 PHE A CA 18
ATOM 31231 C C . PHE A 1 93 ? 5.708 -1.347 -8.490 1.00 0.00 86 PHE A C 18
ATOM 31232 O O . PHE A 1 93 ? 5.861 -1.083 -7.297 1.00 0.00 86 PHE A O 18
ATOM 31249 N N . LYS A 1 94 ? 6.623 -1.071 -9.413 1.00 0.00 87 LYS A N 18
ATOM 31250 C CA . LYS A 1 94 ? 7.886 -0.428 -9.071 1.00 0.00 87 LYS A CA 18
ATOM 31251 C C . LYS A 1 94 ? 7.705 1.078 -8.913 1.00 0.00 87 LYS A C 18
ATOM 31252 O O . LYS A 1 94 ? 7.345 1.773 -9.863 1.00 0.00 87 LYS A O 18
ATOM 31271 N N . SER A 1 95 ? 7.958 1.576 -7.707 1.00 0.00 88 SER A N 18
ATOM 31272 C CA . SER A 1 95 ? 7.820 3.000 -7.424 1.00 0.00 88 SER A CA 18
ATOM 31273 C C . SER A 1 95 ? 8.911 3.472 -6.467 1.00 0.00 88 SER A C 18
ATOM 31274 O O . SER A 1 95 ? 9.598 2.663 -5.843 1.00 0.00 88 SER A O 18
ATOM 31282 N N . HIS A 1 96 ? 9.064 4.788 -6.357 1.00 0.00 89 HIS A N 18
ATOM 31283 C CA . HIS A 1 96 ? 10.071 5.369 -5.476 1.00 0.00 89 HIS A CA 18
ATOM 31284 C C . HIS A 1 96 ? 9.443 5.835 -4.166 1.00 0.00 89 HIS A C 18
ATOM 31285 O O . HIS A 1 96 ? 8.256 5.614 -3.922 1.00 0.00 89 HIS A O 18
ATOM 31300 N N . ARG A 1 97 ? 10.246 6.479 -3.326 1.00 0.00 90 ARG A N 18
ATOM 31301 C CA . ARG A 1 97 ? 9.770 6.974 -2.040 1.00 0.00 90 ARG A CA 18
ATOM 31302 C C . ARG A 1 97 ? 8.934 8.238 -2.220 1.00 0.00 90 ARG A C 18
ATOM 31303 O O . ARG A 1 97 ? 7.742 8.257 -1.910 1.00 0.00 90 ARG A O 18
ATOM 31324 N N . THR A 1 98 ? 9.567 9.293 -2.722 1.00 0.00 91 THR A N 18
ATOM 31325 C CA . THR A 1 98 ? 8.883 10.561 -2.942 1.00 0.00 91 THR A CA 18
ATOM 31326 C C . THR A 1 98 ? 7.429 10.340 -3.343 1.00 0.00 91 THR A C 18
ATOM 31327 O O . THR A 1 98 ? 6.512 10.802 -2.665 1.00 0.00 91 THR A O 18
ATOM 31338 N N . GLU A 1 99 ? 7.227 9.630 -4.449 1.00 0.00 92 GLU A N 18
ATOM 31339 C CA . GLU A 1 99 ? 5.883 9.348 -4.939 1.00 0.00 92 GLU A CA 18
ATOM 31340 C C . GLU A 1 99 ? 4.989 8.834 -3.814 1.00 0.00 92 GLU A C 18
ATOM 31341 O O . GLU A 1 99 ? 3.851 9.275 -3.661 1.00 0.00 92 GLU A O 18
ATOM 31353 N N . MET A 1 100 ? 5.515 7.898 -3.030 1.00 0.00 93 MET A N 18
ATOM 31354 C CA . MET A 1 100 ? 4.765 7.324 -1.919 1.00 0.00 93 MET A CA 18
ATOM 31355 C C . MET A 1 100 ? 4.513 8.368 -0.836 1.00 0.00 93 MET A C 18
ATOM 31356 O O . MET A 1 100 ? 3.607 8.220 -0.016 1.00 0.00 93 MET A O 18
ATOM 31370 N N . ASP A 1 101 ? 5.320 9.424 -0.839 1.00 0.00 94 ASP A N 18
ATOM 31371 C CA . ASP A 1 101 ? 5.184 10.493 0.142 1.00 0.00 94 ASP A CA 18
ATOM 31372 C C . ASP A 1 101 ? 3.940 11.331 -0.136 1.00 0.00 94 ASP A C 18
ATOM 31373 O O . ASP A 1 101 ? 3.156 11.616 0.769 1.00 0.00 94 ASP A O 18
ATOM 31382 N N . TRP A 1 102 ? 3.767 11.724 -1.393 1.00 0.00 95 TRP A N 18
ATOM 31383 C CA . TRP A 1 102 ? 2.618 12.530 -1.791 1.00 0.00 95 TRP A CA 18
ATOM 31384 C C . TRP A 1 102 ? 1.341 11.698 -1.787 1.00 0.00 95 TRP A C 18
ATOM 31385 O O . TRP A 1 102 ? 0.322 12.108 -1.231 1.00 0.00 95 TRP A O 18
ATOM 31406 N N . VAL A 1 103 ? 1.402 10.525 -2.411 1.00 0.00 96 VAL A N 18
ATOM 31407 C CA . VAL A 1 103 ? 0.250 9.634 -2.478 1.00 0.00 96 VAL A CA 18
ATOM 31408 C C . VAL A 1 103 ? -0.350 9.406 -1.095 1.00 0.00 96 VAL A C 18
ATOM 31409 O O . VAL A 1 103 ? -1.559 9.217 -0.954 1.00 0.00 96 VAL A O 18
ATOM 31422 N N . LEU A 1 104 ? 0.503 9.423 -0.077 1.00 0.00 97 LEU A N 18
ATOM 31423 C CA . LEU A 1 104 ? 0.058 9.218 1.297 1.00 0.00 97 LEU A CA 18
ATOM 31424 C C . LEU A 1 104 ? -0.565 10.490 1.863 1.00 0.00 97 LEU A C 18
ATOM 31425 O O . LEU A 1 104 ? -1.739 10.509 2.232 1.00 0.00 97 LEU A O 18
ATOM 31441 N N . LYS A 1 105 ? 0.230 11.553 1.929 1.00 0.00 98 LYS A N 18
ATOM 31442 C CA . LYS A 1 105 ? -0.243 12.832 2.446 1.00 0.00 98 LYS A CA 18
ATOM 31443 C C . LYS A 1 105 ? -1.634 13.155 1.911 1.00 0.00 98 LYS A C 18
ATOM 31444 O O . LYS A 1 105 ? -2.432 13.809 2.583 1.00 0.00 98 LYS A O 18
ATOM 31463 N N . HIS A 1 106 ? -1.920 12.690 0.699 1.00 0.00 99 HIS A N 18
ATOM 31464 C CA . HIS A 1 106 ? -3.216 12.928 0.074 1.00 0.00 99 HIS A CA 18
ATOM 31465 C C . HIS A 1 106 ? -3.975 11.618 -0.118 1.00 0.00 99 HIS A C 18
ATOM 31466 O O . HIS A 1 106 ? -4.530 11.362 -1.186 1.00 0.00 99 HIS A O 18
ATOM 31481 N N . SER A 1 107 ? -3.994 10.793 0.924 1.00 0.00 100 SER A N 18
ATOM 31482 C CA . SER A 1 107 ? -4.681 9.507 0.868 1.00 0.00 100 SER A CA 18
ATOM 31483 C C . SER A 1 107 ? -5.844 9.470 1.854 1.00 0.00 100 SER A C 18
ATOM 31484 O O . SER A 1 107 ? -6.996 9.278 1.465 1.00 0.00 100 SER A O 18
ATOM 31492 N N . GLY A 1 108 ? -5.534 9.655 3.134 1.00 0.00 101 GLY A N 18
ATOM 31493 C CA . GLY A 1 108 ? -6.564 9.638 4.156 1.00 0.00 101 GLY A CA 18
ATOM 31494 C C . GLY A 1 108 ? -7.729 10.548 3.820 1.00 0.00 101 GLY A C 18
ATOM 31495 O O . GLY A 1 108 ? -7.621 11.450 2.990 1.00 0.00 101 GLY A O 18
ATOM 31499 N N . PRO A 1 109 ? -8.876 10.313 4.475 1.00 0.00 102 PRO A N 18
ATOM 31500 C CA . PRO A 1 109 ? -10.089 11.106 4.257 1.00 0.00 102 PRO A CA 18
ATOM 31501 C C . PRO A 1 109 ? -9.957 12.526 4.797 1.00 0.00 102 PRO A C 18
ATOM 31502 O O . PRO A 1 109 ? -10.476 13.474 4.210 1.00 0.00 102 PRO A O 18
ATOM 31513 N N . ASN A 1 110 ? -9.260 12.664 5.920 1.00 0.00 103 ASN A N 18
ATOM 31514 C CA . ASN A 1 110 ? -9.061 13.969 6.541 1.00 0.00 103 ASN A CA 18
ATOM 31515 C C . ASN A 1 110 ? -7.716 14.565 6.135 1.00 0.00 103 ASN A C 18
ATOM 31516 O O . ASN A 1 110 ? -6.903 13.904 5.488 1.00 0.00 103 ASN A O 18
ATOM 31527 N N . SER A 1 111 ? -7.489 15.816 6.520 1.00 0.00 104 SER A N 18
ATOM 31528 C CA . SER A 1 111 ? -6.244 16.502 6.195 1.00 0.00 104 SER A CA 18
ATOM 31529 C C . SER A 1 111 ? -5.809 17.412 7.340 1.00 0.00 104 SER A C 18
ATOM 31530 O O . SER A 1 111 ? -6.577 17.674 8.265 1.00 0.00 104 SER A O 18
ATOM 31538 N N . ALA A 1 112 ? -4.572 17.891 7.269 1.00 0.00 105 ALA A N 18
ATOM 31539 C CA . ALA A 1 112 ? -4.034 18.773 8.298 1.00 0.00 105 ALA A CA 18
ATOM 31540 C C . ALA A 1 112 ? -4.561 20.195 8.132 1.00 0.00 105 ALA A C 18
ATOM 31541 O O . ALA A 1 112 ? -3.988 20.997 7.395 1.00 0.00 105 ALA A O 18
ATOM 31548 N N . SER A 1 113 ? -5.656 20.499 8.821 1.00 0.00 106 SER A N 18
ATOM 31549 C CA . SER A 1 113 ? -6.263 21.823 8.746 1.00 0.00 106 SER A CA 18
ATOM 31550 C C . SER A 1 113 ? -5.198 22.913 8.813 1.00 0.00 106 SER A C 18
ATOM 31551 O O . SER A 1 113 ? -5.220 23.867 8.035 1.00 0.00 106 SER A O 18
ATOM 31559 N N . GLY A 1 114 ? -4.265 22.765 9.749 1.00 0.00 107 GLY A N 18
ATOM 31560 C CA . GLY A 1 114 ? -3.204 23.743 9.901 1.00 0.00 107 GLY A CA 18
ATOM 31561 C C . GLY A 1 114 ? -2.452 23.584 11.208 1.00 0.00 107 GLY A C 18
ATOM 31562 O O . GLY A 1 114 ? -2.938 22.970 12.158 1.00 0.00 107 GLY A O 18
ATOM 31566 N N . PRO A 1 115 ? -1.236 24.146 11.267 1.00 0.00 108 PRO A N 18
ATOM 31567 C CA . PRO A 1 115 ? -0.389 24.076 12.461 1.00 0.00 108 PRO A CA 18
ATOM 31568 C C . PRO A 1 115 ? -0.938 24.913 13.611 1.00 0.00 108 PRO A C 18
ATOM 31569 O O . PRO A 1 115 ? -1.358 26.054 13.416 1.00 0.00 108 PRO A O 18
ATOM 31580 N N . SER A 1 116 ? -0.933 24.339 14.810 1.00 0.00 109 SER A N 18
ATOM 31581 C CA . SER A 1 116 ? -1.434 25.031 15.991 1.00 0.00 109 SER A CA 18
ATOM 31582 C C . SER A 1 116 ? -0.609 26.282 16.279 1.00 0.00 109 SER A C 18
ATOM 31583 O O . SER A 1 116 ? 0.622 26.242 16.272 1.00 0.00 109 SER A O 18
ATOM 31591 N N . SER A 1 117 ? -1.295 27.391 16.533 1.00 0.00 110 SER A N 18
ATOM 31592 C CA . SER A 1 117 ? -0.627 28.655 16.820 1.00 0.00 110 SER A CA 18
ATOM 31593 C C . SER A 1 117 ? 0.617 28.430 17.674 1.00 0.00 110 SER A C 18
ATOM 31594 O O . SER A 1 117 ? 0.522 28.069 18.846 1.00 0.00 110 SER A O 18
ATOM 31602 N N . GLY A 1 118 ? 1.785 28.646 17.076 1.00 0.00 111 GLY A N 18
ATOM 31603 C CA . GLY A 1 118 ? 3.032 28.461 17.795 1.00 0.00 111 GLY A CA 18
ATOM 31604 C C . GLY A 1 118 ? 4.238 28.473 16.877 1.00 0.00 111 GLY A C 18
ATOM 31605 O O . GLY A 1 118 ? 5.320 28.025 17.257 1.00 0.00 111 GLY A O 18
ATOM 31609 N N . GLY A 1 1 ? 8.574 23.284 -1.209 1.00 0.00 -6 GLY A N 19
ATOM 31610 C CA . GLY A 1 1 ? 9.172 22.128 -1.850 1.00 0.00 -6 GLY A CA 19
ATOM 31611 C C . GLY A 1 1 ? 8.552 21.827 -3.200 1.00 0.00 -6 GLY A C 19
ATOM 31612 O O . GLY A 1 1 ? 7.331 21.864 -3.352 1.00 0.00 -6 GLY A O 19
ATOM 31616 N N . SER A 1 2 ? 9.395 21.530 -4.184 1.00 0.00 -5 SER A N 19
ATOM 31617 C CA . SER A 1 2 ? 8.923 21.227 -5.530 1.00 0.00 -5 SER A CA 19
ATOM 31618 C C . SER A 1 2 ? 8.124 19.928 -5.546 1.00 0.00 -5 SER A C 19
ATOM 31619 O O . SER A 1 2 ? 8.464 18.968 -4.853 1.00 0.00 -5 SER A O 19
ATOM 31627 N N . SER A 1 3 ? 7.059 19.905 -6.341 1.00 0.00 -4 SER A N 19
ATOM 31628 C CA . SER A 1 3 ? 6.208 18.726 -6.445 1.00 0.00 -4 SER A CA 19
ATOM 31629 C C . SER A 1 3 ? 6.826 17.690 -7.380 1.00 0.00 -4 SER A C 19
ATOM 31630 O O . SER A 1 3 ? 6.951 17.920 -8.582 1.00 0.00 -4 SER A O 19
ATOM 31638 N N . GLY A 1 4 ? 7.210 16.549 -6.818 1.00 0.00 -3 GLY A N 19
ATOM 31639 C CA . GLY A 1 4 ? 7.811 15.495 -7.614 1.00 0.00 -3 GLY A CA 19
ATOM 31640 C C . GLY A 1 4 ? 9.300 15.357 -7.366 1.00 0.00 -3 GLY A C 19
ATOM 31641 O O . GLY A 1 4 ? 9.727 15.091 -6.242 1.00 0.00 -3 GLY A O 19
ATOM 31645 N N . SER A 1 5 ? 10.093 15.536 -8.417 1.00 0.00 -2 SER A N 19
ATOM 31646 C CA . SER A 1 5 ? 11.543 15.425 -8.309 1.00 0.00 -2 SER A CA 19
ATOM 31647 C C . SER A 1 5 ? 12.129 16.639 -7.595 1.00 0.00 -2 SER A C 19
ATOM 31648 O O . SER A 1 5 ? 11.881 17.780 -7.983 1.00 0.00 -2 SER A O 19
ATOM 31656 N N . SER A 1 6 ? 12.908 16.383 -6.549 1.00 0.00 -1 SER A N 19
ATOM 31657 C CA . SER A 1 6 ? 13.528 17.454 -5.777 1.00 0.00 -1 SER A CA 19
ATOM 31658 C C . SER A 1 6 ? 15.047 17.313 -5.775 1.00 0.00 -1 SER A C 19
ATOM 31659 O O . SER A 1 6 ? 15.634 16.815 -4.815 1.00 0.00 -1 SER A O 19
ATOM 31667 N N . GLY A 1 7 ? 15.678 17.756 -6.858 1.00 0.00 0 GLY A N 19
ATOM 31668 C CA . GLY A 1 7 ? 17.123 17.671 -6.962 1.00 0.00 0 GLY A CA 19
ATOM 31669 C C . GLY A 1 7 ? 17.681 16.434 -6.288 1.00 0.00 0 GLY A C 19
ATOM 31670 O O . GLY A 1 7 ? 18.250 16.515 -5.200 1.00 0.00 0 GLY A O 19
ATOM 31674 N N . MET A 1 8 ? 17.515 15.284 -6.934 1.00 0.00 1 MET A N 19
ATOM 31675 C CA . MET A 1 8 ? 18.007 14.024 -6.390 1.00 0.00 1 MET A CA 19
ATOM 31676 C C . MET A 1 8 ? 19.435 13.753 -6.851 1.00 0.00 1 MET A C 19
ATOM 31677 O O . MET A 1 8 ? 19.656 13.049 -7.836 1.00 0.00 1 MET A O 19
ATOM 31691 N N . MET A 1 9 ? 20.401 14.316 -6.132 1.00 0.00 2 MET A N 19
ATOM 31692 C CA . MET A 1 9 ? 21.809 14.133 -6.468 1.00 0.00 2 MET A CA 19
ATOM 31693 C C . MET A 1 9 ? 22.414 12.985 -5.668 1.00 0.00 2 MET A C 19
ATOM 31694 O O . MET A 1 9 ? 21.843 12.541 -4.670 1.00 0.00 2 MET A O 19
ATOM 31708 N N . LEU A 1 10 ? 23.572 12.507 -6.111 1.00 0.00 3 LEU A N 19
ATOM 31709 C CA . LEU A 1 10 ? 24.255 11.409 -5.435 1.00 0.00 3 LEU A CA 19
ATOM 31710 C C . LEU A 1 10 ? 24.037 11.477 -3.927 1.00 0.00 3 LEU A C 19
ATOM 31711 O O . LEU A 1 10 ? 24.476 12.419 -3.268 1.00 0.00 3 LEU A O 19
ATOM 31727 N N . GLY A 1 11 ? 23.356 10.471 -3.386 1.00 0.00 4 GLY A N 19
ATOM 31728 C CA . GLY A 1 11 ? 23.094 10.435 -1.959 1.00 0.00 4 GLY A CA 19
ATOM 31729 C C . GLY A 1 11 ? 21.634 10.678 -1.632 1.00 0.00 4 GLY A C 19
ATOM 31730 O O . GLY A 1 11 ? 20.775 10.709 -2.513 1.00 0.00 4 GLY A O 19
ATOM 31734 N N . PRO A 1 12 ? 21.335 10.855 -0.336 1.00 0.00 5 PRO A N 19
ATOM 31735 C CA . PRO A 1 12 ? 19.969 11.098 0.135 1.00 0.00 5 PRO A CA 19
ATOM 31736 C C . PRO A 1 12 ? 19.451 12.473 -0.273 1.00 0.00 5 PRO A C 19
ATOM 31737 O O . PRO A 1 12 ? 18.305 12.822 0.007 1.00 0.00 5 PRO A O 19
ATOM 31748 N N . GLU A 1 13 ? 20.303 13.249 -0.936 1.00 0.00 6 GLU A N 19
ATOM 31749 C CA . GLU A 1 13 ? 19.930 14.586 -1.381 1.00 0.00 6 GLU A CA 19
ATOM 31750 C C . GLU A 1 13 ? 18.477 14.619 -1.846 1.00 0.00 6 GLU A C 19
ATOM 31751 O O . GLU A 1 13 ? 17.686 15.443 -1.388 1.00 0.00 6 GLU A O 19
ATOM 31763 N N . GLY A 1 14 ? 18.133 13.717 -2.759 1.00 0.00 7 GLY A N 19
ATOM 31764 C CA . GLY A 1 14 ? 16.776 13.660 -3.271 1.00 0.00 7 GLY A CA 19
ATOM 31765 C C . GLY A 1 14 ? 15.794 13.119 -2.252 1.00 0.00 7 GLY A C 19
ATOM 31766 O O . GLY A 1 14 ? 14.738 13.707 -2.024 1.00 0.00 7 GLY A O 19
ATOM 31770 N N . GLY A 1 15 ? 16.142 11.992 -1.636 1.00 0.00 8 GLY A N 19
ATOM 31771 C CA . GLY A 1 15 ? 15.271 11.390 -0.644 1.00 0.00 8 GLY A CA 19
ATOM 31772 C C . GLY A 1 15 ? 14.695 10.065 -1.105 1.00 0.00 8 GLY A C 19
ATOM 31773 O O . GLY A 1 15 ? 14.520 9.146 -0.306 1.00 0.00 8 GLY A O 19
ATOM 31777 N N . GLU A 1 16 ? 14.400 9.968 -2.398 1.00 0.00 9 GLU A N 19
ATOM 31778 C CA . GLU A 1 16 ? 13.838 8.747 -2.963 1.00 0.00 9 GLU A CA 19
ATOM 31779 C C . GLU A 1 16 ? 14.530 7.514 -2.389 1.00 0.00 9 GLU A C 19
ATOM 31780 O O . GLU A 1 16 ? 15.691 7.571 -1.986 1.00 0.00 9 GLU A O 19
ATOM 31792 N N . GLY A 1 17 ? 13.807 6.398 -2.355 1.00 0.00 10 GLY A N 19
ATOM 31793 C CA . GLY A 1 17 ? 14.367 5.167 -1.828 1.00 0.00 10 GLY A CA 19
ATOM 31794 C C . GLY A 1 17 ? 13.663 3.935 -2.362 1.00 0.00 10 GLY A C 19
ATOM 31795 O O . GLY A 1 17 ? 12.638 4.041 -3.036 1.00 0.00 10 GLY A O 19
ATOM 31799 N N . TYR A 1 18 ? 14.215 2.765 -2.063 1.00 0.00 11 TYR A N 19
ATOM 31800 C CA . TYR A 1 18 ? 13.635 1.508 -2.521 1.00 0.00 11 TYR A CA 19
ATOM 31801 C C . TYR A 1 18 ? 12.224 1.325 -1.971 1.00 0.00 11 TYR A C 19
ATOM 31802 O O . TYR A 1 18 ? 12.038 1.054 -0.784 1.00 0.00 11 TYR A O 19
ATOM 31820 N N . VAL A 1 19 ? 11.232 1.476 -2.842 1.00 0.00 12 VAL A N 19
ATOM 31821 C CA . VAL A 1 19 ? 9.837 1.326 -2.446 1.00 0.00 12 VAL A CA 19
ATOM 31822 C C . VAL A 1 19 ? 9.047 0.553 -3.496 1.00 0.00 12 VAL A C 19
ATOM 31823 O O . VAL A 1 19 ? 9.465 0.447 -4.649 1.00 0.00 12 VAL A O 19
ATOM 31836 N N . VAL A 1 20 ? 7.902 0.015 -3.090 1.00 0.00 13 VAL A N 19
ATOM 31837 C CA . VAL A 1 20 ? 7.051 -0.747 -3.996 1.00 0.00 13 VAL A CA 19
ATOM 31838 C C . VAL A 1 20 ? 5.576 -0.531 -3.677 1.00 0.00 13 VAL A C 19
ATOM 31839 O O . VAL A 1 20 ? 5.200 -0.341 -2.520 1.00 0.00 13 VAL A O 19
ATOM 31852 N N . LYS A 1 21 ? 4.742 -0.561 -4.712 1.00 0.00 14 LYS A N 19
ATOM 31853 C CA . LYS A 1 21 ? 3.306 -0.370 -4.544 1.00 0.00 14 LYS A CA 19
ATOM 31854 C C . LYS A 1 21 ? 2.551 -1.671 -4.798 1.00 0.00 14 LYS A C 19
ATOM 31855 O O . LYS A 1 21 ? 2.882 -2.424 -5.715 1.00 0.00 14 LYS A O 19
ATOM 31874 N N . LEU A 1 22 ? 1.535 -1.929 -3.982 1.00 0.00 15 LEU A N 19
ATOM 31875 C CA . LEU A 1 22 ? 0.731 -3.138 -4.119 1.00 0.00 15 LEU A CA 19
ATOM 31876 C C . LEU A 1 22 ? -0.730 -2.793 -4.386 1.00 0.00 15 LEU A C 19
ATOM 31877 O O . LEU A 1 22 ? -1.347 -2.037 -3.635 1.00 0.00 15 LEU A O 19
ATOM 31893 N N . ARG A 1 23 ? -1.279 -3.355 -5.459 1.00 0.00 16 ARG A N 19
ATOM 31894 C CA . ARG A 1 23 ? -2.669 -3.107 -5.824 1.00 0.00 16 ARG A CA 19
ATOM 31895 C C . ARG A 1 23 ? -3.472 -4.404 -5.816 1.00 0.00 16 ARG A C 19
ATOM 31896 O O . ARG A 1 23 ? -2.916 -5.491 -5.969 1.00 0.00 16 ARG A O 19
ATOM 31917 N N . GLY A 1 24 ? -4.784 -4.282 -5.636 1.00 0.00 17 GLY A N 19
ATOM 31918 C CA . GLY A 1 24 ? -5.642 -5.452 -5.611 1.00 0.00 17 GLY A CA 19
ATOM 31919 C C . GLY A 1 24 ? -5.699 -6.099 -4.242 1.00 0.00 17 GLY A C 19
ATOM 31920 O O . GLY A 1 24 ? -6.038 -7.277 -4.118 1.00 0.00 17 GLY A O 19
ATOM 31924 N N . LEU A 1 25 ? -5.366 -5.331 -3.211 1.00 0.00 18 LEU A N 19
ATOM 31925 C CA . LEU A 1 25 ? -5.379 -5.837 -1.843 1.00 0.00 18 LEU A CA 19
ATOM 31926 C C . LEU A 1 25 ? -6.802 -5.886 -1.295 1.00 0.00 18 LEU A C 19
ATOM 31927 O O . LEU A 1 25 ? -7.645 -5.046 -1.611 1.00 0.00 18 LEU A O 19
ATOM 31943 N N . PRO A 1 26 ? -7.076 -6.892 -0.451 1.00 0.00 19 PRO A N 19
ATOM 31944 C CA . PRO A 1 26 ? -8.396 -7.072 0.162 1.00 0.00 19 PRO A CA 19
ATOM 31945 C C . PRO A 1 26 ? -8.710 -5.992 1.192 1.00 0.00 19 PRO A C 19
ATOM 31946 O O . PRO A 1 26 ? -7.808 -5.450 1.831 1.00 0.00 19 PRO A O 19
ATOM 31957 N N . TRP A 1 27 ? -9.992 -5.685 1.347 1.00 0.00 20 TRP A N 19
ATOM 31958 C CA . TRP A 1 27 ? -10.424 -4.668 2.300 1.00 0.00 20 T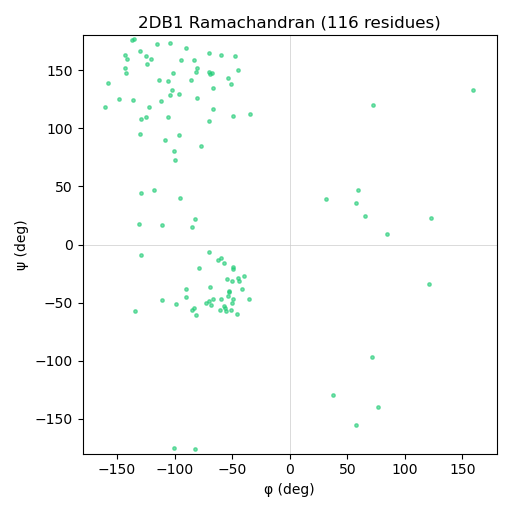RP A CA 19
ATOM 31959 C C . TRP A 1 27 ? -10.085 -5.082 3.728 1.00 0.00 20 TRP A C 19
ATOM 31960 O O . TRP A 1 27 ? -10.255 -4.304 4.666 1.00 0.00 20 TRP A O 19
ATOM 31981 N N . SER A 1 28 ? -9.606 -6.312 3.885 1.00 0.00 21 SER A N 19
ATOM 31982 C CA . SER A 1 28 ? -9.246 -6.830 5.200 1.00 0.00 21 SER A CA 19
ATOM 31983 C C . SER A 1 28 ? -7.737 -7.018 5.316 1.00 0.00 21 SER A C 19
ATOM 31984 O O . SER A 1 28 ? -7.246 -7.610 6.278 1.00 0.00 21 SER A O 19
ATOM 31992 N N . CYS A 1 29 ? -7.006 -6.511 4.329 1.00 0.00 22 CYS A N 19
ATOM 31993 C CA . CYS A 1 29 ? -5.552 -6.624 4.318 1.00 0.00 22 CYS A CA 19
ATOM 31994 C C . CYS A 1 29 ? -4.941 -5.883 5.503 1.00 0.00 22 CYS A C 19
ATOM 31995 O O . CYS A 1 29 ? -5.406 -4.809 5.883 1.00 0.00 22 CYS A O 19
ATOM 32003 N N . SER A 1 30 ? -3.896 -6.465 6.083 1.00 0.00 23 SER A N 19
ATOM 32004 C CA . SER A 1 30 ? -3.224 -5.863 7.228 1.00 0.00 23 SER A CA 19
ATOM 32005 C C . SER A 1 30 ? -1.709 -5.888 7.044 1.00 0.00 23 SER A C 19
ATOM 32006 O O . SER A 1 30 ? -1.166 -6.786 6.399 1.00 0.00 23 SER A O 19
ATOM 32014 N N . ILE A 1 31 ? -1.034 -4.897 7.616 1.00 0.00 24 ILE A N 19
ATOM 32015 C CA . ILE A 1 31 ? 0.418 -4.806 7.516 1.00 0.00 24 ILE A CA 19
ATOM 32016 C C . ILE A 1 31 ? 1.054 -6.191 7.471 1.00 0.00 24 ILE A C 19
ATOM 32017 O O . ILE A 1 31 ? 1.875 -6.479 6.601 1.00 0.00 24 ILE A O 19
ATOM 32033 N N . GLU A 1 32 ? 0.667 -7.045 8.414 1.00 0.00 25 GLU A N 19
ATOM 32034 C CA . GLU A 1 32 ? 1.200 -8.400 8.481 1.00 0.00 25 GLU A CA 19
ATOM 32035 C C . GLU A 1 32 ? 1.119 -9.085 7.119 1.00 0.00 25 GLU A C 19
ATOM 32036 O O . GLU A 1 32 ? 2.115 -9.598 6.610 1.00 0.00 25 GLU A O 19
ATOM 32048 N N . ASP A 1 33 ? -0.075 -9.088 6.536 1.00 0.00 26 ASP A N 19
ATOM 32049 C CA . ASP A 1 33 ? -0.288 -9.708 5.233 1.00 0.00 26 ASP A CA 19
ATOM 32050 C C . ASP A 1 33 ? 0.710 -9.177 4.209 1.00 0.00 26 ASP A C 19
ATOM 32051 O O . ASP A 1 33 ? 1.164 -9.910 3.331 1.00 0.00 26 ASP A O 19
ATOM 32060 N N . VAL A 1 34 ? 1.046 -7.896 4.327 1.00 0.00 27 VAL A N 19
ATOM 32061 C CA . VAL A 1 34 ? 1.990 -7.266 3.411 1.00 0.00 27 VAL A CA 19
ATOM 32062 C C . VAL A 1 34 ? 3.416 -7.732 3.685 1.00 0.00 27 VAL A C 19
ATOM 32063 O O . VAL A 1 34 ? 4.132 -8.138 2.771 1.00 0.00 27 VAL A O 19
ATOM 32076 N N . GLN A 1 35 ? 3.820 -7.671 4.950 1.00 0.00 28 GLN A N 19
ATOM 32077 C CA . GLN A 1 35 ? 5.161 -8.087 5.344 1.00 0.00 28 GLN A CA 19
ATOM 32078 C C . GLN A 1 35 ? 5.432 -9.525 4.916 1.00 0.00 28 GLN A C 19
ATOM 32079 O O . GLN A 1 35 ? 6.526 -9.851 4.458 1.00 0.00 28 GLN A O 19
ATOM 32093 N N . ASN A 1 36 ? 4.428 -10.383 5.070 1.00 0.00 29 ASN A N 19
ATOM 32094 C CA . ASN A 1 36 ? 4.559 -11.787 4.701 1.00 0.00 29 ASN A CA 19
ATOM 32095 C C . ASN A 1 36 ? 4.496 -11.960 3.186 1.00 0.00 29 ASN A C 19
ATOM 32096 O O . ASN A 1 36 ? 5.153 -12.835 2.622 1.00 0.00 29 ASN A O 19
ATOM 32107 N N . PHE A 1 37 ? 3.701 -11.118 2.533 1.00 0.00 30 PHE A N 19
ATOM 32108 C CA . PHE A 1 37 ? 3.551 -11.177 1.084 1.00 0.00 30 PHE A CA 19
ATOM 32109 C C . PHE A 1 37 ? 4.882 -10.906 0.388 1.00 0.00 30 PHE A C 19
ATOM 32110 O O . PHE A 1 37 ? 5.177 -11.483 -0.660 1.00 0.00 30 PHE A O 19
ATOM 32127 N N . LEU A 1 38 ? 5.682 -10.024 0.977 1.00 0.00 31 LEU A N 19
ATOM 32128 C CA . LEU A 1 38 ? 6.982 -9.675 0.415 1.00 0.00 31 LEU A CA 19
ATOM 32129 C C . LEU A 1 38 ? 8.114 -10.206 1.289 1.00 0.00 31 LEU A C 19
ATOM 32130 O O . LEU A 1 38 ? 9.135 -9.543 1.469 1.00 0.00 31 LEU A O 19
ATOM 32146 N N . SER A 1 39 ? 7.925 -11.407 1.827 1.00 0.00 32 SER A N 19
ATOM 32147 C CA . SER A 1 39 ? 8.930 -12.026 2.684 1.00 0.00 32 SER A CA 19
ATOM 32148 C C . SER A 1 39 ? 10.268 -12.136 1.960 1.00 0.00 32 SER A C 19
ATOM 32149 O O . SER A 1 39 ? 11.325 -12.191 2.590 1.00 0.00 32 SER A O 19
ATOM 32157 N N . ASP A 1 40 ? 10.215 -12.167 0.633 1.00 0.00 33 ASP A N 19
ATOM 32158 C CA . ASP A 1 40 ? 11.422 -12.268 -0.179 1.00 0.00 33 ASP A CA 19
ATOM 32159 C C . ASP A 1 40 ? 12.230 -10.976 -0.116 1.00 0.00 33 ASP A C 19
ATOM 32160 O O . ASP A 1 40 ? 13.411 -10.953 -0.464 1.00 0.00 33 ASP A O 19
ATOM 32169 N N . CYS A 1 41 ? 11.585 -9.903 0.328 1.00 0.00 34 CYS A N 19
ATOM 32170 C CA . CYS A 1 41 ? 12.243 -8.605 0.434 1.00 0.00 34 CYS A CA 19
ATOM 32171 C C . CYS A 1 41 ? 12.538 -8.262 1.891 1.00 0.00 34 CYS A C 19
ATOM 32172 O O . CYS A 1 41 ? 12.048 -8.923 2.807 1.00 0.00 34 CYS A O 19
ATOM 32180 N N . THR A 1 42 ? 13.343 -7.225 2.098 1.00 0.00 35 THR A N 19
ATOM 32181 C CA . THR A 1 42 ? 13.706 -6.796 3.443 1.00 0.00 35 THR A CA 19
ATOM 32182 C C . THR A 1 42 ? 13.108 -5.432 3.765 1.00 0.00 35 THR A C 19
ATOM 32183 O O . THR A 1 42 ? 13.809 -4.420 3.763 1.00 0.00 35 THR A O 19
ATOM 32194 N N . ILE A 1 43 ? 11.808 -5.411 4.042 1.00 0.00 36 ILE A N 19
ATOM 32195 C CA . ILE A 1 43 ? 11.117 -4.171 4.368 1.00 0.00 36 ILE A CA 19
ATOM 32196 C C . ILE A 1 43 ? 11.834 -3.418 5.483 1.00 0.00 36 ILE A C 19
ATOM 32197 O O . ILE A 1 43 ? 12.173 -3.995 6.517 1.00 0.00 36 ILE A O 19
ATOM 32213 N N . HIS A 1 44 ? 12.060 -2.126 5.268 1.00 0.00 37 HIS A N 19
ATOM 32214 C CA . HIS A 1 44 ? 12.735 -1.293 6.257 1.00 0.00 37 HIS A CA 19
ATOM 32215 C C . HIS A 1 44 ? 11.802 -0.965 7.419 1.00 0.00 37 HIS A C 19
ATOM 32216 O O . HIS A 1 44 ? 10.691 -0.476 7.216 1.00 0.00 37 HIS A O 19
ATOM 32231 N N . ASP A 1 45 ? 12.262 -1.238 8.635 1.00 0.00 38 ASP A N 19
ATOM 32232 C CA . ASP A 1 45 ? 11.468 -0.971 9.829 1.00 0.00 38 ASP A CA 19
ATOM 32233 C C . ASP A 1 45 ? 10.190 -1.803 9.829 1.00 0.00 38 ASP A C 19
ATOM 32234 O O . ASP A 1 45 ? 9.196 -1.432 10.452 1.00 0.00 38 ASP A O 19
ATOM 32243 N N . GLY A 1 46 ? 10.223 -2.930 9.124 1.00 0.00 39 GLY A N 19
ATOM 32244 C CA . GLY A 1 46 ? 9.060 -3.796 9.055 1.00 0.00 39 GLY A CA 19
ATOM 32245 C C . GLY A 1 46 ? 7.758 -3.021 9.078 1.00 0.00 39 GLY A C 19
ATOM 32246 O O . GLY A 1 46 ? 7.555 -2.108 8.277 1.00 0.00 39 GLY A O 19
ATOM 32250 N N . VAL A 1 47 ? 6.871 -3.386 9.999 1.00 0.00 40 VAL A N 19
ATOM 32251 C CA . VAL A 1 47 ? 5.580 -2.719 10.123 1.00 0.00 40 VAL A CA 19
ATOM 32252 C C . VAL A 1 47 ? 5.725 -1.209 9.970 1.00 0.00 40 VAL A C 19
ATOM 32253 O O . VAL A 1 47 ? 4.852 -0.545 9.411 1.00 0.00 40 VAL A O 19
ATOM 32266 N N . ALA A 1 48 ? 6.834 -0.672 10.469 1.00 0.00 41 ALA A N 19
ATOM 32267 C CA . ALA A 1 48 ? 7.094 0.759 10.385 1.00 0.00 41 ALA A CA 19
ATOM 32268 C C . ALA A 1 48 ? 7.647 1.137 9.015 1.00 0.00 41 ALA A C 19
ATOM 32269 O O . ALA A 1 48 ? 8.329 2.150 8.868 1.00 0.00 41 ALA A O 19
ATOM 32276 N N . GLY A 1 49 ? 7.348 0.315 8.014 1.00 0.00 42 GLY A N 19
ATOM 32277 C CA . GLY A 1 49 ? 7.824 0.580 6.669 1.00 0.00 42 GLY A CA 19
ATOM 32278 C C . GLY A 1 49 ? 6.732 0.429 5.627 1.00 0.00 42 GLY A C 19
ATOM 32279 O O . GLY A 1 49 ? 6.940 0.730 4.452 1.00 0.00 42 GLY A O 19
ATOM 32283 N N . VAL A 1 50 ? 5.566 -0.042 6.058 1.00 0.00 43 VAL A N 19
ATOM 32284 C CA . VAL A 1 50 ? 4.438 -0.233 5.155 1.00 0.00 43 VAL A CA 19
ATOM 32285 C C . VAL A 1 50 ? 3.453 0.926 5.253 1.00 0.00 43 VAL A C 19
ATOM 32286 O O . VAL A 1 50 ? 3.127 1.388 6.347 1.00 0.00 43 VAL A O 19
ATOM 32299 N N . HIS A 1 51 ? 2.980 1.392 4.101 1.00 0.00 44 HIS A N 19
ATOM 32300 C CA . HIS A 1 51 ? 2.029 2.498 4.057 1.00 0.00 44 HIS A CA 19
ATOM 32301 C C . HIS A 1 51 ? 0.824 2.144 3.192 1.00 0.00 44 HIS A C 19
ATOM 32302 O O . HIS A 1 51 ? 0.932 2.042 1.970 1.00 0.00 44 HIS A O 19
ATOM 32317 N N . PHE A 1 52 ? -0.325 1.956 3.834 1.00 0.00 45 PHE A N 19
ATOM 32318 C CA . PHE A 1 52 ? -1.550 1.611 3.123 1.00 0.00 45 PHE A CA 19
ATOM 32319 C C . PHE A 1 52 ? -2.207 2.857 2.535 1.00 0.00 45 PHE A C 19
ATOM 32320 O O . PHE A 1 52 ? -2.026 3.965 3.042 1.00 0.00 45 PHE A O 19
ATOM 32337 N N . ILE A 1 53 ? -2.969 2.667 1.463 1.00 0.00 46 ILE A N 19
ATOM 32338 C CA . ILE A 1 53 ? -3.652 3.774 0.806 1.00 0.00 46 ILE A CA 19
ATOM 32339 C C . ILE A 1 53 ? -5.129 3.810 1.184 1.00 0.00 46 ILE A C 19
ATOM 32340 O O . ILE A 1 53 ? -5.869 2.858 0.932 1.00 0.00 46 ILE A O 19
ATOM 32356 N N . TYR A 1 54 ? -5.553 4.914 1.789 1.00 0.00 47 TYR A N 19
ATOM 32357 C CA . TYR A 1 54 ? -6.942 5.074 2.202 1.00 0.00 47 TYR A CA 19
ATOM 32358 C C . TYR A 1 54 ? -7.669 6.065 1.297 1.00 0.00 47 TYR A C 19
ATOM 32359 O O . TYR A 1 54 ? -7.043 6.814 0.546 1.00 0.00 47 TYR A O 19
ATOM 32377 N N . THR A 1 55 ? -8.996 6.063 1.375 1.00 0.00 48 THR A N 19
ATOM 32378 C CA . THR A 1 55 ? -9.810 6.960 0.564 1.00 0.00 48 THR A CA 19
ATOM 32379 C C . THR A 1 55 ? -10.203 8.206 1.349 1.00 0.00 48 THR A C 19
ATOM 32380 O O . THR A 1 55 ? -10.302 8.173 2.575 1.00 0.00 48 THR A O 19
ATOM 32391 N N . ARG A 1 56 ? -10.426 9.304 0.634 1.00 0.00 49 ARG A N 19
ATOM 32392 C CA . ARG A 1 56 ? -10.808 10.562 1.264 1.00 0.00 49 ARG A CA 19
ATOM 32393 C C . ARG A 1 56 ? -11.934 10.346 2.270 1.00 0.00 49 ARG A C 19
ATOM 32394 O O . ARG A 1 56 ? -12.161 11.176 3.150 1.00 0.00 49 ARG A O 19
ATOM 32415 N N . GLU A 1 57 ? -12.636 9.225 2.133 1.00 0.00 50 GLU A N 19
ATOM 32416 C CA . GLU A 1 57 ? -13.740 8.902 3.030 1.00 0.00 50 GLU A CA 19
ATOM 32417 C C . GLU A 1 57 ? -13.225 8.278 4.324 1.00 0.00 50 GLU A C 19
ATOM 32418 O O . GLU A 1 57 ? -13.791 8.489 5.396 1.00 0.00 50 GLU A O 19
ATOM 32430 N N . GLY A 1 58 ? -12.146 7.509 4.215 1.00 0.00 51 GLY A N 19
ATOM 32431 C CA . GLY A 1 58 ? -11.572 6.866 5.382 1.00 0.00 51 GLY A CA 19
ATOM 32432 C C . GLY A 1 58 ? -11.593 5.353 5.280 1.00 0.00 51 GLY A C 19
ATOM 32433 O O . GLY A 1 58 ? -11.601 4.656 6.295 1.00 0.00 51 GLY A O 19
ATOM 32437 N N . ARG A 1 59 ? -11.605 4.845 4.053 1.00 0.00 52 ARG A N 19
ATOM 32438 C CA . ARG A 1 59 ? -11.628 3.405 3.822 1.00 0.00 52 ARG A CA 19
ATOM 32439 C C . ARG A 1 59 ? -10.330 2.938 3.171 1.00 0.00 52 ARG A C 19
ATOM 32440 O O . ARG A 1 59 ? -9.400 3.722 2.987 1.00 0.00 52 ARG A O 19
ATOM 32461 N N . GLN A 1 60 ? -10.276 1.656 2.825 1.00 0.00 53 GLN A N 19
ATOM 32462 C CA . GLN A 1 60 ? -9.092 1.084 2.195 1.00 0.00 53 GLN A CA 19
ATOM 32463 C C . GLN A 1 60 ? -9.244 1.050 0.678 1.00 0.00 53 GLN A C 19
ATOM 32464 O O . GLN A 1 60 ? -9.902 0.166 0.130 1.00 0.00 53 GLN A O 19
ATOM 32478 N N . SER A 1 61 ? -8.632 2.019 0.005 1.00 0.00 54 SER A N 19
ATOM 32479 C CA . SER A 1 61 ? -8.704 2.102 -1.449 1.00 0.00 54 SER A CA 19
ATOM 32480 C C . SER A 1 61 ? -8.240 0.799 -2.091 1.00 0.00 54 SER A C 19
ATOM 32481 O O . SER A 1 61 ? -8.740 0.398 -3.142 1.00 0.00 54 SER A O 19
ATOM 32489 N N . GLY A 1 62 ? -7.278 0.140 -1.451 1.00 0.00 55 GLY A N 19
ATOM 32490 C CA . GLY A 1 62 ? -6.761 -1.111 -1.974 1.00 0.00 55 GLY A CA 19
ATOM 32491 C C . GLY A 1 62 ? -5.263 -1.070 -2.201 1.00 0.00 55 GLY A C 19
ATOM 32492 O O . GLY A 1 62 ? -4.583 -2.089 -2.080 1.00 0.00 55 GLY A O 19
ATOM 32496 N N . GLU A 1 63 ? -4.748 0.110 -2.531 1.00 0.00 56 GLU A N 19
ATOM 32497 C CA . GLU A 1 63 ? -3.321 0.278 -2.778 1.00 0.00 56 GLU A CA 19
ATOM 32498 C C . GLU A 1 63 ? -2.556 0.429 -1.466 1.00 0.00 56 GLU A C 19
ATOM 32499 O O . GLU A 1 63 ? -3.105 0.888 -0.464 1.00 0.00 56 GLU A O 19
ATOM 32511 N N . ALA A 1 64 ? -1.286 0.039 -1.480 1.00 0.00 57 ALA A N 19
ATOM 32512 C CA . ALA A 1 64 ? -0.445 0.132 -0.293 1.00 0.00 57 ALA A CA 19
ATOM 32513 C C . ALA A 1 64 ? 1.033 0.053 -0.660 1.00 0.00 57 ALA A C 19
ATOM 32514 O O . ALA A 1 64 ? 1.478 -0.911 -1.283 1.00 0.00 57 ALA A O 19
ATOM 32521 N N . PHE A 1 65 ? 1.790 1.074 -0.270 1.00 0.00 58 PHE A N 19
ATOM 32522 C CA . PHE A 1 65 ? 3.218 1.121 -0.559 1.00 0.00 58 PHE A CA 19
ATOM 32523 C C . PHE A 1 65 ? 4.018 0.410 0.529 1.00 0.00 58 PHE A C 19
ATOM 32524 O O . PHE A 1 65 ? 3.488 0.085 1.592 1.00 0.00 58 PHE A O 19
ATOM 32541 N N . VAL A 1 66 ? 5.297 0.172 0.256 1.00 0.00 59 VAL A N 19
ATOM 32542 C CA . VAL A 1 66 ? 6.170 -0.499 1.211 1.00 0.00 59 VAL A CA 19
ATOM 32543 C C . VAL A 1 66 ? 7.626 -0.099 0.999 1.00 0.00 59 VAL A C 19
ATOM 32544 O O . VAL A 1 66 ? 8.106 -0.045 -0.133 1.00 0.00 59 VAL A O 19
ATOM 32557 N N . GLU A 1 67 ? 8.323 0.180 2.096 1.00 0.00 60 GLU A N 19
ATOM 32558 C CA . GLU A 1 67 ? 9.725 0.575 2.029 1.00 0.00 60 GLU A CA 19
ATOM 32559 C C . GLU A 1 67 ? 10.639 -0.643 2.132 1.00 0.00 60 GLU A C 19
ATOM 32560 O O . GLU A 1 67 ? 10.389 -1.557 2.920 1.00 0.00 60 GLU A O 19
ATOM 32572 N N . LEU A 1 68 ? 11.700 -0.649 1.332 1.00 0.00 61 LEU A N 19
ATOM 32573 C CA . LEU A 1 68 ? 12.652 -1.754 1.331 1.00 0.00 61 LEU A CA 19
ATOM 32574 C C . LEU A 1 68 ? 13.995 -1.315 1.906 1.00 0.00 61 LEU A C 19
ATOM 32575 O O . LEU A 1 68 ? 14.189 -0.144 2.230 1.00 0.00 61 LEU A O 19
ATOM 32591 N N . GLU A 1 69 ? 14.919 -2.263 2.026 1.00 0.00 62 GLU A N 19
ATOM 32592 C CA . GLU A 1 69 ? 16.245 -1.973 2.560 1.00 0.00 62 GLU A CA 19
ATOM 32593 C C . GLU A 1 69 ? 17.203 -1.564 1.445 1.00 0.00 62 GLU A C 19
ATOM 32594 O O . GLU A 1 69 ? 17.802 -0.490 1.490 1.00 0.00 62 GLU A O 19
ATOM 32606 N N . SER A 1 70 ? 17.343 -2.429 0.446 1.00 0.00 63 SER A N 19
ATOM 32607 C CA . SER A 1 70 ? 18.231 -2.161 -0.679 1.00 0.00 63 SER A CA 19
ATOM 32608 C C . SER A 1 70 ? 17.523 -2.424 -2.005 1.00 0.00 63 SER A C 19
ATOM 32609 O O . SER A 1 70 ? 16.337 -2.751 -2.033 1.00 0.00 63 SER A O 19
ATOM 32617 N N . GLU A 1 71 ? 18.261 -2.280 -3.101 1.00 0.00 64 GLU A N 19
ATOM 32618 C CA . GLU A 1 71 ? 17.704 -2.501 -4.430 1.00 0.00 64 GLU A CA 19
ATOM 32619 C C . GLU A 1 71 ? 17.199 -3.933 -4.577 1.00 0.00 64 GLU A C 19
ATOM 32620 O O . GLU A 1 71 ? 16.032 -4.162 -4.896 1.00 0.00 64 GLU A O 19
ATOM 32632 N N . ASP A 1 72 ? 18.086 -4.894 -4.342 1.00 0.00 65 ASP A N 19
ATOM 32633 C CA . ASP A 1 72 ? 17.731 -6.305 -4.447 1.00 0.00 65 ASP A CA 19
ATOM 32634 C C . ASP A 1 72 ? 16.284 -6.534 -4.021 1.00 0.00 65 ASP A C 19
ATOM 32635 O O . ASP A 1 72 ? 15.556 -7.302 -4.650 1.00 0.00 65 ASP A O 19
ATOM 32644 N N . ASP A 1 73 ? 15.876 -5.865 -2.949 1.00 0.00 66 ASP A N 19
ATOM 32645 C CA . ASP A 1 73 ? 14.516 -5.996 -2.438 1.00 0.00 66 ASP A CA 19
ATOM 32646 C C . ASP A 1 73 ? 13.494 -5.659 -3.519 1.00 0.00 66 ASP A C 19
ATOM 32647 O O . ASP A 1 73 ? 12.544 -6.409 -3.744 1.00 0.00 66 ASP A O 19
ATOM 32656 N N . VAL A 1 74 ? 13.696 -4.527 -4.186 1.00 0.00 67 VAL A N 19
ATOM 32657 C CA . VAL A 1 74 ? 12.793 -4.091 -5.244 1.00 0.00 67 VAL A CA 19
ATOM 32658 C C . VAL A 1 74 ? 12.610 -5.181 -6.294 1.00 0.00 67 VAL A C 19
ATOM 32659 O O . VAL A 1 74 ? 11.488 -5.591 -6.591 1.00 0.00 67 VAL A O 19
ATOM 32672 N N . LYS A 1 75 ? 13.721 -5.648 -6.854 1.00 0.00 68 LYS A N 19
ATOM 32673 C CA . LYS A 1 75 ? 13.686 -6.692 -7.871 1.00 0.00 68 LYS A CA 19
ATOM 32674 C C . LYS A 1 75 ? 12.864 -7.886 -7.396 1.00 0.00 68 LYS A C 19
ATOM 32675 O O . LYS A 1 75 ? 12.030 -8.412 -8.135 1.00 0.00 68 LYS A O 19
ATOM 32694 N N . LEU A 1 76 ? 13.102 -8.308 -6.159 1.00 0.00 69 LEU A N 19
ATOM 32695 C CA . LEU A 1 76 ? 12.382 -9.440 -5.585 1.00 0.00 69 LEU A CA 19
ATOM 32696 C C . LEU A 1 76 ? 10.893 -9.132 -5.462 1.00 0.00 69 LEU A C 19
ATOM 32697 O O . LEU A 1 76 ? 10.049 -9.934 -5.858 1.00 0.00 69 LEU A O 19
ATOM 32713 N N . ALA A 1 77 ? 10.579 -7.964 -4.911 1.00 0.00 70 ALA A N 19
ATOM 32714 C CA . ALA A 1 77 ? 9.193 -7.548 -4.740 1.00 0.00 70 ALA A CA 19
ATOM 32715 C C . ALA A 1 77 ? 8.426 -7.639 -6.055 1.00 0.00 70 ALA A C 19
ATOM 32716 O O . ALA A 1 77 ? 7.292 -8.117 -6.092 1.00 0.00 70 ALA A O 19
ATOM 32723 N N . LEU A 1 78 ? 9.051 -7.176 -7.132 1.00 0.00 71 LEU A N 19
ATOM 32724 C CA . LEU A 1 78 ? 8.427 -7.204 -8.450 1.00 0.00 71 LEU A CA 19
ATOM 32725 C C . LEU A 1 78 ? 8.101 -8.635 -8.868 1.00 0.00 71 LEU A C 19
ATOM 32726 O O . LEU A 1 78 ? 7.214 -8.866 -9.689 1.00 0.00 71 LEU A O 19
ATOM 32742 N N . LYS A 1 79 ? 8.822 -9.592 -8.294 1.00 0.00 72 LYS A N 19
ATOM 32743 C CA . LYS A 1 79 ? 8.608 -11.001 -8.603 1.00 0.00 72 LYS A CA 19
ATOM 32744 C C . LYS A 1 79 ? 7.276 -11.485 -8.040 1.00 0.00 72 LYS A C 19
ATOM 32745 O O . LYS A 1 79 ? 6.746 -12.512 -8.466 1.00 0.00 72 LYS A O 19
ATOM 32764 N N . LYS A 1 80 ? 6.737 -10.738 -7.082 1.00 0.00 73 LYS A N 19
ATOM 32765 C CA . LYS A 1 80 ? 5.465 -11.089 -6.462 1.00 0.00 73 LYS A CA 19
ATOM 32766 C C . LYS A 1 80 ? 4.298 -10.483 -7.235 1.00 0.00 73 LYS A C 19
ATOM 32767 O O . LYS A 1 80 ? 3.196 -10.343 -6.704 1.00 0.00 73 LYS A O 19
ATOM 32786 N N . ASP A 1 81 ? 4.547 -10.126 -8.490 1.00 0.00 74 ASP A N 19
ATOM 32787 C CA . ASP A 1 81 ? 3.516 -9.536 -9.336 1.00 0.00 74 ASP A CA 19
ATOM 32788 C C . ASP A 1 81 ? 2.391 -10.534 -9.596 1.00 0.00 74 ASP A C 19
ATOM 32789 O O . ASP A 1 81 ? 2.565 -11.740 -9.423 1.00 0.00 74 ASP A O 19
ATOM 32798 N N . ARG A 1 82 ? 1.237 -10.021 -10.012 1.00 0.00 75 ARG A N 19
ATOM 32799 C CA . ARG A 1 82 ? 0.083 -10.866 -10.293 1.00 0.00 75 ARG A CA 19
ATOM 32800 C C . ARG A 1 82 ? 0.080 -12.099 -9.394 1.00 0.00 75 ARG A C 19
ATOM 32801 O O . ARG A 1 82 ? -0.254 -13.199 -9.835 1.00 0.00 75 ARG A O 19
ATOM 32822 N N . GLU A 1 83 ? 0.456 -11.907 -8.133 1.00 0.00 76 GLU A N 19
ATOM 32823 C CA . GLU A 1 83 ? 0.497 -13.005 -7.174 1.00 0.00 76 GLU A CA 19
ATOM 32824 C C . GLU A 1 83 ? -0.871 -13.220 -6.534 1.00 0.00 76 GLU A C 19
ATOM 32825 O O . GLU A 1 83 ? -1.849 -12.568 -6.900 1.00 0.00 76 GLU A O 19
ATOM 32837 N N . SER A 1 84 ? -0.932 -14.141 -5.577 1.00 0.00 77 SER A N 19
ATOM 32838 C CA . SER A 1 84 ? -2.180 -14.446 -4.888 1.00 0.00 77 SER A CA 19
ATOM 32839 C C . SER A 1 84 ? -2.006 -14.343 -3.376 1.00 0.00 77 SER A C 19
ATOM 32840 O O . SER A 1 84 ? -1.336 -15.171 -2.759 1.00 0.00 77 SER A O 19
ATOM 32848 N N . MET A 1 85 ? -2.614 -13.319 -2.786 1.00 0.00 78 MET A N 19
ATOM 32849 C CA . MET A 1 85 ? -2.528 -13.107 -1.345 1.00 0.00 78 MET A CA 19
ATOM 32850 C C . MET A 1 85 ? -3.832 -13.498 -0.659 1.00 0.00 78 MET A C 19
ATOM 32851 O O . MET A 1 85 ? -4.848 -12.818 -0.802 1.00 0.00 78 MET A O 19
ATOM 32865 N N . GLY A 1 86 ? -3.797 -14.598 0.087 1.00 0.00 79 GLY A N 19
ATOM 32866 C CA . GLY A 1 86 ? -4.984 -15.060 0.783 1.00 0.00 79 GLY A CA 19
ATOM 32867 C C . GLY A 1 86 ? -6.041 -15.594 -0.163 1.00 0.00 79 GLY A C 19
ATOM 32868 O O . GLY A 1 86 ? -5.968 -16.741 -0.605 1.00 0.00 79 GLY A O 19
ATOM 32872 N N . HIS A 1 87 ? -7.029 -14.760 -0.474 1.00 0.00 80 HIS A N 19
ATOM 32873 C CA . HIS A 1 87 ? -8.107 -15.155 -1.374 1.00 0.00 80 HIS A CA 19
ATOM 32874 C C . HIS A 1 87 ? -8.251 -14.158 -2.519 1.00 0.00 80 HIS A C 19
ATOM 32875 O O . HIS A 1 87 ? -9.268 -14.137 -3.213 1.00 0.00 80 HIS A O 19
ATOM 32890 N N . ARG A 1 88 ? -7.228 -13.333 -2.711 1.00 0.00 81 ARG A N 19
ATOM 32891 C CA . ARG A 1 88 ? -7.242 -12.332 -3.771 1.00 0.00 81 ARG A CA 19
ATOM 32892 C C . ARG A 1 88 ? -5.874 -12.229 -4.440 1.00 0.00 81 ARG A C 19
ATOM 32893 O O . ARG A 1 88 ? -4.895 -12.805 -3.966 1.00 0.00 81 ARG A O 19
ATOM 32914 N N . TYR A 1 89 ? -5.815 -11.494 -5.545 1.00 0.00 82 TYR A N 19
ATOM 32915 C CA . TYR A 1 89 ? -4.569 -11.318 -6.281 1.00 0.00 82 TYR A CA 19
ATOM 32916 C C . TYR A 1 89 ? -3.909 -9.989 -5.925 1.00 0.00 82 TYR A C 19
ATOM 32917 O O . TYR A 1 89 ? -4.586 -9.019 -5.586 1.00 0.00 82 TYR A O 19
ATOM 32935 N N . ILE A 1 90 ? -2.583 -9.954 -6.007 1.00 0.00 83 ILE A N 19
ATOM 32936 C CA . ILE A 1 90 ? -1.831 -8.745 -5.696 1.00 0.00 83 ILE A CA 19
ATOM 32937 C C . ILE A 1 90 ? -0.947 -8.331 -6.868 1.00 0.00 83 ILE A C 19
ATOM 32938 O O . ILE A 1 90 ? -0.209 -9.146 -7.419 1.00 0.00 83 ILE A O 19
ATOM 32954 N N . GLU A 1 91 ? -1.028 -7.058 -7.242 1.00 0.00 84 GLU A N 19
ATOM 32955 C CA . GLU A 1 91 ? -0.235 -6.535 -8.349 1.00 0.00 84 GLU A CA 19
ATOM 32956 C C . GLU A 1 91 ? 0.846 -5.585 -7.841 1.00 0.00 84 GLU A C 19
ATOM 32957 O O . GLU A 1 91 ? 0.550 -4.497 -7.346 1.00 0.00 84 GLU A O 19
ATOM 32969 N N . VAL A 1 92 ? 2.101 -6.004 -7.969 1.00 0.00 85 VAL A N 19
ATOM 32970 C CA . VAL A 1 92 ? 3.227 -5.191 -7.524 1.00 0.00 85 VAL A CA 19
ATOM 32971 C C . VAL A 1 92 ? 3.564 -4.112 -8.548 1.00 0.00 85 VAL A C 19
ATOM 32972 O O . VAL A 1 92 ? 3.412 -4.315 -9.753 1.00 0.00 85 VAL A O 19
ATOM 32985 N N . PHE A 1 93 ? 4.022 -2.964 -8.060 1.00 0.00 86 PHE A N 19
ATOM 32986 C CA . PHE A 1 93 ? 4.380 -1.852 -8.932 1.00 0.00 86 PHE A CA 19
ATOM 32987 C C . PHE A 1 93 ? 5.655 -1.168 -8.446 1.00 0.00 86 PHE A C 19
ATOM 32988 O O . PHE A 1 93 ? 5.761 -0.781 -7.283 1.00 0.00 86 PHE A O 19
ATOM 33005 N N . LYS A 1 94 ? 6.622 -1.025 -9.346 1.00 0.00 87 LYS A N 19
ATOM 33006 C CA . LYS A 1 94 ? 7.891 -0.389 -9.013 1.00 0.00 87 LYS A CA 19
ATOM 33007 C C . LYS A 1 94 ? 7.710 1.113 -8.811 1.00 0.00 87 LYS A C 19
ATOM 33008 O O . LYS A 1 94 ? 7.360 1.836 -9.743 1.00 0.00 87 LYS A O 19
ATOM 33027 N N . SER A 1 95 ? 7.952 1.574 -7.588 1.00 0.00 88 SER A N 19
ATOM 33028 C CA . SER A 1 95 ? 7.813 2.989 -7.264 1.00 0.00 88 SER A CA 19
ATOM 33029 C C . SER A 1 95 ? 8.913 3.437 -6.306 1.00 0.00 88 SER A C 19
ATOM 33030 O O . SER A 1 95 ? 9.561 2.615 -5.658 1.00 0.00 88 SER A O 19
ATOM 33038 N N . HIS A 1 96 ? 9.118 4.748 -6.221 1.00 0.00 89 HIS A N 19
ATOM 33039 C CA . HIS A 1 96 ? 10.138 5.307 -5.342 1.00 0.00 89 HIS A CA 19
ATOM 33040 C C . HIS A 1 96 ? 9.520 5.804 -4.039 1.00 0.00 89 HIS A C 19
ATOM 33041 O O . HIS A 1 96 ? 8.328 5.614 -3.794 1.00 0.00 89 HIS A O 19
ATOM 33056 N N . ARG A 1 97 ? 10.338 6.439 -3.206 1.00 0.00 90 ARG A N 19
ATOM 33057 C CA . ARG A 1 97 ? 9.872 6.960 -1.926 1.00 0.00 90 ARG A CA 19
ATOM 33058 C C . ARG A 1 97 ? 9.221 8.329 -2.102 1.00 0.00 90 ARG A C 19
ATOM 33059 O O . ARG A 1 97 ? 8.114 8.570 -1.620 1.00 0.00 90 ARG A O 19
ATOM 33080 N N . THR A 1 98 ? 9.917 9.225 -2.796 1.00 0.00 91 THR A N 19
ATOM 33081 C CA . THR A 1 98 ? 9.409 10.570 -3.034 1.00 0.00 91 THR A CA 19
ATOM 33082 C C . THR A 1 98 ? 7.958 10.535 -3.498 1.00 0.00 91 THR A C 19
ATOM 33083 O O . THR A 1 98 ? 7.160 11.398 -3.134 1.00 0.00 91 THR A O 19
ATOM 33094 N N . GLU A 1 99 ? 7.623 9.532 -4.304 1.00 0.00 92 GLU A N 19
ATOM 33095 C CA . GLU A 1 99 ? 6.266 9.387 -4.818 1.00 0.00 92 GLU A CA 19
ATOM 33096 C C . GLU A 1 99 ? 5.308 8.956 -3.711 1.00 0.00 92 GLU A C 19
ATOM 33097 O O . GLU A 1 99 ? 4.339 9.651 -3.409 1.00 0.00 92 GLU A O 19
ATOM 33109 N N . MET A 1 100 ? 5.587 7.803 -3.111 1.00 0.00 93 MET A N 19
ATOM 33110 C CA . MET A 1 100 ? 4.752 7.279 -2.037 1.00 0.00 93 MET A CA 19
ATOM 33111 C C . MET A 1 100 ? 4.433 8.366 -1.016 1.00 0.00 93 MET A C 19
ATOM 33112 O O . MET A 1 100 ? 3.475 8.252 -0.251 1.00 0.00 93 MET A O 19
ATOM 33126 N N . ASP A 1 101 ? 5.243 9.420 -1.008 1.00 0.00 94 ASP A N 19
ATOM 33127 C CA . ASP A 1 101 ? 5.047 10.528 -0.081 1.00 0.00 94 ASP A CA 19
ATOM 33128 C C . ASP A 1 101 ? 3.843 11.372 -0.490 1.00 0.00 94 ASP A C 19
ATOM 33129 O O . ASP A 1 101 ? 3.015 11.735 0.345 1.00 0.00 94 ASP A O 19
ATOM 33138 N N . TRP A 1 102 ? 3.755 11.682 -1.778 1.00 0.00 95 TRP A N 19
ATOM 33139 C CA . TRP A 1 102 ? 2.653 12.484 -2.298 1.00 0.00 95 TRP A CA 19
ATOM 33140 C C . TRP A 1 102 ? 1.365 11.670 -2.352 1.00 0.00 95 TRP A C 19
ATOM 33141 O O . TRP A 1 102 ? 0.311 12.128 -1.910 1.00 0.00 95 TRP A O 19
ATOM 33162 N N . VAL A 1 103 ? 1.457 10.461 -2.897 1.00 0.00 96 VAL A N 19
ATOM 33163 C CA . VAL A 1 103 ? 0.298 9.583 -3.008 1.00 0.00 96 VAL A CA 19
ATOM 33164 C C . VAL A 1 103 ? -0.409 9.435 -1.665 1.00 0.00 96 VAL A C 19
ATOM 33165 O O . VAL A 1 103 ? -1.630 9.280 -1.608 1.00 0.00 96 VAL A O 19
ATOM 33178 N N . LEU A 1 104 ? 0.365 9.483 -0.587 1.00 0.00 97 LEU A N 19
ATOM 33179 C CA . LEU A 1 104 ? -0.187 9.355 0.757 1.00 0.00 97 LEU A CA 19
ATOM 33180 C C . LEU A 1 104 ? -0.836 10.660 1.207 1.00 0.00 97 LEU A C 19
ATOM 33181 O O . LEU A 1 104 ? -2.034 10.707 1.486 1.00 0.00 97 LEU A O 19
ATOM 33197 N N . LYS A 1 105 ? -0.037 11.719 1.273 1.00 0.00 98 LYS A N 19
ATOM 33198 C CA . LYS A 1 105 ? -0.532 13.027 1.685 1.00 0.00 98 LYS A CA 19
ATOM 33199 C C . LYS A 1 105 ? -1.891 13.317 1.056 1.00 0.00 98 LYS A C 19
ATOM 33200 O O . LYS A 1 105 ? -2.720 14.015 1.641 1.00 0.00 98 LYS A O 19
ATOM 33219 N N . HIS A 1 106 ? -2.113 12.776 -0.137 1.00 0.00 99 HIS A N 19
ATOM 33220 C CA . HIS A 1 106 ? -3.373 12.976 -0.844 1.00 0.00 99 HIS A CA 19
ATOM 33221 C C . HIS A 1 106 ? -4.127 11.657 -0.994 1.00 0.00 99 HIS A C 19
ATOM 33222 O O . HIS A 1 106 ? -4.609 11.327 -2.077 1.00 0.00 99 HIS A O 19
ATOM 33237 N N . SER A 1 107 ? -4.223 10.908 0.100 1.00 0.00 100 SER A N 19
ATOM 33238 C CA . SER A 1 107 ? -4.913 9.624 0.089 1.00 0.00 100 SER A CA 19
ATOM 33239 C C . SER A 1 107 ? -5.960 9.561 1.197 1.00 0.00 100 SER A C 19
ATOM 33240 O O . SER A 1 107 ? -7.161 9.598 0.935 1.00 0.00 100 SER A O 19
ATOM 33248 N N . GLY A 1 108 ? -5.493 9.464 2.439 1.00 0.00 101 GLY A N 19
ATOM 33249 C CA . GLY A 1 108 ? -6.401 9.397 3.569 1.00 0.00 101 GLY A CA 19
ATOM 33250 C C . GLY A 1 108 ? -7.282 10.625 3.679 1.00 0.00 101 GLY A C 19
ATOM 33251 O O . GLY A 1 108 ? -7.068 11.632 3.003 1.00 0.00 101 GLY A O 19
ATOM 33255 N N . PRO A 1 109 ? -8.302 10.551 4.548 1.00 0.00 102 PRO A N 19
ATOM 33256 C CA . PRO A 1 109 ? -9.240 11.657 4.763 1.00 0.00 102 PRO A CA 19
ATOM 33257 C C . PRO A 1 109 ? -8.590 12.838 5.476 1.00 0.00 102 PRO A C 19
ATOM 33258 O O . PRO A 1 109 ? -8.035 13.731 4.838 1.00 0.00 102 PRO A O 19
ATOM 33269 N N . ASN A 1 110 ? -8.662 12.834 6.804 1.00 0.00 103 ASN A N 19
ATOM 33270 C CA . ASN A 1 110 ? -8.081 13.906 7.603 1.00 0.00 103 ASN A CA 19
ATOM 33271 C C . ASN A 1 110 ? -8.322 15.264 6.951 1.00 0.00 103 ASN A C 19
ATOM 33272 O O . ASN A 1 110 ? -7.442 16.125 6.942 1.00 0.00 103 ASN A O 19
ATOM 33283 N N . SER A 1 111 ? -9.520 15.449 6.407 1.00 0.00 104 SER A N 19
ATOM 33284 C CA . SER A 1 111 ? -9.877 16.700 5.749 1.00 0.00 104 SER A CA 19
ATOM 33285 C C . SER A 1 111 ? -10.281 17.756 6.774 1.00 0.00 104 SER A C 19
ATOM 33286 O O . SER A 1 111 ? -10.313 17.491 7.975 1.00 0.00 104 SER A O 19
ATOM 33294 N N . ALA A 1 112 ? -10.588 18.955 6.289 1.00 0.00 105 ALA A N 19
ATOM 33295 C CA . ALA A 1 112 ? -10.991 20.051 7.161 1.00 0.00 105 ALA A CA 19
ATOM 33296 C C . ALA A 1 112 ? -9.916 20.351 8.200 1.00 0.00 105 ALA A C 19
ATOM 33297 O O . ALA A 1 112 ? -10.221 20.645 9.355 1.00 0.00 105 ALA A O 19
ATOM 33304 N N . SER A 1 113 ? -8.657 20.273 7.781 1.00 0.00 106 SER A N 19
ATOM 33305 C CA . SER A 1 113 ? -7.536 20.532 8.677 1.00 0.00 106 SER A CA 19
ATOM 33306 C C . SER A 1 113 ? -7.443 22.016 9.016 1.00 0.00 106 SER A C 19
ATOM 33307 O O . SER A 1 113 ? -7.691 22.875 8.171 1.00 0.00 106 SER A O 19
ATOM 33315 N N . GLY A 1 114 ? -7.084 22.311 10.262 1.00 0.00 107 GLY A N 19
ATOM 33316 C CA . GLY A 1 114 ? -6.965 23.691 10.693 1.00 0.00 107 GLY A CA 19
ATOM 33317 C C . GLY A 1 114 ? -8.101 24.557 10.187 1.00 0.00 107 GLY A C 19
ATOM 33318 O O . GLY A 1 114 ? -7.933 25.371 9.279 1.00 0.00 107 GLY A O 19
ATOM 33322 N N . PRO A 1 115 ? -9.292 24.384 10.781 1.00 0.00 108 PRO A N 19
ATOM 33323 C CA . PRO A 1 115 ? -10.484 25.146 10.400 1.00 0.00 108 PRO A CA 19
ATOM 33324 C C . PRO A 1 115 ? -10.387 26.614 10.802 1.00 0.00 108 PRO A C 19
ATOM 33325 O O . PRO A 1 115 ? -9.542 26.991 11.614 1.00 0.00 108 PRO A O 19
ATOM 33336 N N . SER A 1 116 ? -11.257 27.439 10.227 1.00 0.00 109 SER A N 19
ATOM 33337 C CA . SER A 1 116 ? -11.266 28.867 10.524 1.00 0.00 109 SER A CA 19
ATOM 33338 C C . SER A 1 116 ? -12.503 29.536 9.932 1.00 0.00 109 SER A C 19
ATOM 33339 O O . SER A 1 116 ? -12.898 29.248 8.803 1.00 0.00 109 SER A O 19
ATOM 33347 N N . SER A 1 117 ? -13.110 30.432 10.705 1.00 0.00 110 SER A N 19
ATOM 33348 C CA . SER A 1 117 ? -14.305 31.140 10.260 1.00 0.00 110 SER A CA 19
ATOM 33349 C C . SER A 1 117 ? -14.099 32.650 10.332 1.00 0.00 110 SER A C 19
ATOM 33350 O O . SER A 1 117 ? -13.296 33.142 11.124 1.00 0.00 110 SER A O 19
ATOM 33358 N N . GLY A 1 118 ? -14.832 33.381 9.498 1.00 0.00 111 GLY A N 19
ATOM 33359 C CA . GLY A 1 118 ? -14.716 34.828 9.482 1.00 0.00 111 GLY A CA 19
ATOM 33360 C C . GLY A 1 118 ? -14.082 35.345 8.205 1.00 0.00 111 GLY A C 19
ATOM 33361 O O . GLY A 1 118 ? -13.512 36.435 8.185 1.00 0.00 111 GLY A O 19
ATOM 33365 N N . GLY A 1 1 ? 12.900 5.579 -19.439 1.00 0.00 -6 GLY A N 20
ATOM 33366 C CA . GLY A 1 1 ? 12.421 6.662 -20.278 1.00 0.00 -6 GLY A CA 20
ATOM 33367 C C . GLY A 1 1 ? 12.268 7.963 -19.514 1.00 0.00 -6 GLY A C 20
ATOM 33368 O O . GLY A 1 1 ? 12.298 7.975 -18.284 1.00 0.00 -6 GLY A O 20
ATOM 33372 N N . SER A 1 2 ? 12.105 9.061 -20.245 1.00 0.00 -5 SER A N 20
ATOM 33373 C CA . SER A 1 2 ? 11.953 10.374 -19.629 1.00 0.00 -5 SER A CA 20
ATOM 33374 C C . SER A 1 2 ? 10.533 10.567 -19.107 1.00 0.00 -5 SER A C 20
ATOM 33375 O O . SER A 1 2 ? 9.601 10.793 -19.879 1.00 0.00 -5 SER A O 20
ATOM 33383 N N . SER A 1 3 ? 10.376 10.477 -17.790 1.00 0.00 -4 SER A N 20
ATOM 33384 C CA . SER A 1 3 ? 9.069 10.638 -17.163 1.00 0.00 -4 SER A CA 20
ATOM 33385 C C . SER A 1 3 ? 8.788 12.108 -16.864 1.00 0.00 -4 SER A C 20
ATOM 33386 O O . SER A 1 3 ? 7.718 12.624 -17.183 1.00 0.00 -4 SER A O 20
ATOM 33394 N N . GLY A 1 4 ? 9.758 12.776 -16.248 1.00 0.00 -3 GLY A N 20
ATOM 33395 C CA . GLY A 1 4 ? 9.596 14.179 -15.915 1.00 0.00 -3 GLY A CA 20
ATOM 33396 C C . GLY A 1 4 ? 9.906 14.469 -14.460 1.00 0.00 -3 GLY A C 20
ATOM 33397 O O . GLY A 1 4 ? 10.622 15.422 -14.148 1.00 0.00 -3 GLY A O 20
ATOM 33401 N N . SER A 1 5 ? 9.366 13.648 -13.566 1.00 0.00 -2 SER A N 20
ATOM 33402 C CA . SER A 1 5 ? 9.584 13.824 -12.135 1.00 0.00 -2 SER A CA 20
ATOM 33403 C C . SER A 1 5 ? 11.039 13.544 -11.768 1.00 0.00 -2 SER A C 20
ATOM 33404 O O . SER A 1 5 ? 11.422 12.398 -11.536 1.00 0.00 -2 SER A O 20
ATOM 33412 N N . SER A 1 6 ? 11.844 14.601 -11.720 1.00 0.00 -1 SER A N 20
ATOM 33413 C CA . SER A 1 6 ? 13.257 14.470 -11.386 1.00 0.00 -1 SER A CA 20
ATOM 33414 C C . SER A 1 6 ? 13.434 14.022 -9.938 1.00 0.00 -1 SER A C 20
ATOM 33415 O O . SER A 1 6 ? 12.775 14.532 -9.034 1.00 0.00 -1 SER A O 20
ATOM 33423 N N . GLY A 1 7 ? 14.331 13.063 -9.727 1.00 0.00 0 GLY A N 20
ATOM 33424 C CA . GLY A 1 7 ? 14.580 12.562 -8.389 1.00 0.00 0 GLY A CA 20
ATOM 33425 C C . GLY A 1 7 ? 15.749 13.255 -7.718 1.00 0.00 0 GLY A C 20
ATOM 33426 O O . GLY A 1 7 ? 16.248 14.265 -8.213 1.00 0.00 0 GLY A O 20
ATOM 33430 N N . MET A 1 8 ? 16.187 12.712 -6.586 1.00 0.00 1 MET A N 20
ATOM 33431 C CA . MET A 1 8 ? 17.305 13.285 -5.846 1.00 0.00 1 MET A CA 20
ATOM 33432 C C . MET A 1 8 ? 17.307 14.807 -5.957 1.00 0.00 1 MET A C 20
ATOM 33433 O O . MET A 1 8 ? 18.360 15.426 -6.102 1.00 0.00 1 MET A O 20
ATOM 33447 N N . MET A 1 9 ? 16.121 15.402 -5.889 1.00 0.00 2 MET A N 20
ATOM 33448 C CA . MET A 1 9 ? 15.988 16.851 -5.981 1.00 0.00 2 MET A CA 20
ATOM 33449 C C . MET A 1 9 ? 16.975 17.549 -5.050 1.00 0.00 2 MET A C 20
ATOM 33450 O O . MET A 1 9 ? 17.808 18.340 -5.493 1.00 0.00 2 MET A O 20
ATOM 33464 N N . LEU A 1 10 ? 16.875 17.250 -3.759 1.00 0.00 3 LEU A N 20
ATOM 33465 C CA . LEU A 1 10 ? 17.760 17.849 -2.766 1.00 0.00 3 LEU A CA 20
ATOM 33466 C C . LEU A 1 10 ? 19.040 17.034 -2.615 1.00 0.00 3 LEU A C 20
ATOM 33467 O O . LEU A 1 10 ? 19.036 15.956 -2.022 1.00 0.00 3 LEU A O 20
ATOM 33483 N N . GLY A 1 11 ? 20.137 17.558 -3.154 1.00 0.00 4 GLY A N 20
ATOM 33484 C CA . GLY A 1 11 ? 21.410 16.867 -3.067 1.00 0.00 4 GLY A CA 20
ATOM 33485 C C . GLY A 1 11 ? 21.423 15.575 -3.860 1.00 0.00 4 GLY A C 20
ATOM 33486 O O . GLY A 1 11 ? 20.396 14.919 -4.036 1.00 0.00 4 GLY A O 20
ATOM 33490 N N . PRO A 1 12 ? 22.610 15.193 -4.355 1.00 0.00 5 PRO A N 20
ATOM 33491 C CA . PRO A 1 12 ? 22.781 13.968 -5.143 1.00 0.00 5 PRO A CA 20
ATOM 33492 C C . PRO A 1 12 ? 22.617 12.709 -4.300 1.00 0.00 5 PRO A C 20
ATOM 33493 O O . PRO A 1 12 ? 22.750 11.593 -4.802 1.00 0.00 5 PRO A O 20
ATOM 33504 N N . GLU A 1 13 ? 22.327 12.895 -3.016 1.00 0.00 6 GLU A N 20
ATOM 33505 C CA . GLU A 1 13 ? 22.146 11.772 -2.103 1.00 0.00 6 GLU A CA 20
ATOM 33506 C C . GLU A 1 13 ? 21.044 10.840 -2.600 1.00 0.00 6 GLU A C 20
ATOM 33507 O O . GLU A 1 13 ? 21.209 9.621 -2.618 1.00 0.00 6 GLU A O 20
ATOM 33519 N N . GLY A 1 14 ? 19.919 11.425 -3.001 1.00 0.00 7 GLY A N 20
ATOM 33520 C CA . GLY A 1 14 ? 18.806 10.633 -3.492 1.00 0.00 7 GLY A CA 20
ATOM 33521 C C . GLY A 1 14 ? 17.689 10.510 -2.475 1.00 0.00 7 GLY A C 20
ATOM 33522 O O . GLY A 1 14 ? 17.483 9.445 -1.894 1.00 0.00 7 GLY A O 20
ATOM 33526 N N . GLY A 1 15 ? 16.966 11.604 -2.256 1.00 0.00 8 GLY A N 20
ATOM 33527 C CA . GLY A 1 15 ? 15.875 11.594 -1.300 1.00 0.00 8 GLY A CA 20
ATOM 33528 C C . GLY A 1 15 ? 15.009 10.355 -1.423 1.00 0.00 8 GLY A C 20
ATOM 33529 O O . GLY A 1 15 ? 14.590 9.782 -0.418 1.00 0.00 8 GLY A O 20
ATOM 33533 N N . GLU A 1 16 ? 14.740 9.943 -2.657 1.00 0.00 9 GLU A N 20
ATOM 33534 C CA . GLU A 1 16 ? 13.916 8.766 -2.906 1.00 0.00 9 GLU A CA 20
ATOM 33535 C C . GLU A 1 16 ? 14.562 7.515 -2.319 1.00 0.00 9 GLU A C 20
ATOM 33536 O O . GLU A 1 16 ? 15.711 7.545 -1.879 1.00 0.00 9 GLU A O 20
ATOM 33548 N N . GLY A 1 17 ? 13.814 6.416 -2.314 1.00 0.00 10 GLY A N 20
ATOM 33549 C CA . GLY A 1 17 ? 14.330 5.170 -1.778 1.00 0.00 10 GLY A CA 20
ATOM 33550 C C . GLY A 1 17 ? 13.576 3.960 -2.294 1.00 0.00 10 GLY A C 20
ATOM 33551 O O . GLY A 1 17 ? 12.466 4.086 -2.811 1.00 0.00 10 GLY A O 20
ATOM 33555 N N . TYR A 1 18 ? 14.181 2.785 -2.156 1.00 0.00 11 TYR A N 20
ATOM 33556 C CA . TYR A 1 18 ? 13.561 1.548 -2.616 1.00 0.00 11 TYR A CA 20
ATOM 33557 C C . TYR A 1 18 ? 12.155 1.397 -2.043 1.00 0.00 11 TYR A C 20
ATOM 33558 O O . TYR A 1 18 ? 11.978 1.225 -0.837 1.00 0.00 11 TYR A O 20
ATOM 33576 N N . VAL A 1 19 ? 11.157 1.462 -2.918 1.00 0.00 12 VAL A N 20
ATOM 33577 C CA . VAL A 1 19 ? 9.766 1.331 -2.502 1.00 0.00 12 VAL A CA 20
ATOM 33578 C C . VAL A 1 19 ? 8.948 0.580 -3.547 1.00 0.00 12 VAL A C 20
ATOM 33579 O O . VAL A 1 19 ? 9.310 0.539 -4.722 1.00 0.00 12 VAL A O 20
ATOM 33592 N N . VAL A 1 20 ? 7.841 -0.013 -3.110 1.00 0.00 13 VAL A N 20
ATOM 33593 C CA . VAL A 1 20 ? 6.970 -0.762 -4.007 1.00 0.00 13 VAL A CA 20
ATOM 33594 C C . VAL A 1 20 ? 5.501 -0.479 -3.710 1.00 0.00 13 VAL A C 20
ATOM 33595 O O . VAL A 1 20 ? 5.136 -0.155 -2.580 1.00 0.00 13 VAL A O 20
ATOM 33608 N N . LYS A 1 21 ? 4.662 -0.604 -4.733 1.00 0.00 14 LYS A N 20
ATOM 33609 C CA . LYS A 1 21 ? 3.232 -0.364 -4.583 1.00 0.00 14 LYS A CA 20
ATOM 33610 C C . LYS A 1 21 ? 2.434 -1.629 -4.880 1.00 0.00 14 LYS A C 20
ATOM 33611 O O . LYS A 1 21 ? 2.594 -2.243 -5.936 1.00 0.00 14 LYS A O 20
ATOM 33630 N N . LEU A 1 22 ? 1.573 -2.014 -3.944 1.00 0.00 15 LEU A N 20
ATOM 33631 C CA . LEU A 1 22 ? 0.748 -3.206 -4.106 1.00 0.00 15 LEU A CA 20
ATOM 33632 C C . LEU A 1 22 ? -0.706 -2.830 -4.369 1.00 0.00 15 LEU A C 20
ATOM 33633 O O . LEU A 1 22 ? -1.283 -2.006 -3.659 1.00 0.00 15 LEU A O 20
ATOM 33649 N N . ARG A 1 23 ? -1.294 -3.441 -5.393 1.00 0.00 16 ARG A N 20
ATOM 33650 C CA . ARG A 1 23 ? -2.682 -3.171 -5.749 1.00 0.00 16 ARG A CA 20
ATOM 33651 C C . ARG A 1 23 ? -3.518 -4.445 -5.682 1.00 0.00 16 ARG A C 20
ATOM 33652 O O . ARG A 1 23 ? -2.991 -5.552 -5.785 1.00 0.00 16 ARG A O 20
ATOM 33673 N N . GLY A 1 24 ? -4.826 -4.280 -5.508 1.00 0.00 17 GLY A N 20
ATOM 33674 C CA . GLY A 1 24 ? -5.714 -5.426 -5.429 1.00 0.00 17 GLY A CA 20
ATOM 33675 C C . GLY A 1 24 ? -5.746 -6.041 -4.044 1.00 0.00 17 GLY A C 20
ATOM 33676 O O . GLY A 1 24 ? -6.110 -7.206 -3.883 1.00 0.00 17 GLY A O 20
ATOM 33680 N N . LEU A 1 25 ? -5.362 -5.258 -3.042 1.00 0.00 18 LEU A N 20
ATOM 33681 C CA . LEU A 1 25 ? -5.346 -5.733 -1.663 1.00 0.00 18 LEU A CA 20
ATOM 33682 C C . LEU A 1 25 ? -6.756 -5.769 -1.083 1.00 0.00 18 LEU A C 20
ATOM 33683 O O . LEU A 1 25 ? -7.620 -4.965 -1.436 1.00 0.00 18 LEU A O 20
ATOM 33699 N N . PRO A 1 26 ? -6.998 -6.722 -0.171 1.00 0.00 19 PRO A N 20
ATOM 33700 C CA . PRO A 1 26 ? -8.301 -6.884 0.479 1.00 0.00 19 PRO A CA 20
ATOM 33701 C C . PRO A 1 26 ? -8.614 -5.745 1.443 1.00 0.00 19 PRO A C 20
ATOM 33702 O O . PRO A 1 26 ? -7.717 -5.202 2.089 1.00 0.00 19 PRO A O 20
ATOM 33713 N N . TRP A 1 27 ? -9.890 -5.389 1.537 1.00 0.00 20 TRP A N 20
ATOM 33714 C CA . TRP A 1 27 ? -10.320 -4.313 2.424 1.00 0.00 20 TRP A CA 20
ATOM 33715 C C . TRP A 1 27 ? -9.911 -4.600 3.864 1.00 0.00 20 TRP A C 20
ATOM 33716 O O . TRP A 1 27 ? -9.960 -3.717 4.720 1.00 0.00 20 TRP A O 20
ATOM 33737 N N . SER A 1 28 ? -9.507 -5.839 4.125 1.00 0.00 21 SER A N 20
ATOM 33738 C CA . SER A 1 28 ? -9.093 -6.242 5.464 1.00 0.00 21 SER A CA 20
ATOM 33739 C C . SER A 1 28 ? -7.593 -6.519 5.508 1.00 0.00 21 SER A C 20
ATOM 33740 O O . SER A 1 28 ? -7.104 -7.204 6.407 1.00 0.00 21 SER A O 20
ATOM 33748 N N . CYS A 1 29 ? -6.870 -5.982 4.532 1.00 0.00 22 CYS A N 20
ATOM 33749 C CA . CYS A 1 29 ? -5.425 -6.171 4.458 1.00 0.00 22 CYS A CA 20
ATOM 33750 C C . CYS A 1 29 ? -4.728 -5.500 5.638 1.00 0.00 22 CYS A C 20
ATOM 33751 O O . CYS A 1 29 ? -4.994 -4.340 5.951 1.00 0.00 22 CYS A O 20
ATOM 33759 N N . SER A 1 30 ? -3.835 -6.239 6.289 1.00 0.00 23 SER A N 20
ATOM 33760 C CA . SER A 1 30 ? -3.103 -5.719 7.437 1.00 0.00 23 SER A CA 20
ATOM 33761 C C . SER A 1 30 ? -1.598 -5.778 7.195 1.00 0.00 23 SER A C 20
ATOM 33762 O O . SER A 1 30 ? -1.106 -6.665 6.496 1.00 0.00 23 SER A O 20
ATOM 33770 N N . ILE A 1 31 ? -0.874 -4.828 7.776 1.00 0.00 24 ILE A N 20
ATOM 33771 C CA . ILE A 1 31 ? 0.575 -4.773 7.625 1.00 0.00 24 ILE A CA 20
ATOM 33772 C C . ILE A 1 31 ? 1.175 -6.173 7.566 1.00 0.00 24 ILE A C 20
ATOM 33773 O O . ILE A 1 31 ? 1.987 -6.474 6.691 1.00 0.00 24 ILE A O 20
ATOM 33789 N N . GLU A 1 32 ? 0.769 -7.026 8.501 1.00 0.00 25 GLU A N 20
ATOM 33790 C CA . GLU A 1 32 ? 1.266 -8.396 8.553 1.00 0.00 25 GLU A CA 20
ATOM 33791 C C . GLU A 1 32 ? 1.119 -9.080 7.198 1.00 0.00 25 GLU A C 20
ATOM 33792 O O . GLU A 1 32 ? 2.074 -9.654 6.673 1.00 0.00 25 GLU A O 20
ATOM 33804 N N . ASP A 1 33 ? -0.083 -9.017 6.637 1.00 0.00 26 ASP A N 20
ATOM 33805 C CA . ASP A 1 33 ? -0.356 -9.630 5.342 1.00 0.00 26 ASP A CA 20
ATOM 33806 C C . ASP A 1 33 ? 0.637 -9.145 4.291 1.00 0.00 26 ASP A C 20
ATOM 33807 O O . ASP A 1 33 ? 1.085 -9.916 3.442 1.00 0.00 26 ASP A O 20
ATOM 33816 N N . VAL A 1 34 ? 0.977 -7.861 4.353 1.00 0.00 27 VAL A N 20
ATOM 33817 C CA . VAL A 1 34 ? 1.917 -7.273 3.406 1.00 0.00 27 VAL A CA 20
ATOM 33818 C C . VAL A 1 34 ? 3.338 -7.761 3.668 1.00 0.00 27 VAL A C 20
ATOM 33819 O O . VAL A 1 34 ? 4.016 -8.241 2.760 1.00 0.00 27 VAL A O 20
ATOM 33832 N N . GLN A 1 35 ? 3.781 -7.634 4.914 1.00 0.00 28 GLN A N 20
ATOM 33833 C CA . GLN A 1 35 ? 5.122 -8.062 5.295 1.00 0.00 28 GLN A CA 20
ATOM 33834 C C . GLN A 1 35 ? 5.371 -9.508 4.876 1.00 0.00 28 GLN A C 20
ATOM 33835 O O . GLN A 1 35 ? 6.396 -9.821 4.271 1.00 0.00 28 GLN A O 20
ATOM 33849 N N . ASN A 1 36 ? 4.427 -10.384 5.202 1.00 0.00 29 ASN A N 20
ATOM 33850 C CA . ASN A 1 36 ? 4.545 -11.797 4.860 1.00 0.00 29 ASN A CA 20
ATOM 33851 C C . ASN A 1 36 ? 4.453 -12.001 3.351 1.00 0.00 29 ASN A C 20
ATOM 33852 O O . ASN A 1 36 ? 5.137 -12.855 2.787 1.00 0.00 29 ASN A O 20
ATOM 33863 N N . PHE A 1 37 ? 3.603 -11.211 2.704 1.00 0.00 30 PHE A N 20
ATOM 33864 C CA . PHE A 1 37 ? 3.421 -11.305 1.260 1.00 0.00 30 PHE A CA 20
ATOM 33865 C C . PHE A 1 37 ? 4.734 -11.046 0.528 1.00 0.00 30 PHE A C 20
ATOM 33866 O O . PHE A 1 37 ? 5.059 -11.724 -0.448 1.00 0.00 30 PHE A O 20
ATOM 33883 N N . LEU A 1 38 ? 5.485 -10.059 1.005 1.00 0.00 31 LEU A N 20
ATOM 33884 C CA . LEU A 1 38 ? 6.764 -9.709 0.396 1.00 0.00 31 LEU A CA 20
ATOM 33885 C C . LEU A 1 38 ? 7.927 -10.223 1.239 1.00 0.00 31 LEU A C 20
ATOM 33886 O O . LEU A 1 38 ? 8.927 -9.529 1.423 1.00 0.00 31 LEU A O 20
ATOM 33902 N N . SER A 1 39 ? 7.789 -11.444 1.746 1.00 0.00 32 SER A N 20
ATOM 33903 C CA . SER A 1 39 ? 8.828 -12.050 2.570 1.00 0.00 32 SER A CA 20
ATOM 33904 C C . SER A 1 39 ? 10.159 -12.088 1.826 1.00 0.00 32 SER A C 20
ATOM 33905 O O . SER A 1 39 ? 11.226 -12.000 2.434 1.00 0.00 32 SER A O 20
ATOM 33913 N N . ASP A 1 40 ? 10.088 -12.221 0.506 1.00 0.00 33 ASP A N 20
ATOM 33914 C CA . ASP A 1 40 ? 11.286 -12.270 -0.323 1.00 0.00 33 ASP A CA 20
ATOM 33915 C C . ASP A 1 40 ? 12.053 -10.953 -0.248 1.00 0.00 33 ASP A C 20
ATOM 33916 O O . ASP A 1 40 ? 13.260 -10.911 -0.492 1.00 0.00 33 ASP A O 20
ATOM 33925 N N . CYS A 1 41 ? 11.346 -9.881 0.089 1.00 0.00 34 CYS A N 20
ATOM 33926 C CA . CYS A 1 41 ? 11.959 -8.562 0.194 1.00 0.00 34 CYS A CA 20
ATOM 33927 C C . CYS A 1 41 ? 12.253 -8.213 1.649 1.00 0.00 34 CYS A C 20
ATOM 33928 O O . CYS A 1 41 ? 11.630 -8.750 2.566 1.00 0.00 34 CYS A O 20
ATOM 33936 N N . THR A 1 42 ? 13.208 -7.311 1.856 1.00 0.00 35 THR A N 20
ATOM 33937 C CA . THR A 1 42 ? 13.587 -6.893 3.199 1.00 0.00 35 THR A CA 20
ATOM 33938 C C . THR A 1 42 ? 12.996 -5.529 3.538 1.00 0.00 35 THR A C 20
ATOM 33939 O O . THR A 1 42 ? 13.684 -4.510 3.466 1.00 0.00 35 THR A O 20
ATOM 33950 N N . ILE A 1 43 ? 11.720 -5.517 3.906 1.00 0.00 36 ILE A N 20
ATOM 33951 C CA . ILE A 1 43 ? 11.038 -4.277 4.257 1.00 0.00 36 ILE A CA 20
ATOM 33952 C C . ILE A 1 43 ? 11.784 -3.532 5.359 1.00 0.00 36 ILE A C 20
ATOM 33953 O O . ILE A 1 43 ? 12.139 -4.113 6.385 1.00 0.00 36 ILE A O 20
ATOM 33969 N N . HIS A 1 44 ? 12.018 -2.242 5.141 1.00 0.00 37 HIS A N 20
ATOM 33970 C CA . HIS A 1 44 ? 12.720 -1.417 6.117 1.00 0.00 37 HIS A CA 20
ATOM 33971 C C . HIS A 1 44 ? 11.839 -1.145 7.332 1.00 0.00 37 HIS A C 20
ATOM 33972 O O . HIS A 1 44 ? 10.679 -0.754 7.195 1.00 0.00 37 HIS A O 20
ATOM 33987 N N . ASP A 1 45 ? 12.396 -1.354 8.520 1.00 0.00 38 ASP A N 20
ATOM 33988 C CA . ASP A 1 45 ? 11.661 -1.132 9.759 1.00 0.00 38 ASP A CA 20
ATOM 33989 C C . ASP A 1 45 ? 10.364 -1.935 9.774 1.00 0.00 38 ASP A C 20
ATOM 33990 O O . ASP A 1 45 ? 9.407 -1.576 10.458 1.00 0.00 38 ASP A O 20
ATOM 33999 N N . GLY A 1 46 ? 10.341 -3.026 9.014 1.00 0.00 39 GLY A N 20
ATOM 34000 C CA . GLY A 1 46 ? 9.157 -3.862 8.953 1.00 0.00 39 GLY A CA 20
ATOM 34001 C C . GLY A 1 46 ? 7.874 -3.056 9.003 1.00 0.00 39 GLY A C 20
ATOM 34002 O O . GLY A 1 46 ? 7.664 -2.159 8.187 1.00 0.00 39 GLY A O 20
ATOM 34006 N N . VAL A 1 47 ? 7.012 -3.378 9.962 1.00 0.00 40 VAL A N 20
ATOM 34007 C CA . VAL A 1 47 ? 5.742 -2.677 10.115 1.00 0.00 40 VAL A CA 20
ATOM 34008 C C . VAL A 1 47 ? 5.918 -1.174 9.929 1.00 0.00 40 VAL A C 20
ATOM 34009 O O . VAL A 1 47 ? 5.049 -0.501 9.377 1.00 0.00 40 VAL A O 20
ATOM 34022 N N . ALA A 1 48 ? 7.049 -0.654 10.394 1.00 0.00 41 ALA A N 20
ATOM 34023 C CA . ALA A 1 48 ? 7.341 0.769 10.276 1.00 0.00 41 ALA A CA 20
ATOM 34024 C C . ALA A 1 48 ? 7.868 1.109 8.886 1.00 0.00 41 ALA A C 20
ATOM 34025 O O . ALA A 1 48 ? 8.566 2.105 8.703 1.00 0.00 41 ALA A O 20
ATOM 34032 N N . GLY A 1 49 ? 7.530 0.273 7.909 1.00 0.00 42 GLY A N 20
ATOM 34033 C CA . GLY A 1 49 ? 7.978 0.502 6.548 1.00 0.00 42 GLY A CA 20
ATOM 34034 C C . GLY A 1 49 ? 6.852 0.391 5.540 1.00 0.00 42 GLY A C 20
ATOM 34035 O O . GLY A 1 49 ? 7.019 0.738 4.371 1.00 0.00 42 GLY A O 20
ATOM 34039 N N . VAL A 1 50 ? 5.701 -0.097 5.992 1.00 0.00 43 VAL A N 20
ATOM 34040 C CA . VAL A 1 50 ? 4.542 -0.253 5.121 1.00 0.00 43 VAL A CA 20
ATOM 34041 C C . VAL A 1 50 ? 3.613 0.951 5.220 1.00 0.00 43 VAL A C 20
ATOM 34042 O O . VAL A 1 50 ? 3.357 1.464 6.310 1.00 0.00 43 VAL A O 20
ATOM 34055 N N . HIS A 1 51 ? 3.110 1.400 4.074 1.00 0.00 44 HIS A N 20
ATOM 34056 C CA . HIS A 1 51 ? 2.208 2.545 4.032 1.00 0.00 44 HIS A CA 20
ATOM 34057 C C . HIS A 1 51 ? 0.971 2.231 3.195 1.00 0.00 44 HIS A C 20
ATOM 34058 O O . HIS A 1 51 ? 1.030 2.205 1.966 1.00 0.00 44 HIS A O 20
ATOM 34073 N N . PHE A 1 52 ? -0.149 1.992 3.870 1.00 0.00 45 PHE A N 20
ATOM 34074 C CA . PHE A 1 52 ? -1.400 1.677 3.190 1.00 0.00 45 PHE A CA 20
ATOM 34075 C C . PHE A 1 52 ? -2.010 2.930 2.567 1.00 0.00 45 PHE A C 20
ATOM 34076 O O . PHE A 1 52 ? -1.734 4.049 3.002 1.00 0.00 45 PHE A O 20
ATOM 34093 N N . ILE A 1 53 ? -2.839 2.733 1.548 1.00 0.00 46 ILE A N 20
ATOM 34094 C CA . ILE A 1 53 ? -3.488 3.846 0.866 1.00 0.00 46 ILE A CA 20
ATOM 34095 C C . ILE A 1 53 ? -4.980 3.887 1.180 1.00 0.00 46 ILE A C 20
ATOM 34096 O O . ILE A 1 53 ? -5.678 2.880 1.064 1.00 0.00 46 ILE A O 20
ATOM 34112 N N . TYR A 1 54 ? -5.463 5.059 1.576 1.00 0.00 47 TYR A N 20
ATOM 34113 C CA . TYR A 1 54 ? -6.872 5.233 1.908 1.00 0.00 47 TYR A CA 20
ATOM 34114 C C . TYR A 1 54 ? -7.557 6.158 0.907 1.00 0.00 47 TYR A C 20
ATOM 34115 O O . TYR A 1 54 ? -6.905 6.767 0.058 1.00 0.00 47 TYR A O 20
ATOM 34133 N N . THR A 1 55 ? -8.878 6.260 1.012 1.00 0.00 48 THR A N 20
ATOM 34134 C CA . THR A 1 55 ? -9.654 7.110 0.118 1.00 0.00 48 THR A CA 20
ATOM 34135 C C . THR A 1 55 ? -10.175 8.344 0.846 1.00 0.00 48 THR A C 20
ATOM 34136 O O . THR A 1 55 ? -9.874 8.556 2.020 1.00 0.00 48 THR A O 20
ATOM 34147 N N . ARG A 1 56 ? -10.957 9.154 0.141 1.00 0.00 49 ARG A N 20
ATOM 34148 C CA . ARG A 1 56 ? -11.520 10.368 0.721 1.00 0.00 49 ARG A CA 20
ATOM 34149 C C . ARG A 1 56 ? -12.499 10.032 1.842 1.00 0.00 49 ARG A C 20
ATOM 34150 O O . ARG A 1 56 ? -12.687 10.818 2.770 1.00 0.00 49 ARG A O 20
ATOM 34171 N N . GLU A 1 57 ? -13.118 8.859 1.748 1.00 0.00 50 GLU A N 20
ATOM 34172 C CA . GLU A 1 57 ? -14.078 8.421 2.755 1.00 0.00 50 GLU A CA 20
ATOM 34173 C C . GLU A 1 57 ? -13.367 7.768 3.937 1.00 0.00 50 GLU A C 20
ATOM 34174 O O . GLU A 1 57 ? -13.819 7.864 5.077 1.00 0.00 50 GLU A O 20
ATOM 34186 N N . GLY A 1 58 ? -12.251 7.102 3.655 1.00 0.00 51 GLY A N 20
ATOM 34187 C CA . GLY A 1 58 ? -11.496 6.442 4.703 1.00 0.00 51 GLY A CA 20
ATOM 34188 C C . GLY A 1 58 ? -11.526 4.932 4.577 1.00 0.00 51 GLY A C 20
ATOM 34189 O O . GLY A 1 58 ? -11.492 4.218 5.579 1.00 0.00 51 GLY A O 20
ATOM 34193 N N . ARG A 1 59 ? -11.591 4.444 3.343 1.00 0.00 52 ARG A N 20
ATOM 34194 C CA . ARG A 1 59 ? -11.629 3.009 3.089 1.00 0.00 52 ARG A CA 20
ATOM 34195 C C . ARG A 1 59 ? -10.407 2.565 2.291 1.00 0.00 52 ARG A C 20
ATOM 34196 O O . ARG A 1 59 ? -9.887 3.316 1.466 1.00 0.00 52 ARG A O 20
ATOM 34217 N N . GLN A 1 60 ? -9.953 1.342 2.544 1.00 0.00 53 GLN A N 20
ATOM 34218 C CA . GLN A 1 60 ? -8.791 0.800 1.850 1.00 0.00 53 GLN A CA 20
ATOM 34219 C C . GLN A 1 60 ? -9.054 0.692 0.351 1.00 0.00 53 GLN A C 20
ATOM 34220 O O . GLN A 1 60 ? -9.661 -0.272 -0.115 1.00 0.00 53 GLN A O 20
ATOM 34234 N N . SER A 1 61 ? -8.592 1.689 -0.398 1.00 0.00 54 SER A N 20
ATOM 34235 C CA . SER A 1 61 ? -8.781 1.708 -1.844 1.00 0.00 54 SER A CA 20
ATOM 34236 C C . SER A 1 61 ? -8.183 0.460 -2.487 1.00 0.00 54 SER A C 20
ATOM 34237 O O . SER A 1 61 ? -8.611 0.035 -3.559 1.00 0.00 54 SER A O 20
ATOM 34245 N N . GLY A 1 62 ? -7.189 -0.121 -1.822 1.00 0.00 55 GLY A N 20
ATOM 34246 C CA . GLY A 1 62 ? -6.547 -1.314 -2.343 1.00 0.00 55 GLY A CA 20
ATOM 34247 C C . GLY A 1 62 ? -5.051 -1.139 -2.516 1.00 0.00 55 GLY A C 20
ATOM 34248 O O . GLY A 1 62 ? -4.293 -2.105 -2.433 1.00 0.00 55 GLY A O 20
ATOM 34252 N N . GLU A 1 63 ? -4.625 0.097 -2.759 1.00 0.00 56 GLU A N 20
ATOM 34253 C CA . GLU A 1 63 ? -3.210 0.394 -2.946 1.00 0.00 56 GLU A CA 20
ATOM 34254 C C . GLU A 1 63 ? -2.488 0.471 -1.604 1.00 0.00 56 GLU A C 20
ATOM 34255 O O . GLU A 1 63 ? -3.066 0.885 -0.600 1.00 0.00 56 GLU A O 20
ATOM 34267 N N . ALA A 1 64 ? -1.221 0.070 -1.597 1.00 0.00 57 ALA A N 20
ATOM 34268 C CA . ALA A 1 64 ? -0.419 0.095 -0.380 1.00 0.00 57 ALA A CA 20
ATOM 34269 C C . ALA A 1 64 ? 1.071 0.052 -0.703 1.00 0.00 57 ALA A C 20
ATOM 34270 O O . ALA A 1 64 ? 1.565 -0.922 -1.272 1.00 0.00 57 ALA A O 20
ATOM 34277 N N . PHE A 1 65 ? 1.782 1.113 -0.338 1.00 0.00 58 PHE A N 20
ATOM 34278 C CA . PHE A 1 65 ? 3.215 1.197 -0.591 1.00 0.00 58 PHE A CA 20
ATOM 34279 C C . PHE A 1 65 ? 4.002 0.457 0.487 1.00 0.00 58 PHE A C 20
ATOM 34280 O O . PHE A 1 65 ? 3.504 0.231 1.590 1.00 0.00 58 PHE A O 20
ATOM 34297 N N . VAL A 1 66 ? 5.234 0.082 0.160 1.00 0.00 59 VAL A N 20
ATOM 34298 C CA . VAL A 1 66 ? 6.091 -0.632 1.099 1.00 0.00 59 VAL A CA 20
ATOM 34299 C C . VAL A 1 66 ? 7.556 -0.261 0.897 1.00 0.00 59 VAL A C 20
ATOM 34300 O O . VAL A 1 66 ? 8.066 -0.293 -0.222 1.00 0.00 59 VAL A O 20
ATOM 34313 N N . GLU A 1 67 ? 8.228 0.090 1.989 1.00 0.00 60 GLU A N 20
ATOM 34314 C CA . GLU A 1 67 ? 9.635 0.467 1.932 1.00 0.00 60 GLU A CA 20
ATOM 34315 C C . GLU A 1 67 ? 10.533 -0.764 2.016 1.00 0.00 60 GLU A C 20
ATOM 34316 O O . GLU A 1 67 ? 10.190 -1.753 2.666 1.00 0.00 60 GLU A O 20
ATOM 34328 N N . LEU A 1 68 ? 11.683 -0.698 1.354 1.00 0.00 61 LEU A N 20
ATOM 34329 C CA . LEU A 1 68 ? 12.630 -1.807 1.353 1.00 0.00 61 LEU A CA 20
ATOM 34330 C C . LEU A 1 68 ? 13.945 -1.400 2.010 1.00 0.00 61 LEU A C 20
ATOM 34331 O O . LEU A 1 68 ? 14.123 -0.247 2.403 1.00 0.00 61 LEU A O 20
ATOM 34347 N N . GLU A 1 69 ? 14.864 -2.354 2.124 1.00 0.00 62 GLU A N 20
ATOM 34348 C CA . GLU A 1 69 ? 16.164 -2.093 2.732 1.00 0.00 62 GLU A CA 20
ATOM 34349 C C . GLU A 1 69 ? 17.196 -1.721 1.671 1.00 0.00 62 GLU A C 20
ATOM 34350 O O . GLU A 1 69 ? 17.927 -0.742 1.818 1.00 0.00 62 GLU A O 20
ATOM 34362 N N . SER A 1 70 ? 17.250 -2.511 0.604 1.00 0.00 63 SER A N 20
ATOM 34363 C CA . SER A 1 70 ? 18.195 -2.269 -0.480 1.00 0.00 63 SER A CA 20
ATOM 34364 C C . SER A 1 70 ? 17.519 -2.437 -1.838 1.00 0.00 63 SER A C 20
ATOM 34365 O O . SER A 1 70 ? 16.336 -2.765 -1.917 1.00 0.00 63 SER A O 20
ATOM 34373 N N . GLU A 1 71 ? 18.281 -2.209 -2.903 1.00 0.00 64 GLU A N 20
ATOM 34374 C CA . GLU A 1 71 ? 17.756 -2.334 -4.258 1.00 0.00 64 GLU A CA 20
ATOM 34375 C C . GLU A 1 71 ? 17.203 -3.735 -4.500 1.00 0.00 64 GLU A C 20
ATOM 34376 O O . GLU A 1 71 ? 16.028 -3.902 -4.828 1.00 0.00 64 GLU A O 20
ATOM 34388 N N . ASP A 1 72 ? 18.058 -4.738 -4.336 1.00 0.00 65 ASP A N 20
ATOM 34389 C CA . ASP A 1 72 ? 17.656 -6.126 -4.536 1.00 0.00 65 ASP A CA 20
ATOM 34390 C C . ASP A 1 72 ? 16.206 -6.338 -4.113 1.00 0.00 65 ASP A C 20
ATOM 34391 O O . ASP A 1 72 ? 15.410 -6.913 -4.855 1.00 0.00 65 ASP A O 20
ATOM 34400 N N . ASP A 1 73 ? 15.871 -5.871 -2.915 1.00 0.00 66 ASP A N 20
ATOM 34401 C CA . ASP A 1 73 ? 14.516 -6.009 -2.392 1.00 0.00 66 ASP A CA 20
ATOM 34402 C C . ASP A 1 73 ? 13.484 -5.655 -3.458 1.00 0.00 66 ASP A C 20
ATOM 34403 O O . ASP A 1 73 ? 12.524 -6.394 -3.677 1.00 0.00 66 ASP A O 20
ATOM 34412 N N . VAL A 1 74 ? 13.686 -4.518 -4.116 1.00 0.00 67 VAL A N 20
ATOM 34413 C CA . VAL A 1 74 ? 12.773 -4.065 -5.158 1.00 0.00 67 VAL A CA 20
ATOM 34414 C C . VAL A 1 74 ? 12.609 -5.123 -6.243 1.00 0.00 67 VAL A C 20
ATOM 34415 O O . VAL A 1 74 ? 11.510 -5.628 -6.473 1.00 0.00 67 VAL A O 20
ATOM 34428 N N . LYS A 1 75 ? 13.710 -5.456 -6.909 1.00 0.00 68 LYS A N 20
ATOM 34429 C CA . LYS A 1 75 ? 13.690 -6.456 -7.970 1.00 0.00 68 LYS A CA 20
ATOM 34430 C C . LYS A 1 75 ? 12.936 -7.705 -7.526 1.00 0.00 68 LYS A C 20
ATOM 34431 O O . LYS A 1 75 ? 12.171 -8.288 -8.296 1.00 0.00 68 LYS A O 20
ATOM 34450 N N . LEU A 1 76 ? 13.154 -8.111 -6.280 1.00 0.00 69 LEU A N 20
ATOM 34451 C CA . LEU A 1 76 ? 12.493 -9.291 -5.733 1.00 0.00 69 LEU A CA 20
ATOM 34452 C C . LEU A 1 76 ? 10.991 -9.061 -5.600 1.00 0.00 69 LEU A C 20
ATOM 34453 O O . LEU A 1 76 ? 10.187 -9.853 -6.089 1.00 0.00 69 LEU A O 20
ATOM 34469 N N . ALA A 1 77 ? 10.621 -7.971 -4.937 1.00 0.00 70 ALA A N 20
ATOM 34470 C CA . ALA A 1 77 ? 9.216 -7.634 -4.743 1.00 0.00 70 ALA A CA 20
ATOM 34471 C C . ALA A 1 77 ? 8.452 -7.691 -6.061 1.00 0.00 70 ALA A C 20
ATOM 34472 O O . ALA A 1 77 ? 7.344 -8.226 -6.126 1.00 0.00 70 ALA A O 20
ATOM 34479 N N . LEU A 1 78 ? 9.048 -7.137 -7.111 1.00 0.00 71 LEU A N 20
ATOM 34480 C CA . LEU A 1 78 ? 8.423 -7.124 -8.428 1.00 0.00 71 LEU A CA 20
ATOM 34481 C C . LEU A 1 78 ? 8.120 -8.542 -8.901 1.00 0.00 71 LEU A C 20
ATOM 34482 O O . LEU A 1 78 ? 7.236 -8.757 -9.730 1.00 0.00 71 LEU A O 20
ATOM 34498 N N . LYS A 1 79 ? 8.859 -9.509 -8.367 1.00 0.00 72 LYS A N 20
ATOM 34499 C CA . LYS A 1 79 ? 8.669 -10.908 -8.731 1.00 0.00 72 LYS A CA 20
ATOM 34500 C C . LYS A 1 79 ? 7.367 -11.449 -8.148 1.00 0.00 72 LYS A C 20
ATOM 34501 O O . LYS A 1 79 ? 6.902 -12.523 -8.531 1.00 0.00 72 LYS A O 20
ATOM 34520 N N . LYS A 1 80 ? 6.781 -10.698 -7.222 1.00 0.00 73 LYS A N 20
ATOM 34521 C CA . LYS A 1 80 ? 5.531 -11.100 -6.588 1.00 0.00 73 LYS A CA 20
ATOM 34522 C C . LYS A 1 80 ? 4.331 -10.585 -7.377 1.00 0.00 73 LYS A C 20
ATOM 34523 O O . LYS A 1 80 ? 3.230 -10.463 -6.840 1.00 0.00 73 LYS A O 20
ATOM 34542 N N . ASP A 1 81 ? 4.552 -10.285 -8.652 1.00 0.00 74 ASP A N 20
ATOM 34543 C CA . ASP A 1 81 ? 3.488 -9.785 -9.515 1.00 0.00 74 ASP A CA 20
ATOM 34544 C C . ASP A 1 81 ? 2.483 -10.889 -9.834 1.00 0.00 74 ASP A C 20
ATOM 34545 O O . ASP A 1 81 ? 2.821 -12.072 -9.817 1.00 0.00 74 ASP A O 20
ATOM 34554 N N . ARG A 1 82 ? 1.248 -10.492 -10.122 1.00 0.00 75 ARG A N 20
ATOM 34555 C CA . ARG A 1 82 ? 0.194 -11.447 -10.442 1.00 0.00 75 ARG A CA 20
ATOM 34556 C C . ARG A 1 82 ? 0.129 -12.555 -9.395 1.00 0.00 75 ARG A C 20
ATOM 34557 O O . ARG A 1 82 ? -0.250 -13.686 -9.698 1.00 0.00 75 ARG A O 20
ATOM 34578 N N . GLU A 1 83 ? 0.501 -12.221 -8.163 1.00 0.00 76 GLU A N 20
ATOM 34579 C CA . GLU A 1 83 ? 0.485 -13.189 -7.073 1.00 0.00 76 GLU A CA 20
ATOM 34580 C C . GLU A 1 83 ? -0.898 -13.265 -6.432 1.00 0.00 76 GLU A C 20
ATOM 34581 O O . GLU A 1 83 ? -1.844 -12.629 -6.896 1.00 0.00 76 GLU A O 20
ATOM 34593 N N . SER A 1 84 ? -1.007 -14.048 -5.364 1.00 0.00 77 SER A N 20
ATOM 34594 C CA . SER A 1 84 ? -2.274 -14.211 -4.662 1.00 0.00 77 SER A CA 20
ATOM 34595 C C . SER A 1 84 ? -2.077 -14.104 -3.153 1.00 0.00 77 SER A C 20
ATOM 34596 O O . SER A 1 84 ? -1.281 -14.837 -2.566 1.00 0.00 77 SER A O 20
ATOM 34604 N N . MET A 1 85 ? -2.809 -13.185 -2.531 1.00 0.00 78 MET A N 20
ATOM 34605 C CA . MET A 1 85 ? -2.716 -12.982 -1.089 1.00 0.00 78 MET A CA 20
ATOM 34606 C C . MET A 1 85 ? -4.006 -13.409 -0.396 1.00 0.00 78 MET A C 20
ATOM 34607 O O . MET A 1 85 ? -5.034 -12.744 -0.513 1.00 0.00 78 MET A O 20
ATOM 34621 N N . GLY A 1 86 ? -3.943 -14.523 0.327 1.00 0.00 79 GLY A N 20
ATOM 34622 C CA . GLY A 1 86 ? -5.113 -15.019 1.028 1.00 0.00 79 GLY A CA 20
ATOM 34623 C C . GLY A 1 86 ? -6.155 -15.590 0.086 1.00 0.00 79 GLY A C 20
ATOM 34624 O O . GLY A 1 86 ? -6.125 -16.777 -0.238 1.00 0.00 79 GLY A O 20
ATOM 34628 N N . HIS A 1 87 ? -7.080 -14.743 -0.353 1.00 0.00 80 HIS A N 20
ATOM 34629 C CA . HIS A 1 87 ? -8.137 -15.170 -1.263 1.00 0.00 80 HIS A CA 20
ATOM 34630 C C . HIS A 1 87 ? -8.320 -14.163 -2.395 1.00 0.00 80 HIS A C 20
ATOM 34631 O O . HIS A 1 87 ? -9.342 -14.165 -3.081 1.00 0.00 80 HIS A O 20
ATOM 34646 N N . ARG A 1 88 ? -7.323 -13.304 -2.583 1.00 0.00 81 ARG A N 20
ATOM 34647 C CA . ARG A 1 88 ? -7.375 -12.290 -3.629 1.00 0.00 81 ARG A CA 20
ATOM 34648 C C . ARG A 1 88 ? -6.038 -12.193 -4.358 1.00 0.00 81 ARG A C 20
ATOM 34649 O O . ARG A 1 88 ? -5.059 -12.831 -3.970 1.00 0.00 81 ARG A O 20
ATOM 34670 N N . TYR A 1 89 ? -6.004 -11.390 -5.416 1.00 0.00 82 TYR A N 20
ATOM 34671 C CA . TYR A 1 89 ? -4.789 -11.211 -6.201 1.00 0.00 82 TYR A CA 20
ATOM 34672 C C . TYR A 1 89 ? -4.100 -9.896 -5.847 1.00 0.00 82 TYR A C 20
ATOM 34673 O O . TYR A 1 89 ? -4.753 -8.924 -5.465 1.00 0.00 82 TYR A O 20
ATOM 34691 N N . ILE A 1 90 ? -2.778 -9.874 -5.978 1.00 0.00 83 ILE A N 20
ATOM 34692 C CA . ILE A 1 90 ? -2.001 -8.679 -5.674 1.00 0.00 83 ILE A CA 20
ATOM 34693 C C . ILE A 1 90 ? -1.113 -8.287 -6.850 1.00 0.00 83 ILE A C 20
ATOM 34694 O O . ILE A 1 90 ? -0.473 -9.137 -7.467 1.00 0.00 83 ILE A O 20
ATOM 34710 N N . GLU A 1 91 ? -1.080 -6.993 -7.154 1.00 0.00 84 GLU A N 20
ATOM 34711 C CA . GLU A 1 91 ? -0.269 -6.488 -8.256 1.00 0.00 84 GLU A CA 20
ATOM 34712 C C . GLU A 1 91 ? 0.854 -5.593 -7.740 1.00 0.00 84 GLU A C 20
ATOM 34713 O O . GLU A 1 91 ? 0.604 -4.561 -7.117 1.00 0.00 84 GLU A O 20
ATOM 34725 N N . VAL A 1 92 ? 2.092 -5.997 -8.004 1.00 0.00 85 VAL A N 20
ATOM 34726 C CA . VAL A 1 92 ? 3.255 -5.233 -7.567 1.00 0.00 85 VAL A CA 20
ATOM 34727 C C . VAL A 1 92 ? 3.607 -4.144 -8.575 1.00 0.00 85 VAL A C 20
ATOM 34728 O O . VAL A 1 92 ? 3.513 -4.350 -9.785 1.00 0.00 85 VAL A O 20
ATOM 34741 N N . PHE A 1 93 ? 4.013 -2.985 -8.068 1.00 0.00 86 PHE A N 20
ATOM 34742 C CA . PHE A 1 93 ? 4.379 -1.862 -8.923 1.00 0.00 86 PHE A CA 20
ATOM 34743 C C . PHE A 1 93 ? 5.650 -1.186 -8.419 1.00 0.00 86 PHE A C 20
ATOM 34744 O O . PHE A 1 93 ? 5.774 -0.875 -7.234 1.00 0.00 86 PHE A O 20
ATOM 34761 N N . LYS A 1 94 ? 6.593 -0.960 -9.327 1.00 0.00 87 LYS A N 20
ATOM 34762 C CA . LYS A 1 94 ? 7.856 -0.320 -8.976 1.00 0.00 87 LYS A CA 20
ATOM 34763 C C . LYS A 1 94 ? 7.669 1.182 -8.782 1.00 0.00 87 LYS A C 20
ATOM 34764 O O . LYS A 1 94 ? 7.291 1.895 -9.712 1.00 0.00 87 LYS A O 20
ATOM 34783 N N . SER A 1 95 ? 7.936 1.655 -7.569 1.00 0.00 88 SER A N 20
ATOM 34784 C CA . SER A 1 95 ? 7.795 3.072 -7.253 1.00 0.00 88 SER A CA 20
ATOM 34785 C C . SER A 1 95 ? 8.904 3.531 -6.312 1.00 0.00 88 SER A C 20
ATOM 34786 O O . SER A 1 95 ? 9.587 2.714 -5.692 1.00 0.00 88 SER A O 20
ATOM 34794 N N . HIS A 1 96 ? 9.078 4.845 -6.210 1.00 0.00 89 HIS A N 20
ATOM 34795 C CA . HIS A 1 96 ? 10.104 5.415 -5.343 1.00 0.00 89 HIS A CA 20
ATOM 34796 C C . HIS A 1 96 ? 9.498 5.898 -4.029 1.00 0.00 89 HIS A C 20
ATOM 34797 O O . HIS A 1 96 ? 8.311 5.700 -3.772 1.00 0.00 89 HIS A O 20
ATOM 34812 N N . ARG A 1 97 ? 10.322 6.532 -3.201 1.00 0.00 90 ARG A N 20
ATOM 34813 C CA . ARG A 1 97 ? 9.868 7.041 -1.913 1.00 0.00 90 ARG A CA 20
ATOM 34814 C C . ARG A 1 97 ? 9.199 8.403 -2.072 1.00 0.00 90 ARG A C 20
ATOM 34815 O O . ARG A 1 97 ? 8.054 8.598 -1.661 1.00 0.00 90 ARG A O 20
ATOM 34836 N N . THR A 1 98 ? 9.921 9.345 -2.671 1.00 0.00 91 THR A N 20
ATOM 34837 C CA . THR A 1 98 ? 9.399 10.689 -2.884 1.00 0.00 91 THR A CA 20
ATOM 34838 C C . THR A 1 98 ? 7.929 10.651 -3.286 1.00 0.00 91 THR A C 20
ATOM 34839 O O . THR A 1 98 ? 7.103 11.366 -2.721 1.00 0.00 91 THR A O 20
ATOM 34850 N N . GLU A 1 99 ? 7.610 9.812 -4.267 1.00 0.00 92 GLU A N 20
ATOM 34851 C CA . GLU A 1 99 ? 6.239 9.681 -4.744 1.00 0.00 92 GLU A CA 20
ATOM 34852 C C . GLU A 1 99 ? 5.316 9.208 -3.625 1.00 0.00 92 GLU A C 20
ATOM 34853 O O . GLU A 1 99 ? 4.351 9.886 -3.274 1.00 0.00 92 GLU A O 20
ATOM 34865 N N . MET A 1 100 ? 5.619 8.040 -3.070 1.00 0.00 93 MET A N 20
ATOM 34866 C CA . MET A 1 100 ? 4.818 7.476 -1.990 1.00 0.00 93 MET A CA 20
ATOM 34867 C C . MET A 1 100 ? 4.525 8.527 -0.924 1.00 0.00 93 MET A C 20
ATOM 34868 O O . MET A 1 100 ? 3.583 8.387 -0.144 1.00 0.00 93 MET A O 20
ATOM 34882 N N . ASP A 1 101 ? 5.338 9.577 -0.897 1.00 0.00 94 ASP A N 20
ATOM 34883 C CA . ASP A 1 101 ? 5.165 10.652 0.073 1.00 0.00 94 ASP A CA 20
ATOM 34884 C C . ASP A 1 101 ? 3.946 11.503 -0.270 1.00 0.00 94 ASP A C 20
ATOM 34885 O O . ASP A 1 101 ? 3.176 11.885 0.611 1.00 0.00 94 ASP A O 20
ATOM 34894 N N . TRP A 1 102 ? 3.779 11.797 -1.554 1.00 0.00 95 TRP A N 20
ATOM 34895 C CA . TRP A 1 102 ? 2.654 12.604 -2.013 1.00 0.00 95 TRP A CA 20
ATOM 34896 C C . TRP A 1 102 ? 1.372 11.781 -2.048 1.00 0.00 95 TRP A C 20
ATOM 34897 O O . TRP A 1 102 ? 0.327 12.219 -1.566 1.00 0.00 95 TRP A O 20
ATOM 34918 N N . VAL A 1 103 ? 1.457 10.584 -2.621 1.00 0.00 96 VAL A N 20
ATOM 34919 C CA . VAL A 1 103 ? 0.303 9.699 -2.717 1.00 0.00 96 VAL A CA 20
ATOM 34920 C C . VAL A 1 103 ? -0.335 9.477 -1.350 1.00 0.00 96 VAL A C 20
ATOM 34921 O O . VAL A 1 103 ? -1.549 9.296 -1.241 1.00 0.00 96 VAL A O 20
ATOM 34934 N N . LEU A 1 104 ? 0.490 9.492 -0.309 1.00 0.00 97 LEU A N 20
ATOM 34935 C CA . LEU A 1 104 ? 0.007 9.293 1.053 1.00 0.00 97 LEU A CA 20
ATOM 34936 C C . LEU A 1 104 ? -0.672 10.553 1.580 1.00 0.00 97 LEU A C 20
ATOM 34937 O O . LEU A 1 104 ? -1.859 10.542 1.905 1.00 0.00 97 LEU A O 20
ATOM 34953 N N . LYS A 1 105 ? 0.089 11.639 1.659 1.00 0.00 98 LYS A N 20
ATOM 34954 C CA . LYS A 1 105 ? -0.438 12.910 2.142 1.00 0.00 98 LYS A CA 20
ATOM 34955 C C . LYS A 1 105 ? -1.849 13.150 1.614 1.00 0.00 98 LYS A C 20
ATOM 34956 O O . LYS A 1 105 ? -2.680 13.758 2.288 1.00 0.00 98 LYS A O 20
ATOM 34975 N N . HIS A 1 106 ? -2.112 12.668 0.403 1.00 0.00 99 HIS A N 20
ATOM 34976 C CA . HIS A 1 106 ? -3.424 12.829 -0.215 1.00 0.00 99 HIS A CA 20
ATOM 34977 C C . HIS A 1 106 ? -4.124 11.481 -0.362 1.00 0.00 99 HIS A C 20
ATOM 34978 O O . HIS A 1 106 ? -4.663 11.163 -1.422 1.00 0.00 99 HIS A O 20
ATOM 34993 N N . SER A 1 107 ? -4.111 10.693 0.708 1.00 0.00 100 SER A N 20
ATOM 34994 C CA . SER A 1 107 ? -4.740 9.378 0.696 1.00 0.00 100 SER A CA 20
ATOM 34995 C C . SER A 1 107 ? -5.818 9.281 1.773 1.00 0.00 100 SER A C 20
ATOM 34996 O O . SER A 1 107 ? -6.958 8.914 1.494 1.00 0.00 100 SER A O 20
ATOM 35004 N N . GLY A 1 108 ? -5.446 9.615 3.005 1.00 0.00 101 GLY A N 20
ATOM 35005 C CA . GLY A 1 108 ? -6.390 9.560 4.105 1.00 0.00 101 GLY A CA 20
ATOM 35006 C C . GLY A 1 108 ? -7.451 10.639 4.014 1.00 0.00 101 GLY A C 20
ATOM 35007 O O . GLY A 1 108 ? -7.246 11.691 3.408 1.00 0.00 101 GLY A O 20
ATOM 35011 N N . PRO A 1 109 ? -8.617 10.382 4.625 1.00 0.00 102 PRO A N 20
ATOM 35012 C CA . PRO A 1 109 ? -9.737 11.327 4.623 1.00 0.00 102 PRO A CA 20
ATOM 35013 C C . PRO A 1 109 ? -9.454 12.563 5.469 1.00 0.00 102 PRO A C 20
ATOM 35014 O O . PRO A 1 109 ? -9.816 13.678 5.096 1.00 0.00 102 PRO A O 20
ATOM 35025 N N . ASN A 1 110 ? -8.803 12.358 6.610 1.00 0.00 103 ASN A N 20
ATOM 35026 C CA . ASN A 1 110 ? -8.471 13.457 7.509 1.00 0.00 103 ASN A CA 20
ATOM 35027 C C . ASN A 1 110 ? -6.983 13.454 7.846 1.00 0.00 103 ASN A C 20
ATOM 35028 O O . ASN A 1 110 ? -6.244 14.354 7.447 1.00 0.00 103 ASN A O 20
ATOM 35039 N N . SER A 1 111 ? -6.551 12.436 8.583 1.00 0.00 104 SER A N 20
ATOM 35040 C CA . SER A 1 111 ? -5.152 12.316 8.976 1.00 0.00 104 SER A CA 20
ATOM 35041 C C . SER A 1 111 ? -4.322 11.705 7.852 1.00 0.00 104 SER A C 20
ATOM 35042 O O . SER A 1 111 ? -4.822 10.908 7.059 1.00 0.00 104 SER A O 20
ATOM 35050 N N . ALA A 1 112 ? -3.050 12.085 7.791 1.00 0.00 105 ALA A N 20
ATOM 35051 C CA . ALA A 1 112 ? -2.148 11.573 6.766 1.00 0.00 105 ALA A CA 20
ATOM 35052 C C . ALA A 1 112 ? -1.444 10.305 7.237 1.00 0.00 105 ALA A C 20
ATOM 35053 O O . ALA A 1 112 ? -1.511 9.266 6.580 1.00 0.00 105 ALA A O 20
ATOM 35060 N N . SER A 1 113 ? -0.769 10.398 8.378 1.00 0.00 106 SER A N 20
ATOM 35061 C CA . SER A 1 113 ? -0.048 9.259 8.935 1.00 0.00 106 SER A CA 20
ATOM 35062 C C . SER A 1 113 ? -0.145 9.247 10.458 1.00 0.00 106 SER A C 20
ATOM 35063 O O . SER A 1 113 ? 0.311 10.172 11.128 1.00 0.00 106 SER A O 20
ATOM 35071 N N . GLY A 1 114 ? -0.744 8.190 10.998 1.00 0.00 107 GLY A N 20
ATOM 35072 C CA . GLY A 1 114 ? -0.891 8.075 12.437 1.00 0.00 107 GLY A CA 20
ATOM 35073 C C . GLY A 1 114 ? -1.614 9.262 13.042 1.00 0.00 107 GLY A C 20
ATOM 35074 O O . GLY A 1 114 ? -0.998 10.233 13.483 1.00 0.00 107 GLY A O 20
ATOM 35078 N N . PRO A 1 115 ? -2.953 9.194 13.068 1.00 0.00 108 PRO A N 20
ATOM 35079 C CA . PRO A 1 115 ? -3.790 10.264 13.620 1.00 0.00 108 PRO A CA 20
ATOM 35080 C C . PRO A 1 115 ? -3.669 10.370 15.136 1.00 0.00 108 PRO A C 20
ATOM 35081 O O . PRO A 1 115 ? -4.119 9.489 15.868 1.00 0.00 108 PRO A O 20
ATOM 35092 N N . SER A 1 116 ? -3.058 11.455 15.602 1.00 0.00 109 SER A N 20
ATOM 35093 C CA . SER A 1 116 ? -2.874 11.675 17.032 1.00 0.00 109 SER A CA 20
ATOM 35094 C C . SER A 1 116 ? -2.757 13.164 17.341 1.00 0.00 109 SER A C 20
ATOM 35095 O O . SER A 1 116 ? -2.283 13.946 16.516 1.00 0.00 109 SER A O 20
ATOM 35103 N N . SER A 1 117 ? -3.191 13.549 18.537 1.00 0.00 110 SER A N 20
ATOM 35104 C CA . SER A 1 117 ? -3.138 14.945 18.956 1.00 0.00 110 SER A CA 20
ATOM 35105 C C . SER A 1 117 ? -1.769 15.288 19.535 1.00 0.00 110 SER A C 20
ATOM 35106 O O . SER A 1 117 ? -1.395 14.804 20.603 1.00 0.00 110 SER A O 20
ATOM 35114 N N . GLY A 1 118 ? -1.024 16.126 18.820 1.00 0.00 111 GLY A N 20
ATOM 35115 C CA . GLY A 1 118 ? 0.296 16.520 19.278 1.00 0.00 111 GLY A CA 20
ATOM 35116 C C . GLY A 1 118 ? 1.047 17.337 18.246 1.00 0.00 111 GLY A C 20
ATOM 35117 O O . GLY A 1 118 ? 2.274 17.279 18.171 1.00 0.00 111 GLY A O 20
#